Protein 4P5M (pdb70)

Sequence (1499 aa):
IKADHVSTYAAFVQTHRPTGEFMMFEFDEDEMFYVDLDKKETVWHLEEFGQQAFSFEAQGGLANIAILNNNLNTLIQRSNHTQATNDPPEVTVFPKEPVELGQPNTLICHIDKFFPPVLNVTWLCNGELVTEGVAESLFLPRTDYSFHKFHYLTFVPSAEDFYDCRVEHWGLDQPLLKHWEAQAYDGKDYIALKGPENYLFQGRQECYAFNGTQRFLERYIYNREEFVRFDSDVGEFRAVTELGRPDEEYWNSQKDILEEERAVPDRMCRHNYELGGPMTLQRRVQPRVNVSPSKKGPLQHHNLLVCHVTDFYPGSIQVRWFLNGQEETAGVVSTNLIRNGDWTFQILVMLEMTTPQQGDVYTCQVEHTSLDSPVTVEWKAQIKADHVSTYAAFVQTHRPTGEFMMFEFDEDEMFYVDLDKKETVWHLEEFGQAFSFEAQGGLANIAILNNNLNTLIQRSNHTQATNDPPEVTVFPKEPVEELLGQPNTLICHIDKFFPPVLNVTWLCNGELVTEGVAESLFLPRTDYSFHKFHYLTFVPSAEDFYDCRVEHWGLDQPLLKHWEAQAYDGKDYIALKGPENYLFQGRQECYAFNGTQRFLERYIYNREEFVRFDSDVGEFRAVTELGRPDEEYWNSQKDILEEERAVPDRMCRHNYELGGPMTLQRRVQPRVNVSPSKKGPLQHHNLLVCHVTDFYPGSIQVRWFLNGQEETAGVVSTNLIRNGDWTFQILVMLEMTPQQGDVYTCCQVEHTSLDSPVTVEEWKAQIKADHVSTYAAFVQTHRPTGEFMFEFDEDEMFYVDLDKKEETVWHLEEFGQAFSFEAQGGLANIAILNNNLNTLIQRSNHTQATTNDPPEVTVFPKEPVELGQPNTLICHIDKFFPPVLNVTWLCNGELVTEGVAESLLFLPRTDYSFHKFHYLTFVPSAEDFYDCRVEHWGLDQPLLKHWEAQAYDGKDYIALKGPENYLFQGRQECYAFNGTQRFLERYIYNREEFVRFDSDVGEFRAVTEELGRPDEEYWNSQKDDILEEERAVPDRMCRHHNYELGGPMTLQRRVQPRVNVSPSNLLVCHVTDFYPGSSIQVRWFLNGQEETAGVVSTNLIRNGDWTFQILVMLEMTPQQGDVYTCCQVEHTSLDSPVTVEWKAIKADHVSTYAAFVQTHRPTGEFMFEFDEDEMFYVDLDKKETVWHLEEFGQAFSFEAQGGLANIAILNNNLNTLIQRSNHTQATNDDPPEVTVFPKEEPVELGQPNTLICHIDKFFPPVLNVTTWLCNGELVTEGVAESLFLPRTDYSFHKFHYLTFVPSAEDFYDCRVEHWGLDQPLLKHWEAQAYDGKDYIIALKGSPENYLFQGRQECYAFNGTTQRFLERYIYNREEFVRFDSDVGEFRAVTELGRPDEEYWNSQKDILEEERAVPDRMCRHNYEELGGPMTLQRRVQPRVNVSPSNLLVCHVTDFYPGSIQVRWFLNGQEETAGVVSTNLIRNGDWTFQILVMLEMTPQQGDVYTCQVEHTSLDSPVTVEWKA

Secondary structure (DSSP, 8-state):
---SEEEEEEEEEESSSS-EEEEEEETTEEEEEEETTTTEEEESSHHHHHH-B--HHHHHHHHHHHHHHHHHHHHHTTSPPPP-BPPEEEEEESS---TTS-EEEEEEEEEEBSS--EEEEEETTEEE-SSEEE---EE-TTS-EEEEEEEEE---TT-EEEEEEE-TTSSS-EEEEEE-/-BPP--PPP--------EEEEEEEEEEETTEEEEEEEEEETTEEEEEEETTT-SEEESSGGGHHHHHHHHT-HHHHHHHHTTIIIIIHHHHHHSHHHHHT--BPPEEEEEE-S-HHHH-S-EEEEEEEEEBSS--EEEEEETTEEE-SSEEEPPPEE-SSS-EEEEEEEE----TT-EEEEEEE-TT-SS-EEEEEE--/---SEEEEEEEEEESSSS-EEEEEEETTEEEEEEETTTTEEEESSHHHHHH-B--HHHHHHHHHHHHHHHHHHHHHTTSPPPPPBPPEEEEEESS---TTS-EEEEEEEEEEBSS--EEEEEETTEEE-TTEEE---EE-TTS-EEEEEEEEE---TT-EEEEEEE-TT-SS-EEEEEE-/-BPP--PPP--------EEEEEEEEEEETTEEEEEEEEEETTEEEEEEETTT-SEEESSGGGHHHHHHHHT-HHHHHHHHTTIIIIIHHHHHHSHHHHHT--BPPEEEEEE-S-HHHH-S-EEEEEEEEEBSS--EEEEEETTEEE-TTEEE---EE-SSS-EEEEEEEE----TT-EEEEEEE-TT-SS-EEEEEE--/---SEEEEEEEEEESSSS-EEEEEEETTEEEEEEETTTTEEEESSHHHHHH-B--HHHHHHHHHHHHHHHHHHHHHTTSPPPPPB--EEEEEESS---TTS-EEEEEEEEEEBSS--EEEEEETTEEE-SSEEE---EE-TTS-EEEEEEEEE---TT-EEEEEEE-TT-SS-EEEEEE-/-B----PPP--------EEEEEEEEEEETTEEEEEEEEEETTEEEEEEETTTTEEEESSGGGHHHHHHHHT-HHHHHHHHTTIIIIIHHHHHHHGGGTTT--B--EEEEEE--EEEEEEEEEBSS--EEEEEETTEEE-TTEEEPPPEE-SSS-EEEEEEEE----TT-EEEEEEE-TT-SS-EEEEEE-/---SEEEEEEEEEESSSS-EEEEEEETTEEEEEEETTTTEEEESSHHHHHH-B--HHHHHHHHHHHHHHHHHHHHHTTS-PPPPBPPEEEEEESS---TTS-EEEEEEEEEEBSS--EEEEEETTEE--SSEEE---EE-TTS-EEEEEEEEE---TT-EEEEEEE-TT-SS-EEEEEE-/-BPP--PPP---------EEEEEEEEEEETTEEEEEEEEEETTEEEEEEETTTTEEEESSGGGHHHHHHHHT-HHHHHHHHTTIIIIIHHHHHHHGGGTTT--BPPEEEEEE--EEEEEEEEEBSS--EEEEEETTEEE-TTEEE-PPEE-SSS-EEEEEEEE----TT-EEEEEEE-TT-SS-EEEEEE-

Foldseek 3Di:
DDDPKDKDWDKDADDDPVRIWTFIDIRQHTQWTADQVVLAIDGPDPVCVVVDDDRSVVRVVVRVVNVVVVVVVCVVVVNDDDDWAAWDWDKDWPDPADAQDKTKIKIKTDDTPDPDKDKFKDKVRHTDDPQKDKDDFGADPVGGTMIMIMHIDHADQPIKMWIWMDTPNDPDIDTDIDHD/DDADDDDDDDAPDVDDWDKDWDWDWDDDDNWIKTKIFTQTRNRTQWMDILVVLAIDGPHPVCVVVRVPVRVVVVNSVVRNCCGVPNRVVNVVVCPCCRPVPWDAKDWDWAWDPCCVPVVFTKIKIKIWFIDDQDKDKWKDKPRHTDDPQKDKDPFADPVPRGTIIIIIHGDDDDAPIKMKIWMDDPNDPGIDIDIDGDD/DDDPKDKDWDKDADDDPVRIWTFIDIRQHTAWTQDQVVLAIDGPDVVCVVPDGDRSVVRVVVRVVNVVVVVVVCVVVVNDDDDWDAWDWDKDWPDPADAQDKTKIKIKTDDTPDPDKDKFKDKVRDTDDPQKDKDPQGADPVGGTMIMIMHIDGADQPIKMWIWMDTPNDPHTDTDIDHD/DDADDDDDDDADDVDDWDKDKDWDWDDDPNWIKTKIFTDTPHRTAWMDTLVVLAIDGPDPVCVVVRVVVRVPPVSSVVRNCCGVPNNVVNVVVCPCCRPVPWDAKDWDWDWDPCCVPVVFTKIKTKIWFIDDQDKDKWKDKPRHTDDPQKDKDPWADPPPRGTIIIIIGGDDADAPIKMKMWMDDPNDPDIDIDIDHDD/DDDPKDKDWDKAADDDPVRIWTFIDIRQHTQWTADQVVLAIGGPDVVDVVPDDDHSVVRNVVSVVNVVVVVVVCVVVVNDDDAWDAWDKDKAWPDDADAFDKTKIKIKIDDTPDPDKDKFKDKQRHTDDPQKDWDDFGADPVGGTMIMIMHIDHDDQAMKMWIWMDTPNDPHIDIDIGGD/DDQDDDDDDDDDDVDDWDKDWDWDWDDDDNWIKTKIFTATPHRTAKMDTLVVLAIDGPDPVCPVVRVVQRVVVVNSVVRNCCGVPNNVVNCVPCCVPQVPDWWDWDWDWDCPPKIKTKIWFTPDQDKDKWKDKPRHTDDPQKDWDPFADPPPRITIIIIMGDDDDDQFIKMKMWMDDPNDPGIDIDIDGD/DDDPKDKDWDKAADDDPVRIWTFIDIRQHTQWTADQVVLAIDGPDPVSVVPDGDRSVVRVVVRVVNVVVVVVVCVVVVNDDDDWAAWDKDKAWPDPADAFDKTKIKIKTDDTPDPDKDKFKDKVRHTDDPQKDKDDFGADPVGGTMIMIMHIDGADQVMKMWIWMDDPNDPDIDIHIGHD/DDQDDDDDDDADDVDDDWDKDWDWDWDDDDNWTKTKIFTATPHRTFKMDTLVVLAIDGPDPVCPSVRVVVRVVVVNSVVRNCCGVPNRVVNCVVCCVCAVVDWDDWDWDWDVPVKIKTKIWFTPDQDKDKWKDKPRHTDDPQKDWDDWADPPPRMIIIIIMGNDDDDAPIKMKMWMDDPNDPGIDIDIDGD

B-factor: mean 25.08, std 11.9, range [8.6, 91.19]

CATH classification: 3.10.320.10 (+1 more: 2.60.40.10)

Nearest PDB structures (foldseek):
  7t2b-assembly1_A  TM=9.984E-01  e=1.629E-32  Homo sapiens
  3wex-assembly1_A  TM=1.001E+00  e=2.755E-32  Homo sapiens
  7t6i-assembly1_A  TM=9.998E-01  e=2.904E-32  Homo sapiens
  7zfr-assembly1_A  TM=9.994E-01  e=7.098E-32  Homo sapiens
  4i5b-assembly2_D  TM=9.835E-01  e=3.857E-25  Homo sapiens

Organism: Homo sapiens (NCBI:txid9606)

Solvent-accessible surface area: 66514 Å² total; per-residue (Å²): 103,148,38,79,31,44,16,7,4,4,3,5,0,6,62,60,216,45,74,14,18,3,1,4,22,6,41,112,5,14,3,0,56,4,36,45,136,144,132,90,30,43,42,64,30,136,58,3,31,90,33,18,55,18,108,10,126,28,0,34,44,4,17,65,32,0,62,69,0,11,103,15,0,23,116,57,17,126,95,70,69,26,110,52,36,63,9,99,8,72,21,33,20,36,63,31,56,93,29,6,25,38,8,24,0,0,0,35,0,22,84,0,4,5,0,22,25,89,25,47,6,24,26,65,45,126,105,34,89,139,32,64,60,111,16,28,18,12,12,60,130,57,26,1,2,22,10,2,12,30,3,54,14,57,1,31,78,148,29,76,14,11,0,72,0,57,11,74,27,39,143,119,52,54,86,75,88,36,108,62,81,55,13,55,39,23,79,7,16,47,7,108,101,104,106,6,18,0,0,1,0,9,2,13,10,28,4,65,52,68,82,36,61,0,4,0,31,1,0,4,9,82,76,16,0,2,68,0,13,31,100,74,11,54,3,100,22,66,34,139,32,0,123,69,5,30,100,86,22,28,74,47,130,94,34,4,126,87,1,127,30,9,19,73,152,9,2,87,65,10,30,99,32,2,27,14,8,6,12,25,31,52,32,42,11,51,14,41,14,46,56,27,194,114,28,112,131,50,149,95,75,17,0,17,0,17,0,2,22,0,12,41,12,95,34,93,22,30,2,30,42,79,60,121,29,56,43,56,29,33,51,41,47,128,77,35,58,0,9,38,3,16,12,2,20,40,6,24,4,80,15,124,51,134,157,42,18,40,4,30,0,29,0,25,14,23,14,26,60,7,26,20,49,9,35,48,96,12,126,102,148,39,78,33,42,14,7,3,4,4,4,0,6,71,57,203,44,72,14,16,3,1,4,22,5,39,105,7,16,2,0,54,4,37,43,128,153,118,102,16,55,42,66,29,157,57,4,29,89,34,17,55,14,118,4,110,30,0,30,43,3,18,58,30,0,59,86,1,11,84,18,0,20,111,62,15,125,98,71,70,30,108,55,34,66,9,103,10,69,21,33,20,38,67,38,56,78,30,9,25,34,7,23,0,0,0,34,0,21,80,0,4,4,0,22,26,87,25,50,5,25,28,67,46,123,108,34,89,131,17,69,58,108,15,32,17,12,13,59,127,57,25,1,2,23,13,1,13,30,3,57,19,52,2,24,80,132,28,76,14,12,0,74,0,61,10,70,26,43,156,141,45,56,81,80,94,35,110,64,82,54,12,54,40,21,76,6,16,49,15,103,101,102,104,6,19,0,0,0,0,10,1,13,10,29,3,68,56,67,82,31,62,0,5,0,32,1,0,7,8,81,73,15,0,3,68,0,11,31,104,73,15,55,4,95,14,57,42,129,36,0,104,68,4,38,128,85,23,37,68,42,138,77,35,12,121,84,1,125,38,7,21,91,161,10,1,96,71,11,32,95,34,2,24,17,10,7,13,24,29,50,36,46,10,57,13,41,12,35,49,27,159,117,30,108,133,56,149,94,75,16,0,19,0,17,0,1,22,0,12,43,13,92,37,91,18,27,3,32,46,80,57,126,34,56,44,38,32,26,52,42,49,130,77,37,61,0,11,40,3,16,13,2,20,40,6,24,0,74,12,116,49,129,168,57,20,34,3,21,0,25,0,26,16,23,14,26,62,9,24,20,49,9,43,44,93,31,149,101,151,39,84,46,47,14,7,4,4,4,5,0,6,74,61,204,45,73,14,19,3,0,6,19,11,40,111,6,15,0,0,54,4,31,46,136,145,134,86,29,44,43,63,36,144,60,0,39,142,45,20,60,16,122,10,101,26,0,29,32,4,19,64,33,0,59,67,0,11,95,18,0,22,118,58,17,123,93,70,66,28,112,52,36,62,7,94,9,75,20,31,18,41,41,29,52,82,122,52,98,105,13,28,0,0,0,34,0,24,84,0,5,4,0,25,27,87,26,36,7,18,29,66,51,127,112,34,104,147,42,67,60,104,17,30,15,10,13,60,133,60,25,1,4,22,11,2,13,32,3,82,14,76,3,38,79,143,21,72,10,10,0,68,0,61,13,73,27,40,155,134,74,51,93,75,97,39,103,43,86,60,14,38,42,18,75,7,10,43,7,106,112,102,107,6,18,0,0,0,0,10,2,15,10,28,4,71,55,58,79,34,62,0,3,0,32,1,0,6,8,75,71,15,0,3,68,0,11,28,101,75,12,54,3,100,31,58,30,125,34,0,151,76,4,42,130,88,28,27,62,52,138,87,31,4,126,83,0,132,46,7,19,105,156,8,2,92,76,11,27,95,34,3,3,90,66,3,23,37,40,77,45,98,12,154,30,40,18,47,67,114,132,48,0,19,0,16,0,1,12,0,10,38,11,96,35,66,24,26,2,37,45,62,50,65,10,56,35,38,25,31,35,44,44,115,75,36,59,0,12,37,0,14,14,2,22,40,6,35,5,106,13,123,42,125,172,53,18,38,2,24,0,26,0,29,16,34,16,22,78,11,33,47,43,38,97,58,146,43,102,163,38,86,49,45,13,5,1,4,4,5,0,6,70,58,204,44,74,14,16,2,1,8,10,10,41,64,6,13,0,0,55,3,34,48,131,148,134,91,30,45,43,59,33,154,73,0,34,166,38,18,56,19,123,10,102,29,0,32,28,3,18,62,32,0,65,77,0,11,91,17,0,21,116,60,17,127,92,71,66,27,104,34,32,64,8,106,7,75,20,31,19,40,42,40,54,111,102,46,97,106,13,25,0,0,0,33,0,23,95,0,4,3,0,23,27,84,25,46,7,31,31,70,54,130,115,29,99,153,42,62,57,106,14,30,17,13,6,55,113,62,26,1,2,17,11,1,14,32,4,83,16,78,3,28,92,149,30,78,13,12,0,84,0,56,12,67,26,40,160,139,63,40,100,74,91,35,119,59,88,65,13,48,33,17,73,5,10,44,7,104,105,103,60,105,5,17,0,0,0,0,8,1,11,9,26,5,79,62,64,78,29,58,0,3,0,34,2,0,6,9,78,73,17,0,2,66,0,12,30,101,73,13,55,5,104,17,57,43,140,35,0,122,77,3,32,137,82,22,28,62,58,138,118,38,4,119,79,1,127,46,7,19,106,151,6,2,106,81,10,40,60,41,1,1,84,54,6,25,53,35,68,38,102,11,145,27,57,18,48,68,108,122,48,0,20,0,18,0,1,21,0,10,40,12,92,40,62,25,17,2,31,48,67,50,60,8,54,32,35,32,33,48,42,46,124,77,37,67,0,9,34,0,10,12,3,20,40,10,31,4,121,14,112,45,106,180,42,20,37,3,26,0,27,0,29,17,33,18,22,79,9,28,42,49,36,114,59,121,53

Radius of gyration: 39.95 Å; Cα contacts (8 Å, |Δi|>4): 3492; chains: 8; bounding box: 114×79×103 Å

InterPro domains:
  IPR001003 MHC class II, alpha chain, N-terminal [PF00993] (35-114)
  IPR001003 MHC class II, alpha chain, N-terminal [SM00920] (36-115)
  IPR003006 Immunoglobulin/major histocompatibility complex, conserved site [PS00290] (192-198)
  IPR003597 Immunoglobulin C1-set [PF07654] (120-201)
  IPR003597 Immunoglobulin C1-set [SM00407] (133-204)
  IPR007110 Immunoglobulin-like domain [PS50835] (118-198)
  IPR011162 MHC classes I/II-like antigen recognition protein [SSF54452] (33-115)
  IPR013783 Immunoglobulin-like fold [G3DSA:2.60.40.10] (113-223)
  IPR014745 MHC class II, alpha/beta chain, N-terminal [G3DSA:3.10.320.10] (32-112)
  IPR036179 Immunoglobulin-like domain superfamily [SSF48726] (116-212)
  IPR050160 Major Histocompatibility Complex/Immunoglobulin [PTHR19944] (31-249)

GO terms:
  GO:0098553 lumenal side of endoplasmic reticulum membrane (C, TAS)
  GO:0032588 trans-Golgi network membrane (C, TAS)
  GO:0000139 Golgi membrane (C, TAS)
  GO:0005765 lysosomal membrane (C, TAS)
  GO:0005886 plasma membrane (C, TAS)
  GO:0012507 ER to Golgi transport vesicle membrane (C, TAS)
  GO:0030658 transport vesicle membrane (C, TAS)
  GO:0030666 endocytic vesicle membrane (C, TAS)
  GO:0030669 clathrin-coated endocytic vesicle membrane (C, TAS)
  GO:0005515 protein binding (F, IPI)
  GO:0042605 peptide antigen binding (F, IDA)
  GO:0042613 MHC class II protein complex (C, IDA)
  GO:0071346 cellular response to type II interferon (P, IDA)
  GO:0009986 cell surface (C, IMP)
  GO:0042102 positive regulation of T cell proliferation (P, IMP)
  GO:0019886 antigen processing and presentation of exogenous peptide antigen via MHC class II (P, IMP)
  GO:0032729 positive regulation of type II interferon production (P, IMP)
  GO:0050870 positive regulation of T cell activation (P, IMP)

Structure (mmCIF, N/CA/C/O backbone):
data_4P5M
#
_entry.id   4P5M
#
_cell.length_a   81.631
_cell.length_b   130.468
_cell.length_c   107.994
_cell.angle_alpha   90.00
_cell.angle_beta   107.16
_cell.angle_gamma   90.00
#
_symmetry.space_group_name_H-M   'P 1 21 1'
#
loop_
_entity.id
_entity.type
_entity.pdbx_description
1 polymer 'HLA class II histocompatibility antigen, DP alpha 1 chain'
2 polymer 'peptide,HLA class II histocompatibility antigen, DP beta 1 chain'
3 branched 2-acetamido-2-deoxy-beta-D-glucopyranose-(1-4)-2-acetamido-2-deoxy-beta-D-glucopyranose
4 branched 2-acetamido-2-deoxy-beta-D-glucopyranose-(1-3)-[2-acetamido-2-deoxy-beta-D-glucopyranose-(1-4)][2-acetamido-2-deoxy-beta-D-glucopyranose-(1-6)]2-acetamido-2-deoxy-beta-D-glucopyranose
5 branched 2-acetamido-2-deoxy-beta-D-glucopyranose-(1-3)-[2-acetamido-2-deoxy-beta-D-glucopyranose-(1-4)]2-acetamido-2-deoxy-beta-D-glucopyranose
6 branched 2-acetamido-2-deoxy-beta-D-glucopyranose-(1-4)-2-acetamido-2-deoxy-beta-D-glucopyranose-(1-4)-[beta-D-mannopyranose-(1-3)]2-acetamido-2-deoxy-beta-D-glucopyranose
7 branched beta-D-mannopyranose-(1-3)-[2-acetamido-2-deoxy-beta-D-glucopyranose-(1-4)]2-acetamido-2-deoxy-beta-D-glucopyranose
8 non-polymer 'SODIUM ION'
9 non-polymer 2-acetamido-2-deoxy-beta-D-glucopyranose
10 water water
#
loop_
_atom_site.group_PDB
_atom_site.id
_atom_site.type_symbol
_atom_site.label_atom_id
_atom_site.label_alt_id
_atom_site.label_comp_id
_atom_site.label_asym_id
_atom_site.label_entity_id
_atom_site.label_seq_id
_atom_site.pdbx_PDB_ins_code
_atom_site.Cartn_x
_atom_site.Cartn_y
_atom_site.Cartn_z
_atom_site.occupancy
_atom_site.B_iso_or_equiv
_atom_site.auth_seq_id
_atom_site.auth_comp_id
_atom_site.auth_asym_id
_atom_site.auth_atom_id
_atom_site.pdbx_PDB_model_num
ATOM 1 N N . ILE A 1 1 ? 43.825 16.941 -20.773 1.00 33.36 1 ILE A N 1
ATOM 2 C CA . ILE A 1 1 ? 42.777 16.739 -21.751 1.00 30.64 1 ILE A CA 1
ATOM 3 C C . ILE A 1 1 ? 41.560 17.549 -21.350 1.00 28.01 1 ILE A C 1
ATOM 4 O O . ILE A 1 1 ? 41.097 17.429 -20.240 1.00 32.78 1 ILE A O 1
ATOM 9 N N . LYS A 1 2 ? 40.992 18.320 -22.266 1.00 29.35 2 LYS A N 1
ATOM 10 C CA . LYS A 1 2 ? 39.824 19.140 -21.922 1.00 29.72 2 LYS A CA 1
ATOM 11 C C . LYS A 1 2 ? 38.612 18.223 -21.767 1.00 26.57 2 LYS A C 1
ATOM 12 O O . LYS A 1 2 ? 38.338 17.388 -22.598 1.00 24.79 2 LYS A O 1
ATOM 18 N N . ALA A 1 3 ? 37.859 18.428 -20.719 1.00 22.53 3 ALA A N 1
ATOM 19 C CA . ALA A 1 3 ? 36.689 17.631 -20.466 1.00 26.14 3 ALA A CA 1
ATOM 20 C C . ALA A 1 3 ? 35.699 18.340 -19.574 1.00 24.40 3 ALA A C 1
ATOM 21 O O . ALA A 1 3 ? 36.059 18.906 -18.560 1.00 25.43 3 ALA A O 1
ATOM 23 N N . ASP A 1 4 ? 34.443 18.279 -19.993 1.00 22.44 4 ASP A N 1
ATOM 24 C CA . ASP A 1 4 ? 33.303 18.645 -19.200 1.00 23.78 4 ASP A CA 1
ATOM 25 C C . ASP A 1 4 ? 33.133 17.615 -18.061 1.00 21.94 4 ASP A C 1
ATOM 26 O O . ASP A 1 4 ? 32.751 17.974 -16.918 1.00 20.07 4 ASP A O 1
ATOM 31 N N . HIS A 1 5 ? 33.313 16.353 -18.437 1.00 18.30 5 HIS A N 1
ATOM 32 C CA . HIS A 1 5 ? 33.231 15.192 -17.521 1.00 19.52 5 HIS A CA 1
ATOM 33 C C . HIS A 1 5 ? 34.214 14.110 -17.915 1.00 20.24 5 HIS A C 1
ATOM 34 O O . HIS A 1 5 ? 34.492 13.932 -19.113 1.00 18.07 5 HIS A O 1
ATOM 41 N N . VAL A 1 6 ? 34.686 13.362 -16.928 1.00 17.65 6 VAL A N 1
ATOM 42 C CA . VAL A 1 6 ? 35.555 12.162 -17.165 1.00 17.33 6 VAL A CA 1
ATOM 43 C C . VAL A 1 6 ? 34.923 10.953 -16.538 1.00 16.55 6 VAL A C 1
ATOM 44 O O . VAL A 1 6 ? 34.649 10.934 -15.308 1.00 17.09 6 VAL A O 1
ATOM 48 N N . SER A 1 7 ? 34.750 9.921 -17.335 1.00 16.14 7 SER A N 1
ATOM 49 C CA . SER A 1 7 ? 34.059 8.689 -16.909 1.00 16.47 7 SER A CA 1
ATOM 50 C C . SER A 1 7 ? 35.140 7.610 -17.111 1.00 17.63 7 SER A C 1
ATOM 51 O O . SER A 1 7 ? 35.690 7.510 -18.236 1.00 19.08 7 SER A O 1
ATOM 54 N N . THR A 1 8 ? 35.481 6.855 -16.068 1.00 18.20 8 THR A N 1
ATOM 55 C CA . THR A 1 8 ? 36.652 5.958 -16.097 1.00 16.67 8 THR A CA 1
ATOM 56 C C . THR A 1 8 ? 36.320 4.616 -15.474 1.00 17.29 8 THR A C 1
ATOM 57 O O . THR A 1 8 ? 35.906 4.573 -14.306 1.00 15.27 8 THR A O 1
ATOM 61 N N . TYR A 1 9 ? 36.633 3.540 -16.219 1.00 15.27 9 TYR A N 1
ATOM 62 C CA . TYR A 1 9 ? 36.712 2.229 -15.602 1.00 17.06 9 TYR A CA 1
ATOM 63 C C . TYR A 1 9 ? 38.143 2.042 -15.134 1.00 16.31 9 TYR A C 1
ATOM 64 O O . TYR A 1 9 ? 39.091 2.305 -15.921 1.00 15.34 9 TYR A O 1
ATOM 73 N N . ALA A 1 10 ? 38.300 1.614 -13.895 1.00 15.57 10 ALA A N 1
ATOM 74 C CA . ALA A 1 10 ? 39.624 1.283 -13.352 1.00 16.06 10 ALA A CA 1
ATOM 75 C C . ALA A 1 10 ? 39.574 -0.044 -12.694 1.00 17.03 10 ALA A C 1
ATOM 76 O O . ALA A 1 10 ? 38.667 -0.293 -11.939 1.00 17.76 10 ALA A O 1
ATOM 78 N N . ALA A 1 11 ? 40.622 -0.821 -12.858 1.00 16.08 11 ALA A N 1
ATOM 79 C CA . ALA A 1 11 ? 40.690 -2.132 -12.316 1.00 15.68 11 ALA A CA 1
ATOM 80 C C . ALA A 1 11 ? 42.158 -2.459 -12.045 1.00 15.63 11 ALA A C 1
ATOM 81 O O . ALA A 1 11 ? 43.057 -1.923 -12.687 1.00 15.42 11 ALA A O 1
ATOM 83 N N . PHE A 1 12 ? 42.352 -3.323 -11.053 1.00 15.52 12 PHE A N 1
ATOM 84 C CA . PHE A 1 12 ? 43.651 -3.867 -10.726 1.00 15.96 12 PHE A CA 1
ATOM 85 C C . PHE A 1 12 ? 43.591 -5.281 -10.280 1.00 16.12 12 PHE A C 1
ATOM 86 O O . PHE A 1 12 ? 42.528 -5.769 -9.844 1.00 17.40 12 PHE A O 1
ATOM 94 N N . VAL A 1 13 ? 44.704 -5.980 -10.474 1.00 16.10 13 VAL A N 1
ATOM 95 C CA . VAL A 1 13 ? 44.904 -7.296 -9.856 1.00 16.69 13 VAL A CA 1
ATOM 96 C C . VAL A 1 13 ? 46.308 -7.306 -9.213 1.00 16.02 13 VAL A C 1
ATOM 97 O O . VAL A 1 13 ? 47.193 -6.640 -9.701 1.00 16.70 13 VAL A O 1
ATOM 101 N N . GLN A 1 14 ? 46.432 -7.973 -8.090 1.00 17.74 14 GLN A N 1
ATOM 102 C CA . GLN A 1 14 ? 47.726 -8.120 -7.421 1.00 19.38 14 GLN A CA 1
ATOM 103 C C . GLN A 1 14 ? 47.869 -9.414 -6.674 1.00 19.25 14 GLN A C 1
ATOM 104 O O . GLN A 1 14 ? 46.937 -10.203 -6.527 1.00 17.26 14 GLN A O 1
ATOM 110 N N . THR A 1 15 ? 49.083 -9.643 -6.140 1.00 19.56 15 THR A N 1
ATOM 111 C CA . THR A 1 15 ? 49.306 -10.907 -5.447 1.00 21.26 15 THR A CA 1
ATOM 112 C C . THR A 1 15 ? 48.589 -11.031 -4.065 1.00 20.25 15 THR A C 1
ATOM 113 O O . THR A 1 15 ? 47.972 -12.013 -3.805 1.00 21.44 15 THR A O 1
ATOM 117 N N . HIS A 1 16 ? 48.581 -9.964 -3.269 1.00 21.66 16 HIS A N 1
ATOM 118 C CA . HIS A 1 16 ? 48.053 -9.933 -1.915 1.00 23.64 16 HIS A CA 1
ATOM 119 C C . HIS A 1 16 ? 46.593 -9.420 -1.868 1.00 21.92 16 HIS A C 1
ATOM 120 O O . HIS A 1 16 ? 46.158 -8.849 -2.832 1.00 22.70 16 HIS A O 1
ATOM 127 N N . ARG A 1 17 ? 45.862 -9.702 -0.795 1.00 22.40 17 ARG A N 1
ATOM 128 C CA . ARG A 1 17 ? 44.466 -9.262 -0.645 1.00 21.47 17 ARG A CA 1
ATOM 129 C C . ARG A 1 17 ? 44.470 -7.750 -0.496 1.00 22.19 17 ARG A C 1
ATOM 130 O O . ARG A 1 17 ? 45.267 -7.175 0.275 1.00 21.69 17 ARG A O 1
ATOM 138 N N . PRO A 1 18 ? 43.568 -7.064 -1.220 1.00 21.99 18 PRO A N 1
ATOM 139 C CA . PRO A 1 18 ? 42.591 -7.557 -2.202 1.00 20.38 18 PRO A CA 1
ATOM 140 C C . PRO A 1 18 ? 43.232 -7.891 -3.510 1.00 18.39 18 PRO A C 1
ATOM 141 O O . PRO A 1 18 ? 43.987 -7.099 -4.077 1.00 17.94 18 PRO A O 1
ATOM 145 N N . THR A 1 19 ? 42.967 -9.079 -3.996 1.00 18.07 19 THR A N 1
ATOM 146 C CA . THR A 1 19 ? 43.688 -9.547 -5.138 1.00 18.20 19 THR A CA 1
ATOM 147 C C . THR A 1 19 ? 43.105 -9.014 -6.477 1.00 18.60 19 THR A C 1
ATOM 148 O O . THR A 1 19 ? 43.712 -9.166 -7.525 1.00 19.06 19 THR A O 1
ATOM 152 N N . GLY A 1 20 ? 41.937 -8.341 -6.413 1.00 16.49 20 GLY A N 1
ATOM 153 C CA . GLY A 1 20 ? 41.320 -7.782 -7.584 1.00 16.58 20 GLY A CA 1
ATOM 154 C C . GLY A 1 20 ? 40.319 -6.709 -7.154 1.00 14.14 20 GLY A C 1
ATOM 155 O O . GLY A 1 20 ? 39.772 -6.789 -6.073 1.00 16.22 20 GLY A O 1
ATOM 156 N N . GLU A 1 21 ? 40.145 -5.726 -8.034 1.00 15.00 21 GLU A N 1
ATOM 157 C CA . GLU A 1 21 ? 39.100 -4.708 -7.874 1.00 15.43 21 GLU A CA 1
ATOM 158 C C . GLU A 1 21 ? 38.746 -4.219 -9.264 1.00 15.41 21 GLU A C 1
ATOM 159 O O . GLU A 1 21 ? 39.621 -4.071 -10.143 1.00 14.42 21 GLU A O 1
ATOM 165 N N . PHE A 1 22 ? 37.469 -3.967 -9.483 1.00 15.29 22 PHE A N 1
ATOM 166 C CA . PHE A 1 22 ? 36.934 -3.544 -10.749 1.00 13.94 22 PHE A CA 1
ATOM 167 C C . PHE A 1 22 ? 35.847 -2.480 -10.459 1.00 14.90 22 PHE A C 1
ATOM 168 O O . PHE A 1 22 ? 34.833 -2.814 -9.859 1.00 14.13 22 PHE A O 1
ATOM 176 N N . MET A 1 23 ? 36.069 -1.236 -10.894 1.00 13.54 23 MET A N 1
ATOM 177 C CA A MET A 1 23 ? 35.154 -0.125 -10.572 0.48 13.49 23 MET A CA 1
ATOM 178 C CA B MET A 1 23 ? 35.159 -0.120 -10.572 0.52 15.58 23 MET A CA 1
ATOM 179 C C . MET A 1 23 ? 35.015 0.894 -11.686 1.00 13.31 23 MET A C 1
ATOM 180 O O . MET A 1 23 ? 35.773 0.909 -12.668 1.00 14.08 23 MET A O 1
ATOM 189 N N . PHE A 1 24 ? 33.994 1.739 -11.589 1.00 13.03 24 PHE A N 1
ATOM 190 C CA . PHE A 1 24 ? 33.681 2.802 -12.511 1.00 14.93 24 PHE A CA 1
ATOM 191 C C . PHE A 1 24 ? 33.532 4.107 -11.709 1.00 13.92 24 PHE A C 1
ATOM 192 O O . PHE A 1 24 ? 32.826 4.127 -10.732 1.00 14.54 24 PHE A O 1
ATOM 200 N N . GLU A 1 25 ? 34.284 5.119 -12.092 1.00 14.41 25 GLU A N 1
ATOM 201 C CA . GLU A 1 25 ? 34.172 6.432 -11.478 1.00 16.29 25 GLU A CA 1
ATOM 202 C C . GLU A 1 25 ? 33.728 7.495 -12.476 1.00 15.16 25 GLU A C 1
ATOM 203 O O . GLU A 1 25 ? 34.019 7.390 -13.682 1.00 15.90 25 GLU A O 1
ATOM 209 N N . PHE A 1 26 ? 33.006 8.515 -11.994 1.00 15.37 26 PHE A N 1
ATOM 210 C CA . PHE A 1 26 ? 32.511 9.596 -12.767 1.00 13.56 26 PHE A CA 1
ATOM 211 C C . PHE A 1 26 ? 33.023 10.874 -12.037 1.00 14.41 26 PHE A C 1
ATOM 212 O O . PHE A 1 26 ? 32.696 11.058 -10.853 1.00 13.98 26 PHE A O 1
ATOM 220 N N . ASP A 1 27 ? 33.739 11.741 -12.724 1.00 15.46 27 ASP A N 1
ATOM 221 C CA . ASP A 1 27 ? 34.429 12.864 -12.091 1.00 16.59 27 ASP A CA 1
ATOM 222 C C . ASP A 1 27 ? 35.070 12.578 -10.750 1.00 18.38 27 ASP A C 1
ATOM 223 O O . ASP A 1 27 ? 34.911 13.351 -9.762 1.00 15.89 27 ASP A O 1
ATOM 228 N N . GLU A 1 28 ? 35.792 11.460 -10.706 1.00 14.69 28 GLU A N 1
ATOM 229 C CA . GLU A 1 28 ? 36.572 10.998 -9.579 1.00 16.68 28 GLU A CA 1
ATOM 230 C C . GLU A 1 28 ? 35.807 10.443 -8.395 1.00 15.60 28 GLU A C 1
ATOM 231 O O . GLU A 1 28 ? 36.418 10.188 -7.308 1.00 18.89 28 GLU A O 1
ATOM 237 N N . ASP A 1 29 ? 34.517 10.230 -8.533 1.00 14.24 29 ASP A N 1
ATOM 238 C CA . ASP A 1 29 ? 33.775 9.567 -7.473 1.00 14.46 29 ASP A CA 1
ATOM 239 C C . ASP A 1 29 ? 33.324 8.165 -7.932 1.00 14.60 29 ASP A C 1
ATOM 240 O O . ASP A 1 29 ? 32.949 7.981 -9.076 1.00 17.35 29 ASP A O 1
ATOM 245 N N . GLU A 1 30 ? 33.488 7.195 -7.050 1.00 13.20 30 GLU A N 1
ATOM 246 C CA . GLU A 1 30 ? 33.122 5.792 -7.476 1.00 13.27 30 GLU A CA 1
ATOM 247 C C . GLU A 1 30 ? 31.631 5.657 -7.565 1.00 13.18 30 GLU A C 1
ATOM 248 O O . GLU A 1 30 ? 30.933 5.825 -6.574 1.00 11.74 30 GLU A O 1
ATOM 254 N N . MET A 1 31 ? 31.151 5.286 -8.755 1.00 12.45 31 MET A N 1
ATOM 255 C CA . MET A 1 31 ? 29.759 5.060 -9.027 1.00 13.00 31 MET A CA 1
ATOM 256 C C . MET A 1 31 ? 29.245 3.627 -8.718 1.00 13.63 31 MET A C 1
ATOM 257 O O . MET A 1 31 ? 28.160 3.474 -8.157 1.00 13.63 31 MET A O 1
ATOM 262 N N . PHE A 1 32 ? 30.047 2.642 -9.150 1.00 12.68 32 PHE A N 1
ATOM 263 C CA . PHE A 1 32 ? 29.736 1.252 -8.954 1.00 12.06 32 PHE A CA 1
ATOM 264 C C . PHE A 1 32 ? 30.975 0.454 -8.994 1.00 11.31 32 PHE A C 1
ATOM 265 O O . PHE A 1 32 ? 31.993 0.905 -9.528 1.00 11.67 32 PHE A O 1
ATOM 273 N N . TYR A 1 33 ? 30.936 -0.723 -8.383 1.00 12.92 33 TYR A N 1
ATOM 274 C CA . TYR A 1 33 ? 32.004 -1.671 -8.543 1.00 12.34 33 TYR A CA 1
ATOM 275 C C . TYR A 1 33 ? 31.372 -3.064 -8.619 1.00 13.09 33 TYR A C 1
ATOM 276 O O . TYR A 1 33 ? 30.180 -3.206 -8.461 1.00 14.14 33 TYR A O 1
ATOM 285 N N . VAL A 1 34 ? 32.190 -4.019 -9.015 1.00 13.82 34 VAL A N 1
ATOM 286 C CA . VAL A 1 34 ? 31.797 -5.450 -9.025 1.00 14.46 34 VAL A CA 1
ATOM 287 C C . VAL A 1 34 ? 32.370 -6.098 -7.835 1.00 17.00 34 VAL A C 1
ATOM 288 O O . VAL A 1 34 ? 33.612 -6.133 -7.677 1.00 18.04 34 VAL A O 1
ATOM 292 N N . ASP A 1 35 ? 31.508 -6.675 -7.043 1.00 17.20 35 ASP A N 1
ATOM 293 C CA . ASP A 1 35 ? 31.958 -7.487 -5.890 1.00 19.08 35 ASP A CA 1
ATOM 294 C C . ASP A 1 35 ? 32.416 -8.839 -6.478 1.00 20.99 35 ASP A C 1
ATOM 295 O O . ASP A 1 35 ? 31.623 -9.585 -7.072 1.00 21.08 35 ASP A O 1
ATOM 300 N N . LEU A 1 36 ? 33.714 -9.094 -6.402 1.00 22.67 36 LEU A N 1
ATOM 301 C CA . LEU A 1 36 ? 34.320 -10.286 -7.103 1.00 28.63 36 LEU A CA 1
ATOM 302 C C . LEU A 1 36 ? 33.965 -11.634 -6.454 1.00 35.40 36 LEU A C 1
ATOM 303 O O . LEU A 1 36 ? 33.910 -12.668 -7.151 1.00 46.52 36 LEU A O 1
ATOM 308 N N . ASP A 1 37 ? 33.670 -11.610 -5.173 1.00 36.77 37 ASP A N 1
ATOM 309 C CA . ASP A 1 37 ? 33.243 -12.819 -4.434 1.00 50.70 37 ASP A CA 1
ATOM 310 C C . ASP A 1 37 ? 31.752 -13.137 -4.569 1.00 48.42 37 ASP A C 1
ATOM 311 O O . ASP A 1 37 ? 31.384 -14.293 -4.838 1.00 51.66 37 ASP A O 1
ATOM 316 N N . LYS A 1 38 ? 30.902 -12.123 -4.408 1.00 45.45 38 LYS A N 1
ATOM 317 C CA . LYS A 1 38 ? 29.463 -12.231 -4.744 1.00 41.53 38 LYS A CA 1
ATOM 318 C C . LYS A 1 38 ? 29.182 -12.249 -6.244 1.00 37.20 38 LYS A C 1
ATOM 319 O O . LYS A 1 38 ? 28.105 -12.619 -6.676 1.00 42.25 38 LYS A O 1
ATOM 325 N N . LYS A 1 39 ? 30.088 -11.752 -7.069 1.00 30.95 39 LYS A N 1
ATOM 326 C CA . LYS A 1 39 ? 29.835 -11.704 -8.490 1.00 31.60 39 LYS A CA 1
ATOM 327 C C . LYS A 1 39 ? 28.627 -10.768 -8.871 1.00 30.26 39 LYS A C 1
ATOM 328 O O . LYS A 1 39 ? 27.781 -11.062 -9.733 1.00 30.60 39 LYS A O 1
ATOM 334 N N . GLU A 1 40 ? 28.581 -9.608 -8.223 1.00 24.70 40 GLU A N 1
ATOM 335 C CA . GLU A 1 40 ? 27.480 -8.712 -8.368 1.00 20.56 40 GLU A CA 1
ATOM 336 C C . GLU A 1 40 ? 27.908 -7.271 -8.431 1.00 20.40 40 GLU A C 1
ATOM 337 O O . GLU A 1 40 ? 28.891 -6.850 -7.806 1.00 19.05 40 GLU A O 1
ATOM 343 N N . THR A 1 41 ? 27.139 -6.474 -9.130 1.00 17.17 41 THR A N 1
ATOM 344 C CA . THR A 1 41 ? 27.416 -5.039 -9.227 1.00 17.80 41 THR A CA 1
ATOM 345 C C . THR A 1 41 ? 26.867 -4.333 -7.993 1.00 16.35 41 THR A C 1
ATOM 346 O O . THR A 1 41 ? 25.692 -4.565 -7.581 1.00 16.64 41 THR A O 1
ATOM 350 N N . VAL A 1 42 ? 27.668 -3.476 -7.362 1.00 14.46 42 VAL A N 1
ATOM 351 C CA . VAL A 1 42 ? 27.287 -2.792 -6.209 1.00 15.58 42 VAL A CA 1
ATOM 352 C C . VAL A 1 42 ? 27.335 -1.255 -6.497 1.00 16.53 42 VAL A C 1
ATOM 353 O O . VAL A 1 42 ? 28.340 -0.740 -6.879 1.00 15.57 42 VAL A O 1
ATOM 357 N N . TRP A 1 43 ? 26.207 -0.591 -6.365 1.00 15.51 43 TRP A N 1
ATOM 358 C CA . TRP A 1 43 ? 26.029 0.804 -6.688 1.00 13.67 43 TRP A CA 1
ATOM 359 C C . TRP A 1 43 ? 26.237 1.677 -5.422 1.00 13.71 43 TRP A C 1
ATOM 360 O O . TRP A 1 43 ? 25.843 1.342 -4.317 1.00 13.66 43 TRP A O 1
ATOM 371 N N . HIS A 1 44 ? 27.038 2.737 -5.521 1.00 13.54 44 HIS A N 1
ATOM 372 C CA . HIS A 1 44 ? 27.357 3.545 -4.401 1.00 13.94 44 HIS A CA 1
ATOM 373 C C . HIS A 1 44 ? 26.131 4.328 -3.819 1.00 15.15 44 HIS A C 1
ATOM 374 O O . HIS A 1 44 ? 25.925 4.371 -2.567 1.00 14.46 44 HIS A O 1
ATOM 381 N N . LEU A 1 45 ? 25.346 4.938 -4.697 1.00 14.83 45 LEU A N 1
ATOM 382 C CA . LEU A 1 45 ? 24.128 5.682 -4.315 1.00 16.17 45 LEU A CA 1
ATOM 383 C C . LEU A 1 45 ? 22.902 4.824 -4.734 1.00 15.65 45 LEU A C 1
ATOM 384 O O . LEU A 1 45 ? 22.764 4.411 -5.897 1.00 16.30 45 LEU A O 1
ATOM 389 N N . GLU A 1 46 ? 21.986 4.678 -3.829 1.00 18.27 46 GLU A N 1
ATOM 390 C CA . GLU A 1 46 ? 20.796 3.860 -4.051 1.00 22.27 46 GLU A CA 1
ATOM 391 C C . GLU A 1 46 ? 19.982 4.285 -5.257 1.00 21.85 46 GLU A C 1
ATOM 392 O O . GLU A 1 46 ? 19.562 3.440 -6.051 1.00 18.01 46 GLU A O 1
ATOM 398 N N . GLU A 1 47 ? 19.804 5.599 -5.487 1.00 17.57 47 GLU A N 1
ATOM 399 C CA . GLU A 1 47 ? 19.027 6.031 -6.631 1.00 18.69 47 GLU A CA 1
ATOM 400 C C . GLU A 1 47 ? 19.655 5.678 -7.959 1.00 16.27 47 GLU A C 1
ATOM 401 O O . GLU A 1 47 ? 18.993 5.444 -8.979 1.00 19.96 47 GLU A O 1
ATOM 407 N N . PHE A 1 48 ? 21.009 5.580 -8.004 1.00 15.78 48 PHE A N 1
ATOM 408 C CA . PHE A 1 48 ? 21.664 5.148 -9.185 1.00 16.04 48 PHE A CA 1
ATOM 409 C C . PHE A 1 48 ? 21.465 3.676 -9.464 1.00 15.90 48 PHE A C 1
ATOM 410 O O . PHE A 1 48 ? 21.352 3.301 -10.620 1.00 16.19 48 PHE A O 1
ATOM 418 N N . GLY A 1 49 ? 21.533 2.884 -8.404 1.00 16.33 49 GLY A N 1
ATOM 419 C CA . GLY A 1 49 ? 21.282 1.450 -8.496 1.00 19.31 49 GLY A CA 1
ATOM 420 C C . GLY A 1 49 ? 19.870 1.188 -8.974 1.00 17.15 49 GLY A C 1
ATOM 421 O O . GLY A 1 49 ? 19.622 0.207 -9.697 1.00 19.19 49 GLY A O 1
ATOM 422 N N A GLN A 1 50 ? 18.951 2.079 -8.591 0.51 18.78 50 GLN A N 1
ATOM 423 N N B GLN A 1 50 ? 18.923 2.038 -8.621 0.49 18.84 50 GLN A N 1
ATOM 424 C CA A GLN A 1 50 ? 17.550 1.947 -8.991 0.51 18.99 50 GLN A CA 1
ATOM 425 C CA B GLN A 1 50 ? 17.584 1.798 -9.132 0.49 19.09 50 GLN A CA 1
ATOM 426 C C A GLN A 1 50 ? 17.313 2.322 -10.451 0.51 20.54 50 GLN A C 1
ATOM 427 C C B GLN A 1 50 ? 17.541 2.131 -10.634 0.49 19.87 50 GLN A C 1
ATOM 428 O O A GLN A 1 50 ? 16.382 1.801 -11.077 0.51 19.04 50 GLN A O 1
ATOM 429 O O B GLN A 1 50 ? 17.042 1.386 -11.516 0.49 18.03 50 GLN A O 1
ATOM 440 N N . ALA A 1 51 ? 18.083 3.274 -10.984 1.00 18.53 51 ALA A N 1
ATOM 441 C CA . ALA A 1 51 ? 17.963 3.698 -12.381 1.00 18.18 51 ALA A CA 1
ATOM 442 C C . ALA A 1 51 ? 18.804 3.009 -13.439 1.00 18.22 51 ALA A C 1
ATOM 443 O O . ALA A 1 51 ? 18.419 2.958 -14.628 1.00 21.50 51 ALA A O 1
ATOM 445 N N . PHE A 1 52 ? 20.011 2.492 -13.063 1.00 15.79 52 PHE A N 1
ATOM 446 C CA . PHE A 1 52 ? 20.967 2.067 -14.036 1.00 16.35 52 PHE A CA 1
ATOM 447 C C . PHE A 1 52 ? 21.375 0.615 -13.692 1.00 14.35 52 PHE A C 1
ATOM 448 O O . PHE A 1 52 ? 21.095 0.142 -12.615 1.00 16.02 52 PHE A O 1
ATOM 456 N N . SER A 1 53 ? 22.089 -0.014 -14.623 1.00 15.11 53 SER A N 1
ATOM 457 C CA . SER A 1 53 ? 22.693 -1.310 -14.367 1.00 15.21 53 SER A CA 1
ATOM 458 C C . SER A 1 53 ? 24.008 -1.445 -15.088 1.00 15.07 53 SER A C 1
ATOM 459 O O . SER A 1 53 ? 24.404 -0.629 -15.908 1.00 16.93 53 SER A O 1
ATOM 462 N N . PHE A 1 54 ? 24.762 -2.498 -14.719 1.00 14.17 54 PHE A N 1
ATOM 463 C CA . PHE A 1 54 ? 25.955 -2.906 -15.313 1.00 16.67 54 PHE A CA 1
ATOM 464 C C . PHE A 1 54 ? 26.062 -4.459 -15.157 1.00 16.21 54 PHE A C 1
ATOM 465 O O . PHE A 1 54 ? 25.840 -4.982 -14.040 1.00 18.61 54 PHE A O 1
ATOM 473 N N . GLU A 1 55 ? 26.470 -5.121 -16.216 1.00 18.64 55 GLU A N 1
ATOM 474 C CA . GLU A 1 55 ? 26.644 -6.592 -16.238 1.00 21.90 55 GLU A CA 1
ATOM 475 C C . GLU A 1 55 ? 27.950 -6.956 -15.526 1.00 17.54 55 GLU A C 1
ATOM 476 O O . GLU A 1 55 ? 29.060 -6.803 -16.093 1.00 19.66 55 GLU A O 1
ATOM 482 N N . ALA A 1 56 ? 27.785 -7.518 -14.353 1.00 18.32 56 ALA A N 1
ATOM 483 C CA . ALA A 1 56 ? 28.908 -7.902 -13.494 1.00 16.05 56 ALA A CA 1
ATOM 484 C C . ALA A 1 56 ? 29.825 -8.851 -14.217 1.00 16.47 56 ALA A C 1
ATOM 485 O O . ALA A 1 56 ? 31.066 -8.790 -14.049 1.00 16.36 56 ALA A O 1
ATOM 487 N N . GLN A 1 57 ? 29.272 -9.765 -15.029 1.00 14.96 57 GLN A N 1
ATOM 488 C CA . GLN A 1 57 ? 30.167 -10.678 -15.677 1.00 18.10 57 GLN A CA 1
ATOM 489 C C . GLN A 1 57 ? 31.214 -10.053 -16.598 1.00 18.74 57 GLN A C 1
ATOM 490 O O . GLN A 1 57 ? 32.240 -10.647 -16.793 1.00 21.16 57 GLN A O 1
ATOM 496 N N . GLY A 1 58 ? 30.989 -8.884 -17.160 1.00 19.66 58 GLY A N 1
ATOM 497 C CA . GLY A 1 58 ? 32.069 -8.201 -17.916 1.00 18.84 58 GLY A CA 1
ATOM 498 C C . GLY A 1 58 ? 33.202 -7.762 -17.009 1.00 21.06 58 GLY A C 1
ATOM 499 O O . GLY A 1 58 ? 34.365 -7.687 -17.428 1.00 21.34 58 GLY A O 1
ATOM 500 N N . GLY A 1 59 ? 32.889 -7.518 -15.746 1.00 19.55 59 GLY A N 1
ATOM 501 C CA . GLY A 1 59 ? 33.931 -7.131 -14.808 1.00 19.12 59 GLY A CA 1
ATOM 502 C C . GLY A 1 59 ? 34.785 -8.343 -14.500 1.00 20.06 59 GLY A C 1
ATOM 503 O O . GLY A 1 59 ? 36.016 -8.259 -14.457 1.00 20.63 59 GLY A O 1
ATOM 504 N N . LEU A 1 60 ? 34.109 -9.450 -14.226 1.00 17.93 60 LEU A N 1
ATOM 505 C CA . LEU A 1 60 ? 34.789 -10.666 -13.940 1.00 20.41 60 LEU A CA 1
ATOM 506 C C . LEU A 1 60 ? 35.620 -11.100 -15.056 1.00 18.77 60 LEU A C 1
ATOM 507 O O . LEU A 1 60 ? 36.781 -11.480 -14.873 1.00 23.37 60 LEU A O 1
ATOM 512 N N . ALA A 1 61 ? 35.129 -10.956 -16.272 1.00 19.65 61 ALA A N 1
ATOM 513 C CA . ALA A 1 61 ? 35.960 -11.278 -17.466 1.00 20.49 61 ALA A CA 1
ATOM 514 C C . ALA A 1 61 ? 37.223 -10.402 -17.598 1.00 23.56 61 ALA A C 1
ATOM 515 O O . ALA A 1 61 ? 38.300 -10.882 -17.887 1.00 22.25 61 ALA A O 1
ATOM 517 N N . ASN A 1 62 ? 37.094 -9.101 -17.367 1.00 22.09 62 ASN A N 1
ATOM 518 C CA . ASN A 1 62 ? 38.240 -8.247 -17.312 1.00 22.41 62 ASN A CA 1
ATOM 519 C C . ASN A 1 62 ? 39.233 -8.504 -16.180 1.00 20.06 62 ASN A C 1
ATOM 520 O O . ASN A 1 62 ? 40.409 -8.318 -16.417 1.00 24.36 62 ASN A O 1
ATOM 525 N N . ILE A 1 63 ? 38.810 -8.939 -15.004 1.00 17.75 63 ILE A N 1
ATOM 526 C CA . ILE A 1 63 ? 39.721 -9.364 -13.904 1.00 16.91 63 ILE A CA 1
ATOM 527 C C . ILE A 1 63 ? 40.501 -10.599 -14.446 1.00 21.64 63 ILE A C 1
ATOM 528 O O . ILE A 1 63 ? 41.679 -10.701 -14.236 1.00 23.41 63 ILE A O 1
ATOM 533 N N . ALA A 1 64 ? 39.828 -11.474 -15.146 1.00 17.80 64 ALA A N 1
ATOM 534 C CA . ALA A 1 64 ? 40.586 -12.723 -15.678 1.00 20.95 64 ALA A CA 1
ATOM 535 C C . ALA A 1 64 ? 41.618 -12.274 -16.726 1.00 19.85 64 ALA A C 1
ATOM 536 O O . ALA A 1 64 ? 42.788 -12.697 -16.688 1.00 23.05 64 ALA A O 1
ATOM 538 N N . ILE A 1 65 ? 41.302 -11.285 -17.555 1.00 20.59 65 ILE A N 1
ATOM 539 C CA . ILE A 1 65 ? 42.271 -10.760 -18.590 1.00 20.22 65 ILE A CA 1
ATOM 540 C C . ILE A 1 65 ? 43.424 -10.056 -17.907 1.00 23.32 65 ILE A C 1
ATOM 541 O O . ILE A 1 65 ? 44.609 -10.155 -18.299 1.00 21.92 65 ILE A O 1
ATOM 546 N N . LEU A 1 66 ? 43.113 -9.285 -16.871 1.00 19.79 66 LEU A N 1
ATOM 547 C CA . LEU A 1 66 ? 44.160 -8.596 -16.191 1.00 22.20 66 LEU A CA 1
ATOM 548 C C . LEU A 1 66 ? 45.092 -9.572 -15.446 1.00 18.63 66 LEU A C 1
ATOM 549 O O . LEU A 1 66 ? 46.271 -9.273 -15.347 1.00 21.25 66 LEU A O 1
ATOM 554 N N . ASN A 1 67 ? 44.573 -10.642 -14.914 1.00 19.17 67 ASN A N 1
ATOM 555 C CA . ASN A 1 67 ? 45.392 -11.661 -14.292 1.00 21.26 67 ASN A CA 1
ATOM 556 C C . ASN A 1 67 ? 46.318 -12.311 -15.327 1.00 23.43 67 ASN A C 1
ATOM 557 O O . ASN A 1 67 ? 47.504 -1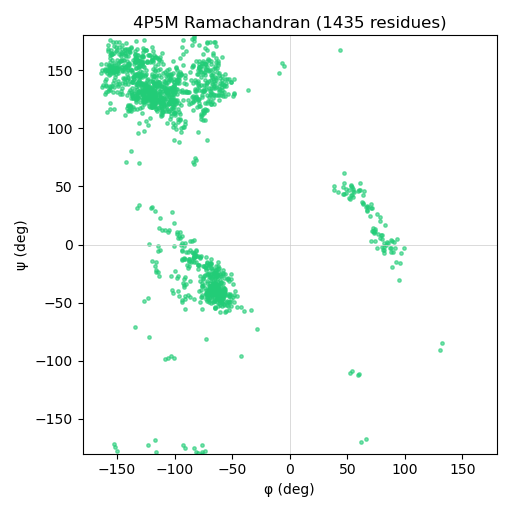2.504 -15.081 1.00 23.39 67 ASN A O 1
ATOM 562 N N . ASN A 1 68 ? 45.811 -12.573 -16.507 1.00 25.57 68 ASN A N 1
ATOM 563 C CA . ASN A 1 68 ? 46.685 -12.993 -17.618 1.00 27.30 68 ASN A CA 1
ATOM 564 C C . ASN A 1 68 ? 47.752 -11.982 -17.911 1.00 25.42 68 ASN A C 1
ATOM 565 O O . ASN A 1 68 ? 48.968 -12.333 -18.067 1.00 26.73 68 ASN A O 1
ATOM 570 N N . ASN A 1 69 ? 47.383 -10.693 -17.917 1.00 22.94 69 ASN A N 1
ATOM 571 C CA . ASN A 1 69 ? 48.294 -9.660 -18.198 1.00 20.19 69 ASN A CA 1
ATOM 572 C C . ASN A 1 69 ? 49.327 -9.494 -17.058 1.00 22.02 69 ASN A C 1
ATOM 573 O O . ASN A 1 69 ? 50.504 -9.260 -17.326 1.00 23.02 69 ASN A O 1
ATOM 578 N N . LEU A 1 70 ? 48.918 -9.686 -15.819 1.00 19.20 70 LEU A N 1
ATOM 579 C CA . LEU A 1 70 ? 49.863 -9.668 -14.739 1.00 22.01 70 LEU A CA 1
ATOM 580 C C . LEU A 1 70 ? 50.954 -10.794 -14.894 1.00 22.14 70 LEU A C 1
ATOM 581 O O . LEU A 1 70 ? 52.152 -10.500 -14.747 1.00 24.13 70 LEU A O 1
ATOM 586 N N . ASN A 1 71 ? 50.512 -12.037 -15.088 1.00 24.29 71 ASN A N 1
ATOM 587 C CA . ASN A 1 71 ? 51.453 -13.162 -15.317 1.00 26.16 71 ASN A CA 1
ATOM 588 C C . ASN A 1 71 ? 52.482 -12.778 -16.419 1.00 26.45 71 ASN A C 1
ATOM 589 O O . ASN A 1 71 ? 53.695 -13.027 -16.264 1.00 32.49 71 ASN A O 1
ATOM 594 N N . THR A 1 72 ? 52.022 -12.183 -17.515 1.00 25.07 72 THR A N 1
ATOM 595 C CA . THR A 1 72 ? 52.884 -11.743 -18.631 1.00 25.71 72 THR A CA 1
ATOM 596 C C . THR A 1 72 ? 53.924 -10.697 -18.249 1.00 30.25 72 THR A C 1
ATOM 597 O O . THR A 1 72 ? 55.099 -10.813 -18.606 1.00 27.50 72 THR A O 1
ATOM 601 N N . LEU A 1 73 ? 53.499 -9.678 -17.512 1.00 25.00 73 LEU A N 1
ATOM 602 C CA . LEU A 1 73 ? 54.399 -8.617 -17.091 1.00 24.53 73 LEU A CA 1
ATOM 603 C C . LEU A 1 73 ? 55.349 -8.970 -15.953 1.00 22.58 73 LEU A C 1
ATOM 604 O O . LEU A 1 73 ? 56.473 -8.416 -15.898 1.00 26.77 73 LEU A O 1
ATOM 609 N N . ILE A 1 74 ? 54.933 -9.884 -15.078 1.00 23.52 74 ILE A N 1
ATOM 610 C CA . ILE A 1 74 ? 55.827 -10.427 -14.047 1.00 25.95 74 ILE A CA 1
ATOM 611 C C . ILE A 1 74 ? 57.096 -11.030 -14.806 1.00 30.20 74 ILE A C 1
ATOM 612 O O . ILE A 1 74 ? 58.217 -10.563 -14.610 1.00 27.84 74 ILE A O 1
ATOM 617 N N . GLN A 1 75 ? 56.840 -11.978 -15.705 1.00 30.66 75 GLN A N 1
ATOM 618 C CA . GLN A 1 75 ? 57.878 -12.567 -16.618 1.00 32.33 75 GLN A CA 1
ATOM 619 C C . GLN A 1 75 ? 58.660 -11.532 -17.434 1.00 33.92 75 GLN A C 1
ATOM 620 O O . GLN A 1 75 ? 59.875 -11.489 -17.420 1.00 31.79 75 GLN A O 1
ATOM 626 N N . ARG A 1 76 ? 57.971 -10.619 -18.091 1.00 31.65 76 ARG A N 1
ATOM 627 C CA . ARG A 1 76 ? 58.637 -9.653 -18.903 1.00 31.63 76 ARG A CA 1
ATOM 628 C C . ARG A 1 76 ? 59.470 -8.639 -18.164 1.00 34.07 76 ARG A C 1
ATOM 629 O O . ARG A 1 76 ? 60.452 -8.105 -18.737 1.00 28.10 76 ARG A O 1
ATOM 637 N N . SER A 1 77 ? 59.100 -8.330 -16.919 1.00 30.76 77 SER A N 1
ATOM 638 C CA . SER A 1 77 ? 59.808 -7.371 -16.117 1.00 31.10 77 SER A CA 1
ATOM 639 C C . SER A 1 77 ? 60.887 -8.041 -15.261 1.00 28.68 77 SER A C 1
ATOM 640 O O . SER A 1 77 ? 61.507 -7.363 -14.458 1.00 27.53 77 SER A O 1
ATOM 643 N N . ASN A 1 78 ? 61.013 -9.366 -15.345 1.00 30.63 78 ASN A N 1
ATOM 644 C CA . ASN A 1 78 ? 61.884 -10.163 -14.503 1.00 34.20 78 ASN A CA 1
ATOM 645 C C . ASN A 1 78 ? 61.522 -10.046 -13.005 1.00 37.37 78 ASN A C 1
ATOM 646 O O . ASN A 1 78 ? 62.376 -9.828 -12.185 1.00 33.19 78 ASN A O 1
ATOM 651 N N . HIS A 1 79 ? 60.235 -10.157 -12.658 1.00 36.68 79 HIS A N 1
ATOM 652 C CA . HIS A 1 79 ? 59.820 -10.096 -11.264 1.00 31.97 79 HIS A CA 1
ATOM 653 C C . HIS A 1 79 ? 60.213 -8.755 -10.614 1.00 30.26 79 HIS A C 1
ATOM 654 O O . HIS A 1 79 ? 60.735 -8.721 -9.534 1.00 28.92 79 HIS A O 1
ATOM 661 N N . THR A 1 80 ? 59.940 -7.640 -11.278 1.00 27.30 80 THR A N 1
ATOM 662 C CA . THR A 1 80 ? 60.194 -6.330 -10.660 1.00 28.18 80 THR A CA 1
ATOM 663 C C . THR A 1 80 ? 58.994 -6.036 -9.763 1.00 29.57 80 THR A C 1
ATOM 664 O O . THR A 1 80 ? 57.817 -6.036 -10.249 1.00 25.12 80 THR A O 1
ATOM 668 N N . GLN A 1 81 ? 59.340 -5.793 -8.514 1.00 27.39 81 GLN A N 1
ATOM 669 C CA . GLN A 1 81 ? 58.440 -5.355 -7.494 1.00 26.50 81 GLN A CA 1
ATOM 670 C C . GLN A 1 81 ? 58.620 -3.848 -7.321 1.00 30.62 81 GLN A C 1
ATOM 671 O O . GLN A 1 81 ? 59.763 -3.315 -7.252 1.00 27.94 81 GLN A O 1
ATOM 677 N N . ALA A 1 82 ? 57.508 -3.101 -7.207 1.00 26.96 82 ALA A N 1
ATOM 678 C CA . ALA A 1 82 ? 57.669 -1.700 -6.956 1.00 25.75 82 ALA A CA 1
ATOM 679 C C . ALA A 1 82 ? 58.071 -1.319 -5.557 1.00 24.52 82 ALA A C 1
ATOM 680 O O . ALA A 1 82 ? 57.774 -1.997 -4.607 1.00 23.70 82 ALA A O 1
ATOM 682 N N . THR A 1 83 ? 58.643 -0.148 -5.411 1.00 26.92 83 THR A N 1
ATOM 683 C CA . THR A 1 83 ? 58.861 0.369 -4.065 1.00 31.32 83 THR A CA 1
ATOM 684 C C . THR A 1 83 ? 57.548 0.643 -3.319 1.00 28.74 83 THR A C 1
ATOM 685 O O . THR A 1 83 ? 56.519 0.903 -3.921 1.00 26.40 83 THR A O 1
ATOM 689 N N . ASN A 1 84 ? 57.594 0.541 -2.005 1.00 25.86 84 ASN A N 1
ATOM 690 C CA . ASN A 1 84 ? 56.433 0.813 -1.209 1.00 24.98 84 ASN A CA 1
ATOM 691 C C . ASN A 1 84 ? 56.292 2.292 -0.924 1.00 26.82 84 ASN A C 1
ATOM 692 O O . ASN A 1 84 ? 57.129 2.853 -0.220 1.00 28.37 84 ASN A O 1
ATOM 697 N N . ASP A 1 85 ? 55.235 2.936 -1.412 1.00 25.35 85 ASP A N 1
ATOM 698 C CA . ASP A 1 85 ? 55.062 4.407 -1.244 1.00 25.71 85 ASP A CA 1
ATOM 699 C C . ASP A 1 85 ? 54.084 4.628 -0.104 1.00 21.80 85 ASP A C 1
ATOM 700 O O . ASP A 1 85 ? 52.918 4.212 -0.231 1.00 20.82 85 ASP A O 1
ATOM 705 N N . PRO A 1 86 ? 54.522 5.193 1.042 1.00 22.71 86 PRO A N 1
ATOM 706 C CA . PRO A 1 86 ? 53.644 5.189 2.195 1.00 20.47 86 PRO A CA 1
ATOM 707 C C . PRO A 1 86 ? 52.566 6.270 2.110 1.00 22.17 86 PRO A C 1
ATOM 708 O O . PRO A 1 86 ? 52.731 7.265 1.417 1.00 20.07 86 PRO A O 1
ATOM 712 N N . PRO A 1 87 ? 51.466 6.076 2.848 1.00 20.38 87 PRO A N 1
ATOM 713 C CA . PRO A 1 87 ? 50.337 7.021 2.801 1.00 19.60 87 PRO A CA 1
ATOM 714 C C . PRO A 1 87 ? 50.524 8.330 3.574 1.00 21.53 87 PRO A C 1
ATOM 715 O O . PRO A 1 87 ? 51.288 8.367 4.493 1.00 22.08 87 PRO A O 1
ATOM 719 N N . GLU A 1 88 ? 49.830 9.368 3.126 1.00 20.24 88 GLU A N 1
ATOM 720 C CA . GLU A 1 88 ? 49.543 10.583 3.886 1.00 23.14 88 GLU A CA 1
ATOM 721 C C . GLU A 1 88 ? 48.123 10.397 4.436 1.00 23.62 88 GLU A C 1
ATOM 722 O O . GLU A 1 88 ? 47.272 9.880 3.733 1.00 24.31 88 GLU A O 1
ATOM 728 N N . VAL A 1 89 ? 47.885 10.783 5.683 1.00 20.44 89 VAL A N 1
ATOM 729 C CA . VAL A 1 89 ? 46.636 10.506 6.404 1.00 18.14 89 VAL A CA 1
ATOM 730 C C . VAL A 1 89 ? 46.119 11.824 6.961 1.00 21.14 89 VAL A C 1
ATOM 731 O O . VAL A 1 89 ? 46.890 12.616 7.539 1.00 18.45 89 VAL A O 1
ATOM 735 N N . THR A 1 90 ? 44.816 12.071 6.795 1.00 16.91 90 THR A N 1
ATOM 736 C CA . THR A 1 90 ? 44.163 13.217 7.371 1.00 17.66 90 THR A CA 1
ATOM 737 C C . THR A 1 90 ? 42.844 12.680 7.974 1.00 16.47 90 THR A C 1
ATOM 738 O O . THR A 1 90 ? 42.193 11.843 7.372 1.00 16.90 90 THR A O 1
ATOM 742 N N . VAL A 1 91 ? 42.481 13.237 9.106 1.00 15.32 91 VAL A N 1
ATOM 743 C CA . VAL A 1 91 ? 41.247 12.960 9.759 1.00 15.17 91 VAL A CA 1
ATOM 744 C C . VAL A 1 91 ? 40.441 14.235 9.898 1.00 15.94 91 VAL A C 1
ATOM 745 O O . VAL A 1 91 ? 40.954 15.232 10.429 1.00 15.61 91 VAL A O 1
ATOM 749 N N . PHE A 1 92 ? 39.152 14.191 9.594 1.00 12.84 92 PHE A N 1
ATOM 750 C CA . PHE A 1 92 ? 38.253 15.377 9.655 1.00 12.92 92 PHE A CA 1
ATOM 751 C C . PHE A 1 92 ? 36.840 14.973 9.727 1.00 12.48 92 PHE A C 1
ATOM 752 O O . PHE A 1 92 ? 36.453 13.884 9.225 1.00 13.72 92 PHE A O 1
ATOM 760 N N . PRO A 1 93 ? 35.996 15.760 10.382 1.00 14.18 93 PRO A N 1
ATOM 761 C CA . PRO A 1 93 ? 34.595 15.482 10.438 1.00 13.40 93 PRO A CA 1
ATOM 762 C C . PRO A 1 93 ? 33.832 15.890 9.141 1.00 14.76 93 PRO A C 1
ATOM 763 O O . PRO A 1 93 ? 34.230 16.831 8.408 1.00 12.36 93 PRO A O 1
ATOM 767 N N . LYS A 1 94 ? 32.752 15.168 8.898 1.00 12.78 94 LYS A N 1
ATOM 768 C CA . LYS A 1 94 ? 31.878 15.490 7.767 1.00 14.88 94 LYS A CA 1
ATOM 769 C C . LYS A 1 94 ? 31.087 16.774 7.920 1.00 14.75 94 LYS A C 1
ATOM 770 O O . LYS A 1 94 ? 30.936 17.533 6.963 1.00 14.44 94 LYS A O 1
ATOM 776 N N . GLU A 1 95 ? 30.618 17.025 9.136 1.00 14.03 95 GLU A N 1
ATOM 777 C CA . GLU A 1 95 ? 29.802 18.195 9.475 1.00 15.33 95 GLU A CA 1
ATOM 778 C C . GLU A 1 95 ? 30.547 18.992 10.515 1.00 15.15 95 GLU A C 1
ATOM 779 O O . GLU A 1 95 ? 31.368 18.519 11.287 1.00 14.12 95 GLU A O 1
ATOM 785 N N . PRO A 1 96 ? 30.197 20.295 10.619 1.00 17.53 96 PRO A N 1
ATOM 786 C CA . PRO A 1 96 ? 30.734 21.075 11.761 1.00 17.98 96 PRO A CA 1
ATOM 787 C C . PRO A 1 96 ? 30.400 20.350 13.103 1.00 17.29 96 PRO A C 1
ATOM 788 O O . PRO A 1 96 ? 29.371 19.699 13.251 1.00 17.42 96 PRO A O 1
ATOM 792 N N . VAL A 1 97 ? 31.342 20.411 14.020 1.00 18.69 97 VAL A N 1
ATOM 793 C CA . VAL A 1 97 ? 31.184 19.644 15.246 1.00 18.58 97 VAL A CA 1
ATOM 794 C C . VAL A 1 97 ? 30.314 20.371 16.192 1.00 19.32 97 VAL A C 1
ATOM 795 O O . VAL A 1 97 ? 30.570 21.541 16.540 1.00 18.34 97 VAL A O 1
ATOM 799 N N . GLU A 1 98 ? 29.295 19.697 16.632 1.00 17.84 98 GLU A N 1
ATOM 800 C CA . GLU A 1 98 ? 28.484 20.147 17.757 1.00 19.04 98 GLU A CA 1
ATOM 801 C C . GLU A 1 98 ? 28.443 19.015 18.759 1.00 18.67 98 GLU A C 1
ATOM 802 O O . GLU A 1 98 ? 27.981 17.867 18.505 1.00 17.04 98 GLU A O 1
ATOM 808 N N . LEU A 1 99 ? 28.910 19.331 19.949 1.00 16.90 99 LEU A N 1
ATOM 809 C CA . LEU A 1 99 ? 28.885 18.298 20.998 1.00 17.05 99 LEU A CA 1
ATOM 810 C C . LEU A 1 99 ? 27.499 17.726 21.282 1.00 16.55 99 LEU A C 1
ATOM 811 O O . LEU A 1 99 ? 26.507 18.449 21.452 1.00 18.19 99 LEU A O 1
ATOM 816 N N . GLY A 1 100 ? 27.431 16.410 21.317 1.00 16.24 100 GLY A N 1
ATOM 817 C CA . GLY A 1 100 ? 26.196 15.728 21.535 1.00 17.72 100 GLY A CA 1
ATOM 818 C C . GLY A 1 100 ? 25.315 15.523 20.312 1.00 17.73 100 GLY A C 1
ATOM 819 O O . GLY A 1 100 ? 24.211 14.931 20.438 1.00 19.61 100 GLY A O 1
ATOM 820 N N . GLN A 1 101 ? 25.781 16.013 19.144 1.00 16.66 101 GLN A N 1
ATOM 821 C CA . GLN A 1 101 ? 25.004 15.823 17.926 1.00 16.44 101 GLN A CA 1
ATOM 822 C C . GLN A 1 101 ? 25.732 14.861 16.987 1.00 17.65 101 GLN A C 1
ATOM 823 O O . GLN A 1 101 ? 26.912 14.967 16.757 1.00 18.86 101 GLN A O 1
ATOM 829 N N . PRO A 1 102 ? 25.006 13.888 16.432 1.00 18.25 102 PRO A N 1
ATOM 830 C CA . PRO A 1 102 ? 25.655 12.820 15.682 1.00 17.81 102 PRO A CA 1
ATOM 831 C C . PRO A 1 102 ? 26.416 13.415 14.438 1.00 16.52 102 PRO A C 1
ATOM 832 O O . PRO A 1 102 ? 25.981 14.363 13.835 1.00 16.74 102 PRO A O 1
ATOM 836 N N . ASN A 1 103 ? 27.497 12.801 14.088 1.00 14.62 103 ASN A N 1
ATOM 837 C CA . ASN A 1 103 ? 28.356 13.272 13.015 1.00 14.91 103 ASN A CA 1
ATOM 838 C C . ASN A 1 103 ? 29.046 12.059 12.466 1.00 15.00 103 ASN A C 1
ATOM 839 O O . ASN A 1 103 ? 28.799 10.915 12.880 1.00 14.94 103 ASN A O 1
ATOM 844 N N . THR A 1 104 ? 30.000 12.271 11.601 1.00 14.24 104 THR A N 1
ATOM 845 C CA . THR A 1 104 ? 30.810 11.208 10.960 1.00 14.79 104 THR A CA 1
ATOM 846 C C . THR A 1 104 ? 32.288 11.661 10.826 1.00 15.56 104 THR A C 1
ATOM 847 O O . THR A 1 104 ? 32.548 12.776 10.375 1.00 14.72 104 THR A O 1
ATOM 851 N N . LEU A 1 105 ? 33.232 10.858 11.277 1.00 15.35 105 LEU A N 1
ATOM 852 C CA . LEU A 1 105 ? 34.645 11.120 11.179 1.00 15.17 105 LEU A CA 1
ATOM 853 C C . LEU A 1 105 ? 35.202 10.440 9.973 1.00 13.25 105 LEU A C 1
ATOM 854 O O . LEU A 1 105 ? 34.825 9.320 9.629 1.00 12.85 105 LEU A O 1
ATOM 859 N N . ILE A 1 106 ? 35.954 11.188 9.226 1.00 12.28 106 ILE A N 1
ATOM 860 C CA . ILE A 1 106 ? 36.549 10.673 7.993 1.00 13.35 106 ILE A CA 1
ATOM 861 C C . ILE A 1 106 ? 38.041 10.594 8.131 1.00 14.11 106 ILE A C 1
ATOM 862 O O . ILE A 1 106 ? 38.721 11.546 8.491 1.00 15.40 106 ILE A O 1
ATOM 867 N N . CYS A 1 107 ? 38.565 9.459 7.789 1.00 12.68 107 CYS A N 1
ATOM 868 C CA . CYS A 1 107 ? 40.010 9.217 7.650 1.00 13.76 107 CYS A CA 1
ATOM 869 C C . CYS A 1 107 ? 40.363 8.987 6.187 1.00 14.56 107 CYS A C 1
ATOM 870 O O . CYS A 1 107 ? 39.908 8.025 5.508 1.00 14.76 107 CYS A O 1
ATOM 873 N N . HIS A 1 108 ? 41.093 9.928 5.625 1.00 14.64 108 HIS A N 1
ATOM 874 C CA . HIS A 1 108 ? 41.440 9.888 4.225 1.00 14.61 108 HIS A CA 1
ATOM 875 C C . HIS A 1 108 ? 42.912 9.454 4.148 1.00 16.19 108 HIS A C 1
ATOM 876 O O . HIS A 1 108 ? 43.780 10.145 4.675 1.00 16.41 108 HIS A O 1
ATOM 883 N N . ILE A 1 109 ? 43.185 8.389 3.432 1.00 13.85 109 ILE A N 1
ATOM 884 C CA . ILE A 1 109 ? 44.483 7.798 3.321 1.00 14.81 109 ILE A CA 1
ATOM 885 C C . ILE A 1 109 ? 44.898 7.896 1.865 1.00 13.52 109 ILE A C 1
ATOM 886 O O . ILE A 1 109 ? 44.232 7.409 0.973 1.00 14.83 109 ILE A O 1
ATOM 891 N N . ASP A 1 110 ? 46.000 8.603 1.618 1.00 15.06 110 ASP A N 1
ATOM 892 C CA . ASP A 1 110 ? 46.255 9.109 0.222 1.00 16.59 110 ASP A CA 1
ATOM 893 C C . ASP A 1 110 ? 47.648 8.822 -0.245 1.00 15.94 110 ASP A C 1
ATOM 894 O O . ASP A 1 110 ? 48.573 8.641 0.562 1.00 15.29 110 ASP A O 1
ATOM 899 N N . LYS A 1 111 ? 47.793 8.712 -1.548 1.00 16.33 111 LYS A N 1
ATOM 900 C CA . LYS A 1 111 ? 49.071 8.649 -2.251 1.00 18.69 111 LYS A CA 1
ATOM 901 C C . LYS A 1 111 ? 49.908 7.465 -1.939 1.00 20.24 111 LYS A C 1
ATOM 902 O O . LYS A 1 111 ? 51.177 7.504 -2.005 1.00 22.22 111 LYS A O 1
ATOM 908 N N . PHE A 1 112 ? 49.286 6.311 -1.702 1.00 17.00 112 PHE A N 1
ATOM 909 C CA . PHE A 1 112 ? 50.059 5.132 -1.360 1.00 17.74 112 PHE A CA 1
ATOM 910 C C . PHE A 1 112 ? 50.055 4.011 -2.398 1.00 16.38 112 PHE A C 1
ATOM 911 O O . PHE A 1 112 ? 49.218 3.939 -3.277 1.00 15.07 112 PHE A O 1
ATOM 919 N N . PHE A 1 113 ? 51.035 3.105 -2.298 1.00 15.82 113 PHE A N 1
ATOM 920 C CA . PHE A 1 113 ? 51.221 2.024 -3.268 1.00 15.88 113 PHE A CA 1
ATOM 921 C C . PHE A 1 113 ? 52.094 0.965 -2.551 1.00 18.67 113 PHE A C 1
ATOM 922 O O . PHE A 1 113 ? 53.148 1.301 -2.037 1.00 17.42 113 PHE A O 1
ATOM 930 N N . PRO A 1 114 ? 51.685 -0.296 -2.566 1.00 15.78 114 PRO A N 1
ATOM 931 C CA . PRO A 1 114 ? 50.581 -0.884 -3.264 1.00 17.04 114 PRO A CA 1
ATOM 932 C C . PRO A 1 114 ? 49.290 -0.732 -2.474 1.00 17.05 114 PRO A C 1
ATOM 933 O O . PRO A 1 114 ? 49.338 -0.273 -1.353 1.00 15.72 114 PRO A O 1
ATOM 937 N N . PRO A 1 115 ? 48.151 -1.179 -3.040 1.00 16.30 115 PRO A N 1
ATOM 938 C CA . PRO A 1 115 ? 46.853 -1.137 -2.354 1.00 16.05 115 PRO A CA 1
ATOM 939 C C . PRO A 1 115 ? 46.681 -2.315 -1.433 1.00 17.91 115 PRO A C 1
ATOM 940 O O . PRO A 1 115 ? 45.910 -3.216 -1.664 1.00 17.99 115 PRO A O 1
ATOM 944 N N . VAL A 1 116 ? 47.490 -2.265 -0.383 1.00 18.23 116 VAL A N 1
ATOM 945 C CA . VAL A 1 116 ? 47.501 -3.220 0.698 1.00 18.54 116 VAL A CA 1
ATOM 946 C C . VAL A 1 116 ? 47.660 -2.437 1.995 1.00 17.85 116 VAL A C 1
ATOM 947 O O . VAL A 1 116 ? 48.678 -1.705 2.163 1.00 19.02 116 VAL A O 1
ATOM 951 N N . LEU A 1 117 ? 46.677 -2.513 2.917 1.00 17.81 117 LEU A N 1
ATOM 952 C CA . LEU A 1 117 ? 46.628 -1.658 4.102 1.00 19.62 117 LEU A CA 1
ATOM 953 C C . LEU A 1 117 ? 45.884 -2.356 5.206 1.00 18.99 117 LEU A C 1
ATOM 954 O O . LEU A 1 117 ? 44.915 -3.030 4.930 1.00 21.28 117 LEU A O 1
ATOM 959 N N . ASN A 1 118 ? 46.172 -2.011 6.428 1.00 18.22 118 ASN A N 1
ATOM 960 C CA . ASN A 1 118 ? 45.293 -2.254 7.492 1.00 19.98 118 ASN A CA 1
ATOM 961 C C . ASN A 1 118 ? 44.909 -0.927 8.124 1.00 19.53 118 ASN A C 1
ATOM 962 O O . ASN A 1 118 ? 45.776 -0.057 8.323 1.00 20.19 118 ASN A O 1
ATOM 967 N N . VAL A 1 119 ? 43.608 -0.704 8.353 1.00 19.63 119 VAL A N 1
ATOM 968 C CA . VAL A 1 119 ? 43.201 0.514 9.013 1.00 17.89 119 VAL A CA 1
ATOM 969 C C . VAL A 1 119 ? 42.239 0.161 10.093 1.00 17.49 119 VAL A C 1
ATOM 970 O O . VAL A 1 119 ? 41.329 -0.590 9.844 1.00 19.72 119 VAL A O 1
ATOM 974 N N . THR A 1 120 ? 42.394 0.812 11.212 1.00 17.59 120 THR A N 1
ATOM 975 C CA . THR A 1 120 ? 41.430 0.751 12.290 1.00 19.88 120 THR A CA 1
ATOM 976 C C . THR A 1 120 ? 41.198 2.043 12.964 1.00 19.40 120 THR A C 1
ATOM 977 O O . THR A 1 120 ? 42.084 2.907 13.043 1.00 19.08 120 THR A O 1
ATOM 981 N N . TRP A 1 121 ? 40.018 2.150 13.552 1.00 18.26 121 TRP A N 1
ATOM 982 C CA . TRP A 1 121 ? 39.711 3.325 14.375 1.00 17.55 121 TRP A CA 1
ATOM 983 C C . TRP A 1 121 ? 39.913 2.976 15.866 1.00 18.98 121 TRP A C 1
ATOM 984 O O . TRP A 1 121 ? 39.568 1.899 16.294 1.00 18.99 121 TRP A O 1
ATOM 995 N N . LEU A 1 122 ? 40.445 3.931 16.617 1.00 19.85 122 LEU A N 1
ATOM 996 C CA . LEU A 1 122 ? 40.556 3.843 18.090 1.00 21.45 122 LEU A CA 1
ATOM 997 C C . LEU A 1 122 ? 39.787 4.976 18.692 1.00 22.26 122 LEU A C 1
ATOM 998 O O . LEU A 1 122 ? 39.843 6.117 18.211 1.00 19.87 122 LEU A O 1
ATOM 1003 N N . CYS A 1 123 ? 39.093 4.701 19.791 1.00 21.52 123 CYS A N 1
ATOM 1004 C CA . CYS A 1 123 ? 38.461 5.782 20.606 1.00 21.87 123 CYS A CA 1
ATOM 1005 C C . CYS A 1 123 ? 39.011 5.680 22.016 1.00 24.96 123 CYS A C 1
ATOM 1006 O O . CYS A 1 123 ? 38.927 4.673 22.605 1.00 26.85 123 CYS A O 1
ATOM 1009 N N . ASN A 1 124 ? 39.676 6.730 22.504 1.00 28.32 124 ASN A N 1
ATOM 1010 C CA . ASN A 1 124 ? 40.335 6.617 23.825 1.00 28.67 124 ASN A CA 1
ATOM 1011 C C . ASN A 1 124 ? 41.284 5.457 23.904 1.00 34.53 124 ASN A C 1
ATOM 1012 O O . ASN A 1 124 ? 41.329 4.722 24.903 1.00 31.16 124 ASN A O 1
ATOM 1017 N N . GLY A 1 125 ? 42.021 5.272 22.820 1.00 31.10 125 GLY A N 1
ATOM 1018 C CA . GLY A 1 125 ? 42.966 4.203 22.728 1.00 33.36 125 GLY A CA 1
ATOM 1019 C C . GLY A 1 125 ? 42.408 2.798 22.611 1.00 28.84 125 GLY A C 1
ATOM 1020 O O . GLY A 1 125 ? 43.175 1.880 22.549 1.00 35.19 125 GLY A O 1
ATOM 1021 N N . GLU A 1 126 ? 41.118 2.606 22.531 1.00 29.86 126 GLU A N 1
ATOM 1022 C CA . GLU A 1 126 ? 40.534 1.248 22.322 1.00 28.97 126 GLU A CA 1
ATOM 1023 C C . GLU A 1 126 ? 39.933 1.062 20.909 1.00 26.84 126 GLU A C 1
ATOM 1024 O O . GLU A 1 126 ? 39.365 2.003 20.351 1.00 22.31 126 GLU A O 1
ATOM 1030 N N . LEU A 1 127 ? 39.968 -0.162 20.353 1.00 24.29 127 LEU A N 1
ATOM 1031 C CA . LEU A 1 127 ? 39.443 -0.429 19.033 1.00 26.23 127 LEU A CA 1
ATOM 1032 C C . LEU A 1 127 ? 37.995 -0.153 18.891 1.00 28.24 127 LEU A C 1
ATOM 1033 O O . LEU A 1 127 ? 37.233 -0.492 19.771 1.00 28.18 127 LEU A O 1
ATOM 1038 N N . VAL A 1 128 ? 37.572 0.440 17.777 1.00 24.06 128 VAL A N 1
ATOM 1039 C CA . VAL A 1 128 ? 36.177 0.637 17.496 1.00 27.70 128 VAL A CA 1
ATOM 1040 C C . VAL A 1 128 ? 35.849 -0.079 16.222 1.00 28.49 128 VAL A C 1
ATOM 1041 O O . VAL A 1 128 ? 36.378 0.308 15.133 1.00 25.49 128 VAL A O 1
ATOM 1045 N N . THR A 1 129 ? 34.903 -1.016 16.325 1.00 26.71 129 THR A N 1
ATOM 1046 C CA . THR A 1 129 ? 34.479 -1.754 15.153 1.00 29.76 129 THR A CA 1
ATOM 1047 C C . THR A 1 129 ? 33.061 -1.585 14.654 1.00 31.56 129 THR A C 1
ATOM 1048 O O . THR A 1 129 ? 32.730 -2.080 13.592 1.00 31.91 129 THR A O 1
ATOM 1052 N N . GLU A 1 130 ? 32.219 -0.856 15.358 1.00 27.17 130 GLU A N 1
ATOM 1053 C CA . GLU A 1 130 ? 30.872 -0.606 14.877 1.00 26.92 130 GLU A CA 1
ATOM 1054 C C . GLU A 1 130 ? 30.654 0.842 14.450 1.00 22.13 130 GLU A C 1
ATOM 1055 O O . GLU A 1 130 ? 31.281 1.714 14.959 1.00 23.34 130 GLU A O 1
ATOM 1061 N N . GLY A 1 131 ? 29.711 1.053 13.578 1.00 20.46 131 GLY A N 1
ATOM 1062 C CA . GLY A 1 131 ? 29.474 2.391 12.975 1.00 21.61 131 GLY A CA 1
ATOM 1063 C C . GLY A 1 131 ? 30.564 2.812 12.042 1.00 23.11 131 GLY A C 1
ATOM 1064 O O . GLY A 1 131 ? 30.670 4.028 11.749 1.00 19.90 131 GLY A O 1
ATOM 1065 N N . VAL A 1 132 ? 31.246 1.825 11.503 1.00 19.72 132 VAL A N 1
ATOM 1066 C CA . VAL A 1 132 ? 32.394 1.998 10.595 1.00 20.55 132 VAL A CA 1
ATOM 1067 C C . VAL A 1 132 ? 32.073 1.586 9.164 1.00 21.11 132 VAL A C 1
ATOM 1068 O O . VAL A 1 132 ? 31.300 0.643 8.930 1.00 18.69 132 VAL A O 1
ATOM 1072 N N . ALA A 1 133 ? 32.688 2.260 8.179 1.00 16.82 133 ALA A N 1
ATOM 1073 C CA . ALA A 1 133 ? 32.490 1.929 6.778 1.00 15.54 133 ALA A CA 1
ATOM 1074 C C . ALA A 1 133 ? 33.808 2.319 6.058 1.00 15.75 133 ALA A C 1
ATOM 1075 O O . ALA A 1 133 ? 34.671 2.970 6.646 1.00 15.09 133 ALA A O 1
ATOM 1077 N N . GLU A 1 134 ? 33.977 1.857 4.820 1.00 18.73 134 GLU A N 1
ATOM 1078 C CA . GLU A 1 134 ? 35.199 2.176 4.086 1.00 18.18 134 GLU A CA 1
ATOM 1079 C C . GLU A 1 134 ? 34.906 2.145 2.650 1.00 18.20 134 GLU A C 1
ATOM 1080 O O . GLU A 1 134 ? 33.967 1.471 2.217 1.00 17.90 134 GLU A O 1
ATOM 1086 N N . SER A 1 135 ? 35.640 2.912 1.879 1.00 15.05 135 SER A N 1
ATOM 1087 C CA . SER A 1 135 ? 35.557 2.894 0.436 1.00 15.78 135 SER A CA 1
ATOM 1088 C C . SER A 1 135 ? 36.404 1.759 -0.129 1.00 13.63 135 SER A C 1
ATOM 1089 O O . SER A 1 135 ? 37.126 1.066 0.609 1.00 15.42 135 SER A O 1
ATOM 1092 N N . LEU A 1 136 ? 36.358 1.633 -1.453 1.00 13.88 136 LEU A N 1
ATOM 1093 C CA . LEU A 1 136 ? 37.297 0.849 -2.194 1.00 16.87 136 LEU A CA 1
ATOM 1094 C C . LEU A 1 136 ? 38.686 1.463 -2.106 1.00 15.00 136 LEU A C 1
ATOM 1095 O O . LEU A 1 136 ? 38.875 2.616 -1.629 1.00 14.18 136 LEU A O 1
ATOM 1100 N N . PHE A 1 137 ? 39.659 0.745 -2.665 1.00 14.83 137 PHE A N 1
ATOM 1101 C CA . PHE A 1 137 ? 40.920 1.354 -2.992 1.00 13.60 137 PHE A CA 1
ATOM 1102 C C . PHE A 1 137 ? 40.743 2.154 -4.245 1.00 13.92 137 PHE A C 1
ATOM 1103 O O . PHE A 1 137 ? 40.454 1.598 -5.287 1.00 17.41 137 PHE A O 1
ATOM 1111 N N . LEU A 1 138 ? 40.788 3.454 -4.165 1.00 12.95 138 LEU A N 1
ATOM 1112 C CA . LEU A 1 138 ? 40.365 4.306 -5.281 1.00 13.03 138 LEU A CA 1
ATOM 1113 C C . LEU A 1 138 ? 41.573 4.718 -6.100 1.00 14.90 138 LEU A C 1
ATOM 1114 O O . LEU A 1 138 ? 42.617 5.045 -5.510 1.00 14.59 138 LEU A O 1
ATOM 1119 N N . PRO A 1 139 ? 41.486 4.739 -7.424 1.00 16.55 139 PRO A N 1
ATOM 1120 C CA . PRO A 1 139 ? 42.648 5.026 -8.259 1.00 17.91 139 PRO A CA 1
ATOM 1121 C C . PRO A 1 139 ? 42.979 6.495 -8.306 1.00 19.29 139 PRO A C 1
ATOM 1122 O O . PRO A 1 139 ? 42.090 7.328 -8.094 1.00 20.24 139 PRO A O 1
ATOM 1126 N N . ARG A 1 140 ? 44.254 6.821 -8.467 1.00 16.86 140 ARG A N 1
ATOM 1127 C CA . ARG A 1 140 ? 44.744 8.171 -8.650 1.00 18.04 140 ARG A CA 1
ATOM 1128 C C . ARG A 1 140 ? 45.368 8.196 -10.032 1.00 19.26 140 ARG A C 1
ATOM 1129 O O . ARG A 1 140 ? 45.812 7.166 -10.558 1.00 18.12 140 ARG A O 1
ATOM 1137 N N . THR A 1 141 ? 45.397 9.375 -10.637 1.00 20.88 141 THR A N 1
ATOM 1138 C CA . THR A 1 141 ? 46.065 9.555 -11.943 1.00 24.02 141 THR A CA 1
ATOM 1139 C C . THR A 1 141 ? 47.537 9.297 -12.010 1.00 23.23 141 THR A C 1
ATOM 1140 O O . THR A 1 141 ? 48.068 9.104 -13.110 1.00 24.38 141 THR A O 1
ATOM 1144 N N . ASP A 1 142 ? 48.213 9.227 -10.869 1.00 21.48 142 ASP A N 1
ATOM 1145 C CA . ASP A 1 142 ? 49.632 8.868 -10.837 1.00 22.59 142 ASP A CA 1
ATOM 1146 C C . ASP A 1 142 ? 49.851 7.408 -10.518 1.00 21.18 142 ASP A C 1
ATOM 1147 O O . ASP A 1 142 ? 50.942 6.987 -10.122 1.00 19.55 142 ASP A O 1
ATOM 1152 N N . TYR A 1 143 ? 48.734 6.671 -10.553 1.00 18.73 143 TYR A N 1
ATOM 1153 C CA . TYR A 1 143 ? 48.760 5.200 -10.377 1.00 20.96 143 TYR A CA 1
ATOM 1154 C C . TYR A 1 143 ? 49.043 4.702 -8.986 1.00 17.95 143 TYR A C 1
ATOM 1155 O O . TYR A 1 143 ? 49.056 3.525 -8.748 1.00 18.04 143 TYR A O 1
ATOM 1164 N N . SER A 1 144 ? 49.007 5.607 -8.021 1.00 16.72 144 SER A N 1
ATOM 1165 C CA . SER A 1 144 ? 48.936 5.268 -6.607 1.00 15.74 144 SER A CA 1
ATOM 1166 C C . SER A 1 144 ? 47.445 5.211 -6.254 1.00 14.75 144 SER A C 1
ATOM 1167 O O . SER A 1 144 ? 46.591 5.310 -7.104 1.00 13.08 144 SER A O 1
ATOM 1170 N N . PHE A 1 145 ? 47.164 5.008 -4.985 1.00 14.18 145 PHE A N 1
ATOM 1171 C CA . PHE A 1 145 ? 45.789 4.851 -4.523 1.00 15.35 145 PHE A CA 1
ATOM 1172 C C . PHE A 1 145 ? 45.458 5.784 -3.354 1.00 14.78 145 PHE A C 1
ATOM 1173 O O . PHE A 1 145 ? 46.301 6.314 -2.695 1.00 13.74 145 PHE A O 1
ATOM 1181 N N . HIS A 1 146 ? 44.165 5.953 -3.154 1.00 14.21 146 HIS A N 1
ATOM 1182 C CA . HIS A 1 146 ? 43.632 6.521 -2.000 1.00 13.72 146 HIS A CA 1
ATOM 1183 C C . HIS A 1 146 ? 42.439 5.731 -1.442 1.00 11.81 146 HIS A C 1
ATOM 1184 O O . HIS A 1 146 ? 41.876 4.857 -2.126 1.00 13.60 146 HIS A O 1
ATOM 1191 N N . LYS A 1 147 ? 42.039 6.034 -0.217 1.00 12.55 147 LYS A N 1
ATOM 1192 C CA . LYS A 1 147 ? 40.962 5.295 0.471 1.00 13.76 147 LYS A CA 1
ATOM 1193 C C . LYS A 1 147 ? 40.376 6.106 1.572 1.00 14.12 147 LYS A C 1
ATOM 1194 O O . LYS A 1 147 ? 41.077 6.891 2.172 1.00 14.78 147 LYS A O 1
ATOM 1200 N N . PHE A 1 148 ? 39.090 5.945 1.843 1.00 12.86 148 PHE A N 1
ATOM 1201 C CA . PHE A 1 148 ? 38.396 6.611 2.889 1.00 11.95 148 PHE A CA 1
ATOM 1202 C C . PHE A 1 148 ? 37.879 5.580 3.888 1.00 12.91 148 PHE A C 1
ATOM 1203 O O . PHE A 1 148 ? 37.402 4.507 3.458 1.00 14.79 148 PHE A O 1
ATOM 1211 N N . HIS A 1 149 ? 38.035 5.915 5.156 1.00 14.54 149 HIS A N 1
ATOM 1212 C CA . HIS A 1 149 ? 37.433 5.222 6.299 1.00 14.70 149 HIS A CA 1
ATOM 1213 C C . HIS A 1 149 ? 36.532 6.142 7.068 1.00 14.87 149 HIS A C 1
ATOM 1214 O O . HIS A 1 149 ? 36.808 7.337 7.189 1.00 15.72 149 HIS A O 1
ATOM 1221 N N . TYR A 1 150 ? 35.424 5.614 7.549 1.00 13.07 150 TYR A N 1
ATOM 1222 C CA . TYR A 1 150 ? 34.390 6.409 8.177 1.00 13.40 150 TYR A CA 1
ATOM 1223 C C . TYR A 1 150 ? 33.978 5.844 9.518 1.00 13.81 150 TYR A C 1
ATOM 1224 O O . TYR A 1 150 ? 33.881 4.609 9.656 1.00 14.66 150 TYR A O 1
ATOM 1233 N N . LEU A 1 151 ? 33.679 6.745 10.453 1.00 14.74 151 LEU A N 1
ATOM 1234 C CA . LEU A 1 151 ? 33.139 6.366 11.785 1.00 15.36 151 LEU A CA 1
ATOM 1235 C C . LEU A 1 151 ? 32.009 7.253 12.176 1.00 17.69 151 LEU A C 1
ATOM 1236 O O . LEU A 1 151 ? 32.211 8.433 12.286 1.00 14.63 151 LEU A O 1
ATOM 1241 N N . THR A 1 152 ? 30.794 6.703 12.379 1.00 14.99 152 THR A N 1
ATOM 1242 C CA . THR A 1 152 ? 29.657 7.485 12.849 1.00 16.55 152 THR A CA 1
ATOM 1243 C C . THR A 1 152 ? 29.857 7.590 14.370 1.00 18.11 152 THR A C 1
ATOM 1244 O O . THR A 1 152 ? 30.315 6.630 15.024 1.00 19.55 152 THR A O 1
ATOM 1248 N N . PHE A 1 153 ? 29.698 8.811 14.923 1.00 17.04 153 PHE A N 1
ATOM 1249 C CA . PHE A 1 153 ? 30.028 9.012 16.338 1.00 16.56 153 PHE A CA 1
ATOM 1250 C C . PHE A 1 153 ? 29.194 10.236 16.823 1.00 19.60 153 PHE A C 1
ATOM 1251 O O . PHE A 1 153 ? 28.652 11.031 16.016 1.00 17.08 153 PHE A O 1
ATOM 1259 N N . VAL A 1 154 ? 29.105 10.360 18.133 1.00 18.90 154 VAL A N 1
ATOM 1260 C CA . VAL A 1 154 ? 28.557 11.547 18.745 1.00 19.49 154 VAL A CA 1
ATOM 1261 C C . VAL A 1 154 ? 29.689 12.301 19.468 1.00 19.65 154 VAL A C 1
ATOM 1262 O O . VAL A 1 154 ? 30.227 11.819 20.446 1.00 20.63 154 VAL A O 1
ATOM 1266 N N . PRO A 1 155 ? 30.082 13.489 18.976 1.00 19.65 155 PRO A N 1
ATOM 1267 C CA . PRO A 1 155 ? 31.208 14.116 19.619 1.00 21.99 155 PRO A CA 1
ATOM 1268 C C . PRO A 1 155 ? 30.953 14.433 21.050 1.00 22.28 155 PRO A C 1
ATOM 1269 O O . PRO A 1 155 ? 29.835 14.749 21.438 1.00 21.93 155 PRO A O 1
ATOM 1273 N N . SER A 1 156 ? 32.025 14.321 21.840 1.00 23.80 156 SER A N 1
ATOM 1274 C CA . SER A 1 156 ? 31.972 14.585 23.253 1.00 26.09 156 SER A CA 1
ATOM 1275 C C . SER A 1 156 ? 33.318 15.200 23.660 1.00 28.78 156 SER A C 1
ATOM 1276 O O . SER A 1 156 ? 34.375 14.817 23.084 1.00 25.84 156 SER A O 1
ATOM 1279 N N . ALA A 1 157 ? 33.306 16.072 24.677 1.00 27.22 157 ALA A N 1
ATOM 1280 C CA . ALA A 1 157 ? 34.517 16.760 25.140 1.00 31.59 157 ALA A CA 1
ATOM 1281 C C . ALA A 1 157 ? 35.604 15.795 25.612 1.00 28.50 157 ALA A C 1
ATOM 1282 O O . ALA A 1 157 ? 36.772 16.072 25.466 1.00 35.23 157 ALA A O 1
ATOM 1284 N N . GLU A 1 158 ? 35.264 14.676 26.163 1.00 34.78 158 GLU A N 1
ATOM 1285 C CA . GLU A 1 158 ? 36.353 13.912 26.759 1.00 44.95 158 GLU A CA 1
ATOM 1286 C C . GLU A 1 158 ? 37.048 12.946 25.798 1.00 45.19 158 GLU A C 1
ATOM 1287 O O . GLU A 1 158 ? 38.170 12.543 26.075 1.00 46.19 158 GLU A O 1
ATOM 1293 N N . ASP A 1 159 ? 36.394 12.574 24.683 1.00 35.71 159 ASP A N 1
ATOM 1294 C CA . ASP A 1 159 ? 36.899 11.513 23.812 1.00 33.28 159 ASP A CA 1
ATOM 1295 C C . ASP A 1 159 ? 37.993 11.944 22.860 1.00 33.09 159 ASP A C 1
ATOM 1296 O O . ASP A 1 159 ? 38.072 13.074 22.360 1.00 34.47 159 ASP A O 1
ATOM 1301 N N . PHE A 1 160 ? 38.884 11.036 22.594 1.00 27.20 160 PHE A N 1
ATOM 1302 C CA . PHE A 1 160 ? 39.847 11.305 21.545 1.00 28.82 160 PHE A CA 1
ATOM 1303 C C . PHE A 1 160 ? 39.795 10.139 20.581 1.00 26.32 160 PHE A C 1
ATOM 1304 O O . PHE A 1 160 ? 39.434 9.059 20.998 1.00 24.34 160 PHE A O 1
ATOM 1312 N N . TYR A 1 161 ? 40.138 10.365 19.307 1.00 21.02 161 TYR A N 1
ATOM 1313 C CA . TYR A 1 161 ? 40.087 9.268 18.331 1.00 20.84 161 TYR A CA 1
ATOM 1314 C C . TYR A 1 161 ? 41.433 9.239 17.633 1.00 18.25 161 TYR A C 1
ATOM 1315 O O . TYR A 1 161 ? 42.163 10.219 17.596 1.00 21.47 161 TYR A O 1
ATOM 1324 N N . ASP A 1 162 ? 41.757 8.077 17.113 1.00 18.83 162 ASP A N 1
ATOM 1325 C CA . ASP A 1 162 ? 42.855 7.871 16.204 1.00 19.52 162 ASP A CA 1
ATOM 1326 C C . ASP A 1 162 ? 42.418 7.010 15.021 1.00 19.64 162 ASP A C 1
ATOM 1327 O O . ASP A 1 162 ? 41.635 6.055 15.138 1.00 18.79 162 ASP A O 1
ATOM 1332 N N . CYS A 1 163 ? 42.881 7.411 13.834 1.00 17.51 163 CYS A N 1
ATOM 1333 C CA . CYS A 1 163 ? 42.889 6.560 12.720 1.00 18.56 163 CYS A CA 1
ATOM 1334 C C . CYS A 1 163 ? 44.279 5.911 12.682 1.00 18.57 163 CYS A C 1
ATOM 1335 O O . CYS A 1 163 ? 45.276 6.599 12.442 1.00 22.28 163 CYS A O 1
ATOM 1338 N N . ARG A 1 164 ? 44.308 4.592 12.766 1.00 18.71 164 ARG A N 1
ATOM 1339 C CA . ARG A 1 164 ? 45.575 3.833 12.781 1.00 17.99 164 ARG A CA 1
ATOM 1340 C C . ARG A 1 164 ? 45.770 3.027 11.493 1.00 19.31 164 ARG A C 1
ATOM 1341 O O . ARG A 1 164 ? 44.975 2.118 11.144 1.00 17.51 164 ARG A O 1
ATOM 1349 N N . VAL A 1 165 ? 46.841 3.392 10.795 1.00 16.16 165 VAL A N 1
ATOM 1350 C CA . VAL A 1 165 ? 47.164 2.892 9.464 1.00 16.34 165 VAL A CA 1
ATOM 1351 C C . VAL A 1 165 ? 48.517 2.107 9.463 1.00 16.82 165 VAL A C 1
ATOM 1352 O O . VAL A 1 165 ? 49.525 2.634 9.924 1.00 20.29 165 VAL A O 1
ATOM 1356 N N . GLU A 1 166 ? 48.517 0.922 8.875 1.00 20.53 166 GLU A N 1
ATOM 1357 C CA . GLU A 1 166 ? 49.691 0.085 8.623 1.00 19.69 166 GLU A CA 1
ATOM 1358 C C . GLU A 1 166 ? 49.813 -0.054 7.119 1.00 18.89 166 GLU A C 1
ATOM 1359 O O . GLU A 1 166 ? 48.820 -0.405 6.387 1.00 18.06 166 GLU A O 1
ATOM 1365 N N . HIS A 1 167 ? 51.024 0.156 6.643 1.00 16.16 167 HIS A N 1
ATOM 1366 C CA . HIS A 1 167 ? 51.357 0.003 5.227 1.00 16.43 167 HIS A CA 1
ATOM 1367 C C . HIS A 1 167 ? 52.797 -0.404 5.109 1.00 18.83 167 HIS A C 1
ATOM 1368 O O . HIS A 1 167 ? 53.545 -0.030 5.992 1.00 21.06 167 HIS A O 1
ATOM 1375 N N . TRP A 1 168 ? 53.176 -1.177 4.087 1.00 21.24 168 TRP A N 1
ATOM 1376 C CA . TRP A 1 168 ? 54.597 -1.597 3.963 1.00 20.75 168 TRP A CA 1
ATOM 1377 C C . TRP A 1 168 ? 55.616 -0.515 3.788 1.00 23.65 168 TRP A C 1
ATOM 1378 O O . TRP A 1 168 ? 56.735 -0.725 4.154 1.00 24.32 168 TRP A O 1
ATOM 1389 N N . GLY A 1 169 ? 55.219 0.675 3.380 1.00 19.23 169 GLY A N 1
ATOM 1390 C CA . GLY A 1 169 ? 56.106 1.813 3.245 1.00 22.93 169 GLY A CA 1
ATOM 1391 C C . GLY A 1 169 ? 56.355 2.506 4.550 1.00 22.09 169 GLY A C 1
ATOM 1392 O O . GLY A 1 169 ? 57.044 3.563 4.548 1.00 25.50 169 GLY A O 1
ATOM 1393 N N . LEU A 1 170 ? 55.669 2.085 5.611 1.00 25.17 170 LEU A N 1
ATOM 1394 C CA . LEU A 1 170 ? 55.808 2.796 6.889 1.00 23.20 170 LEU A CA 1
ATOM 1395 C C . LEU A 1 170 ? 56.598 1.924 7.796 1.00 26.16 170 LEU A C 1
ATOM 1396 O O . LEU A 1 170 ? 56.357 0.745 7.867 1.00 26.25 170 LEU A O 1
ATOM 1401 N N . ASP A 1 171 ? 57.468 2.556 8.569 1.00 31.98 171 ASP A N 1
ATOM 1402 C CA . ASP A 1 171 ? 58.339 1.823 9.498 1.00 35.92 171 ASP A CA 1
ATOM 1403 C C . ASP A 1 171 ? 57.529 1.285 10.668 1.00 32.51 171 ASP A C 1
ATOM 1404 O O . ASP A 1 171 ? 57.864 0.283 11.224 1.00 35.72 171 ASP A O 1
ATOM 1409 N N . GLN A 1 172 ? 56.469 1.989 11.058 1.00 29.66 172 GLN A N 1
ATOM 1410 C CA . GLN A 1 172 ? 55.603 1.526 12.120 1.00 29.36 172 GLN A CA 1
ATOM 1411 C C . GLN A 1 172 ? 54.205 2.075 11.852 1.00 28.22 172 GLN A C 1
ATOM 1412 O O . GLN A 1 172 ? 54.072 3.011 11.061 1.00 25.62 172 GLN A O 1
ATOM 1418 N N . PRO A 1 173 ? 53.222 1.596 12.591 1.00 29.52 173 PRO A N 1
ATOM 1419 C CA . PRO A 1 173 ? 51.880 2.175 12.327 1.00 29.94 173 PRO A CA 1
ATOM 1420 C C . PRO A 1 173 ? 51.796 3.678 12.513 1.00 27.68 173 PRO A C 1
ATOM 1421 O O . PRO A 1 173 ? 52.517 4.344 13.342 1.00 27.21 173 PRO A O 1
ATOM 1425 N N . LEU A 1 174 ? 50.966 4.264 11.651 1.00 24.26 174 LEU A N 1
ATOM 1426 C CA . LEU A 1 174 ? 50.741 5.685 11.681 1.00 25.16 174 LEU A CA 1
ATOM 1427 C C . LEU A 1 174 ? 49.410 5.896 12.390 1.00 25.00 174 LEU A C 1
ATOM 1428 O O . LEU A 1 174 ? 48.411 5.367 11.969 1.00 21.11 174 LEU A O 1
ATOM 1433 N N . LEU A 1 175 ? 49.440 6.616 13.512 1.00 26.22 175 LEU A N 1
ATOM 1434 C CA . LEU A 1 175 ? 48.271 7.034 14.265 1.00 25.21 175 LEU A CA 1
ATOM 1435 C C . LEU A 1 175 ? 47.933 8.476 14.048 1.00 24.99 175 LEU A C 1
ATOM 1436 O O . LEU A 1 175 ? 48.736 9.356 14.435 1.00 26.49 175 LEU A O 1
ATOM 1441 N N . LYS A 1 176 ? 46.802 8.779 13.416 1.00 21.62 176 LYS A N 1
ATOM 1442 C CA . LYS A 1 176 ? 46.438 10.158 13.178 1.00 22.78 176 LYS A CA 1
ATOM 1443 C C . LYS A 1 176 ? 45.341 10.524 14.144 1.00 23.55 176 LYS A C 1
ATOM 1444 O O . LYS A 1 176 ? 44.294 9.827 14.227 1.00 18.42 176 LYS A O 1
ATOM 1450 N N . HIS A 1 177 ? 45.622 11.551 14.949 1.00 22.19 177 HIS A N 1
ATOM 1451 C CA . HIS A 1 177 ? 44.825 11.869 16.125 1.00 22.66 177 HIS A CA 1
ATOM 1452 C C . HIS A 1 177 ? 43.770 12.905 15.787 1.00 21.31 177 HIS A C 1
ATOM 1453 O O . HIS A 1 177 ? 43.957 13.752 14.937 1.00 24.38 177 HIS A O 1
ATOM 1460 N N . TRP A 1 178 ? 42.638 12.814 16.416 1.00 20.79 178 TRP A N 1
ATOM 1461 C CA . TRP A 1 178 ? 41.600 13.797 16.344 1.00 21.41 178 TRP A CA 1
ATOM 1462 C C . TRP A 1 178 ? 40.854 13.935 17.662 1.00 20.23 178 TRP A C 1
ATOM 1463 O O . TRP A 1 178 ? 40.436 12.995 18.258 1.00 19.07 178 TRP A O 1
ATOM 1474 N N . GLU A 1 179 ? 40.540 15.181 18.038 1.00 23.23 179 GLU A N 1
ATOM 1475 C CA . GLU A 1 179 ? 39.630 15.440 19.154 1.00 25.69 179 GLU A CA 1
ATOM 1476 C C . GLU A 1 179 ? 38.715 16.618 18.904 1.00 26.28 179 GLU A C 1
ATOM 1477 O O . GLU A 1 179 ? 38.979 17.495 18.081 1.00 27.17 179 GLU A O 1
ATOM 1483 N N . ALA A 1 180 ? 37.568 16.569 19.530 1.00 26.87 180 ALA A N 1
ATOM 1484 C CA . ALA A 1 180 ? 36.610 17.709 19.476 1.00 28.70 180 ALA A CA 1
ATOM 1485 C C . ALA A 1 180 ? 37.109 18.813 20.390 1.00 38.85 180 ALA A C 1
ATOM 1486 O O . ALA A 1 180 ? 37.475 19.858 19.866 1.00 48.40 180 ALA A O 1
ATOM 1488 N N . GLN B 2 1 ? 19.403 2.284 -20.043 1.00 32.77 -25 GLN B N 1
ATOM 1489 C CA . GLN B 2 1 ? 20.000 2.472 -18.697 1.00 30.69 -25 GLN B CA 1
ATOM 1490 C C . GLN B 2 1 ? 21.112 1.423 -18.255 1.00 26.93 -25 GLN B C 1
ATOM 1491 O O . GLN B 2 1 ? 21.629 1.549 -17.152 1.00 23.28 -25 GLN B O 1
ATOM 1493 N N . ALA B 2 2 ? 21.493 0.460 -19.094 1.00 23.43 -24 ALA B N 1
ATOM 1494 C CA . ALA B 2 2 ? 22.704 -0.357 -18.840 1.00 22.69 -24 ALA B CA 1
ATOM 1495 C C . ALA B 2 2 ? 23.981 0.288 -19.302 1.00 19.33 -24 ALA B C 1
ATOM 1496 O O . ALA B 2 2 ? 24.130 0.533 -20.445 1.00 20.65 -24 ALA B O 1
ATOM 1498 N N . TYR B 2 3 ? 24.967 0.487 -18.444 1.00 17.82 -23 TYR B N 1
ATOM 1499 C CA . TYR B 2 3 ? 26.266 0.880 -18.846 1.00 18.31 -23 TYR B CA 1
ATOM 1500 C C . TYR B 2 3 ? 26.968 -0.160 -19.707 1.00 19.96 -23 TYR B C 1
ATOM 1501 O O . TYR B 2 3 ? 26.899 -1.341 -19.343 1.00 21.75 -23 TYR B O 1
ATOM 1510 N N . ASP B 2 4 ? 27.600 0.295 -20.777 1.00 19.78 -22 ASP B N 1
ATOM 1511 C CA . ASP B 2 4 ? 28.477 -0.551 -21.640 1.00 23.52 -22 ASP B CA 1
ATOM 1512 C C . ASP B 2 4 ? 29.849 -0.594 -21.015 1.00 21.29 -22 ASP B C 1
ATOM 1513 O O . ASP B 2 4 ? 30.381 0.415 -20.569 1.00 19.47 -22 ASP B O 1
ATOM 1518 N N . GLY B 2 5 ? 30.466 -1.774 -21.031 1.00 21.89 -21 GLY B N 1
ATOM 1519 C CA . GLY B 2 5 ? 31.874 -1.864 -20.734 1.00 24.04 -21 GLY B CA 1
ATOM 1520 C C . GLY B 2 5 ? 32.636 -2.374 -21.928 1.00 26.09 -21 GLY B C 1
ATOM 1521 O O . GLY B 2 5 ? 32.149 -2.419 -23.048 1.00 27.85 -21 GLY B O 1
ATOM 1522 N N . LYS B 2 6 ? 33.881 -2.724 -21.702 1.00 25.36 -20 LYS B N 1
ATOM 1523 C CA . LYS B 2 6 ? 34.803 -3.076 -22.792 1.00 26.64 -20 LYS B CA 1
ATOM 1524 C C . LYS B 2 6 ? 35.853 -4.039 -22.258 1.00 26.35 -20 LYS B C 1
ATOM 1525 O O . LYS B 2 6 ? 36.377 -3.788 -21.188 1.00 20.67 -20 LYS B O 1
ATOM 1531 N N . ASP B 2 7 ? 36.163 -5.105 -23.012 1.00 24.39 -19 ASP B N 1
ATOM 1532 C CA . ASP B 2 7 ? 37.248 -6.031 -22.629 1.00 27.03 -19 ASP B CA 1
ATOM 1533 C C . ASP B 2 7 ? 38.613 -5.383 -22.901 1.00 23.92 -19 ASP B C 1
ATOM 1534 O O . ASP B 2 7 ? 38.858 -4.755 -23.900 1.00 23.60 -19 ASP B O 1
ATOM 1539 N N . TYR B 2 8 ? 39.492 -5.486 -21.937 1.00 23.75 -18 TYR B N 1
ATOM 1540 C CA . TYR B 2 8 ? 40.905 -5.148 -22.180 1.00 25.64 -18 TYR B CA 1
ATOM 1541 C C . TYR B 2 8 ? 41.486 -6.207 -23.186 1.00 22.76 -18 TYR B C 1
ATOM 1542 O O . TYR B 2 8 ? 40.950 -7.309 -23.324 1.00 28.07 -18 TYR B O 1
ATOM 1551 N N . ILE B 2 9 ? 42.613 -5.891 -23.754 1.00 24.89 -17 ILE B N 1
ATOM 1552 C CA . ILE B 2 9 ? 43.394 -6.853 -24.570 1.00 30.69 -17 ILE B CA 1
ATOM 1553 C C . ILE B 2 9 ? 44.236 -7.753 -23.669 1.00 29.73 -17 ILE B C 1
ATOM 1554 O O . ILE B 2 9 ? 44.797 -7.272 -22.672 1.00 28.07 -17 ILE B O 1
ATOM 1559 N N . ALA B 2 10 ? 44.338 -9.032 -24.040 1.00 27.09 -16 ALA B N 1
ATOM 1560 C CA . ALA B 2 10 ? 45.195 -10.004 -23.349 1.00 27.66 -16 ALA B CA 1
ATOM 1561 C C . ALA B 2 10 ? 46.564 -9.976 -24.054 1.00 32.07 -16 ALA B C 1
ATOM 1562 O O . ALA B 2 10 ? 46.683 -10.410 -25.171 1.00 34.44 -16 ALA B O 1
ATOM 1564 N N . LEU B 2 11 ? 47.552 -9.382 -23.416 1.00 33.04 -15 LEU B N 1
ATOM 1565 C CA . LEU B 2 11 ? 48.865 -9.137 -24.004 1.00 38.13 -15 LEU B CA 1
ATOM 1566 C C . LEU B 2 11 ? 49.596 -10.476 -24.138 1.00 36.85 -15 LEU B C 1
ATOM 1567 O O . LEU B 2 11 ? 49.297 -11.393 -23.435 1.00 36.49 -15 LEU B O 1
ATOM 1572 N N . LYS B 2 12 ? 50.584 -10.520 -25.003 1.00 48.56 -14 LYS B N 1
ATOM 1573 C CA . LYS B 2 12 ? 51.223 -11.795 -25.381 1.00 53.73 -14 LYS B CA 1
ATOM 1574 C C . LYS B 2 12 ? 52.536 -11.963 -24.661 1.00 49.44 -14 LYS B C 1
ATOM 1575 O O . LYS B 2 12 ? 53.362 -11.033 -24.639 1.00 51.71 -14 LYS B O 1
ATOM 1581 N N . GLY B 2 13 ? 52.738 -13.149 -24.089 1.00 55.03 -13 GLY B N 1
ATOM 1582 C CA . GLY B 2 13 ? 53.994 -13.488 -23.408 1.00 53.51 -13 GLY B CA 1
ATOM 1583 C C . GLY B 2 13 ? 55.184 -12.873 -24.121 1.00 57.76 -13 GLY B C 1
ATOM 1584 O O . GLY B 2 13 ? 56.145 -13.570 -24.425 1.00 64.40 -13 GLY B O 1
ATOM 1585 N N . PRO B 2 27 ? 57.209 -8.332 1.704 1.00 34.80 4 PRO B N 1
ATOM 1586 C CA . PRO B 2 27 ? 56.458 -9.449 1.109 1.00 30.50 4 PRO B CA 1
ATOM 1587 C C . PRO B 2 27 ? 56.356 -9.271 -0.399 1.00 31.10 4 PRO B C 1
ATOM 1588 O O . PRO B 2 27 ? 56.320 -8.138 -0.898 1.00 32.84 4 PRO B O 1
ATOM 1592 N N . GLU B 2 28 ? 56.334 -10.383 -1.113 1.00 33.94 5 GLU B N 1
ATOM 1593 C CA . GLU B 2 28 ? 56.405 -10.358 -2.555 1.00 33.67 5 GLU B CA 1
ATOM 1594 C C . GLU B 2 28 ? 55.021 -9.990 -3.135 1.00 27.39 5 GLU B C 1
ATOM 1595 O O . GLU B 2 28 ? 54.051 -10.675 -2.885 1.00 30.81 5 GLU B O 1
ATOM 1601 N N . ASN B 2 29 ? 55.007 -8.900 -3.916 1.00 27.22 6 ASN B N 1
ATOM 1602 C CA . ASN B 2 29 ? 53.742 -8.384 -4.548 1.00 25.46 6 ASN B CA 1
ATOM 1603 C C . ASN B 2 29 ? 54.036 -7.791 -5.891 1.00 22.99 6 ASN B C 1
ATOM 1604 O O . ASN B 2 29 ? 54.965 -6.969 -6.070 1.00 24.21 6 ASN B O 1
ATOM 1609 N N . TYR B 2 30 ? 53.187 -8.172 -6.832 1.00 23.80 7 TYR B N 1
ATOM 1610 C CA . TYR B 2 30 ? 53.158 -7.586 -8.148 1.00 20.11 7 TYR B CA 1
ATOM 1611 C C . TYR B 2 30 ? 51.724 -7.192 -8.475 1.00 18.16 7 TYR B C 1
ATOM 1612 O O . TYR B 2 30 ? 50.789 -7.912 -8.125 1.00 19.85 7 TYR B O 1
ATOM 1621 N N . LEU B 2 31 ? 51.612 -6.152 -9.267 1.00 18.31 8 LEU B N 1
ATOM 1622 C CA . LEU B 2 31 ? 50.305 -5.550 -9.578 1.00 18.50 8 LEU B CA 1
ATOM 1623 C C . LEU B 2 31 ? 50.181 -5.156 -11.034 1.00 18.56 8 LEU B C 1
ATOM 1624 O O . LEU B 2 31 ? 51.093 -4.595 -11.652 1.00 18.87 8 LEU B O 1
ATOM 1629 N N . PHE B 2 32 ? 49.001 -5.360 -11.632 1.00 16.85 9 PHE B N 1
ATOM 1630 C CA . PHE B 2 32 ? 48.722 -4.874 -12.935 1.00 18.38 9 PHE B CA 1
ATOM 1631 C C . PHE B 2 32 ? 47.409 -4.047 -12.875 1.00 16.10 9 PHE B C 1
ATOM 1632 O O . PHE B 2 32 ? 46.524 -4.480 -12.169 1.00 17.23 9 PHE B O 1
ATOM 1640 N N . GLN B 2 33 ? 47.371 -2.862 -13.407 1.00 16.98 10 GLN B N 1
ATOM 1641 C CA . GLN B 2 33 ? 46.124 -2.090 -13.421 1.00 16.01 10 GLN B CA 1
ATOM 1642 C C . GLN B 2 33 ? 45.855 -1.496 -14.778 1.00 19.13 10 GLN B C 1
ATOM 1643 O O . GLN B 2 33 ? 46.724 -1.442 -15.682 1.00 17.64 10 GLN B O 1
ATOM 1649 N N . GLY B 2 34 ? 44.601 -1.181 -15.013 1.00 15.77 11 GLY B N 1
ATOM 1650 C CA . GLY B 2 34 ? 44.181 -0.597 -16.248 1.00 17.03 11 GLY B CA 1
ATOM 1651 C C . GLY B 2 34 ? 43.255 0.570 -16.024 1.00 15.57 11 GLY B C 1
ATOM 1652 O O . GLY B 2 34 ? 42.752 0.776 -14.894 1.00 16.17 11 GLY B O 1
ATOM 1653 N N . ARG B 2 35 ? 43.123 1.332 -17.086 1.00 19.01 12 ARG B N 1
ATOM 1654 C CA . ARG B 2 35 ? 42.163 2.399 -17.209 1.00 19.03 12 ARG B CA 1
ATOM 1655 C C . ARG B 2 35 ? 41.504 2.355 -18.548 1.00 20.00 12 ARG B C 1
ATOM 1656 O O . ARG B 2 35 ? 42.151 2.125 -19.612 1.00 19.26 12 ARG B O 1
ATOM 1664 N N . GLN B 2 36 ? 40.208 2.603 -18.556 1.00 17.60 13 GLN B N 1
ATOM 1665 C CA . GLN B 2 36 ? 39.461 2.853 -19.771 1.00 16.90 13 GLN B CA 1
ATOM 1666 C C . GLN B 2 36 ? 38.717 4.176 -19.605 1.00 18.49 13 GLN B C 1
ATOM 1667 O O . GLN B 2 36 ? 37.735 4.194 -18.853 1.00 19.94 13 GLN B O 1
ATOM 1673 N N . GLU B 2 37 ? 39.270 5.264 -20.121 1.00 17.08 14 GLU B N 1
ATOM 1674 C CA . GLU B 2 37 ? 38.851 6.627 -19.790 1.00 19.76 14 GLU B CA 1
ATOM 1675 C C . GLU B 2 37 ? 38.088 7.256 -20.943 1.00 18.12 14 GLU B C 1
ATOM 1676 O O . GLU B 2 37 ? 38.605 7.258 -22.082 1.00 17.53 14 GLU B O 1
ATOM 1682 N N . CYS B 2 38 ? 36.943 7.883 -20.651 1.00 17.77 15 CYS B N 1
ATOM 1683 C CA . CYS B 2 38 ? 36.178 8.589 -21.638 1.00 18.39 15 CYS B CA 1
ATOM 1684 C C . CYS B 2 38 ? 36.117 10.025 -21.244 1.00 18.79 15 CYS B C 1
ATOM 1685 O O . CYS B 2 38 ? 35.558 10.353 -20.174 1.00 18.74 15 CYS B O 1
ATOM 1688 N N . TYR B 2 39 ? 36.650 10.893 -22.102 1.00 17.94 16 TYR B N 1
ATOM 1689 C CA . TYR B 2 39 ? 36.661 12.348 -21.838 1.00 18.68 16 TYR B CA 1
ATOM 1690 C C . TYR B 2 39 ? 35.601 13.031 -22.714 1.00 22.02 16 TYR B C 1
ATOM 1691 O O . TYR B 2 39 ? 35.708 13.031 -23.972 1.00 18.37 16 TYR B O 1
ATOM 1700 N N . ALA B 2 40 ? 34.580 13.607 -22.070 1.00 18.53 17 ALA B N 1
ATOM 1701 C CA . ALA B 2 40 ? 33.466 14.185 -22.784 1.00 17.02 17 ALA B CA 1
ATOM 1702 C C . ALA B 2 40 ? 33.740 15.678 -22.809 1.00 19.11 17 ALA B C 1
ATOM 1703 O O . ALA B 2 40 ? 33.939 16.298 -21.727 1.00 19.51 17 ALA B O 1
ATOM 1705 N N . PHE B 2 41 ? 33.613 16.272 -23.988 1.00 19.51 18 PHE B N 1
ATOM 1706 C CA . PHE B 2 41 ? 33.865 17.743 -24.137 1.00 19.16 18 PHE B CA 1
ATOM 1707 C C . PHE B 2 41 ? 33.167 18.273 -25.386 1.00 17.60 18 PHE B C 1
ATOM 1708 O O . PHE B 2 41 ? 33.439 17.807 -26.491 1.00 18.54 18 PHE B O 1
ATOM 1716 N N . ASN B 2 42 ? 32.175 19.133 -25.192 1.00 16.52 19 ASN B N 1
ATOM 1717 C CA . ASN B 2 42 ? 31.593 19.905 -26.260 1.00 17.97 19 ASN B CA 1
ATOM 1718 C C . ASN B 2 42 ? 31.068 19.070 -27.415 1.00 19.51 19 ASN B C 1
ATOM 1719 O O . ASN B 2 42 ? 31.328 19.337 -28.590 1.00 21.03 19 ASN B O 1
ATOM 1724 N N . GLY B 2 43 ? 30.357 18.002 -27.050 1.00 20.20 20 GLY B N 1
ATOM 1725 C CA . GLY B 2 43 ? 29.700 17.092 -28.021 1.00 21.06 20 GLY B CA 1
ATOM 1726 C C . GLY B 2 43 ? 30.612 16.014 -28.568 1.00 23.62 20 GLY B C 1
ATOM 1727 O O . GLY B 2 43 ? 30.166 15.248 -29.444 1.00 30.45 20 GLY B O 1
ATOM 1728 N N . THR B 2 44 ? 31.864 15.949 -28.120 1.00 21.77 21 THR B N 1
ATOM 1729 C CA . THR B 2 44 ? 32.882 15.009 -28.580 1.00 21.40 21 THR B CA 1
ATOM 1730 C C . THR B 2 44 ? 33.292 14.082 -27.444 1.00 22.68 21 THR B C 1
ATOM 1731 O O . THR B 2 44 ? 33.094 14.383 -26.261 1.00 19.24 21 THR B O 1
ATOM 1735 N N . GLN B 2 45 ? 33.897 12.976 -27.825 1.00 20.66 22 GLN B N 1
ATOM 1736 C CA . GLN B 2 45 ? 34.379 11.993 -26.866 1.00 20.12 22 GLN B CA 1
ATOM 1737 C C . GLN B 2 45 ? 35.790 11.608 -27.250 1.00 20.05 22 GLN B C 1
ATOM 1738 O O . GLN B 2 45 ? 36.088 11.473 -28.443 1.00 21.69 22 GLN B O 1
ATOM 1744 N N . ARG B 2 46 ? 36.669 11.484 -26.285 1.00 18.91 23 ARG B N 1
ATOM 1745 C CA . ARG B 2 46 ? 38.025 10.876 -26.463 1.00 21.17 23 ARG B CA 1
ATOM 1746 C C . ARG B 2 46 ? 38.281 9.722 -25.523 1.00 23.05 23 ARG B C 1
ATOM 1747 O O . ARG B 2 46 ? 37.932 9.788 -24.334 1.00 22.42 23 ARG B O 1
ATOM 1755 N N . PHE B 2 47 ? 38.864 8.620 -26.028 1.00 19.81 24 PHE B N 1
ATOM 1756 C CA . PHE B 2 47 ? 38.976 7.394 -25.308 1.00 19.99 24 PHE B CA 1
ATOM 1757 C C . PHE B 2 47 ? 40.405 7.106 -25.119 1.00 21.07 24 PHE B C 1
ATOM 1758 O O . PHE B 2 47 ? 41.180 7.117 -26.101 1.00 20.19 24 PHE B O 1
ATOM 1766 N N . LEU B 2 48 ? 40.777 6.805 -23.882 1.00 19.36 25 LEU B N 1
ATOM 1767 C CA . LEU B 2 48 ? 42.133 6.322 -23.587 1.00 23.25 25 LEU B CA 1
ATOM 1768 C C . LEU B 2 48 ? 42.065 5.014 -22.867 1.00 23.49 25 LEU B C 1
ATOM 1769 O O . LEU B 2 48 ? 41.324 4.884 -21.858 1.00 20.49 25 LEU B O 1
ATOM 1774 N N . GLU B 2 49 ? 42.857 4.048 -23.325 1.00 19.25 26 GLU B N 1
ATOM 1775 C CA . GLU B 2 49 ? 42.987 2.792 -22.641 1.00 18.33 26 GLU B CA 1
ATOM 1776 C C . GLU B 2 49 ? 44.407 2.651 -22.232 1.00 19.20 26 GLU B C 1
ATOM 1777 O O . GLU B 2 49 ? 45.368 2.806 -23.116 1.00 19.65 26 GLU B O 1
ATOM 1783 N N . ARG B 2 50 ? 44.658 2.548 -20.916 1.00 17.76 27 ARG B N 1
ATOM 1784 C CA . ARG B 2 50 ? 46.006 2.445 -20.365 1.00 20.47 27 ARG B CA 1
ATOM 1785 C C . ARG B 2 50 ? 46.289 1.089 -19.714 1.00 20.31 27 ARG B C 1
ATOM 1786 O O . ARG B 2 50 ? 45.411 0.546 -19.072 1.00 20.52 27 ARG B O 1
ATOM 1794 N N . TYR B 2 51 ? 47.503 0.570 -19.921 1.00 19.44 28 TYR B N 1
ATOM 1795 C CA . TYR B 2 51 ? 47.991 -0.727 -19.403 1.00 20.49 28 TYR B CA 1
ATOM 1796 C C . TYR B 2 51 ? 49.207 -0.360 -18.536 1.00 18.48 28 TYR B C 1
ATOM 1797 O O . TYR B 2 51 ? 50.155 0.313 -19.029 1.00 19.43 28 TYR B O 1
ATOM 1806 N N . ILE B 2 52 ? 49.149 -0.794 -17.267 1.00 17.56 29 ILE B N 1
ATOM 1807 C CA . ILE B 2 52 ? 50.024 -0.308 -16.178 1.00 18.50 29 ILE B CA 1
ATOM 1808 C C . ILE B 2 52 ? 50.514 -1.425 -15.366 1.00 17.87 29 ILE B C 1
ATOM 1809 O O . ILE B 2 52 ? 49.760 -2.312 -14.918 1.00 18.31 29 ILE B O 1
ATOM 1814 N N . TYR B 2 53 ? 51.847 -1.468 -15.236 1.00 18.72 30 TYR B N 1
ATOM 1815 C CA . TYR B 2 53 ? 52.484 -2.536 -14.488 1.00 19.33 30 TYR B CA 1
ATOM 1816 C C . TYR B 2 53 ? 53.041 -1.897 -13.270 1.00 18.95 30 TYR B C 1
ATOM 1817 O O . TYR B 2 53 ? 53.871 -0.966 -13.382 1.00 23.28 30 TYR B O 1
ATOM 1826 N N . ASN B 2 54 ? 52.510 -2.315 -12.090 1.00 19.65 31 ASN B N 1
ATOM 1827 C CA . ASN B 2 54 ? 52.800 -1.596 -10.830 1.00 19.99 31 ASN B CA 1
ATOM 1828 C C . ASN B 2 54 ? 52.314 -0.110 -10.985 1.00 19.02 31 ASN B C 1
ATOM 1829 O O . ASN B 2 54 ? 51.069 0.112 -11.122 1.00 20.22 31 ASN B O 1
ATOM 1834 N N . ARG B 2 55 ? 53.211 0.874 -11.020 1.00 20.97 32 ARG B N 1
ATOM 1835 C CA . ARG B 2 55 ? 52.911 2.283 -11.279 1.00 22.02 32 ARG B CA 1
ATOM 1836 C C . ARG B 2 55 ? 53.418 2.833 -12.602 1.00 22.95 32 ARG B C 1
ATOM 1837 O O . ARG B 2 55 ? 53.348 4.013 -12.895 1.00 22.93 32 ARG B O 1
ATOM 1845 N N . GLU B 2 56 ? 53.833 1.948 -13.471 1.00 22.92 33 GLU B N 1
ATOM 1846 C CA . GLU B 2 56 ? 54.407 2.277 -14.774 1.00 22.74 33 GLU B CA 1
ATOM 1847 C C . GLU B 2 56 ? 53.431 1.965 -15.903 1.00 19.94 33 GLU B C 1
ATOM 1848 O O . GLU B 2 56 ? 53.196 0.810 -16.261 1.00 22.06 33 GLU B O 1
ATOM 1854 N N . GLU B 2 57 ? 52.843 3.001 -16.452 1.00 20.25 34 GLU B N 1
ATOM 1855 C CA . GLU B 2 57 ? 52.032 2.886 -17.634 1.00 20.88 34 GLU B CA 1
ATOM 1856 C C . GLU B 2 57 ? 53.038 2.603 -18.760 1.00 23.05 34 GLU B C 1
ATOM 1857 O O . GLU B 2 57 ? 53.937 3.394 -18.956 1.00 22.52 34 GLU B O 1
ATOM 1863 N N . PHE B 2 58 ? 52.836 1.494 -19.459 1.00 23.51 35 PHE B N 1
ATOM 1864 C CA . PHE B 2 58 ? 53.808 1.094 -20.471 1.00 25.05 35 PHE B CA 1
ATOM 1865 C C . PHE B 2 58 ? 53.268 1.140 -21.886 1.00 25.86 35 PHE B C 1
ATOM 1866 O O . PHE B 2 58 ? 54.085 1.256 -22.792 1.00 25.56 35 PHE B O 1
ATOM 1874 N N . VAL B 2 59 ? 51.944 0.975 -22.084 1.00 25.96 36 VAL B N 1
ATOM 1875 C CA . VAL B 2 59 ? 51.323 1.151 -23.386 1.00 27.55 36 VAL B CA 1
ATOM 1876 C C . VAL B 2 59 ? 49.930 1.768 -23.214 1.00 27.01 36 VAL B C 1
ATOM 1877 O O . VAL B 2 59 ? 49.245 1.482 -22.211 1.00 26.39 36 VAL B O 1
ATOM 1881 N N . ARG B 2 60 ? 49.508 2.506 -24.216 1.00 25.74 37 ARG B N 1
ATOM 1882 C CA . ARG B 2 60 ? 48.234 3.205 -24.201 1.00 26.63 37 ARG B CA 1
ATOM 1883 C C . ARG B 2 60 ? 47.639 3.197 -25.613 1.00 27.63 37 ARG B C 1
ATOM 1884 O O . ARG B 2 60 ? 48.396 3.286 -26.554 1.00 27.42 37 ARG B O 1
ATOM 1892 N N . PHE B 2 61 ? 46.319 3.079 -25.758 1.00 22.24 38 PHE B N 1
ATOM 1893 C CA . PHE B 2 61 ? 45.605 3.546 -26.950 1.00 24.31 38 PHE B CA 1
ATOM 1894 C C . PHE B 2 61 ? 44.907 4.882 -26.630 1.00 26.71 38 PHE B C 1
ATOM 1895 O O . PHE B 2 61 ? 44.124 4.922 -25.673 1.00 21.88 38 PHE B O 1
ATOM 1903 N N . ASP B 2 62 ? 45.178 5.941 -27.397 1.00 21.35 39 ASP B N 1
ATOM 1904 C CA . ASP B 2 62 ? 44.467 7.200 -27.348 1.00 22.46 39 ASP B CA 1
ATOM 1905 C C . ASP B 2 62 ? 43.766 7.430 -28.674 1.00 25.90 39 ASP B C 1
ATOM 1906 O O . ASP B 2 62 ? 44.439 7.427 -29.710 1.00 27.39 39 ASP B O 1
ATOM 1911 N N . SER B 2 63 ? 42.446 7.618 -28.656 1.00 21.86 40 SER B N 1
ATOM 1912 C CA . SER B 2 63 ? 41.648 7.812 -29.882 1.00 24.60 40 SER B CA 1
ATOM 1913 C C . SER B 2 63 ? 42.129 9.034 -30.655 1.00 26.56 40 SER B C 1
ATOM 1914 O O . SER B 2 63 ? 41.950 9.084 -31.885 1.00 32.58 40 SER B O 1
ATOM 1917 N N . ASP B 2 64 ? 42.713 10.021 -30.005 1.00 26.82 41 ASP B N 1
ATOM 1918 C CA . ASP B 2 64 ? 43.271 11.156 -30.745 1.00 33.21 41 ASP B CA 1
ATOM 1919 C C . ASP B 2 64 ? 44.532 10.777 -31.568 1.00 38.35 41 ASP B C 1
ATOM 1920 O O . ASP B 2 64 ? 44.916 11.533 -32.443 1.00 35.17 41 ASP B O 1
ATOM 1925 N N . VAL B 2 65 ? 45.163 9.630 -31.283 1.00 36.04 42 VAL B N 1
ATOM 1926 C CA . VAL B 2 65 ? 46.330 9.135 -32.044 1.00 36.13 42 VAL B CA 1
ATOM 1927 C C . VAL B 2 65 ? 45.834 8.069 -32.986 1.00 35.30 42 VAL B C 1
ATOM 1928 O O . VAL B 2 65 ? 46.262 8.011 -34.132 1.00 40.67 42 VAL B O 1
ATOM 1932 N N . GLY B 2 66 ? 44.943 7.203 -32.535 1.00 27.65 43 GLY B N 1
ATOM 1933 C CA . GLY B 2 66 ? 44.322 6.197 -33.384 1.00 29.84 43 GLY B CA 1
ATOM 1934 C C . GLY B 2 66 ? 45.060 4.888 -33.495 1.00 30.65 43 GLY B C 1
ATOM 1935 O O . GLY B 2 66 ? 44.641 3.955 -34.198 1.00 31.96 43 GLY B O 1
ATOM 1936 N N . GLU B 2 67 ? 46.140 4.797 -32.755 1.00 29.85 44 GLU B N 1
ATOM 1937 C CA . GLU B 2 67 ? 46.825 3.513 -32.575 1.00 32.53 44 GLU B CA 1
ATOM 1938 C C . GLU B 2 67 ? 47.507 3.389 -31.201 1.00 28.43 44 GLU B C 1
ATOM 1939 O O . GLU B 2 67 ? 47.643 4.378 -30.451 1.00 33.02 44 GLU B O 1
ATOM 1945 N N . PHE B 2 68 ? 47.965 2.182 -30.909 1.00 30.06 45 PHE B N 1
ATOM 1946 C CA . PHE B 2 68 ? 48.723 1.893 -29.700 1.00 30.15 45 PHE B CA 1
ATOM 1947 C C . PHE B 2 68 ? 50.098 2.604 -29.780 1.00 34.92 45 PHE B C 1
ATOM 1948 O O . PHE B 2 68 ? 50.677 2.724 -30.867 1.00 33.24 45 PHE B O 1
ATOM 1956 N N . ARG B 2 69 ? 50.545 3.201 -28.671 1.00 27.90 46 ARG B N 1
ATOM 1957 C CA . ARG B 2 69 ? 51.854 3.797 -28.518 1.00 31.32 46 ARG B CA 1
ATOM 1958 C C . ARG B 2 69 ? 52.484 3.245 -27.257 1.00 34.12 46 ARG B C 1
ATOM 1959 O O . ARG B 2 69 ? 51.869 3.339 -26.202 1.00 31.04 46 ARG B O 1
ATOM 1967 N N . ALA B 2 70 ? 53.708 2.703 -27.333 1.00 31.75 47 ALA B N 1
ATOM 1968 C CA . ALA B 2 70 ? 54.468 2.383 -26.135 1.00 32.31 47 ALA B CA 1
ATOM 1969 C C . ALA B 2 70 ? 54.734 3.629 -25.324 1.00 29.88 47 ALA B C 1
ATOM 1970 O O . ALA B 2 70 ? 55.177 4.622 -25.826 1.00 31.89 47 ALA B O 1
ATOM 1972 N N . VAL B 2 71 ? 54.481 3.579 -24.017 1.00 28.32 48 VAL B N 1
ATOM 1973 C CA . VAL B 2 71 ? 54.743 4.747 -23.190 1.00 28.85 48 VAL B CA 1
ATOM 1974 C C . VAL B 2 71 ? 56.143 4.622 -22.676 1.00 29.57 48 VAL B C 1
ATOM 1975 O O . VAL B 2 71 ? 56.792 5.594 -22.378 1.00 30.18 48 VAL B O 1
ATOM 1979 N N . THR B 2 72 ? 56.584 3.376 -22.556 1.00 30.15 49 THR B N 1
ATOM 1980 C CA . THR B 2 72 ? 57.821 3.037 -21.941 1.00 32.37 49 THR B CA 1
ATOM 1981 C C . THR B 2 72 ? 58.396 1.867 -22.755 1.00 32.08 49 THR B C 1
ATOM 1982 O O . THR B 2 72 ? 57.687 1.249 -23.555 1.00 27.92 49 THR B O 1
ATOM 1986 N N . GLU B 2 73 ? 59.652 1.538 -22.527 1.00 34.01 50 GLU B N 1
ATOM 1987 C CA . GLU B 2 73 ? 60.293 0.469 -23.282 1.00 38.67 50 GLU B CA 1
ATOM 1988 C C . GLU B 2 73 ? 59.619 -0.897 -23.068 1.00 36.87 50 GLU B C 1
ATOM 1989 O O . GLU B 2 73 ? 59.583 -1.727 -23.980 1.00 35.43 50 GLU B O 1
ATOM 1995 N N . LEU B 2 74 ? 59.094 -1.159 -21.861 1.00 33.77 51 LEU B N 1
ATOM 1996 C CA . LEU B 2 74 ? 58.340 -2.389 -21.602 1.00 30.88 51 LEU B CA 1
ATOM 1997 C C . LEU B 2 74 ? 57.223 -2.567 -22.601 1.00 28.49 51 LEU B C 1
ATOM 1998 O O . LEU B 2 74 ? 56.798 -3.675 -22.803 1.00 29.13 51 LEU B O 1
ATOM 2003 N N . GLY B 2 75 ? 56.695 -1.456 -23.132 1.00 29.75 52 GLY B N 1
ATOM 2004 C CA . GLY B 2 75 ? 55.536 -1.525 -24.034 1.00 28.15 52 GLY B CA 1
ATOM 2005 C C . GLY B 2 75 ? 55.856 -1.751 -25.505 1.00 33.85 52 GLY B C 1
ATOM 2006 O O . GLY B 2 75 ? 54.926 -1.986 -26.314 1.00 27.39 52 GLY B O 1
ATOM 2007 N N . ARG B 2 76 ? 57.165 -1.761 -25.817 1.00 34.91 53 ARG B N 1
ATOM 2008 C CA . ARG B 2 76 ? 57.649 -1.851 -27.197 1.00 41.20 53 ARG B CA 1
ATOM 2009 C C . ARG B 2 76 ? 57.050 -3.044 -27.903 1.00 33.57 53 ARG B C 1
ATOM 2010 O O . ARG B 2 76 ? 56.445 -2.912 -28.950 1.00 35.81 53 ARG B O 1
ATOM 2018 N N . PRO B 2 77 ? 57.162 -4.240 -27.320 1.00 39.65 54 PRO B N 1
ATOM 2019 C CA . PRO B 2 77 ? 56.526 -5.362 -28.047 1.00 39.88 54 PRO B CA 1
ATOM 2020 C C . PRO B 2 77 ? 55.009 -5.281 -28.276 1.00 46.97 54 PRO B C 1
ATOM 2021 O O . PRO B 2 77 ? 54.520 -5.769 -29.296 1.00 40.38 54 PRO B O 1
ATOM 2025 N N . ASP B 2 78 ? 54.251 -4.645 -27.372 1.00 44.65 55 ASP B N 1
ATOM 2026 C CA . ASP B 2 78 ? 52.805 -4.596 -27.565 1.00 40.11 55 ASP B CA 1
ATOM 2027 C C . ASP B 2 78 ? 52.381 -3.585 -28.625 1.00 33.69 55 ASP B C 1
ATOM 2028 O O . ASP B 2 78 ? 51.392 -3.794 -29.333 1.00 32.81 55 ASP B O 1
ATOM 2033 N N . GLU B 2 79 ? 53.078 -2.459 -28.700 1.00 36.20 56 GLU B N 1
ATOM 2034 C CA . GLU B 2 79 ? 52.803 -1.527 -29.728 1.00 36.43 56 GLU B CA 1
ATOM 2035 C C . GLU B 2 79 ? 52.973 -2.214 -31.087 1.00 42.36 56 GLU B C 1
ATOM 2036 O O . GLU B 2 79 ? 52.114 -2.081 -31.979 1.00 40.64 56 GLU B O 1
ATOM 2042 N N . GLU B 2 80 ? 54.074 -2.961 -31.233 1.00 45.32 57 GLU B N 1
ATOM 2043 C CA . GLU B 2 80 ? 54.439 -3.456 -32.552 1.00 44.88 57 GLU B CA 1
ATOM 2044 C C . GLU B 2 80 ? 53.389 -4.451 -32.981 1.00 40.95 57 GLU B C 1
ATOM 2045 O O . GLU B 2 80 ? 52.833 -4.312 -34.066 1.00 50.79 57 GLU B O 1
ATOM 2051 N N . TYR B 2 81 ? 53.063 -5.405 -32.118 1.00 32.94 58 TYR B N 1
ATOM 2052 C CA . TYR B 2 81 ? 52.081 -6.409 -32.424 1.00 34.92 58 TYR B CA 1
ATOM 2053 C C . TYR B 2 81 ? 50.662 -5.909 -32.613 1.00 38.44 58 TYR B C 1
ATOM 2054 O O . TYR B 2 81 ? 50.005 -6.159 -33.644 1.00 31.11 58 TYR B O 1
ATOM 2063 N N . TRP B 2 82 ? 50.154 -5.195 -31.613 1.00 35.15 59 TRP B N 1
ATOM 2064 C CA . TRP B 2 82 ? 48.761 -4.866 -31.671 1.00 33.01 59 TRP B CA 1
ATOM 2065 C C . TRP B 2 82 ? 48.409 -3.919 -32.795 1.00 29.56 59 TRP B C 1
ATOM 2066 O O . TRP B 2 82 ? 47.302 -4.001 -33.310 1.00 33.74 59 TRP B O 1
ATOM 2077 N N . ASN B 2 83 ? 49.313 -3.048 -33.163 1.00 32.17 60 ASN B N 1
ATOM 2078 C CA . ASN B 2 83 ? 49.107 -2.117 -34.295 1.00 35.78 60 ASN B CA 1
ATOM 2079 C C . ASN B 2 83 ? 49.052 -2.745 -35.700 1.00 40.67 60 ASN B C 1
ATOM 2080 O O . ASN B 2 83 ? 48.566 -2.124 -36.627 1.00 39.56 60 ASN B O 1
ATOM 2085 N N . SER B 2 84 ? 49.514 -3.974 -35.835 1.00 38.93 61 SER B N 1
ATOM 2086 C CA . SER B 2 84 ? 49.285 -4.735 -37.064 1.00 42.43 61 SER B CA 1
ATOM 2087 C C . SER B 2 84 ? 48.056 -5.657 -36.942 1.00 45.45 61 SER B C 1
ATOM 2088 O O . SER B 2 84 ? 47.755 -6.410 -37.848 1.00 45.94 61 SER B O 1
ATOM 2091 N N . GLN B 2 85 ? 47.307 -5.576 -35.847 1.00 39.98 62 GLN B N 1
ATOM 2092 C CA . GLN B 2 85 ? 46.001 -6.228 -35.775 1.00 39.56 62 GLN B CA 1
ATOM 2093 C C . GLN B 2 85 ? 44.884 -5.231 -36.130 1.00 46.33 62 GLN B C 1
ATOM 2094 O O . GLN B 2 85 ? 44.528 -4.379 -35.326 1.00 42.04 62 GLN B O 1
ATOM 2100 N N . LYS B 2 86 ? 44.295 -5.371 -37.310 1.00 40.56 63 LYS B N 1
ATOM 2101 C CA . LYS B 2 86 ? 43.351 -4.371 -37.824 1.00 45.22 63 LYS B CA 1
ATOM 2102 C C . LYS B 2 86 ? 41.979 -4.427 -37.176 1.00 44.52 63 LYS B C 1
ATOM 2103 O O . LYS B 2 86 ? 41.301 -3.414 -37.053 1.00 45.06 63 LYS B O 1
ATOM 2109 N N . ASP B 2 87 ? 41.540 -5.630 -36.856 1.00 45.63 64 ASP B N 1
ATOM 2110 C CA . ASP B 2 87 ? 40.275 -5.849 -36.173 1.00 46.82 64 ASP B CA 1
ATOM 2111 C C . ASP B 2 87 ? 40.285 -5.219 -34.755 1.00 45.65 64 ASP B C 1
ATOM 2112 O O . ASP B 2 87 ? 39.282 -4.649 -34.343 1.00 40.27 64 ASP B O 1
ATOM 2117 N N . ILE B 2 88 ? 41.417 -5.335 -34.045 1.00 38.09 65 ILE B N 1
ATOM 2118 C CA . ILE B 2 88 ? 41.583 -4.786 -32.718 1.00 41.56 65 ILE B CA 1
ATOM 2119 C C . ILE B 2 88 ? 41.631 -3.278 -32.837 1.00 38.52 65 ILE B C 1
ATOM 2120 O O . ILE B 2 88 ? 40.889 -2.586 -32.103 1.00 36.61 65 ILE B O 1
ATOM 2125 N N . LEU B 2 89 ? 42.433 -2.747 -33.759 1.00 34.36 66 LEU B N 1
ATOM 2126 C CA . LEU B 2 89 ? 42.439 -1.296 -33.958 1.00 35.93 66 LEU B CA 1
ATOM 2127 C C . LEU B 2 89 ? 41.094 -0.674 -34.321 1.00 39.26 66 LEU B C 1
ATOM 2128 O O . LEU B 2 89 ? 40.775 0.494 -33.932 1.00 35.77 66 LEU B O 1
ATOM 2133 N N . GLU B 2 90 ? 40.313 -1.398 -35.117 1.00 35.17 67 GLU B N 1
ATOM 2134 C CA . GLU B 2 90 ? 39.002 -0.915 -35.506 1.00 41.24 67 GLU B CA 1
ATOM 2135 C C . GLU B 2 90 ? 38.080 -0.889 -34.248 1.00 38.25 67 GLU B C 1
ATOM 2136 O O . GLU B 2 90 ? 37.311 0.004 -34.091 1.00 34.00 67 GLU B O 1
ATOM 2142 N N . GLU B 2 91 ? 38.148 -1.907 -33.401 1.00 37.02 68 GLU B N 1
ATOM 2143 C CA . GLU B 2 91 ? 37.379 -1.959 -32.181 1.00 36.98 68 GLU B CA 1
ATOM 2144 C C . GLU B 2 91 ? 37.815 -0.756 -31.295 1.00 35.07 68 GLU B C 1
ATOM 2145 O O . GLU B 2 91 ? 36.970 -0.012 -30.846 1.00 28.83 68 GLU B O 1
ATOM 2151 N N . GLU B 2 92 ? 39.114 -0.496 -31.126 1.00 28.93 69 GLU B N 1
ATOM 2152 C CA . GLU B 2 92 ? 39.523 0.601 -30.226 1.00 30.88 69 GLU B CA 1
ATOM 2153 C C . GLU B 2 92 ? 39.072 1.966 -30.794 1.00 30.91 69 GLU B C 1
ATOM 2154 O O . GLU B 2 92 ? 38.608 2.858 -30.042 1.00 27.42 69 GLU B O 1
ATOM 2160 N N . ARG B 2 93 ? 39.168 2.137 -32.124 1.00 26.50 70 ARG B N 1
ATOM 2161 C CA . ARG B 2 93 ? 38.745 3.437 -32.766 1.00 29.13 70 ARG B CA 1
ATOM 2162 C C . ARG B 2 93 ? 37.267 3.743 -32.708 1.00 25.64 70 ARG B C 1
ATOM 2163 O O . ARG B 2 93 ? 36.854 4.907 -32.779 1.00 30.51 70 ARG B O 1
ATOM 2171 N N . ALA B 2 94 ? 36.454 2.705 -32.583 1.00 25.80 71 ALA B N 1
ATOM 2172 C CA . ALA B 2 94 ? 35.037 2.819 -32.431 1.00 26.94 71 ALA B CA 1
ATOM 2173 C C . ALA B 2 94 ? 34.525 3.140 -30.980 1.00 23.64 71 ALA B C 1
ATOM 2174 O O . ALA B 2 94 ? 33.339 3.381 -30.801 1.00 26.61 71 ALA B O 1
ATOM 2176 N N . VAL B 2 95 ? 35.408 3.088 -29.982 1.00 22.38 72 VAL B N 1
ATOM 2177 C CA . VAL B 2 95 ? 34.974 3.176 -28.569 1.00 20.52 72 VAL B CA 1
ATOM 2178 C C . VAL B 2 95 ? 34.372 4.593 -28.317 1.00 18.52 72 VAL B C 1
ATOM 2179 O O . VAL B 2 95 ? 33.350 4.728 -27.714 1.00 20.33 72 VAL B O 1
ATOM 2183 N N . PRO B 2 96 ? 34.947 5.641 -28.871 1.00 20.35 73 PRO B N 1
ATOM 2184 C CA . PRO B 2 96 ? 34.326 6.963 -28.580 1.00 20.75 73 PRO B CA 1
ATOM 2185 C C . PRO B 2 96 ? 32.942 7.150 -29.002 1.00 23.77 73 PRO B C 1
ATOM 2186 O O . PRO B 2 96 ? 32.131 7.664 -28.243 1.00 24.08 73 PRO B O 1
ATOM 2190 N N . ASP B 2 97 ? 32.587 6.640 -30.167 1.00 27.65 74 ASP B N 1
ATOM 2191 C CA . ASP B 2 97 ? 31.224 6.728 -30.577 1.00 28.59 74 ASP B CA 1
ATOM 2192 C C . ASP B 2 97 ? 30.330 5.627 -30.090 1.00 27.88 74 ASP B C 1
ATOM 2193 O O . ASP B 2 97 ? 29.174 5.698 -30.314 1.00 27.16 74 ASP B O 1
ATOM 2198 N N . ARG B 2 98 ? 30.845 4.521 -29.591 1.00 23.29 75 ARG B N 1
ATOM 2199 C CA . ARG B 2 98 ? 30.031 3.473 -29.014 1.00 25.55 75 ARG B CA 1
ATOM 2200 C C . ARG B 2 98 ? 30.057 3.591 -27.494 1.00 23.73 75 ARG B C 1
ATOM 2201 O O . ARG B 2 98 ? 29.323 4.399 -26.967 1.00 25.39 75 ARG B O 1
ATOM 2209 N N . MET B 2 99 ? 30.889 2.830 -26.774 1.00 22.38 76 MET B N 1
ATOM 2210 C CA . MET B 2 99 ? 30.836 2.879 -25.332 1.00 19.24 76 MET B CA 1
ATOM 2211 C C . MET B 2 99 ? 30.834 4.299 -24.731 1.00 19.49 76 MET B C 1
ATOM 2212 O O . MET B 2 99 ? 29.971 4.522 -23.888 1.00 20.44 76 MET B O 1
ATOM 2217 N N . CYS B 2 100 ? 31.746 5.194 -25.124 1.00 19.01 77 CYS B N 1
ATOM 2218 C CA . CYS B 2 100 ? 31.825 6.499 -24.424 1.00 19.32 77 CYS B CA 1
ATOM 2219 C C . CYS B 2 100 ? 30.536 7.297 -24.585 1.00 19.33 77 CYS B C 1
ATOM 2220 O O . CYS B 2 100 ? 29.958 7.799 -23.626 1.00 19.63 77 CYS B O 1
ATOM 2223 N N . ARG B 2 101 ? 30.127 7.451 -25.842 1.00 18.31 78 ARG B N 1
ATOM 2224 C CA . ARG B 2 101 ? 28.929 8.218 -26.154 1.00 20.23 78 ARG B CA 1
ATOM 2225 C C . ARG B 2 101 ? 27.699 7.568 -25.518 1.00 18.43 78 ARG B C 1
ATOM 2226 O O . ARG B 2 101 ? 26.796 8.215 -24.956 1.00 20.09 78 ARG B O 1
ATOM 2234 N N . HIS B 2 102 ? 27.613 6.257 -25.663 1.00 18.70 79 HIS B N 1
ATOM 2235 C CA . HIS B 2 102 ? 26.477 5.521 -25.081 1.00 18.33 79 HIS B CA 1
ATOM 2236 C C . HIS B 2 102 ? 26.291 5.767 -23.612 1.00 16.90 79 HIS B C 1
ATOM 2237 O O . HIS B 2 102 ? 25.168 6.142 -23.166 1.00 16.23 79 HIS B O 1
ATOM 2244 N N . ASN B 2 103 ? 27.386 5.667 -22.865 1.00 16.25 80 ASN B N 1
ATOM 2245 C CA . ASN B 2 103 ? 27.351 5.806 -21.428 1.00 15.35 80 ASN B CA 1
ATOM 2246 C C . ASN B 2 103 ? 27.057 7.293 -21.045 1.00 15.96 80 ASN B C 1
ATOM 2247 O O . ASN B 2 103 ? 26.312 7.527 -20.135 1.00 18.31 80 ASN B O 1
ATOM 2252 N N . TYR B 2 104 ? 27.627 8.233 -21.775 1.00 15.64 81 TYR B N 1
ATOM 2253 C CA . TYR B 2 104 ? 27.425 9.667 -21.530 1.00 17.37 81 TYR B CA 1
ATOM 2254 C C . TYR B 2 104 ? 26.002 10.074 -21.782 1.00 18.65 81 TYR B C 1
ATOM 2255 O O . TYR B 2 104 ? 25.391 10.815 -20.992 1.00 20.56 81 TYR B O 1
ATOM 2264 N N . GLU B 2 105 ? 25.421 9.553 -22.861 1.00 19.50 82 GLU B N 1
ATOM 2265 C CA . GLU B 2 105 ? 24.025 9.804 -23.200 1.00 23.45 82 GLU B CA 1
ATOM 2266 C C . GLU B 2 105 ? 23.005 9.134 -22.272 1.00 23.83 82 GLU B C 1
ATOM 2267 O O . GLU B 2 105 ? 21.908 9.631 -22.169 1.00 25.53 82 GLU B O 1
ATOM 2273 N N . LEU B 2 106 ? 23.324 8.047 -21.575 1.00 21.41 83 LEU B N 1
ATOM 2274 C CA . LEU B 2 106 ? 22.352 7.428 -20.753 1.00 22.06 83 LEU B CA 1
ATOM 2275 C C . LEU B 2 106 ? 22.227 8.020 -19.396 1.00 20.13 83 LEU B C 1
ATOM 2276 O O . LEU B 2 106 ? 21.256 7.798 -18.722 1.00 20.65 83 LEU B O 1
ATOM 2281 N N . GLY B 2 107 ? 23.193 8.837 -18.995 1.00 25.27 84 GLY B N 1
ATOM 2282 C CA . GLY B 2 107 ? 23.231 9.314 -17.612 1.00 22.15 84 GLY B CA 1
ATOM 2283 C C . GLY B 2 107 ? 22.101 10.273 -17.281 1.00 25.07 84 GLY B C 1
ATOM 2284 O O . GLY B 2 107 ? 21.657 10.333 -16.127 1.00 20.79 84 GLY B O 1
ATOM 2285 N N . GLY B 2 108 ? 21.676 11.073 -18.269 1.00 22.69 85 GLY B N 1
ATOM 2286 C CA . GLY B 2 108 ? 20.668 12.122 -18.090 1.00 23.19 85 GLY B CA 1
ATOM 2287 C C . GLY B 2 108 ? 21.077 13.208 -17.117 1.00 20.68 85 GLY B C 1
ATOM 2288 O O . GLY B 2 108 ? 22.251 13.257 -16.676 1.00 18.21 85 GLY B O 1
ATOM 2289 N N . PRO B 2 109 ? 20.101 14.072 -16.769 1.00 19.61 86 PRO B N 1
ATOM 2290 C CA . PRO B 2 109 ? 20.373 15.078 -15.795 1.00 20.84 86 PRO B CA 1
ATOM 2291 C C . PRO B 2 109 ? 20.796 14.549 -14.470 1.00 17.22 86 PRO B C 1
ATOM 2292 O O . PRO B 2 109 ? 21.534 15.197 -13.749 1.00 16.07 86 PRO B O 1
ATOM 2296 N N . MET B 2 110 ? 20.280 13.398 -14.070 1.00 17.59 87 MET B N 1
ATOM 2297 C CA . MET B 2 110 ? 20.626 12.893 -12.767 1.00 16.98 87 MET B CA 1
ATOM 2298 C C . MET B 2 110 ? 22.059 12.574 -12.599 1.00 16.43 87 MET B C 1
ATOM 2299 O O . MET B 2 110 ? 22.543 12.608 -11.520 1.00 16.14 87 MET B O 1
ATOM 2304 N N . THR B 2 111 ? 22.752 12.252 -13.675 1.00 17.75 88 THR B N 1
ATOM 2305 C CA . THR B 2 111 ? 24.144 12.067 -13.602 1.00 16.16 88 THR B CA 1
ATOM 2306 C C . THR B 2 111 ? 24.983 13.359 -13.953 1.00 16.69 88 THR B C 1
ATOM 2307 O O . THR B 2 111 ? 25.890 13.753 -13.233 1.00 17.90 88 THR B O 1
ATOM 2311 N N . LEU B 2 112 ? 24.619 14.011 -15.060 1.00 14.84 89 LEU B N 1
ATOM 2312 C CA . LEU B 2 112 ? 25.466 15.025 -15.596 1.00 15.68 89 LEU B CA 1
ATOM 2313 C C . LEU B 2 112 ? 25.110 16.361 -14.917 1.00 17.37 89 LEU B C 1
ATOM 2314 O O . LEU B 2 112 ? 25.850 17.339 -15.137 1.00 19.76 89 LEU B O 1
ATOM 2319 N N . GLN B 2 113 ? 23.987 16.422 -14.239 1.00 16.58 90 GLN B N 1
ATOM 2320 C CA . GLN B 2 113 ? 23.548 17.677 -13.613 1.00 17.01 90 GLN B CA 1
ATOM 2321 C C . GLN B 2 113 ? 23.120 17.433 -12.168 1.00 15.39 90 GLN B C 1
ATOM 2322 O O . GLN B 2 113 ? 22.256 18.026 -11.680 1.00 14.98 90 GLN B O 1
ATOM 2328 N N . ARG B 2 114 ? 23.730 16.478 -11.533 1.00 14.67 91 ARG B N 1
ATOM 2329 C CA . ARG B 2 114 ? 23.500 16.249 -10.124 1.00 15.82 91 ARG B CA 1
ATOM 2330 C C . ARG B 2 114 ? 23.833 17.441 -9.284 1.00 16.63 91 ARG B C 1
ATOM 2331 O O . ARG B 2 114 ? 24.926 18.068 -9.500 1.00 13.89 91 ARG B O 1
ATOM 2339 N N . ARG B 2 115 ? 22.939 17.731 -8.355 1.00 13.86 92 ARG B N 1
ATOM 2340 C CA . ARG B 2 115 ? 23.086 18.936 -7.491 1.00 16.08 92 ARG B CA 1
ATOM 2341 C C . ARG B 2 115 ? 22.739 18.553 -6.063 1.00 16.96 92 ARG B C 1
ATOM 2342 O O . ARG B 2 115 ? 21.675 17.942 -5.791 1.00 17.86 92 ARG B O 1
ATOM 2350 N N . VAL B 2 116 ? 23.553 18.973 -5.093 1.00 13.83 93 VAL B N 1
ATOM 2351 C CA . VAL B 2 116 ? 23.256 18.771 -3.703 1.00 14.56 93 VAL B CA 1
ATOM 2352 C C . VAL B 2 116 ? 23.628 20.067 -2.975 1.00 14.76 93 VAL B C 1
ATOM 2353 O O . VAL B 2 116 ? 24.761 20.584 -3.122 1.00 13.24 93 VAL B O 1
ATOM 2357 N N . GLN B 2 117 ? 22.633 20.660 -2.359 1.00 14.57 94 GLN B N 1
ATOM 2358 C CA . GLN B 2 117 ? 22.858 21.998 -1.750 1.00 15.59 94 GLN B CA 1
ATOM 2359 C C . GLN B 2 117 ? 23.754 22.005 -0.509 1.00 13.13 94 GLN B C 1
ATOM 2360 O O . GLN B 2 117 ? 23.642 21.152 0.311 1.00 13.03 94 GLN B O 1
ATOM 2366 N N . PRO B 2 118 ? 24.605 23.006 -0.388 1.00 13.18 95 PRO B N 1
ATOM 2367 C CA . PRO B 2 118 ? 25.434 23.135 0.768 1.00 13.60 95 PRO B CA 1
ATOM 2368 C C . PRO B 2 118 ? 24.746 23.519 2.061 1.00 12.94 95 PRO B C 1
ATOM 2369 O O . PRO B 2 118 ? 23.684 24.160 2.054 1.00 15.22 95 PRO B O 1
ATOM 2373 N N . ARG B 2 119 ? 25.313 23.045 3.178 1.00 12.29 96 ARG B N 1
ATOM 2374 C CA . ARG B 2 119 ? 25.058 23.651 4.474 1.00 14.33 96 ARG B CA 1
ATOM 2375 C C . ARG B 2 119 ? 26.189 24.622 4.810 1.00 15.45 96 ARG B C 1
ATOM 2376 O O . ARG B 2 119 ? 27.342 24.394 4.478 1.00 14.40 96 ARG B O 1
ATOM 2384 N N . VAL B 2 120 ? 25.861 25.711 5.480 1.00 12.42 97 VAL B N 1
ATOM 2385 C CA . VAL B 2 120 ? 26.812 26.815 5.790 1.00 12.76 97 VAL B CA 1
ATOM 2386 C C . VAL B 2 120 ? 26.797 27.119 7.307 1.00 14.44 97 VAL B C 1
ATOM 2387 O O . VAL B 2 120 ? 25.771 27.362 7.935 1.00 15.51 97 VAL B O 1
ATOM 2391 N N . ASN B 2 121 ? 27.940 27.026 7.929 1.00 14.65 98 ASN B N 1
ATOM 2392 C CA . ASN B 2 121 ? 28.131 27.386 9.324 1.00 15.09 98 ASN B CA 1
ATOM 2393 C C . ASN B 2 121 ? 29.257 28.400 9.494 1.00 15.39 98 ASN B C 1
ATOM 2394 O O . ASN B 2 121 ? 30.301 28.212 8.918 1.00 14.09 98 ASN B O 1
ATOM 2399 N N . VAL B 2 122 ? 29.075 29.424 10.332 1.00 15.07 99 VAL B N 1
ATOM 2400 C CA . VAL B 2 122 ? 30.136 30.353 10.612 1.00 14.96 99 VAL B CA 1
ATOM 2401 C C . VAL B 2 122 ? 30.434 30.361 12.112 1.00 19.21 99 VAL B C 1
ATOM 2402 O O . VAL B 2 122 ? 29.521 30.549 12.955 1.00 17.14 99 VAL B O 1
ATOM 2406 N N . SER B 2 123 ? 31.687 30.193 12.443 1.00 15.46 100 SER B N 1
ATOM 2407 C CA . SER B 2 123 ? 32.128 30.318 13.805 1.00 20.83 100 SER B CA 1
ATOM 2408 C C . SER B 2 123 ? 33.570 30.623 13.904 1.00 17.95 100 SER B C 1
ATOM 2409 O O . SER B 2 123 ? 34.345 30.294 12.995 1.00 16.88 100 SER B O 1
ATOM 2412 N N . PRO B 2 124 ? 33.970 31.255 15.018 1.00 22.10 101 PRO B N 1
ATOM 2413 C CA . PRO B 2 124 ? 35.380 31.523 15.254 1.00 20.96 101 PRO B CA 1
ATOM 2414 C C . PRO B 2 124 ? 36.146 30.266 15.427 1.00 22.48 101 PRO B C 1
ATOM 2415 O O . PRO B 2 124 ? 35.617 29.267 15.949 1.00 23.16 101 PRO B O 1
ATOM 2419 N N . SER B 2 125 ? 37.368 30.239 14.940 1.00 23.72 102 SER B N 1
ATOM 2420 C CA . SER B 2 125 ? 38.236 29.121 15.098 1.00 25.96 102 SER B CA 1
ATOM 2421 C C . SER B 2 125 ? 38.512 28.969 16.595 1.00 31.34 102 SER B C 1
ATOM 2422 O O . SER B 2 125 ? 38.630 29.958 17.305 1.00 28.77 102 SER B O 1
ATOM 2425 N N . LYS B 2 126 ? 38.611 27.755 17.083 1.00 39.80 103 LYS B N 1
ATOM 2426 C CA . LYS B 2 126 ? 38.968 27.613 18.510 1.00 46.26 103 LYS B CA 1
ATOM 2427 C C . LYS B 2 126 ? 40.499 27.423 18.652 1.00 47.28 103 LYS B C 1
ATOM 2428 O O . LYS B 2 126 ? 41.018 27.357 19.764 1.00 54.05 103 LYS B O 1
ATOM 2434 N N . LYS B 2 127 ? 41.203 27.405 17.522 1.00 39.85 104 LYS B N 1
ATOM 2435 C CA . LYS B 2 127 ? 42.564 26.869 17.417 1.00 42.05 104 LYS B CA 1
ATOM 2436 C C . LYS B 2 127 ? 43.645 28.002 17.423 1.00 40.17 104 LYS B C 1
ATOM 2437 O O . LYS B 2 127 ? 44.807 27.771 17.040 1.00 36.62 104 LYS B O 1
ATOM 2443 N N . GLY B 2 128 ? 43.294 29.208 17.879 1.00 43.39 105 GLY B N 1
ATOM 2444 C CA . GLY B 2 128 ? 44.284 30.348 17.866 1.00 43.52 105 GLY B CA 1
ATOM 2445 C C . GLY B 2 128 ? 45.737 30.016 18.300 1.00 46.19 105 GLY B C 1
ATOM 2446 O O . GLY B 2 128 ? 46.753 30.317 17.590 1.00 34.42 105 GLY B O 1
ATOM 2447 N N . PRO B 2 129 ? 45.867 29.410 19.493 1.00 46.76 106 PRO B N 1
ATOM 2448 C CA . PRO B 2 129 ? 47.192 29.019 19.982 1.00 42.81 106 PRO B CA 1
ATOM 2449 C C . PRO B 2 129 ? 48.041 28.240 18.958 1.00 44.18 106 PRO B C 1
ATOM 2450 O O . PRO B 2 129 ? 49.273 28.345 18.939 1.00 39.87 106 PRO B O 1
ATOM 2454 N N . LEU B 2 130 ? 47.386 27.439 18.128 1.00 36.70 107 LEU B N 1
ATOM 2455 C CA . LEU B 2 130 ? 48.102 26.589 17.193 1.00 34.62 107 LEU B CA 1
ATOM 2456 C C . LEU B 2 130 ? 48.091 27.235 15.851 1.00 30.33 107 LEU B C 1
ATOM 2457 O O . LEU B 2 130 ? 48.919 26.951 15.049 1.00 29.68 107 LEU B O 1
ATOM 2462 N N . GLN B 2 131 ? 47.136 28.135 15.569 1.00 27.04 108 GLN B N 1
ATOM 2463 C CA . GLN B 2 131 ? 47.105 28.800 14.245 1.00 29.83 108 GLN B CA 1
ATOM 2464 C C . GLN B 2 131 ? 47.864 30.100 14.208 1.00 30.61 108 GLN B C 1
ATOM 2465 O O . GLN B 2 131 ? 48.329 30.532 13.123 1.00 37.91 108 GLN B O 1
ATOM 2471 N N . HIS B 2 132 ? 47.896 30.736 15.379 1.00 24.68 109 HIS B N 1
ATOM 2472 C CA . HIS B 2 132 ? 48.632 31.959 15.621 1.00 23.86 109 HIS B CA 1
ATOM 2473 C C . HIS B 2 132 ? 47.942 33.182 14.970 1.00 22.70 109 HIS B C 1
ATOM 2474 O O . HIS B 2 132 ? 48.554 34.268 14.885 1.00 21.68 109 HIS B O 1
ATOM 2481 N N . HIS B 2 133 ? 46.672 32.994 14.504 1.00 19.53 110 HIS B N 1
ATOM 2482 C CA . HIS B 2 133 ? 45.893 33.987 13.836 1.00 20.26 110 HIS B CA 1
ATOM 2483 C C . HIS B 2 133 ? 44.479 33.902 14.331 1.00 21.11 110 HIS B C 1
ATOM 2484 O O . HIS B 2 133 ? 44.090 32.874 14.906 1.00 24.26 110 HIS B O 1
ATOM 2491 N N . ASN B 2 134 ? 43.776 35.005 14.326 1.00 19.11 111 ASN B N 1
ATOM 2492 C CA . ASN B 2 134 ? 42.396 35.100 14.759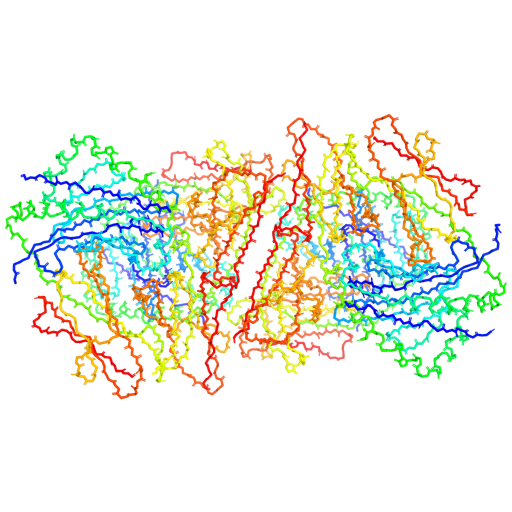 1.00 21.61 111 ASN B CA 1
ATOM 2493 C C . ASN B 2 134 ? 41.503 34.904 13.541 1.00 19.96 111 ASN B C 1
ATOM 2494 O O . ASN B 2 134 ? 41.355 35.821 12.691 1.00 17.58 111 ASN B O 1
ATOM 2499 N N . LEU B 2 135 ? 40.929 33.701 13.375 1.00 16.76 112 LEU B N 1
ATOM 2500 C CA . LEU B 2 135 ? 40.247 33.387 12.091 1.00 15.77 112 LEU B CA 1
ATOM 2501 C C . LEU B 2 135 ? 38.776 33.101 12.358 1.00 15.37 112 LEU B C 1
ATOM 2502 O O . LEU B 2 135 ? 38.465 32.484 13.349 1.00 17.71 112 LEU B O 1
ATOM 2507 N N . LEU B 2 136 ? 37.966 33.603 11.471 1.00 14.20 113 LEU B N 1
ATOM 2508 C CA . LEU B 2 136 ? 36.514 33.359 11.471 1.00 15.27 113 LEU B CA 1
ATOM 2509 C C . LEU B 2 136 ? 36.341 32.307 10.321 1.00 14.70 113 LEU B C 1
ATOM 2510 O O . LEU B 2 136 ? 36.798 32.449 9.217 1.00 15.33 113 LEU B O 1
ATOM 2515 N N . VAL B 2 137 ? 35.646 31.238 10.630 1.00 13.51 114 VAL B N 1
ATOM 2516 C CA . VAL B 2 137 ? 35.564 30.065 9.733 1.00 14.51 114 VAL B CA 1
ATOM 2517 C C . VAL B 2 137 ? 34.169 29.949 9.126 1.00 13.01 114 VAL B C 1
ATOM 2518 O O . VAL B 2 137 ? 33.178 29.739 9.841 1.00 13.62 114 VAL B O 1
ATOM 2522 N N . CYS B 2 138 ? 34.115 29.979 7.801 1.00 12.00 115 CYS B N 1
ATOM 2523 C CA . CYS B 2 138 ? 32.888 29.601 7.019 1.00 12.40 115 CYS B CA 1
ATOM 2524 C C . CYS B 2 138 ? 33.055 28.163 6.528 1.00 12.84 115 CYS B C 1
ATOM 2525 O O . CYS B 2 138 ? 33.827 27.875 5.605 1.00 13.48 115 CYS B O 1
ATOM 2528 N N . HIS B 2 139 ? 32.413 27.234 7.268 1.00 12.58 116 HIS B N 1
ATOM 2529 C CA . HIS B 2 139 ? 32.481 25.826 6.930 1.00 12.59 116 HIS B CA 1
ATOM 2530 C C . HIS B 2 139 ? 31.290 25.443 6.118 1.00 10.96 116 HIS B C 1
ATOM 2531 O O . HIS B 2 139 ? 30.165 25.496 6.583 1.00 11.47 116 HIS B O 1
ATOM 2538 N N . VAL B 2 140 ? 31.516 25.088 4.870 1.00 11.05 117 VAL B N 1
ATOM 2539 C CA . VAL B 2 140 ? 30.523 24.847 3.874 1.00 11.21 117 VAL B CA 1
ATOM 2540 C C . VAL B 2 140 ? 30.608 23.335 3.596 1.00 10.41 117 VAL B C 1
ATOM 2541 O O . VAL B 2 140 ? 31.673 22.826 3.249 1.00 10.64 117 VAL B O 1
ATOM 2545 N N . THR B 2 141 ? 29.501 22.621 3.837 1.00 10.79 118 THR B N 1
ATOM 2546 C CA . THR B 2 141 ? 29.510 21.143 3.831 1.00 11.23 118 THR B CA 1
ATOM 2547 C C . THR B 2 141 ? 28.364 20.560 2.988 1.00 12.14 118 THR B C 1
ATOM 2548 O O . THR B 2 141 ? 27.418 21.193 2.629 1.00 12.81 118 THR B O 1
ATOM 2552 N N . ASP B 2 142 ? 28.660 19.346 2.581 1.00 11.85 119 ASP B N 1
ATOM 2553 C CA . ASP B 2 142 ? 27.740 18.405 1.977 1.00 14.11 119 ASP B CA 1
ATOM 2554 C C . ASP B 2 142 ? 27.187 18.860 0.642 1.00 14.78 119 ASP B C 1
ATOM 2555 O O . ASP B 2 142 ? 26.007 18.753 0.430 1.00 17.88 119 ASP B O 1
ATOM 2560 N N . PHE B 2 143 ? 28.021 19.354 -0.254 1.00 11.76 120 PHE B N 1
ATOM 2561 C CA . PHE B 2 143 ? 27.558 19.880 -1.476 1.00 11.97 120 PHE B CA 1
ATOM 2562 C C . PHE B 2 143 ? 28.078 19.127 -2.701 1.00 10.73 120 PHE B C 1
ATOM 2563 O O . PHE B 2 143 ? 29.111 18.435 -2.624 1.00 12.43 120 PHE B O 1
ATOM 2571 N N . TYR B 2 144 ? 27.452 19.325 -3.839 1.00 11.74 121 TYR B N 1
ATOM 2572 C CA . TYR B 2 144 ? 27.891 18.768 -5.132 1.00 11.22 121 TYR B CA 1
ATOM 2573 C C . TYR B 2 144 ? 27.236 19.579 -6.219 1.00 12.97 121 TYR B C 1
ATOM 2574 O O . TYR B 2 144 ? 26.086 19.923 -6.070 1.00 12.28 121 TYR B O 1
ATOM 2583 N N . PRO B 2 145 ? 27.950 19.880 -7.334 1.00 13.29 122 PRO B N 1
ATOM 2584 C CA . PRO B 2 145 ? 29.274 19.541 -7.674 1.00 13.54 122 PRO B CA 1
ATOM 2585 C C . PRO B 2 145 ? 30.291 20.399 -6.916 1.00 13.34 122 PRO B C 1
ATOM 2586 O O . PRO B 2 145 ? 29.924 21.182 -6.026 1.00 13.21 122 PRO B O 1
ATOM 2590 N N . GLY B 2 146 ? 31.542 20.151 -7.204 1.00 14.08 123 GLY B N 1
ATOM 2591 C CA . GLY B 2 146 ? 32.587 20.770 -6.444 1.00 15.34 123 GLY B CA 1
ATOM 2592 C C . GLY B 2 146 ? 32.865 22.225 -6.641 1.00 15.63 123 GLY B C 1
ATOM 2593 O O . GLY B 2 146 ? 33.381 22.860 -5.705 1.00 19.53 123 GLY B O 1
ATOM 2594 N N . SER B 2 147 ? 32.462 22.813 -7.745 1.00 16.49 124 SER B N 1
ATOM 2595 C CA . SER B 2 147 ? 32.723 24.236 -7.986 1.00 17.57 124 SER B CA 1
ATOM 2596 C C . SER B 2 147 ? 31.873 25.109 -7.036 1.00 16.94 124 SER B C 1
ATOM 2597 O O . SER B 2 147 ? 30.674 24.866 -6.939 1.00 17.71 124 SER B O 1
ATOM 2600 N N . ILE B 2 148 ? 32.497 26.023 -6.300 1.00 17.92 125 ILE B N 1
ATOM 2601 C CA . ILE B 2 148 ? 31.775 26.850 -5.401 1.00 15.48 125 ILE B CA 1
ATOM 2602 C C . ILE B 2 148 ? 32.520 28.188 -5.208 1.00 15.17 125 ILE B C 1
ATOM 2603 O O . ILE B 2 148 ? 33.708 28.207 -5.352 1.00 15.96 125 ILE B O 1
ATOM 2608 N N . GLN B 2 149 ? 31.824 29.238 -4.815 1.00 14.72 126 GLN B N 1
ATOM 2609 C CA . GLN B 2 149 ? 32.510 30.496 -4.517 1.00 16.17 126 GLN B CA 1
ATOM 2610 C C . GLN B 2 149 ? 32.031 31.012 -3.153 1.00 15.61 126 GLN B C 1
ATOM 2611 O O . GLN B 2 149 ? 30.836 31.017 -2.886 1.00 14.07 126 GLN B O 1
ATOM 2617 N N . VAL B 2 150 ? 32.976 31.391 -2.308 1.00 14.58 127 VAL B N 1
ATOM 2618 C CA . VAL B 2 150 ? 32.662 31.822 -0.956 1.00 15.06 127 VAL B CA 1
ATOM 2619 C C . VAL B 2 150 ? 33.255 33.223 -0.865 1.00 18.76 127 VAL B C 1
ATOM 2620 O O . VAL B 2 150 ? 34.387 33.406 -1.275 1.00 19.86 127 VAL B O 1
ATOM 2624 N N . ARG B 2 151 ? 32.456 34.222 -0.482 1.00 15.95 128 ARG B N 1
ATOM 2625 C CA . ARG B 2 151 ? 32.894 35.600 -0.286 1.00 17.39 128 ARG B CA 1
ATOM 2626 C C . ARG B 2 151 ? 32.668 36.020 1.189 1.00 18.68 128 ARG B C 1
ATOM 2627 O O . ARG B 2 151 ? 31.720 35.595 1.846 1.00 15.61 128 ARG B O 1
ATOM 2635 N N . TRP B 2 152 ? 33.508 36.934 1.674 1.00 18.98 129 TRP B N 1
ATOM 2636 C CA . TRP B 2 152 ? 33.369 37.502 3.014 1.00 17.11 129 TRP B CA 1
ATOM 2637 C C . TRP B 2 152 ? 33.085 39.009 2.929 1.00 20.05 129 TRP B C 1
ATOM 2638 O O . TRP B 2 152 ? 33.644 39.714 2.081 1.00 21.69 129 TRP B O 1
ATOM 2649 N N . PHE B 2 153 ? 32.248 39.536 3.836 1.00 17.00 130 PHE B N 1
ATOM 2650 C CA . PHE B 2 153 ? 31.885 40.893 3.974 1.00 20.44 130 PHE B CA 1
ATOM 2651 C C . PHE B 2 153 ? 32.011 41.329 5.436 1.00 20.49 130 PHE B C 1
ATOM 2652 O O . PHE B 2 153 ? 31.809 40.500 6.359 1.00 15.19 130 PHE B O 1
ATOM 2660 N N . LEU B 2 154 ? 32.368 42.628 5.666 1.00 22.21 131 LEU B N 1
ATOM 2661 C CA . LEU B 2 154 ? 32.523 43.152 7.046 1.00 19.24 131 LEU B CA 1
ATOM 2662 C C . LEU B 2 154 ? 31.737 44.448 6.963 1.00 22.86 131 LEU B C 1
ATOM 2663 O O . LEU B 2 154 ? 32.081 45.272 6.103 1.00 23.26 131 LEU B O 1
ATOM 2668 N N . ASN B 2 155 ? 30.674 44.536 7.738 1.00 23.47 132 ASN B N 1
ATOM 2669 C CA . ASN B 2 155 ? 29.710 45.652 7.719 1.00 29.71 132 ASN B CA 1
ATOM 2670 C C . ASN B 2 155 ? 29.278 45.949 6.313 1.00 36.76 132 ASN B C 1
ATOM 2671 O O . ASN B 2 155 ? 29.259 47.120 5.912 1.00 29.74 132 ASN B O 1
ATOM 2676 N N . GLY B 2 156 ? 28.985 44.884 5.552 1.00 29.67 133 GLY B N 1
ATOM 2677 C CA . GLY B 2 156 ? 28.502 45.040 4.183 1.00 34.91 133 GLY B CA 1
ATOM 2678 C C . GLY B 2 156 ? 29.517 45.296 3.074 1.00 31.49 133 GLY B C 1
ATOM 2679 O O . GLY B 2 156 ? 29.149 45.269 1.935 1.00 38.60 133 GLY B O 1
ATOM 2680 N N . GLN B 2 157 ? 30.785 45.464 3.389 1.00 33.32 134 GLN B N 1
ATOM 2681 C CA . GLN B 2 157 ? 31.797 45.712 2.393 1.00 33.60 134 GLN B CA 1
ATOM 2682 C C . GLN B 2 157 ? 32.513 44.454 2.198 1.00 28.06 134 GLN B C 1
ATOM 2683 O O . GLN B 2 157 ? 32.960 43.844 3.138 1.00 26.77 134 GLN B O 1
ATOM 2689 N N . GLU B 2 158 ? 32.754 44.116 0.951 1.00 26.62 135 GLU B N 1
ATOM 2690 C CA . GLU B 2 158 ? 33.496 42.907 0.675 1.00 25.23 135 GLU B CA 1
ATOM 2691 C C . GLU B 2 158 ? 34.900 42.997 1.177 1.00 30.84 135 GLU B C 1
ATOM 2692 O O . GLU B 2 158 ? 35.503 44.055 0.965 1.00 29.62 135 GLU B O 1
ATOM 2698 N N . GLU B 2 159 ? 35.410 41.893 1.778 1.00 24.91 136 GLU B N 1
ATOM 2699 C CA . GLU B 2 159 ? 36.782 41.705 2.257 1.00 32.62 136 GLU B CA 1
ATOM 2700 C C . GLU B 2 159 ? 37.445 40.716 1.388 1.00 36.62 136 GLU B C 1
ATOM 2701 O O . GLU B 2 159 ? 37.002 39.554 1.240 1.00 34.16 136 GLU B O 1
ATOM 2707 N N . THR B 2 160 ? 38.523 41.179 0.781 1.00 33.45 137 THR B N 1
ATOM 2708 C CA . THR B 2 160 ? 39.301 40.356 -0.126 1.00 33.66 137 THR B CA 1
ATOM 2709 C C . THR B 2 160 ? 40.705 40.106 0.387 1.00 36.63 137 THR B C 1
ATOM 2710 O O . THR B 2 160 ? 41.381 39.251 -0.110 1.00 42.45 137 THR B O 1
ATOM 2714 N N . ALA B 2 161 ? 41.155 40.859 1.377 1.00 33.02 138 ALA B N 1
ATOM 2715 C CA . ALA B 2 161 ? 42.412 40.612 1.981 1.00 33.58 138 ALA B CA 1
ATOM 2716 C C . ALA B 2 161 ? 42.107 39.738 3.233 1.00 26.21 138 ALA B C 1
ATOM 2717 O O . ALA B 2 161 ? 41.103 39.901 3.903 1.00 28.26 138 ALA B O 1
ATOM 2719 N N . GLY B 2 162 ? 43.034 38.912 3.546 1.00 24.13 139 GLY B N 1
ATOM 2720 C CA . GLY B 2 162 ? 43.060 38.163 4.767 1.00 24.75 139 GLY B CA 1
ATOM 2721 C C . GLY B 2 162 ? 42.185 36.881 4.695 1.00 21.77 139 GLY B C 1
ATOM 2722 O O . GLY B 2 162 ? 41.843 36.389 5.732 1.00 21.61 139 GLY B O 1
ATOM 2723 N N . VAL B 2 163 ? 41.828 36.459 3.493 1.00 20.68 140 VAL B N 1
ATOM 2724 C CA . VAL B 2 163 ? 41.010 35.210 3.258 1.00 17.09 140 VAL B CA 1
ATOM 2725 C C . VAL B 2 163 ? 41.911 34.032 2.883 1.00 17.44 140 VAL B C 1
ATOM 2726 O O . VAL B 2 163 ? 42.691 34.124 1.911 1.00 18.76 140 VAL B O 1
ATOM 2730 N N . VAL B 2 164 ? 41.819 32.918 3.645 1.00 14.46 141 VAL B N 1
ATOM 2731 C CA . VAL B 2 164 ? 42.556 31.746 3.304 1.00 13.71 141 VAL B CA 1
ATOM 2732 C C . VAL B 2 164 ? 41.583 30.572 3.272 1.00 16.83 141 VAL B C 1
ATOM 2733 O O . VAL B 2 164 ? 40.576 30.636 3.982 1.00 18.66 141 VAL B O 1
ATOM 2737 N N . SER B 2 165 ? 41.895 29.509 2.544 1.00 13.26 142 SER B N 1
ATOM 2738 C CA . SER B 2 165 ? 40.908 28.414 2.363 1.00 15.28 142 SER B CA 1
ATOM 2739 C C . SER B 2 165 ? 41.615 27.106 2.431 1.00 13.66 142 SER B C 1
ATOM 2740 O O . SER B 2 165 ? 42.747 26.986 2.012 1.00 15.00 142 SER B O 1
ATOM 2743 N N . THR B 2 166 ? 40.890 26.058 2.820 1.00 13.59 143 THR B N 1
ATOM 2744 C CA . THR B 2 166 ? 41.425 24.727 2.553 1.00 13.09 143 THR B CA 1
ATOM 2745 C C . THR B 2 166 ? 41.326 24.479 1.076 1.00 12.52 143 THR B C 1
ATOM 2746 O O . THR B 2 166 ? 40.692 25.155 0.273 1.00 13.57 143 THR B O 1
ATOM 2750 N N . ASN B 2 167 ? 41.907 23.345 0.671 1.00 15.45 144 ASN B N 1
ATOM 2751 C CA . ASN B 2 167 ? 41.573 22.757 -0.587 1.00 18.45 144 ASN B CA 1
ATOM 2752 C C . ASN B 2 167 ? 40.090 22.373 -0.563 1.00 16.66 144 ASN B C 1
ATOM 2753 O O . ASN B 2 167 ? 39.468 22.280 0.468 1.00 15.95 144 ASN B O 1
ATOM 2758 N N . LEU B 2 168 ? 39.520 22.280 -1.759 1.00 16.41 145 LEU B N 1
ATOM 2759 C CA . LEU B 2 168 ? 38.214 21.634 -1.891 1.00 14.70 145 LEU B CA 1
ATOM 2760 C C . LEU B 2 168 ? 38.388 20.179 -1.416 1.00 15.15 145 LEU B C 1
ATOM 2761 O O . LEU B 2 168 ? 39.258 19.484 -1.868 1.00 15.87 145 LEU B O 1
ATOM 2766 N N . ILE B 2 169 ? 37.605 19.770 -0.457 1.00 13.59 146 ILE B N 1
ATOM 2767 C CA . ILE B 2 169 ? 37.729 18.434 0.179 1.00 12.31 146 ILE B CA 1
ATOM 2768 C C . ILE B 2 169 ? 36.620 17.473 -0.281 1.00 14.20 146 ILE B C 1
ATOM 2769 O O . ILE B 2 169 ? 35.438 17.784 -0.189 1.00 13.31 146 ILE B O 1
ATOM 2774 N N . ARG B 2 170 ? 37.056 16.350 -0.854 1.00 13.31 147 ARG B N 1
ATOM 2775 C CA . ARG B 2 170 ? 36.160 15.326 -1.325 1.00 14.62 147 ARG B CA 1
ATOM 2776 C C . ARG B 2 170 ? 35.913 14.384 -0.106 1.00 13.50 147 ARG B C 1
ATOM 2777 O O . ARG B 2 170 ? 36.875 13.935 0.535 1.00 14.67 147 ARG B O 1
ATOM 2785 N N . ASN B 2 171 ? 34.660 14.197 0.239 1.00 12.70 148 ASN B N 1
ATOM 2786 C CA . ASN B 2 171 ? 34.293 13.313 1.326 1.00 13.33 148 ASN B CA 1
ATOM 2787 C C . ASN B 2 171 ? 34.286 11.843 0.973 1.00 14.66 148 ASN B C 1
ATOM 2788 O O . ASN B 2 171 ? 34.282 11.049 1.909 1.00 13.19 148 ASN B O 1
ATOM 2793 N N . GLY B 2 172 ? 34.255 11.512 -0.304 1.00 14.09 149 GLY B N 1
ATOM 2794 C CA . GLY B 2 172 ? 34.246 10.147 -0.778 1.00 17.57 149 GLY B CA 1
ATOM 2795 C C . GLY B 2 172 ? 32.858 9.549 -0.943 1.00 19.39 149 GLY B C 1
ATOM 2796 O O . GLY B 2 172 ? 32.735 8.481 -1.473 1.00 24.43 149 GLY B O 1
ATOM 2797 N N . ASP B 2 173 ? 31.824 10.281 -0.525 1.00 15.63 150 ASP B N 1
ATOM 2798 C CA . ASP B 2 173 ? 30.425 9.855 -0.491 1.00 17.25 150 ASP B CA 1
ATOM 2799 C C . ASP B 2 173 ? 29.580 10.635 -1.498 1.00 16.38 150 ASP B C 1
ATOM 2800 O O . ASP B 2 173 ? 28.383 10.772 -1.334 1.00 17.03 150 ASP B O 1
ATOM 2805 N N . TRP B 2 174 ? 30.223 11.187 -2.512 1.00 13.63 151 TRP B N 1
ATOM 2806 C CA . TRP B 2 174 ? 29.590 12.015 -3.557 1.00 13.10 151 TRP B CA 1
ATOM 2807 C C . TRP B 2 174 ? 29.184 13.376 -2.989 1.00 13.27 151 TRP B C 1
ATOM 2808 O O . TRP B 2 174 ? 28.226 13.976 -3.439 1.00 12.69 151 TRP B O 1
ATOM 2819 N N . THR B 2 175 ? 29.925 13.879 -2.010 1.00 12.55 152 THR B N 1
ATOM 2820 C CA . THR B 2 175 ? 29.767 15.286 -1.545 1.00 13.58 152 THR B CA 1
ATOM 2821 C C . THR B 2 175 ? 31.150 15.862 -1.282 1.00 11.74 152 THR B C 1
ATOM 2822 O O . THR B 2 175 ? 32.155 15.087 -1.155 1.00 12.06 152 THR B O 1
ATOM 2826 N N . PHE B 2 176 ? 31.185 17.175 -1.144 1.00 10.67 153 PHE B N 1
ATOM 2827 C CA . PHE B 2 176 ? 32.369 17.921 -0.887 1.00 9.91 153 PHE B CA 1
ATOM 2828 C C . PHE B 2 176 ? 32.183 18.801 0.348 1.00 9.07 153 PHE B C 1
ATOM 2829 O O . PHE B 2 176 ? 31.057 19.059 0.757 1.00 10.61 153 PHE B O 1
ATOM 2837 N N . GLN B 2 177 ? 33.280 19.346 0.860 1.00 8.92 154 GLN B N 1
ATOM 2838 C CA . GLN B 2 177 ? 33.194 20.383 1.869 1.00 10.25 154 GLN B CA 1
ATOM 2839 C C . GLN B 2 177 ? 34.412 21.315 1.581 1.00 10.57 154 GLN B C 1
ATOM 2840 O O . GLN B 2 177 ? 35.352 20.948 0.865 1.00 10.74 154 GLN B O 1
ATOM 2846 N N . ILE B 2 178 ? 34.342 22.460 2.177 1.00 11.21 155 ILE B N 1
ATOM 2847 C CA . ILE B 2 178 ? 35.460 23.453 2.133 1.00 12.35 155 ILE B CA 1
ATOM 2848 C C . ILE B 2 178 ? 35.400 24.331 3.347 1.00 11.23 155 ILE B C 1
ATOM 2849 O O . ILE B 2 178 ? 34.307 24.593 3.852 1.00 11.39 155 ILE B O 1
ATOM 2854 N N . LEU B 2 179 ? 36.523 24.804 3.849 1.00 10.91 156 LEU B N 1
ATOM 2855 C CA . LEU B 2 179 ? 36.519 25.794 4.942 1.00 11.37 156 LEU B CA 1
ATOM 2856 C C . LEU B 2 179 ? 37.209 27.064 4.444 1.00 10.86 156 LEU B C 1
ATOM 2857 O O . LEU B 2 179 ? 38.323 27.008 3.930 1.00 13.41 156 LEU B O 1
ATOM 2862 N N . VAL B 2 180 ? 36.489 28.171 4.519 1.00 11.78 157 VAL B N 1
ATOM 2863 C CA . VAL B 2 180 ? 37.034 29.430 4.047 1.00 14.21 157 VAL B CA 1
ATOM 2864 C C . VAL B 2 180 ? 37.116 30.346 5.235 1.00 17.14 157 VAL B C 1
ATOM 2865 O O . VAL B 2 180 ? 36.135 30.493 5.957 1.00 15.42 157 VAL B O 1
ATOM 2869 N N . MET B 2 181 ? 38.342 30.905 5.492 1.00 15.35 158 MET B N 1
ATOM 2870 C CA . MET B 2 181 ? 38.639 31.549 6.748 1.00 16.29 158 MET B CA 1
ATOM 2871 C C . MET B 2 181 ? 39.002 33.006 6.516 1.00 17.19 158 MET B C 1
ATOM 2872 O O . MET B 2 181 ? 39.589 33.310 5.494 1.00 18.92 158 MET B O 1
ATOM 2877 N N . LEU B 2 182 ? 38.436 33.867 7.323 1.00 15.82 159 LEU B N 1
ATOM 2878 C CA . LEU B 2 182 ? 38.729 35.281 7.290 1.00 16.42 159 LEU B CA 1
ATOM 2879 C C . LEU B 2 182 ? 39.539 35.629 8.561 1.00 16.06 159 LEU B C 1
ATOM 2880 O O . LEU B 2 182 ? 39.124 35.447 9.716 1.00 13.11 159 LEU B O 1
ATOM 2885 N N . GLU B 2 183 ? 40.670 36.267 8.324 1.00 17.45 160 GLU B N 1
ATOM 2886 C CA . GLU B 2 183 ? 41.429 36.790 9.411 1.00 19.65 160 GLU B CA 1
ATOM 2887 C C . GLU B 2 183 ? 40.840 38.123 9.889 1.00 18.95 160 GLU B C 1
ATOM 2888 O O . GLU B 2 183 ? 40.548 39.054 9.070 1.00 22.30 160 GLU B O 1
ATOM 2894 N N . MET B 2 184 ? 40.547 38.202 11.154 1.00 19.79 161 MET B N 1
ATOM 2895 C CA . MET B 2 184 ? 39.731 39.305 11.592 1.00 22.79 161 MET B CA 1
ATOM 2896 C C . MET B 2 184 ? 40.404 40.056 12.760 1.00 24.15 161 MET B C 1
ATOM 2897 O O . MET B 2 184 ? 41.225 39.515 13.496 1.00 25.97 161 MET B O 1
ATOM 2902 N N . THR B 2 185 ? 40.057 41.335 12.867 1.00 28.36 162 THR B N 1
ATOM 2903 C CA A THR B 2 185 ? 40.464 42.170 14.003 0.36 30.11 162 THR B CA 1
ATOM 2904 C CA B THR B 2 185 ? 40.466 42.188 13.990 0.64 28.19 162 THR B CA 1
ATOM 2905 C C . THR B 2 185 ? 39.176 42.852 14.478 1.00 30.93 162 THR B C 1
ATOM 2906 O O . THR B 2 185 ? 38.959 43.985 14.171 1.00 28.19 162 THR B O 1
ATOM 2913 N N . PRO B 2 186 ? 38.274 42.100 15.151 1.00 32.14 163 PRO B N 1
ATOM 2914 C CA . PRO B 2 186 ? 36.921 42.631 15.303 1.00 39.43 163 PRO B CA 1
ATOM 2915 C C . PRO B 2 186 ? 36.868 43.759 16.324 1.00 34.90 163 PRO B C 1
ATOM 2916 O O . PRO B 2 186 ? 37.742 43.870 17.167 1.00 36.35 163 PRO B O 1
ATOM 2920 N N . GLN B 2 187 ? 35.876 44.598 16.153 1.00 34.41 164 GLN B N 1
ATOM 2921 C CA . GLN B 2 187 ? 35.558 45.680 17.077 1.00 35.38 164 GLN B CA 1
ATOM 2922 C C . GLN B 2 187 ? 34.135 45.446 17.426 1.00 32.43 164 GLN B C 1
ATOM 2923 O O . GLN B 2 187 ? 33.374 44.943 16.603 1.00 32.30 164 GLN B O 1
ATOM 2929 N N . GLN B 2 188 ? 33.723 45.834 18.625 1.00 33.69 165 GLN B N 1
ATOM 2930 C CA . GLN B 2 188 ? 32.328 45.638 19.004 1.00 37.82 165 GLN B CA 1
ATOM 2931 C C . GLN B 2 188 ? 31.395 46.311 17.956 1.00 31.91 165 GLN B C 1
ATOM 2932 O O . GLN B 2 188 ? 31.662 47.362 17.374 1.00 33.34 165 GLN B O 1
ATOM 2938 N N . GLY B 2 189 ? 30.354 45.603 17.600 1.00 33.45 166 GLY B N 1
ATOM 2939 C CA . GLY B 2 189 ? 29.476 46.074 16.548 1.00 35.95 166 GLY B CA 1
ATOM 2940 C C . GLY B 2 189 ? 29.797 45.603 15.147 1.00 33.27 166 GLY B C 1
ATOM 2941 O O . GLY B 2 189 ? 28.955 45.691 14.255 1.00 37.45 166 GLY B O 1
ATOM 2942 N N . ASP B 2 190 ? 30.985 45.078 14.935 1.00 25.74 167 ASP B N 1
ATOM 2943 C CA . ASP B 2 190 ? 31.306 44.544 13.588 1.00 24.04 167 ASP B CA 1
ATOM 2944 C C . ASP B 2 190 ? 30.440 43.333 13.224 1.00 20.83 167 ASP B C 1
ATOM 2945 O O . ASP B 2 190 ? 30.177 42.479 14.037 1.00 24.67 167 ASP B O 1
ATOM 2950 N N . VAL B 2 191 ? 29.927 43.330 12.010 1.00 21.63 168 VAL B N 1
ATOM 2951 C CA . VAL B 2 191 ? 29.024 42.265 11.574 1.00 20.05 168 VAL B CA 1
ATOM 2952 C C . VAL B 2 191 ? 29.724 41.634 10.393 1.00 19.36 168 VAL B C 1
ATOM 2953 O O . VAL B 2 191 ? 29.987 42.304 9.386 1.00 19.04 168 VAL B O 1
ATOM 2957 N N . TYR B 2 192 ? 30.032 40.333 10.501 1.00 17.23 169 TYR B N 1
ATOM 2958 C CA . TYR B 2 192 ? 30.709 39.658 9.403 1.00 15.12 169 TYR B CA 1
ATOM 2959 C C . TYR B 2 192 ? 29.675 38.808 8.690 1.00 16.24 169 TYR B C 1
ATOM 2960 O O . TYR B 2 192 ? 28.795 38.268 9.360 1.00 16.15 169 TYR B O 1
ATOM 2969 N N . THR B 2 193 ? 29.755 38.728 7.372 1.00 15.41 170 THR B N 1
ATOM 2970 C CA . THR B 2 193 ? 28.861 37.873 6.572 1.00 15.53 170 THR B CA 1
ATOM 2971 C C . THR B 2 193 ? 29.687 36.975 5.638 1.00 15.49 170 THR B C 1
ATOM 2972 O O . THR B 2 193 ? 30.553 37.483 4.951 1.00 16.74 170 THR B O 1
ATOM 2976 N N . CYS B 2 194 ? 29.383 35.676 5.618 1.00 16.02 171 CYS B N 1
ATOM 2977 C CA . CYS B 2 194 ? 29.925 34.716 4.651 1.00 15.62 171 CYS B CA 1
ATOM 2978 C C . CYS B 2 194 ? 28.808 34.508 3.616 1.00 14.50 171 CYS B C 1
ATOM 2979 O O . CYS B 2 194 ? 27.671 34.203 4.042 1.00 16.71 171 CYS B O 1
ATOM 2982 N N . GLN B 2 195 ? 29.114 34.631 2.332 1.00 13.78 172 GLN B N 1
ATOM 2983 C CA . GLN B 2 195 ? 28.153 34.436 1.266 1.00 13.81 172 GLN B CA 1
ATOM 2984 C C . GLN B 2 195 ? 28.673 33.273 0.376 1.00 14.51 172 GLN B C 1
ATOM 2985 O O . GLN B 2 195 ? 29.799 33.295 -0.109 1.00 16.01 172 GLN B O 1
ATOM 2991 N N . VAL B 2 196 ? 27.817 32.312 0.198 1.00 12.32 173 VAL B N 1
ATOM 2992 C CA . VAL B 2 196 ? 28.113 31.113 -0.590 1.00 12.20 173 VAL B CA 1
ATOM 2993 C C . VAL B 2 196 ? 27.277 31.140 -1.865 1.00 12.24 173 VAL B C 1
ATOM 2994 O O . VAL B 2 196 ? 26.050 31.272 -1.819 1.00 13.37 173 VAL B O 1
ATOM 2998 N N . GLU B 2 197 ? 27.940 31.017 -3.016 1.00 12.41 174 GLU B N 1
ATOM 2999 C CA . GLU B 2 197 ? 27.321 30.879 -4.313 1.00 11.98 174 GLU B CA 1
ATOM 3000 C C . GLU B 2 197 ? 27.653 29.482 -4.875 1.00 12.47 174 GLU B C 1
ATOM 3001 O O . GLU B 2 197 ? 28.798 29.108 -4.964 1.00 13.59 174 GLU B O 1
ATOM 3007 N N . HIS B 2 198 ? 26.635 28.758 -5.310 1.00 13.18 175 HIS B N 1
ATOM 3008 C CA . HIS B 2 198 ? 26.770 27.395 -5.806 1.00 13.26 175 HIS B CA 1
ATOM 3009 C C . HIS B 2 198 ? 25.619 27.128 -6.811 1.00 14.30 175 HIS B C 1
ATOM 3010 O O . HIS B 2 198 ? 24.508 27.640 -6.646 1.00 14.09 175 HIS B O 1
ATOM 3017 N N . THR B 2 199 ? 25.874 26.304 -7.797 1.00 14.85 176 THR B N 1
ATOM 3018 C CA . THR B 2 199 ? 24.897 26.084 -8.789 1.00 15.77 176 THR B CA 1
ATOM 3019 C C . THR B 2 199 ? 23.636 25.354 -8.298 1.00 17.43 176 THR B C 1
ATOM 3020 O O . THR B 2 199 ? 22.567 25.453 -8.928 1.00 17.39 176 THR B O 1
ATOM 3024 N N . SER B 2 200 ? 23.693 24.638 -7.181 1.00 15.51 177 SER B N 1
ATOM 3025 C CA . SER B 2 200 ? 22.502 23.997 -6.596 1.00 16.40 177 SER B CA 1
ATOM 3026 C C . SER B 2 200 ? 21.568 24.994 -5.961 1.00 17.59 177 SER B C 1
ATOM 3027 O O . SER B 2 200 ? 20.467 24.621 -5.630 1.00 17.56 177 SER B O 1
ATOM 3030 N N . LEU B 2 201 ? 21.992 26.246 -5.800 1.00 15.61 178 LEU B N 1
ATOM 3031 C CA . LEU B 2 201 ? 21.177 27.266 -5.110 1.00 15.99 178 LEU B CA 1
ATOM 3032 C C . LEU B 2 201 ? 20.640 28.273 -6.154 1.00 21.25 178 LEU B C 1
ATOM 3033 O O . LEU B 2 201 ? 21.418 28.796 -6.909 1.00 26.28 178 LEU B O 1
ATOM 3038 N N . ASP B 2 202 ? 19.412 28.719 -6.037 1.00 25.12 179 ASP B N 1
ATOM 3039 C CA . ASP B 2 202 ? 18.972 29.849 -6.915 1.00 30.16 179 ASP B CA 1
ATOM 3040 C C . ASP B 2 202 ? 19.519 31.208 -6.512 1.00 26.83 179 ASP B C 1
ATOM 3041 O O . ASP B 2 202 ? 19.944 32.077 -7.403 1.00 24.43 179 ASP B O 1
ATOM 3046 N N . SER B 2 203 ? 19.651 31.367 -5.201 1.00 19.26 180 SER B N 1
ATOM 3047 C CA . SER B 2 203 ? 20.193 32.584 -4.697 1.00 15.59 180 SER B CA 1
ATOM 3048 C C . SER B 2 203 ? 21.326 32.241 -3.769 1.00 17.36 180 SER B C 1
ATOM 3049 O O . SER B 2 203 ? 21.326 31.201 -3.209 1.00 17.74 180 SER B O 1
ATOM 3052 N N . PRO B 2 204 ? 22.238 33.158 -3.567 1.00 17.94 181 PRO B N 1
ATOM 3053 C CA . PRO B 2 204 ? 23.307 32.943 -2.608 1.00 16.95 181 PRO B CA 1
ATOM 3054 C C . PRO B 2 204 ? 22.798 32.792 -1.200 1.00 16.59 181 PRO B C 1
ATOM 3055 O O . PRO B 2 204 ? 21.755 33.292 -0.901 1.00 18.68 181 PRO B O 1
ATOM 3059 N N . VAL B 2 205 ? 23.551 32.062 -0.399 1.00 16.12 182 VAL B N 1
ATOM 3060 C CA . VAL B 2 205 ? 23.250 31.796 1.027 1.00 16.89 182 VAL B CA 1
ATOM 3061 C C . VAL B 2 205 ? 24.184 32.697 1.820 1.00 15.09 182 VAL B C 1
ATOM 3062 O O . VAL B 2 205 ? 25.385 32.665 1.598 1.00 16.97 182 VAL B O 1
ATOM 3066 N N . THR B 2 206 ? 23.642 33.539 2.675 1.00 13.24 183 THR B N 1
ATOM 3067 C CA . THR B 2 206 ? 24.467 34.264 3.601 1.00 14.34 183 THR B CA 1
ATOM 3068 C C . THR B 2 206 ? 24.246 33.868 5.073 1.00 15.78 183 THR B C 1
ATOM 3069 O O . THR B 2 206 ? 23.113 33.583 5.508 1.00 17.21 183 THR B O 1
ATOM 3073 N N . VAL B 2 207 ? 25.323 33.921 5.827 1.00 15.35 184 VAL B N 1
ATOM 3074 C CA . VAL B 2 207 ? 25.351 33.675 7.236 1.00 13.82 184 VAL B CA 1
ATOM 3075 C C . VAL B 2 207 ? 26.141 34.809 7.905 1.00 14.39 184 VAL B C 1
ATOM 3076 O O . VAL B 2 207 ? 27.265 35.190 7.473 1.00 14.25 184 VAL B O 1
ATOM 3080 N N . GLU B 2 208 ? 25.558 35.352 8.949 1.00 13.88 185 GLU B N 1
ATOM 3081 C CA . GLU B 2 208 ? 26.115 36.481 9.710 1.00 17.23 185 GLU B CA 1
ATOM 3082 C C . GLU B 2 208 ? 26.707 36.023 11.009 1.00 18.21 185 GLU B C 1
ATOM 3083 O O . GLU B 2 208 ? 26.195 35.073 11.651 1.00 16.61 185 GLU B O 1
ATOM 3089 N N . TRP B 2 209 ? 27.797 36.680 11.447 1.00 14.54 186 TRP B N 1
ATOM 3090 C CA . TRP B 2 209 ? 28.372 36.461 12.722 1.00 17.29 186 TRP B CA 1
ATOM 3091 C C . TRP B 2 209 ? 28.748 37.871 13.249 1.00 18.16 186 TRP B C 1
ATOM 3092 O O . TRP B 2 209 ? 29.387 38.643 12.589 1.00 15.71 186 TRP B O 1
ATOM 3103 N N . LYS B 2 210 ? 28.376 38.091 14.483 1.00 21.42 187 LYS B N 1
ATOM 3104 C CA . LYS B 2 210 ? 28.548 39.347 15.153 1.00 29.04 187 LYS B CA 1
ATOM 3105 C C . LYS B 2 210 ? 29.488 39.176 16.313 1.00 31.74 187 LYS B C 1
ATOM 3106 O O . LYS B 2 210 ? 29.523 38.195 17.057 1.00 28.06 187 LYS B O 1
ATOM 3112 N N . ALA B 2 211 ? 30.325 40.179 16.349 1.00 37.66 188 ALA B N 1
ATOM 3113 C CA . ALA B 2 211 ? 31.299 40.384 17.318 1.00 40.79 188 ALA B CA 1
ATOM 3114 C C . ALA B 2 211 ? 30.497 40.807 18.587 1.00 44.53 188 ALA B C 1
ATOM 3115 O O . ALA B 2 211 ? 30.046 41.965 18.672 1.00 44.94 188 ALA B O 1
ATOM 3117 N N . GLN B 2 212 ? 30.134 39.750 19.349 1.00 52.58 189 GLN B N 1
ATOM 3118 C CA . GLN B 2 212 ? 29.896 39.676 20.785 1.00 63.69 189 GLN B CA 1
ATOM 3119 C C . GLN B 2 212 ? 29.999 41.022 21.506 1.00 67.88 189 GLN B C 1
ATOM 3120 O O . GLN B 2 212 ? 30.912 41.239 22.300 1.00 63.41 189 GLN B O 1
ATOM 3126 N N . ILE C 1 1 ? -2.910 19.166 27.218 1.00 35.68 1 ILE C N 1
ATOM 3127 C CA . ILE C 1 1 ? -1.847 19.047 28.208 1.00 33.32 1 ILE C CA 1
ATOM 3128 C C . ILE C 1 1 ? -0.672 19.828 27.682 1.00 31.10 1 ILE C C 1
ATOM 3129 O O . ILE C 1 1 ? -0.227 19.574 26.576 1.00 31.37 1 ILE C O 1
ATOM 3134 N N . LYS C 1 2 ? -0.213 20.793 28.478 1.00 31.18 2 LYS C N 1
ATOM 3135 C CA . LYS C 1 2 ? 1.052 21.504 28.221 1.00 30.24 2 LYS C CA 1
ATOM 3136 C C . LYS C 1 2 ? 2.233 20.525 28.157 1.00 26.78 2 LYS C C 1
ATOM 3137 O O . LYS C 1 2 ? 2.412 19.637 29.027 1.00 26.99 2 LYS C O 1
ATOM 3143 N N . ALA C 1 3 ? 2.991 20.635 27.077 1.00 23.62 3 ALA C N 1
ATOM 3144 C CA . ALA C 1 3 ? 4.144 19.793 26.932 1.00 23.65 3 ALA C CA 1
ATOM 3145 C C . ALA C 1 3 ? 5.190 20.466 26.049 1.00 23.24 3 ALA C C 1
ATOM 3146 O O . ALA C 1 3 ? 4.865 21.017 24.997 1.00 23.47 3 ALA C O 1
ATOM 3148 N N . ASP C 1 4 ? 6.443 20.334 26.465 1.00 22.33 4 ASP C N 1
ATOM 3149 C CA . ASP C 1 4 ? 7.587 20.651 25.609 1.00 22.81 4 ASP C CA 1
ATOM 3150 C C . ASP C 1 4 ? 7.762 19.488 24.628 1.00 23.95 4 ASP C C 1
ATOM 3151 O O . ASP C 1 4 ? 8.073 19.697 23.452 1.00 21.45 4 ASP C O 1
ATOM 3156 N N . HIS C 1 5 ? 7.560 18.255 25.112 1.00 19.58 5 HIS C N 1
ATOM 3157 C CA . HIS C 1 5 ? 7.719 17.055 24.279 1.00 18.35 5 HIS C CA 1
ATOM 3158 C C . HIS C 1 5 ? 6.739 15.996 24.807 1.00 17.75 5 HIS C C 1
ATOM 3159 O O . HIS C 1 5 ? 6.430 16.014 26.009 1.00 17.01 5 HIS C O 1
ATOM 3166 N N . VAL C 1 6 ? 6.294 15.135 23.916 1.00 16.98 6 VAL C N 1
ATOM 3167 C CA . VAL C 1 6 ? 5.386 14.047 24.217 1.00 15.51 6 VAL C CA 1
ATOM 3168 C C . VAL C 1 6 ? 6.084 12.780 23.754 1.00 17.11 6 VAL C C 1
ATOM 3169 O O . VAL C 1 6 ? 6.339 12.625 22.573 1.00 17.61 6 VAL C O 1
ATOM 3173 N N . SER C 1 7 ? 6.230 11.845 24.666 1.00 16.44 7 SER C N 1
ATOM 3174 C CA . SER C 1 7 ? 6.823 10.529 24.364 1.00 14.91 7 SER C CA 1
ATOM 3175 C C . SER C 1 7 ? 5.810 9.472 24.677 1.00 19.05 7 SER C C 1
ATOM 3176 O O . SER C 1 7 ? 5.357 9.381 25.858 1.00 21.30 7 SER C O 1
ATOM 3179 N N . THR C 1 8 ? 5.490 8.611 23.682 1.00 15.72 8 THR C N 1
ATOM 3180 C CA . THR C 1 8 ? 4.419 7.671 23.820 1.00 16.26 8 THR C CA 1
ATOM 3181 C C . THR C 1 8 ? 4.799 6.270 23.419 1.00 14.87 8 THR C C 1
ATOM 3182 O O . THR C 1 8 ? 5.185 6.086 22.298 1.00 14.63 8 THR C O 1
ATOM 3186 N N . TYR C 1 9 ? 4.595 5.295 24.290 1.00 13.42 9 TYR C N 1
ATOM 3187 C CA . TYR C 1 9 ? 4.420 3.965 23.815 1.00 14.01 9 TYR C CA 1
ATOM 3188 C C . TYR C 1 9 ? 3.012 3.678 23.336 1.00 15.80 9 TYR C C 1
ATOM 3189 O O . TYR C 1 9 ? 2.052 3.996 24.030 1.00 15.80 9 TYR C O 1
ATOM 3198 N N . ALA C 1 10 ? 2.860 3.185 22.127 1.00 14.75 10 ALA C N 1
ATOM 3199 C CA . ALA C 1 10 ? 1.576 2.818 21.576 1.00 14.80 10 ALA C CA 1
ATOM 3200 C C . ALA C 1 10 ? 1.591 1.384 21.095 1.00 16.96 10 ALA C C 1
ATOM 3201 O O . ALA C 1 10 ? 2.532 0.927 20.466 1.00 15.09 10 ALA C O 1
ATOM 3203 N N . ALA C 1 11 ? 0.538 0.642 21.330 1.00 14.45 11 ALA C N 1
ATOM 3204 C CA . ALA C 1 11 ? 0.529 -0.747 20.934 1.00 15.60 11 ALA C CA 1
ATOM 3205 C C . ALA C 1 11 ? -0.903 -1.184 20.645 1.00 15.43 11 ALA C C 1
ATOM 3206 O O . ALA C 1 11 ? -1.857 -0.642 21.221 1.00 15.02 11 ALA C O 1
ATOM 3208 N N . PHE C 1 12 ? -1.032 -2.137 19.771 1.00 14.10 12 PHE C N 1
ATOM 3209 C CA . PHE C 1 12 ? -2.335 -2.774 19.514 1.00 14.98 12 PHE C CA 1
ATOM 3210 C C . PHE C 1 12 ? -2.211 -4.211 19.176 1.00 16.33 12 PHE C C 1
ATOM 3211 O O . PHE C 1 12 ? -1.163 -4.671 18.731 1.00 14.75 12 PHE C O 1
ATOM 3219 N N . VAL C 1 13 ? -3.319 -4.932 19.388 1.00 17.10 13 VAL C N 1
ATOM 3220 C CA . VAL C 1 13 ? -3.517 -6.315 18.966 1.00 16.29 13 VAL C CA 1
ATOM 3221 C C . VAL C 1 13 ? -4.870 -6.427 18.345 1.00 14.76 13 VAL C C 1
ATOM 3222 O O . VAL C 1 13 ? -5.818 -5.730 18.707 1.00 14.87 13 VAL C O 1
ATOM 3226 N N . GLN C 1 14 ? -5.000 -7.277 17.333 1.00 15.34 14 GLN C N 1
ATOM 3227 C CA . GLN C 1 14 ? -6.279 -7.489 16.730 1.00 16.98 14 GLN C CA 1
ATOM 3228 C C . GLN C 1 14 ? -6.364 -8.875 16.095 1.00 19.32 14 GLN C C 1
ATOM 3229 O O . GLN C 1 14 ? -5.350 -9.600 16.038 1.00 18.32 14 GLN C O 1
ATOM 3235 N N . THR C 1 15 ? -7.570 -9.206 15.617 1.00 21.61 15 THR C N 1
ATOM 3236 C CA . THR C 1 15 ? -7.770 -10.541 14.982 1.00 26.12 15 THR C CA 1
ATOM 3237 C C . THR C 1 15 ? -7.053 -10.771 13.687 1.00 23.15 15 THR C C 1
ATOM 3238 O O . THR C 1 15 ? -6.429 -11.815 13.496 1.00 23.63 15 THR C O 1
ATOM 3242 N N . HIS C 1 16 ? -7.114 -9.805 12.801 1.00 23.28 16 HIS C N 1
ATOM 3243 C CA . HIS C 1 16 ? -6.515 -9.897 11.480 1.00 24.97 16 HIS C CA 1
ATOM 3244 C C . HIS C 1 16 ? -5.121 -9.330 11.414 1.00 25.85 16 HIS C C 1
ATOM 3245 O O . HIS C 1 16 ? -4.701 -8.699 12.336 1.00 24.84 16 HIS C O 1
ATOM 3252 N N . ARG C 1 17 ? -4.419 -9.556 10.309 1.00 26.48 17 ARG C N 1
ATOM 3253 C CA . ARG C 1 17 ? -3.035 -9.178 10.180 1.00 26.12 17 ARG C CA 1
ATOM 3254 C C . ARG C 1 17 ? -2.954 -7.704 9.796 1.00 25.39 17 ARG C C 1
ATOM 3255 O O . ARG C 1 17 ? -3.668 -7.248 8.930 1.00 30.25 17 ARG C O 1
ATOM 3263 N N . PRO C 1 18 ? -2.096 -6.944 10.449 1.00 23.45 18 PRO C N 1
ATOM 3264 C CA . PRO C 1 18 ? -1.100 -7.372 11.439 1.00 22.21 18 PRO C CA 1
ATOM 3265 C C . PRO C 1 18 ? -1.751 -7.602 12.780 1.00 19.82 18 PRO C C 1
ATOM 3266 O O . PRO C 1 18 ? -2.507 -6.750 13.257 1.00 19.33 18 PRO C O 1
ATOM 3270 N N . THR C 1 19 ? -1.447 -8.730 13.441 1.00 19.50 19 THR C N 1
ATOM 3271 C CA . THR C 1 19 ? -2.202 -9.076 14.632 1.00 18.12 19 THR C CA 1
ATOM 3272 C C . THR C 1 19 ? -1.613 -8.391 15.835 1.00 17.69 19 THR C C 1
ATOM 3273 O O . THR C 1 19 ? -2.148 -8.470 16.933 1.00 18.20 19 THR C O 1
ATOM 3277 N N . GLY C 1 20 ? -0.465 -7.697 15.695 1.00 16.08 20 GLY C N 1
ATOM 3278 C CA . GLY C 1 20 ? 0.066 -6.956 16.799 1.00 17.02 20 GLY C CA 1
ATOM 3279 C C . GLY C 1 20 ? 1.026 -5.904 16.268 1.00 15.49 20 GLY C C 1
ATOM 3280 O O . GLY C 1 20 ? 1.624 -6.079 15.221 1.00 14.67 20 GLY C O 1
ATOM 3281 N N . GLU C 1 21 ? 1.174 -4.867 17.056 1.00 15.42 21 GLU C N 1
ATOM 3282 C CA . GLU C 1 21 ? 2.246 -3.861 16.890 1.00 15.04 21 GLU C CA 1
ATOM 3283 C C . GLU C 1 21 ? 2.595 -3.243 18.192 1.00 14.86 21 GLU C C 1
ATOM 3284 O O . GLU C 1 21 ? 1.744 -2.987 18.997 1.00 15.43 21 GLU C O 1
ATOM 3290 N N . PHE C 1 22 ? 3.872 -2.923 18.406 1.00 14.14 22 PHE C N 1
ATOM 3291 C CA . PHE C 1 22 ? 4.359 -2.286 19.605 1.00 13.66 22 PHE C CA 1
ATOM 3292 C C . PHE C 1 22 ? 5.428 -1.281 19.254 1.00 14.91 22 PHE C C 1
ATOM 3293 O O . PHE C 1 22 ? 6.498 -1.653 18.773 1.00 12.57 22 PHE C O 1
ATOM 3301 N N . MET C 1 23 ? 5.181 0.021 19.549 1.00 13.39 23 MET C N 1
ATOM 3302 C CA A MET C 1 23 ? 6.093 1.066 19.097 0.47 11.55 23 MET C CA 1
ATOM 3303 C CA B MET C 1 23 ? 6.093 1.069 19.092 0.53 13.55 23 MET C CA 1
ATOM 3304 C C . MET C 1 23 ? 6.216 2.231 20.084 1.00 12.22 23 MET C C 1
ATOM 3305 O O . MET C 1 23 ? 5.401 2.389 21.051 1.00 13.78 23 MET C O 1
ATOM 3314 N N . PHE C 1 24 ? 7.235 3.060 19.901 1.00 11.50 24 PHE C N 1
ATOM 3315 C CA . PHE C 1 24 ? 7.520 4.210 20.730 1.00 12.07 24 PHE C CA 1
ATOM 3316 C C . PHE C 1 24 ? 7.658 5.399 19.787 1.00 14.09 24 PHE C C 1
ATOM 3317 O O . PHE C 1 24 ? 8.375 5.262 18.769 1.00 12.65 24 PHE C O 1
ATOM 3325 N N . GLU C 1 25 ? 6.874 6.435 20.039 1.00 14.85 25 GLU C N 1
ATOM 3326 C CA . GLU C 1 25 ? 6.923 7.642 19.256 1.00 15.87 25 GLU C CA 1
ATOM 3327 C C . GLU C 1 25 ? 7.332 8.806 20.126 1.00 15.17 25 GLU C C 1
ATOM 3328 O O . GLU C 1 25 ? 7.048 8.877 21.332 1.00 16.39 25 GLU C O 1
ATOM 3334 N N . PHE C 1 26 ? 8.083 9.704 19.514 1.00 12.07 26 PHE C N 1
ATOM 3335 C CA . PHE C 1 26 ? 8.516 10.946 20.156 1.00 13.77 26 PHE C CA 1
ATOM 3336 C C . PHE C 1 26 ? 8.023 12.104 19.295 1.00 13.60 26 PHE C C 1
ATOM 3337 O O . PHE C 1 26 ? 8.406 12.191 18.146 1.00 14.25 26 PHE C O 1
ATOM 3345 N N . ASP C 1 27 ? 7.293 13.033 19.910 1.00 14.45 27 ASP C N 1
ATOM 3346 C CA . ASP C 1 27 ? 6.584 14.127 19.147 1.00 15.55 27 ASP C CA 1
ATOM 3347 C C . ASP C 1 27 ? 6.004 13.633 17.835 1.00 15.21 27 ASP C C 1
ATOM 3348 O O . ASP C 1 27 ? 6.102 14.259 16.781 1.00 14.67 27 ASP C O 1
ATOM 3353 N N . GLU C 1 28 ? 5.263 12.516 17.941 1.00 14.43 28 GLU C N 1
ATOM 3354 C CA . GLU C 1 28 ? 4.496 11.961 16.898 1.00 17.11 28 GLU C CA 1
ATOM 3355 C C . GLU C 1 28 ? 5.309 11.305 15.753 1.00 16.93 28 GLU C C 1
ATOM 3356 O O . GLU C 1 28 ? 4.703 10.937 14.736 1.00 20.64 28 GLU C O 1
ATOM 3362 N N . ASP C 1 29 ? 6.591 11.090 15.912 1.00 15.71 29 ASP C N 1
ATOM 3363 C CA . ASP C 1 29 ? 7.301 10.323 14.890 1.00 13.90 29 ASP C CA 1
ATOM 3364 C C . ASP C 1 29 ? 7.804 8.995 15.535 1.00 13.78 29 ASP C C 1
ATOM 3365 O O . ASP C 1 29 ? 8.211 8.963 16.684 1.00 14.90 29 ASP C O 1
ATOM 3370 N N . GLU C 1 30 ? 7.720 7.921 14.761 1.00 14.85 30 GLU C N 1
ATOM 3371 C CA . GLU C 1 30 ? 8.104 6.610 15.319 1.00 14.16 30 GLU C CA 1
ATOM 3372 C C . GLU C 1 30 ? 9.575 6.483 15.472 1.00 13.19 30 GLU C C 1
ATOM 3373 O O . GLU C 1 30 ? 10.332 6.517 14.444 1.00 14.56 30 GLU C O 1
ATOM 3379 N N . MET C 1 31 ? 10.040 6.235 16.720 1.00 12.42 31 MET C N 1
ATOM 3380 C CA . MET C 1 31 ? 11.451 6.080 17.042 1.00 11.62 31 MET C CA 1
ATOM 3381 C C . MET C 1 31 ? 11.996 4.661 16.976 1.00 13.48 31 MET C C 1
ATOM 3382 O O . MET C 1 31 ? 13.078 4.424 16.443 1.00 11.11 31 MET C O 1
ATOM 3387 N N . PHE C 1 32 ? 11.200 3.709 17.538 1.00 11.79 32 PHE C N 1
ATOM 3388 C CA . PHE C 1 32 ? 11.523 2.307 17.414 1.00 12.72 32 PHE C CA 1
ATOM 3389 C C . PHE C 1 32 ? 10.284 1.493 17.584 1.00 11.30 32 PHE C C 1
ATOM 3390 O O . PHE C 1 32 ? 9.219 1.964 18.045 1.00 11.38 32 PHE C O 1
ATOM 3398 N N . TYR C 1 33 ? 10.363 0.292 17.116 1.00 12.14 33 TYR C N 1
ATOM 3399 C CA . TYR C 1 33 ? 9.320 -0.683 17.372 1.00 12.15 33 TYR C CA 1
ATOM 3400 C C . TYR C 1 33 ? 9.941 -2.054 17.641 1.00 13.82 33 TYR C C 1
ATOM 3401 O O . TYR C 1 33 ? 11.132 -2.273 17.449 1.00 12.91 33 TYR C O 1
ATOM 3410 N N . VAL C 1 34 ? 9.140 -2.927 18.243 1.00 13.98 34 VAL C N 1
ATOM 3411 C CA . VAL C 1 34 ? 9.596 -4.360 18.423 1.00 13.83 34 VAL C CA 1
ATOM 3412 C C . VAL C 1 34 ? 9.018 -5.186 17.274 1.00 14.56 34 VAL C C 1
ATOM 3413 O O . VAL C 1 34 ? 7.793 -5.197 16.981 1.00 15.95 34 VAL C O 1
ATOM 3417 N N . ASP C 1 35 ? 9.910 -5.817 16.514 1.00 15.25 35 ASP C N 1
ATOM 3418 C CA . ASP C 1 35 ? 9.518 -6.727 15.436 1.00 15.57 35 ASP C CA 1
ATOM 3419 C C . ASP C 1 35 ? 9.000 -8.004 16.081 1.00 18.64 35 ASP C C 1
ATOM 3420 O O . ASP C 1 35 ? 9.785 -8.705 16.826 1.00 18.98 35 ASP C O 1
ATOM 3425 N N . LEU C 1 36 ? 7.713 -8.323 15.893 1.00 16.15 36 LEU C N 1
ATOM 3426 C CA . LEU C 1 36 ? 7.113 -9.453 16.678 1.00 17.55 36 LEU C CA 1
ATOM 3427 C C . LEU C 1 36 ? 7.484 -10.871 16.111 1.00 20.79 36 LEU C C 1
ATOM 3428 O O . LEU C 1 36 ? 7.305 -11.854 16.831 1.00 26.06 36 LEU C O 1
ATOM 3433 N N . ASP C 1 37 ? 7.937 -10.940 14.872 1.00 19.10 37 ASP C N 1
ATOM 3434 C CA . ASP C 1 37 ? 8.567 -12.116 14.278 1.00 23.42 37 ASP C CA 1
ATOM 3435 C C . ASP C 1 37 ? 10.030 -12.352 14.698 1.00 25.36 37 ASP C C 1
ATOM 3436 O O . ASP C 1 37 ? 10.426 -13.495 15.009 1.00 22.10 37 ASP C O 1
ATOM 3441 N N . LYS C 1 38 ? 10.864 -11.298 14.712 1.00 19.80 38 LYS C N 1
ATOM 3442 C CA . LYS C 1 38 ? 12.264 -11.414 15.048 1.00 21.66 38 LYS C CA 1
ATOM 3443 C C . LYS C 1 38 ? 12.559 -11.223 16.521 1.00 17.57 38 LYS C C 1
ATOM 3444 O O . LYS C 1 38 ? 13.681 -11.403 16.963 1.00 17.59 38 LYS C O 1
ATOM 3450 N N . LYS C 1 39 ? 11.575 -10.722 17.301 1.00 14.16 39 LYS C N 1
ATOM 3451 C CA . LYS C 1 39 ? 11.720 -10.614 18.730 1.00 15.21 39 LYS C CA 1
ATOM 3452 C C . LYS C 1 39 ? 12.765 -9.617 19.139 1.00 14.47 39 LYS C C 1
ATOM 3453 O O . LYS C 1 39 ? 13.462 -9.746 20.154 1.00 16.47 39 LYS C O 1
ATOM 3459 N N . GLU C 1 40 ? 12.968 -8.603 18.302 1.00 16.85 40 GLU C N 1
ATOM 3460 C CA . GLU C 1 40 ? 13.970 -7.675 18.489 1.00 16.86 40 GLU C CA 1
ATOM 3461 C C . GLU C 1 40 ? 13.486 -6.237 18.147 1.00 14.74 40 GLU C C 1
ATOM 3462 O O . GLU C 1 40 ? 12.650 -6.054 17.345 1.00 14.86 40 GLU C O 1
ATOM 3468 N N . THR C 1 41 ? 14.152 -5.290 18.769 1.00 15.12 41 THR C N 1
ATOM 3469 C CA . THR C 1 41 ? 13.907 -3.805 18.549 1.00 14.59 41 THR C CA 1
ATOM 3470 C C . THR C 1 41 ? 14.493 -3.322 17.230 1.00 15.78 41 THR C C 1
ATOM 3471 O O . THR C 1 41 ? 15.663 -3.638 16.884 1.00 14.86 41 THR C O 1
ATOM 3475 N N . VAL C 1 42 ? 13.694 -2.584 16.475 1.00 13.02 42 VAL C N 1
ATOM 3476 C CA . VAL C 1 42 ? 14.119 -1.971 15.237 1.00 13.00 42 VAL C CA 1
ATOM 3477 C C . VAL C 1 42 ? 14.046 -0.453 15.417 1.00 14.98 42 VAL C C 1
ATOM 3478 O O . VAL C 1 42 ? 12.995 0.068 15.771 1.00 13.85 42 VAL C O 1
ATOM 3482 N N . TRP C 1 43 ? 15.144 0.216 15.137 1.00 13.67 43 TRP C N 1
ATOM 3483 C CA . TRP C 1 43 ? 15.259 1.680 15.325 1.00 13.64 43 TRP C CA 1
ATOM 3484 C C . TRP C 1 43 ? 15.035 2.393 13.974 1.00 12.45 43 TRP C C 1
ATOM 3485 O O . TRP C 1 43 ? 15.553 1.962 12.944 1.00 13.19 43 TRP C O 1
ATOM 3496 N N . HIS C 1 44 ? 14.217 3.469 13.932 1.00 13.06 44 HIS C N 1
ATOM 3497 C CA . HIS C 1 44 ? 13.969 4.166 12.713 1.00 13.82 44 HIS C CA 1
ATOM 3498 C C . HIS C 1 44 ? 15.181 4.837 12.038 1.00 13.42 44 HIS C C 1
ATOM 3499 O O . HIS C 1 44 ? 15.380 4.690 10.825 1.00 14.47 44 HIS C O 1
ATOM 3506 N N . LEU C 1 45 ? 15.956 5.546 12.864 1.00 13.55 45 LEU C N 1
ATOM 3507 C CA . LEU C 1 45 ? 17.155 6.243 12.445 1.00 15.13 45 LEU C CA 1
ATOM 3508 C C . LEU C 1 45 ? 18.356 5.448 12.969 1.00 14.70 45 LEU C C 1
ATOM 3509 O O . LEU C 1 45 ? 18.482 5.217 14.158 1.00 14.44 45 LEU C O 1
ATOM 3514 N N . GLU C 1 46 ? 19.308 5.178 12.039 1.00 16.14 46 GLU C N 1
ATOM 3515 C CA . GLU C 1 46 ? 20.568 4.460 12.401 1.00 19.55 46 GLU C CA 1
ATOM 3516 C C . GLU C 1 46 ? 21.302 5.067 13.567 1.00 18.99 46 GLU C C 1
ATOM 3517 O O . GLU C 1 46 ? 21.686 4.335 14.482 1.00 17.03 46 GLU C O 1
ATOM 3523 N N . GLU C 1 47 ? 21.452 6.409 13.673 1.00 14.91 47 GLU C N 1
ATOM 3524 C CA . GLU C 1 47 ? 22.189 6.906 14.791 1.00 18.98 47 GLU C CA 1
ATOM 3525 C C . GLU C 1 47 ? 21.539 6.725 16.120 1.00 15.44 47 GLU C C 1
ATOM 3526 O O . GLU C 1 47 ? 22.189 6.810 17.178 1.00 16.72 47 GLU C O 1
ATOM 3532 N N . PHE C 1 48 ? 20.213 6.632 16.143 1.00 15.01 48 PHE C N 1
ATOM 3533 C CA . PHE C 1 48 ? 19.545 6.373 17.391 1.00 14.72 48 PHE C CA 1
ATOM 3534 C C . PHE C 1 48 ? 19.731 4.931 17.859 1.00 14.78 48 PHE C C 1
ATOM 3535 O O . PHE C 1 48 ? 19.934 4.702 19.043 1.00 16.82 48 PHE C O 1
ATOM 3543 N N . GLY C 1 49 ? 19.699 4.000 16.920 1.00 16.74 49 GLY C N 1
ATOM 3544 C CA . GLY C 1 49 ? 19.979 2.588 17.220 1.00 20.28 49 GLY C CA 1
ATOM 3545 C C . GLY C 1 49 ? 21.411 2.457 17.713 1.00 20.02 49 GLY C C 1
ATOM 3546 O O . GLY C 1 49 ? 21.679 1.680 18.589 1.00 20.76 49 GLY C O 1
ATOM 3547 N N . GLN C 1 50 ? 22.337 3.267 17.191 1.00 17.36 50 GLN C N 1
ATOM 3548 C CA . GLN C 1 50 ? 23.697 3.235 17.701 1.00 19.27 50 GLN C CA 1
ATOM 3549 C C . GLN C 1 50 ? 23.821 3.771 19.105 1.00 18.74 50 GLN C C 1
ATOM 3550 O O . GLN C 1 50 ? 24.616 3.237 19.910 1.00 20.95 50 GLN C O 1
ATOM 3556 N N . ALA C 1 51 ? 23.108 4.787 19.521 1.00 18.35 51 ALA C N 1
ATOM 3557 C CA . ALA C 1 51 ? 23.233 5.395 20.817 1.00 16.79 51 ALA C CA 1
ATOM 3558 C C . ALA C 1 51 ? 22.405 4.767 21.954 1.00 16.75 51 ALA C C 1
ATOM 3559 O O . ALA C 1 51 ? 22.760 4.876 23.121 1.00 18.37 51 ALA C O 1
ATOM 3561 N N . PHE C 1 52 ? 21.232 4.216 21.614 1.00 17.98 52 PHE C N 1
ATOM 3562 C CA . PHE C 1 52 ? 20.234 3.867 22.603 1.00 16.80 52 PHE C CA 1
ATOM 3563 C C . PHE C 1 52 ? 19.832 2.391 22.384 1.00 17.33 52 PHE C C 1
ATOM 3564 O O . PHE C 1 52 ? 20.073 1.810 21.310 1.00 19.46 52 PHE C O 1
ATOM 3572 N N . SER C 1 53 ? 19.164 1.809 23.344 1.00 16.25 53 SER C N 1
ATOM 3573 C CA . SER C 1 53 ? 18.628 0.454 23.229 1.00 16.02 53 SER C CA 1
ATOM 3574 C C . SER C 1 53 ? 17.273 0.334 23.926 1.00 14.92 53 SER C C 1
ATOM 3575 O O . SER C 1 53 ? 16.898 1.187 24.682 1.00 17.04 53 SER C O 1
ATOM 3578 N N . PHE C 1 54 ? 16.594 -0.728 23.606 1.00 14.88 54 PHE C N 1
ATOM 3579 C CA . PHE C 1 54 ? 15.339 -1.084 24.237 1.00 16.96 54 PHE C CA 1
ATOM 3580 C C . PHE C 1 54 ? 15.288 -2.616 24.246 1.00 15.44 54 PHE C C 1
ATOM 3581 O O . PHE C 1 54 ? 15.409 -3.267 23.178 1.00 17.35 54 PHE C O 1
ATOM 3589 N N . GLU C 1 55 ? 15.009 -3.149 25.434 1.00 18.68 55 GLU C N 1
ATOM 3590 C CA . GLU C 1 55 ? 14.858 -4.572 25.652 1.00 20.22 55 GLU C CA 1
ATOM 3591 C C . GLU C 1 55 ? 13.536 -5.066 25.132 1.00 18.80 55 GLU C C 1
ATOM 3592 O O . GLU C 1 55 ? 12.478 -4.776 25.672 1.00 18.34 55 GLU C O 1
ATOM 3598 N N . ALA C 1 56 ? 13.591 -5.785 24.030 1.00 15.20 56 ALA C N 1
ATOM 3599 C CA . ALA C 1 56 ? 12.409 -6.135 23.307 1.00 16.38 56 ALA C CA 1
ATOM 3600 C C . ALA C 1 56 ? 11.430 -7.048 24.114 1.00 17.41 56 ALA C C 1
ATOM 3601 O O . ALA C 1 56 ? 10.242 -7.067 23.830 1.00 16.07 56 ALA C O 1
ATOM 3603 N N . GLN C 1 57 ? 11.951 -7.826 25.047 1.00 15.94 57 GLN C N 1
ATOM 3604 C CA . GLN C 1 57 ? 11.052 -8.617 25.878 1.00 18.63 57 GLN C CA 1
ATOM 3605 C C . GLN C 1 57 ? 9.964 -7.770 26.568 1.00 20.24 57 GLN C C 1
ATOM 3606 O O . GLN C 1 57 ? 8.868 -8.256 26.801 1.00 22.80 57 GLN C O 1
ATOM 3612 N N . GLY C 1 58 ? 10.245 -6.512 26.874 1.00 21.25 58 GLY C N 1
ATOM 3613 C CA . GLY C 1 58 ? 9.226 -5.685 27.509 1.00 23.29 58 GLY C CA 1
ATOM 3614 C C . GLY C 1 58 ? 8.028 -5.428 26.581 1.00 24.05 58 GLY C C 1
ATOM 3615 O O . GLY C 1 58 ? 6.861 -5.402 27.033 1.00 24.42 58 GLY C O 1
ATOM 3616 N N . GLY C 1 59 ? 8.331 -5.257 25.287 1.00 20.37 59 GLY C N 1
ATOM 3617 C CA . GLY C 1 59 ? 7.362 -5.082 24.282 1.00 19.67 59 GLY C CA 1
ATOM 3618 C C . GLY C 1 59 ? 6.579 -6.361 24.043 1.00 18.82 59 GLY C C 1
ATOM 3619 O O . GLY C 1 59 ? 5.367 -6.326 23.904 1.00 19.10 59 GLY C O 1
ATOM 3620 N N . LEU C 1 60 ? 7.299 -7.504 23.939 1.00 19.22 60 LEU C N 1
ATOM 3621 C CA . LEU C 1 60 ? 6.628 -8.760 23.703 1.00 17.76 60 LEU C CA 1
ATOM 3622 C C . LEU C 1 60 ? 5.729 -9.158 24.895 1.00 17.60 60 LEU C C 1
ATOM 3623 O O . LEU C 1 60 ? 4.563 -9.630 24.689 1.00 19.59 60 LEU C O 1
ATOM 3628 N N . ALA C 1 61 ? 6.166 -8.845 26.099 1.00 21.63 61 ALA C N 1
ATOM 3629 C CA . ALA C 1 61 ? 5.328 -9.083 27.339 1.00 20.24 61 ALA C CA 1
ATOM 3630 C C . ALA C 1 61 ? 4.057 -8.247 27.255 1.00 21.72 61 ALA C C 1
ATOM 3631 O O . ALA C 1 61 ? 2.947 -8.735 27.555 1.00 19.31 61 ALA C O 1
ATOM 3633 N N . ASN C 1 62 ? 4.171 -6.985 26.800 1.00 17.91 62 ASN C N 1
ATOM 3634 C CA . ASN C 1 62 ? 2.983 -6.192 26.685 1.00 20.52 62 ASN C CA 1
ATOM 3635 C C . ASN C 1 62 ? 1.994 -6.699 25.631 1.00 21.04 62 ASN C C 1
ATOM 3636 O O . ASN C 1 62 ? 0.787 -6.516 25.781 1.00 22.98 62 ASN C O 1
ATOM 3641 N N . ILE C 1 63 ? 2.476 -7.276 24.522 1.00 17.92 63 ILE C N 1
ATOM 3642 C CA . ILE C 1 63 ? 1.609 -7.723 23.487 1.00 18.48 63 ILE C CA 1
ATOM 3643 C C . ILE C 1 63 ? 0.821 -8.971 24.042 1.00 19.11 63 ILE C C 1
ATOM 3644 O O . ILE C 1 63 ? -0.357 -9.146 23.743 1.00 18.27 63 ILE C O 1
ATOM 3649 N N . ALA C 1 64 ? 1.502 -9.806 24.811 1.00 20.04 64 ALA C N 1
ATOM 3650 C CA . ALA C 1 64 ? 0.790 -10.938 25.483 1.00 21.94 64 ALA C CA 1
ATOM 3651 C C . ALA C 1 64 ? -0.279 -10.416 26.475 1.00 19.58 64 ALA C C 1
ATOM 3652 O O . ALA C 1 64 ? -1.426 -10.890 26.451 1.00 21.46 64 ALA C O 1
ATOM 3654 N N . ILE C 1 65 ? 0.010 -9.404 27.258 1.00 19.69 65 ILE C N 1
ATOM 3655 C CA . ILE C 1 65 ? -0.983 -8.748 28.121 1.00 20.02 65 ILE C CA 1
ATOM 3656 C C . ILE C 1 65 ? -2.137 -8.164 27.325 1.00 21.77 65 ILE C C 1
ATOM 3657 O O . ILE C 1 65 ? -3.325 -8.368 27.609 1.00 20.72 65 ILE C O 1
ATOM 3662 N N . LEU C 1 66 ? -1.853 -7.438 26.227 1.00 19.89 66 LEU C N 1
ATOM 3663 C CA . LEU C 1 66 ? -2.936 -6.881 25.479 1.00 20.19 66 LEU C CA 1
ATOM 3664 C C . LEU C 1 66 ? -3.774 -7.927 24.786 1.00 19.26 66 LEU C C 1
ATOM 3665 O O . LEU C 1 66 ? -4.983 -7.714 24.579 1.00 17.96 66 LEU C O 1
ATOM 3670 N N . ASN C 1 67 ? -3.154 -9.033 24.399 1.00 19.11 67 ASN C N 1
ATOM 3671 C CA . ASN C 1 67 ? -3.932 -10.123 23.815 1.00 20.26 67 ASN C CA 1
ATOM 3672 C C . ASN C 1 67 ? -4.890 -10.710 24.884 1.00 21.49 67 ASN C C 1
ATOM 3673 O O . ASN C 1 67 ? -6.032 -11.005 24.533 1.00 20.96 67 ASN C O 1
ATOM 3678 N N . ASN C 1 68 ? -4.440 -10.747 26.137 1.00 22.32 68 ASN C N 1
ATOM 3679 C CA . ASN C 1 68 ? -5.342 -11.181 27.291 1.00 23.55 68 ASN C CA 1
ATOM 3680 C C . ASN C 1 68 ? -6.467 -10.169 27.463 1.00 23.84 68 ASN C C 1
ATOM 3681 O O . ASN C 1 68 ? -7.665 -10.534 27.486 1.00 23.29 68 ASN C O 1
ATOM 3686 N N . ASN C 1 69 ? -6.119 -8.883 27.359 1.00 20.55 69 ASN C N 1
ATOM 3687 C CA . ASN C 1 69 ? -7.103 -7.875 27.458 1.00 20.77 69 ASN C CA 1
ATOM 3688 C C . ASN C 1 69 ? -8.048 -7.949 26.342 1.00 18.10 69 ASN C C 1
ATOM 3689 O O . ASN C 1 69 ? -9.235 -7.628 26.513 1.00 19.40 69 ASN C O 1
ATOM 3694 N N . LEU C 1 70 ? -7.618 -8.272 25.101 1.00 19.15 70 LEU C N 1
ATOM 3695 C CA . LEU C 1 70 ? -8.533 -8.243 23.979 1.00 19.87 70 LEU C CA 1
ATOM 3696 C C . LEU C 1 70 ? -9.661 -9.368 24.203 1.00 23.23 70 LEU C C 1
ATOM 3697 O O . LEU C 1 70 ? -10.854 -9.122 24.003 1.00 21.57 70 LEU C O 1
ATOM 3702 N N . ASN C 1 71 ? -9.205 -10.547 24.537 1.00 25.80 71 ASN C N 1
ATOM 3703 C CA . ASN C 1 71 ? -10.136 -11.677 24.893 1.00 30.90 71 ASN C CA 1
ATOM 3704 C C . ASN C 1 71 ? -11.119 -11.305 25.961 1.00 27.80 71 ASN C C 1
ATOM 3705 O O . ASN C 1 71 ? -12.306 -11.482 25.777 1.00 32.08 71 ASN C O 1
ATOM 3710 N N . THR C 1 72 ? -10.638 -10.628 26.995 1.00 28.70 72 THR C N 1
ATOM 3711 C CA . THR C 1 72 ? -11.481 -10.148 28.086 1.00 27.38 72 THR C CA 1
ATOM 3712 C C . THR C 1 72 ? -12.543 -9.155 27.567 1.00 34.11 72 THR C C 1
ATOM 3713 O O . THR C 1 72 ? -13.770 -9.254 27.858 1.00 29.18 72 THR C O 1
ATOM 3717 N N . LEU C 1 73 ? -12.120 -8.196 26.760 1.00 28.28 73 LEU C N 1
ATOM 3718 C CA . LEU C 1 73 ? -13.089 -7.236 26.195 1.00 27.20 73 LEU C CA 1
ATOM 3719 C C . LEU C 1 73 ? -14.002 -7.726 25.082 1.00 24.48 73 LEU C C 1
ATOM 3720 O O . LEU C 1 73 ? -15.096 -7.166 24.895 1.00 25.30 73 LEU C O 1
ATOM 3725 N N . ILE C 1 74 ? -13.575 -8.707 24.316 1.00 23.84 74 ILE C N 1
ATOM 3726 C CA . ILE C 1 74 ? -14.446 -9.301 23.325 1.00 26.01 74 ILE C CA 1
ATOM 3727 C C . ILE C 1 74 ? -15.667 -9.931 24.097 1.00 29.57 74 ILE C C 1
ATOM 3728 O O . ILE C 1 74 ? -16.799 -9.624 23.753 1.00 32.15 74 ILE C O 1
ATOM 3733 N N . GLN C 1 75 ? -15.377 -10.722 25.125 1.00 32.36 75 GLN C N 1
ATOM 3734 C CA . GLN C 1 75 ? -16.439 -11.270 26.017 1.00 34.05 75 GLN C CA 1
ATOM 3735 C C . GLN C 1 75 ? -17.277 -10.119 26.573 1.00 34.10 75 GLN C C 1
ATOM 3736 O O . GLN C 1 75 ? -18.519 -10.061 26.399 1.00 38.81 75 GLN C O 1
ATOM 3742 N N . ARG C 1 76 ? -16.620 -9.184 27.245 1.00 31.47 76 ARG C N 1
ATOM 3743 C CA . ARG C 1 76 ? -17.347 -8.193 27.995 1.00 30.42 76 ARG C CA 1
ATOM 3744 C C . ARG C 1 76 ? -18.201 -7.363 27.110 1.00 36.64 76 ARG C C 1
ATOM 3745 O O . ARG C 1 76 ? -19.289 -6.992 27.500 1.00 34.15 76 ARG C O 1
ATOM 3753 N N . SER C 1 77 ? -17.742 -7.064 25.900 1.00 31.44 77 SER C N 1
ATOM 3754 C CA . SER C 1 77 ? -18.526 -6.277 24.963 1.00 30.66 77 SER C CA 1
ATOM 3755 C C . SER C 1 77 ? -19.547 -7.104 24.163 1.00 31.29 77 SER C C 1
ATOM 3756 O O . SER C 1 77 ? -20.158 -6.565 23.256 1.00 28.76 77 SER C O 1
ATOM 3759 N N . ASN C 1 78 ? -19.682 -8.397 24.426 1.00 33.19 78 ASN C N 1
ATOM 3760 C CA . ASN C 1 78 ? -20.555 -9.231 23.605 1.00 33.82 78 ASN C CA 1
ATOM 3761 C C . ASN C 1 78 ? -20.177 -9.138 22.131 1.00 32.67 78 ASN C C 1
ATOM 3762 O O . ASN C 1 78 ? -21.037 -8.899 21.293 1.00 34.40 78 ASN C O 1
ATOM 3767 N N . HIS C 1 79 ? -18.881 -9.274 21.834 1.00 28.92 79 HIS C N 1
ATOM 3768 C CA . HIS C 1 79 ? -18.393 -9.375 20.484 1.00 30.22 79 HIS C CA 1
ATOM 3769 C C . HIS C 1 79 ? -18.757 -8.183 19.679 1.00 27.72 79 HIS C C 1
ATOM 3770 O O . HIS C 1 79 ? -19.187 -8.312 18.562 1.00 28.46 79 HIS C O 1
ATOM 3777 N N . THR C 1 80 ? -18.543 -7.005 20.260 1.00 25.75 80 THR C N 1
ATOM 3778 C CA . THR C 1 80 ? -18.736 -5.775 19.538 1.00 28.92 80 THR C CA 1
ATOM 3779 C C . THR C 1 80 ? -17.578 -5.415 18.566 1.00 29.66 80 THR C C 1
ATOM 3780 O O . THR C 1 80 ? -16.485 -5.101 19.010 1.00 26.01 80 THR C O 1
ATOM 3784 N N . GLN C 1 81 ? -17.923 -5.321 17.290 1.00 25.87 81 GLN C N 1
ATOM 3785 C CA . GLN C 1 81 ? -16.986 -4.969 16.231 1.00 27.83 81 GLN C CA 1
ATOM 3786 C C . GLN C 1 81 ? -17.213 -3.506 15.861 1.00 28.54 81 GLN C C 1
ATOM 3787 O O . GLN C 1 81 ? -18.307 -3.053 15.770 1.00 30.39 81 GLN C O 1
ATOM 3793 N N . ALA C 1 82 ? -16.171 -2.708 15.717 1.00 24.85 82 ALA C N 1
ATOM 3794 C CA . ALA C 1 82 ? -16.391 -1.292 15.359 1.00 27.89 82 ALA C CA 1
ATOM 3795 C C . ALA C 1 82 ? -16.773 -1.132 13.881 1.00 23.22 82 ALA C C 1
ATOM 3796 O O . ALA C 1 82 ? -16.476 -1.983 13.066 1.00 25.53 82 ALA C O 1
ATOM 3798 N N . THR C 1 83 ? -17.320 0.033 13.519 1.00 25.67 83 THR C N 1
ATOM 3799 C CA . THR C 1 83 ? -17.539 0.346 12.139 1.00 27.11 83 THR C CA 1
ATOM 3800 C C . THR C 1 83 ? -16.175 0.564 11.439 1.00 28.25 83 THR C C 1
ATOM 3801 O O . THR C 1 83 ? -15.192 0.896 12.103 1.00 24.92 83 THR C O 1
ATOM 3805 N N . ASN C 1 84 ? -16.146 0.253 10.144 1.00 28.66 84 ASN C N 1
ATOM 3806 C CA . ASN C 1 84 ? -14.974 0.436 9.270 1.00 28.13 84 ASN C CA 1
ATOM 3807 C C . ASN C 1 84 ? -14.952 1.871 8.868 1.00 29.85 84 ASN C C 1
ATOM 3808 O O . ASN C 1 84 ? -15.911 2.370 8.289 1.00 30.96 84 ASN C O 1
ATOM 3813 N N . ASP C 1 85 ? -13.888 2.580 9.245 1.00 25.17 85 ASP C N 1
ATOM 3814 C CA . ASP C 1 85 ? -13.766 4.019 8.949 1.00 25.47 85 ASP C CA 1
ATOM 3815 C C . ASP C 1 85 ? -12.784 4.061 7.776 1.00 22.82 85 ASP C C 1
ATOM 3816 O O . ASP C 1 85 ? -11.585 3.680 7.958 1.00 19.83 85 ASP C O 1
ATOM 3821 N N . PRO C 1 86 ? -13.214 4.530 6.614 1.00 21.48 86 PRO C N 1
ATOM 3822 C CA . PRO C 1 86 ? -12.347 4.497 5.462 1.00 20.57 86 PRO C CA 1
ATOM 3823 C C . PRO C 1 86 ? -11.267 5.604 5.464 1.00 20.58 86 PRO C C 1
ATOM 3824 O O . PRO C 1 86 ? -11.447 6.657 6.084 1.00 19.58 86 PRO C O 1
ATOM 3828 N N . PRO C 1 87 ? -10.141 5.348 4.787 1.00 20.57 87 PRO C N 1
ATOM 3829 C CA . PRO C 1 87 ? -9.062 6.321 4.769 1.00 19.00 87 PRO C CA 1
ATOM 3830 C C . PRO C 1 87 ? -9.270 7.495 3.880 1.00 20.20 87 PRO C C 1
ATOM 3831 O O . PRO C 1 87 ? -9.970 7.405 2.868 1.00 21.20 87 PRO C O 1
ATOM 3835 N N . GLU C 1 88 ? -8.579 8.603 4.213 1.00 18.87 88 GLU C N 1
ATOM 3836 C CA . GLU C 1 88 ? -8.329 9.762 3.349 1.00 22.37 88 GLU C CA 1
ATOM 3837 C C . GLU C 1 88 ? -6.920 9.616 2.843 1.00 20.48 88 GLU C C 1
ATOM 3838 O O . GLU C 1 88 ? -6.053 9.257 3.614 1.00 21.02 88 GLU C O 1
ATOM 3844 N N . VAL C 1 89 ? -6.721 9.761 1.557 1.00 15.81 89 VAL C N 1
ATOM 3845 C CA . VAL C 1 89 ? -5.401 9.521 0.942 1.00 15.49 89 VAL C CA 1
ATOM 3846 C C . VAL C 1 89 ? -4.897 10.749 0.236 1.00 17.38 89 VAL C C 1
ATOM 3847 O O . VAL C 1 89 ? -5.698 11.422 -0.499 1.00 16.52 89 VAL C O 1
ATOM 3851 N N . THR C 1 90 ? -3.622 11.110 0.424 1.00 16.72 90 THR C N 1
ATOM 3852 C CA . THR C 1 90 ? -2.994 12.197 -0.314 1.00 15.23 90 THR C CA 1
ATOM 3853 C C . THR C 1 90 ? -1.679 11.703 -0.876 1.00 15.07 90 THR C C 1
ATOM 3854 O O . THR C 1 90 ? -1.015 10.919 -0.161 1.00 16.11 90 THR C O 1
ATOM 3858 N N . VAL C 1 91 ? -1.297 12.168 -2.063 1.00 14.37 91 VAL C N 1
ATOM 3859 C CA . VAL C 1 91 ? -0.037 11.772 -2.695 1.00 15.44 91 VAL C CA 1
ATOM 3860 C C . VAL C 1 91 ? 0.739 13.070 -2.961 1.00 14.17 91 VAL C C 1
ATOM 3861 O O . VAL C 1 91 ? 0.179 14.044 -3.492 1.00 15.20 91 VAL C O 1
ATOM 3865 N N . PHE C 1 92 ? 1.998 13.091 -2.591 1.00 12.81 92 PHE C N 1
ATOM 3866 C CA . PHE C 1 92 ? 2.850 14.255 -2.741 1.00 13.03 92 PHE C CA 1
ATOM 3867 C C . PHE C 1 92 ? 4.334 13.888 -2.749 1.00 11.65 92 PHE C C 1
ATOM 3868 O O . PHE C 1 92 ? 4.727 12.861 -2.149 1.00 11.86 92 PHE C O 1
ATOM 3876 N N . PRO C 1 93 ? 5.159 14.691 -3.466 1.00 12.96 93 PRO C N 1
ATOM 3877 C CA . PRO C 1 93 ? 6.560 14.463 -3.453 1.00 12.60 93 PRO C CA 1
ATOM 3878 C C . PRO C 1 93 ? 7.256 14.988 -2.213 1.00 12.34 93 PRO C C 1
ATOM 3879 O O . PRO C 1 93 ? 6.791 15.965 -1.573 1.00 12.54 93 PRO C O 1
ATOM 3883 N N . LYS C 1 94 ? 8.347 14.347 -1.887 1.00 12.53 94 LYS C N 1
ATOM 3884 C CA . LYS C 1 94 ? 9.197 14.694 -0.766 1.00 13.28 94 LYS C CA 1
ATOM 3885 C C . LYS C 1 94 ? 9.978 15.995 -1.078 1.00 14.42 94 LYS C C 1
ATOM 3886 O O . LYS C 1 94 ? 10.134 16.885 -0.214 1.00 13.95 94 LYS C O 1
ATOM 3892 N N . GLU C 1 95 ? 10.447 16.082 -2.298 1.00 15.35 95 GLU C N 1
ATOM 3893 C CA . GLU C 1 95 ? 11.269 17.224 -2.761 1.00 15.17 95 GLU C CA 1
ATOM 3894 C C . GLU C 1 95 ? 10.535 17.970 -3.884 1.00 13.75 95 GLU C C 1
ATOM 3895 O O . GLU C 1 95 ? 9.703 17.401 -4.636 1.00 13.26 95 GLU C O 1
ATOM 3901 N N . PRO C 1 96 ? 10.925 19.232 -4.165 1.00 15.24 96 PRO C N 1
ATOM 3902 C CA . PRO C 1 96 ? 10.386 19.897 -5.315 1.00 18.44 96 PRO C CA 1
ATOM 3903 C C . PRO C 1 96 ? 10.686 19.118 -6.614 1.00 15.81 96 PRO C C 1
ATOM 3904 O O . PRO C 1 96 ? 11.776 18.517 -6.752 1.00 16.22 96 PRO C O 1
ATOM 3908 N N . VAL C 1 97 ? 9.700 19.072 -7.471 1.00 15.46 97 VAL C N 1
ATOM 3909 C CA . VAL C 1 97 ? 9.805 18.217 -8.647 1.00 17.19 97 VAL C CA 1
ATOM 3910 C C . VAL C 1 97 ? 10.695 18.878 -9.697 1.00 16.73 97 VAL C C 1
ATOM 3911 O O . VAL C 1 97 ? 10.412 20.013 -10.138 1.00 18.38 97 VAL C O 1
ATOM 3915 N N A GLU C 1 98 ? 11.745 18.175 -10.091 0.37 16.96 98 GLU C N 1
ATOM 3916 N N B GLU C 1 98 ? 11.733 18.202 -10.127 0.63 16.44 98 GLU C N 1
ATOM 3917 C CA A GLU C 1 98 ? 12.684 18.577 -11.130 0.37 17.55 98 GLU C CA 1
ATOM 3918 C CA B GLU C 1 98 ? 12.451 18.549 -11.335 0.63 17.79 98 GLU C CA 1
ATOM 3919 C C A GLU C 1 98 ? 12.786 17.368 -12.065 0.37 17.85 98 GLU C C 1
ATOM 3920 C C B GLU C 1 98 ? 12.512 17.304 -12.212 0.63 17.02 98 GLU C C 1
ATOM 3921 O O A GLU C 1 98 ? 13.408 16.328 -11.732 0.37 15.98 98 GLU C O 1
ATOM 3922 O O B GLU C 1 98 ? 12.915 16.191 -11.777 0.63 15.02 98 GLU C O 1
ATOM 3933 N N A LEU C 1 99 ? 12.137 17.483 -13.225 0.37 17.70 99 LEU C N 1
ATOM 3934 N N B LEU C 1 99 ? 12.136 17.487 -13.471 0.63 15.57 99 LEU C N 1
ATOM 3935 C CA A LEU C 1 99 ? 12.124 16.382 -14.182 0.37 17.76 99 LEU C CA 1
ATOM 3936 C CA B LEU C 1 99 ? 12.139 16.351 -14.371 0.63 14.89 99 LEU C CA 1
ATOM 3937 C C A LEU C 1 99 ? 13.513 15.884 -14.354 0.37 17.26 99 LEU C C 1
ATOM 3938 C C B LEU C 1 99 ? 13.521 15.857 -14.588 0.63 16.33 99 LEU C C 1
ATOM 3939 O O A LEU C 1 99 ? 14.445 16.698 -14.378 0.37 16.59 99 LEU C O 1
ATOM 3940 O O B LEU C 1 99 ? 14.459 16.609 -14.886 0.63 15.80 99 LEU C O 1
ATOM 3949 N N . GLY C 1 100 ? 13.642 14.555 -14.431 1.00 15.02 100 GLY C N 1
ATOM 3950 C CA . GLY C 1 100 ? 14.898 13.865 -14.585 1.00 15.41 100 GLY C CA 1
ATOM 3951 C C . GLY C 1 100 ? 15.779 13.807 -13.319 1.00 15.75 100 GLY C C 1
ATOM 3952 O O . GLY C 1 100 ? 16.844 13.248 -13.369 1.00 15.30 100 GLY C O 1
ATOM 3953 N N . GLN C 1 101 ? 15.342 14.437 -12.204 1.00 15.15 101 GLN C N 1
ATOM 3954 C CA . GLN C 1 101 ? 16.117 14.365 -10.952 1.00 14.99 101 GLN C CA 1
ATOM 3955 C C . GLN C 1 101 ? 15.397 13.460 -9.937 1.00 16.23 101 GLN C C 1
ATOM 3956 O O . GLN C 1 101 ? 14.190 13.586 -9.778 1.00 14.85 101 GLN C O 1
ATOM 3962 N N . PRO C 1 102 ? 16.117 12.546 -9.269 1.00 16.64 102 PRO C N 1
ATOM 3963 C CA . PRO C 1 102 ? 15.551 11.608 -8.283 1.00 15.34 102 PRO C CA 1
ATOM 3964 C C . PRO C 1 102 ? 14.708 12.243 -7.201 1.00 16.94 102 PRO C C 1
ATOM 3965 O O . PRO C 1 102 ? 15.035 13.340 -6.694 1.00 15.03 102 PRO C O 1
ATOM 3969 N N . ASN C 1 103 ? 13.619 11.604 -6.841 1.00 14.79 103 ASN C N 1
ATOM 3970 C CA . ASN C 1 103 ? 12.715 12.106 -5.818 1.00 13.26 103 ASN C CA 1
ATOM 3971 C C . ASN C 1 103 ? 12.041 10.912 -5.171 1.00 15.44 103 ASN C C 1
ATOM 3972 O O . ASN C 1 103 ? 12.356 9.774 -5.492 1.00 13.06 103 ASN C O 1
ATOM 3977 N N . THR C 1 104 ? 11.096 11.191 -4.290 1.00 12.20 104 THR C N 1
ATOM 3978 C CA . THR C 1 104 ? 10.372 10.163 -3.545 1.00 13.32 104 THR C CA 1
ATOM 3979 C C . THR C 1 104 ? 8.918 10.606 -3.543 1.00 14.20 104 THR C C 1
ATOM 3980 O O . THR C 1 104 ? 8.616 11.744 -3.133 1.00 13.43 104 THR C O 1
ATOM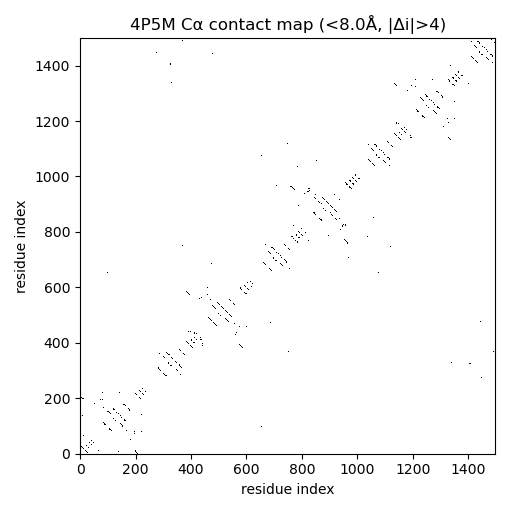 3984 N N . LEU C 1 105 ? 7.993 9.750 -3.982 1.00 12.81 105 LEU C N 1
ATOM 3985 C CA . LEU C 1 105 ? 6.588 10.032 -3.877 1.00 12.93 105 LEU C CA 1
ATOM 3986 C C . LEU C 1 105 ? 6.042 9.423 -2.601 1.00 12.56 105 LEU C C 1
ATOM 3987 O O . LEU C 1 105 ? 6.450 8.355 -2.161 1.00 11.78 105 LEU C O 1
ATOM 3992 N N . ILE C 1 106 ? 5.292 10.193 -1.871 1.00 10.76 106 ILE C N 1
ATOM 3993 C CA . ILE C 1 106 ? 4.734 9.811 -0.591 1.00 11.54 106 ILE C CA 1
ATOM 3994 C C . ILE C 1 106 ? 3.245 9.614 -0.701 1.00 13.76 106 ILE C C 1
ATOM 3995 O O . ILE C 1 106 ? 2.525 10.502 -1.105 1.00 13.67 106 ILE C O 1
ATOM 4000 N N . CYS C 1 107 ? 2.723 8.481 -0.304 1.00 12.43 107 CYS C N 1
ATOM 4001 C CA . CYS C 1 107 ? 1.291 8.278 -0.243 1.00 12.98 107 CYS C CA 1
ATOM 4002 C C . CYS C 1 107 ? 0.916 8.201 1.266 1.00 13.35 107 CYS C C 1
ATOM 4003 O O . CYS C 1 107 ? 1.412 7.344 2.038 1.00 12.66 107 CYS C O 1
ATOM 4006 N N . HIS C 1 108 ? 0.157 9.181 1.745 1.00 11.34 108 HIS C N 1
ATOM 4007 C CA . HIS C 1 108 ? -0.244 9.276 3.130 1.00 12.39 108 HIS C CA 1
ATOM 4008 C C . HIS C 1 108 ? -1.668 8.834 3.290 1.00 13.69 108 HIS C C 1
ATOM 4009 O O . HIS C 1 108 ? -2.577 9.454 2.740 1.00 14.20 108 HIS C O 1
ATOM 4016 N N . ILE C 1 109 ? -1.877 7.775 4.058 1.00 12.26 109 ILE C N 1
ATOM 4017 C CA . ILE C 1 109 ? -3.224 7.148 4.197 1.00 13.86 109 ILE C CA 1
ATOM 4018 C C . ILE C 1 109 ? -3.633 7.451 5.640 1.00 14.65 109 ILE C C 1
ATOM 4019 O O . ILE C 1 109 ? -2.930 7.103 6.558 1.00 14.07 109 ILE C O 1
ATOM 4024 N N . ASP C 1 110 ? -4.763 8.147 5.857 1.00 14.49 110 ASP C N 1
ATOM 4025 C CA . ASP C 1 110 ? -5.034 8.691 7.145 1.00 15.19 110 ASP C CA 1
ATOM 4026 C C . ASP C 1 110 ? -6.465 8.415 7.646 1.00 15.28 110 ASP C C 1
ATOM 4027 O O . ASP C 1 110 ? -7.334 8.222 6.853 1.00 16.77 110 ASP C O 1
ATOM 4032 N N . LYS C 1 111 ? -6.632 8.492 8.951 1.00 15.48 111 LYS C N 1
ATOM 4033 C CA . LYS C 1 111 ? -7.914 8.503 9.633 1.00 17.71 111 LYS C CA 1
ATOM 4034 C C . LYS C 1 111 ? -8.723 7.252 9.444 1.00 19.47 111 LYS C C 1
ATOM 4035 O O . LYS C 1 111 ? -9.941 7.318 9.327 1.00 21.98 111 LYS C O 1
ATOM 4041 N N . PHE C 1 112 ? -8.074 6.108 9.388 1.00 16.40 112 PHE C N 1
ATOM 4042 C CA . PHE C 1 112 ? -8.773 4.847 9.076 1.00 16.44 112 PHE C CA 1
ATOM 4043 C C . PHE C 1 112 ? -8.769 3.859 10.255 1.00 15.96 112 PHE C C 1
ATOM 4044 O O . PHE C 1 112 ? -7.913 3.896 11.175 1.00 14.64 112 PHE C O 1
ATOM 4052 N N . PHE C 1 113 ? -9.755 2.957 10.272 1.00 15.13 113 PHE C N 1
ATOM 4053 C CA . PHE C 1 113 ? -9.871 1.965 11.284 1.00 17.65 113 PHE C CA 1
ATOM 4054 C C . PHE C 1 113 ? -10.685 0.793 10.682 1.00 16.87 113 PHE C C 1
ATOM 4055 O O . PHE C 1 113 ? -11.721 1.060 10.047 1.00 17.73 113 PHE C O 1
ATOM 4063 N N . PRO C 1 114 ? -10.233 -0.473 10.845 1.00 17.01 114 PRO C N 1
ATOM 4064 C CA . PRO C 1 114 ? -9.094 -0.966 11.583 1.00 16.88 114 PRO C CA 1
ATOM 4065 C C . PRO C 1 114 ? -7.802 -0.853 10.769 1.00 15.14 114 PRO C C 1
ATOM 4066 O O . PRO C 1 114 ? -7.854 -0.422 9.651 1.00 14.43 114 PRO C O 1
ATOM 4070 N N . PRO C 1 115 ? -6.681 -1.184 11.390 1.00 16.97 115 PRO C N 1
ATOM 4071 C CA . PRO C 1 115 ? -5.364 -1.115 10.726 1.00 16.69 115 PRO C CA 1
ATOM 4072 C C . PRO C 1 115 ? -5.207 -2.410 9.956 1.00 16.83 115 PRO C C 1
ATOM 4073 O O . PRO C 1 115 ? -4.436 -3.266 10.350 1.00 17.26 115 PRO C O 1
ATOM 4077 N N . VAL C 1 116 ? -5.986 -2.511 8.905 1.00 19.46 116 VAL C N 1
ATOM 4078 C CA . VAL C 1 116 ? -5.965 -3.593 7.952 1.00 19.69 116 VAL C CA 1
ATOM 4079 C C . VAL C 1 116 ? -6.089 -2.969 6.570 1.00 17.80 116 VAL C C 1
ATOM 4080 O O . VAL C 1 116 ? -7.092 -2.293 6.253 1.00 18.76 116 VAL C O 1
ATOM 4084 N N . LEU C 1 117 ? -5.092 -3.150 5.719 1.00 18.83 117 LEU C N 1
ATOM 4085 C CA . LEU C 1 117 ? -5.012 -2.339 4.487 1.00 18.92 117 LEU C CA 1
ATOM 4086 C C . LEU C 1 117 ? -4.166 -3.077 3.433 1.00 18.91 117 LEU C C 1
ATOM 4087 O O . LEU C 1 117 ? -3.277 -3.828 3.800 1.00 22.48 117 LEU C O 1
ATOM 4092 N N . ASN C 1 118 ? -4.457 -2.891 2.175 1.00 19.67 118 ASN C N 1
ATOM 4093 C CA . ASN C 1 118 ? -3.531 -3.180 1.118 1.00 20.39 118 ASN C CA 1
ATOM 4094 C C . ASN C 1 118 ? -3.271 -1.887 0.368 1.00 20.86 118 ASN C C 1
ATOM 4095 O O . ASN C 1 118 ? -4.204 -1.144 0.096 1.00 20.67 118 ASN C O 1
ATOM 4100 N N . VAL C 1 119 ? -1.986 -1.657 0.072 1.00 18.20 119 VAL C N 1
ATOM 4101 C CA . VAL C 1 119 ? -1.536 -0.550 -0.706 1.00 18.79 119 VAL C CA 1
ATOM 4102 C C . VAL C 1 119 ? -0.588 -0.991 -1.790 1.00 18.04 119 VAL C C 1
ATOM 4103 O O . VAL C 1 119 ? 0.354 -1.745 -1.538 1.00 19.18 119 VAL C O 1
ATOM 4107 N N . THR C 1 120 ? -0.811 -0.540 -2.991 1.00 18.49 120 THR C N 1
ATOM 4108 C CA . THR C 1 120 ? 0.162 -0.716 -4.009 1.00 19.77 120 THR C CA 1
ATOM 4109 C C . THR C 1 120 ? 0.332 0.559 -4.803 1.00 14.50 120 THR C C 1
ATOM 4110 O O . THR C 1 120 ? -0.539 1.398 -4.835 1.00 17.76 120 THR C O 1
ATOM 4114 N N . TRP C 1 121 ? 1.477 0.640 -5.456 1.00 15.23 121 TRP C N 1
ATOM 4115 C CA . TRP C 1 121 ? 1.794 1.694 -6.368 1.00 14.87 121 TRP C CA 1
ATOM 4116 C C . TRP C 1 121 ? 1.628 1.203 -7.810 1.00 17.69 121 TRP C C 1
ATOM 4117 O O . TRP C 1 121 ? 2.063 0.111 -8.142 1.00 16.60 121 TRP C O 1
ATOM 4128 N N . LEU C 1 122 ? 0.964 1.992 -8.628 1.00 16.46 122 LEU C N 1
ATOM 4129 C CA . LEU C 1 122 ? 0.954 1.847 -10.097 1.00 17.03 122 LEU C CA 1
ATOM 4130 C C . LEU C 1 122 ? 1.632 2.942 -10.811 1.00 18.53 122 LEU C C 1
ATOM 4131 O O . LEU C 1 122 ? 1.605 4.148 -10.382 1.00 17.80 122 LEU C O 1
ATOM 4136 N N . CYS C 1 123 ? 2.290 2.580 -11.916 1.00 19.31 123 CYS C N 1
ATOM 4137 C CA . CYS C 1 123 ? 2.924 3.553 -12.812 1.00 24.23 123 CYS C CA 1
ATOM 4138 C C . CYS C 1 123 ? 2.411 3.243 -14.205 1.00 25.89 123 CYS C C 1
ATOM 4139 O O . CYS C 1 123 ? 2.586 2.103 -14.673 1.00 21.02 123 CYS C O 1
ATOM 4142 N N . ASN C 1 124 ? 1.722 4.205 -14.788 1.00 26.23 124 ASN C N 1
ATOM 4143 C CA . ASN C 1 124 ? 1.025 4.019 -16.089 1.00 26.82 124 ASN C CA 1
ATOM 4144 C C . ASN C 1 124 ? 0.128 2.813 -16.058 1.00 27.87 124 ASN C C 1
ATOM 4145 O O . ASN C 1 124 ? -0.025 2.082 -17.048 1.00 25.72 124 ASN C O 1
ATOM 4150 N N . GLY C 1 125 ? -0.539 2.612 -14.917 1.00 24.79 125 GLY C N 1
ATOM 4151 C CA . GLY C 1 125 ? -1.481 1.508 -14.732 1.00 24.68 125 GLY C CA 1
ATOM 4152 C C . GLY C 1 125 ? -0.887 0.160 -14.387 1.00 25.56 125 GLY C C 1
ATOM 4153 O O . GLY C 1 125 ? -1.589 -0.843 -14.283 1.00 26.55 125 GLY C O 1
ATOM 4154 N N . GLU C 1 126 ? 0.407 0.093 -14.252 1.00 19.81 126 GLU C N 1
ATOM 4155 C CA . GLU C 1 126 ? 0.968 -1.192 -13.939 1.00 22.60 126 GLU C CA 1
ATOM 4156 C C . GLU C 1 126 ? 1.670 -1.246 -12.618 1.00 19.53 126 GLU C C 1
ATOM 4157 O O . GLU C 1 126 ? 2.260 -0.273 -12.181 1.00 20.01 126 GLU C O 1
ATOM 4163 N N . LEU C 1 127 ? 1.661 -2.410 -12.021 1.00 19.46 127 LEU C N 1
ATOM 4164 C CA . LEU C 1 127 ? 2.209 -2.595 -10.689 1.00 18.53 127 LEU C CA 1
ATOM 4165 C C . LEU C 1 127 ? 3.679 -2.206 -10.614 1.00 19.87 127 LEU C C 1
ATOM 4166 O O . LEU C 1 127 ? 4.468 -2.638 -11.440 1.00 19.05 127 LEU C O 1
ATOM 4171 N N . VAL C 1 128 ? 4.033 -1.382 -9.623 1.00 18.45 128 VAL C N 1
ATOM 4172 C CA . VAL C 1 128 ? 5.440 -1.084 -9.293 1.00 19.82 128 VAL C CA 1
ATOM 4173 C C . VAL C 1 128 ? 5.829 -1.748 -7.993 1.00 20.48 128 VAL C C 1
ATOM 4174 O O . VAL C 1 128 ? 5.170 -1.550 -6.989 1.00 21.80 128 VAL C O 1
ATOM 4178 N N . THR C 1 129 ? 6.913 -2.551 -8.003 1.00 17.61 129 THR C N 1
ATOM 4179 C CA . THR C 1 129 ? 7.424 -3.205 -6.824 1.00 18.78 129 THR C CA 1
ATOM 4180 C C . THR C 1 129 ? 8.801 -2.818 -6.400 1.00 21.03 129 THR C C 1
ATOM 4181 O O . THR C 1 129 ? 9.165 -3.064 -5.246 1.00 25.29 129 THR C O 1
ATOM 4185 N N . GLU C 1 130 ? 9.603 -2.222 -7.255 1.00 19.35 130 GLU C N 1
ATOM 4186 C CA . GLU C 1 130 ? 10.963 -1.802 -6.845 1.00 21.63 130 GLU C CA 1
ATOM 4187 C C . GLU C 1 130 ? 10.955 -0.381 -6.310 1.00 19.48 130 GLU C C 1
ATOM 4188 O O . GLU C 1 130 ? 10.193 0.420 -6.811 1.00 20.01 130 GLU C O 1
ATOM 4194 N N . GLY C 1 131 ? 11.796 -0.091 -5.321 1.00 18.46 131 GLY C N 1
ATOM 4195 C CA . GLY C 1 131 ? 11.904 1.270 -4.798 1.00 19.08 131 GLY C CA 1
ATOM 4196 C C . GLY C 1 131 ? 10.799 1.642 -3.862 1.00 16.37 131 GLY C C 1
ATOM 4197 O O . GLY C 1 131 ? 10.593 2.822 -3.617 1.00 15.16 131 GLY C O 1
ATOM 4198 N N . VAL C 1 132 ? 10.117 0.655 -3.285 1.00 15.94 132 VAL C N 1
ATOM 4199 C CA . VAL C 1 132 ? 8.960 0.906 -2.413 1.00 17.62 132 VAL C CA 1
ATOM 4200 C C . VAL C 1 132 ? 9.334 0.699 -0.927 1.00 17.05 132 VAL C C 1
ATOM 4201 O O . VAL C 1 132 ? 10.259 -0.090 -0.581 1.00 17.23 132 VAL C O 1
ATOM 4205 N N . ALA C 1 133 ? 8.661 1.424 -0.026 1.00 14.21 133 ALA C N 1
ATOM 4206 C CA . ALA C 1 133 ? 8.891 1.276 1.394 1.00 13.85 133 ALA C CA 1
ATOM 4207 C C . ALA C 1 133 ? 7.600 1.736 2.109 1.00 12.07 133 ALA C C 1
ATOM 4208 O O . ALA C 1 133 ? 6.752 2.328 1.462 1.00 12.66 133 ALA C O 1
ATOM 4210 N N . GLU C 1 134 ? 7.500 1.442 3.411 1.00 12.76 134 GLU C N 1
ATOM 4211 C CA . GLU C 1 134 ? 6.309 1.790 4.147 1.00 13.48 134 GLU C CA 1
ATOM 4212 C C . GLU C 1 134 ? 6.610 1.960 5.572 1.00 14.45 134 GLU C C 1
ATOM 4213 O O . GLU C 1 134 ? 7.610 1.462 6.111 1.00 14.88 134 GLU C O 1
ATOM 4219 N N . SER C 1 135 ? 5.749 2.690 6.282 1.00 13.31 135 SER C N 1
ATOM 4220 C CA . SER C 1 135 ? 5.883 2.908 7.706 1.00 13.17 135 SER C CA 1
ATOM 4221 C C . SER C 1 135 ? 5.063 1.814 8.417 1.00 12.80 135 SER C C 1
ATOM 4222 O O . SER C 1 135 ? 4.387 1.009 7.730 1.00 14.05 135 SER C O 1
ATOM 4225 N N . LEU C 1 136 ? 5.127 1.799 9.758 1.00 12.58 136 LEU C N 1
ATOM 4226 C CA . LEU C 1 136 ? 4.195 1.070 10.609 1.00 13.54 136 LEU C CA 1
ATOM 4227 C C . LEU C 1 136 ? 2.792 1.631 10.449 1.00 13.45 136 LEU C C 1
ATOM 4228 O O . LEU C 1 136 ? 2.631 2.694 9.808 1.00 14.00 136 LEU C O 1
ATOM 4233 N N . PHE C 1 137 ? 1.783 0.927 11.025 1.00 13.11 137 PHE C N 1
ATOM 4234 C CA . PHE C 1 137 ? 0.469 1.542 11.246 1.00 13.59 137 PHE C CA 1
ATOM 4235 C C . PHE C 1 137 ? 0.642 2.497 12.417 1.00 13.26 137 PHE C C 1
ATOM 4236 O O . PHE C 1 137 ? 0.981 2.062 13.506 1.00 16.84 137 PHE C O 1
ATOM 4244 N N . LEU C 1 138 ? 0.534 3.808 12.205 1.00 12.10 138 LEU C N 1
ATOM 4245 C CA . LEU C 1 138 ? 0.863 4.735 13.185 1.00 13.06 138 LEU C CA 1
ATOM 4246 C C . LEU C 1 138 ? -0.396 5.163 13.951 1.00 15.06 138 LEU C C 1
ATOM 4247 O O . LEU C 1 138 ? -1.424 5.441 13.297 1.00 13.07 138 LEU C O 1
ATOM 4252 N N . PRO C 1 139 ? -0.272 5.415 15.265 1.00 17.08 139 PRO C N 1
ATOM 4253 C CA . PRO C 1 139 ? -1.445 5.795 16.044 1.00 16.76 139 PRO C CA 1
ATOM 4254 C C . PRO C 1 139 ? -1.853 7.239 15.910 1.00 16.19 139 PRO C C 1
ATOM 4255 O O . PRO C 1 139 ? -0.999 8.105 15.597 1.00 19.28 139 PRO C O 1
ATOM 4259 N N . ARG C 1 140 ? -3.127 7.509 16.053 1.00 15.02 140 ARG C N 1
ATOM 4260 C CA . ARG C 1 140 ? -3.614 8.923 16.144 1.00 18.03 140 ARG C CA 1
ATOM 4261 C C . ARG C 1 140 ? -4.277 9.107 17.466 1.00 19.53 140 ARG C C 1
ATOM 4262 O O . ARG C 1 140 ? -4.701 8.165 18.108 1.00 18.28 140 ARG C O 1
ATOM 4270 N N . THR C 1 141 ? -4.388 10.361 17.915 1.00 22.07 141 THR C N 1
ATOM 4271 C CA . THR C 1 141 ? -4.988 10.629 19.212 1.00 23.00 141 THR C CA 1
ATOM 4272 C C . THR C 1 141 ? -6.499 10.352 19.300 1.00 21.88 141 THR C C 1
ATOM 4273 O O . THR C 1 141 ? -7.081 10.250 20.402 1.00 22.34 141 THR C O 1
ATOM 4277 N N . ASP C 1 142 ? -7.171 10.150 18.177 1.00 20.57 142 ASP C N 1
ATOM 4278 C CA . ASP C 1 142 ? -8.552 9.715 18.094 1.00 21.56 142 ASP C CA 1
ATOM 4279 C C . ASP C 1 142 ? -8.753 8.220 17.854 1.00 17.80 142 ASP C C 1
ATOM 4280 O O . ASP C 1 142 ? -9.813 7.764 17.597 1.00 19.08 142 ASP C O 1
ATOM 4285 N N . TYR C 1 143 ? -7.643 7.471 17.943 1.00 18.91 143 TYR C N 1
ATOM 4286 C CA . TYR C 1 143 ? -7.587 6.031 18.066 1.00 17.70 143 TYR C CA 1
ATOM 4287 C C . TYR C 1 143 ? -7.811 5.347 16.735 1.00 15.76 143 TYR C C 1
ATOM 4288 O O . TYR C 1 143 ? -7.851 4.111 16.671 1.00 16.20 143 TYR C O 1
ATOM 4297 N N . SER C 1 144 ? -7.903 6.115 15.656 1.00 15.67 144 SER C N 1
ATOM 4298 C CA . SER C 1 144 ? -7.759 5.638 14.293 1.00 14.56 144 SER C CA 1
ATOM 4299 C C . SER C 1 144 ? -6.193 5.590 14.013 1.00 13.49 144 SER C C 1
ATOM 4300 O O . SER C 1 144 ? -5.385 5.817 14.895 1.00 13.66 144 SER C O 1
ATOM 4303 N N . PHE C 1 145 ? -5.877 5.282 12.783 1.00 15.74 145 PHE C N 1
ATOM 4304 C CA . PHE C 1 145 ? -4.493 5.052 12.307 1.00 16.58 145 PHE C CA 1
ATOM 4305 C C . PHE C 1 145 ? -4.195 5.828 11.050 1.00 15.09 145 PHE C C 1
ATOM 4306 O O . PHE C 1 145 ? -5.059 6.224 10.268 1.00 13.38 145 PHE C O 1
ATOM 4314 N N . HIS C 1 146 ? -2.902 6.071 10.859 1.00 13.40 146 HIS C N 1
ATOM 4315 C CA . HIS C 1 146 ? -2.358 6.505 9.598 1.00 13.60 146 HIS C CA 1
ATOM 4316 C C . HIS C 1 146 ? -1.139 5.716 9.228 1.00 12.06 146 HIS C C 1
ATOM 4317 O O . HIS C 1 146 ? -0.618 4.903 9.992 1.00 12.97 146 HIS C O 1
ATOM 4324 N N . LYS C 1 147 ? -0.714 5.875 8.002 1.00 11.84 147 LYS C N 1
ATOM 4325 C CA . LYS C 1 147 ? 0.395 5.103 7.431 1.00 12.68 147 LYS C CA 1
ATOM 4326 C C . LYS C 1 147 ? 0.957 5.874 6.255 1.00 11.94 147 LYS C C 1
ATOM 4327 O O . LYS C 1 147 ? 0.222 6.609 5.541 1.00 12.91 147 LYS C O 1
ATOM 4333 N N . PHE C 1 148 ? 2.256 5.688 5.999 1.00 11.55 148 PHE C N 1
ATOM 4334 C CA . PHE C 1 148 ? 2.926 6.238 4.855 1.00 11.06 148 PHE C CA 1
ATOM 4335 C C . PHE C 1 148 ? 3.472 5.157 3.955 1.00 11.26 148 PHE C C 1
ATOM 4336 O O . PHE C 1 148 ? 4.024 4.164 4.527 1.00 11.87 148 PHE C O 1
ATOM 4344 N N . HIS C 1 149 ? 3.326 5.326 2.679 1.00 10.56 149 HIS C N 1
ATOM 4345 C CA . HIS C 1 149 ? 3.997 4.495 1.632 1.00 12.23 149 HIS C CA 1
ATOM 4346 C C . HIS C 1 149 ? 4.854 5.378 0.800 1.00 13.69 149 HIS C C 1
ATOM 4347 O O . HIS C 1 149 ? 4.486 6.547 0.576 1.00 13.36 149 HIS C O 1
ATOM 4354 N N . TYR C 1 150 ? 5.978 4.868 0.355 1.00 10.63 150 TYR C N 1
ATOM 4355 C CA . TYR C 1 150 ? 7.023 5.611 -0.334 1.00 11.59 150 TYR C CA 1
ATOM 4356 C C . TYR C 1 150 ? 7.388 4.935 -1.624 1.00 13.25 150 TYR C C 1
ATOM 4357 O O . TYR C 1 150 ? 7.511 3.717 -1.640 1.00 13.09 150 TYR C O 1
ATOM 4366 N N . LEU C 1 151 ? 7.700 5.685 -2.650 1.00 12.26 151 LEU C N 1
ATOM 4367 C CA . LEU C 1 151 ? 8.210 5.194 -3.915 1.00 12.94 151 LEU C CA 1
ATOM 4368 C C . LEU C 1 151 ? 9.315 6.084 -4.407 1.00 13.80 151 LEU C C 1
ATOM 4369 O O . LEU C 1 151 ? 9.063 7.256 -4.713 1.00 12.96 151 LEU C O 1
ATOM 4374 N N . THR C 1 152 ? 10.512 5.553 -4.494 1.00 13.45 152 THR C N 1
ATOM 4375 C CA . THR C 1 152 ? 11.631 6.357 -5.064 1.00 16.87 152 THR C CA 1
ATOM 4376 C C . THR C 1 152 ? 11.456 6.321 -6.574 1.00 15.11 152 THR C C 1
ATOM 4377 O O . THR C 1 152 ? 11.080 5.304 -7.181 1.00 17.49 152 THR C O 1
ATOM 4381 N N . PHE C 1 153 ? 11.621 7.434 -7.261 1.00 13.72 153 PHE C N 1
ATOM 4382 C CA . PHE C 1 153 ? 11.349 7.511 -8.675 1.00 14.72 153 PHE C CA 1
ATOM 4383 C C . PHE C 1 153 ? 12.119 8.670 -9.271 1.00 14.45 153 PHE C C 1
ATOM 4384 O O . PHE C 1 153 ? 12.624 9.559 -8.535 1.00 14.48 153 PHE C O 1
ATOM 4392 N N . VAL C 1 154 ? 12.069 8.726 -10.608 1.00 15.53 154 VAL C N 1
ATOM 4393 C CA . VAL C 1 154 ? 12.668 9.903 -11.352 1.00 16.20 154 VAL C CA 1
ATOM 4394 C C . VAL C 1 154 ? 11.497 10.492 -12.136 1.00 16.30 154 VAL C C 1
ATOM 4395 O O . VAL C 1 154 ? 10.992 9.846 -13.053 1.00 16.50 154 VAL C O 1
ATOM 4399 N N . PRO C 1 155 ? 10.987 11.663 -11.759 1.00 16.66 155 PRO C N 1
ATOM 4400 C CA . PRO C 1 155 ? 9.912 12.298 -12.510 1.00 19.33 155 PRO C CA 1
ATOM 4401 C C . PRO C 1 155 ? 10.201 12.521 -13.972 1.00 18.86 155 PRO C C 1
ATOM 4402 O O . PRO C 1 155 ? 11.302 12.838 -14.352 1.00 17.03 155 PRO C O 1
ATOM 4406 N N . SER C 1 156 ? 9.161 12.261 -14.762 1.00 20.79 156 SER C N 1
ATOM 4407 C CA . SER C 1 156 ? 9.210 12.486 -16.164 1.00 24.71 156 SER C CA 1
ATOM 4408 C C . SER C 1 156 ? 7.827 12.939 -16.648 1.00 26.43 156 SER C C 1
ATOM 4409 O O . SER C 1 156 ? 6.791 12.616 -16.067 1.00 27.62 156 SER C O 1
ATOM 4412 N N . ALA C 1 157 ? 7.831 13.690 -17.735 1.00 28.92 157 ALA C N 1
ATOM 4413 C CA . ALA C 1 157 ? 6.607 14.230 -18.262 1.00 31.77 157 ALA C CA 1
ATOM 4414 C C . ALA C 1 157 ? 5.610 13.158 -18.717 1.00 31.49 157 ALA C C 1
ATOM 4415 O O . ALA C 1 157 ? 4.449 13.374 -18.598 1.00 42.30 157 ALA C O 1
ATOM 4417 N N . GLU C 1 158 ? 6.004 11.986 -19.169 1.00 31.82 158 GLU C N 1
ATOM 4418 C CA . GLU C 1 158 ? 4.936 11.118 -19.671 1.00 40.71 158 GLU C CA 1
ATOM 4419 C C . GLU C 1 158 ? 4.406 10.085 -18.665 1.00 41.85 158 GLU C C 1
ATOM 4420 O O . GLU C 1 158 ? 3.568 9.250 -19.015 1.00 42.87 158 GLU C O 1
ATOM 4426 N N . ASP C 1 159 ? 4.821 10.151 -17.407 1.00 32.91 159 ASP C N 1
ATOM 4427 C CA . ASP C 1 159 ? 4.420 9.113 -16.458 1.00 31.22 159 ASP C CA 1
ATOM 4428 C C . ASP C 1 159 ? 3.280 9.579 -15.561 1.00 29.93 159 ASP C C 1
ATOM 4429 O O . ASP C 1 159 ? 3.129 10.757 -15.212 1.00 31.56 159 ASP C O 1
ATOM 4434 N N . PHE C 1 160 ? 2.440 8.646 -15.175 1.00 24.50 160 PHE C N 1
ATOM 4435 C CA . PHE C 1 160 ? 1.478 8.988 -14.199 1.00 23.21 160 PHE C CA 1
ATOM 4436 C C . PHE C 1 160 ? 1.457 7.886 -13.171 1.00 25.73 160 PHE C C 1
ATOM 4437 O O . PHE C 1 160 ? 1.715 6.723 -13.452 1.00 24.40 160 PHE C O 1
ATOM 4445 N N . TYR C 1 161 ? 1.195 8.295 -11.957 1.00 17.55 161 TYR C N 1
ATOM 4446 C CA . TYR C 1 161 ? 1.240 7.315 -10.843 1.00 17.24 161 TYR C CA 1
ATOM 4447 C C . TYR C 1 161 ? -0.106 7.268 -10.186 1.00 18.35 161 TYR C C 1
ATOM 4448 O O . TYR C 1 161 ? -0.899 8.282 -10.145 1.00 18.18 161 TYR C O 1
ATOM 4457 N N . ASP C 1 162 ? -0.363 6.171 -9.514 1.00 17.33 162 ASP C N 1
ATOM 4458 C CA . ASP C 1 162 ? -1.454 6.076 -8.611 1.00 17.08 162 ASP C CA 1
ATOM 4459 C C . ASP C 1 162 ? -1.044 5.270 -7.353 1.00 15.60 162 ASP C C 1
ATOM 4460 O O . ASP C 1 162 ? -0.223 4.340 -7.411 1.00 16.83 162 ASP C O 1
ATOM 4465 N N . CYS C 1 163 ? -1.571 5.697 -6.194 1.00 14.72 163 CYS C N 1
ATOM 4466 C CA . CYS C 1 163 ? -1.441 4.961 -5.001 1.00 17.09 163 CYS C CA 1
ATOM 4467 C C . CYS C 1 163 ? -2.810 4.277 -4.902 1.00 16.97 163 CYS C C 1
ATOM 4468 O O . CYS C 1 163 ? -3.827 4.967 -4.776 1.00 17.17 163 CYS C O 1
ATOM 4471 N N . ARG C 1 164 ? -2.839 2.956 -4.795 1.00 16.54 164 ARG C N 1
ATOM 4472 C CA . ARG C 1 164 ? -4.112 2.210 -4.841 1.00 16.91 164 ARG C CA 1
ATOM 4473 C C . ARG C 1 164 ? -4.334 1.573 -3.499 1.00 14.93 164 ARG C C 1
ATOM 4474 O O . ARG C 1 164 ? -3.503 0.855 -3.030 1.00 14.90 164 ARG C O 1
ATOM 4482 N N . VAL C 1 165 ? -5.394 1.957 -2.841 1.00 16.45 165 VAL C N 1
ATOM 4483 C CA . VAL C 1 165 ? -5.615 1.616 -1.463 1.00 16.00 165 VAL C CA 1
ATOM 4484 C C . VAL C 1 165 ? -6.915 0.785 -1.312 1.00 17.48 165 VAL C C 1
ATOM 4485 O O . VAL C 1 165 ? -7.987 1.196 -1.802 1.00 16.96 165 VAL C O 1
ATOM 4489 N N . GLU C 1 166 ? -6.792 -0.337 -0.628 1.00 19.04 166 GLU C N 1
ATOM 4490 C CA . GLU C 1 166 ? -7.999 -1.119 -0.237 1.00 18.96 166 GLU C CA 1
ATOM 4491 C C . GLU C 1 166 ? -8.144 -1.212 1.260 1.00 18.72 166 GLU C C 1
ATOM 4492 O O . GLU C 1 166 ? -7.182 -1.410 1.989 1.00 18.01 166 GLU C O 1
ATOM 4498 N N . HIS C 1 167 ? -9.381 -1.064 1.719 1.00 17.80 167 HIS C N 1
ATOM 4499 C CA . HIS C 1 167 ? -9.711 -1.034 3.127 1.00 18.22 167 HIS C CA 1
ATOM 4500 C C . HIS C 1 167 ? -11.220 -1.467 3.192 1.00 20.57 167 HIS C C 1
ATOM 4501 O O . HIS C 1 167 ? -11.999 -1.102 2.267 1.00 21.70 167 HIS C O 1
ATOM 4508 N N . TRP C 1 168 ? -11.579 -2.157 4.261 1.00 20.74 168 TRP C N 1
ATOM 4509 C CA . TRP C 1 168 ? -12.957 -2.677 4.454 1.00 21.12 168 TRP C CA 1
ATOM 4510 C C . TRP C 1 168 ? -14.008 -1.590 4.430 1.00 22.85 168 TRP C C 1
ATOM 4511 O O . TRP C 1 168 ? -15.172 -1.837 4.092 1.00 25.49 168 TRP C O 1
ATOM 4522 N N . GLY C 1 169 ? -13.679 -0.351 4.746 1.00 20.92 169 GLY C N 1
ATOM 4523 C CA . GLY C 1 169 ? -14.544 0.717 4.675 1.00 20.97 169 GLY C CA 1
ATOM 4524 C C . GLY C 1 169 ? -14.749 1.347 3.334 1.00 23.25 169 GLY C C 1
ATOM 4525 O O . GLY C 1 169 ? -15.526 2.277 3.237 1.00 28.23 169 GLY C O 1
ATOM 4526 N N . LEU C 1 170 ? -14.013 0.899 2.322 1.00 24.02 170 LEU C N 1
ATOM 4527 C CA . LEU C 1 170 ? -14.246 1.349 0.964 1.00 26.92 170 LEU C CA 1
ATOM 4528 C C . LEU C 1 170 ? -14.920 0.220 0.145 1.00 30.02 170 LEU C C 1
ATOM 4529 O O . LEU C 1 170 ? -14.629 -0.975 0.326 1.00 30.64 170 LEU C O 1
ATOM 4534 N N . ASP C 1 171 ? -15.761 0.639 -0.785 1.00 38.20 171 ASP C N 1
ATOM 4535 C CA . ASP C 1 171 ? -16.480 -0.279 -1.709 1.00 45.46 171 ASP C CA 1
ATOM 4536 C C . ASP C 1 171 ? -15.612 -0.753 -2.851 1.00 45.45 171 ASP C C 1
ATOM 4537 O O . ASP C 1 171 ? -15.766 -1.874 -3.301 1.00 43.00 171 ASP C O 1
ATOM 4542 N N . GLN C 1 172 ? -14.799 0.160 -3.381 1.00 36.23 172 GLN C N 1
ATOM 4543 C CA . GLN C 1 172 ? -13.896 -0.103 -4.497 1.00 38.05 172 GLN C CA 1
ATOM 4544 C C . GLN C 1 172 ? -12.479 0.274 -3.989 1.00 30.73 172 GLN C C 1
ATOM 4545 O O . GLN C 1 172 ? -12.325 0.996 -3.048 1.00 28.09 172 GLN C O 1
ATOM 4551 N N . PRO C 1 173 ? -11.466 -0.267 -4.600 1.00 31.27 173 PRO C N 1
ATOM 4552 C CA . PRO C 1 173 ? -10.143 0.309 -4.364 1.00 27.40 173 PRO C CA 1
ATOM 4553 C C . PRO C 1 173 ? -10.184 1.835 -4.627 1.00 26.87 173 PRO C C 1
ATOM 4554 O O . PRO C 1 173 ? -10.915 2.317 -5.495 1.00 29.76 173 PRO C O 1
ATOM 4558 N N . LEU C 1 174 ? -9.450 2.574 -3.804 1.00 21.63 174 LEU C N 1
ATOM 4559 C CA . LEU C 1 174 ? -9.272 4.025 -3.943 1.00 22.70 174 LEU C CA 1
ATOM 4560 C C . LEU C 1 174 ? -7.955 4.307 -4.672 1.00 22.55 174 LEU C C 1
ATOM 4561 O O . LEU C 1 174 ? -6.892 3.902 -4.197 1.00 23.08 174 LEU C O 1
ATOM 4566 N N . LEU C 1 175 ? -8.015 4.913 -5.851 1.00 20.74 175 LEU C N 1
ATOM 4567 C CA . LEU C 1 175 ? -6.832 5.207 -6.589 1.00 21.54 175 LEU C CA 1
ATOM 4568 C C . LEU C 1 175 ? -6.576 6.679 -6.493 1.00 21.80 175 LEU C C 1
ATOM 4569 O O . LEU C 1 175 ? -7.388 7.470 -6.939 1.00 24.79 175 LEU C O 1
ATOM 4574 N N . LYS C 1 176 ? -5.496 7.077 -5.871 1.00 19.85 176 LYS C N 1
ATOM 4575 C CA . LYS C 1 176 ? -5.145 8.506 -5.784 1.00 19.68 176 LYS C CA 1
ATOM 4576 C C . LYS C 1 176 ? -4.034 8.782 -6.799 1.00 19.66 176 LYS C C 1
ATOM 4577 O O . LYS C 1 176 ? -2.992 8.168 -6.742 1.00 17.38 176 LYS C O 1
ATOM 4583 N N . HIS C 1 177 ? -4.300 9.691 -7.733 1.00 20.00 177 HIS C N 1
ATOM 4584 C CA . HIS C 1 177 ? -3.488 9.910 -8.899 1.00 22.19 177 HIS C CA 1
ATOM 4585 C C . HIS C 1 177 ? -2.484 11.031 -8.634 1.00 20.72 177 HIS C C 1
ATOM 4586 O O . HIS C 1 177 ? -2.785 11.887 -7.871 1.00 19.07 177 HIS C O 1
ATOM 4593 N N . TRP C 1 178 ? -1.307 10.922 -9.225 1.00 18.54 178 TRP C N 1
ATOM 4594 C CA . TRP C 1 178 ? -0.295 11.983 -9.250 1.00 17.74 178 TRP C CA 1
ATOM 4595 C C . TRP C 1 178 ? 0.433 12.016 -10.557 1.00 18.36 178 TRP C C 1
ATOM 4596 O O . TRP C 1 178 ? 0.817 10.990 -11.127 1.00 15.72 178 TRP C O 1
ATOM 4607 N N . GLU C 1 179 ? 0.649 13.229 -11.056 1.00 17.11 179 GLU C N 1
ATOM 4608 C CA . GLU C 1 179 ? 1.519 13.385 -12.206 1.00 22.40 179 GLU C CA 1
ATOM 4609 C C . GLU C 1 179 ? 2.373 14.634 -12.030 1.00 22.50 179 GLU C C 1
ATOM 4610 O O . GLU C 1 179 ? 2.008 15.544 -11.269 1.00 25.43 179 GLU C O 1
ATOM 4616 N N . ALA C 1 180 ? 3.525 14.640 -12.676 1.00 26.57 180 ALA C N 1
ATOM 4617 C CA . ALA C 1 180 ? 4.455 15.818 -12.624 1.00 34.42 180 ALA C CA 1
ATOM 4618 C C . ALA C 1 180 ? 3.953 17.093 -13.303 1.00 39.91 180 ALA C C 1
ATOM 4619 O O . ALA C 1 180 ? 3.083 17.019 -14.184 1.00 49.30 180 ALA C O 1
ATOM 4621 N N . GLN D 2 1 ? 22.201 4.094 28.287 1.00 43.61 -25 GLN D N 1
ATOM 4622 C CA . GLN D 2 1 ? 21.279 4.608 27.264 1.00 36.61 -25 GLN D CA 1
ATOM 4623 C C . GLN D 2 1 ? 20.154 3.605 26.847 1.00 29.69 -25 GLN D C 1
ATOM 4624 O O . GLN D 2 1 ? 19.608 3.662 25.747 1.00 25.27 -25 GLN D O 1
ATOM 4626 N N . ALA D 2 2 ? 19.716 2.761 27.784 1.00 22.92 -24 ALA D N 1
ATOM 4627 C CA . ALA D 2 2 ? 18.532 1.881 27.613 1.00 21.04 -24 ALA D CA 1
ATOM 4628 C C . ALA D 2 2 ? 17.230 2.509 27.994 1.00 16.67 -24 ALA D C 1
ATOM 4629 O O . ALA D 2 2 ? 17.033 2.935 29.152 1.00 22.43 -24 ALA D O 1
ATOM 4631 N N . TYR D 2 3 ? 16.269 2.615 27.081 1.00 16.78 -23 TYR D N 1
ATOM 4632 C CA . TYR D 2 3 ? 14.912 3.099 27.394 1.00 16.71 -23 TYR D CA 1
ATOM 4633 C C . TYR D 2 3 ? 14.215 2.123 28.357 1.00 19.79 -23 TYR D C 1
ATOM 4634 O O . TYR D 2 3 ? 14.332 0.909 28.144 1.00 18.66 -23 TYR D O 1
ATOM 4643 N N . ASP D 2 4 ? 13.452 2.681 29.292 1.00 19.86 -22 ASP D N 1
ATOM 4644 C CA . ASP D 2 4 ? 12.584 1.908 30.176 1.00 22.36 -22 ASP D CA 1
ATOM 4645 C C . ASP D 2 4 ? 11.168 1.841 29.684 1.00 21.36 -22 ASP D C 1
ATOM 4646 O O . ASP D 2 4 ? 10.688 2.760 29.092 1.00 19.83 -22 ASP D O 1
ATOM 4651 N N . GLY D 2 5 ? 10.527 0.687 29.854 1.00 19.42 -21 GLY D N 1
ATOM 4652 C CA . GLY D 2 5 ? 9.117 0.591 29.579 1.00 18.67 -21 GLY D CA 1
ATOM 4653 C C . GLY D 2 5 ? 8.339 0.117 30.766 1.00 19.66 -21 GLY D C 1
ATOM 4654 O O . GLY D 2 5 ? 8.895 0.051 31.866 1.00 21.12 -21 GLY D O 1
ATOM 4655 N N . LYS D 2 6 ? 7.070 -0.153 30.563 1.00 18.59 -20 LYS D N 1
ATOM 4656 C CA . LYS D 2 6 ? 6.190 -0.501 31.681 1.00 21.83 -20 LYS D CA 1
ATOM 4657 C C . LYS D 2 6 ? 5.218 -1.563 31.218 1.00 22.00 -20 LYS D C 1
ATOM 4658 O O . LYS D 2 6 ? 4.684 -1.402 30.123 1.00 17.88 -20 LYS D O 1
ATOM 4664 N N . ASP D 2 7 ? 4.908 -2.585 32.048 1.00 21.31 -19 ASP D N 1
ATOM 4665 C CA . ASP D 2 7 ? 3.771 -3.478 31.713 1.00 20.32 -19 ASP D CA 1
ATOM 4666 C C . ASP D 2 7 ? 2.407 -2.808 31.887 1.00 19.92 -19 ASP D C 1
ATOM 4667 O O . ASP D 2 7 ? 2.169 -2.067 32.848 1.00 20.93 -19 ASP D O 1
ATOM 4672 N N . TYR D 2 8 ? 1.526 -3.059 30.969 1.00 18.34 -18 TYR D N 1
ATOM 4673 C CA . TYR D 2 8 ? 0.121 -2.716 31.112 1.00 19.62 -18 TYR D CA 1
ATOM 4674 C C . TYR D 2 8 ? -0.446 -3.694 32.196 1.00 21.04 -18 TYR D C 1
ATOM 4675 O O . TYR D 2 8 ? 0.138 -4.778 32.453 1.00 21.29 -18 TYR D O 1
ATOM 4684 N N . ILE D 2 9 ? -1.564 -3.280 32.785 1.00 20.57 -17 ILE D N 1
ATOM 4685 C CA . ILE D 2 9 ? -2.375 -4.184 33.655 1.00 23.18 -17 ILE D CA 1
ATOM 4686 C C . ILE D 2 9 ? -3.153 -5.219 32.861 1.00 21.22 -17 ILE D C 1
ATOM 4687 O O . ILE D 2 9 ? -3.674 -4.956 31.780 1.00 20.18 -17 ILE D O 1
ATOM 4692 N N . ALA D 2 10 ? -3.366 -6.398 33.442 1.00 20.98 -16 ALA D N 1
ATOM 4693 C CA . ALA D 2 10 ? -4.146 -7.424 32.765 1.00 22.80 -16 ALA D CA 1
ATOM 4694 C C . ALA D 2 10 ? -5.513 -7.318 33.386 1.00 25.00 -16 ALA D C 1
ATOM 4695 O O . ALA D 2 10 ? -5.637 -7.599 34.600 1.00 26.39 -16 ALA D O 1
ATOM 4697 N N . LEU D 2 11 ? -6.514 -6.916 32.603 1.00 26.53 -15 LEU D N 1
ATOM 4698 C CA . LEU D 2 11 ? -7.845 -6.600 33.127 1.00 27.27 -15 LEU D CA 1
ATOM 4699 C C . LEU D 2 11 ? -8.565 -7.917 33.496 1.00 28.53 -15 LEU D C 1
ATOM 4700 O O . LEU D 2 11 ? -8.278 -8.969 32.919 1.00 27.24 -15 LEU D O 1
ATOM 4705 N N . LYS D 2 12 ? -9.512 -7.790 34.411 1.00 33.12 -14 LYS D N 1
ATOM 4706 C CA . LYS D 2 12 ? -10.277 -8.942 34.943 1.00 36.17 -14 LYS D CA 1
ATOM 4707 C C . LYS D 2 12 ? -11.545 -9.143 34.162 1.00 35.96 -14 LYS D C 1
ATOM 4708 O O . LYS D 2 12 ? -12.118 -8.158 33.628 1.00 33.18 -14 LYS D O 1
ATOM 4714 N N . GLY D 2 13 ? -12.044 -10.386 34.169 1.00 43.24 -13 GLY D N 1
ATOM 4715 C CA . GLY D 2 13 ? -13.453 -10.671 33.826 1.00 46.43 -13 GLY D CA 1
ATOM 4716 C C . GLY D 2 13 ? -13.677 -11.771 32.806 1.00 53.16 -13 GLY D C 1
ATOM 4717 O O . GLY D 2 13 ? -12.730 -12.223 32.152 1.00 58.34 -13 GLY D O 1
ATOM 4718 N N . PRO D 2 27 ? -15.205 -9.103 7.244 1.00 39.68 4 PRO D N 1
ATOM 4719 C CA . PRO D 2 27 ? -14.601 -10.148 8.077 1.00 36.92 4 PRO D CA 1
ATOM 4720 C C . PRO D 2 27 ? -14.665 -9.783 9.573 1.00 35.51 4 PRO D C 1
ATOM 4721 O O . PRO D 2 27 ? -14.827 -8.630 9.952 1.00 32.79 4 PRO D O 1
ATOM 4725 N N . GLU D 2 28 ? -14.664 -10.773 10.418 1.00 31.52 5 GLU D N 1
ATOM 4726 C CA . GLU D 2 28 ? -14.812 -10.511 11.846 1.00 32.10 5 GLU D CA 1
ATOM 4727 C C . GLU D 2 28 ? -13.472 -10.044 12.476 1.00 26.98 5 GLU D C 1
ATOM 4728 O O . GLU D 2 28 ? -12.437 -10.701 12.321 1.00 27.74 5 GLU D O 1
ATOM 4734 N N . ASN D 2 29 ? -13.493 -8.891 13.117 1.00 24.14 6 ASN D N 1
ATOM 4735 C CA . ASN D 2 29 ? -12.271 -8.328 13.680 1.00 21.11 6 ASN D CA 1
ATOM 4736 C C . ASN D 2 29 ? -12.564 -7.564 14.948 1.00 16.94 6 ASN D C 1
ATOM 4737 O O . ASN D 2 29 ? -13.500 -6.735 14.988 1.00 22.15 6 ASN D O 1
ATOM 4742 N N . TYR D 2 30 ? -11.765 -7.850 15.961 1.00 18.12 7 TYR D N 1
ATOM 4743 C CA . TYR D 2 30 ? -11.751 -7.128 17.226 1.00 18.95 7 TYR D CA 1
ATOM 4744 C C . TYR D 2 30 ? -10.292 -6.610 17.511 1.00 19.47 7 TYR D C 1
ATOM 4745 O O . TYR D 2 30 ? -9.294 -7.302 17.209 1.00 19.29 7 TYR D O 1
ATOM 4754 N N . LEU D 2 31 ? -10.219 -5.455 18.148 1.00 17.36 8 LEU D N 1
ATOM 4755 C CA . LEU D 2 31 ? -8.921 -4.765 18.463 1.00 16.90 8 LEU D CA 1
ATOM 4756 C C . LEU D 2 31 ? -8.881 -4.193 19.869 1.00 15.24 8 LEU D C 1
ATOM 4757 O O . LEU D 2 31 ? -9.834 -3.599 20.370 1.00 18.52 8 LEU D O 1
ATOM 4762 N N . PHE D 2 32 ? -7.722 -4.337 20.496 1.00 17.78 9 PHE D N 1
ATOM 4763 C CA . PHE D 2 32 ? -7.412 -3.705 21.748 1.00 17.16 9 PHE D CA 1
ATOM 4764 C C . PHE D 2 32 ? -6.147 -2.893 21.510 1.00 17.60 9 PHE D C 1
ATOM 4765 O O . PHE D 2 32 ? -5.215 -3.373 20.951 1.00 17.67 9 PHE D O 1
ATOM 4773 N N . GLN D 2 33 ? -6.161 -1.688 22.002 1.00 17.51 10 GLN D N 1
ATOM 4774 C CA . GLN D 2 33 ? -4.977 -0.799 21.949 1.00 17.33 10 GLN D CA 1
ATOM 4775 C C . GLN D 2 33 ? -4.695 -0.094 23.230 1.00 16.87 10 GLN D C 1
ATOM 4776 O O . GLN D 2 33 ? -5.559 0.075 24.120 1.00 18.10 10 GLN D O 1
ATOM 4782 N N . GLY D 2 34 ? -3.447 0.325 23.401 1.00 16.95 11 GLY D N 1
ATOM 4783 C CA . GLY D 2 34 ? -3.037 0.969 24.611 1.00 16.33 11 GLY D CA 1
ATOM 4784 C C . GLY D 2 34 ? -2.203 2.217 24.288 1.00 15.57 11 GLY D C 1
ATOM 4785 O O . GLY D 2 34 ? -1.647 2.339 23.192 1.00 17.61 11 GLY D O 1
ATOM 4786 N N . ARG D 2 35 ? -2.104 3.123 25.258 1.00 15.58 12 ARG D N 1
ATOM 4787 C CA . ARG D 2 35 ? -1.138 4.203 25.222 1.00 14.99 12 ARG D CA 1
ATOM 4788 C C . ARG D 2 35 ? -0.461 4.360 26.549 1.00 16.48 12 ARG D C 1
ATOM 4789 O O . ARG D 2 35 ? -1.144 4.221 27.598 1.00 17.08 12 ARG D O 1
ATOM 4797 N N . GLN D 2 36 ? 0.838 4.674 26.570 1.00 14.60 13 GLN D N 1
ATOM 4798 C CA . GLN D 2 36 ? 1.591 4.955 27.777 1.00 14.14 13 GLN D CA 1
ATOM 4799 C C . GLN D 2 36 ? 2.314 6.218 27.453 1.00 17.49 13 GLN D C 1
ATOM 4800 O O . GLN D 2 36 ? 3.285 6.187 26.696 1.00 16.88 13 GLN D O 1
ATOM 4806 N N . GLU D 2 37 ? 1.732 7.331 27.858 1.00 15.01 14 GLU D N 1
ATOM 4807 C CA . GLU D 2 37 ? 2.132 8.703 27.372 1.00 16.83 14 GLU D CA 1
ATOM 4808 C C . GLU D 2 37 ? 2.856 9.519 28.475 1.00 17.95 14 GLU D C 1
ATOM 4809 O O . GLU D 2 37 ? 2.313 9.645 29.596 1.00 17.45 14 GLU D O 1
ATOM 4815 N N . CYS D 2 38 ? 4.009 10.113 28.159 1.00 16.89 15 CYS D N 1
ATOM 4816 C CA . CYS D 2 38 ? 4.769 10.933 29.054 1.00 17.52 15 CYS D CA 1
ATOM 4817 C C . CYS D 2 38 ? 4.816 12.353 28.503 1.00 19.44 15 CYS D C 1
ATOM 4818 O O . CYS D 2 38 ? 5.298 12.574 27.415 1.00 19.38 15 CYS D O 1
ATOM 4821 N N . TYR D 2 39 ? 4.250 13.284 29.236 1.00 18.60 16 TYR D N 1
ATOM 4822 C CA . TYR D 2 39 ? 4.173 14.705 28.884 1.00 17.54 16 TYR D CA 1
ATOM 4823 C C . TYR D 2 39 ? 5.210 15.482 29.711 1.00 21.31 16 TYR D C 1
ATOM 4824 O O . TYR D 2 39 ? 5.112 15.615 30.948 1.00 19.71 16 TYR D O 1
ATOM 4833 N N . ALA D 2 40 ? 6.261 15.977 29.038 1.00 18.92 17 ALA D N 1
ATOM 4834 C CA . ALA D 2 40 ? 7.382 16.625 29.709 1.00 19.40 17 ALA D CA 1
ATOM 4835 C C . ALA D 2 40 ? 7.187 18.116 29.561 1.00 20.90 17 ALA D C 1
ATOM 4836 O O . ALA D 2 40 ? 6.971 18.589 28.442 1.00 18.97 17 ALA D O 1
ATOM 4838 N N . PHE D 2 41 ? 7.214 18.848 30.669 1.00 18.65 18 PHE D N 1
ATOM 4839 C CA . PHE D 2 41 ? 6.956 20.268 30.608 1.00 19.56 18 PHE D CA 1
ATOM 4840 C C . PHE D 2 41 ? 7.646 21.012 31.748 1.00 19.64 18 PHE D C 1
ATOM 4841 O O . PHE D 2 41 ? 7.402 20.752 32.933 1.00 19.12 18 PHE D O 1
ATOM 4849 N N . ASN D 2 42 ? 8.576 21.884 31.417 1.00 20.76 19 ASN D N 1
ATOM 4850 C CA . ASN D 2 42 ? 9.173 22.723 32.452 1.00 21.27 19 ASN D CA 1
ATOM 4851 C C . ASN D 2 42 ? 9.744 21.945 33.655 1.00 24.14 19 ASN D C 1
ATOM 4852 O O . ASN D 2 42 ? 9.532 22.330 34.793 1.00 23.26 19 ASN D O 1
ATOM 4857 N N . GLY D 2 43 ? 10.444 20.826 33.391 1.00 21.00 20 GLY D N 1
ATOM 4858 C CA . GLY D 2 43 ? 11.026 19.984 34.421 1.00 24.38 20 GLY D CA 1
ATOM 4859 C C . GLY D 2 43 ? 10.056 19.037 35.098 1.00 25.55 20 GLY D C 1
ATOM 4860 O O . GLY D 2 43 ? 10.422 18.409 36.091 1.00 27.23 20 GLY D O 1
ATOM 4861 N N . THR D 2 44 ? 8.836 18.928 34.610 1.00 22.32 21 THR D N 1
ATOM 4862 C CA . THR D 2 44 ? 7.867 18.077 35.243 1.00 23.02 21 THR D CA 1
ATOM 4863 C C . THR D 2 44 ? 7.488 17.069 34.200 1.00 21.60 21 THR D C 1
ATOM 4864 O O . THR D 2 44 ? 7.708 17.288 33.017 1.00 18.99 21 THR D O 1
ATOM 4868 N N . GLN D 2 45 ? 6.901 15.960 34.694 1.00 21.63 22 GLN D N 1
ATOM 4869 C CA . GLN D 2 45 ? 6.374 14.891 33.902 1.00 19.52 22 GLN D CA 1
ATOM 4870 C C . GLN D 2 45 ? 4.974 14.559 34.322 1.00 18.67 22 GLN D C 1
ATOM 4871 O O . GLN D 2 45 ? 4.692 14.488 35.509 1.00 21.56 22 GLN D O 1
ATOM 4877 N N . ARG D 2 46 ? 4.087 14.325 33.385 1.00 19.59 23 ARG D N 1
ATOM 4878 C CA . ARG D 2 46 ? 2.731 13.883 33.642 1.00 19.32 23 ARG D CA 1
ATOM 4879 C C . ARG D 2 46 ? 2.528 12.554 32.842 1.00 18.95 23 ARG D C 1
ATOM 4880 O O . ARG D 2 46 ? 2.853 12.524 31.669 1.00 21.27 23 ARG D O 1
ATOM 4888 N N . PHE D 2 47 ? 2.065 11.469 33.485 1.00 19.39 24 PHE D N 1
ATOM 4889 C CA . PHE D 2 47 ? 1.900 10.189 32.839 1.00 19.49 24 PHE D CA 1
ATOM 4890 C C . PHE D 2 47 ? 0.413 9.823 32.637 1.00 19.49 24 PHE D C 1
ATOM 4891 O O . PHE D 2 47 ? -0.426 9.979 33.582 1.00 19.72 24 PHE D O 1
ATOM 4899 N N . LEU D 2 48 ? 0.037 9.323 31.442 1.00 18.42 25 LEU D N 1
ATOM 4900 C CA . LEU D 2 48 ? -1.284 8.802 31.148 1.00 19.81 25 LEU D CA 1
ATOM 4901 C C . LEU D 2 48 ? -1.186 7.407 30.541 1.00 22.03 25 LEU D C 1
ATOM 4902 O O . LEU D 2 48 ? -0.371 7.194 29.665 1.00 18.97 25 LEU D O 1
ATOM 4907 N N . GLU D 2 49 ? -1.948 6.450 31.055 1.00 18.24 26 GLU D N 1
ATOM 4908 C CA . GLU D 2 49 ? -2.002 5.134 30.565 1.00 19.45 26 GLU D CA 1
ATOM 4909 C C . GLU D 2 49 ? -3.449 4.900 30.139 1.00 21.41 26 GLU D C 1
ATOM 4910 O O . GLU D 2 49 ? -4.382 5.059 30.967 1.00 20.01 26 GLU D O 1
ATOM 4916 N N . ARG D 2 50 ? -3.674 4.636 28.877 1.00 17.77 27 ARG D N 1
ATOM 4917 C CA . ARG D 2 50 ? -4.979 4.427 28.312 1.00 18.05 27 ARG D CA 1
ATOM 4918 C C . ARG D 2 50 ? -5.257 3.033 27.867 1.00 18.61 27 ARG D C 1
ATOM 4919 O O . ARG D 2 50 ? -4.395 2.414 27.268 1.00 16.98 27 ARG D O 1
ATOM 4927 N N . TYR D 2 51 ? -6.470 2.577 28.154 1.00 17.24 28 TYR D N 1
ATOM 4928 C CA . TYR D 2 51 ? -6.977 1.276 27.726 1.00 17.87 28 TYR D CA 1
ATOM 4929 C C . TYR D 2 51 ? -8.151 1.455 26.802 1.00 17.51 28 TYR D C 1
ATOM 4930 O O . TYR D 2 51 ? -9.136 2.199 27.092 1.00 18.77 28 TYR D O 1
ATOM 4939 N N . ILE D 2 52 ? -8.026 0.903 25.611 1.00 17.16 29 ILE D N 1
ATOM 4940 C CA . ILE D 2 52 ? -8.923 1.206 24.514 1.00 16.62 29 ILE D CA 1
ATOM 4941 C C . ILE D 2 52 ? -9.395 -0.060 23.793 1.00 17.04 29 ILE D C 1
ATOM 4942 O O . ILE D 2 52 ? -8.609 -0.936 23.385 1.00 18.80 29 ILE D O 1
ATOM 4947 N N . TYR D 2 53 ? -10.708 -0.224 23.679 1.00 17.04 30 TYR D N 1
ATOM 4948 C CA . TYR D 2 53 ? -11.295 -1.318 22.945 1.00 19.11 30 TYR D CA 1
ATOM 4949 C C . TYR D 2 53 ? -11.847 -0.785 21.689 1.00 16.30 30 TYR D C 1
ATOM 4950 O O . TYR D 2 53 ? -12.671 0.156 21.661 1.00 19.65 30 TYR D O 1
ATOM 4959 N N . ASN D 2 54 ? -11.284 -1.262 20.593 1.00 17.95 31 ASN D N 1
ATOM 4960 C CA . ASN D 2 54 ? -11.494 -0.732 19.243 1.00 17.90 31 ASN D CA 1
ATOM 4961 C C . ASN D 2 54 ? -11.059 0.72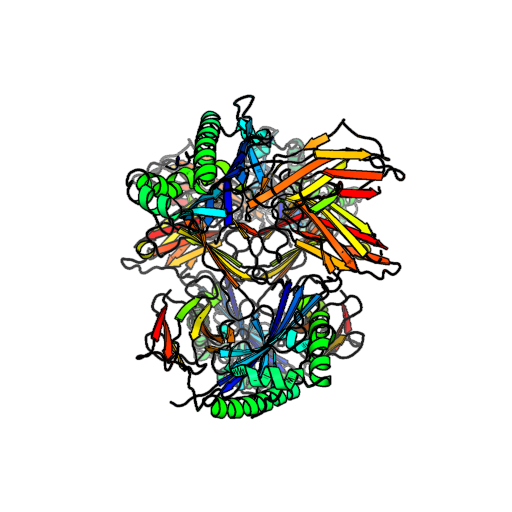2 19.180 1.00 19.01 31 ASN D C 1
ATOM 4962 O O . ASN D 2 54 ? -9.884 0.983 19.254 1.00 18.15 31 ASN D O 1
ATOM 4967 N N . ARG D 2 55 ? -11.991 1.666 19.026 1.00 19.21 32 ARG D N 1
ATOM 4968 C CA . ARG D 2 55 ? -11.716 3.087 19.204 1.00 18.25 32 ARG D CA 1
ATOM 4969 C C . ARG D 2 55 ? -12.258 3.740 20.511 1.00 20.88 32 ARG D C 1
ATOM 4970 O O . ARG D 2 55 ? -12.240 4.967 20.639 1.00 21.19 32 ARG D O 1
ATOM 4978 N N . GLU D 2 56 ? -12.723 2.943 21.459 1.00 19.84 33 GLU D N 1
ATOM 4979 C CA . GLU D 2 56 ? -13.309 3.490 22.666 1.00 21.96 33 GLU D CA 1
ATOM 4980 C C . GLU D 2 56 ? -12.358 3.372 23.802 1.00 21.36 33 GLU D C 1
ATOM 4981 O O . GLU D 2 56 ? -12.098 2.266 24.296 1.00 20.20 33 GLU D O 1
ATOM 4987 N N . GLU D 2 57 ? -11.808 4.514 24.221 1.00 18.10 34 GLU D N 1
ATOM 4988 C CA . GLU D 2 57 ? -11.034 4.584 25.447 1.00 20.09 34 GLU D CA 1
ATOM 4989 C C . GLU D 2 57 ? -12.006 4.367 26.619 1.00 22.31 34 GLU D C 1
ATOM 4990 O O . GLU D 2 57 ? -12.980 5.086 26.696 1.00 21.47 34 GLU D O 1
ATOM 4996 N N . PHE D 2 58 ? -11.791 3.373 27.421 1.00 19.68 35 PHE D N 1
ATOM 4997 C CA . PHE D 2 58 ? -12.791 3.018 28.530 1.00 21.67 35 PHE D CA 1
ATOM 4998 C C . PHE D 2 58 ? -12.251 3.208 29.945 1.00 23.16 35 PHE D C 1
ATOM 4999 O O . PHE D 2 58 ? -13.033 3.369 30.902 1.00 24.23 35 PHE D O 1
ATOM 5007 N N . VAL D 2 59 ? -10.9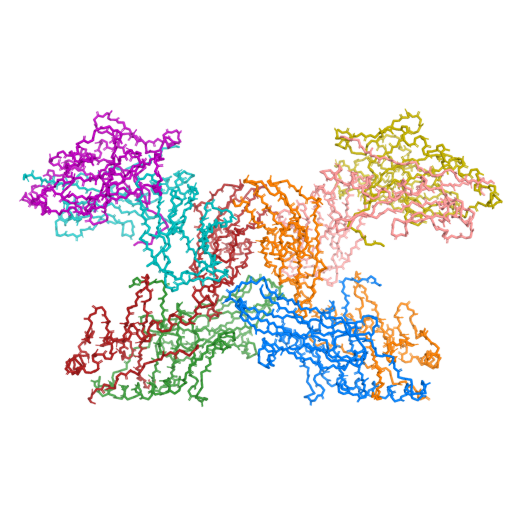37 3.181 30.155 1.00 19.99 36 VAL D N 1
ATOM 5008 C CA . VAL D 2 59 ? -10.381 3.477 31.426 1.00 22.54 36 VAL D CA 1
ATOM 5009 C C . VAL D 2 59 ? -8.988 4.075 31.178 1.00 26.20 36 VAL D C 1
ATOM 5010 O O . VAL D 2 59 ? -8.305 3.724 30.146 1.00 21.44 36 VAL D O 1
ATOM 5014 N N . ARG D 2 60 ? -8.596 4.937 32.093 1.00 23.05 37 ARG D N 1
ATOM 5015 C CA . ARG D 2 60 ? -7.381 5.691 32.034 1.00 26.34 37 ARG D CA 1
ATOM 5016 C C . ARG D 2 60 ? -6.770 5.833 33.414 1.00 24.74 37 ARG D C 1
ATOM 5017 O O . ARG D 2 60 ? -7.502 5.997 34.442 1.00 25.92 37 ARG D O 1
ATOM 5025 N N . PHE D 2 61 ? -5.447 5.789 33.506 1.00 19.57 38 PHE D N 1
ATOM 5026 C CA . PHE D 2 61 ? -4.709 6.338 34.618 1.00 21.38 38 PHE D CA 1
ATOM 5027 C C . PHE D 2 61 ? -4.038 7.641 34.209 1.00 25.83 38 PHE D C 1
ATOM 5028 O O . PHE D 2 61 ? -3.321 7.698 33.174 1.00 23.57 38 PHE D O 1
ATOM 5036 N N . ASP D 2 62 ? -4.273 8.686 34.989 1.00 21.03 39 ASP D N 1
ATOM 5037 C CA . ASP D 2 62 ? -3.618 9.992 34.806 1.00 20.31 39 ASP D CA 1
ATOM 5038 C C . ASP D 2 62 ? -2.970 10.363 36.101 1.00 25.14 39 ASP D C 1
ATOM 5039 O O . ASP D 2 62 ? -3.653 10.402 37.135 1.00 25.47 39 ASP D O 1
ATOM 5044 N N . SER D 2 63 ? -1.649 10.629 36.062 1.00 22.36 40 SER D N 1
ATOM 5045 C CA . SER D 2 63 ? -0.917 10.991 37.254 1.00 22.02 40 SER D CA 1
ATOM 5046 C C . SER D 2 63 ? -1.403 12.363 37.863 1.00 25.58 40 SER D C 1
ATOM 5047 O O . SER D 2 63 ? -1.201 12.600 39.029 1.00 27.45 40 SER D O 1
ATOM 5050 N N . ASP D 2 64 ? -2.044 13.254 37.129 1.00 25.05 41 ASP D N 1
ATOM 5051 C CA . ASP D 2 64 ? -2.573 14.486 37.791 1.00 32.13 41 ASP D CA 1
ATOM 5052 C C . ASP D 2 64 ? -3.793 14.138 38.647 1.00 34.78 41 ASP D C 1
ATOM 5053 O O . ASP D 2 64 ? -4.221 14.934 39.465 1.00 32.18 41 ASP D O 1
ATOM 5058 N N . VAL D 2 65 ? -4.389 12.981 38.391 1.00 33.27 42 VAL D N 1
ATOM 5059 C CA . VAL D 2 65 ? -5.546 12.479 39.149 1.00 31.49 42 VAL D CA 1
ATOM 5060 C C . VAL D 2 65 ? -5.077 11.581 40.272 1.00 34.76 42 VAL D C 1
ATOM 5061 O O . VAL D 2 65 ? -5.561 11.711 41.383 1.00 35.39 42 VAL D O 1
ATOM 5065 N N . GLY D 2 66 ? -4.199 10.617 39.982 1.00 26.16 43 GLY D N 1
ATOM 5066 C CA . GLY D 2 66 ? -3.612 9.762 40.918 1.00 25.90 43 GLY D CA 1
ATOM 5067 C C . GLY D 2 66 ? -4.380 8.484 41.072 1.00 26.96 43 GLY D C 1
ATOM 5068 O O . GLY D 2 66 ? -3.926 7.601 41.802 1.00 29.36 43 GLY D O 1
ATOM 5069 N N . GLU D 2 67 ? -5.416 8.286 40.271 1.00 28.16 44 GLU D N 1
ATOM 5070 C CA . GLU D 2 67 ? -6.044 6.962 40.240 1.00 31.17 44 GLU D CA 1
ATOM 5071 C C . GLU D 2 67 ? -6.707 6.661 38.921 1.00 25.26 44 GLU D C 1
ATOM 5072 O O . GLU D 2 67 ? -6.846 7.548 38.068 1.00 28.69 44 GLU D O 1
ATOM 5078 N N . PHE D 2 68 ? -7.126 5.407 38.767 1.00 26.75 45 PHE D N 1
ATOM 5079 C CA . PHE D 2 68 ? -7.870 4.976 37.601 1.00 25.11 45 PHE D CA 1
ATOM 5080 C C . PHE D 2 68 ? -9.215 5.641 37.575 1.00 31.57 45 PHE D C 1
ATOM 5081 O O . PHE D 2 68 ? -9.833 5.818 38.634 1.00 28.04 45 PHE D O 1
ATOM 5089 N N . ARG D 2 69 ? -9.645 5.984 36.370 1.00 25.41 46 ARG D N 1
ATOM 5090 C CA . ARG D 2 69 ? -10.953 6.505 36.067 1.00 28.85 46 ARG D CA 1
ATOM 5091 C C . ARG D 2 69 ? -11.555 5.874 34.868 1.00 32.29 46 ARG D C 1
ATOM 5092 O O . ARG D 2 69 ? -10.925 5.819 33.795 1.00 28.41 46 ARG D O 1
ATOM 5100 N N . ALA D 2 70 ? -12.813 5.452 35.001 1.00 28.86 47 ALA D N 1
ATOM 5101 C CA . ALA D 2 70 ? -13.608 4.990 33.870 1.00 27.32 47 ALA D CA 1
ATOM 5102 C C . ALA D 2 70 ? -13.905 6.140 32.967 1.00 30.14 47 ALA D C 1
ATOM 5103 O O . ALA D 2 70 ? -14.298 7.216 33.406 1.00 27.76 47 ALA D O 1
ATOM 5105 N N . VAL D 2 71 ? -13.632 5.943 31.676 1.00 30.13 48 VAL D N 1
ATOM 5106 C CA . VAL D 2 71 ? -13.850 6.992 30.694 1.00 29.25 48 VAL D CA 1
ATOM 5107 C C . VAL D 2 71 ? -15.203 6.708 30.081 1.00 27.26 48 VAL D C 1
ATOM 5108 O O . VAL D 2 71 ? -15.849 7.628 29.634 1.00 28.29 48 VAL D O 1
ATOM 5112 N N . THR D 2 72 ? -15.632 5.440 30.063 1.00 27.48 49 THR D N 1
ATOM 5113 C CA . THR D 2 72 ? -16.996 5.096 29.619 1.00 32.00 49 THR D CA 1
ATOM 5114 C C . THR D 2 72 ? -17.524 4.047 30.573 1.00 33.23 49 THR D C 1
ATOM 5115 O O . THR D 2 72 ? -16.738 3.426 31.383 1.00 33.07 49 THR D O 1
ATOM 5119 N N . GLU D 2 73 ? -18.819 3.779 30.463 1.00 30.60 50 GLU D N 1
ATOM 5120 C CA . GLU D 2 73 ? -19.421 2.729 31.344 1.00 40.88 50 GLU D CA 1
ATOM 5121 C C . GLU D 2 73 ? -18.716 1.392 31.176 1.00 31.09 50 GLU D C 1
ATOM 5122 O O . GLU D 2 73 ? -18.564 0.643 32.153 1.00 32.02 50 GLU D O 1
ATOM 5128 N N . LEU D 2 74 ? -18.161 1.132 29.984 1.00 32.83 51 LEU D N 1
ATOM 5129 C CA . LEU D 2 74 ? -17.383 -0.101 29.805 1.00 29.39 51 LEU D CA 1
ATOM 5130 C C . LEU D 2 74 ? -16.283 -0.327 30.824 1.00 25.09 51 LEU D C 1
ATOM 5131 O O . LEU D 2 74 ? -15.948 -1.457 31.114 1.00 29.88 51 LEU D O 1
ATOM 5136 N N . GLY D 2 75 ? -15.698 0.738 31.332 1.00 24.28 52 GLY D N 1
ATOM 5137 C CA . GLY D 2 75 ? -14.604 0.663 32.297 1.00 27.75 52 GLY D CA 1
ATOM 5138 C C . GLY D 2 75 ? -14.916 0.715 33.802 1.00 26.85 52 GLY D C 1
ATOM 5139 O O . GLY D 2 75 ? -14.010 0.744 34.635 1.00 26.28 52 GLY D O 1
ATOM 5140 N N . ARG D 2 76 ? -16.209 0.794 34.148 1.00 31.96 53 ARG D N 1
ATOM 5141 C CA . ARG D 2 76 ? -16.551 0.943 35.582 1.00 34.18 53 ARG D CA 1
ATOM 5142 C C . ARG D 2 76 ? -15.990 -0.191 36.402 1.00 28.33 53 ARG D C 1
ATOM 5143 O O . ARG D 2 76 ? -15.409 0.057 37.435 1.00 29.15 53 ARG D O 1
ATOM 5151 N N . PRO D 2 77 ? -16.087 -1.459 35.954 1.00 31.57 54 PRO D N 1
ATOM 5152 C CA . PRO D 2 77 ? -15.534 -2.459 36.849 1.00 35.50 54 PRO D CA 1
ATOM 5153 C C . PRO D 2 77 ? -14.038 -2.398 37.012 1.00 36.70 54 PRO D C 1
ATOM 5154 O O . PRO D 2 77 ? -13.474 -2.995 37.941 1.00 35.35 54 PRO D O 1
ATOM 5158 N N . ASP D 2 78 ? -13.376 -1.788 36.029 1.00 38.16 55 ASP D N 1
ATOM 5159 C CA . ASP D 2 78 ? -11.922 -1.671 36.087 1.00 32.57 55 ASP D CA 1
ATOM 5160 C C . ASP D 2 78 ? -11.574 -0.601 37.052 1.00 27.17 55 ASP D C 1
ATOM 5161 O O . ASP D 2 78 ? -10.646 -0.751 37.811 1.00 28.30 55 ASP D O 1
ATOM 5166 N N . GLU D 2 79 ? -12.277 0.506 37.004 1.00 26.98 56 GLU D N 1
ATOM 5167 C CA . GLU D 2 79 ? -11.943 1.577 37.900 1.00 26.68 56 GLU D CA 1
ATOM 5168 C C . GLU D 2 79 ? -12.130 1.086 39.371 1.00 33.20 56 GLU D C 1
ATOM 5169 O O . GLU D 2 79 ? -11.262 1.269 40.206 1.00 33.22 56 GLU D O 1
ATOM 5175 N N . GLU D 2 80 ? -13.256 0.439 39.639 1.00 34.52 57 GLU D N 1
ATOM 5176 C CA . GLU D 2 80 ? -13.532 -0.119 40.976 1.00 37.71 57 GLU D CA 1
ATOM 5177 C C . GLU D 2 80 ? -12.487 -1.119 41.486 1.00 32.46 57 GLU D C 1
ATOM 5178 O O . GLU D 2 80 ? -11.991 -0.963 42.577 1.00 36.27 57 GLU D O 1
ATOM 5184 N N . TYR D 2 81 ? -12.147 -2.144 40.699 1.00 28.64 58 TYR D N 1
ATOM 5185 C CA . TYR D 2 81 ? -11.171 -3.106 41.124 1.00 28.46 58 TYR D CA 1
ATOM 5186 C C . TYR D 2 81 ? -9.807 -2.484 41.293 1.00 32.40 58 TYR D C 1
ATOM 5187 O O . TYR D 2 81 ? -9.182 -2.630 42.358 1.00 28.96 58 TYR D O 1
ATOM 5196 N N . TRP D 2 82 ? -9.289 -1.798 40.253 1.00 31.34 59 TRP D N 1
ATOM 5197 C CA . TRP D 2 82 ? -7.874 -1.431 40.325 1.00 26.21 59 TRP D CA 1
ATOM 5198 C C . TRP D 2 82 ? -7.604 -0.384 41.347 1.00 24.54 59 TRP D C 1
ATOM 5199 O O . TRP D 2 82 ? -6.520 -0.341 41.897 1.00 26.91 59 TRP D O 1
ATOM 5210 N N . ASN D 2 83 ? -8.586 0.445 41.613 1.00 28.51 60 ASN D N 1
ATOM 5211 C CA . ASN D 2 83 ? -8.412 1.455 42.654 1.00 28.91 60 ASN D CA 1
ATOM 5212 C C . ASN D 2 83 ? -8.407 0.895 44.105 1.00 32.66 60 ASN D C 1
ATOM 5213 O O . ASN D 2 83 ? -7.924 1.531 45.006 1.00 37.98 60 ASN D O 1
ATOM 5218 N N . SER D 2 84 ? -8.878 -0.321 44.271 1.00 37.05 61 SER D N 1
ATOM 5219 C CA . SER D 2 84 ? -8.765 -1.036 45.533 1.00 36.22 61 SER D CA 1
ATOM 5220 C C . SER D 2 84 ? -7.381 -1.704 45.650 1.00 41.47 61 SER D C 1
ATOM 5221 O O . SER D 2 84 ? -7.045 -2.203 46.719 1.00 45.88 61 SER D O 1
ATOM 5224 N N . GLN D 2 85 ? -6.566 -1.718 44.567 1.00 41.14 62 GLN D N 1
ATOM 5225 C CA . GLN D 2 85 ? -5.230 -2.351 44.591 1.00 38.08 62 GLN D CA 1
ATOM 5226 C C . GLN D 2 85 ? -4.079 -1.373 44.910 1.00 43.61 62 GLN D C 1
ATOM 5227 O O . GLN D 2 85 ? -3.517 -0.702 44.000 1.00 37.07 62 GLN D O 1
ATOM 5233 N N . LYS D 2 86 ? -3.676 -1.339 46.181 1.00 37.68 63 LYS D N 1
ATOM 5234 C CA . LYS D 2 86 ? -2.755 -0.302 46.705 1.00 44.87 63 LYS D CA 1
ATOM 5235 C C . LYS D 2 86 ? -1.433 -0.263 45.977 1.00 42.56 63 LYS D C 1
ATOM 5236 O O . LYS D 2 86 ? -0.929 0.810 45.612 1.00 41.88 63 LYS D O 1
ATOM 5242 N N . ASP D 2 87 ? -0.854 -1.428 45.787 1.00 40.77 64 ASP D N 1
ATOM 5243 C CA . ASP D 2 87 ? 0.446 -1.542 45.169 1.00 47.99 64 ASP D CA 1
ATOM 5244 C C . ASP D 2 87 ? 0.431 -1.205 43.637 1.00 43.39 64 ASP D C 1
ATOM 5245 O O . ASP D 2 87 ? 1.403 -0.627 43.112 1.00 38.34 64 ASP D O 1
ATOM 5250 N N . ILE D 2 88 ? -0.642 -1.559 42.924 1.00 37.29 65 ILE D N 1
ATOM 5251 C CA . ILE D 2 88 ? -0.760 -1.112 41.521 1.00 37.46 65 ILE D CA 1
ATOM 5252 C C . ILE D 2 88 ? -0.822 0.409 41.431 1.00 35.79 65 ILE D C 1
ATOM 5253 O O . ILE D 2 88 ? -0.115 1.029 40.609 1.00 32.58 65 ILE D O 1
ATOM 5258 N N . LEU D 2 89 ? -1.640 1.004 42.270 1.00 30.26 66 LEU D N 1
ATOM 5259 C CA . LEU D 2 89 ? -1.680 2.443 42.411 1.00 35.15 66 LEU D CA 1
ATOM 5260 C C . LEU D 2 89 ? -0.317 3.076 42.680 1.00 33.08 66 LEU D C 1
ATOM 5261 O O . LEU D 2 89 ? 0.010 4.107 42.099 1.00 28.98 66 LEU D O 1
ATOM 5266 N N . GLU D 2 90 ? 0.465 2.495 43.569 1.00 30.68 67 GLU D N 1
ATOM 5267 C CA . GLU D 2 90 ? 1.770 3.072 43.902 1.00 35.86 67 GLU D CA 1
ATOM 5268 C C . GLU D 2 90 ? 2.678 2.981 42.677 1.00 32.50 67 GLU D C 1
ATOM 5269 O O . GLU D 2 90 ? 3.475 3.894 42.421 1.00 30.82 67 GLU D O 1
ATOM 5275 N N . GLU D 2 91 ? 2.575 1.873 41.959 1.00 31.28 68 GLU D N 1
ATOM 5276 C CA . GLU D 2 91 ? 3.393 1.681 40.789 1.00 30.49 68 GLU D CA 1
ATOM 5277 C C . GLU D 2 91 ? 3.052 2.750 39.718 1.00 25.78 68 GLU D C 1
ATOM 5278 O O . GLU D 2 91 ? 4.003 3.429 39.171 1.00 28.34 68 GLU D O 1
ATOM 5284 N N . GLU D 2 92 ? 1.775 2.981 39.458 1.00 22.18 69 GLU D N 1
ATOM 5285 C CA . GLU D 2 92 ? 1.391 3.975 38.391 1.00 23.68 69 GLU D CA 1
ATOM 5286 C C . GLU D 2 92 ? 1.763 5.337 38.837 1.00 24.88 69 GLU D C 1
ATOM 5287 O O . GLU D 2 92 ? 2.184 6.162 38.046 1.00 23.49 69 GLU D O 1
ATOM 5293 N N . ARG D 2 93 ? 1.597 5.613 40.137 1.00 25.34 70 ARG D N 1
ATOM 5294 C CA . ARG D 2 93 ? 1.914 6.950 40.632 1.00 23.48 70 ARG D CA 1
ATOM 5295 C C . ARG D 2 93 ? 3.382 7.313 40.545 1.00 22.17 70 ARG D C 1
ATOM 5296 O O . ARG D 2 93 ? 3.740 8.479 40.489 1.00 22.60 70 ARG D O 1
ATOM 5304 N N . ALA D 2 94 ? 4.242 6.309 40.527 1.00 23.37 71 ALA D N 1
ATOM 5305 C CA . ALA D 2 94 ? 5.662 6.472 40.448 1.00 21.39 71 ALA D CA 1
ATOM 5306 C C . ALA D 2 94 ? 6.237 6.668 39.009 1.00 21.54 71 ALA D C 1
ATOM 5307 O O . ALA D 2 94 ? 7.420 7.006 38.856 1.00 23.70 71 ALA D O 1
ATOM 5309 N N . VAL D 2 95 ? 5.387 6.425 38.010 1.00 21.50 72 VAL D N 1
ATOM 5310 C CA . VAL D 2 95 ? 5.852 6.474 36.581 1.00 22.09 72 VAL D CA 1
ATOM 5311 C C . VAL D 2 95 ? 6.448 7.833 36.218 1.00 21.36 72 VAL D C 1
ATOM 5312 O O . VAL D 2 95 ? 7.475 7.867 35.587 1.00 22.01 72 VAL D O 1
ATOM 5316 N N . PRO D 2 96 ? 5.846 8.951 36.626 1.00 20.05 73 PRO D N 1
ATOM 5317 C CA . PRO D 2 96 ? 6.455 10.241 36.203 1.00 21.22 73 PRO D CA 1
ATOM 5318 C C . PRO D 2 96 ? 7.877 10.416 36.591 1.00 20.67 73 PRO D C 1
ATOM 5319 O O . PRO D 2 96 ? 8.723 10.823 35.760 1.00 23.25 73 PRO D O 1
ATOM 5323 N N . ASP D 2 97 ? 8.245 10.048 37.808 1.00 22.80 74 ASP D N 1
ATOM 5324 C CA . ASP D 2 97 ? 9.577 10.218 38.239 1.00 25.67 74 ASP D CA 1
ATOM 5325 C C . ASP D 2 97 ? 10.504 9.052 37.906 1.00 24.19 74 ASP D C 1
ATOM 5326 O O . ASP D 2 97 ? 11.711 9.163 38.071 1.00 29.07 74 ASP D O 1
ATOM 5331 N N . ARG D 2 98 ? 9.962 7.940 37.499 1.00 25.04 75 ARG D N 1
ATOM 5332 C CA . ARG D 2 98 ? 10.789 6.796 37.142 1.00 25.65 75 ARG D CA 1
ATOM 5333 C C . ARG D 2 98 ? 10.821 6.748 35.581 1.00 24.45 75 ARG D C 1
ATOM 5334 O O . ARG D 2 98 ? 11.564 7.526 35.005 1.00 26.62 75 ARG D O 1
ATOM 5342 N N . MET D 2 99 ? 9.975 5.959 34.921 1.00 20.00 76 MET D N 1
ATOM 5343 C CA . MET D 2 99 ? 10.073 5.775 33.476 1.00 19.60 76 MET D CA 1
ATOM 5344 C C . MET D 2 99 ? 10.104 7.141 32.730 1.00 19.02 76 MET D C 1
ATOM 5345 O O . MET D 2 99 ? 10.957 7.362 31.900 1.00 20.43 76 MET D O 1
ATOM 5350 N N . CYS D 2 100 ? 9.182 8.035 33.036 1.00 18.17 77 CYS D N 1
ATOM 5351 C CA . CYS D 2 100 ? 9.034 9.244 32.159 1.00 17.96 77 CYS D CA 1
ATOM 5352 C C . CYS D 2 100 ? 10.300 10.084 32.280 1.00 17.66 77 CYS D C 1
ATOM 5353 O O . CYS D 2 100 ? 10.881 10.502 31.299 1.00 18.35 77 CYS D O 1
ATOM 5356 N N . ARG D 2 101 ? 10.739 10.342 33.499 1.00 17.39 78 ARG D N 1
ATOM 5357 C CA . ARG D 2 101 ? 11.899 11.169 33.686 1.00 22.73 78 ARG D CA 1
ATOM 5358 C C . ARG D 2 101 ? 13.178 10.510 33.207 1.00 18.78 78 ARG D C 1
ATOM 5359 O O . ARG D 2 101 ? 14.019 11.132 32.549 1.00 20.09 78 ARG D O 1
ATOM 5367 N N . HIS D 2 102 ? 13.295 9.206 33.461 1.00 18.79 79 HIS D N 1
ATOM 5368 C CA . HIS D 2 102 ? 14.456 8.426 33.013 1.00 18.57 79 HIS D CA 1
ATOM 5369 C C . HIS D 2 102 ? 14.614 8.533 31.499 1.00 16.91 79 HIS D C 1
ATOM 5370 O O . HIS D 2 102 ? 15.736 8.837 31.040 1.00 16.03 79 HIS D O 1
ATOM 5377 N N . ASN D 2 103 ? 13.519 8.271 30.783 1.00 15.03 80 ASN D N 1
ATOM 5378 C CA . ASN D 2 103 ? 13.518 8.344 29.323 1.00 17.16 80 ASN D CA 1
ATOM 5379 C C . ASN D 2 103 ? 13.875 9.726 28.788 1.00 16.24 80 ASN D C 1
ATOM 5380 O O . ASN D 2 103 ? 14.663 9.866 27.898 1.00 18.11 80 ASN D O 1
ATOM 5385 N N . TYR D 2 104 ? 13.278 10.742 29.377 1.00 17.37 81 TYR D N 1
ATOM 5386 C CA . TYR D 2 104 ? 13.537 12.093 29.013 1.00 17.35 81 TYR D CA 1
ATOM 5387 C C . TYR D 2 104 ? 14.964 12.538 29.212 1.00 19.10 81 TYR D C 1
ATOM 5388 O O . TYR D 2 104 ? 15.516 13.256 28.344 1.00 20.53 81 TYR D O 1
ATOM 5397 N N . GLU D 2 105 ? 15.548 12.169 30.354 1.00 21.43 82 GLU D N 1
ATOM 5398 C CA . GLU D 2 105 ? 16.906 12.496 30.670 1.00 22.88 82 GLU D CA 1
ATOM 5399 C C . GLU D 2 105 ? 17.901 11.723 29.824 1.00 25.84 82 GLU D C 1
ATOM 5400 O O . GLU D 2 105 ? 19.001 12.160 29.682 1.00 26.00 82 GLU D O 1
ATOM 5406 N N . LEU D 2 106 ? 17.540 10.606 29.216 1.00 22.07 83 LEU D N 1
ATOM 5407 C CA . LEU D 2 106 ? 18.608 9.859 28.535 1.00 23.40 83 LEU D CA 1
ATOM 5408 C C . LEU D 2 106 ? 18.816 10.299 27.073 1.00 23.89 83 LEU D C 1
ATOM 5409 O O . LEU D 2 106 ? 19.802 9.953 26.462 1.00 22.80 83 LEU D O 1
ATOM 5414 N N . GLY D 2 107 ? 17.836 10.981 26.518 1.00 24.72 84 GLY D N 1
ATOM 5415 C CA . GLY D 2 107 ? 17.829 11.307 25.099 1.00 26.08 84 GLY D CA 1
ATOM 5416 C C . GLY D 2 107 ? 18.900 12.321 24.738 1.00 26.67 84 GLY D C 1
ATOM 5417 O O . GLY D 2 107 ? 19.447 12.278 23.660 1.00 24.53 84 GLY D O 1
ATOM 5418 N N . GLY D 2 108 ? 19.165 13.266 25.634 1.00 25.33 85 GLY D N 1
ATOM 5419 C CA . GLY D 2 108 ? 20.186 14.247 25.402 1.00 24.10 85 GLY D CA 1
ATOM 5420 C C . GLY D 2 108 ? 19.862 15.192 24.260 1.00 23.63 85 GLY D C 1
ATOM 5421 O O . GLY D 2 108 ? 18.754 15.204 23.707 1.00 20.47 85 GLY D O 1
ATOM 5422 N N . PRO D 2 109 ? 20.880 15.942 23.850 1.00 23.73 86 PRO D N 1
ATOM 5423 C CA . PRO D 2 109 ? 20.725 16.878 22.737 1.00 23.50 86 PRO D CA 1
ATOM 5424 C C . PRO D 2 109 ? 20.225 16.249 21.416 1.00 20.53 86 PRO D C 1
ATOM 5425 O O . PRO D 2 109 ? 19.497 16.847 20.639 1.00 17.83 86 PRO D O 1
ATOM 5429 N N . MET D 2 110 ? 20.721 15.084 21.128 1.00 19.07 87 MET D N 1
ATOM 5430 C CA . MET D 2 110 ? 20.463 14.429 19.873 1.00 18.45 87 MET D CA 1
ATOM 5431 C C . MET D 2 110 ? 19.017 14.095 19.746 1.00 15.60 87 MET D C 1
ATOM 5432 O O . MET D 2 110 ? 18.512 14.053 18.666 1.00 17.50 87 MET D O 1
ATOM 5437 N N . THR D 2 111 ? 18.342 13.856 20.877 1.00 16.50 88 THR D N 1
ATOM 5438 C CA . THR D 2 111 ? 16.902 13.599 20.872 1.00 16.73 88 THR D CA 1
ATOM 5439 C C . THR D 2 111 ? 16.057 14.911 21.041 1.00 16.48 88 THR D C 1
ATOM 5440 O O . THR D 2 111 ? 15.191 15.260 20.234 1.00 19.73 88 THR D O 1
ATOM 5444 N N . LEU D 2 112 ? 16.324 15.662 22.123 1.00 16.92 89 LEU D N 1
ATOM 5445 C CA . LEU D 2 112 ? 15.506 16.797 22.462 1.00 17.89 89 LEU D CA 1
ATOM 5446 C C . LEU D 2 112 ? 15.875 18.047 21.643 1.00 19.24 89 LEU D C 1
ATOM 5447 O O . LEU D 2 112 ? 15.182 19.068 21.706 1.00 20.83 89 LEU D O 1
ATOM 5452 N N . GLN D 2 113 ? 17.021 18.035 20.994 1.00 18.33 90 GLN D N 1
ATOM 5453 C CA . GLN D 2 113 ? 17.432 19.180 20.208 1.00 18.57 90 GLN D CA 1
ATOM 5454 C C . GLN D 2 113 ? 17.881 18.766 18.787 1.00 16.94 90 GLN D C 1
ATOM 5455 O O . GLN D 2 113 ? 18.771 19.356 18.209 1.00 15.91 90 GLN D O 1
ATOM 5461 N N . ARG D 2 114 ? 17.253 17.749 18.242 1.00 15.39 91 ARG D N 1
ATOM 5462 C CA . ARG D 2 114 ? 17.543 17.306 16.882 1.00 15.76 91 ARG D CA 1
ATOM 5463 C C . ARG D 2 114 ? 17.222 18.453 15.919 1.00 15.89 91 ARG D C 1
ATOM 5464 O O . ARG D 2 114 ? 16.138 19.157 16.043 1.00 14.26 91 ARG D O 1
ATOM 5472 N N . ARG D 2 115 ? 18.139 18.713 14.984 1.00 16.40 92 ARG D N 1
ATOM 5473 C CA . ARG D 2 115 ? 17.979 19.759 13.962 1.00 16.72 92 ARG D CA 1
ATOM 5474 C C . ARG D 2 115 ? 18.331 19.224 12.598 1.00 18.06 92 ARG D C 1
ATOM 5475 O O . ARG D 2 115 ? 19.360 18.550 12.443 1.00 20.37 92 ARG D O 1
ATOM 5483 N N . VAL D 2 116 ? 17.454 19.379 11.613 1.00 15.00 93 VAL D N 1
ATOM 5484 C CA . VAL D 2 116 ? 17.763 19.087 10.240 1.00 14.24 93 VAL D CA 1
ATOM 5485 C C . VAL D 2 116 ? 17.410 20.389 9.435 1.00 14.79 93 VAL D C 1
ATOM 5486 O O . VAL D 2 116 ? 16.323 20.906 9.565 1.00 13.35 93 VAL D O 1
ATOM 5490 N N . GLN D 2 117 ? 18.377 20.910 8.737 1.00 14.93 94 GLN D N 1
ATOM 5491 C CA . GLN D 2 117 ? 18.202 22.193 8.045 1.00 13.78 94 GLN D CA 1
ATOM 5492 C C . GLN D 2 117 ? 17.293 22.069 6.779 1.00 13.43 94 GLN D C 1
ATOM 5493 O O . GLN D 2 117 ? 17.423 21.164 5.984 1.00 13.70 94 GLN D O 1
ATOM 5499 N N . PRO D 2 118 ? 16.449 23.073 6.532 1.00 12.96 95 PRO D N 1
ATOM 5500 C CA . PRO D 2 118 ? 15.564 23.047 5.368 1.00 13.80 95 PRO D CA 1
ATOM 5501 C C . PRO D 2 118 ? 16.279 23.283 4.060 1.00 14.08 95 PRO D C 1
ATOM 5502 O O . PRO D 2 118 ? 17.273 24.072 3.998 1.00 15.17 95 PRO D O 1
ATOM 5506 N N . ARG D 2 119 ? 15.725 22.717 2.995 1.00 13.25 96 ARG D N 1
ATOM 5507 C CA . ARG D 2 119 ? 15.993 23.220 1.629 1.00 14.00 96 ARG D CA 1
ATOM 5508 C C . ARG D 2 119 ? 14.854 24.192 1.209 1.00 14.44 96 ARG D C 1
ATOM 5509 O O . ARG D 2 119 ? 13.702 23.998 1.601 1.00 14.28 96 ARG D O 1
ATOM 5517 N N . VAL D 2 120 ? 15.188 25.212 0.410 1.00 13.88 97 VAL D N 1
ATOM 5518 C CA . VAL D 2 120 ? 14.200 26.268 -0.002 1.00 13.16 97 VAL D CA 1
ATOM 5519 C C . VAL D 2 120 ? 14.234 26.381 -1.526 1.00 15.02 97 VAL D C 1
ATOM 5520 O O . VAL D 2 120 ? 15.278 26.605 -2.095 1.00 18.41 97 VAL D O 1
ATOM 5524 N N . ASN D 2 121 ? 13.090 26.258 -2.197 1.00 15.14 98 ASN D N 1
ATOM 5525 C CA . ASN D 2 121 ? 12.947 26.443 -3.630 1.00 16.25 98 ASN D CA 1
ATOM 5526 C C . ASN D 2 121 ? 11.786 27.442 -3.857 1.00 16.46 98 ASN D C 1
ATOM 5527 O O . ASN D 2 121 ? 10.734 27.344 -3.202 1.00 17.78 98 ASN D O 1
ATOM 5532 N N . VAL D 2 122 ? 11.940 28.354 -4.796 1.00 14.03 99 VAL D N 1
ATOM 5533 C CA . VAL D 2 122 ? 10.861 29.244 -5.194 1.00 14.46 99 VAL D CA 1
ATOM 5534 C C . VAL D 2 122 ? 10.561 29.050 -6.663 1.00 19.20 99 VAL D C 1
ATOM 5535 O O . VAL D 2 122 ? 11.488 28.998 -7.507 1.00 18.23 99 VAL D O 1
ATOM 5539 N N . SER D 2 123 ? 9.295 28.821 -7.013 1.00 17.41 100 SER D N 1
ATOM 5540 C CA . SER D 2 123 ? 8.884 28.609 -8.370 1.00 20.84 100 SER D CA 1
ATOM 5541 C C . SER D 2 123 ? 7.503 29.103 -8.502 1.00 17.02 100 SER D C 1
ATOM 5542 O O . SER D 2 123 ? 6.699 28.886 -7.621 1.00 15.59 100 SER D O 1
ATOM 5545 N N . PRO D 2 124 ? 7.158 29.575 -9.672 1.00 19.67 101 PRO D N 1
ATOM 5546 C CA . PRO D 2 124 ? 5.713 29.851 -9.893 1.00 21.73 101 PRO D CA 1
ATOM 5547 C C . PRO D 2 124 ? 4.891 28.584 -9.944 1.00 25.11 101 PRO D C 1
ATOM 5548 O O . PRO D 2 124 ? 5.355 27.500 -10.385 1.00 23.04 101 PRO D O 1
ATOM 5552 N N . SER D 2 125 ? 3.696 28.638 -9.367 1.00 25.37 102 SER D N 1
ATOM 5553 C CA . SER D 2 125 ? 2.780 27.541 -9.477 1.00 29.19 102 SER D CA 1
ATOM 5554 C C . SER D 2 125 ? 2.421 27.288 -10.949 1.00 31.60 102 SER D C 1
ATOM 5555 O O . SER D 2 125 ? 2.302 28.192 -11.742 1.00 32.35 102 SER D O 1
ATOM 5558 N N . LYS D 2 126 ? 2.274 26.020 -11.273 1.00 40.38 103 LYS D N 1
ATOM 5559 C CA . LYS D 2 126 ? 1.986 25.631 -12.632 1.00 46.76 103 LYS D CA 1
ATOM 5560 C C . LYS D 2 126 ? 0.502 25.341 -12.734 1.00 46.19 103 LYS D C 1
ATOM 5561 O O . LYS D 2 126 ? 0.019 25.123 -13.819 1.00 48.81 103 LYS D O 1
ATOM 5567 N N . LYS D 2 127 ? -0.216 25.459 -11.607 1.00 41.70 104 LYS D N 1
ATOM 5568 C CA . LYS D 2 127 ? -1.601 25.030 -11.486 1.00 45.63 104 LYS D CA 1
ATOM 5569 C C . LYS D 2 127 ? -2.661 26.187 -11.549 1.00 45.31 104 LYS D C 1
ATOM 5570 O O . LYS D 2 127 ? -3.774 26.051 -10.992 1.00 41.34 104 LYS D O 1
ATOM 5576 N N . GLY D 2 128 ? -2.318 27.268 -12.252 1.00 48.06 105 GLY D N 1
ATOM 5577 C CA . GLY D 2 128 ? -3.218 28.420 -12.505 1.00 49.74 105 GLY D CA 1
ATOM 5578 C C . GLY D 2 128 ? -4.686 28.155 -12.802 1.00 45.77 105 GLY D C 1
ATOM 5579 O O . GLY D 2 128 ? -5.577 28.692 -12.084 1.00 40.65 105 GLY D O 1
ATOM 5580 N N . PRO D 2 129 ? -4.964 27.341 -13.859 1.00 48.17 106 PRO D N 1
ATOM 5581 C CA . PRO D 2 129 ? -6.330 26.905 -14.205 1.00 46.47 106 PRO D CA 1
ATOM 5582 C C . PRO D 2 129 ? -7.099 26.298 -13.058 1.00 46.15 106 PRO D C 1
ATOM 5583 O O . PRO D 2 129 ? -8.289 26.574 -12.911 1.00 45.62 106 PRO D O 1
ATOM 5587 N N . LEU D 2 130 ? -6.449 25.446 -12.262 1.00 38.25 107 LEU D N 1
ATOM 5588 C CA . LEU D 2 130 ? -7.173 24.759 -11.243 1.00 37.60 107 LEU D CA 1
ATOM 5589 C C . LEU D 2 130 ? -7.105 25.557 -9.978 1.00 34.82 107 LEU D C 1
ATOM 5590 O O . LEU D 2 130 ? -7.828 25.253 -9.056 1.00 32.94 107 LEU D O 1
ATOM 5595 N N . GLN D 2 131 ? -6.240 26.578 -9.872 1.00 30.38 108 GLN D N 1
ATOM 5596 C CA . GLN D 2 131 ? -6.188 27.346 -8.554 1.00 36.24 108 GLN D CA 1
ATOM 5597 C C . GLN D 2 131 ? -6.893 28.670 -8.631 1.00 33.38 108 GLN D C 1
ATOM 5598 O O . GLN D 2 131 ? -7.280 29.250 -7.561 1.00 37.46 108 GLN D O 1
ATOM 5604 N N . HIS D 2 132 ? -6.918 29.187 -9.855 1.00 26.39 109 HIS D N 1
ATOM 5605 C CA . HIS D 2 132 ? -7.654 30.420 -10.246 1.00 25.08 109 HIS D CA 1
ATOM 5606 C C . HIS D 2 132 ? -6.972 31.690 -9.740 1.00 25.96 109 HIS D C 1
ATOM 5607 O O . HIS D 2 132 ? -7.557 32.765 -9.720 1.00 23.37 109 HIS D O 1
ATOM 5614 N N . HIS D 2 133 ? -5.730 31.562 -9.284 1.00 23.34 110 HIS D N 1
ATOM 5615 C CA . HIS D 2 133 ? -4.958 32.657 -8.734 1.00 22.61 110 HIS D CA 1
ATOM 5616 C C . HIS D 2 133 ? -3.511 32.493 -9.228 1.00 23.90 110 HIS D C 1
ATOM 5617 O O . HIS D 2 133 ? -3.120 31.384 -9.598 1.00 25.04 110 HIS D O 1
ATOM 5624 N N . ASN D 2 134 ? -2.772 33.596 -9.287 1.00 19.62 111 ASN D N 1
ATOM 5625 C CA . ASN D 2 134 ? -1.412 33.619 -9.773 1.00 19.95 111 ASN D CA 1
ATOM 5626 C C . ASN D 2 134 ? -0.508 33.497 -8.571 1.00 17.57 111 ASN D C 1
ATOM 5627 O O . ASN D 2 134 ? -0.272 34.476 -7.836 1.00 18.01 111 ASN D O 1
ATOM 5632 N N . LEU D 2 135 ? -0.002 32.278 -8.335 1.00 18.52 112 LEU D N 1
ATOM 5633 C CA . LEU D 2 135 ? 0.744 32.032 -7.076 1.00 17.15 112 LEU D CA 1
ATOM 5634 C C . LEU D 2 135 ? 2.247 31.727 -7.272 1.00 16.46 112 LEU D C 1
ATOM 5635 O O . LEU D 2 135 ? 2.552 31.009 -8.151 1.00 20.08 112 LEU D O 1
ATOM 5640 N N . LEU D 2 136 ? 3.073 32.332 -6.436 1.00 15.49 113 LEU D N 1
ATOM 5641 C CA . LEU D 2 136 ? 4.456 32.066 -6.316 1.00 14.73 113 LEU D CA 1
ATOM 5642 C C . LEU D 2 136 ? 4.700 31.173 -5.061 1.00 16.92 113 LEU D C 1
ATOM 5643 O O . LEU D 2 136 ? 4.322 31.479 -3.981 1.00 15.94 113 LEU D O 1
ATOM 5648 N N . VAL D 2 137 ? 5.315 30.029 -5.284 1.00 15.55 114 VAL D N 1
ATOM 5649 C CA . VAL D 2 137 ? 5.464 29.010 -4.219 1.00 15.23 114 VAL D CA 1
ATOM 5650 C C . VAL D 2 137 ? 6.834 28.991 -3.578 1.00 13.51 114 VAL D C 1
ATOM 5651 O O . VAL D 2 137 ? 7.864 28.826 -4.286 1.00 17.07 114 VAL D O 1
ATOM 5655 N N . CYS D 2 138 ? 6.901 29.196 -2.274 1.00 12.18 115 CYS D N 1
ATOM 5656 C CA . CYS D 2 138 ? 8.083 28.957 -1.537 1.00 13.71 115 CYS D CA 1
ATOM 5657 C C . CYS D 2 138 ? 7.941 27.545 -0.900 1.00 13.59 115 CYS D C 1
ATOM 5658 O O . CYS D 2 138 ? 7.191 27.363 0.039 1.00 13.30 115 CYS D O 1
ATOM 5661 N N . HIS D 2 139 ? 8.668 26.562 -1.467 1.00 13.11 116 HIS D N 1
ATOM 5662 C CA . HIS D 2 139 ? 8.576 25.203 -1.064 1.00 12.67 116 HIS D CA 1
ATOM 5663 C C . HIS D 2 139 ? 9.742 24.873 -0.182 1.00 13.88 116 HIS D C 1
ATOM 5664 O O . HIS D 2 139 ? 10.895 24.935 -0.619 1.00 12.06 116 HIS D O 1
ATOM 5671 N N . VAL D 2 140 ? 9.486 24.532 1.075 1.00 11.19 117 VAL D N 1
ATOM 5672 C CA . VAL D 2 140 ? 10.517 24.440 2.055 1.00 11.29 117 VAL D CA 1
ATOM 5673 C C . VAL D 2 140 ? 10.493 23.008 2.543 1.00 9.89 117 VAL D C 1
ATOM 5674 O O . VAL D 2 140 ? 9.441 22.532 2.901 1.00 10.78 117 VAL D O 1
ATOM 5678 N N . THR D 2 141 ? 11.585 22.268 2.344 1.00 10.73 118 THR D N 1
ATOM 5679 C CA . THR D 2 141 ? 11.518 20.796 2.489 1.00 11.47 118 THR D CA 1
ATOM 5680 C C . THR D 2 141 ? 12.621 20.292 3.460 1.00 11.05 118 THR D C 1
ATOM 5681 O O . THR D 2 141 ? 13.636 20.889 3.677 1.00 10.16 118 THR D O 1
ATOM 5685 N N . ASP D 2 142 ? 12.378 19.073 3.921 1.00 10.63 119 ASP D N 1
ATOM 5686 C CA . ASP D 2 142 ? 13.307 18.268 4.649 1.00 12.55 119 ASP D CA 1
ATOM 5687 C C . ASP D 2 142 ? 13.915 18.930 5.901 1.00 13.76 119 ASP D C 1
ATOM 5688 O O . ASP D 2 142 ? 15.142 18.864 6.131 1.00 15.02 119 ASP D O 1
ATOM 5693 N N . PHE D 2 143 ? 13.083 19.479 6.727 1.00 10.84 120 PHE D N 1
ATOM 5694 C CA . PHE D 2 143 ? 13.531 20.134 7.956 1.00 10.44 120 PHE D CA 1
ATOM 5695 C C . PHE D 2 143 ? 12.958 19.508 9.230 1.00 9.09 120 PHE D C 1
ATOM 5696 O O . PHE D 2 143 ? 11.962 18.758 9.180 1.00 10.60 120 PHE D O 1
ATOM 5704 N N . TYR D 2 144 ? 13.589 19.746 10.352 1.00 9.46 121 TYR D N 1
ATOM 5705 C CA . TYR D 2 144 ? 13.180 19.274 11.652 1.00 10.83 121 TYR D CA 1
ATOM 5706 C C . TYR D 2 144 ? 13.868 20.197 12.689 1.00 11.92 121 TYR D C 1
ATOM 5707 O O . TYR D 2 144 ? 15.036 20.517 12.523 1.00 12.36 121 TYR D O 1
ATOM 5716 N N . PRO D 2 145 ? 13.154 20.627 13.726 1.00 12.15 122 PRO D N 1
ATOM 5717 C CA . PRO D 2 145 ? 11.769 20.305 14.084 1.00 12.62 122 PRO D CA 1
ATOM 5718 C C . PRO D 2 145 ? 10.750 21.133 13.295 1.00 12.72 122 PRO D C 1
ATOM 5719 O O . PRO D 2 145 ? 11.134 21.851 12.353 1.00 13.77 122 PRO D O 1
ATOM 5723 N N . GLY D 2 146 ? 9.466 20.916 13.600 1.00 12.65 123 GLY D N 1
ATOM 5724 C CA . GLY D 2 146 ? 8.395 21.441 12.790 1.00 11.40 123 GLY D CA 1
ATOM 5725 C C . GLY D 2 146 ? 8.168 22.950 12.850 1.00 14.89 123 GLY D C 1
ATOM 5726 O O . GLY D 2 146 ? 7.668 23.489 11.849 1.00 16.07 123 GLY D O 1
ATOM 5727 N N . SER D 2 147 ? 8.550 23.591 13.920 1.00 15.98 124 SER D N 1
ATOM 5728 C CA . SER D 2 147 ? 8.343 25.084 14.007 1.00 18.44 124 SER D CA 1
ATOM 5729 C C . SER D 2 147 ? 9.162 25.780 12.959 1.00 15.76 124 SER D C 1
ATOM 5730 O O . SER D 2 147 ? 10.329 25.609 12.891 1.00 15.36 124 SER D O 1
ATOM 5733 N N . ILE D 2 148 ? 8.541 26.638 12.192 1.00 12.42 125 ILE D N 1
ATOM 5734 C CA . ILE D 2 148 ? 9.265 27.360 11.107 1.00 12.72 125 ILE D CA 1
ATOM 5735 C C . ILE D 2 148 ? 8.545 28.649 10.777 1.00 14.47 125 ILE D C 1
ATOM 5736 O O . ILE D 2 148 ? 7.299 28.743 10.924 1.00 14.71 125 ILE D O 1
ATOM 5741 N N . GLN D 2 149 ? 9.264 29.678 10.327 1.00 13.18 126 GLN D N 1
ATOM 5742 C CA . GLN D 2 149 ? 8.587 30.879 9.901 1.00 14.73 126 GLN D CA 1
ATOM 5743 C C . GLN D 2 149 ? 9.050 31.258 8.496 1.00 14.42 126 GLN D C 1
ATOM 5744 O O . GLN D 2 149 ? 10.240 31.215 8.191 1.00 15.44 126 GLN D O 1
ATOM 5750 N N . VAL D 2 150 ? 8.109 31.466 7.658 1.00 12.60 127 VAL D N 1
ATOM 5751 C CA . VAL D 2 150 ? 8.334 31.848 6.251 1.00 14.14 127 VAL D CA 1
ATOM 5752 C C . VAL D 2 150 ? 7.662 33.185 5.976 1.00 18.20 127 VAL D C 1
ATOM 5753 O O . VAL D 2 150 ? 6.460 33.356 6.315 1.00 19.70 127 VAL D O 1
ATOM 5757 N N . ARG D 2 151 ? 8.417 34.121 5.447 1.00 15.18 128 ARG D N 1
ATOM 5758 C CA . ARG D 2 151 ? 8.015 35.496 5.187 1.00 17.42 128 ARG D CA 1
ATOM 5759 C C . ARG D 2 151 ? 8.268 35.817 3.695 1.00 17.05 128 ARG D C 1
ATOM 5760 O O . ARG D 2 151 ? 9.248 35.367 3.094 1.00 15.67 128 ARG D O 1
ATOM 5768 N N . TRP D 2 152 ? 7.302 36.484 3.085 1.00 15.00 129 TRP D N 1
ATOM 5769 C CA . TRP D 2 152 ? 7.405 36.983 1.709 1.00 16.04 129 TRP D CA 1
ATOM 5770 C C . TRP D 2 152 ? 7.612 38.491 1.647 1.00 17.17 129 TRP D C 1
ATOM 5771 O O . TRP D 2 152 ? 7.022 39.234 2.437 1.00 16.86 129 TRP D O 1
ATOM 5782 N N . PHE D 2 153 ? 8.481 38.909 0.710 1.00 14.38 130 PHE D N 1
ATOM 5783 C CA . PHE D 2 153 ? 8.782 40.303 0.451 1.00 16.39 130 PHE D CA 1
ATOM 5784 C C . PHE D 2 153 ? 8.665 40.592 -0.999 1.00 17.54 130 PHE D C 1
ATOM 5785 O O . PHE D 2 153 ? 8.955 39.785 -1.902 1.00 14.06 130 PHE D O 1
ATOM 5793 N N . LEU D 2 154 ? 8.185 41.820 -1.337 1.00 17.72 131 LEU D N 1
ATOM 5794 C CA . LEU D 2 154 ? 8.134 42.247 -2.715 1.00 18.31 131 LEU D CA 1
ATOM 5795 C C . LEU D 2 154 ? 8.878 43.571 -2.774 1.00 18.10 131 LEU D C 1
ATOM 5796 O O . LEU D 2 154 ? 8.486 44.444 -2.030 1.00 18.82 131 LEU D O 1
ATOM 5801 N N . ASN D 2 155 ? 9.885 43.679 -3.623 1.00 20.05 132 ASN D N 1
ATOM 5802 C CA . ASN D 2 155 ? 10.845 44.836 -3.619 1.00 22.10 132 ASN D CA 1
ATOM 5803 C C . ASN D 2 155 ? 11.244 45.235 -2.247 1.00 25.94 132 ASN D C 1
ATOM 5804 O O . ASN D 2 155 ? 11.307 46.432 -1.902 1.00 24.17 132 ASN D O 1
ATOM 5809 N N . GLY D 2 156 ? 11.567 44.247 -1.397 1.00 22.11 133 GLY D N 1
ATOM 5810 C CA . GLY D 2 156 ? 12.087 44.565 -0.049 1.00 23.09 133 GLY D CA 1
ATOM 5811 C C . GLY D 2 156 ? 11.090 44.905 1.018 1.00 23.69 133 GLY D C 1
ATOM 5812 O O . GLY D 2 156 ? 11.475 45.001 2.175 1.00 23.99 133 GLY D O 1
ATOM 5813 N N . GLN D 2 157 ? 9.818 45.000 0.668 1.00 23.36 134 GLN D N 1
ATOM 5814 C CA . GLN D 2 157 ? 8.745 45.189 1.637 1.00 23.91 134 GLN D CA 1
ATOM 5815 C C . GLN D 2 157 ? 7.978 43.963 1.935 1.00 20.72 134 GLN D C 1
ATOM 5816 O O . GLN D 2 157 ? 7.521 43.252 1.053 1.00 19.74 134 GLN D O 1
ATOM 5822 N N . GLU D 2 158 ? 7.768 43.727 3.196 1.00 21.40 135 GLU D N 1
ATOM 5823 C CA . GLU D 2 158 ? 7.073 42.504 3.595 1.00 21.92 135 GLU D CA 1
ATOM 5824 C C . GLU D 2 158 ? 5.628 42.438 3.156 1.00 25.59 135 GLU D C 1
ATOM 5825 O O . GLU D 2 158 ? 4.854 43.398 3.353 1.00 26.76 135 GLU D O 1
ATOM 5831 N N . GLU D 2 159 ? 5.195 41.300 2.647 1.00 22.60 136 GLU D N 1
ATOM 5832 C CA . GLU D 2 159 ? 3.834 41.110 2.218 1.00 26.58 136 GLU D CA 1
ATOM 5833 C C . GLU D 2 159 ? 3.232 40.133 3.183 1.00 34.83 136 GLU D C 1
ATOM 5834 O O . GLU D 2 159 ? 3.593 38.948 3.152 1.00 33.29 136 GLU D O 1
ATOM 5840 N N . THR D 2 160 ? 2.309 40.583 4.017 1.00 33.63 137 THR D N 1
ATOM 5841 C CA . THR D 2 160 ? 1.677 39.668 4.964 1.00 42.33 137 THR D CA 1
ATOM 5842 C C . THR D 2 160 ? 0.281 39.243 4.502 1.00 44.61 137 THR D C 1
ATOM 5843 O O . THR D 2 160 ? -0.081 38.053 4.648 1.00 40.18 137 THR D O 1
ATOM 5847 N N . ALA D 2 161 ? -0.479 40.163 3.932 1.00 39.66 138 ALA D N 1
ATOM 5848 C CA . ALA D 2 161 ? -1.723 39.761 3.332 1.00 37.81 138 ALA D CA 1
ATOM 5849 C C . ALA D 2 161 ? -1.409 39.350 1.916 1.00 38.20 138 ALA D C 1
ATOM 5850 O O . ALA D 2 161 ? -0.480 39.832 1.310 1.00 50.89 138 ALA D O 1
ATOM 5852 N N . GLY D 2 162 ? -2.163 38.407 1.403 1.00 33.42 139 GLY D N 1
ATOM 5853 C CA . GLY D 2 162 ? -1.896 37.836 0.099 1.00 27.06 139 GLY D CA 1
ATOM 5854 C C . GLY D 2 162 ? -1.151 36.469 0.190 1.00 24.28 139 GLY D C 1
ATOM 5855 O O . GLY D 2 162 ? -0.963 35.798 -0.858 1.00 23.71 139 GLY D O 1
ATOM 5856 N N . VAL D 2 163 ? -0.824 36.063 1.422 1.00 20.10 140 VAL D N 1
ATOM 5857 C CA . VAL D 2 163 ? -0.073 34.763 1.639 1.00 17.78 140 VAL D CA 1
ATOM 5858 C C . VAL D 2 163 ? -0.987 33.631 2.107 1.00 17.25 140 VAL D C 1
ATOM 5859 O O . VAL D 2 163 ? -1.797 33.829 3.007 1.00 16.59 140 VAL D O 1
ATOM 5863 N N . VAL D 2 164 ? -0.880 32.446 1.491 1.00 13.72 141 VAL D N 1
ATOM 5864 C CA . VAL D 2 164 ? -1.666 31.293 1.943 1.00 12.98 141 VAL D CA 1
ATOM 5865 C C . VAL D 2 164 ? -0.632 30.162 2.078 1.00 14.27 141 VAL D C 1
ATOM 5866 O O . VAL D 2 164 ? 0.388 30.206 1.378 1.00 16.56 141 VAL D O 1
ATOM 5870 N N . SER D 2 165 ? -0.903 29.193 2.937 1.00 13.85 142 SER D N 1
ATOM 5871 C CA . SER D 2 165 ? 0.116 28.124 3.218 1.00 15.47 142 SER D CA 1
ATOM 5872 C C . SER D 2 165 ? -0.561 26.806 3.336 1.00 14.75 142 SER D C 1
ATOM 5873 O O . SER D 2 165 ? -1.725 26.723 3.703 1.00 13.35 142 SER D O 1
ATOM 5876 N N . THR D 2 166 ? 0.126 25.702 2.982 1.00 13.50 143 THR D N 1
ATOM 5877 C CA . THR D 2 166 ? -0.426 24.429 3.402 1.00 14.18 143 THR D CA 1
ATOM 5878 C C . THR D 2 166 ? -0.309 24.312 4.883 1.00 13.87 143 THR D C 1
ATOM 5879 O O . THR D 2 166 ? 0.323 25.119 5.608 1.00 14.88 143 THR D O 1
ATOM 5883 N N . ASN D 2 167 ? -0.890 23.225 5.412 1.00 15.45 144 ASN D N 1
ATOM 5884 C CA . ASN D 2 167 ? -0.511 22.812 6.732 1.00 18.14 144 ASN D CA 1
ATOM 5885 C C . ASN D 2 167 ? 0.966 22.400 6.747 1.00 15.39 144 ASN D C 1
ATOM 5886 O O . ASN D 2 167 ? 1.568 22.197 5.701 1.00 13.72 144 ASN D O 1
ATOM 5891 N N . LEU D 2 168 ? 1.524 22.383 7.944 1.00 13.03 145 LEU D N 1
ATOM 5892 C CA . LEU D 2 168 ? 2.821 21.760 8.121 1.00 12.85 145 LEU D CA 1
ATOM 5893 C C . LEU D 2 168 ? 2.647 20.272 7.768 1.00 13.73 145 LEU D C 1
ATOM 5894 O O . LEU D 2 168 ? 1.730 19.596 8.287 1.00 15.31 145 LEU D O 1
ATOM 5899 N N . ILE D 2 169 ? 3.495 19.753 6.895 1.00 11.71 146 ILE D N 1
ATOM 5900 C CA . ILE D 2 169 ? 3.353 18.427 6.318 1.00 11.69 146 ILE D CA 1
ATOM 5901 C C . ILE D 2 169 ? 4.405 17.530 6.873 1.00 12.61 146 ILE D C 1
ATOM 5902 O O . ILE D 2 169 ? 5.558 17.842 6.778 1.00 12.64 146 ILE D O 1
ATOM 5907 N N . ARG D 2 170 ? 3.977 16.429 7.573 1.00 11.85 147 ARG D N 1
ATOM 5908 C CA . ARG D 2 170 ? 4.914 15.497 8.115 1.00 12.66 147 ARG D CA 1
ATOM 5909 C C . ARG D 2 170 ? 5.181 14.421 7.056 1.00 12.13 147 ARG D C 1
ATOM 5910 O O . ARG D 2 170 ? 4.234 13.895 6.541 1.00 14.45 147 ARG D O 1
ATOM 5918 N N . ASN D 2 171 ? 6.429 14.061 6.764 1.00 10.75 148 ASN D N 1
ATOM 5919 C CA . ASN D 2 171 ? 6.807 13.151 5.644 1.00 10.29 148 ASN D CA 1
ATOM 5920 C C . ASN D 2 171 ? 6.891 11.703 6.193 1.00 12.09 148 ASN D C 1
ATOM 5921 O O . ASN D 2 171 ? 6.963 10.778 5.356 1.00 12.87 148 ASN D O 1
ATOM 5926 N N . GLY D 2 172 ? 6.902 11.564 7.519 1.00 12.44 149 GLY D N 1
ATOM 5927 C CA . GLY D 2 172 ? 6.930 10.206 8.153 1.00 13.99 149 GLY D CA 1
ATOM 5928 C C . GLY D 2 172 ? 8.331 9.658 8.349 1.00 16.17 149 GLY D C 1
ATOM 5929 O O . GLY D 2 172 ? 8.474 8.599 8.971 1.00 19.55 149 GLY D O 1
ATOM 5930 N N . ASP D 2 173 ? 9.358 10.378 7.908 1.00 14.22 150 ASP D N 1
ATOM 5931 C CA . ASP D 2 173 ? 10.719 9.906 7.995 1.00 17.00 150 ASP D CA 1
ATOM 5932 C C . ASP D 2 173 ? 11.536 10.897 8.864 1.00 15.70 150 ASP D C 1
ATOM 5933 O O . ASP D 2 173 ? 12.746 11.034 8.657 1.00 16.52 150 ASP D O 1
ATOM 5938 N N . TRP D 2 174 ? 10.942 11.549 9.862 1.00 12.56 151 TRP D N 1
ATOM 5939 C CA . TRP D 2 174 ? 11.593 12.458 10.754 1.00 12.33 151 TRP D CA 1
ATOM 5940 C C . TRP D 2 174 ? 11.971 13.753 10.036 1.00 12.78 151 TRP D C 1
ATOM 5941 O O . TRP D 2 174 ? 12.901 14.402 10.458 1.00 12.66 151 TRP D O 1
ATOM 5952 N N . THR D 2 175 ? 11.175 14.164 9.040 1.00 11.73 152 THR D N 1
ATOM 5953 C CA . THR D 2 175 ? 11.347 15.484 8.413 1.00 11.77 152 THR D CA 1
ATOM 5954 C C . THR D 2 175 ? 9.920 15.987 8.108 1.00 10.64 152 THR D C 1
ATOM 5955 O O . THR D 2 175 ? 8.966 15.228 7.968 1.00 9.82 152 THR D O 1
ATOM 5959 N N . PHE D 2 176 ? 9.877 17.293 7.868 1.00 10.48 153 PHE D N 1
ATOM 5960 C CA . PHE D 2 176 ? 8.681 17.994 7.513 1.00 9.56 153 PHE D CA 1
ATOM 5961 C C . PHE D 2 176 ? 8.914 18.770 6.173 1.00 9.33 153 PHE D C 1
ATOM 5962 O O . PHE D 2 176 ? 10.065 18.976 5.793 1.00 9.77 153 PHE D O 1
ATOM 5970 N N . GLN D 2 177 ? 7.808 19.250 5.602 1.00 9.08 154 GLN D N 1
ATOM 5971 C CA . GLN D 2 177 ? 7.853 20.227 4.556 1.00 8.94 154 GLN D CA 1
ATOM 5972 C C . GLN D 2 177 ? 6.698 21.205 4.746 1.00 9.70 154 GLN D C 1
ATOM 5973 O O . GLN D 2 177 ? 5.725 20.876 5.420 1.00 11.03 154 GLN D O 1
ATOM 5979 N N . ILE D 2 178 ? 6.700 22.238 3.934 1.00 9.74 155 ILE D N 1
ATOM 5980 C CA . ILE D 2 178 ? 5.565 23.213 3.905 1.00 11.60 155 ILE D CA 1
ATOM 5981 C C . ILE D 2 178 ? 5.667 24.032 2.640 1.00 11.70 155 ILE D C 1
ATOM 5982 O O . ILE D 2 178 ? 6.825 24.285 2.167 1.00 11.57 155 ILE D O 1
ATOM 5987 N N . LEU D 2 179 ? 4.536 24.447 2.085 1.00 11.35 156 LEU D N 1
ATOM 5988 C CA . LEU D 2 179 ? 4.526 25.292 0.889 1.00 11.63 156 LEU D CA 1
ATOM 5989 C C . LEU D 2 179 ? 3.789 26.576 1.315 1.00 11.48 156 LEU D C 1
ATOM 5990 O O . LEU D 2 179 ? 2.695 26.498 1.809 1.00 10.84 156 LEU D O 1
ATOM 5995 N N . VAL D 2 180 ? 4.439 27.666 1.038 1.00 11.94 157 VAL D N 1
ATOM 5996 C CA . VAL D 2 180 ? 3.925 29.054 1.423 1.00 12.29 157 VAL D CA 1
ATOM 5997 C C . VAL D 2 180 ? 3.858 29.817 0.128 1.00 15.38 157 VAL D C 1
ATOM 5998 O O . VAL D 2 180 ? 4.894 30.034 -0.520 1.00 16.08 157 VAL D O 1
ATOM 6002 N N . MET D 2 181 ? 2.644 30.296 -0.194 1.00 14.29 158 MET D N 1
ATOM 6003 C CA . MET D 2 181 ? 2.321 30.797 -1.525 1.00 16.29 158 MET D CA 1
ATOM 6004 C C . MET D 2 181 ? 1.919 32.237 -1.464 1.00 17.49 158 MET D C 1
ATOM 6005 O O . MET D 2 181 ? 1.257 32.642 -0.495 1.00 18.19 158 MET D O 1
ATOM 6010 N N . LEU D 2 182 ? 2.527 33.015 -2.308 1.00 17.23 159 LEU D N 1
ATOM 6011 C CA . LEU D 2 182 ? 2.246 34.482 -2.399 1.00 16.46 159 LEU D CA 1
ATOM 6012 C C . LEU D 2 182 ? 1.454 34.731 -3.664 1.00 15.53 159 LEU D C 1
ATOM 6013 O O . LEU D 2 182 ? 1.782 34.347 -4.779 1.00 14.65 159 LEU D O 1
ATOM 6018 N N . GLU D 2 183 ? 0.344 35.432 -3.531 1.00 16.64 160 GLU D N 1
ATOM 6019 C CA . GLU D 2 183 ? -0.422 35.749 -4.716 1.00 18.17 160 GLU D CA 1
ATOM 6020 C C . GLU D 2 183 ? 0.193 36.990 -5.377 1.00 17.94 160 GLU D C 1
ATOM 6021 O O . GLU D 2 183 ? 0.513 37.961 -4.681 1.00 20.79 160 GLU D O 1
ATOM 6027 N N . MET D 2 184 ? 0.524 36.915 -6.646 1.00 20.28 161 MET D N 1
ATOM 6028 C CA . MET D 2 184 ? 1.264 38.001 -7.190 1.00 20.67 161 MET D CA 1
ATOM 6029 C C . MET D 2 184 ? 0.557 38.587 -8.392 1.00 24.93 161 MET D C 1
ATOM 6030 O O . MET D 2 184 ? -0.162 37.916 -9.103 1.00 22.27 161 MET D O 1
ATOM 6035 N N . THR D 2 185 ? 0.901 39.857 -8.664 1.00 22.11 162 THR D N 1
ATOM 6036 C CA . THR D 2 185 ? 0.454 40.552 -9.868 1.00 27.38 162 THR D CA 1
ATOM 6037 C C . THR D 2 185 ? 1.735 41.174 -10.446 1.00 30.30 162 THR D C 1
ATOM 6038 O O . THR D 2 185 ? 1.982 42.332 -10.206 1.00 27.02 162 THR D O 1
ATOM 6042 N N . PRO D 2 186 ? 2.661 40.343 -10.975 1.00 37.48 163 PRO D N 1
ATOM 6043 C CA . PRO D 2 186 ? 3.997 40.877 -11.187 1.00 44.08 163 PRO D CA 1
ATOM 6044 C C . PRO D 2 186 ? 4.084 41.974 -12.315 1.00 48.14 163 PRO D C 1
ATOM 6045 O O . PRO D 2 186 ? 3.228 42.100 -13.162 1.00 53.18 163 PRO D O 1
ATOM 6049 N N . GLN D 2 187 ? 5.115 42.774 -12.231 1.00 46.26 164 GLN D N 1
ATOM 6050 C CA . GLN D 2 187 ? 5.413 43.794 -13.203 1.00 45.43 164 GLN D CA 1
ATOM 6051 C C . GLN D 2 187 ? 6.864 43.622 -13.523 1.00 46.52 164 GLN D C 1
ATOM 6052 O O . GLN D 2 187 ? 7.627 43.058 -12.724 1.00 42.27 164 GLN D O 1
ATOM 6058 N N . GLN D 2 188 ? 7.277 44.128 -14.667 1.00 46.53 165 GLN D N 1
ATOM 6059 C CA . GLN D 2 188 ? 8.678 44.079 -15.016 1.00 46.84 165 GLN D CA 1
ATOM 6060 C C . GLN D 2 188 ? 9.505 44.811 -13.960 1.00 41.95 165 GLN D C 1
ATOM 6061 O O . GLN D 2 188 ? 9.171 45.947 -13.508 1.00 39.02 165 GLN D O 1
ATOM 6067 N N . GLY D 2 189 ? 10.582 44.156 -13.544 1.00 40.19 166 GLY D N 1
ATOM 6068 C CA . GLY D 2 189 ? 11.448 44.720 -12.491 1.00 44.05 166 GLY D CA 1
ATOM 6069 C C . GLY D 2 189 ? 11.160 44.227 -11.065 1.00 33.83 166 GLY D C 1
ATOM 6070 O O . GLY D 2 189 ? 12.008 44.335 -10.201 1.00 31.49 166 GLY D O 1
ATOM 6071 N N . ASP D 2 190 ? 10.005 43.616 -10.859 1.00 29.01 167 ASP D N 1
ATOM 6072 C CA . ASP D 2 190 ? 9.619 43.207 -9.478 1.00 27.13 167 ASP D CA 1
ATOM 6073 C C . ASP D 2 190 ? 10.518 42.063 -9.024 1.00 23.16 167 ASP D C 1
ATOM 6074 O O . ASP D 2 190 ? 10.742 41.116 -9.769 1.00 24.65 167 ASP D O 1
ATOM 6079 N N . VAL D 2 191 ? 11.049 42.197 -7.821 1.00 24.41 168 VAL D N 1
ATOM 6080 C CA . VAL D 2 191 ? 11.857 41.155 -7.152 1.00 20.47 168 VAL D CA 1
ATOM 6081 C C . VAL D 2 191 ? 11.066 40.679 -5.917 1.00 19.88 168 VAL D C 1
ATOM 6082 O O . VAL D 2 191 ? 10.729 41.439 -5.027 1.00 18.51 168 VAL D O 1
ATOM 6086 N N . TYR D 2 192 ? 10.839 39.386 -5.883 1.00 16.41 169 TYR D N 1
ATOM 6087 C CA . TYR D 2 192 ? 10.209 38.710 -4.826 1.00 15.35 169 TYR D CA 1
ATOM 6088 C C . TYR D 2 192 ? 11.263 37.953 -4.036 1.00 17.05 169 TYR D C 1
ATOM 6089 O O . TYR D 2 192 ? 12.138 37.371 -4.630 1.00 17.09 169 TYR D O 1
ATOM 6098 N N . THR D 2 193 ? 11.111 37.938 -2.745 1.00 15.55 170 THR D N 1
ATOM 6099 C CA . THR D 2 193 ? 12.002 37.256 -1.862 1.00 16.05 170 THR D CA 1
ATOM 6100 C C . THR D 2 193 ? 11.207 36.432 -0.852 1.00 17.25 170 THR D C 1
ATOM 6101 O O . THR D 2 193 ? 10.363 37.009 -0.152 1.00 14.41 170 THR D O 1
ATOM 6105 N N . CYS D 2 194 ? 11.555 35.136 -0.707 1.00 15.22 171 CYS D N 1
ATOM 6106 C CA A CYS D 2 194 ? 11.047 34.272 0.346 0.50 14.12 171 CYS D CA 1
ATOM 6107 C CA B CYS D 2 194 ? 11.018 34.388 0.434 0.50 16.31 171 CYS D CA 1
ATOM 6108 C C . CYS D 2 194 ? 12.143 34.177 1.425 1.00 14.14 171 CYS D C 1
ATOM 6109 O O . CYS D 2 194 ? 13.308 33.857 1.062 1.00 17.32 171 CYS D O 1
ATOM 6114 N N . GLN D 2 195 ? 11.812 34.395 2.685 1.00 13.05 172 GLN D N 1
ATOM 6115 C CA . GLN D 2 195 ? 12.745 34.323 3.788 1.00 14.44 172 GLN D CA 1
ATOM 6116 C C . GLN D 2 195 ? 12.278 33.241 4.750 1.00 15.16 172 GLN D C 1
ATOM 6117 O O . GLN D 2 195 ? 11.122 33.222 5.173 1.00 15.62 172 GLN D O 1
ATOM 6123 N N . VAL D 2 196 ? 13.202 32.346 5.085 1.00 12.51 173 VAL D N 1
ATOM 6124 C CA . VAL D 2 196 ? 12.881 31.203 5.931 1.00 11.12 173 VAL D CA 1
ATOM 6125 C C . VAL D 2 196 ? 13.729 31.314 7.152 1.00 11.09 173 VAL D C 1
ATOM 6126 O O . VAL D 2 196 ? 14.975 31.447 7.121 1.00 10.89 173 VAL D O 1
ATOM 6130 N N . GLU D 2 197 ? 13.053 31.274 8.304 1.00 12.29 174 GLU D N 1
ATOM 6131 C CA . GLU D 2 197 ? 13.669 31.328 9.683 1.00 12.55 174 GLU D CA 1
ATOM 6132 C C . GLU D 2 197 ? 13.345 29.977 10.399 1.00 12.51 174 GLU D C 1
ATOM 6133 O O . GLU D 2 197 ? 12.221 29.554 10.425 1.00 14.67 174 GLU D O 1
ATOM 6139 N N . HIS D 2 198 ? 14.377 29.339 10.904 1.00 13.14 175 HIS D N 1
ATOM 6140 C CA . HIS D 2 198 ? 14.300 28.009 11.504 1.00 13.96 175 HIS D CA 1
ATOM 6141 C C . HIS D 2 198 ? 15.436 27.865 12.543 1.00 14.36 175 HIS D C 1
ATOM 6142 O O . HIS D 2 198 ? 16.573 28.274 12.283 1.00 14.06 175 HIS D O 1
ATOM 6149 N N . THR D 2 199 ? 15.156 27.109 13.583 1.00 13.81 176 THR D N 1
ATOM 6150 C CA . THR D 2 199 ? 16.143 26.947 14.651 1.00 16.43 176 THR D CA 1
ATOM 6151 C C . THR D 2 199 ? 17.431 26.223 14.157 1.00 15.78 176 THR D C 1
ATOM 6152 O O . THR D 2 199 ? 18.500 26.437 14.725 1.00 16.85 176 THR D O 1
ATOM 6156 N N . SER D 2 200 ? 17.411 25.464 13.077 1.00 15.39 177 SER D N 1
ATOM 6157 C CA . SER D 2 200 ? 18.629 24.800 12.573 1.00 15.15 177 SER D CA 1
ATOM 6158 C C . SER D 2 200 ? 19.552 25.703 11.844 1.00 15.69 177 SER D C 1
ATOM 6159 O O . SER D 2 200 ? 20.634 25.278 11.459 1.00 17.27 177 SER D O 1
ATOM 6162 N N . LEU D 2 201 ? 19.101 26.921 11.559 1.00 16.00 178 LEU D N 1
ATOM 6163 C CA . LEU D 2 201 ? 19.848 27.893 10.782 1.00 17.53 178 LEU D CA 1
ATOM 6164 C C . LEU D 2 201 ? 20.344 29.021 11.712 1.00 20.82 178 LEU D C 1
ATOM 6165 O O . LEU D 2 201 ? 19.517 29.662 12.339 1.00 28.66 178 LEU D O 1
ATOM 6170 N N . ASP D 2 202 ? 21.585 29.410 11.613 1.00 26.01 179 ASP D N 1
ATOM 6171 C CA . ASP D 2 202 ? 22.026 30.604 12.360 1.00 31.53 179 ASP D CA 1
ATOM 6172 C C . ASP D 2 202 ? 21.493 31.910 11.806 1.00 27.67 179 ASP D C 1
ATOM 6173 O O . ASP D 2 202 ? 21.013 32.808 12.574 1.00 29.44 179 ASP D O 1
ATOM 6178 N N . SER D 2 203 ? 21.334 31.956 10.490 1.00 18.39 180 SER D N 1
ATOM 6179 C CA . SER D 2 203 ? 20.761 33.118 9.908 1.00 16.45 180 SER D CA 1
ATOM 6180 C C . SER D 2 203 ? 19.599 32.691 9.010 1.00 15.73 180 SER D C 1
ATOM 6181 O O . SER D 2 203 ? 19.642 31.591 8.503 1.00 14.92 180 SER D O 1
ATOM 6184 N N . PRO D 2 204 ? 18.684 33.586 8.752 1.00 17.26 181 PRO D N 1
ATOM 6185 C CA . PRO D 2 204 ? 17.652 33.332 7.749 1.00 16.82 181 PRO D CA 1
ATOM 6186 C C . PRO D 2 204 ? 18.162 33.008 6.418 1.00 15.20 181 PRO D C 1
ATOM 6187 O O . PRO D 2 204 ? 19.221 33.485 6.004 1.00 16.72 181 PRO D O 1
ATOM 6191 N N . VAL D 2 205 ? 17.437 32.161 5.712 1.00 14.47 182 VAL D N 1
ATOM 6192 C CA . VAL D 2 205 ? 17.740 31.831 4.333 1.00 15.37 182 VAL D CA 1
ATOM 6193 C C . VAL D 2 205 ? 16.777 32.591 3.437 1.00 15.36 182 VAL D C 1
ATOM 6194 O O . VAL D 2 205 ? 15.563 32.559 3.685 1.00 16.78 182 VAL D O 1
ATOM 6198 N N . THR D 2 206 ? 17.310 33.319 2.466 1.00 15.31 183 THR D N 1
ATOM 6199 C CA . THR D 2 206 ? 16.473 34.056 1.499 1.00 15.35 183 THR D CA 1
ATOM 6200 C C . THR D 2 206 ? 16.700 33.538 0.055 1.00 14.53 183 THR D C 1
ATOM 6201 O O . THR D 2 206 ? 17.853 33.221 -0.379 1.00 16.21 183 THR D O 1
ATOM 6205 N N . VAL D 2 207 ? 15.632 33.416 -0.677 1.00 15.03 184 VAL D N 1
ATOM 6206 C CA . VAL D 2 207 ? 15.650 33.090 -2.089 1.00 15.14 184 VAL D CA 1
ATOM 6207 C C . VAL D 2 207 ? 14.884 34.146 -2.887 1.00 17.78 184 VAL D C 1
ATOM 6208 O O . VAL D 2 207 ? 13.731 34.473 -2.523 1.00 17.62 184 VAL D O 1
ATOM 6212 N N A GLU D 2 208 ? 15.512 34.659 -3.944 0.42 17.71 185 GLU D N 1
ATOM 6213 N N B GLU D 2 208 ? 15.525 34.688 -3.926 0.58 17.75 185 GLU D N 1
ATOM 6214 C CA A GLU D 2 208 ? 14.925 35.691 -4.798 0.42 17.96 185 GLU D CA 1
ATOM 6215 C CA B GLU D 2 208 ? 14.935 35.727 -4.789 0.58 18.21 185 GLU D CA 1
ATOM 6216 C C A GLU D 2 208 ? 14.317 35.055 -6.061 0.42 17.84 185 GLU D C 1
ATOM 6217 C C B GLU D 2 208 ? 14.371 35.110 -6.080 0.58 18.17 185 GLU D C 1
ATOM 6218 O O A GLU D 2 208 ? 14.768 34.001 -6.523 0.42 16.72 185 GLU D O 1
ATOM 6219 O O B GLU D 2 208 ? 14.957 34.161 -6.619 0.58 16.06 185 GLU D O 1
ATOM 6230 N N . TRP D 2 209 ? 13.268 35.671 -6.624 1.00 15.34 186 TRP D N 1
ATOM 6231 C CA . TRP D 2 209 ? 12.741 35.278 -7.844 1.00 16.90 186 TRP D CA 1
ATOM 6232 C C . TRP D 2 209 ? 12.279 36.579 -8.549 1.00 17.84 186 TRP D C 1
ATOM 6233 O O . TRP D 2 209 ? 11.719 37.446 -7.929 1.00 15.65 186 TRP D O 1
ATOM 6244 N N . LYS D 2 210 ? 12.604 36.655 -9.829 1.00 19.77 187 LYS D N 1
ATOM 6245 C CA . LYS D 2 210 ? 12.055 37.762 -10.654 1.00 26.55 187 LYS D CA 1
ATOM 6246 C C . LYS D 2 210 ? 11.342 37.246 -11.880 1.00 27.71 187 LYS D C 1
ATOM 6247 O O . LYS D 2 210 ? 11.671 36.221 -12.348 1.00 26.70 187 LYS D O 1
ATOM 6253 N N . ALA D 2 211 ? 10.271 37.890 -12.338 1.00 31.59 188 ALA D N 1
ATOM 6254 C CA . ALA D 2 211 ? 9.606 37.353 -13.589 1.00 46.30 188 ALA D CA 1
ATOM 6255 C C . ALA D 2 211 ? 10.434 37.756 -14.811 1.00 43.43 188 ALA D C 1
ATOM 6256 O O . ALA D 2 211 ? 10.947 38.870 -14.842 1.00 41.28 188 ALA D O 1
ATOM 6258 N N . GLN D 2 212 ? 10.593 36.786 -15.718 1.00 56.51 189 GLN D N 1
ATOM 6259 C CA . GLN D 2 212 ? 10.890 36.963 -17.171 1.00 62.29 189 GLN D CA 1
ATOM 6260 C C . GLN D 2 212 ? 11.577 35.721 -17.709 1.00 66.68 189 GLN D C 1
ATOM 6261 O O . GLN D 2 212 ? 11.847 35.643 -18.905 1.00 77.21 189 GLN D O 1
ATOM 6267 N N . ILE E 1 1 ? -10.564 29.543 17.686 1.00 28.46 1 ILE E N 1
ATOM 6268 C CA . ILE E 1 1 ? -10.442 30.198 16.364 1.00 24.96 1 ILE E CA 1
ATOM 6269 C C . ILE E 1 1 ? -8.994 30.237 15.983 1.00 24.67 1 ILE E C 1
ATOM 6270 O O . ILE E 1 1 ? -8.157 30.827 16.663 1.00 28.40 1 ILE E O 1
ATOM 6275 N N . LYS E 1 2 ? -8.687 29.603 14.868 1.00 22.95 2 LYS E N 1
ATOM 6276 C CA . LYS E 1 2 ? -7.401 29.692 14.302 1.00 23.72 2 LYS E CA 1
ATOM 6277 C C . LYS E 1 2 ? -7.129 31.148 13.941 1.00 22.71 2 LYS E C 1
ATOM 6278 O O . LYS E 1 2 ? -7.992 31.779 13.315 1.00 24.87 2 LYS E O 1
ATOM 6284 N N . ALA E 1 3 ? -5.921 31.597 14.265 1.00 19.00 3 ALA E N 1
ATOM 6285 C CA . ALA E 1 3 ? -5.486 32.923 13.907 1.00 18.04 3 ALA E CA 1
ATOM 6286 C C . ALA E 1 3 ? -3.994 33.078 13.980 1.00 19.47 3 ALA E C 1
ATOM 6287 O O . ALA E 1 3 ? -3.377 32.743 14.991 1.00 21.37 3 ALA E O 1
ATOM 6289 N N . ASP E 1 4 ? -3.475 33.750 12.960 1.00 17.92 4 ASP E N 1
ATOM 6290 C CA . ASP E 1 4 ? -2.147 34.303 12.936 1.00 17.34 4 ASP E CA 1
ATOM 6291 C C . ASP E 1 4 ? -2.050 35.555 13.870 1.00 19.80 4 ASP E C 1
ATOM 6292 O O . ASP E 1 4 ? -1.093 35.679 14.620 1.00 19.31 4 ASP E O 1
ATOM 6297 N N . HIS E 1 5 ? -3.067 36.413 13.823 1.00 14.83 5 HIS E N 1
ATOM 6298 C CA . HIS E 1 5 ? -3.099 37.639 14.625 1.00 14.15 5 HIS E CA 1
ATOM 6299 C C . HIS E 1 5 ? -4.560 37.935 14.909 1.00 14.38 5 HIS E C 1
ATOM 6300 O O . HIS E 1 5 ? -5.453 37.644 14.082 1.00 14.10 5 HIS E O 1
ATOM 6307 N N . VAL E 1 6 ? -4.810 38.609 16.025 1.00 15.10 6 VAL E N 1
ATOM 6308 C CA . VAL E 1 6 ? -6.134 38.968 16.418 1.00 14.75 6 VAL E CA 1
ATOM 6309 C C . VAL E 1 6 ? -6.148 40.503 16.727 1.00 13.49 6 VAL E C 1
ATOM 6310 O O . VAL E 1 6 ? -5.236 40.973 17.417 1.00 14.03 6 VAL E O 1
ATOM 6314 N N . SER E 1 7 ? -7.099 41.205 16.168 1.00 12.97 7 SER E N 1
ATOM 6315 C CA . SER E 1 7 ? -7.206 42.658 16.328 1.00 13.49 7 SER E CA 1
ATOM 6316 C C . SER E 1 7 ? -8.595 42.936 16.893 1.00 13.57 7 SER E C 1
ATOM 6317 O O . SER E 1 7 ? -9.583 42.530 16.320 1.00 15.98 7 SER E O 1
ATOM 6320 N N . THR E 1 8 ? -8.685 43.652 17.981 1.00 12.72 8 THR E N 1
ATOM 6321 C CA . THR E 1 8 ? -9.927 43.767 18.705 1.00 12.32 8 THR E CA 1
ATOM 6322 C C . THR E 1 8 ? -10.180 45.210 19.164 1.00 10.70 8 THR E C 1
ATOM 6323 O O . THR E 1 8 ? -9.323 45.778 19.892 1.00 11.54 8 THR E O 1
ATOM 6327 N N . TYR E 1 9 ? -11.379 45.706 18.835 1.00 10.80 9 TYR E N 1
ATOM 6328 C CA . TYR E 1 9 ? -11.952 46.864 19.576 1.00 10.73 9 TYR E CA 1
ATOM 6329 C C . TYR E 1 9 ? -12.643 46.328 20.819 1.00 11.49 9 TYR E C 1
ATOM 6330 O O . TYR E 1 9 ? -13.383 45.329 20.741 1.00 10.95 9 TYR E O 1
ATOM 6339 N N . ALA E 1 10 ? -12.331 46.859 21.967 1.00 10.92 10 ALA E N 1
ATOM 6340 C CA . ALA E 1 10 ? -12.959 46.500 23.211 1.00 11.09 10 ALA E CA 1
ATOM 6341 C C . ALA E 1 10 ? -13.403 47.794 23.880 1.00 11.18 10 ALA E C 1
ATOM 6342 O O . ALA E 1 10 ? -12.650 48.741 23.953 1.00 12.85 10 ALA E O 1
ATOM 6344 N N . ALA E 1 11 ? -14.577 47.731 24.436 1.00 11.50 11 ALA E N 1
ATOM 6345 C CA . ALA E 1 11 ? -15.132 48.909 25.152 1.00 9.73 11 ALA E CA 1
ATOM 6346 C C . ALA E 1 11 ? -16.046 48.455 26.269 1.00 11.60 11 ALA E C 1
ATOM 6347 O O . ALA E 1 11 ? -16.671 47.391 26.209 1.00 11.88 11 ALA E O 1
ATOM 6349 N N . PHE E 1 12 ? -16.128 49.303 27.303 1.00 10.39 12 PHE E N 1
ATOM 6350 C CA . PHE E 1 12 ? -17.073 49.046 28.399 1.00 11.08 12 PHE E CA 1
ATOM 6351 C C . PHE E 1 12 ? -17.627 50.366 28.916 1.00 10.07 12 PHE E C 1
ATOM 6352 O O . PHE E 1 12 ? -17.003 51.406 28.769 1.00 10.86 12 PHE E O 1
ATOM 6360 N N . VAL E 1 13 ? -18.772 50.249 29.572 1.00 11.09 13 VAL E N 1
ATOM 6361 C CA . VAL E 1 13 ? -19.348 51.290 30.358 1.00 10.20 13 VAL E CA 1
ATOM 6362 C C . VAL E 1 13 ? -19.893 50.653 31.692 1.00 10.81 13 VAL E C 1
ATOM 6363 O O . VAL E 1 13 ? -20.232 49.440 31.708 1.00 11.36 13 VAL E O 1
ATOM 6367 N N . GLN E 1 14 ? -19.880 51.455 32.742 1.00 11.14 14 GLN E N 1
ATOM 6368 C CA . GLN E 1 14 ? -20.291 50.971 34.041 1.00 12.01 14 GLN E CA 1
ATOM 6369 C C . GLN E 1 14 ? -20.706 52.173 34.904 1.00 13.10 14 GLN E C 1
ATOM 6370 O O . GLN E 1 14 ? -20.478 53.316 34.588 1.00 13.38 14 GLN E O 1
ATOM 6376 N N . THR E 1 15 ? -21.356 51.809 36.004 1.00 15.09 15 THR E N 1
ATOM 6377 C CA . THR E 1 15 ? -21.800 52.801 37.010 1.00 18.59 15 THR E CA 1
ATOM 6378 C C . THR E 1 15 ? -20.719 53.608 37.633 1.00 17.83 15 THR E C 1
ATOM 6379 O O . THR E 1 15 ? -20.804 54.840 37.659 1.00 17.01 15 THR E O 1
ATOM 6383 N N . HIS E 1 16 ? -19.680 52.948 38.113 1.00 18.68 16 HIS E N 1
ATOM 6384 C CA . HIS E 1 16 ? -18.577 53.602 38.820 1.00 20.96 16 HIS E CA 1
ATOM 6385 C C . HIS E 1 16 ? -17.434 54.062 37.968 1.00 22.87 16 HIS E C 1
ATOM 6386 O O . HIS E 1 16 ? -17.373 53.697 36.767 1.00 20.80 16 HIS E O 1
ATOM 6393 N N . ARG E 1 17 ? -16.528 54.899 38.494 1.00 22.10 17 ARG E N 1
ATOM 6394 C CA . ARG E 1 17 ? -15.446 55.328 37.664 1.00 20.09 17 ARG E CA 1
ATOM 6395 C C . ARG E 1 17 ? -14.371 54.252 37.508 1.00 18.55 17 ARG E C 1
ATOM 6396 O O . ARG E 1 17 ? -14.097 53.558 38.482 1.00 22.41 17 ARG E O 1
ATOM 6404 N N . PRO E 1 18 ? -13.733 54.120 36.339 1.00 18.69 18 PRO E N 1
ATOM 6405 C CA . PRO E 1 18 ? -13.992 54.844 35.024 1.00 18.15 18 PRO E CA 1
ATOM 6406 C C . PRO E 1 18 ? -15.335 54.391 34.422 1.00 19.31 18 PRO E C 1
ATOM 6407 O O . PRO E 1 18 ? -15.609 53.181 34.327 1.00 15.61 18 PRO E O 1
ATOM 6411 N N . THR E 1 19 ? -16.183 55.343 34.076 1.00 15.20 19 THR E N 1
ATOM 6412 C CA . THR E 1 19 ? -17.511 55.003 33.608 1.00 13.88 19 THR E CA 1
ATOM 6413 C C . THR E 1 19 ? -17.556 54.514 32.150 1.00 13.19 19 THR E C 1
ATOM 6414 O O . THR E 1 19 ? -18.599 54.023 31.694 1.00 14.26 19 THR E O 1
ATOM 6418 N N . GLY E 1 20 ? -16.435 54.673 31.439 1.00 14.79 20 GLY E N 1
ATOM 6419 C CA . GLY E 1 20 ? -16.303 54.160 30.068 1.00 12.44 20 GLY E CA 1
ATOM 6420 C C . GLY E 1 20 ? -14.894 54.101 29.611 1.00 12.07 20 GLY E C 1
ATOM 6421 O O . GLY E 1 20 ? -14.023 54.832 30.105 1.00 12.69 20 GLY E O 1
ATOM 6422 N N . GLU E 1 21 ? -14.646 53.218 28.654 1.00 11.58 21 GLU E N 1
ATOM 6423 C CA . GLU E 1 21 ? -13.360 53.041 28.051 1.00 11.20 21 GLU E CA 1
ATOM 6424 C C . GLU E 1 21 ? -13.560 52.472 26.676 1.00 9.30 21 GLU E C 1
ATOM 6425 O O . GLU E 1 21 ? -14.464 51.679 26.443 1.00 9.96 21 GLU E O 1
ATOM 6431 N N . PHE E 1 22 ? -12.814 53.009 25.717 1.00 10.60 22 PHE E N 1
ATOM 6432 C CA . PHE E 1 22 ? -12.907 52.591 24.310 1.00 9.83 22 PHE E CA 1
ATOM 6433 C C . PHE E 1 22 ? -11.521 52.425 23.749 1.00 10.48 22 PHE E C 1
ATOM 6434 O O . PHE E 1 22 ? -10.784 53.436 23.690 1.00 9.95 22 PHE E O 1
ATOM 6442 N N . MET E 1 23 ? -11.110 51.199 23.341 1.00 9.69 23 MET E N 1
ATOM 6443 C CA . MET E 1 23 ? -9.714 50.931 22.937 1.00 10.80 23 MET E CA 1
ATOM 6444 C C . MET E 1 23 ? -9.614 49.896 21.841 1.00 9.43 23 MET E C 1
ATOM 6445 O O . MET E 1 23 ? -10.589 49.198 21.534 1.00 9.39 23 MET E O 1
ATOM 6450 N N . PHE E 1 24 ? -8.457 49.878 21.195 1.00 10.30 24 PHE E N 1
ATOM 6451 C CA . PHE E 1 24 ? -8.145 48.946 20.095 1.00 11.27 24 PHE E CA 1
ATOM 6452 C C . PHE E 1 24 ? -6.824 48.227 20.487 1.00 10.59 24 PHE E C 1
ATOM 6453 O O . PHE E 1 24 ? -5.860 48.895 20.915 1.00 10.41 24 PHE E O 1
ATOM 6461 N N . GLU E 1 25 ? -6.805 46.891 20.333 1.00 11.40 25 GLU E N 1
ATOM 6462 C CA . GLU E 1 25 ? -5.636 46.115 20.648 1.00 11.97 25 GLU E CA 1
ATOM 6463 C C . GLU E 1 25 ? -5.276 45.228 19.476 1.00 11.93 25 GLU E C 1
ATOM 6464 O O . GLU E 1 25 ? -6.125 44.806 18.739 1.00 12.24 25 GLU E O 1
ATOM 6470 N N . PHE E 1 26 ? -3.981 45.056 19.331 1.00 11.50 26 PHE E N 1
ATOM 6471 C CA . PHE E 1 26 ? -3.391 44.202 18.320 1.00 12.14 26 PHE E CA 1
ATOM 6472 C C . PHE E 1 26 ? -2.573 43.173 19.020 1.00 12.42 26 PHE E C 1
ATOM 6473 O O . PHE E 1 26 ? -1.644 43.486 19.748 1.00 12.71 26 PHE E O 1
ATOM 6481 N N . ASP E 1 27 ? -2.949 41.920 18.837 1.00 13.73 27 ASP E N 1
ATOM 6482 C CA . ASP E 1 27 ? -2.256 40.769 19.553 1.00 14.18 27 ASP E CA 1
ATOM 6483 C C . ASP E 1 27 ? -2.083 41.034 21.026 1.00 15.04 27 ASP E C 1
ATOM 6484 O O . ASP E 1 27 ? -1.005 40.824 21.592 1.00 14.38 27 ASP E O 1
ATOM 6489 N N . GLU E 1 28 ? -3.152 41.560 21.629 1.00 14.12 28 GLU E N 1
ATOM 6490 C CA . GLU E 1 28 ? -3.281 41.798 23.027 1.00 14.87 28 GLU E CA 1
ATOM 6491 C C . GLU E 1 28 ? -2.454 42.956 23.576 1.00 15.55 28 GLU E C 1
ATOM 6492 O O . GLU E 1 28 ? -2.451 43.152 24.787 1.00 17.72 28 GLU E O 1
ATOM 6498 N N . ASP E 1 29 ? -1.934 43.812 22.726 1.00 13.05 29 ASP E N 1
ATOM 6499 C CA . ASP E 1 29 ? -1.350 45.068 23.168 1.00 13.17 29 ASP E CA 1
ATOM 6500 C C . ASP E 1 29 ? -2.204 46.302 22.704 1.00 12.60 29 ASP E C 1
ATOM 6501 O O . ASP E 1 29 ? -2.652 46.343 21.577 1.00 12.20 29 ASP E O 1
ATOM 6506 N N . GLU E 1 30 ? -2.377 47.231 23.620 1.00 12.05 30 GLU E N 1
ATOM 6507 C CA . GLU E 1 30 ? -3.303 48.349 23.318 1.00 11.50 30 GLU E CA 1
ATOM 6508 C C . GLU E 1 30 ? -2.512 49.264 22.346 1.00 11.58 30 GLU E C 1
ATOM 6509 O O . GLU E 1 30 ? -1.382 49.715 22.650 1.00 13.90 30 GLU E O 1
ATOM 6515 N N . MET E 1 31 ? -3.158 49.551 21.222 1.00 11.20 31 MET E N 1
ATOM 6516 C CA . MET E 1 31 ? -2.596 50.415 20.188 1.00 10.39 31 MET E CA 1
ATOM 6517 C C . MET E 1 31 ? -3.079 51.865 20.294 1.00 12.45 31 MET E C 1
ATOM 6518 O O . MET E 1 31 ? -2.292 52.833 20.101 1.00 12.26 31 MET E O 1
ATOM 6523 N N . PHE E 1 32 ? -4.358 52.020 20.510 1.00 11.47 32 PHE E N 1
ATOM 6524 C CA . PHE E 1 32 ? -4.916 53.380 20.754 1.00 10.90 32 PHE E CA 1
ATOM 6525 C C . PHE E 1 32 ? -6.148 53.321 21.586 1.00 10.90 32 PHE E C 1
ATOM 6526 O O . PHE E 1 32 ? -6.795 52.283 21.709 1.00 11.15 32 PHE E O 1
ATOM 6534 N N . TYR E 1 33 ? -6.539 54.467 22.113 1.00 11.80 33 TYR E N 1
ATOM 6535 C CA . TYR E 1 33 ? -7.812 54.547 22.776 1.00 10.84 33 TYR E CA 1
ATOM 6536 C C . TYR E 1 33 ? -8.380 55.952 22.580 1.00 12.17 33 TYR E C 1
ATOM 6537 O O . TYR E 1 33 ? -7.702 56.802 22.042 1.00 12.76 33 TYR E O 1
ATOM 6546 N N . VAL E 1 34 ? -9.670 56.114 22.839 1.00 11.36 34 VAL E N 1
ATOM 6547 C CA . VAL E 1 34 ? -10.289 57.503 22.790 1.00 12.14 34 VAL E CA 1
ATOM 6548 C C . VAL E 1 34 ? -10.426 58.029 24.171 1.00 13.35 34 VAL E C 1
ATOM 6549 O O . VAL E 1 34 ? -11.020 57.403 25.025 1.00 13.61 34 VAL E O 1
ATOM 6553 N N . ASP E 1 35 ? -9.751 59.150 24.476 1.00 13.35 35 ASP E N 1
ATOM 6554 C CA . ASP E 1 35 ? -9.938 59.834 25.724 1.00 15.89 35 ASP E CA 1
ATOM 6555 C C . ASP E 1 35 ? -11.282 60.505 25.698 1.00 16.32 35 ASP E C 1
ATOM 6556 O O . ASP E 1 35 ? -11.568 61.415 24.878 1.00 20.01 35 ASP E O 1
ATOM 6561 N N . LEU E 1 36 ? -12.156 60.058 26.581 1.00 17.06 36 LEU E N 1
ATOM 6562 C CA . LEU E 1 36 ? -13.579 60.409 26.491 1.00 19.19 36 LEU E CA 1
ATOM 6563 C C . LEU E 1 36 ? -13.837 61.847 27.053 1.00 22.09 36 LEU E C 1
ATOM 6564 O O . LEU E 1 36 ? -14.875 62.440 26.750 1.00 26.39 36 LEU E O 1
ATOM 6569 N N . ASP E 1 37 ? -12.889 62.365 27.825 1.00 26.28 37 ASP E N 1
ATOM 6570 C CA . ASP E 1 37 ? -12.974 63.666 28.490 1.00 28.06 37 ASP E CA 1
ATOM 6571 C C . ASP E 1 37 ? -12.420 64.704 27.474 1.00 27.54 37 ASP E C 1
ATOM 6572 O O . ASP E 1 37 ? -13.045 65.758 27.235 1.00 31.08 37 ASP E O 1
ATOM 6577 N N . LYS E 1 38 ? -11.319 64.369 26.819 1.00 26.05 38 LYS E N 1
ATOM 6578 C CA . LYS E 1 38 ? -10.689 65.286 25.867 1.00 25.47 38 LYS E CA 1
ATOM 6579 C C . LYS E 1 38 ? -11.294 65.120 24.482 1.00 22.95 38 LYS E C 1
ATOM 6580 O O . LYS E 1 38 ? -11.116 65.978 23.626 1.00 22.41 38 LYS E O 1
ATOM 6586 N N . LYS E 1 39 ? -12.055 64.030 24.235 1.00 20.57 39 LYS E N 1
ATOM 6587 C CA . LYS E 1 39 ? -12.562 63.682 22.902 1.00 21.63 39 LYS E CA 1
ATOM 6588 C C . LYS E 1 39 ? -11.497 63.587 21.807 1.00 22.23 39 LYS E C 1
ATOM 6589 O O . LYS E 1 39 ? -11.650 64.152 20.707 1.00 21.82 39 LYS E O 1
ATOM 6595 N N A GLU E 1 40 ? -10.377 62.911 22.109 0.57 18.70 40 GLU E N 1
ATOM 6596 N N B GLU E 1 40 ? -10.467 62.799 22.078 0.43 19.51 40 GLU E N 1
ATOM 6597 C CA A GLU E 1 40 ? -9.302 62.758 21.174 0.57 18.25 40 GLU E CA 1
ATOM 6598 C CA B GLU E 1 40 ? -9.319 62.750 21.260 0.43 19.26 40 GLU E CA 1
ATOM 6599 C C A GLU E 1 40 ? -8.728 61.320 21.228 0.57 15.22 40 GLU E C 1
ATOM 6600 C C B GLU E 1 40 ? -8.892 61.270 21.183 0.43 16.05 40 GLU E C 1
ATOM 6601 O O A GLU E 1 40 ? -8.616 60.696 22.321 0.57 12.37 40 GLU E O 1
ATOM 6602 O O B GLU E 1 40 ? -9.141 60.521 22.118 0.43 13.97 40 GLU E O 1
ATOM 6613 N N . THR E 1 41 ? -8.336 60.866 20.043 1.00 15.68 41 THR E N 1
ATOM 6614 C CA . THR E 1 41 ? -7.649 59.586 19.940 1.00 14.41 41 THR E CA 1
ATOM 6615 C C . THR E 1 41 ? -6.242 59.684 20.516 1.00 15.47 41 THR E C 1
ATOM 6616 O O . THR E 1 41 ? -5.440 60.673 20.245 1.00 15.29 41 THR E O 1
ATOM 6620 N N . VAL E 1 42 ? -5.844 58.753 21.350 1.00 11.50 42 VAL E N 1
ATOM 6621 C CA . VAL E 1 42 ? -4.563 58.722 21.963 1.00 13.55 42 VAL E CA 1
ATOM 6622 C C . VAL E 1 42 ? -3.830 57.467 21.529 1.00 14.12 42 VAL E C 1
ATOM 6623 O O . VAL E 1 42 ? -4.298 56.361 21.795 1.00 13.76 42 VAL E O 1
ATOM 6627 N N . TRP E 1 43 ? -2.677 57.674 20.905 1.00 14.61 43 TRP E N 1
ATOM 6628 C CA . TRP E 1 43 ? -1.889 56.555 20.368 1.00 14.74 43 TRP E CA 1
ATOM 6629 C C . TRP E 1 43 ? -0.902 56.069 21.408 1.00 15.00 43 TRP E C 1
ATOM 6630 O O . TRP E 1 43 ? -0.237 56.843 22.098 1.00 15.68 43 TRP E O 1
ATOM 6641 N N . HIS E 1 44 ? -0.652 54.758 21.474 1.00 14.72 44 HIS E N 1
ATOM 6642 C CA . HIS E 1 44 ? 0.188 54.222 22.512 1.00 16.30 44 HIS E CA 1
ATOM 6643 C C . HIS E 1 44 ? 1.663 54.553 22.292 1.00 18.30 44 HIS E C 1
ATOM 6644 O O . HIS E 1 44 ? 2.370 54.867 23.234 1.00 16.07 44 HIS E O 1
ATOM 6651 N N . LEU E 1 45 ? 2.116 54.432 21.054 1.00 17.21 45 LEU E N 1
ATOM 6652 C CA . LEU E 1 45 ? 3.497 54.778 20.637 1.00 21.04 45 LEU E CA 1
ATOM 6653 C C . LEU E 1 45 ? 3.388 55.961 19.660 1.00 21.88 45 LEU E C 1
ATOM 6654 O O . LEU E 1 45 ? 2.516 55.995 18.788 1.00 19.45 45 LEU E O 1
ATOM 6659 N N . GLU E 1 46 ? 4.272 56.955 19.847 1.00 28.41 46 GLU E N 1
ATOM 6660 C CA . GLU E 1 46 ? 4.167 58.189 19.079 1.00 33.81 46 GLU E CA 1
ATOM 6661 C C . GLU E 1 46 ? 4.199 57.933 17.592 1.00 32.87 46 GLU E C 1
ATOM 6662 O O . GLU E 1 46 ? 3.419 58.540 16.799 1.00 34.09 46 GLU E O 1
ATOM 6668 N N . GLU E 1 47 ? 5.015 56.988 17.166 1.00 28.69 47 GLU E N 1
ATOM 6669 C CA . GLU E 1 47 ? 5.048 56.769 15.718 1.00 32.30 47 GLU E CA 1
ATOM 6670 C C . GLU E 1 47 ? 3.661 56.453 15.091 1.00 30.53 47 GLU E C 1
ATOM 6671 O O . GLU E 1 47 ? 3.466 56.699 13.940 1.00 29.28 47 GLU E O 1
ATOM 6677 N N . PHE E 1 48 ? 2.716 55.906 15.866 1.00 24.39 48 PHE E N 1
ATOM 6678 C CA . PHE E 1 48 ? 1.467 55.466 15.344 1.00 20.60 48 PHE E CA 1
ATOM 6679 C C . PHE E 1 48 ? 0.654 56.701 14.918 1.00 20.92 48 PHE E C 1
ATOM 6680 O O . PHE E 1 48 ? 0.022 56.646 13.913 1.00 20.41 48 PHE E O 1
ATOM 6688 N N . GLY E 1 49 ? 0.720 57.785 15.667 1.00 18.34 49 GLY E N 1
ATOM 6689 C CA . GLY E 1 49 ? -0.187 58.958 15.390 1.00 21.67 49 GLY E CA 1
ATOM 6690 C C . GLY E 1 49 ? 0.234 59.795 14.168 1.00 20.29 49 GLY E C 1
ATOM 6691 O O . GLY E 1 49 ? -0.564 60.556 13.590 1.00 22.33 49 GLY E O 1
ATOM 6692 N N . GLN E 1 50 ? 1.470 59.609 13.811 1.00 24.50 50 GLN E N 1
ATOM 6693 C CA . GLN E 1 50 ? 2.079 60.140 12.611 1.00 30.62 50 GLN E CA 1
ATOM 6694 C C . GLN E 1 50 ? 1.693 59.406 11.340 1.00 26.37 50 GLN E C 1
ATOM 6695 O O . GLN E 1 50 ? 1.610 59.973 10.290 1.00 28.27 50 GLN E O 1
ATOM 6701 N N . ALA E 1 51 ? 1.481 58.111 11.466 1.00 24.97 51 ALA E N 1
ATOM 6702 C CA . ALA E 1 51 ? 1.216 57.205 10.390 1.00 23.27 51 ALA E CA 1
ATOM 6703 C C . ALA E 1 51 ? -0.251 56.890 10.178 1.00 18.29 51 ALA E C 1
ATOM 6704 O O . ALA E 1 51 ? -0.619 56.602 9.083 1.00 17.44 51 ALA E O 1
ATOM 6706 N N . PHE E 1 52 ? -1.067 56.953 11.263 1.00 15.14 52 PHE E N 1
ATOM 6707 C CA . PHE E 1 52 ? -2.417 56.555 11.186 1.00 15.86 52 PHE E CA 1
ATOM 6708 C C . PHE E 1 52 ? -3.350 57.555 11.791 1.00 13.79 52 PHE E C 1
ATOM 6709 O O . PHE E 1 52 ? -2.951 58.387 12.608 1.00 15.32 52 PHE E O 1
ATOM 6717 N N . SER E 1 53 ? -4.607 57.421 11.457 1.00 13.72 53 SER E N 1
ATOM 6718 C CA . SER E 1 53 ? -5.661 58.214 12.120 1.00 14.83 53 SER E CA 1
ATOM 6719 C C . SER E 1 53 ? -6.765 57.257 12.631 1.00 13.91 53 SER E C 1
ATOM 6720 O O . SER E 1 53 ? -6.985 56.236 12.046 1.00 14.66 53 SER E O 1
ATOM 6723 N N . PHE E 1 54 ? -7.574 57.727 13.560 1.00 12.63 54 PHE E N 1
ATOM 6724 C CA . PHE E 1 54 ? -8.827 57.050 13.910 1.00 12.13 54 PHE E CA 1
ATOM 6725 C C . PHE E 1 54 ? -9.730 58.188 14.364 1.00 13.52 54 PHE E C 1
ATOM 6726 O O . PHE E 1 54 ? -9.331 59.018 15.223 1.00 15.96 54 PHE E O 1
ATOM 6734 N N . GLU E 1 55 ? -10.911 58.185 13.820 1.00 13.93 55 GLU E N 1
ATOM 6735 C CA . GLU E 1 55 ? -11.868 59.311 14.244 1.00 17.24 55 GLU E CA 1
ATOM 6736 C C . GLU E 1 55 ? -12.478 59.103 15.628 1.00 13.26 55 GLU E C 1
ATOM 6737 O O . GLU E 1 55 ? -13.302 58.181 15.821 1.00 17.43 55 GLU E O 1
ATOM 6743 N N . ALA E 1 56 ? -12.093 59.947 16.570 1.00 14.49 56 ALA E N 1
ATOM 6744 C CA . ALA E 1 56 ? -12.531 59.859 17.965 1.00 15.05 56 ALA E CA 1
ATOM 6745 C C . ALA E 1 56 ? -14.033 59.821 18.069 1.00 17.15 56 ALA E C 1
ATOM 6746 O O . ALA E 1 56 ? -14.570 59.196 18.991 1.00 16.25 56 ALA E O 1
ATOM 6748 N N . GLN E 1 57 ? -14.727 60.451 17.121 1.00 16.55 57 GLN E N 1
ATOM 6749 C CA . GLN E 1 57 ? -16.180 60.514 17.253 1.00 19.01 57 GLN E CA 1
ATOM 6750 C C . GLN E 1 57 ? -16.792 59.129 17.214 1.00 16.86 57 GLN E C 1
ATOM 6751 O O . GLN E 1 57 ? -17.823 58.929 17.816 1.00 15.93 57 GLN E O 1
ATOM 6757 N N . GLY E 1 58 ? -16.147 58.169 16.547 1.00 18.54 58 GLY E N 1
ATOM 6758 C CA . GLY E 1 58 ? -16.654 56.778 16.551 1.00 18.65 58 GLY E CA 1
ATOM 6759 C C . GLY E 1 58 ? -16.587 56.107 17.893 1.00 18.61 58 GLY E C 1
ATOM 6760 O O . GLY E 1 58 ? -17.487 55.287 18.251 1.00 19.19 58 GLY E O 1
ATOM 6761 N N . GLY E 1 59 ? -15.561 56.457 18.659 1.00 16.86 59 GLY E N 1
ATOM 6762 C CA . GLY E 1 59 ? -15.454 55.896 19.999 1.00 17.47 59 GLY E CA 1
ATOM 6763 C C . GLY E 1 59 ? -16.498 56.448 20.868 1.00 16.15 59 GLY E C 1
ATOM 6764 O O . GLY E 1 59 ? -17.091 55.763 21.649 1.00 14.61 59 GLY E O 1
ATOM 6765 N N . LEU E 1 60 ? -16.620 57.795 20.861 1.00 15.12 60 LEU E N 1
ATOM 6766 C CA . LEU E 1 60 ? -17.649 58.452 21.602 1.00 14.95 60 LEU E CA 1
ATOM 6767 C C . LEU E 1 60 ? -19.043 57.899 21.298 1.00 12.74 60 LEU E C 1
ATOM 6768 O O . LEU E 1 60 ? -19.824 57.674 22.226 1.00 15.38 60 LEU E O 1
ATOM 6773 N N . ALA E 1 61 ? -19.389 57.783 20.023 1.00 14.03 61 ALA E N 1
ATOM 6774 C CA . ALA E 1 61 ? -20.658 57.266 19.581 1.00 14.88 61 ALA E CA 1
ATOM 6775 C C . ALA E 1 61 ? -20.872 55.850 20.144 1.00 14.02 61 ALA E C 1
ATOM 6776 O O . ALA E 1 61 ? -21.967 55.550 20.600 1.00 13.14 61 ALA E O 1
ATOM 6778 N N . ASN E 1 62 ? -19.842 55.005 20.097 1.00 14.75 62 ASN E N 1
ATOM 6779 C CA . ASN E 1 62 ? -19.979 53.633 20.641 1.00 13.35 62 ASN E CA 1
ATOM 6780 C C . ASN E 1 62 ? -20.187 53.610 22.140 1.00 12.44 62 ASN E C 1
ATOM 6781 O O . ASN E 1 62 ? -20.960 52.788 22.644 1.00 13.97 62 ASN E O 1
ATOM 6786 N N . ILE E 1 63 ? -19.527 54.520 22.865 1.00 11.49 63 ILE E N 1
ATOM 6787 C CA . ILE E 1 63 ? -19.766 54.657 24.300 1.00 12.60 63 ILE E CA 1
ATOM 6788 C C . ILE E 1 63 ? -21.231 55.084 24.587 1.00 12.53 63 ILE E C 1
ATOM 6789 O O . ILE E 1 63 ? -21.887 54.559 25.461 1.00 11.93 63 ILE E O 1
ATOM 6794 N N . ALA E 1 64 ? -21.794 56.022 23.825 1.00 13.59 64 ALA E N 1
ATOM 6795 C CA . ALA E 1 64 ? -23.224 56.268 23.998 1.00 14.27 64 ALA E CA 1
ATOM 6796 C C . ALA E 1 64 ? -24.161 55.089 23.715 1.00 13.03 64 ALA E C 1
ATOM 6797 O O . ALA E 1 64 ? -25.132 54.825 24.480 1.00 13.39 64 ALA E O 1
ATOM 6799 N N . ILE E 1 65 ? -23.881 54.322 22.651 1.00 12.66 65 ILE E N 1
ATOM 6800 C CA . ILE E 1 65 ? -24.614 53.092 22.331 1.00 12.01 65 ILE E CA 1
ATOM 6801 C C . ILE E 1 65 ? -24.481 52.057 23.514 1.00 12.66 65 ILE E C 1
ATOM 6802 O O . ILE E 1 65 ? -25.498 51.454 23.915 1.00 12.46 65 ILE E O 1
ATOM 6807 N N . LEU E 1 66 ? -23.278 51.823 23.987 1.00 12.04 66 LEU E N 1
ATOM 6808 C CA . LEU E 1 66 ? -23.097 50.870 25.080 1.00 11.40 66 LEU E CA 1
ATOM 6809 C C . LEU E 1 66 ? -23.828 51.330 26.369 1.00 11.89 66 LEU E C 1
ATOM 6810 O O . LEU E 1 66 ? -24.366 50.556 27.113 1.00 10.99 66 LEU E O 1
ATOM 6815 N N . ASN E 1 67 ? -23.813 52.627 26.604 1.00 11.99 67 ASN E N 1
ATOM 6816 C CA . ASN E 1 67 ? -24.632 53.193 27.717 1.00 14.86 67 ASN E CA 1
ATOM 6817 C C . ASN E 1 67 ? -26.136 52.951 27.614 1.00 14.78 67 ASN E C 1
ATOM 6818 O O . ASN E 1 67 ? -26.785 52.512 28.586 1.00 14.56 67 ASN E O 1
ATOM 6823 N N . ASN E 1 68 ? -26.685 53.041 26.421 1.00 15.87 68 ASN E N 1
ATOM 6824 C CA . ASN E 1 68 ? -28.060 52.637 26.133 1.00 17.44 68 ASN E CA 1
ATOM 6825 C C . ASN E 1 68 ? -28.239 51.188 26.479 1.00 15.96 68 ASN E C 1
ATOM 6826 O O . ASN E 1 68 ? -29.245 50.764 27.142 1.00 16.94 68 ASN E O 1
ATOM 6831 N N . ASN E 1 69 ? -27.291 50.401 25.974 1.00 14.07 69 ASN E N 1
ATOM 6832 C CA . ASN E 1 69 ? -27.374 48.964 26.136 1.00 13.05 69 ASN E CA 1
ATOM 6833 C C . ASN E 1 69 ? -27.289 48.608 27.628 1.00 13.48 69 ASN E C 1
ATOM 6834 O O . ASN E 1 69 ? -27.966 47.694 28.075 1.00 16.33 69 ASN E O 1
ATOM 6839 N N . LEU E 1 70 ? -26.455 49.331 28.358 1.00 16.07 70 LEU E N 1
ATOM 6840 C CA . LEU E 1 70 ? -26.333 49.089 29.815 1.00 14.48 70 LEU E CA 1
ATOM 6841 C C . LEU E 1 70 ? -27.689 49.282 30.487 1.00 17.66 70 LEU E C 1
ATOM 6842 O O . LEU E 1 70 ? -28.188 48.408 31.252 1.00 17.02 70 LEU E O 1
ATOM 6847 N N . ASN E 1 71 ? -28.291 50.435 30.241 1.00 16.91 71 ASN E N 1
ATOM 6848 C CA . ASN E 1 71 ? -29.692 50.705 30.704 1.00 20.16 71 ASN E CA 1
ATOM 6849 C C . ASN E 1 71 ? -30.696 49.593 30.390 1.00 18.86 71 ASN E C 1
ATOM 6850 O O . ASN E 1 71 ? -31.418 49.174 31.254 1.00 19.12 71 ASN E O 1
ATOM 6855 N N . THR E 1 72 ? -30.672 49.026 29.196 1.00 20.47 72 THR E N 1
ATOM 6856 C CA . THR E 1 72 ? -31.570 48.037 28.737 1.00 18.72 72 THR E CA 1
ATOM 6857 C C . THR E 1 72 ? -31.350 46.738 29.455 1.00 18.73 72 THR E C 1
ATOM 6858 O O . THR E 1 72 ? -32.292 46.087 29.871 1.00 20.76 72 THR E O 1
ATOM 6862 N N . LEU E 1 73 ? -30.085 46.354 29.648 1.00 16.33 73 LEU E N 1
ATOM 6863 C CA . LEU E 1 73 ? -29.765 45.093 30.295 1.00 17.63 73 LEU E CA 1
ATOM 6864 C C . LEU E 1 73 ? -29.925 45.183 31.865 1.00 16.24 73 LEU E C 1
ATOM 6865 O O . LEU E 1 73 ? -30.140 44.150 32.478 1.00 17.75 73 LEU E O 1
ATOM 6870 N N . ILE E 1 74 ? -29.766 46.359 32.446 1.00 16.12 74 ILE E N 1
ATOM 6871 C CA . ILE E 1 74 ? -30.017 46.535 33.914 1.00 18.50 74 ILE E CA 1
ATOM 6872 C C . ILE E 1 74 ? -31.523 46.168 34.120 1.00 18.26 74 ILE E C 1
ATOM 6873 O O . ILE E 1 74 ? -31.840 45.365 34.978 1.00 24.88 74 ILE E O 1
ATOM 6878 N N . GLN E 1 75 ? -32.389 46.658 33.256 1.00 18.88 75 GLN E N 1
ATOM 6879 C CA . GLN E 1 75 ? -33.817 46.393 33.363 1.00 23.02 75 GLN E CA 1
ATOM 6880 C C . GLN E 1 75 ? -34.143 44.969 33.018 1.00 21.86 75 GLN E C 1
ATOM 6881 O O . GLN E 1 75 ? -34.841 44.266 33.769 1.00 20.91 75 GLN E O 1
ATOM 6887 N N . ARG E 1 76 ? -33.608 44.477 31.924 1.00 19.64 76 ARG E N 1
ATOM 6888 C CA . ARG E 1 76 ? -33.865 43.109 31.478 1.00 19.67 76 ARG E CA 1
ATOM 6889 C C . ARG E 1 76 ? -33.407 42.063 32.457 1.00 21.80 76 ARG E C 1
ATOM 6890 O O . ARG E 1 76 ? -34.029 40.994 32.587 1.00 24.27 76 ARG E O 1
ATOM 6898 N N . SER E 1 77 ? -32.261 42.286 33.104 1.00 20.12 77 SER E N 1
ATOM 6899 C CA . SER E 1 77 ? -31.709 41.372 34.056 1.00 21.74 77 SER E CA 1
ATOM 6900 C C . SER E 1 77 ? -32.274 41.561 35.461 1.00 23.06 77 SER E C 1
ATOM 6901 O O . SER E 1 77 ? -31.785 40.892 36.370 1.00 24.62 77 SER E O 1
ATOM 6904 N N . ASN E 1 78 ? -33.236 42.469 35.647 1.00 24.21 78 ASN E N 1
ATOM 6905 C CA . ASN E 1 78 ? -33.689 42.892 36.977 1.00 26.49 78 ASN E CA 1
ATOM 6906 C C . ASN E 1 78 ? -32.541 43.218 37.897 1.00 29.00 78 ASN E C 1
ATOM 6907 O O . ASN E 1 78 ? -32.412 42.649 38.982 1.00 24.52 78 ASN E O 1
ATOM 6912 N N . HIS E 1 79 ? -31.758 44.223 37.479 1.00 23.32 79 HIS E N 1
ATOM 6913 C CA . HIS E 1 79 ? -30.649 44.706 38.270 1.00 22.83 79 HIS E CA 1
ATOM 6914 C C . HIS E 1 79 ? -29.769 43.609 38.803 1.00 20.74 79 HIS E C 1
ATOM 6915 O O . HIS E 1 79 ? -29.441 43.623 39.991 1.00 23.17 79 HIS E O 1
ATOM 6922 N N . THR E 1 80 ? -29.286 42.706 37.945 1.00 20.23 80 THR E N 1
ATOM 6923 C CA . THR E 1 80 ? -28.305 41.712 38.331 1.00 21.53 80 THR E CA 1
ATOM 6924 C C . THR E 1 80 ? -26.911 42.353 38.374 1.00 23.66 80 THR E C 1
ATOM 6925 O O . THR E 1 80 ? -26.458 42.900 37.374 1.00 20.97 80 THR E O 1
ATOM 6929 N N . GLN E 1 81 ? -26.301 42.326 39.548 1.00 21.71 81 GLN E N 1
ATOM 6930 C CA . GLN E 1 81 ? -24.882 42.751 39.789 1.00 20.89 81 GLN E CA 1
ATOM 6931 C C . GLN E 1 81 ? -24.020 41.539 39.866 1.00 21.11 81 GLN E C 1
ATOM 6932 O O . GLN E 1 81 ? -24.356 40.512 40.485 1.00 24.50 81 GLN E O 1
ATOM 6938 N N . ALA E 1 82 ? -22.847 41.557 39.228 1.00 20.71 82 ALA E N 1
ATOM 6939 C CA . ALA E 1 82 ? -22.034 40.396 39.230 1.00 20.09 82 ALA E CA 1
ATOM 6940 C C . ALA E 1 82 ? -21.226 40.320 40.558 1.00 19.77 82 ALA E C 1
ATOM 6941 O O . ALA E 1 82 ? -21.033 41.338 41.256 1.00 19.01 82 ALA E O 1
ATOM 6943 N N A THR E 1 83 ? -20.755 39.135 40.882 0.42 21.56 83 THR E N 1
ATOM 6944 N N B THR E 1 83 ? -20.737 39.125 40.808 0.58 20.57 83 THR E N 1
ATOM 6945 C CA A THR E 1 83 ? -19.899 38.966 42.050 0.42 21.60 83 THR E CA 1
ATOM 6946 C CA B THR E 1 83 ? -19.773 38.831 41.868 0.58 19.77 83 THR E CA 1
ATOM 6947 C C A THR E 1 83 ? -18.512 39.542 41.745 0.42 23.71 83 THR E C 1
ATOM 6948 C C B THR E 1 83 ? -18.516 39.699 41.662 0.58 22.85 83 THR E C 1
ATOM 6949 O O A THR E 1 83 ? -17.985 39.403 40.627 0.42 22.27 83 THR E O 1
ATOM 6950 O O B THR E 1 83 ? -18.102 39.951 40.518 0.58 19.62 83 THR E O 1
ATOM 6957 N N . ASN E 1 84 ? -17.952 40.183 42.756 1.00 21.05 84 ASN E N 1
ATOM 6958 C CA . ASN E 1 84 ? -16.605 40.791 42.707 1.00 21.29 84 ASN E CA 1
ATOM 6959 C C . ASN E 1 84 ? -15.514 39.745 42.641 1.00 24.01 84 ASN E C 1
ATOM 6960 O O . ASN E 1 84 ? -15.309 38.955 43.576 1.00 24.50 84 ASN E O 1
ATOM 6965 N N . ASP E 1 85 ? -14.767 39.725 41.552 1.00 20.18 85 ASP E N 1
ATOM 6966 C CA . ASP E 1 85 ? -13.678 38.769 41.351 1.00 18.79 85 ASP E CA 1
ATOM 6967 C C . ASP E 1 85 ? -12.363 39.492 41.672 1.00 20.33 85 ASP E C 1
ATOM 6968 O O . ASP E 1 85 ? -11.969 40.401 40.964 1.00 15.55 85 ASP E O 1
ATOM 6973 N N . PRO E 1 86 ? -11.659 39.095 42.755 1.00 19.01 86 PRO E N 1
ATOM 6974 C CA . PRO E 1 86 ? -10.516 39.859 43.160 1.00 17.34 86 PRO E CA 1
ATOM 6975 C C . PRO E 1 86 ? -9.314 39.621 42.264 1.00 14.96 86 PRO E C 1
ATOM 6976 O O . PRO E 1 86 ? -9.165 38.501 41.642 1.00 16.17 86 PRO E O 1
ATOM 6980 N N . PRO E 1 87 ? -8.408 40.587 42.241 1.00 16.10 87 PRO E N 1
ATOM 6981 C CA . PRO E 1 87 ? -7.222 40.495 41.490 1.00 15.94 87 PRO E CA 1
ATOM 6982 C C . PRO E 1 87 ? -6.153 39.562 42.005 1.00 17.42 87 PRO E C 1
ATOM 6983 O O . PRO E 1 87 ? -6.070 39.318 43.215 1.00 19.59 87 PRO E O 1
ATOM 6987 N N . GLU E 1 88 ? -5.329 39.111 41.087 1.00 17.75 88 GLU E N 1
ATOM 6988 C CA . GLU E 1 88 ? -4.021 38.566 41.392 1.00 22.66 88 GLU E CA 1
ATOM 6989 C C . GLU E 1 88 ? -3.012 39.582 40.939 1.00 22.44 88 GLU E C 1
ATOM 6990 O O . GLU E 1 88 ? -3.143 40.104 39.846 1.00 21.89 88 GLU E O 1
ATOM 6996 N N . VAL E 1 89 ? -1.920 39.703 41.652 1.00 18.54 89 VAL E N 1
ATOM 6997 C CA . VAL E 1 89 ? -0.930 40.712 41.379 1.00 18.85 89 VAL E CA 1
ATOM 6998 C C . VAL E 1 89 ? 0.478 40.106 41.324 1.00 18.13 89 VAL E C 1
ATOM 6999 O O . VAL E 1 89 ? 0.847 39.209 42.107 1.00 19.77 89 VAL E O 1
ATOM 7003 N N . THR E 1 90 ? 1.297 40.579 40.409 1.00 16.52 90 THR E N 1
ATOM 7004 C CA . THR E 1 90 ? 2.701 40.245 40.319 1.00 18.16 90 THR E CA 1
ATOM 7005 C C . THR E 1 90 ? 3.465 41.574 40.127 1.00 16.73 90 THR E C 1
ATOM 7006 O O . THR E 1 90 ? 3.014 42.491 39.418 1.00 15.96 90 THR E O 1
ATOM 7010 N N . VAL E 1 91 ? 4.647 41.607 40.707 1.00 15.10 91 VAL E N 1
ATOM 7011 C CA . VAL E 1 91 ? 5.573 42.739 40.581 1.00 16.18 91 VAL E CA 1
ATOM 7012 C C . VAL E 1 91 ? 6.909 42.278 40.076 1.00 16.64 91 VAL E C 1
ATOM 7013 O O . VAL E 1 91 ? 7.463 41.249 40.584 1.00 18.01 91 VAL E O 1
ATOM 7017 N N . PHE E 1 92 ? 7.481 43.012 39.160 1.00 15.13 92 PHE E N 1
ATOM 7018 C CA . PHE E 1 92 ? 8.677 42.590 38.466 1.00 15.88 92 PHE E CA 1
ATOM 7019 C C . PHE E 1 92 ? 9.365 43.749 37.773 1.00 14.99 92 PHE E C 1
ATOM 7020 O O . PHE E 1 92 ? 8.720 44.653 37.291 1.00 16.53 92 PHE E O 1
ATOM 7028 N N . PRO E 1 93 ? 10.694 43.666 37.648 1.00 14.87 93 PRO E N 1
ATOM 7029 C CA . PRO E 1 93 ? 11.378 44.753 36.972 1.00 15.64 93 PRO E CA 1
ATOM 7030 C C . PRO E 1 93 ? 11.374 44.564 35.453 1.00 14.83 93 PRO E C 1
ATOM 7031 O O . PRO E 1 93 ? 11.288 43.422 35.016 1.00 16.14 93 PRO E O 1
ATOM 7035 N N . LYS E 1 94 ? 11.449 45.679 34.762 1.00 16.12 94 LYS E N 1
ATOM 7036 C CA . LYS E 1 94 ? 11.455 45.748 33.313 1.00 17.08 94 LYS E CA 1
ATOM 7037 C C . LYS E 1 94 ? 12.835 45.198 32.790 1.00 20.76 94 LYS E C 1
ATOM 7038 O O . LYS E 1 94 ? 12.891 44.369 31.856 1.00 19.53 94 LYS E O 1
ATOM 7044 N N . GLU E 1 95 ? 13.913 45.538 33.510 1.00 17.42 95 GLU E N 1
ATOM 7045 C CA . GLU E 1 95 ? 15.267 45.105 33.204 1.00 18.84 95 GLU E CA 1
ATOM 7046 C C . GLU E 1 95 ? 15.933 44.411 34.337 1.00 18.93 95 GLU E C 1
ATOM 7047 O O . GLU E 1 95 ? 15.532 44.559 35.463 1.00 18.14 95 GLU E O 1
ATOM 7053 N N . PRO E 1 96 ? 16.941 43.577 34.039 1.00 20.88 96 PRO E N 1
ATOM 7054 C CA . PRO E 1 96 ? 17.788 43.054 35.161 1.00 23.15 96 PRO E CA 1
ATOM 7055 C C . PRO E 1 96 ? 18.278 44.192 36.045 1.00 21.20 96 PRO E C 1
ATOM 7056 O O . PRO E 1 96 ? 18.535 45.310 35.573 1.00 19.85 96 PRO E O 1
ATOM 7060 N N . VAL E 1 97 ? 18.255 43.923 37.340 1.00 22.34 97 VAL E N 1
ATOM 7061 C CA . VAL E 1 97 ? 18.475 44.992 38.328 1.00 24.39 97 VAL E CA 1
ATOM 7062 C C . VAL E 1 97 ? 19.998 45.214 38.551 1.00 26.26 97 VAL E C 1
ATOM 7063 O O . VAL E 1 97 ? 20.727 44.259 38.787 1.00 26.75 97 VAL E O 1
ATOM 7067 N N . GLU E 1 98 ? 20.446 46.414 38.323 1.00 26.21 98 GLU E N 1
ATOM 7068 C CA . GLU E 1 98 ? 21.846 46.789 38.588 1.00 33.13 98 GLU E CA 1
ATOM 7069 C C . GLU E 1 98 ? 21.893 47.999 39.484 1.00 30.21 98 GLU E C 1
ATOM 7070 O O . GLU E 1 98 ? 21.283 49.039 39.180 1.00 25.31 98 GLU E O 1
ATOM 7076 N N . LEU E 1 99 ? 22.596 47.873 40.613 1.00 35.01 99 LEU E N 1
ATOM 7077 C CA . LEU E 1 99 ? 22.669 48.957 41.588 1.00 38.10 99 LEU E CA 1
ATOM 7078 C C . LEU E 1 99 ? 22.993 50.279 40.918 1.00 32.47 99 LEU E C 1
ATOM 7079 O O . LEU E 1 99 ? 23.836 50.355 40.064 1.00 34.63 99 LEU E O 1
ATOM 7084 N N . GLY E 1 100 ? 22.234 51.307 41.200 1.00 32.45 100 GLY E N 1
ATOM 7085 C CA . GLY E 1 100 ? 22.497 52.580 40.567 1.00 30.67 100 GLY E CA 1
ATOM 7086 C C . GLY E 1 100 ? 22.106 52.826 39.135 1.00 33.89 100 GLY E C 1
ATOM 7087 O O . GLY E 1 100 ? 22.258 53.927 38.696 1.00 33.28 100 GLY E O 1
ATOM 7088 N N . GLN E 1 101 ? 21.554 51.837 38.421 1.00 31.72 101 GLN E N 1
ATOM 7089 C CA . GLN E 1 101 ? 21.092 52.010 37.013 1.00 35.13 101 GLN E CA 1
ATOM 7090 C C . GLN E 1 101 ? 19.569 52.137 36.971 1.00 30.97 101 GLN E C 1
ATOM 7091 O O . GLN E 1 101 ? 18.861 51.287 37.527 1.00 27.93 101 GLN E O 1
ATOM 7097 N N . PRO E 1 102 ? 19.053 53.192 36.345 1.00 28.44 102 PRO E N 1
ATOM 7098 C CA . PRO E 1 102 ? 17.633 53.425 36.375 1.00 27.43 102 PRO E CA 1
ATOM 7099 C C . PRO E 1 102 ? 16.854 52.286 35.675 1.00 24.98 102 PRO E C 1
ATOM 7100 O O . PRO E 1 102 ? 17.374 51.610 34.786 1.00 23.94 102 PRO E O 1
ATOM 7104 N N . ASN E 1 103 ? 15.656 52.036 36.166 1.00 21.37 103 ASN E N 1
ATOM 7105 C CA . ASN E 1 103 ? 14.880 50.811 35.827 1.00 19.06 103 ASN E CA 1
ATOM 7106 C C . ASN E 1 103 ? 13.438 51.177 36.074 1.00 17.98 103 ASN E C 1
ATOM 7107 O O . ASN E 1 103 ? 13.105 52.301 36.456 1.00 16.97 103 ASN E O 1
ATOM 7112 N N . THR E 1 104 ? 12.518 50.263 35.761 1.00 17.82 104 THR E N 1
ATOM 7113 C CA . THR E 1 104 ? 11.090 50.533 35.964 1.00 15.58 104 THR E CA 1
ATOM 7114 C C . THR E 1 104 ? 10.556 49.279 36.634 1.00 15.80 104 THR E C 1
ATOM 7115 O O . THR E 1 104 ? 10.876 48.159 36.240 1.00 16.35 104 THR E O 1
ATOM 7119 N N . LEU E 1 105 ? 9.763 49.466 37.649 1.00 14.11 105 LEU E N 1
ATOM 7120 C CA . LEU E 1 105 ? 9.143 48.325 38.265 1.00 14.34 105 LEU E CA 1
ATOM 7121 C C . LEU E 1 105 ? 7.749 48.245 37.650 1.00 12.73 105 LEU E C 1
ATOM 7122 O O . LEU E 1 105 ? 7.070 49.264 37.476 1.00 14.11 105 LEU E O 1
ATOM 7127 N N . ILE E 1 106 ? 7.291 47.031 37.405 1.00 13.08 106 ILE E N 1
ATOM 7128 C CA . ILE E 1 106 ? 5.986 46.779 36.823 1.00 14.20 106 ILE E CA 1
ATOM 7129 C C . ILE E 1 106 ? 5.116 46.024 37.789 1.00 14.62 106 ILE E C 1
ATOM 7130 O O . ILE E 1 106 ? 5.505 44.966 38.398 1.00 14.69 106 ILE E O 1
ATOM 7135 N N . CYS E 1 107 ? 3.936 46.555 37.992 1.00 12.86 107 CYS E N 1
ATOM 7136 C CA . CYS E 1 107 ? 2.922 45.831 38.768 1.00 13.49 107 CYS E CA 1
ATOM 7137 C C . CYS E 1 107 ? 1.795 45.423 37.827 1.00 13.74 107 CYS E C 1
ATOM 7138 O O . CYS E 1 107 ? 1.111 46.288 37.235 1.00 13.17 107 CYS E O 1
ATOM 7141 N N . HIS E 1 108 ? 1.603 44.123 37.644 1.00 12.47 108 HIS E N 1
ATOM 7142 C CA . HIS E 1 108 ? 0.570 43.604 36.776 1.00 13.86 108 HIS E CA 1
ATOM 7143 C C . HIS E 1 108 ? -0.550 43.077 37.572 1.00 14.74 108 HIS E C 1
ATOM 7144 O O . HIS E 1 108 ? -0.347 42.210 38.403 1.00 15.33 108 HIS E O 1
ATOM 7151 N N . ILE E 1 109 ? -1.746 43.618 37.366 1.00 12.18 109 ILE E N 1
ATOM 7152 C CA . ILE E 1 109 ? -2.943 43.287 38.142 1.00 11.27 109 ILE E CA 1
ATOM 7153 C C . ILE E 1 109 ? -3.882 42.576 37.258 1.00 13.06 109 ILE E C 1
ATOM 7154 O O . ILE E 1 109 ? -4.161 43.011 36.179 1.00 11.88 109 ILE E O 1
ATOM 7159 N N . ASP E 1 110 ? -4.251 41.329 37.571 1.00 12.30 110 ASP E N 1
ATOM 7160 C CA . ASP E 1 110 ? -4.952 40.509 36.585 1.00 13.64 110 ASP E CA 1
ATOM 7161 C C . ASP E 1 110 ? -6.201 39.794 37.175 1.00 15.41 110 ASP E C 1
ATOM 7162 O O . ASP E 1 110 ? -6.355 39.629 38.382 1.00 15.38 110 ASP E O 1
ATOM 7167 N N . LYS E 1 111 ? -7.079 39.444 36.288 1.00 14.18 111 LYS E N 1
ATOM 7168 C CA . LYS E 1 111 ? -8.269 38.577 36.567 1.00 16.87 111 LYS E CA 1
ATOM 7169 C C . LYS E 1 111 ? -9.318 39.169 37.434 1.00 17.67 111 LYS E C 1
ATOM 7170 O O . LYS E 1 111 ? -10.037 38.455 38.141 1.00 21.69 111 LYS E O 1
ATOM 7176 N N . PHE E 1 112 ? -9.520 40.466 37.389 1.00 14.60 112 PHE E N 1
ATOM 7177 C CA . PHE E 1 112 ? -10.420 41.036 38.329 1.00 13.76 112 PHE E CA 1
ATOM 7178 C C . PHE E 1 112 ? -11.671 41.585 37.627 1.00 13.10 112 PHE E C 1
ATOM 7179 O O . PHE E 1 112 ? -11.657 41.908 36.423 1.00 13.64 112 PHE E O 1
ATOM 7187 N N . PHE E 1 113 ? -12.722 41.744 38.394 1.00 12.40 113 PHE E N 1
ATOM 7188 C CA . PHE E 1 113 ? -14.002 42.263 37.928 1.00 12.71 113 PHE E CA 1
ATOM 7189 C C . PHE E 1 113 ? -14.756 42.807 39.107 1.00 15.31 113 PHE E C 1
ATOM 7190 O O . PHE E 1 113 ? -14.863 42.078 40.083 1.00 14.63 113 PHE E O 1
ATOM 7198 N N . PRO E 1 114 ? -15.305 44.017 39.021 1.00 14.53 114 PRO E N 1
ATOM 7199 C CA . PRO E 1 114 ? -15.355 44.989 37.951 1.00 14.17 114 PRO E CA 1
ATOM 7200 C C . PRO E 1 114 ? -14.037 45.780 37.842 1.00 12.16 114 PRO E C 1
ATOM 7201 O O . PRO E 1 114 ? -13.116 45.635 38.683 1.00 12.50 114 PRO E O 1
ATOM 7205 N N . PRO E 1 115 ? -13.900 46.567 36.800 1.00 13.13 115 PRO E N 1
ATOM 7206 C CA . PRO E 1 115 ? -12.711 47.413 36.633 1.00 12.86 115 PRO E CA 1
ATOM 7207 C C . PRO E 1 115 ? -12.815 48.699 37.427 1.00 14.60 115 PRO E C 1
ATOM 7208 O O . PRO E 1 115 ? -13.099 49.767 36.900 1.00 14.37 115 PRO E O 1
ATOM 7212 N N . VAL E 1 116 ? -12.650 48.544 38.744 1.00 14.75 116 VAL E N 1
ATOM 7213 C CA . VAL E 1 116 ? -12.747 49.611 39.713 1.00 17.74 116 VAL E CA 1
ATOM 7214 C C . VAL E 1 116 ? -11.655 49.256 40.731 1.00 15.70 116 VAL E C 1
ATOM 7215 O O . VAL E 1 116 ? -11.732 48.157 41.328 1.00 16.44 116 VAL E O 1
ATOM 7219 N N . LEU E 1 117 ? -10.597 50.045 40.785 1.00 15.89 117 LEU E N 1
ATOM 7220 C CA . LEU E 1 117 ? -9.401 49.733 41.617 1.00 16.46 117 LEU E CA 1
ATOM 7221 C C . LEU E 1 117 ? -8.836 51.009 42.202 1.00 19.34 117 LEU E C 1
ATOM 7222 O O . LEU E 1 117 ? -8.942 52.059 41.573 1.00 18.13 117 LEU E O 1
ATOM 7227 N N . ASN E 1 118 ? -8.173 50.895 43.365 1.00 18.86 118 ASN E N 1
ATOM 7228 C CA . ASN E 1 118 ? -7.163 51.860 43.773 1.00 19.71 118 ASN E CA 1
ATOM 7229 C C . ASN E 1 118 ? -5.830 51.119 43.780 1.00 19.91 118 ASN E C 1
ATOM 7230 O O . ASN E 1 118 ? -5.715 50.028 44.376 1.00 19.94 118 ASN E O 1
ATOM 7235 N N . VAL E 1 119 ? -4.810 51.725 43.176 1.00 17.69 119 VAL E N 1
ATOM 7236 C CA . VAL E 1 119 ? -3.477 51.156 43.161 1.00 18.05 119 VAL E CA 1
ATOM 7237 C C . VAL E 1 119 ? -2.517 52.224 43.673 1.00 18.47 119 VAL E C 1
ATOM 7238 O O . VAL E 1 119 ? -2.565 53.430 43.222 1.00 18.63 119 VAL E O 1
ATOM 7242 N N . THR E 1 120 ? -1.632 51.876 44.588 1.00 17.65 120 THR E N 1
ATOM 7243 C CA . THR E 1 120 ? -0.579 52.811 45.022 1.00 20.36 120 THR E CA 1
ATOM 7244 C C . THR E 1 120 ? 0.720 52.096 45.085 1.00 17.85 120 THR E C 1
ATOM 7245 O O . THR E 1 120 ? 0.838 50.938 45.406 1.00 17.54 120 THR E O 1
ATOM 7249 N N . TRP E 1 121 ? 1.782 52.804 44.743 1.00 15.07 121 TRP E N 1
ATOM 7250 C CA . TRP E 1 121 ? 3.110 52.296 44.955 1.00 14.03 121 TRP E CA 1
ATOM 7251 C C . TRP E 1 121 ? 3.660 52.836 46.335 1.00 15.54 121 TRP E C 1
ATOM 7252 O O . TRP E 1 121 ? 3.445 54.003 46.687 1.00 15.74 121 TRP E O 1
ATOM 7263 N N . LEU E 1 122 ? 4.424 51.998 46.963 1.00 16.00 122 LEU E N 1
ATOM 7264 C CA . LEU E 1 122 ? 5.155 52.346 48.156 1.00 17.57 122 LEU E CA 1
ATOM 7265 C C . LEU E 1 122 ? 6.604 52.082 47.959 1.00 16.74 122 LEU E C 1
ATOM 7266 O O . LEU E 1 122 ? 6.989 50.990 47.508 1.00 19.98 122 LEU E O 1
ATOM 7271 N N . CYS E 1 123 ? 7.439 52.974 48.500 1.00 18.80 123 CYS E N 1
ATOM 7272 C CA . CYS E 1 123 ? 8.887 52.807 48.513 1.00 20.58 123 CYS E CA 1
ATOM 7273 C C . CYS E 1 123 ? 9.397 53.000 49.972 1.00 23.09 123 CYS E C 1
ATOM 7274 O O . CYS E 1 123 ? 9.141 54.020 50.544 1.00 19.59 123 CYS E O 1
ATOM 7277 N N . ASN E 1 124 ? 9.896 51.914 50.554 1.00 23.61 124 ASN E N 1
ATOM 7278 C CA . ASN E 1 124 ? 10.287 51.873 51.985 1.00 25.85 124 ASN E CA 1
ATOM 7279 C C . ASN E 1 124 ? 9.141 52.322 52.871 1.00 28.55 124 ASN E C 1
ATOM 7280 O O . ASN E 1 124 ? 9.316 53.181 53.762 1.00 26.55 124 ASN E O 1
ATOM 7285 N N . GLY E 1 125 ? 7.946 51.845 52.537 1.00 23.36 125 GLY E N 1
ATOM 7286 C CA . GLY E 1 125 ? 6.771 52.167 53.302 1.00 23.59 125 GLY E CA 1
ATOM 7287 C C . GLY E 1 125 ? 6.172 53.520 53.124 1.00 25.51 125 GLY E C 1
ATOM 7288 O O . GLY E 1 125 ? 5.239 53.857 53.848 1.00 26.23 125 GLY E O 1
ATOM 7289 N N . GLU E 1 126 ? 6.624 54.321 52.143 1.00 22.15 126 GLU E N 1
ATOM 7290 C CA . GLU E 1 126 ? 6.059 55.602 51.902 1.00 23.57 126 GLU E CA 1
ATOM 7291 C C . GLU E 1 126 ? 5.444 55.689 50.512 1.00 22.19 126 GLU E C 1
ATOM 7292 O O . GLU E 1 126 ? 6.013 55.102 49.593 1.00 20.19 126 GLU E O 1
ATOM 7298 N N . LEU E 1 127 ? 4.345 56.421 50.387 1.00 22.33 127 LEU E N 1
ATOM 7299 C CA . LEU E 1 127 ? 3.618 56.622 49.154 1.00 27.91 127 LEU E CA 1
ATOM 7300 C C . LEU E 1 127 ? 4.480 57.311 48.104 1.00 27.10 127 LEU E C 1
ATOM 7301 O O . LEU E 1 127 ? 5.097 58.330 48.398 1.00 26.41 127 LEU E O 1
ATOM 7306 N N . VAL E 1 128 ? 4.561 56.761 46.897 1.00 23.82 128 VAL E N 1
ATOM 7307 C CA . VAL E 1 128 ? 5.303 57.388 45.817 1.00 25.65 128 VAL E CA 1
ATOM 7308 C C . VAL E 1 128 ? 4.309 57.973 44.838 1.00 29.63 128 VAL E C 1
ATOM 7309 O O . VAL E 1 128 ? 3.467 57.232 44.350 1.00 27.89 128 VAL E O 1
ATOM 7313 N N . THR E 1 129 ? 4.441 59.260 44.465 1.00 28.65 129 THR E N 1
ATOM 7314 C CA . THR E 1 129 ? 3.593 59.810 43.437 1.00 32.59 129 THR E CA 1
ATOM 7315 C C . THR E 1 129 ? 4.332 60.399 42.240 1.00 32.33 129 THR E C 1
ATOM 7316 O O . THR E 1 129 ? 3.713 60.925 41.333 1.00 39.53 129 THR E O 1
ATOM 7320 N N . GLU E 1 130 ? 5.643 60.353 42.243 1.00 26.02 130 GLU E N 1
ATOM 7321 C CA . GLU E 1 130 ? 6.401 60.769 41.111 1.00 29.30 130 GLU E CA 1
ATOM 7322 C C . GLU E 1 130 ? 6.969 59.615 40.339 1.00 22.69 130 GLU E C 1
ATOM 7323 O O . GLU E 1 130 ? 7.404 58.664 40.941 1.00 22.17 130 GLU E O 1
ATOM 7329 N N . GLY E 1 131 ? 7.085 59.750 39.040 1.00 18.83 131 GLY E N 1
ATOM 7330 C CA . GLY E 1 131 ? 7.735 58.731 38.206 1.00 20.47 131 GLY E CA 1
ATOM 7331 C C . GLY E 1 131 ? 6.798 57.505 38.009 1.00 19.90 131 GLY E C 1
ATOM 7332 O O . GLY E 1 131 ? 7.254 56.393 37.793 1.00 21.08 131 GLY E O 1
ATOM 7333 N N . VAL E 1 132 ? 5.518 57.740 38.107 1.00 18.43 132 VAL E N 1
ATOM 7334 C CA . VAL E 1 132 ? 4.500 56.658 38.018 1.00 20.20 132 VAL E CA 1
ATOM 7335 C C . VAL E 1 132 ? 3.676 56.797 36.765 1.00 21.18 132 VAL E C 1
ATOM 7336 O O . VAL E 1 132 ? 3.452 57.870 36.240 1.00 22.35 132 VAL E O 1
ATOM 7340 N N . ALA E 1 133 ? 3.197 55.661 36.280 1.00 16.72 133 ALA E N 1
ATOM 7341 C CA . ALA E 1 133 ? 2.344 55.618 35.081 1.00 17.38 133 ALA E CA 1
ATOM 7342 C C . ALA E 1 133 ? 1.477 54.346 35.158 1.00 14.43 133 ALA E C 1
ATOM 7343 O O . ALA E 1 133 ? 1.688 53.446 35.960 1.00 14.38 133 ALA E O 1
ATOM 7345 N N . GLU E 1 134 ? 0.441 54.317 34.346 1.00 15.56 134 GLU E N 1
ATOM 7346 C CA . GLU E 1 134 ? -0.462 53.168 34.288 1.00 13.52 134 GLU E CA 1
ATOM 7347 C C . GLU E 1 134 ? -1.052 52.968 32.938 1.00 14.71 134 GLU E C 1
ATOM 7348 O O . GLU E 1 134 ? -1.201 53.900 32.162 1.00 14.98 134 GLU E O 1
ATOM 7354 N N . SER E 1 135 ? -1.471 51.757 32.649 1.00 13.01 135 SER E N 1
ATOM 7355 C CA . SER E 1 135 ? -2.233 51.454 31.485 1.00 13.61 135 SER E CA 1
ATOM 7356 C C . SER E 1 135 ? -3.697 51.714 31.642 1.00 13.01 135 SER E C 1
ATOM 7357 O O . SER E 1 135 ? -4.207 52.086 32.675 1.00 16.19 135 SER E O 1
ATOM 7360 N N . LEU E 1 136 ? -4.459 51.465 30.569 1.00 12.75 136 LEU E N 1
ATOM 7361 C CA A LEU E 1 136 ? -5.903 51.375 30.659 0.60 13.60 136 LEU E CA 1
ATOM 7362 C CA B LEU E 1 136 ? -5.908 51.407 30.713 0.40 13.47 136 LEU E CA 1
ATOM 7363 C C . LEU E 1 136 ? -6.307 50.103 31.413 1.00 13.54 136 LEU E C 1
ATOM 7364 O O . LEU E 1 136 ? -5.450 49.215 31.664 1.00 14.30 136 LEU E O 1
ATOM 7373 N N . PHE E 1 137 ? -7.589 49.980 31.669 1.00 12.96 137 PHE E N 1
ATOM 7374 C CA . PHE E 1 137 ? -8.191 48.666 32.044 1.00 11.20 137 PHE E CA 1
ATOM 7375 C C . PHE E 1 137 ? -8.278 47.840 30.804 1.00 12.09 137 PHE E C 1
ATOM 7376 O O . PHE E 1 137 ? -8.995 48.208 29.860 1.00 14.82 137 PHE E O 1
ATOM 7384 N N . LEU E 1 138 ? -7.535 46.745 30.714 1.00 12.24 138 LEU E N 1
ATOM 7385 C CA . LEU E 1 138 ? -7.395 45.997 29.485 1.00 11.53 138 LEU E CA 1
ATOM 7386 C C . LEU E 1 138 ? -8.247 44.726 29.511 1.00 13.23 138 LEU E C 1
ATOM 7387 O O . LEU E 1 138 ? -8.436 44.084 30.536 1.00 11.25 138 LEU E O 1
ATOM 7392 N N . PRO E 1 139 ? -8.855 44.379 28.395 1.00 13.46 139 PRO E N 1
ATOM 7393 C CA . PRO E 1 139 ? -9.825 43.294 28.417 1.00 13.40 139 PRO E CA 1
ATOM 7394 C C . PRO E 1 139 ? -9.155 41.922 28.424 1.00 16.86 139 PRO E C 1
ATOM 7395 O O . PRO E 1 139 ? -8.049 41.745 27.987 1.00 18.95 139 PRO E O 1
ATOM 7399 N N . ARG E 1 140 ? -9.860 40.954 28.937 1.00 12.81 140 ARG E N 1
ATOM 7400 C CA . ARG E 1 140 ? -9.459 39.543 28.860 1.00 14.32 140 ARG E CA 1
ATOM 7401 C C . ARG E 1 140 ? -10.567 38.775 28.142 1.00 14.41 140 ARG E C 1
ATOM 7402 O O . ARG E 1 140 ? -11.735 39.138 28.167 1.00 13.92 140 ARG E O 1
ATOM 7410 N N . THR E 1 141 ? -10.187 37.637 27.577 1.00 17.58 141 THR E N 1
ATOM 7411 C CA . THR E 1 141 ? -11.154 36.753 26.896 1.00 18.37 141 THR E CA 1
ATOM 7412 C C . THR E 1 141 ? -12.217 36.156 27.768 1.00 17.85 141 THR E C 1
ATOM 7413 O O . THR E 1 141 ? -13.272 35.778 27.267 1.00 17.13 141 THR E O 1
ATOM 7417 N N . ASP E 1 142 ? -12.049 36.118 29.100 1.00 16.27 142 ASP E N 1
ATOM 7418 C CA . ASP E 1 142 ? -13.048 35.673 30.059 1.00 17.20 142 ASP E CA 1
ATOM 7419 C C . ASP E 1 142 ? -13.889 36.785 30.632 1.00 15.21 142 ASP E C 1
ATOM 7420 O O . ASP E 1 142 ? -14.660 36.610 31.583 1.00 17.03 142 ASP E O 1
ATOM 7425 N N . TYR E 1 143 ? -13.674 37.992 30.045 1.00 15.03 143 TYR E N 1
ATOM 7426 C CA . TYR E 1 143 ? -14.420 39.189 30.389 1.00 14.35 143 TYR E CA 1
ATOM 7427 C C . TYR E 1 143 ? -14.103 39.851 31.716 1.00 14.12 143 TYR E C 1
ATOM 7428 O O . TYR E 1 143 ? -14.756 40.834 32.085 1.00 12.40 143 TYR E O 1
ATOM 7437 N N . SER E 1 144 ? -13.121 39.321 32.446 1.00 12.63 144 SER E N 1
ATOM 7438 C CA . SER E 1 144 ? -12.483 40.050 33.523 1.00 11.71 144 SER E CA 1
ATOM 7439 C C . SER E 1 144 ? -11.440 41.018 32.870 1.00 11.89 144 SER E C 1
ATOM 7440 O O . SER E 1 144 ? -11.350 41.173 31.596 1.00 11.88 144 SER E O 1
ATOM 7443 N N . PHE E 1 145 ? -10.730 41.768 33.709 1.00 12.52 145 PHE E N 1
ATOM 7444 C CA . PHE E 1 145 ? -9.797 42.765 33.273 1.00 11.27 145 PHE E CA 1
ATOM 7445 C C . PHE E 1 145 ? -8.369 42.559 33.810 1.00 12.28 145 PHE E C 1
ATOM 7446 O O . PHE E 1 145 ? -8.122 41.870 34.803 1.00 12.71 145 PHE E O 1
ATOM 7454 N N . HIS E 1 146 ? -7.400 43.222 33.193 1.00 11.01 146 HIS E N 1
ATOM 7455 C CA . HIS E 1 146 ? -6.108 43.337 33.745 1.00 10.33 146 HIS E CA 1
ATOM 7456 C C . HIS E 1 146 ? -5.606 44.776 33.554 1.00 11.72 146 HIS E C 1
ATOM 7457 O O . HIS E 1 146 ? -6.187 45.566 32.780 1.00 11.44 146 HIS E O 1
ATOM 7464 N N . LYS E 1 147 ? -4.525 45.049 34.207 1.00 11.59 147 LYS E N 1
ATOM 7465 C CA . LYS E 1 147 ? -3.970 46.435 34.244 1.00 11.42 147 LYS E CA 1
ATOM 7466 C C . LYS E 1 147 ? -2.482 46.380 34.580 1.00 11.32 147 LYS E C 1
ATOM 7467 O O . LYS E 1 147 ? -2.077 45.593 35.405 1.00 11.46 147 LYS E O 1
ATOM 7473 N N . PHE E 1 148 ? -1.719 47.344 34.075 1.00 11.11 148 PHE E N 1
ATOM 7474 C CA . PHE E 1 148 ? -0.314 47.567 34.448 1.00 11.35 148 PHE E CA 1
ATOM 7475 C C . PHE E 1 148 ? -0.136 48.938 35.102 1.00 11.36 148 PHE E C 1
ATOM 7476 O O . PHE E 1 148 ? -0.696 49.945 34.642 1.00 12.06 148 PHE E O 1
ATOM 7484 N N . HIS E 1 149 ? 0.681 48.941 36.172 1.00 11.45 149 HIS E N 1
ATOM 7485 C CA . HIS E 1 149 ? 1.243 50.141 36.808 1.00 12.19 149 HIS E CA 1
ATOM 7486 C C . HIS E 1 149 ? 2.718 50.081 36.735 1.00 11.85 149 HIS E C 1
ATOM 7487 O O . HIS E 1 149 ? 3.345 49.022 36.804 1.00 12.70 149 HIS E O 1
ATOM 7494 N N . TYR E 1 150 ? 3.375 51.261 36.595 1.00 11.44 150 TYR E N 1
ATOM 7495 C CA . TYR E 1 150 ? 4.787 51.386 36.393 1.00 11.23 150 TYR E CA 1
ATOM 7496 C C . TYR E 1 150 ? 5.362 52.442 37.379 1.00 13.33 150 TYR E C 1
ATOM 7497 O O . TYR E 1 150 ? 4.690 53.482 37.632 1.00 14.13 150 TYR E O 1
ATOM 7506 N N . LEU E 1 151 ? 6.529 52.126 37.913 1.00 14.43 151 LEU E N 1
ATOM 7507 C CA . LEU E 1 151 ? 7.301 53.014 38.751 1.00 14.85 151 LEU E CA 1
ATOM 7508 C C . LEU E 1 151 ? 8.765 53.115 38.278 1.00 15.93 151 LEU E C 1
ATOM 7509 O O . LEU E 1 151 ? 9.509 52.142 38.278 1.00 13.70 151 LEU E O 1
ATOM 7514 N N . THR E 1 152 ? 9.207 54.321 37.877 1.00 17.24 152 THR E N 1
ATOM 7515 C CA . THR E 1 152 ? 10.606 54.502 37.629 1.00 17.07 152 THR E CA 1
ATOM 7516 C C . THR E 1 152 ? 11.408 54.583 38.889 1.00 20.08 152 THR E C 1
ATOM 7517 O O . THR E 1 152 ? 10.949 55.136 39.884 1.00 20.22 152 THR E O 1
ATOM 7521 N N . PHE E 1 153 ? 12.476 53.833 38.914 1.00 17.85 153 PHE E N 1
ATOM 7522 C CA . PHE E 1 153 ? 13.303 53.777 40.138 1.00 21.36 153 PHE E CA 1
ATOM 7523 C C . PHE E 1 153 ? 14.788 53.567 39.857 1.00 23.14 153 PHE E C 1
ATOM 7524 O O . PHE E 1 153 ? 15.170 53.091 38.804 1.00 21.10 153 PHE E O 1
ATOM 7532 N N . VAL E 1 154 ? 15.622 53.956 40.833 1.00 22.46 154 VAL E N 1
ATOM 7533 C CA . VAL E 1 154 ? 17.000 53.560 40.841 1.00 27.21 154 VAL E CA 1
ATOM 7534 C C . VAL E 1 154 ? 17.300 52.578 41.948 1.00 25.85 154 VAL E C 1
ATOM 7535 O O . VAL E 1 154 ? 17.171 52.921 43.108 1.00 25.96 154 VAL E O 1
ATOM 7539 N N . PRO E 1 155 ? 17.667 51.344 41.606 1.00 27.39 155 PRO E N 1
ATOM 7540 C CA . PRO E 1 155 ? 17.919 50.282 42.546 1.00 30.00 155 PRO E CA 1
ATOM 7541 C C . PRO E 1 155 ? 19.035 50.637 43.599 1.00 32.75 155 PRO E C 1
ATOM 7542 O O . PRO E 1 155 ? 20.082 51.220 43.235 1.00 31.13 155 PRO E O 1
ATOM 7546 N N . SER E 1 156 ? 18.751 50.286 44.850 1.00 33.11 156 SER E N 1
ATOM 7547 C CA . SER E 1 156 ? 19.706 50.402 46.006 1.00 34.53 156 SER E CA 1
ATOM 7548 C C . SER E 1 156 ? 19.495 49.182 46.859 1.00 35.62 156 SER E C 1
ATOM 7549 O O . SER E 1 156 ? 18.378 48.686 47.007 1.00 31.78 156 SER E O 1
ATOM 7552 N N . ALA E 1 157 ? 20.555 48.706 47.487 1.00 33.72 157 ALA E N 1
ATOM 7553 C CA . ALA E 1 157 ? 20.500 47.425 48.116 1.00 33.09 157 ALA E CA 1
ATOM 7554 C C . ALA E 1 157 ? 19.535 47.399 49.264 1.00 33.26 157 ALA E C 1
ATOM 7555 O O . ALA E 1 157 ? 19.005 46.356 49.570 1.00 39.34 157 ALA E O 1
ATOM 7557 N N . GLU E 1 158 ? 19.261 48.521 49.887 1.00 31.29 158 GLU E N 1
ATOM 7558 C CA . GLU E 1 158 ? 18.438 48.479 51.078 1.00 38.44 158 GLU E CA 1
ATOM 7559 C C . GLU E 1 158 ? 16.947 48.706 50.838 1.00 37.72 158 GLU E C 1
ATOM 7560 O O . GLU E 1 158 ? 16.120 48.458 51.746 1.00 32.41 158 GLU E O 1
ATOM 7566 N N . ASP E 1 159 ? 16.592 49.164 49.641 1.00 32.87 159 ASP E N 1
ATOM 7567 C CA . ASP E 1 159 ? 15.236 49.682 49.420 1.00 29.56 159 ASP E CA 1
ATOM 7568 C C . ASP E 1 159 ? 14.242 48.591 49.248 1.00 25.46 159 ASP E C 1
ATOM 7569 O O . ASP E 1 159 ? 14.591 47.502 48.824 1.00 27.13 159 ASP E O 1
ATOM 7574 N N . PHE E 1 160 ? 12.986 48.846 49.585 1.00 23.75 160 PHE E N 1
ATOM 7575 C CA . PHE E 1 160 ? 11.952 47.789 49.336 1.00 25.29 160 PHE E CA 1
ATOM 7576 C C . PHE E 1 160 ? 10.737 48.482 48.799 1.00 19.50 160 PHE E C 1
ATOM 7577 O O . PHE E 1 160 ? 10.520 49.649 49.107 1.00 21.80 160 PHE E O 1
ATOM 7585 N N . TYR E 1 161 ? 9.972 47.759 47.961 1.00 18.36 161 TYR E N 1
ATOM 7586 C CA . TYR E 1 161 ? 8.861 48.338 47.256 1.00 19.62 161 TYR E CA 1
ATOM 7587 C C . TYR E 1 161 ? 7.637 47.460 47.430 1.00 17.72 161 TYR E C 1
ATOM 7588 O O . TYR E 1 161 ? 7.733 46.204 47.658 1.00 19.29 161 TYR E O 1
ATOM 7597 N N . ASP E 1 162 ? 6.501 48.107 47.326 1.00 19.39 162 ASP E N 1
ATOM 7598 C CA . ASP E 1 162 ? 5.218 47.392 47.303 1.00 20.02 162 ASP E CA 1
ATOM 7599 C C . ASP E 1 162 ? 4.277 48.069 46.300 1.00 16.42 162 ASP E C 1
ATOM 7600 O O . ASP E 1 162 ? 4.194 49.292 46.193 1.00 17.29 162 ASP E O 1
ATOM 7605 N N . CYS E 1 163 ? 3.537 47.212 45.620 1.00 16.97 163 CYS E N 1
ATOM 7606 C CA . CYS E 1 163 ? 2.367 47.622 44.849 1.00 19.66 163 CYS E CA 1
ATOM 7607 C C . CYS E 1 163 ? 1.177 47.184 45.672 1.00 19.46 163 CYS E C 1
ATOM 7608 O O . CYS E 1 163 ? 1.071 45.979 46.030 1.00 19.41 163 CYS E O 1
ATOM 7611 N N . ARG E 1 164 ? 0.336 48.137 46.018 1.00 16.80 164 ARG E N 1
ATOM 7612 C CA . ARG E 1 164 ? -0.833 47.929 46.854 1.00 15.75 164 ARG E CA 1
ATOM 7613 C C . ARG E 1 164 ? -2.109 48.127 46.080 1.00 14.72 164 ARG E C 1
ATOM 7614 O O . ARG E 1 164 ? -2.346 49.151 45.547 1.00 15.79 164 ARG E O 1
ATOM 7622 N N . VAL E 1 165 ? -2.978 47.124 46.113 1.00 14.50 165 VAL E N 1
ATOM 7623 C CA . VAL E 1 165 ? -4.156 47.162 45.299 1.00 19.00 165 VAL E CA 1
ATOM 7624 C C . VAL E 1 165 ? -5.412 46.973 46.201 1.00 18.97 165 VAL E C 1
ATOM 7625 O O . VAL E 1 165 ? -5.457 46.013 46.952 1.00 19.91 165 VAL E O 1
ATOM 7629 N N . GLU E 1 166 ? -6.365 47.865 46.056 1.00 16.41 166 GLU E N 1
ATOM 7630 C CA . GLU E 1 166 ? -7.691 47.737 46.656 1.00 17.55 166 GLU E CA 1
ATOM 7631 C C . GLU E 1 166 ? -8.755 47.416 45.593 1.00 16.71 166 GLU E C 1
ATOM 7632 O O . GLU E 1 166 ? -8.734 47.955 44.479 1.00 15.03 166 GLU E O 1
ATOM 7638 N N . HIS E 1 167 ? -9.647 46.539 45.944 1.00 16.13 167 HIS E N 1
ATOM 7639 C CA . HIS E 1 167 ? -10.732 46.104 45.014 1.00 16.14 167 HIS E CA 1
ATOM 7640 C C . HIS E 1 167 ? -11.897 45.611 45.902 1.00 18.94 167 HIS E C 1
ATOM 7641 O O . HIS E 1 167 ? -11.678 45.094 46.999 1.00 19.33 167 HIS E O 1
ATOM 7648 N N . TRP E 1 168 ? -13.103 45.744 45.407 1.00 17.98 168 TRP E N 1
ATOM 7649 C CA . TRP E 1 168 ? -14.249 45.293 46.172 1.00 17.51 168 TRP E CA 1
ATOM 7650 C C . TRP E 1 168 ? -14.285 43.803 46.490 1.00 18.89 168 TRP E C 1
ATOM 7651 O O . TRP E 1 168 ? -14.956 43.429 47.430 1.00 20.92 168 TRP E O 1
ATOM 7662 N N . GLY E 1 169 ? -13.561 42.977 45.771 1.00 16.71 169 GLY E N 1
ATOM 7663 C CA . GLY E 1 169 ? -13.495 41.534 45.942 1.00 20.16 169 GLY E CA 1
ATOM 7664 C C . GLY E 1 169 ? -12.506 41.070 47.037 1.00 20.17 169 GLY E C 1
ATOM 7665 O O . GLY E 1 169 ? -12.409 39.884 47.349 1.00 21.70 169 GLY E O 1
ATOM 7666 N N . LEU E 1 170 ? -11.770 42.036 47.533 1.00 19.40 170 LEU E N 1
ATOM 7667 C CA . LEU E 1 170 ? -10.724 41.846 48.564 1.00 23.89 170 LEU E CA 1
ATOM 7668 C C . LEU E 1 170 ? -11.197 42.417 49.880 1.00 21.26 170 LEU E C 1
ATOM 7669 O O . LEU E 1 170 ? -11.619 43.531 49.936 1.00 21.91 170 LEU E O 1
ATOM 7674 N N . ASP E 1 171 ? -11.067 41.658 50.978 1.00 27.60 171 ASP E N 1
ATOM 7675 C CA . ASP E 1 171 ? -11.419 42.260 52.299 1.00 30.78 171 ASP E CA 1
ATOM 7676 C C . ASP E 1 171 ? -10.360 43.257 52.749 1.00 25.87 171 ASP E C 1
ATOM 7677 O O . ASP E 1 171 ? -10.648 44.339 53.242 1.00 30.25 171 ASP E O 1
ATOM 7682 N N . GLN E 1 172 ? -9.131 42.952 52.486 1.00 26.01 172 GLN E N 1
ATOM 7683 C CA . GLN E 1 172 ? -8.051 43.930 52.789 1.00 25.64 172 GLN E CA 1
ATOM 7684 C C . GLN E 1 172 ? -7.294 44.321 51.533 1.00 24.27 172 GLN E C 1
ATOM 7685 O O . GLN E 1 172 ? -7.415 43.599 50.560 1.00 23.96 172 GLN E O 1
ATOM 7691 N N . PRO E 1 173 ? -6.419 45.352 51.608 1.00 23.44 173 PRO E N 1
ATOM 7692 C CA . PRO E 1 173 ? -5.614 45.540 50.368 1.00 22.12 173 PRO E CA 1
ATOM 7693 C C . PRO E 1 173 ? -4.758 44.329 50.072 1.00 23.14 173 PRO E C 1
ATOM 7694 O O . PRO E 1 173 ? -4.362 43.591 51.023 1.00 22.69 173 PRO E O 1
ATOM 7698 N N . LEU E 1 174 ? -4.402 44.099 48.794 1.00 19.84 174 LEU E N 1
ATOM 7699 C CA . LEU E 1 174 ? -3.461 43.077 48.412 1.00 19.64 174 LEU E CA 1
ATOM 7700 C C . LEU E 1 174 ? -2.134 43.790 48.223 1.00 22.74 174 LEU E C 1
ATOM 7701 O O . LEU E 1 174 ? -2.100 44.751 47.470 1.00 25.09 174 LEU E O 1
ATOM 7706 N N . LEU E 1 175 ? -1.075 43.383 48.912 1.00 21.33 175 LEU E N 1
ATOM 7707 C CA . LEU E 1 175 ? 0.213 44.073 48.812 1.00 24.27 175 LEU E CA 1
ATOM 7708 C C . LEU E 1 175 ? 1.122 43.082 48.145 1.00 26.72 175 LEU E C 1
ATOM 7709 O O . LEU E 1 175 ? 1.232 41.951 48.619 1.00 31.33 175 LEU E O 1
ATOM 7714 N N . LYS E 1 176 ? 1.829 43.468 47.094 1.00 20.18 176 LYS E N 1
ATOM 7715 C CA . LYS E 1 176 ? 2.802 42.606 46.522 1.00 21.02 176 LYS E CA 1
ATOM 7716 C C . LYS E 1 176 ? 4.140 43.289 46.758 1.00 23.00 176 LYS E C 1
ATOM 7717 O O . LYS E 1 176 ? 4.389 44.380 46.327 1.00 20.35 176 LYS E O 1
ATOM 7723 N N . HIS E 1 177 ? 5.034 42.571 47.381 1.00 24.98 177 HIS E N 1
ATOM 7724 C CA . HIS E 1 177 ? 6.240 43.144 47.897 1.00 27.71 177 HIS E CA 1
ATOM 7725 C C . HIS E 1 177 ? 7.390 42.818 46.994 1.00 24.25 177 HIS E C 1
ATOM 7726 O O . HIS E 1 177 ? 7.402 41.817 46.306 1.00 28.59 177 HIS E O 1
ATOM 7733 N N . TRP E 1 178 ? 8.348 43.714 46.872 1.00 24.17 178 TRP E N 1
ATOM 7734 C CA . TRP E 1 178 ? 9.525 43.393 46.115 1.00 23.31 178 TRP E CA 1
ATOM 7735 C C . TRP E 1 178 ? 10.775 44.076 46.731 1.00 23.01 178 TRP E C 1
ATOM 7736 O O . TRP E 1 178 ? 10.864 45.259 46.898 1.00 21.86 178 TRP E O 1
ATOM 7747 N N . GLU E 1 179 ? 11.788 43.260 46.939 1.00 28.57 179 GLU E N 1
ATOM 7748 C CA . GLU E 1 179 ? 12.985 43.676 47.633 1.00 36.77 179 GLU E CA 1
ATOM 7749 C C . GLU E 1 179 ? 14.078 43.689 46.629 1.00 35.66 179 GLU E C 1
ATOM 7750 O O . GLU E 1 179 ? 14.328 42.700 45.916 1.00 39.75 179 GLU E O 1
ATOM 7756 N N . ALA E 1 180 ? 14.714 44.842 46.608 1.00 39.14 180 ALA E N 1
ATOM 7757 C CA . ALA E 1 180 ? 15.734 45.205 45.721 1.00 37.23 180 ALA E CA 1
ATOM 7758 C C . ALA E 1 180 ? 16.948 44.312 45.938 1.00 40.54 180 ALA E C 1
ATOM 7759 O O . ALA E 1 180 ? 17.120 43.329 45.196 1.00 40.96 180 ALA E O 1
ATOM 7761 N N . GLN F 2 1 ? -2.839 55.896 6.890 1.00 27.43 -25 GLN F N 1
ATOM 7762 C CA . GLN F 2 1 ? -4.219 56.160 6.573 1.00 26.10 -25 GLN F CA 1
ATOM 7763 C C . GLN F 2 1 ? -5.117 55.899 7.856 1.00 19.90 -25 GLN F C 1
ATOM 7764 O O . GLN F 2 1 ? -4.616 55.890 8.979 1.00 20.99 -25 GLN F O 1
ATOM 7766 N N . ALA F 2 2 ? -6.398 55.717 7.626 1.00 18.32 -24 ALA F N 1
ATOM 7767 C CA . ALA F 2 2 ? -7.335 55.758 8.727 1.00 17.58 -24 ALA F CA 1
ATOM 7768 C C . ALA F 2 2 ? -7.747 54.328 9.047 1.00 15.49 -24 ALA F C 1
ATOM 7769 O O . ALA F 2 2 ? -8.295 53.578 8.160 1.00 17.34 -24 ALA F O 1
ATOM 7771 N N . TYR F 2 3 ? -7.736 54.069 10.328 1.00 15.24 -23 TYR F N 1
ATOM 7772 C CA . TYR F 2 3 ? -8.393 52.839 10.908 1.00 14.72 -23 TYR F CA 1
ATOM 7773 C C . TYR F 2 3 ? -9.891 52.925 10.741 1.00 16.48 -23 TYR F C 1
ATOM 7774 O O . TYR F 2 3 ? -10.489 53.965 10.984 1.00 19.74 -23 TYR F O 1
ATOM 7783 N N . ASP F 2 4 ? -10.518 51.855 10.302 1.00 17.20 -22 ASP F N 1
ATOM 7784 C CA . ASP F 2 4 ? -11.966 51.826 10.138 1.00 17.61 -22 ASP F CA 1
ATOM 7785 C C . ASP F 2 4 ? -12.482 51.287 11.506 1.00 15.04 -22 ASP F C 1
ATOM 7786 O O . ASP F 2 4 ? -11.844 50.424 12.142 1.00 12.73 -22 ASP F O 1
ATOM 7791 N N . GLY F 2 5 ? -13.555 51.882 11.967 1.00 16.29 -21 GLY F N 1
ATOM 7792 C CA . GLY F 2 5 ? -14.323 51.355 13.108 1.00 16.49 -21 GLY F CA 1
ATOM 7793 C C . GLY F 2 5 ? -15.734 50.940 12.708 1.00 15.56 -21 GLY F C 1
ATOM 7794 O O . GLY F 2 5 ? -16.107 51.011 11.554 1.00 16.87 -21 GLY F O 1
ATOM 7795 N N . LYS F 2 6 ? -16.503 50.485 13.673 1.00 13.87 -20 LYS F N 1
ATOM 7796 C CA . LYS F 2 6 ? -17.830 50.040 13.468 1.00 16.96 -20 LYS F CA 1
ATOM 7797 C C . LYS F 2 6 ? -18.690 50.418 14.639 1.00 14.26 -20 LYS F C 1
ATOM 7798 O O . LYS F 2 6 ? -18.274 50.274 15.767 1.00 15.06 -20 LYS F O 1
ATOM 7804 N N . ASP F 2 7 ? -19.939 50.799 14.383 1.00 13.95 -19 ASP F N 1
ATOM 7805 C CA . ASP F 2 7 ? -20.859 51.008 15.465 1.00 14.05 -19 ASP F CA 1
ATOM 7806 C C . ASP F 2 7 ? -21.437 49.708 15.979 1.00 11.97 -19 ASP F C 1
ATOM 7807 O O . ASP F 2 7 ? -21.900 48.905 15.229 1.00 12.22 -19 ASP F O 1
ATOM 7812 N N . TYR F 2 8 ? -21.550 49.629 17.295 1.00 11.56 -18 TYR F N 1
ATOM 7813 C CA . TYR F 2 8 ? -22.386 48.657 17.945 1.00 13.05 -18 TYR F CA 1
ATOM 7814 C C . TYR F 2 8 ? -23.856 48.836 17.651 1.00 15.09 -18 TYR F C 1
ATOM 7815 O O . TYR F 2 8 ? -24.345 49.895 17.288 1.00 12.41 -18 TYR F O 1
ATOM 7824 N N . ILE F 2 9 ? -24.603 47.752 17.799 1.00 13.56 -17 ILE F N 1
ATOM 7825 C CA . ILE F 2 9 ? -26.060 47.854 17.789 1.00 15.56 -17 ILE F CA 1
ATOM 7826 C C . ILE F 2 9 ? -26.637 48.287 19.103 1.00 15.68 -17 ILE F C 1
ATOM 7827 O O . ILE F 2 9 ? -26.185 47.841 20.169 1.00 14.65 -17 ILE F O 1
ATOM 7832 N N . ALA F 2 10 ? -27.665 49.164 19.046 1.00 14.91 -16 ALA F N 1
ATOM 7833 C CA . ALA F 2 10 ? -28.379 49.643 20.235 1.00 16.62 -16 ALA F CA 1
ATOM 7834 C C . ALA F 2 10 ? -29.559 48.745 20.513 1.00 16.70 -16 ALA F C 1
ATOM 7835 O O . ALA F 2 10 ? -30.561 48.747 19.760 1.00 21.53 -16 ALA F O 1
ATOM 7837 N N . LEU F 2 11 ? -29.428 47.887 21.496 1.00 16.58 -15 LEU F N 1
ATOM 7838 C CA . LEU F 2 11 ? -30.384 46.817 21.775 1.00 18.38 -15 LEU F CA 1
ATOM 7839 C C . LEU F 2 11 ? -31.720 47.437 22.272 1.00 25.86 -15 LEU F C 1
ATOM 7840 O O . LEU F 2 11 ? -31.755 48.556 22.865 1.00 23.74 -15 LEU F O 1
ATOM 7845 N N . LYS F 2 12 ? -32.784 46.671 22.067 1.00 28.15 -14 LYS F N 1
ATOM 7846 C CA . LYS F 2 12 ? -34.175 47.081 22.437 1.00 34.23 -14 LYS F CA 1
ATOM 7847 C C . LYS F 2 12 ? -34.606 46.475 23.746 1.00 33.82 -14 LYS F C 1
ATOM 7848 O O . LYS F 2 12 ? -34.119 45.380 24.171 1.00 29.20 -14 LYS F O 1
ATOM 7854 N N . GLY F 2 13 ? -35.505 47.194 24.406 1.00 38.26 -13 GLY F N 1
ATOM 7855 C CA . GLY F 2 13 ? -36.145 46.740 25.606 1.00 43.50 -13 GLY F CA 1
ATOM 7856 C C . GLY F 2 13 ? -37.308 45.888 25.177 1.00 47.25 -13 GLY F C 1
ATOM 7857 O O . GLY F 2 13 ? -37.831 45.132 25.991 1.00 58.09 -13 GLY F O 1
ATOM 7858 N N . PRO F 2 27 ? -20.787 48.300 46.897 1.00 27.46 4 PRO F N 1
ATOM 7859 C CA . PRO F 2 27 ? -21.410 49.391 46.174 1.00 27.09 4 PRO F CA 1
ATOM 7860 C C . PRO F 2 27 ? -22.131 48.821 44.914 1.00 25.54 4 PRO F C 1
ATOM 7861 O O . PRO F 2 27 ? -21.820 47.708 44.474 1.00 26.12 4 PRO F O 1
ATOM 7865 N N . GLU F 2 28 ? -23.106 49.565 44.457 1.00 24.07 5 GLU F N 1
ATOM 7866 C CA . GLU F 2 28 ? -24.016 49.138 43.414 1.00 24.83 5 GLU F CA 1
ATOM 7867 C C . GLU F 2 28 ? -23.321 49.471 42.035 1.00 20.51 5 GLU F C 1
ATOM 7868 O O . GLU F 2 28 ? -22.952 50.599 41.830 1.00 21.08 5 GLU F O 1
ATOM 7874 N N . ASN F 2 29 ? -23.120 48.465 41.209 1.00 17.84 6 ASN F N 1
ATOM 7875 C CA . ASN F 2 29 ? -22.425 48.647 39.887 1.00 16.18 6 ASN F CA 1
ATOM 7876 C C . ASN F 2 29 ? -22.927 47.661 38.877 1.00 16.21 6 ASN F C 1
ATOM 7877 O O . ASN F 2 29 ? -23.043 46.467 39.171 1.00 18.21 6 ASN F O 1
ATOM 7882 N N . TYR F 2 30 ? -23.131 48.154 37.656 1.00 14.69 7 TYR F N 1
ATOM 7883 C CA . TYR F 2 30 ? -23.551 47.354 36.527 1.00 14.67 7 TYR F CA 1
ATOM 7884 C C . TYR F 2 30 ? -22.599 47.758 35.363 1.00 13.84 7 TYR F C 1
ATOM 7885 O O . TYR F 2 30 ? -22.241 48.870 35.274 1.00 13.96 7 TYR F O 1
ATOM 7894 N N . LEU F 2 31 ? -22.290 46.817 34.527 1.00 14.48 8 LEU F N 1
ATOM 7895 C CA . LEU F 2 31 ? -21.360 47.046 33.442 1.00 12.66 8 LEU F CA 1
ATOM 7896 C C . LEU F 2 31 ? -21.837 46.334 32.175 1.00 13.38 8 LEU F C 1
ATOM 7897 O O . LEU F 2 31 ? -22.448 45.264 32.177 1.00 12.50 8 LEU F O 1
ATOM 7902 N N . PHE F 2 32 ? -21.575 47.016 31.057 1.00 10.90 9 PHE F N 1
ATOM 7903 C CA . PHE F 2 32 ? -21.814 46.491 29.730 1.00 10.59 9 PHE F CA 1
ATOM 7904 C C . PHE F 2 32 ? -20.549 46.568 28.918 1.00 10.48 9 PHE F C 1
ATOM 7905 O O . PHE F 2 32 ? -19.858 47.548 29.002 1.00 10.76 9 PHE F O 1
ATOM 7913 N N . GLN F 2 33 ? -20.179 45.475 28.242 1.00 11.36 10 GLN F N 1
ATOM 7914 C CA . GLN F 2 33 ? -18.989 45.495 27.434 1.00 11.17 10 GLN F CA 1
ATOM 7915 C C . GLN F 2 33 ? -19.227 44.879 26.082 1.00 11.17 10 GLN F C 1
ATOM 7916 O O . GLN F 2 33 ? -20.117 44.071 25.879 1.00 11.12 10 GLN F O 1
ATOM 7922 N N . GLY F 2 34 ? -18.346 45.252 25.146 1.00 11.25 11 GLY F N 1
ATOM 7923 C CA . GLY F 2 34 ? -18.427 44.799 23.789 1.00 11.66 11 GLY F CA 1
ATOM 7924 C C . GLY F 2 34 ? -17.064 44.340 23.329 1.00 12.16 11 GLY F C 1
ATOM 7925 O O . GLY F 2 34 ? -15.990 44.751 23.852 1.00 12.44 11 GLY F O 1
ATOM 7926 N N . ARG F 2 35 ? -17.091 43.516 22.290 1.00 10.52 12 ARG F N 1
ATOM 7927 C CA . ARG F 2 35 ? -15.926 43.258 21.502 1.00 10.60 12 ARG F CA 1
ATOM 7928 C C . ARG F 2 35 ? -16.257 43.278 20.028 1.00 9.76 12 ARG F C 1
ATOM 7929 O O . ARG F 2 35 ? -17.342 42.765 19.634 1.00 10.73 12 ARG F O 1
ATOM 7937 N N . GLN F 2 36 ? -15.315 43.776 19.206 1.00 9.85 13 GLN F N 1
ATOM 7938 C CA . GLN F 2 36 ? -15.413 43.646 17.764 1.00 10.94 13 GLN F CA 1
ATOM 7939 C C . GLN F 2 36 ? -14.066 43.117 17.346 1.00 11.10 13 GLN F C 1
ATOM 7940 O O . GLN F 2 36 ? -13.071 43.814 17.393 1.00 11.06 13 GLN F O 1
ATOM 7946 N N . GLU F 2 37 ? -13.995 41.790 17.010 1.00 10.52 14 GLU F N 1
ATOM 7947 C CA . GLU F 2 37 ? -12.751 41.099 16.983 1.00 11.33 14 GLU F CA 1
ATOM 7948 C C . GLU F 2 37 ? -12.507 40.550 15.574 1.00 12.02 14 GLU F C 1
ATOM 7949 O O . GLU F 2 37 ? -13.460 39.952 14.997 1.00 11.71 14 GLU F O 1
ATOM 7955 N N . CYS F 2 38 ? -11.317 40.810 15.027 1.00 12.68 15 CYS F N 1
ATOM 7956 C CA . CYS F 2 38 ? -10.969 40.379 13.645 1.00 13.03 15 CYS F CA 1
ATOM 7957 C C . CYS F 2 38 ? -9.894 39.312 13.804 1.00 13.02 15 CYS F C 1
ATOM 7958 O O . CYS F 2 38 ? -8.813 39.565 14.326 1.00 13.56 15 CYS F O 1
ATOM 7961 N N . TYR F 2 39 ? -10.147 38.108 13.300 1.00 13.87 16 TYR F N 1
ATOM 7962 C CA . TYR F 2 39 ? -9.144 37.027 13.383 1.00 13.09 16 TYR F CA 1
ATOM 7963 C C . TYR F 2 39 ? -8.584 36.822 11.962 1.00 13.33 16 TYR F C 1
ATOM 7964 O O . TYR F 2 39 ? -9.344 36.404 11.083 1.00 15.48 16 TYR F O 1
ATOM 7973 N N . ALA F 2 40 ? -7.295 37.047 11.802 1.00 13.15 17 ALA F N 1
ATOM 7974 C CA . ALA F 2 40 ? -6.616 36.968 10.552 1.00 13.77 17 ALA F CA 1
ATOM 7975 C C . ALA F 2 40 ? -5.910 35.625 10.466 1.00 14.24 17 ALA F C 1
ATOM 7976 O O . ALA F 2 40 ? -5.178 35.271 11.375 1.00 14.29 17 ALA F O 1
ATOM 7978 N N . PHE F 2 41 ? -6.198 34.875 9.414 1.00 14.22 18 PHE F N 1
ATOM 7979 C CA . PHE F 2 41 ? -5.628 33.483 9.280 1.00 15.56 18 PHE F CA 1
ATOM 7980 C C . PHE F 2 41 ? -5.571 33.030 7.842 1.00 12.69 18 PHE F C 1
ATOM 7981 O O . PHE F 2 41 ? -6.570 33.012 7.137 1.00 13.12 18 PHE F O 1
ATOM 7989 N N . ASN F 2 42 ? -4.382 32.795 7.334 1.00 13.83 19 ASN F N 1
ATOM 7990 C CA . ASN F 2 42 ? -4.229 32.173 5.989 1.00 14.03 19 ASN F CA 1
ATOM 7991 C C . ASN F 2 42 ? -4.957 32.901 4.909 1.00 14.02 19 ASN F C 1
ATOM 7992 O O . ASN F 2 42 ? -5.631 32.341 4.081 1.00 14.87 19 ASN F O 1
ATOM 7997 N N . GLY F 2 43 ? -4.813 34.239 4.911 1.00 14.96 20 GLY F N 1
ATOM 7998 C CA . GLY F 2 43 ? -5.396 35.071 3.809 1.00 16.10 20 GLY F CA 1
ATOM 7999 C C . GLY F 2 43 ? -6.871 35.454 4.027 1.00 18.61 20 GLY F C 1
ATOM 8000 O O . GLY F 2 43 ? -7.479 36.055 3.145 1.00 23.08 20 GLY F O 1
ATOM 8001 N N . THR F 2 44 ? -7.459 35.046 5.141 1.00 16.54 21 THR F N 1
ATOM 8002 C CA . THR F 2 44 ? -8.819 35.186 5.429 1.00 16.48 21 THR F CA 1
ATOM 8003 C C . THR F 2 44 ? -8.959 36.025 6.759 1.00 15.84 21 THR F C 1
ATOM 8004 O O . THR F 2 44 ? -8.017 36.131 7.566 1.00 14.67 21 THR F O 1
ATOM 8008 N N . GLN F 2 45 ? -10.170 36.514 6.932 1.00 16.84 22 GLN F N 1
ATOM 8009 C CA . GLN F 2 45 ? -10.589 37.235 8.119 1.00 15.63 22 GLN F CA 1
ATOM 8010 C C . GLN F 2 45 ? -11.911 36.665 8.600 1.00 14.45 22 GLN F C 1
ATOM 8011 O O . GLN F 2 45 ? -12.831 36.379 7.823 1.00 17.73 22 GLN F O 1
ATOM 8017 N N . ARG F 2 46 ? -12.053 36.516 9.873 1.00 15.33 23 ARG F N 1
ATOM 8018 C CA . ARG F 2 46 ? -13.269 36.139 10.518 1.00 14.63 23 ARG F CA 1
ATOM 8019 C C . ARG F 2 46 ? -13.588 37.254 11.567 1.00 13.41 23 ARG F C 1
ATOM 8020 O O . ARG F 2 46 ? -12.718 37.616 12.319 1.00 14.09 23 ARG F O 1
ATOM 8028 N N . PHE F 2 47 ? -14.835 37.702 11.599 1.00 13.76 24 PHE F N 1
ATOM 8029 C CA . PHE F 2 47 ? -15.301 38.765 12.484 1.00 13.41 24 PHE F CA 1
ATOM 8030 C C . PHE F 2 47 ? -16.238 38.235 13.482 1.00 12.52 24 PHE F C 1
ATOM 8031 O O . PHE F 2 47 ? -17.219 37.608 13.116 1.00 13.89 24 PHE F O 1
ATOM 8039 N N . LEU F 2 48 ? -16.022 38.585 14.750 1.00 12.38 25 LEU F N 1
ATOM 8040 C CA . LEU F 2 48 ? -16.990 38.334 15.853 1.00 11.95 25 LEU F CA 1
ATOM 8041 C C . LEU F 2 48 ? -17.341 39.682 16.523 1.00 12.44 25 LEU F C 1
ATOM 8042 O O . LEU F 2 48 ? -16.416 40.379 16.920 1.00 14.02 25 LEU F O 1
ATOM 8047 N N . GLU F 2 49 ? -18.624 39.920 16.749 1.00 12.76 26 GLU F N 1
ATOM 8048 C CA . GLU F 2 49 ? -19.104 41.041 17.569 1.00 11.74 26 GLU F CA 1
ATOM 8049 C C . GLU F 2 49 ? -19.830 40.451 18.742 1.00 11.84 26 GLU F C 1
ATOM 8050 O O . GLU F 2 49 ? -20.790 39.624 18.550 1.00 13.78 26 GLU F O 1
ATOM 8056 N N . ARG F 2 50 ? -19.367 40.750 19.958 1.00 11.45 27 ARG F N 1
ATOM 8057 C CA . ARG F 2 50 ? -19.881 40.169 21.176 1.00 12.54 27 ARG F CA 1
ATOM 8058 C C . ARG F 2 50 ? -20.511 41.217 22.056 1.00 11.96 27 ARG F C 1
ATOM 8059 O O . ARG F 2 50 ? -19.921 42.284 22.204 1.00 12.07 27 ARG F O 1
ATOM 8067 N N . TYR F 2 51 ? -21.637 40.890 22.642 1.00 10.15 28 TYR F N 1
ATOM 8068 C CA . TYR F 2 51 ? -22.381 41.790 23.521 1.00 10.60 28 TYR F CA 1
ATOM 8069 C C . TYR F 2 51 ? -22.425 41.073 24.882 1.00 12.25 28 TYR F C 1
ATOM 8070 O O . TYR F 2 51 ? -22.878 39.891 24.950 1.00 11.17 28 TYR F O 1
ATOM 8079 N N . ILE F 2 52 ? -21.960 41.744 25.917 1.00 11.55 29 ILE F N 1
ATOM 8080 C CA . ILE F 2 52 ? -21.632 41.166 27.234 1.00 11.07 29 ILE F CA 1
ATOM 8081 C C . ILE F 2 52 ? -22.205 42.006 28.345 1.00 13.16 29 ILE F C 1
ATOM 8082 O O . ILE F 2 52 ? -21.971 43.192 28.447 1.00 12.74 29 ILE F O 1
ATOM 8087 N N . TYR F 2 53 ? -23.002 41.401 29.219 1.00 13.21 30 TYR F N 1
ATOM 8088 C CA . TYR F 2 53 ? -23.540 42.131 30.335 1.00 12.63 30 TYR F CA 1
ATOM 8089 C C . TYR F 2 53 ? -22.758 41.548 31.568 1.00 12.58 30 TYR F C 1
ATOM 8090 O O . TYR F 2 53 ? -22.776 40.326 31.800 1.00 13.72 30 TYR F O 1
ATOM 8099 N N . ASN F 2 54 ? -22.115 42.467 32.277 1.00 13.66 31 ASN F N 1
ATOM 8100 C CA . ASN F 2 54 ? -21.124 42.120 33.300 1.00 14.41 31 ASN F CA 1
ATOM 8101 C C . ASN F 2 54 ? -20.097 41.189 32.707 1.00 14.58 31 ASN F C 1
ATOM 8102 O O . ASN F 2 54 ? -19.265 41.617 31.920 1.00 14.44 31 ASN F O 1
ATOM 8107 N N . ARG F 2 55 ? -20.053 39.908 33.096 1.00 13.58 32 ARG F N 1
ATOM 8108 C CA . ARG F 2 55 ? -19.241 38.919 32.399 1.00 15.17 32 ARG F CA 1
ATOM 8109 C C . ARG F 2 55 ? -19.979 37.868 31.563 1.00 15.52 32 ARG F C 1
ATOM 8110 O O . ARG F 2 55 ? -19.385 36.888 31.164 1.00 16.69 32 ARG F O 1
ATOM 8118 N N . GLU F 2 56 ? -21.242 38.054 31.315 1.00 14.36 33 GLU F N 1
ATOM 8119 C CA . GLU F 2 56 ? -22.041 37.117 30.525 1.00 16.18 33 GLU F CA 1
ATOM 8120 C C . GLU F 2 56 ? -22.162 37.572 29.066 1.00 12.41 33 GLU F C 1
ATOM 8121 O O . GLU F 2 56 ? -22.905 38.510 28.862 1.00 14.98 33 GLU F O 1
ATOM 8127 N N . GLU F 2 57 ? -21.497 36.898 28.164 1.00 12.84 34 GLU F N 1
ATOM 8128 C CA . GLU F 2 57 ? -21.711 37.109 26.708 1.00 13.98 34 GLU F CA 1
ATOM 8129 C C . GLU F 2 57 ? -23.092 36.560 26.469 1.00 15.54 34 GLU F C 1
ATOM 8130 O O . GLU F 2 57 ? -23.324 35.350 26.822 1.00 18.25 34 GLU F O 1
ATOM 8136 N N . PHE F 2 58 ? -23.995 37.363 25.924 1.00 14.29 35 PHE F N 1
ATOM 8137 C CA . PHE F 2 58 ? -25.359 36.920 25.708 1.00 13.68 35 PHE F CA 1
ATOM 8138 C C . PHE F 2 58 ? -25.797 36.854 24.268 1.00 16.76 35 PHE F C 1
ATOM 8139 O O . PHE F 2 58 ? -26.704 36.063 23.977 1.00 14.06 35 PHE F O 1
ATOM 8147 N N . VAL F 2 59 ? -25.160 37.577 23.345 1.00 13.34 36 VAL F N 1
ATOM 8148 C CA . VAL F 2 59 ? -25.490 37.475 21.932 1.00 12.34 36 VAL F CA 1
ATOM 8149 C C . VAL F 2 59 ? -24.231 37.832 21.174 1.00 11.97 36 VAL F C 1
ATOM 8150 O O . VAL F 2 59 ? -23.424 38.618 21.658 1.00 12.73 36 VAL F O 1
ATOM 8154 N N . ARG F 2 60 ? -24.085 37.248 20.012 1.00 12.51 37 ARG F N 1
ATOM 8155 C CA . ARG F 2 60 ? -22.929 37.440 19.194 1.00 14.26 37 ARG F CA 1
ATOM 8156 C C . ARG F 2 60 ? -23.264 37.334 17.713 1.00 15.49 37 ARG F C 1
ATOM 8157 O O . ARG F 2 60 ? -24.165 36.578 17.319 1.00 15.42 37 ARG F O 1
ATOM 8165 N N . PHE F 2 61 ? -22.550 38.088 16.897 1.00 12.28 38 PHE F N 1
ATOM 8166 C CA . PHE F 2 61 ? -22.509 37.855 15.466 1.00 11.31 38 PHE F CA 1
ATOM 8167 C C . PHE F 2 61 ? -21.121 37.236 15.181 1.00 14.05 38 PHE F C 1
ATOM 8168 O O . PHE F 2 61 ? -20.052 37.743 15.553 1.00 14.47 38 PHE F O 1
ATOM 8176 N N . ASP F 2 62 ? -21.132 36.152 14.452 1.00 13.14 39 ASP F N 1
ATOM 8177 C CA . ASP F 2 62 ? -19.933 35.489 13.988 1.00 13.71 39 ASP F CA 1
ATOM 8178 C C . ASP F 2 62 ? -20.050 35.353 12.459 1.00 15.78 39 ASP F C 1
ATOM 8179 O O . ASP F 2 62 ? -21.033 34.813 11.962 1.00 14.82 39 ASP F O 1
ATOM 8184 N N . SER F 2 63 ? -19.089 35.881 11.740 1.00 13.77 40 SER F N 1
ATOM 8185 C CA . SER F 2 63 ? -19.133 35.843 10.278 1.00 14.24 40 SER F CA 1
ATOM 8186 C C . SER F 2 63 ? -19.119 34.398 9.729 1.00 16.39 40 SER F C 1
ATOM 8187 O O . SER F 2 63 ? -19.604 34.197 8.617 1.00 17.47 40 SER F O 1
ATOM 8190 N N . ASP F 2 64 ? -18.661 33.392 10.477 1.00 17.08 41 ASP F N 1
ATOM 8191 C CA . ASP F 2 64 ? -18.749 32.055 9.921 1.00 22.44 41 ASP F CA 1
ATOM 8192 C C . ASP F 2 64 ? -20.178 31.531 9.933 1.00 25.20 41 ASP F C 1
ATOM 8193 O O . ASP F 2 64 ? -20.463 30.630 9.183 1.00 24.97 41 ASP F O 1
ATOM 8198 N N . VAL F 2 65 ? -21.043 32.123 10.766 1.00 21.68 42 VAL F N 1
ATOM 8199 C CA . VAL F 2 65 ? -22.444 31.782 10.871 1.00 23.30 42 VAL F CA 1
ATOM 8200 C C . VAL F 2 65 ? -23.251 32.637 9.915 1.00 23.33 42 VAL F C 1
ATOM 8201 O O . VAL F 2 65 ? -24.155 32.168 9.211 1.00 24.70 42 VAL F O 1
ATOM 8205 N N . GLY F 2 66 ? -22.972 33.944 9.924 1.00 17.95 43 GLY F N 1
ATOM 8206 C CA . GLY F 2 66 ? -23.610 34.935 9.071 1.00 17.75 43 GLY F CA 1
ATOM 8207 C C . GLY F 2 66 ? -24.849 35.580 9.632 1.00 17.00 43 GLY F C 1
ATOM 8208 O O . GLY F 2 66 ? -25.562 36.300 8.958 1.00 17.30 43 GLY F O 1
ATOM 8209 N N . GLU F 2 67 ? -25.197 35.202 10.857 1.00 15.19 44 GLU F N 1
ATOM 8210 C CA . GLU F 2 67 ? -26.305 35.797 11.566 1.00 16.45 44 GLU F CA 1
ATOM 8211 C C . GLU F 2 67 ? -26.026 35.874 13.086 1.00 14.31 44 GLU F C 1
ATOM 8212 O O . GLU F 2 67 ? -25.071 35.316 13.590 1.00 14.29 44 GLU F O 1
ATOM 8218 N N . PHE F 2 68 ? -26.897 36.553 13.790 1.00 13.01 45 PHE F N 1
ATOM 8219 C CA . PHE F 2 68 ? -26.793 36.632 15.206 1.00 12.90 45 PHE F CA 1
ATOM 8220 C C . PHE F 2 68 ? -27.243 35.326 15.866 1.00 15.27 45 PHE F C 1
ATOM 8221 O O . PHE F 2 68 ? -28.142 34.633 15.373 1.00 15.26 45 PHE F O 1
ATOM 8229 N N . ARG F 2 69 ? -26.602 35.019 16.975 1.00 13.83 46 ARG F N 1
ATOM 8230 C CA . ARG F 2 69 ? -26.929 33.836 17.779 1.00 15.92 46 ARG F CA 1
ATOM 8231 C C . ARG F 2 69 ? -26.904 34.211 19.223 1.00 16.38 46 ARG F C 1
ATOM 8232 O O . ARG F 2 69 ? -25.975 34.841 19.739 1.00 15.71 46 ARG F O 1
ATOM 8240 N N . ALA F 2 70 ? -27.951 33.830 19.932 1.00 14.50 47 ALA F N 1
ATOM 8241 C CA . ALA F 2 70 ? -27.977 33.920 21.388 1.00 15.70 47 ALA F CA 1
ATOM 8242 C C . ALA F 2 70 ? -26.996 33.003 22.015 1.00 17.52 47 ALA F C 1
ATOM 8243 O O . ALA F 2 70 ? -26.891 31.844 21.583 1.00 19.28 47 ALA F O 1
ATOM 8245 N N . VAL F 2 71 ? -26.174 33.533 22.909 1.00 15.41 48 VAL F N 1
ATOM 8246 C CA . VAL F 2 71 ? -25.149 32.700 23.623 1.00 18.29 48 VAL F CA 1
ATOM 8247 C C . VAL F 2 71 ? -25.749 32.145 24.899 1.00 17.92 48 VAL F C 1
ATOM 8248 O O . VAL F 2 71 ? -25.391 31.067 25.343 1.00 20.42 48 VAL F O 1
ATOM 8252 N N . THR F 2 72 ? -26.629 32.921 25.509 1.00 21.53 49 THR F N 1
ATOM 8253 C CA . THR F 2 72 ? -27.410 32.543 26.668 1.00 20.84 49 THR F CA 1
ATOM 8254 C C . THR F 2 72 ? -28.845 32.978 26.497 1.00 23.12 49 THR F C 1
ATOM 8255 O O . THR F 2 72 ? -29.186 33.721 25.582 1.00 20.27 49 THR F O 1
ATOM 8259 N N A GLU F 2 73 ? -29.663 32.529 27.440 0.50 23.29 50 GLU F N 1
ATOM 8260 N N B GLU F 2 73 ? -29.764 32.553 27.374 0.50 23.18 50 GLU F N 1
ATOM 8261 C CA A GLU F 2 73 ? -31.094 32.756 27.473 0.50 24.59 50 GLU F CA 1
ATOM 8262 C CA B GLU F 2 73 ? -31.210 32.857 27.134 0.50 23.54 50 GLU F CA 1
ATOM 8263 C C A GLU F 2 73 ? -31.401 34.233 27.279 0.50 23.21 50 GLU F C 1
ATOM 8264 C C B GLU F 2 73 ? -31.473 34.347 27.246 0.50 22.82 50 GLU F C 1
ATOM 8265 O O A GLU F 2 73 ? -32.284 34.623 26.486 0.50 22.82 50 GLU F O 1
ATOM 8266 O O B GLU F 2 73 ? -32.455 34.890 26.678 0.50 22.05 50 GLU F O 1
ATOM 8277 N N . LEU F 2 74 ? -30.589 35.036 27.955 1.00 22.17 51 LEU F N 1
ATOM 8278 C CA . LEU F 2 74 ? -30.716 36.496 27.980 1.00 19.74 51 LEU F CA 1
ATOM 8279 C C . LEU F 2 74 ? -30.653 37.163 26.576 1.00 18.83 51 LEU F C 1
ATOM 8280 O O . LEU F 2 74 ? -31.254 38.238 26.376 1.00 21.71 51 LEU F O 1
ATOM 8285 N N . GLY F 2 75 ? -30.003 36.538 25.596 1.00 16.01 52 GLY F N 1
ATOM 8286 C CA . GLY F 2 75 ? -29.929 37.128 24.286 1.00 16.91 52 GLY F CA 1
ATOM 8287 C C . GLY F 2 75 ? -30.980 36.721 23.244 1.00 17.09 52 GLY F C 1
ATOM 8288 O O . GLY F 2 75 ? -30.913 37.147 22.076 1.00 19.60 52 GLY F O 1
ATOM 8289 N N . ARG F 2 76 ? -31.851 35.763 23.610 1.00 19.74 53 ARG F N 1
ATOM 8290 C CA . ARG F 2 76 ? -32.873 35.316 22.689 1.00 19.44 53 ARG F CA 1
ATOM 8291 C C . ARG F 2 76 ? -33.709 36.451 22.063 1.00 20.73 53 ARG F C 1
ATOM 8292 O O . ARG F 2 76 ? -33.930 36.444 20.878 1.00 20.76 53 ARG F O 1
ATOM 8300 N N . PRO F 2 77 ? -34.200 37.434 22.840 1.00 20.75 54 PRO F N 1
ATOM 8301 C CA . PRO F 2 77 ? -34.898 38.538 22.218 1.00 23.49 54 PRO F CA 1
ATOM 8302 C C . PRO F 2 77 ? -34.055 39.273 21.160 1.00 22.06 54 PRO F C 1
ATOM 8303 O O . PRO F 2 77 ? -34.565 39.714 20.111 1.00 19.71 54 PRO F O 1
ATOM 8307 N N . ASP F 2 78 ? -32.785 39.450 21.444 1.00 20.44 55 ASP F N 1
ATOM 8308 C CA . ASP F 2 78 ? -31.914 40.212 20.510 1.00 19.12 55 ASP F CA 1
ATOM 8309 C C . ASP F 2 78 ? -31.667 39.339 19.244 1.00 18.28 55 ASP F C 1
ATOM 8310 O O . ASP F 2 78 ? -31.616 39.878 18.173 1.00 20.12 55 ASP F O 1
ATOM 8315 N N . GLU F 2 79 ? -31.369 38.017 19.359 1.00 15.99 56 GLU F N 1
ATOM 8316 C CA . GLU F 2 79 ? -31.078 37.239 18.160 1.00 16.84 56 GLU F CA 1
ATOM 8317 C C . GLU F 2 79 ? -32.281 37.374 17.196 1.00 15.75 56 GLU F C 1
ATOM 8318 O O . GLU F 2 79 ? -32.102 37.658 15.992 1.00 18.00 56 GLU F O 1
ATOM 8324 N N . GLU F 2 80 ? -33.479 37.274 17.751 1.00 18.00 57 GLU F N 1
ATOM 8325 C CA . GLU F 2 80 ? -34.648 37.253 16.887 1.00 20.03 57 GLU F CA 1
ATOM 8326 C C . GLU F 2 80 ? -34.918 38.642 16.227 1.00 20.30 57 GLU F C 1
ATOM 8327 O O . GLU F 2 80 ? -35.183 38.739 15.034 1.00 24.47 57 GLU F O 1
ATOM 8333 N N . TYR F 2 81 ? -34.802 39.679 16.990 1.00 16.27 58 TYR F N 1
ATOM 8334 C CA . TYR F 2 81 ? -35.041 41.013 16.390 1.00 18.10 58 TYR F CA 1
ATOM 8335 C C . TYR F 2 81 ? -34.013 41.334 15.350 1.00 14.80 58 TYR F C 1
ATOM 8336 O O . TYR F 2 81 ? -34.328 41.784 14.196 1.00 17.91 58 TYR F O 1
ATOM 8345 N N . TRP F 2 82 ? -32.743 41.254 15.757 1.00 15.34 59 TRP F N 1
ATOM 8346 C CA . TRP F 2 82 ? -31.663 41.744 14.888 1.00 16.49 59 TRP F CA 1
ATOM 8347 C C . TRP F 2 82 ? -31.485 40.870 13.648 1.00 16.43 59 TRP F C 1
ATOM 8348 O O . TRP F 2 82 ? -31.184 41.377 12.564 1.00 14.27 59 TRP F O 1
ATOM 8359 N N . ASN F 2 83 ? -31.851 39.589 13.726 1.00 13.91 60 ASN F N 1
ATOM 8360 C CA . ASN F 2 83 ? -31.840 38.775 12.557 1.00 15.07 60 ASN F CA 1
ATOM 8361 C C . ASN F 2 83 ? -32.936 39.126 11.536 1.00 16.09 60 ASN F C 1
ATOM 8362 O O . ASN F 2 83 ? -32.795 38.811 10.364 1.00 18.18 60 ASN F O 1
ATOM 8367 N N . SER F 2 84 ? -33.957 39.850 11.946 1.00 17.01 61 SER F N 1
ATOM 8368 C CA . SER F 2 84 ? -34.946 40.327 11.011 1.00 17.51 61 SER F CA 1
ATOM 8369 C C . SER F 2 84 ? -34.451 41.584 10.258 1.00 21.82 61 SER F C 1
ATOM 8370 O O . SER F 2 84 ? -35.071 42.016 9.313 1.00 22.31 61 SER F O 1
ATOM 8373 N N . GLN F 2 85 ? -33.333 42.201 10.659 1.00 20.12 62 GLN F N 1
ATOM 8374 C CA . GLN F 2 85 ? -32.926 43.537 10.154 1.00 20.27 62 GLN F CA 1
ATOM 8375 C C . GLN F 2 85 ? -31.901 43.257 9.121 1.00 18.92 62 GLN F C 1
ATOM 8376 O O . GLN F 2 85 ? -30.726 43.161 9.387 1.00 19.98 62 GLN F O 1
ATOM 8382 N N . LYS F 2 86 ? -32.333 43.083 7.855 1.00 20.15 63 LYS F N 1
ATOM 8383 C CA . LYS F 2 86 ? -31.458 42.640 6.836 1.00 20.50 63 LYS F CA 1
ATOM 8384 C C . LYS F 2 86 ? -30.352 43.696 6.491 1.00 19.72 63 LYS F C 1
ATOM 8385 O O . LYS F 2 86 ? -29.321 43.361 5.981 1.00 17.52 63 LYS F O 1
ATOM 8391 N N A ASP F 2 87 ? -30.605 44.952 6.767 0.51 19.25 64 ASP F N 1
ATOM 8392 N N B ASP F 2 87 ? -30.637 44.965 6.797 0.49 19.13 64 ASP F N 1
ATOM 8393 C CA A ASP F 2 87 ? -29.589 45.959 6.579 0.51 21.38 64 ASP F CA 1
ATOM 8394 C CA B ASP F 2 87 ? -29.679 46.065 6.661 0.49 21.37 64 ASP F CA 1
ATOM 8395 C C A ASP F 2 87 ? -28.457 45.782 7.631 0.51 20.11 64 ASP F C 1
ATOM 8396 C C B ASP F 2 87 ? -28.495 45.829 7.642 0.49 20.02 64 ASP F C 1
ATOM 8397 O O A ASP F 2 87 ? -27.275 45.983 7.335 0.51 18.31 64 ASP F O 1
ATOM 8398 O O B ASP F 2 87 ? -27.322 46.029 7.312 0.49 18.42 64 ASP F O 1
ATOM 8407 N N . ILE F 2 88 ? -28.834 45.383 8.842 1.00 17.01 65 ILE F N 1
ATOM 8408 C CA . ILE F 2 88 ? -27.818 45.065 9.893 1.00 18.08 65 ILE F CA 1
ATOM 8409 C C . ILE F 2 88 ? -27.039 43.810 9.510 1.00 16.98 65 ILE F C 1
ATOM 8410 O O . ILE F 2 88 ? -25.796 43.757 9.573 1.00 16.79 65 ILE F O 1
ATOM 8415 N N . LEU F 2 89 ? -27.738 42.741 9.072 1.00 17.73 66 LEU F N 1
ATOM 8416 C CA . LEU F 2 89 ? -27.009 41.617 8.573 1.00 17.35 66 LEU F CA 1
ATOM 8417 C C . LEU F 2 89 ? -26.046 41.911 7.394 1.00 18.91 66 LEU F C 1
ATOM 8418 O O . LEU F 2 89 ? -24.945 41.353 7.352 1.00 18.75 66 LEU F O 1
ATOM 8423 N N . GLU F 2 90 ? -26.484 42.740 6.448 1.00 18.74 67 GLU F N 1
ATOM 8424 C CA . GLU F 2 90 ? -25.633 43.239 5.359 1.00 18.96 67 GLU F CA 1
ATOM 8425 C C . GLU F 2 90 ? -24.300 43.831 5.934 1.00 16.79 67 GLU F C 1
ATOM 8426 O O . GLU F 2 90 ? -23.215 43.516 5.529 1.00 15.71 67 GLU F O 1
ATOM 8432 N N . GLU F 2 91 ? -24.424 44.732 6.864 1.00 17.77 68 GLU F N 1
ATOM 8433 C CA . GLU F 2 91 ? -23.278 45.450 7.367 1.00 15.96 68 GLU F CA 1
ATOM 8434 C C . GLU F 2 91 ? -22.313 44.495 8.120 1.00 16.30 68 GLU F C 1
ATOM 8435 O O . GLU F 2 91 ? -21.122 44.542 7.910 1.00 15.01 68 GLU F O 1
ATOM 8441 N N . GLU F 2 92 ? -22.882 43.602 8.960 1.00 14.12 69 GLU F N 1
ATOM 8442 C CA . GLU F 2 92 ? -22.086 42.684 9.728 1.00 15.34 69 GLU F CA 1
ATOM 8443 C C . GLU F 2 92 ? -21.358 41.715 8.844 1.00 14.66 69 GLU F C 1
ATOM 8444 O O . GLU F 2 92 ? -20.135 41.448 8.981 1.00 13.55 69 GLU F O 1
ATOM 8450 N N . ARG F 2 93 ? -22.057 41.221 7.833 1.00 15.98 70 ARG F N 1
ATOM 8451 C CA . ARG F 2 93 ? -21.456 40.296 6.891 1.00 15.11 70 ARG F CA 1
ATOM 8452 C C . ARG F 2 93 ? -20.343 40.860 6.067 1.00 15.20 70 ARG F C 1
ATOM 8453 O O . ARG F 2 93 ? -19.424 40.143 5.631 1.00 14.83 70 ARG F O 1
ATOM 8461 N N . ALA F 2 94 ? -20.351 42.188 5.894 1.00 14.54 71 ALA F N 1
ATOM 8462 C CA . ALA F 2 94 ? -19.357 42.901 5.116 1.00 13.19 71 ALA F CA 1
ATOM 8463 C C . ALA F 2 94 ? -18.093 43.206 5.896 1.00 14.55 71 ALA F C 1
ATOM 8464 O O . ALA F 2 94 ? -17.100 43.649 5.332 1.00 14.32 71 ALA F O 1
ATOM 8466 N N . VAL F 2 95 ? -18.140 42.984 7.229 1.00 15.08 72 VAL F N 1
ATOM 8467 C CA . VAL F 2 95 ? -17.001 43.458 8.110 1.00 14.65 72 VAL F CA 1
ATOM 8468 C C . VAL F 2 95 ? -15.691 42.704 7.779 1.00 14.09 72 VAL F C 1
ATOM 8469 O O . VAL F 2 95 ? -14.642 43.320 7.648 1.00 13.73 72 VAL F O 1
ATOM 8473 N N . PRO F 2 96 ? -15.744 41.385 7.565 1.00 13.66 73 PRO F N 1
ATOM 8474 C CA . PRO F 2 96 ? -14.415 40.804 7.244 1.00 13.59 73 PRO F CA 1
ATOM 8475 C C . PRO F 2 96 ? -13.646 41.336 6.041 1.00 15.98 73 PRO F C 1
ATOM 8476 O O . PRO F 2 96 ? -12.485 41.566 6.161 1.00 17.25 73 PRO F O 1
ATOM 8480 N N . ASP F 2 97 ? -14.326 41.571 4.920 1.00 15.53 74 ASP F N 1
ATOM 8481 C CA . ASP F 2 97 ? -13.662 42.177 3.740 1.00 16.97 74 ASP F CA 1
ATOM 8482 C C . ASP F 2 97 ? -13.581 43.695 3.758 1.00 17.08 74 ASP F C 1
ATOM 8483 O O . ASP F 2 97 ? -12.888 44.289 2.884 1.00 18.73 74 ASP F O 1
ATOM 8488 N N . ARG F 2 98 ? -14.217 44.331 4.720 1.00 16.49 75 ARG F N 1
ATOM 8489 C CA . ARG F 2 98 ? -14.137 45.790 4.839 1.00 16.83 75 ARG F CA 1
ATOM 8490 C C . ARG F 2 98 ? -13.237 46.114 6.016 1.00 17.75 75 ARG F C 1
ATOM 8491 O O . ARG F 2 98 ? -12.040 46.041 5.836 1.00 18.07 75 ARG F O 1
ATOM 8499 N N . MET F 2 99 ? -13.767 46.400 7.210 1.00 15.14 76 MET F N 1
ATOM 8500 C CA . MET F 2 99 ? -12.951 46.804 8.336 1.00 13.95 76 MET F CA 1
ATOM 8501 C C . MET F 2 99 ? -11.799 45.814 8.631 1.00 14.33 76 MET F C 1
ATOM 8502 O O . MET F 2 99 ? -10.667 46.208 8.887 1.00 15.36 76 MET F O 1
ATOM 8507 N N . CYS F 2 100 ? -12.119 44.563 8.843 1.00 13.70 77 CYS F N 1
ATOM 8508 C CA . CYS F 2 100 ? -11.006 43.634 9.218 1.00 14.28 77 CYS F CA 1
ATOM 8509 C C . CYS F 2 100 ? -9.841 43.637 8.218 1.00 13.52 77 CYS F C 1
ATOM 8510 O O . CYS F 2 100 ? -8.673 43.850 8.600 1.00 14.25 77 CYS F O 1
ATOM 8513 N N . ARG F 2 101 ? -10.164 43.448 6.925 1.00 14.61 78 ARG F N 1
ATOM 8514 C CA . ARG F 2 101 ? -9.142 43.383 5.906 1.00 13.24 78 ARG F CA 1
ATOM 8515 C C . ARG F 2 101 ? -8.358 44.729 5.803 1.00 13.61 78 ARG F C 1
ATOM 8516 O O . ARG F 2 101 ? -7.129 44.782 5.714 1.00 15.74 78 ARG F O 1
ATOM 8524 N N A HIS F 2 102 ? -9.159 45.781 5.790 0.52 13.63 79 HIS F N 1
ATOM 8525 N N B HIS F 2 102 ? -9.089 45.830 5.777 0.48 13.44 79 HIS F N 1
ATOM 8526 C CA A HIS F 2 102 ? -8.662 47.144 5.652 0.52 14.48 79 HIS F CA 1
ATOM 8527 C CA B HIS F 2 102 ? -8.420 47.130 5.600 0.48 14.01 79 HIS F CA 1
ATOM 8528 C C A HIS F 2 102 ? -7.650 47.463 6.739 0.52 13.75 79 HIS F C 1
ATOM 8529 C C B HIS F 2 102 ? -7.523 47.395 6.776 0.48 13.58 79 HIS F C 1
ATOM 8530 O O A HIS F 2 102 ? -6.613 48.049 6.448 0.52 14.43 79 HIS F O 1
ATOM 8531 O O B HIS F 2 102 ? -6.384 47.794 6.591 0.48 14.49 79 HIS F O 1
ATOM 8544 N N . ASN F 2 103 ? -8.008 47.182 7.994 1.00 13.72 80 ASN F N 1
ATOM 8545 C CA . ASN F 2 103 ? -7.184 47.489 9.131 1.00 12.78 80 ASN F CA 1
ATOM 8546 C C . ASN F 2 103 ? -5.927 46.603 9.174 1.00 14.22 80 ASN F C 1
ATOM 8547 O O . ASN F 2 103 ? -4.866 47.000 9.551 1.00 13.67 80 ASN F O 1
ATOM 8552 N N . TYR F 2 104 ? -6.064 45.388 8.733 1.00 13.51 81 TYR F N 1
ATOM 8553 C CA . TYR F 2 104 ? -4.916 44.448 8.785 1.00 14.87 81 TYR F CA 1
ATOM 8554 C C . TYR F 2 104 ? -3.838 44.892 7.755 1.00 15.63 81 TYR F C 1
ATOM 8555 O O . TYR F 2 104 ? -2.684 44.904 8.113 1.00 18.09 81 TYR F O 1
ATOM 8564 N N . GLU F 2 105 ? -4.284 45.278 6.574 1.00 18.69 82 GLU F N 1
ATOM 8565 C CA . GLU F 2 105 ? -3.406 45.761 5.469 1.00 24.35 82 GLU F CA 1
ATOM 8566 C C . GLU F 2 105 ? -2.762 47.076 5.939 1.00 23.37 82 GLU F C 1
ATOM 8567 O O . GLU F 2 105 ? -1.599 47.357 5.642 1.00 24.37 82 GLU F O 1
ATOM 8573 N N . LEU F 2 106 ? -3.462 47.866 6.736 1.00 20.00 83 LEU F N 1
ATOM 8574 C CA . LEU F 2 106 ? -2.940 49.178 7.164 1.00 20.60 83 LEU F CA 1
ATOM 8575 C C . LEU F 2 106 ? -1.876 49.071 8.253 1.00 26.92 83 LEU F C 1
ATOM 8576 O O . LEU F 2 106 ? -0.761 49.599 8.193 1.00 22.09 83 LEU F O 1
ATOM 8581 N N . GLY F 2 107 ? -2.241 48.416 9.325 1.00 31.44 84 GLY F N 1
ATOM 8582 C CA . GLY F 2 107 ? -1.425 48.474 10.514 1.00 29.98 84 GLY F CA 1
ATOM 8583 C C . GLY F 2 107 ? -0.098 47.784 10.370 1.00 33.60 84 GLY F C 1
ATOM 8584 O O . GLY F 2 107 ? 0.842 48.025 11.105 1.00 33.40 84 GLY F O 1
ATOM 8585 N N . GLY F 2 108 ? -0.078 46.910 9.385 1.00 31.33 85 GLY F N 1
ATOM 8586 C CA . GLY F 2 108 ? 1.052 46.073 9.103 1.00 40.09 85 GLY F CA 1
ATOM 8587 C C . GLY F 2 108 ? 2.432 46.537 9.448 1.00 43.60 85 GLY F C 1
ATOM 8588 O O . GLY F 2 108 ? 3.101 46.027 10.339 1.00 42.38 85 GLY F O 1
ATOM 8589 N N . PRO F 2 109 ? 2.908 47.473 8.703 1.00 41.26 86 PRO F N 1
ATOM 8590 C CA . PRO F 2 109 ? 4.286 47.869 8.801 1.00 46.97 86 PRO F CA 1
ATOM 8591 C C . PRO F 2 109 ? 4.760 48.184 10.207 1.00 46.72 86 PRO F C 1
ATOM 8592 O O . PRO F 2 109 ? 5.942 48.121 10.430 1.00 39.72 86 PRO F O 1
ATOM 8596 N N . MET F 2 110 ? 3.843 48.581 11.101 1.00 45.96 87 MET F N 1
ATOM 8597 C CA . MET F 2 110 ? 4.217 49.123 12.427 1.00 41.53 87 MET F CA 1
ATOM 8598 C C . MET F 2 110 ? 3.868 48.304 13.627 1.00 28.28 87 MET F C 1
ATOM 8599 O O . MET F 2 110 ? 4.169 48.650 14.751 1.00 25.30 87 MET F O 1
ATOM 8604 N N . THR F 2 111 ? 3.176 47.247 13.337 1.00 26.94 88 THR F N 1
ATOM 8605 C CA . THR F 2 111 ? 2.609 46.422 14.305 1.00 29.00 88 THR F CA 1
ATOM 8606 C C . THR F 2 111 ? 2.930 45.048 13.867 1.00 27.43 88 THR F C 1
ATOM 8607 O O . THR F 2 111 ? 3.734 44.416 14.449 1.00 25.14 88 THR F O 1
ATOM 8611 N N . LEU F 2 112 ? 2.293 44.620 12.801 1.00 27.95 89 LEU F N 1
ATOM 8612 C CA . LEU F 2 112 ? 2.400 43.291 12.333 1.00 33.95 89 LEU F CA 1
ATOM 8613 C C . LEU F 2 112 ? 3.832 42.969 12.151 1.00 29.85 89 LEU F C 1
ATOM 8614 O O . LEU F 2 112 ? 4.271 41.960 12.588 1.00 42.59 89 LEU F O 1
ATOM 8619 N N . GLN F 2 113 ? 4.607 43.910 11.587 1.00 22.70 90 GLN F N 1
ATOM 8620 C CA . GLN F 2 113 ? 5.995 43.692 11.291 1.00 29.08 90 GLN F CA 1
ATOM 8621 C C . GLN F 2 113 ? 6.984 44.387 12.234 1.00 25.52 90 GLN F C 1
ATOM 8622 O O . GLN F 2 113 ? 8.155 44.491 11.948 1.00 25.90 90 GLN F O 1
ATOM 8628 N N . ARG F 2 114 ? 6.516 44.903 13.375 1.00 22.53 91 ARG F N 1
ATOM 8629 C CA . ARG F 2 114 ? 7.391 45.447 14.383 1.00 17.62 91 ARG F CA 1
ATOM 8630 C C . ARG F 2 114 ? 8.441 44.368 14.859 1.00 15.16 91 ARG F C 1
ATOM 8631 O O . ARG F 2 114 ? 8.080 43.246 15.088 1.00 18.48 91 ARG F O 1
ATOM 8639 N N . ARG F 2 115 ? 9.640 44.799 15.003 1.00 19.61 92 ARG F N 1
ATOM 8640 C CA . ARG F 2 115 ? 10.795 43.958 15.473 1.00 22.51 92 ARG F CA 1
ATOM 8641 C C . ARG F 2 115 ? 11.616 44.751 16.401 1.00 20.77 92 ARG F C 1
ATOM 8642 O O . ARG F 2 115 ? 12.019 45.888 16.102 1.00 23.60 92 ARG F O 1
ATOM 8650 N N . VAL F 2 116 ? 11.750 44.264 17.640 1.00 20.45 93 VAL F N 1
ATOM 8651 C CA . VAL F 2 116 ? 12.563 44.919 18.660 1.00 17.59 93 VAL F CA 1
ATOM 8652 C C . VAL F 2 116 ? 13.511 43.880 19.291 1.00 17.19 93 VAL F C 1
ATOM 8653 O O . VAL F 2 116 ? 13.087 42.801 19.688 1.00 13.29 93 VAL F O 1
ATOM 8657 N N . GLN F 2 117 ? 14.815 44.156 19.216 1.00 18.18 94 GLN F N 1
ATOM 8658 C CA . GLN F 2 117 ? 15.832 43.120 19.568 1.00 17.16 94 GLN F CA 1
ATOM 8659 C C . GLN F 2 117 ? 15.971 42.865 21.037 1.00 17.94 94 GLN F C 1
ATOM 8660 O O . GLN F 2 117 ? 15.960 43.781 21.808 1.00 18.95 94 GLN F O 1
ATOM 8666 N N . PRO F 2 118 ? 16.085 41.588 21.467 1.00 15.97 95 PRO F N 1
ATOM 8667 C CA . PRO F 2 118 ? 16.285 41.305 22.852 1.00 16.45 95 PRO F CA 1
ATOM 8668 C C . PRO F 2 118 ? 17.616 41.744 23.466 1.00 16.99 95 PRO F C 1
ATOM 8669 O O . PRO F 2 118 ? 18.659 41.796 22.786 1.00 17.19 95 PRO F O 1
ATOM 8673 N N . ARG F 2 119 ? 17.587 42.025 24.742 1.00 17.12 96 ARG F N 1
ATOM 8674 C CA . ARG F 2 119 ? 18.753 42.258 25.540 1.00 17.33 96 ARG F CA 1
ATOM 8675 C C . ARG F 2 119 ? 18.885 41.027 26.353 1.00 17.59 96 ARG F C 1
ATOM 8676 O O . ARG F 2 119 ? 17.902 40.374 26.766 1.00 17.87 96 ARG F O 1
ATOM 8684 N N . VAL F 2 120 ? 20.131 40.642 26.610 1.00 16.61 97 VAL F N 1
ATOM 8685 C CA . VAL F 2 120 ? 20.370 39.425 27.323 1.00 15.94 97 VAL F CA 1
ATOM 8686 C C . VAL F 2 120 ? 21.382 39.622 28.481 1.00 18.12 97 VAL F C 1
ATOM 8687 O O . VAL F 2 120 ? 22.426 40.252 28.282 1.00 18.29 97 VAL F O 1
ATOM 8691 N N . ASN F 2 121 ? 21.032 39.132 29.665 1.00 17.37 98 ASN F N 1
ATOM 8692 C CA . ASN F 2 121 ? 21.861 39.154 30.879 1.00 19.15 98 ASN F CA 1
ATOM 8693 C C . ASN F 2 121 ? 21.920 37.772 31.477 1.00 18.32 98 ASN F C 1
ATOM 8694 O O . ASN F 2 121 ? 20.890 37.075 31.620 1.00 18.14 98 ASN F O 1
ATOM 8699 N N . VAL F 2 122 ? 23.096 37.335 31.893 1.00 18.39 99 VAL F N 1
ATOM 8700 C CA . VAL F 2 122 ? 23.172 36.113 32.625 1.00 18.10 99 VAL F CA 1
ATOM 8701 C C . VAL F 2 122 ? 23.771 36.359 34.015 1.00 18.95 99 VAL F C 1
ATOM 8702 O O . VAL F 2 122 ? 24.797 36.931 34.104 1.00 23.39 99 VAL F O 1
ATOM 8706 N N . SER F 2 123 ? 23.135 35.848 35.023 1.00 21.17 100 SER F N 1
ATOM 8707 C CA . SER F 2 123 ? 23.669 35.892 36.391 1.00 24.26 100 SER F CA 1
ATOM 8708 C C . SER F 2 123 ? 23.127 34.762 37.229 1.00 26.30 100 SER F C 1
ATOM 8709 O O . SER F 2 123 ? 22.038 34.263 37.024 1.00 23.00 100 SER F O 1
ATOM 8712 N N . PRO F 2 124 ? 23.909 34.317 38.243 1.00 28.47 101 PRO F N 1
ATOM 8713 C CA . PRO F 2 124 ? 23.390 33.285 39.149 1.00 30.83 101 PRO F CA 1
ATOM 8714 C C . PRO F 2 124 ? 22.322 33.816 40.073 1.00 36.43 101 PRO F C 1
ATOM 8715 O O . PRO F 2 124 ? 22.264 35.012 40.354 1.00 38.23 101 PRO F O 1
ATOM 8719 N N . SER F 2 125 ? 21.435 32.941 40.495 1.00 42.60 102 SER F N 1
ATOM 8720 C CA . SER F 2 125 ? 20.409 33.355 41.416 1.00 50.51 102 SER F CA 1
ATOM 8721 C C . SER F 2 125 ? 21.045 33.574 42.773 1.00 55.69 102 SER F C 1
ATOM 8722 O O . SER F 2 125 ? 20.431 34.177 43.644 1.00 70.14 102 SER F O 1
ATOM 8725 N N . ASN F 2 134 ? 20.389 25.850 43.205 1.00 47.38 111 ASN F N 1
ATOM 8726 C CA . ASN F 2 134 ? 21.459 26.620 42.549 1.00 51.42 111 ASN F CA 1
ATOM 8727 C C . ASN F 2 134 ? 21.212 26.822 41.036 1.00 44.11 111 ASN F C 1
ATOM 8728 O O . ASN F 2 134 ? 21.310 25.867 40.247 1.00 32.33 111 ASN F O 1
ATOM 8733 N N . LEU F 2 135 ? 20.871 28.053 40.664 1.00 38.38 112 LEU F N 1
ATOM 8734 C CA . LEU F 2 135 ? 20.298 28.352 39.350 1.00 37.47 112 LEU F CA 1
ATOM 8735 C C . LEU F 2 135 ? 21.061 29.479 38.657 1.00 31.71 112 LEU F C 1
ATOM 8736 O O . LEU F 2 135 ? 21.452 30.445 39.276 1.00 35.10 112 LEU F O 1
ATOM 8741 N N . LEU F 2 136 ? 21.283 29.312 37.358 1.00 26.87 113 LEU F N 1
ATOM 8742 C CA . LEU F 2 136 ? 21.848 30.319 36.549 1.00 20.29 113 LEU F CA 1
ATOM 8743 C C . LEU F 2 136 ? 20.674 30.867 35.731 1.00 20.32 113 LEU F C 1
ATOM 8744 O O . LEU F 2 136 ? 19.930 30.104 35.122 1.00 21.09 113 LEU F O 1
ATOM 8749 N N . VAL F 2 137 ? 20.589 32.191 35.647 1.00 20.28 114 VAL F N 1
ATOM 8750 C CA . VAL F 2 137 ? 19.362 32.846 35.076 1.00 17.77 114 VAL F CA 1
ATOM 8751 C C . VAL F 2 137 ? 19.792 33.574 33.824 1.00 17.74 114 VAL F C 1
ATOM 8752 O O . VAL F 2 137 ? 20.633 34.479 33.861 1.00 20.23 114 VAL F O 1
ATOM 8756 N N . CYS F 2 138 ? 19.166 33.219 32.690 1.00 15.94 115 CYS F N 1
ATOM 8757 C CA . CYS F 2 138 ? 19.277 33.984 31.431 1.00 17.61 115 CYS F CA 1
ATOM 8758 C C . CYS F 2 138 ? 18.022 34.848 31.325 1.00 18.84 115 CYS F C 1
ATOM 8759 O O . CYS F 2 138 ? 16.953 34.365 31.024 1.00 19.02 115 CYS F O 1
ATOM 8762 N N . HIS F 2 139 ? 18.193 36.115 31.626 1.00 15.52 116 HIS F N 1
ATOM 8763 C CA . HIS F 2 139 ? 17.110 37.093 31.636 1.00 15.47 116 HIS F CA 1
ATOM 8764 C C . HIS F 2 139 ? 17.187 37.857 30.315 1.00 13.56 116 HIS F C 1
ATOM 8765 O O . HIS F 2 139 ? 18.090 38.739 30.016 1.00 13.52 116 HIS F O 1
ATOM 8772 N N . VAL F 2 140 ? 16.164 37.624 29.527 1.00 13.00 117 VAL F N 1
ATOM 8773 C CA . VAL F 2 140 ? 16.045 38.158 28.179 1.00 12.81 117 VAL F CA 1
ATOM 8774 C C . VAL F 2 140 ? 14.930 39.226 28.137 1.00 12.57 117 VAL F C 1
ATOM 8775 O O . VAL F 2 140 ? 13.802 38.938 28.534 1.00 12.59 117 VAL F O 1
ATOM 8779 N N . THR F 2 141 ? 15.224 40.442 27.709 1.00 13.84 118 THR F N 1
ATOM 8780 C CA . THR F 2 141 ? 14.307 41.581 27.940 1.00 13.87 118 THR F CA 1
ATOM 8781 C C . THR F 2 141 ? 14.116 42.395 26.689 1.00 14.03 118 THR F C 1
ATOM 8782 O O . THR F 2 141 ? 14.931 42.398 25.763 1.00 14.38 118 THR F O 1
ATOM 8786 N N . ASP F 2 142 ? 13.009 43.171 26.680 1.00 14.42 119 ASP F N 1
ATOM 8787 C CA . ASP F 2 142 ? 12.742 44.193 25.757 1.00 17.37 119 ASP F CA 1
ATOM 8788 C C . ASP F 2 142 ? 12.578 43.808 24.295 1.00 17.08 119 ASP F C 1
ATOM 8789 O O . ASP F 2 142 ? 13.053 44.503 23.428 1.00 22.53 119 ASP F O 1
ATOM 8794 N N . PHE F 2 143 ? 11.985 42.647 24.048 1.00 14.63 120 PHE F N 1
ATOM 8795 C CA . PHE F 2 143 ? 11.869 42.204 22.698 1.00 14.16 120 PHE F CA 1
ATOM 8796 C C . PHE F 2 143 ? 10.416 42.218 22.202 1.00 13.61 120 PHE F C 1
ATOM 8797 O O . PHE F 2 143 ? 9.473 42.174 22.976 1.00 14.09 120 PHE F O 1
ATOM 8805 N N . TYR F 2 144 ? 10.291 42.115 20.876 1.00 12.50 121 TYR F N 1
ATOM 8806 C CA . TYR F 2 144 ? 9.015 42.056 20.196 1.00 13.45 121 TYR F CA 1
ATOM 8807 C C . TYR F 2 144 ? 9.283 41.514 18.753 1.00 14.14 121 TYR F C 1
ATOM 8808 O O . TYR F 2 144 ? 10.182 42.001 18.093 1.00 13.99 121 TYR F O 1
ATOM 8817 N N . PRO F 2 145 ? 8.465 40.579 18.284 1.00 15.05 122 PRO F N 1
ATOM 8818 C CA . PRO F 2 145 ? 7.336 39.917 18.952 1.00 13.90 122 PRO F CA 1
ATOM 8819 C C . PRO F 2 145 ? 7.699 38.858 19.958 1.00 14.83 122 PRO F C 1
ATOM 8820 O O . PRO F 2 145 ? 8.881 38.753 20.336 1.00 15.36 122 PRO F O 1
ATOM 8824 N N . GLY F 2 146 ? 6.682 38.142 20.446 1.00 14.40 123 GLY F N 1
ATOM 8825 C CA . GLY F 2 146 ? 6.806 37.340 21.584 1.00 14.28 123 GLY F CA 1
ATOM 8826 C C . GLY F 2 146 ? 7.532 36.040 21.417 1.00 17.68 123 GLY F C 1
ATOM 8827 O O . GLY F 2 146 ? 8.117 35.506 22.362 1.00 20.33 123 GLY F O 1
ATOM 8828 N N A SER F 2 147 ? 7.427 35.447 20.249 0.51 17.25 124 SER F N 1
ATOM 8829 N N B SER F 2 147 ? 7.549 35.554 20.183 0.49 16.87 124 SER F N 1
ATOM 8830 C CA A SER F 2 147 ? 8.045 34.125 20.101 0.51 18.23 124 SER F CA 1
ATOM 8831 C CA B SER F 2 147 ? 8.171 34.253 19.902 0.49 17.94 124 SER F CA 1
ATOM 8832 C C A SER F 2 147 ? 9.581 34.276 20.143 0.51 17.24 124 SER F C 1
ATOM 8833 C C B SER F 2 147 ? 9.671 34.315 20.116 0.49 16.94 124 SER F C 1
ATOM 8834 O O A SER F 2 147 ? 10.168 35.150 19.492 0.51 16.00 124 SER F O 1
ATOM 8835 O O B SER F 2 147 ? 10.343 35.171 19.542 0.49 15.61 124 SER F O 1
ATOM 8840 N N . ILE F 2 148 ? 10.204 33.403 20.919 1.00 16.56 125 ILE F N 1
ATOM 8841 C CA . ILE F 2 148 ? 11.643 33.425 21.182 1.00 16.42 125 ILE F CA 1
ATOM 8842 C C . ILE F 2 148 ? 12.085 32.043 21.546 1.00 16.86 125 ILE F C 1
ATOM 8843 O O . ILE F 2 148 ? 11.285 31.237 22.038 1.00 18.47 125 ILE F O 1
ATOM 8848 N N . GLN F 2 149 ? 13.384 31.756 21.352 1.00 16.67 126 GLN F N 1
ATOM 8849 C CA . GLN F 2 149 ? 13.961 30.453 21.739 1.00 16.30 126 GLN F CA 1
ATOM 8850 C C . GLN F 2 149 ? 15.240 30.762 22.507 1.00 14.73 126 GLN F C 1
ATOM 8851 O O . GLN F 2 149 ? 16.047 31.553 22.041 1.00 16.37 126 GLN F O 1
ATOM 8857 N N . VAL F 2 150 ? 15.333 30.218 23.693 1.00 14.38 127 VAL F N 1
ATOM 8858 C CA . VAL F 2 150 ? 16.466 30.410 24.542 1.00 17.03 127 VAL F CA 1
ATOM 8859 C C . VAL F 2 150 ? 17.054 29.019 24.796 1.00 18.73 127 VAL F C 1
ATOM 8860 O O . VAL F 2 150 ? 16.373 28.108 25.156 1.00 21.54 127 VAL F O 1
ATOM 8864 N N . ARG F 2 151 ? 18.349 28.864 24.622 1.00 18.87 128 ARG F N 1
ATOM 8865 C CA . ARG F 2 151 ? 19.037 27.556 24.766 1.00 18.17 128 ARG F CA 1
ATOM 8866 C C . ARG F 2 151 ? 20.267 27.738 25.710 1.00 18.38 128 ARG F C 1
ATOM 8867 O O . ARG F 2 151 ? 20.873 28.825 25.798 1.00 17.08 128 ARG F O 1
ATOM 8875 N N . TRP F 2 152 ? 20.541 26.700 26.472 1.00 16.38 129 TRP F N 1
ATOM 8876 C CA . TRP F 2 152 ? 21.618 26.707 27.484 1.00 17.78 129 TRP F CA 1
ATOM 8877 C C . TRP F 2 152 ? 22.663 25.672 27.041 1.00 17.56 129 TRP F C 1
ATOM 8878 O O . TRP F 2 152 ? 22.286 24.568 26.702 1.00 17.63 129 TRP F O 1
ATOM 8889 N N . PHE F 2 153 ? 23.943 26.006 27.197 1.00 15.88 130 PHE F N 1
ATOM 8890 C CA . PHE F 2 153 ? 25.066 25.144 26.887 1.00 16.98 130 PHE F CA 1
ATOM 8891 C C . PHE F 2 153 ? 26.049 25.160 28.080 1.00 20.01 130 PHE F C 1
ATOM 8892 O O . PHE F 2 153 ? 26.271 26.195 28.738 1.00 18.88 130 PHE F O 1
ATOM 8900 N N . LEU F 2 154 ? 26.549 23.966 28.422 1.00 19.87 131 LEU F N 1
ATOM 8901 C CA . LEU F 2 154 ? 27.647 23.888 29.409 1.00 19.94 131 LEU F CA 1
ATOM 8902 C C . LEU F 2 154 ? 28.868 23.280 28.740 1.00 21.85 131 LEU F C 1
ATOM 8903 O O . LEU F 2 154 ? 28.726 22.209 28.170 1.00 19.14 131 LEU F O 1
ATOM 8908 N N . ASN F 2 155 ? 29.990 24.000 28.727 1.00 21.47 132 ASN F N 1
ATOM 8909 C CA . ASN F 2 155 ? 31.213 23.593 28.050 1.00 25.67 132 ASN F CA 1
ATOM 8910 C C . ASN F 2 155 ? 30.965 23.084 26.636 1.00 29.46 132 ASN F C 1
ATOM 8911 O O . ASN F 2 155 ? 31.493 22.024 26.260 1.00 24.16 132 ASN F O 1
ATOM 8916 N N . GLY F 2 156 ? 30.207 23.875 25.867 1.00 23.00 133 GLY F N 1
ATOM 8917 C CA . GLY F 2 156 ? 29.932 23.571 24.476 1.00 23.53 133 GLY F CA 1
ATOM 8918 C C . GLY F 2 156 ? 28.845 22.551 24.164 1.00 21.68 133 GLY F C 1
ATOM 8919 O O . GLY F 2 156 ? 28.545 22.336 23.022 1.00 24.17 133 GLY F O 1
ATOM 8920 N N . GLN F 2 157 ? 28.232 21.953 25.136 1.00 19.37 134 GLN F N 1
ATOM 8921 C CA . GLN F 2 157 ? 27.215 20.950 24.891 1.00 18.79 134 GLN F CA 1
ATOM 8922 C C . GLN F 2 157 ? 25.875 21.412 25.440 1.00 19.91 134 GLN F C 1
ATOM 8923 O O . GLN F 2 157 ? 25.733 21.838 26.615 1.00 19.30 134 GLN F O 1
ATOM 8929 N N . GLU F 2 158 ? 24.814 21.253 24.674 1.00 19.34 135 GLU F N 1
ATOM 8930 C CA . GLU F 2 158 ? 23.518 21.771 25.113 1.00 19.33 135 GLU F CA 1
ATOM 8931 C C . GLU F 2 158 ? 22.879 21.008 26.237 1.00 24.11 135 GLU F C 1
ATOM 8932 O O . GLU F 2 158 ? 22.919 19.801 26.221 1.00 24.66 135 GLU F O 1
ATOM 8938 N N . GLU F 2 159 ? 22.271 21.724 27.185 1.00 23.91 136 GLU F N 1
ATOM 8939 C CA . GLU F 2 159 ? 21.504 21.143 28.299 1.00 26.31 136 GLU F CA 1
ATOM 8940 C C . GLU F 2 159 ? 20.033 21.335 28.067 1.00 30.70 136 GLU F C 1
ATOM 8941 O O . GLU F 2 159 ? 19.609 22.461 27.734 1.00 27.87 136 GLU F O 1
ATOM 8947 N N . THR F 2 160 ? 19.213 20.303 28.241 1.00 28.70 137 THR F N 1
ATOM 8948 C CA . THR F 2 160 ? 17.754 20.534 28.081 1.00 33.49 137 THR F CA 1
ATOM 8949 C C . THR F 2 160 ? 16.982 20.131 29.358 1.00 33.43 137 THR F C 1
ATOM 8950 O O . THR F 2 160 ? 16.108 20.877 29.873 1.00 32.88 137 THR F O 1
ATOM 8954 N N . ALA F 2 161 ? 17.311 18.979 29.888 1.00 33.28 138 ALA F N 1
ATOM 8955 C CA . ALA F 2 161 ? 16.839 18.650 31.226 1.00 40.03 138 ALA F CA 1
ATOM 8956 C C . ALA F 2 161 ? 17.614 19.473 32.275 1.00 36.75 138 ALA F C 1
ATOM 8957 O O . ALA F 2 161 ? 18.781 19.788 32.144 1.00 53.31 138 ALA F O 1
ATOM 8959 N N . GLY F 2 162 ? 16.926 19.829 33.329 1.00 37.43 139 GLY F N 1
ATOM 8960 C CA . GLY F 2 162 ? 17.450 20.784 34.276 1.00 33.34 139 GLY F CA 1
ATOM 8961 C C . GLY F 2 162 ? 17.127 22.243 33.910 1.00 31.00 139 GLY F C 1
ATOM 8962 O O . GLY F 2 162 ? 17.637 23.150 34.552 1.00 32.89 139 GLY F O 1
ATOM 8963 N N . VAL F 2 163 ? 16.371 22.463 32.850 1.00 27.22 140 VAL F N 1
ATOM 8964 C CA . VAL F 2 163 ? 16.016 23.832 32.414 1.00 25.02 140 VAL F CA 1
ATOM 8965 C C . VAL F 2 163 ? 14.585 24.142 32.826 1.00 21.96 140 VAL F C 1
ATOM 8966 O O . VAL F 2 163 ? 13.644 23.412 32.480 1.00 22.67 140 VAL F O 1
ATOM 8970 N N . VAL F 2 164 ? 14.375 25.306 33.471 1.00 21.77 141 VAL F N 1
ATOM 8971 C CA . VAL F 2 164 ? 13.033 25.746 33.750 1.00 21.66 141 VAL F CA 1
ATOM 8972 C C . VAL F 2 164 ? 12.885 27.212 33.283 1.00 19.28 141 VAL F C 1
ATOM 8973 O O . VAL F 2 164 ? 13.906 27.947 33.147 1.00 23.26 141 VAL F O 1
ATOM 8977 N N . SER F 2 165 ? 11.668 27.617 33.040 1.00 21.24 142 SER F N 1
ATOM 8978 C CA . SER F 2 165 ? 11.420 28.954 32.538 1.00 21.69 142 SER F CA 1
ATOM 8979 C C . SER F 2 165 ? 10.222 29.614 33.162 1.00 21.24 142 SER F C 1
ATOM 8980 O O . SER F 2 165 ? 9.205 28.985 33.507 1.00 21.72 142 SER F O 1
ATOM 8983 N N . THR F 2 166 ? 10.254 30.921 33.140 1.00 21.43 143 THR F N 1
ATOM 8984 C CA . THR F 2 166 ? 8.999 31.645 33.398 1.00 21.14 143 THR F CA 1
ATOM 8985 C C . THR F 2 166 ? 8.104 31.499 32.171 1.00 18.86 143 THR F C 1
ATOM 8986 O O . THR F 2 166 ? 8.495 31.122 31.127 1.00 20.01 143 THR F O 1
ATOM 8990 N N . ASN F 2 167 ? 6.849 31.892 32.311 1.00 20.51 144 ASN F N 1
ATOM 8991 C CA . ASN F 2 167 ? 6.019 32.162 31.142 1.00 22.29 144 ASN F CA 1
ATOM 8992 C C . ASN F 2 167 ? 6.684 33.324 30.391 1.00 20.92 144 ASN F C 1
ATOM 8993 O O . ASN F 2 167 ? 7.520 34.041 30.963 1.00 19.89 144 ASN F O 1
ATOM 8998 N N . LEU F 2 168 ? 6.371 33.433 29.099 1.00 21.75 145 LEU F N 1
ATOM 8999 C CA . LEU F 2 168 ? 6.578 34.687 28.388 1.00 19.67 145 LEU F CA 1
ATOM 9000 C C . LEU F 2 168 ? 5.806 35.760 29.146 1.00 19.89 145 LEU F C 1
ATOM 9001 O O . LEU F 2 168 ? 4.629 35.579 29.385 1.00 21.65 145 LEU F O 1
ATOM 9006 N N . ILE F 2 169 ? 6.477 36.859 29.486 1.00 16.72 146 ILE F N 1
ATOM 9007 C CA . ILE F 2 169 ? 5.911 37.927 30.317 1.00 14.88 146 ILE F CA 1
ATOM 9008 C C . ILE F 2 169 ? 5.733 39.165 29.406 1.00 13.01 146 ILE F C 1
ATOM 9009 O O . ILE F 2 169 ? 6.651 39.689 28.734 1.00 14.98 146 ILE F O 1
ATOM 9014 N N . ARG F 2 170 ? 4.509 39.646 29.335 1.00 13.70 147 ARG F N 1
ATOM 9015 C CA . ARG F 2 170 ? 4.145 40.834 28.565 1.00 14.49 147 ARG F CA 1
ATOM 9016 C C . ARG F 2 170 ? 4.374 42.065 29.519 1.00 15.73 147 ARG F C 1
ATOM 9017 O O . ARG F 2 170 ? 3.903 41.995 30.668 1.00 16.43 147 ARG F O 1
ATOM 9025 N N . ASN F 2 171 ? 5.077 43.138 29.084 1.00 13.30 148 ASN F N 1
ATOM 9026 C CA . ASN F 2 171 ? 5.399 44.290 29.934 1.00 14.33 148 ASN F CA 1
ATOM 9027 C C . ASN F 2 171 ? 4.321 45.360 29.815 1.00 13.62 148 ASN F C 1
ATOM 9028 O O . ASN F 2 171 ? 4.266 46.346 30.595 1.00 16.07 148 ASN F O 1
ATOM 9033 N N . GLY F 2 172 ? 3.430 45.199 28.828 1.00 12.90 149 GLY F N 1
ATOM 9034 C CA . GLY F 2 172 ? 2.343 46.145 28.599 1.00 14.73 149 GLY F CA 1
ATOM 9035 C C . GLY F 2 172 ? 2.664 47.307 27.729 1.00 17.03 149 GLY F C 1
ATOM 9036 O O . GLY F 2 172 ? 1.791 48.180 27.500 1.00 20.85 149 GLY F O 1
ATOM 9037 N N . ASP F 2 173 ? 3.899 47.435 27.287 1.00 16.05 150 ASP F N 1
ATOM 9038 C CA . ASP F 2 173 ? 4.391 48.564 26.540 1.00 18.14 150 ASP F CA 1
ATOM 9039 C C . ASP F 2 173 ? 4.934 48.140 25.152 1.00 16.34 150 ASP F C 1
ATOM 9040 O O . ASP F 2 173 ? 5.866 48.750 24.574 1.00 18.44 150 ASP F O 1
ATOM 9045 N N . TRP F 2 174 ? 4.321 47.086 24.626 1.00 14.76 151 TRP F N 1
ATOM 9046 C CA . TRP F 2 174 ? 4.721 46.498 23.309 1.00 14.20 151 TRP F CA 1
ATOM 9047 C C . TRP F 2 174 ? 6.129 45.838 23.316 1.00 12.90 151 TRP F C 1
ATOM 9048 O O . TRP F 2 174 ? 6.852 45.874 22.306 1.00 13.88 151 TRP F O 1
ATOM 9059 N N . THR F 2 175 ? 6.485 45.338 24.483 1.00 14.40 152 THR F N 1
ATOM 9060 C CA . THR F 2 175 ? 7.686 44.523 24.662 1.00 13.46 152 THR F CA 1
ATOM 9061 C C . THR F 2 175 ? 7.396 43.397 25.582 1.00 12.88 152 THR F C 1
ATOM 9062 O O . THR F 2 175 ? 6.411 43.426 26.400 1.00 12.63 152 THR F O 1
ATOM 9066 N N . PHE F 2 176 ? 8.186 42.314 25.472 1.00 12.23 153 PHE F N 1
ATOM 9067 C CA . PHE F 2 176 ? 8.156 41.156 26.297 1.00 12.85 153 PHE F CA 1
ATOM 9068 C C . PHE F 2 176 ? 9.481 40.899 27.068 1.00 13.27 153 PHE F C 1
ATOM 9069 O O . PHE F 2 176 ? 10.532 41.472 26.766 1.00 13.61 153 PHE F O 1
ATOM 9077 N N . GLN F 2 177 ? 9.437 40.025 28.047 1.00 13.46 154 GLN F N 1
ATOM 9078 C CA . GLN F 2 177 ? 10.652 39.471 28.648 1.00 13.15 154 GLN F CA 1
ATOM 9079 C C . GLN F 2 177 ? 10.421 38.005 29.000 1.00 13.55 154 GLN F C 1
ATOM 9080 O O . GLN F 2 177 ? 9.276 37.552 29.036 1.00 13.68 154 GLN F O 1
ATOM 9086 N N . ILE F 2 178 ? 11.507 37.276 29.267 1.00 13.37 155 ILE F N 1
ATOM 9087 C CA . ILE F 2 178 ? 11.431 35.969 29.765 1.00 14.86 155 ILE F CA 1
ATOM 9088 C C . ILE F 2 178 ? 12.667 35.619 30.595 1.00 14.42 155 ILE F C 1
ATOM 9089 O O . ILE F 2 178 ? 13.747 36.123 30.324 1.00 13.81 155 ILE F O 1
ATOM 9094 N N . LEU F 2 179 ? 12.527 34.748 31.553 1.00 13.52 156 LEU F N 1
ATOM 9095 C CA . LEU F 2 179 ? 13.676 34.262 32.338 1.00 15.42 156 LEU F CA 1
ATOM 9096 C C . LEU F 2 179 ? 13.724 32.755 32.168 1.00 16.45 156 LEU F C 1
ATOM 9097 O O . LEU F 2 179 ? 12.771 32.053 32.405 1.00 18.66 156 LEU F O 1
ATOM 9102 N N . VAL F 2 180 ? 14.891 32.315 31.758 1.00 16.25 157 VAL F N 1
ATOM 9103 C CA . VAL F 2 180 ? 15.171 30.877 31.491 1.00 18.87 157 VAL F CA 1
ATOM 9104 C C . VAL F 2 180 ? 16.320 30.483 32.392 1.00 19.64 157 VAL F C 1
ATOM 9105 O O . VAL F 2 180 ? 17.423 31.038 32.306 1.00 21.64 157 VAL F O 1
ATOM 9109 N N . MET F 2 181 ? 16.084 29.446 33.172 1.00 19.25 158 MET F N 1
ATOM 9110 C CA . MET F 2 181 ? 16.972 29.095 34.276 1.00 23.39 158 MET F CA 1
ATOM 9111 C C . MET F 2 181 ? 17.549 27.674 34.158 1.00 19.86 158 MET F C 1
ATOM 9112 O O . MET F 2 181 ? 16.860 26.746 33.709 1.00 22.80 158 MET F O 1
ATOM 9117 N N . LEU F 2 182 ? 18.787 27.546 34.507 1.00 18.49 159 LEU F N 1
ATOM 9118 C CA . LEU F 2 182 ? 19.504 26.260 34.455 1.00 20.61 159 LEU F CA 1
ATOM 9119 C C . LEU F 2 182 ? 19.977 25.881 35.868 1.00 24.28 159 LEU F C 1
ATOM 9120 O O . LEU F 2 182 ? 20.744 26.597 36.462 1.00 24.22 159 LEU F O 1
ATOM 9125 N N . GLU F 2 183 ? 19.553 24.715 36.324 1.00 27.06 160 GLU F N 1
ATOM 9126 C CA . GLU F 2 183 ? 20.091 24.111 37.534 1.00 31.57 160 GLU F CA 1
ATOM 9127 C C . GLU F 2 183 ? 21.499 23.761 37.271 1.00 32.20 160 GLU F C 1
ATOM 9128 O O . GLU F 2 183 ? 21.815 23.103 36.288 1.00 33.21 160 GLU F O 1
ATOM 9134 N N . MET F 2 184 ? 22.392 24.232 38.116 1.00 31.84 161 MET F N 1
ATOM 9135 C CA . MET F 2 184 ? 23.756 23.929 37.896 1.00 30.02 161 MET F CA 1
ATOM 9136 C C . MET F 2 184 ? 24.525 23.477 39.156 1.00 34.56 161 MET F C 1
ATOM 9137 O O . MET F 2 184 ? 24.119 23.774 40.278 1.00 32.70 161 MET F O 1
ATOM 9142 N N . THR F 2 185 ? 25.677 22.862 38.893 1.00 35.23 162 THR F N 1
ATOM 9143 C CA . THR F 2 185 ? 26.625 22.373 39.908 1.00 43.80 162 THR F CA 1
ATOM 9144 C C . THR F 2 185 ? 27.980 22.653 39.318 1.00 38.81 162 THR F C 1
ATOM 9145 O O . THR F 2 185 ? 28.657 21.756 38.825 1.00 48.85 162 THR F O 1
ATOM 9149 N N . PRO F 2 186 ? 28.334 23.922 39.264 1.00 36.61 163 PRO F N 1
ATOM 9150 C CA . PRO F 2 186 ? 29.532 24.394 38.616 1.00 36.87 163 PRO F CA 1
ATOM 9151 C C . PRO F 2 186 ? 30.830 23.976 39.317 1.00 43.93 163 PRO F C 1
ATOM 9152 O O . PRO F 2 186 ? 30.864 23.916 40.548 1.00 44.07 163 PRO F O 1
ATOM 9156 N N . GLN F 2 187 ? 31.860 23.739 38.508 1.00 39.64 164 GLN F N 1
ATOM 9157 C CA . GLN F 2 187 ? 33.217 23.431 38.940 1.00 46.44 164 GLN F CA 1
ATOM 9158 C C . GLN F 2 187 ? 34.021 24.536 38.381 1.00 46.50 164 GLN F C 1
ATOM 9159 O O . GLN F 2 187 ? 33.621 25.111 37.388 1.00 42.34 164 GLN F O 1
ATOM 9165 N N . GLN F 2 188 ? 35.184 24.785 38.971 1.00 52.81 165 GLN F N 1
ATOM 9166 C CA . GLN F 2 188 ? 36.187 25.733 38.459 1.00 56.71 165 GLN F CA 1
ATOM 9167 C C . GLN F 2 188 ? 36.430 25.469 36.981 1.00 54.59 165 GLN F C 1
ATOM 9168 O O . GLN F 2 188 ? 36.626 24.305 36.576 1.00 52.06 165 GLN F O 1
ATOM 9174 N N . GLY F 2 189 ? 36.385 26.524 36.169 1.00 48.30 166 GLY F N 1
ATOM 9175 C CA . GLY F 2 189 ? 36.604 26.355 34.729 1.00 49.90 166 GLY F CA 1
ATOM 9176 C C . GLY F 2 189 ? 35.347 26.043 33.863 1.00 41.57 166 GLY F C 1
ATOM 9177 O O . GLY F 2 189 ? 35.425 26.181 32.656 1.00 42.59 166 GLY F O 1
ATOM 9178 N N . ASP F 2 190 ? 34.251 25.565 34.464 1.00 36.63 167 ASP F N 1
ATOM 9179 C CA . ASP F 2 190 ? 32.929 25.468 33.749 1.00 30.64 167 ASP F CA 1
ATOM 9180 C C . ASP F 2 190 ? 32.551 26.738 33.043 1.00 32.53 167 ASP F C 1
ATOM 9181 O O . ASP F 2 190 ? 32.581 27.851 33.635 1.00 29.72 167 ASP F O 1
ATOM 9186 N N . VAL F 2 191 ? 32.219 26.638 31.743 1.00 27.50 168 VAL F N 1
ATOM 9187 C CA . VAL F 2 191 ? 31.790 27.818 30.988 1.00 25.58 168 VAL F CA 1
ATOM 9188 C C . VAL F 2 191 ? 30.339 27.598 30.498 1.00 22.82 168 VAL F C 1
ATOM 9189 O O . VAL F 2 191 ? 30.030 26.613 29.824 1.00 21.40 168 VAL F O 1
ATOM 9193 N N . TYR F 2 192 ? 29.426 28.470 30.937 1.00 19.76 169 TYR F N 1
ATOM 9194 C CA . TYR F 2 192 ? 28.011 28.352 30.637 1.00 18.73 169 TYR F CA 1
ATOM 9195 C C . TYR F 2 192 ? 27.628 29.420 29.622 1.00 21.19 169 TYR F C 1
ATOM 9196 O O . TYR F 2 192 ? 28.106 30.590 29.699 1.00 21.32 169 TYR F O 1
ATOM 9205 N N . THR F 2 193 ? 26.816 29.032 28.618 1.00 19.66 170 THR F N 1
ATOM 9206 C CA . THR F 2 193 ? 26.426 29.976 27.572 1.00 19.67 170 THR F CA 1
ATOM 9207 C C . THR F 2 193 ? 24.966 29.955 27.364 1.00 20.91 170 THR F C 1
ATOM 9208 O O . THR F 2 193 ? 24.377 28.866 27.319 1.00 16.93 170 THR F O 1
ATOM 9212 N N A CYS F 2 194 ? 24.322 31.136 27.350 0.47 18.63 171 CYS F N 1
ATOM 9213 N N B CYS F 2 194 ? 24.355 31.159 27.384 0.53 18.48 171 CYS F N 1
ATOM 9214 C CA A CYS F 2 194 ? 22.883 31.212 27.021 0.47 20.11 171 CYS F CA 1
ATOM 9215 C CA B CYS F 2 194 ? 22.942 31.338 27.026 0.53 20.76 171 CYS F CA 1
ATOM 9216 C C A CYS F 2 194 ? 22.786 31.804 25.608 0.47 17.29 171 CYS F C 1
ATOM 9217 C C B CYS F 2 194 ? 22.929 31.713 25.522 0.53 17.14 171 CYS F C 1
ATOM 9218 O O A CYS F 2 194 ? 23.345 32.870 25.348 0.47 16.96 171 CYS F O 1
ATOM 9219 O O B CYS F 2 194 ? 23.731 32.506 25.076 0.53 16.39 171 CYS F O 1
ATOM 9224 N N . GLN F 2 195 ? 22.030 31.134 24.729 1.00 16.34 172 GLN F N 1
ATOM 9225 C CA . GLN F 2 195 ? 21.887 31.492 23.333 1.00 14.73 172 GLN F CA 1
ATOM 9226 C C . GLN F 2 195 ? 20.446 31.846 23.028 1.00 13.14 172 GLN F C 1
ATOM 9227 O O . GLN F 2 195 ? 19.507 31.087 23.386 1.00 16.82 172 GLN F O 1
ATOM 9233 N N . VAL F 2 196 ? 20.285 33.001 22.431 1.00 13.73 173 VAL F N 1
ATOM 9234 C CA . VAL F 2 196 ? 18.957 33.512 22.138 1.00 13.79 173 VAL F CA 1
ATOM 9235 C C . VAL F 2 196 ? 18.699 33.678 20.665 1.00 13.03 173 VAL F C 1
ATOM 9236 O O . VAL F 2 196 ? 19.491 34.341 19.973 1.00 16.74 173 VAL F O 1
ATOM 9240 N N . GLU F 2 197 ? 17.591 33.076 20.188 1.00 14.80 174 GLU F N 1
ATOM 9241 C CA . GLU F 2 197 ? 17.176 33.143 18.808 1.00 16.51 174 GLU F CA 1
ATOM 9242 C C . GLU F 2 197 ? 15.879 33.932 18.698 1.00 16.35 174 GLU F C 1
ATOM 9243 O O . GLU F 2 197 ? 14.940 33.670 19.437 1.00 15.27 174 GLU F O 1
ATOM 9249 N N . HIS F 2 198 ? 15.877 34.912 17.827 1.00 16.39 175 HIS F N 1
ATOM 9250 C CA . HIS F 2 198 ? 14.666 35.747 17.694 1.00 14.85 175 HIS F CA 1
ATOM 9251 C C . HIS F 2 198 ? 14.595 36.308 16.251 1.00 16.08 175 HIS F C 1
ATOM 9252 O O . HIS F 2 198 ? 15.631 36.619 15.649 1.00 16.66 175 HIS F O 1
ATOM 9259 N N . THR F 2 199 ? 13.359 36.583 15.771 1.00 16.49 176 THR F N 1
ATOM 9260 C CA . THR F 2 199 ? 13.121 37.025 14.393 1.00 15.32 176 THR F CA 1
ATOM 9261 C C . THR F 2 199 ? 13.729 38.377 14.141 1.00 15.94 176 THR F C 1
ATOM 9262 O O . THR F 2 199 ? 14.147 38.728 13.011 1.00 19.32 176 THR F O 1
ATOM 9266 N N . SER F 2 200 ? 13.906 39.167 15.158 1.00 14.35 177 SER F N 1
ATOM 9267 C CA . SER F 2 200 ? 14.616 40.458 15.005 1.00 15.47 177 SER F CA 1
ATOM 9268 C C . SER F 2 200 ? 16.140 40.393 14.743 1.00 18.29 177 SER F C 1
ATOM 9269 O O . SER F 2 200 ? 16.747 41.384 14.406 1.00 19.53 177 SER F O 1
ATOM 9272 N N . LEU F 2 201 ? 16.741 39.211 15.014 1.00 18.68 178 LEU F N 1
ATOM 9273 C CA . LEU F 2 201 ? 18.178 38.980 14.947 1.00 20.52 178 LEU F CA 1
ATOM 9274 C C . LEU F 2 201 ? 18.543 38.270 13.634 1.00 22.95 178 LEU F C 1
ATOM 9275 O O . LEU F 2 201 ? 17.832 37.400 13.180 1.00 26.94 178 LEU F O 1
ATOM 9280 N N . ASP F 2 202 ? 19.666 38.631 13.048 1.00 22.20 179 ASP F N 1
ATOM 9281 C CA . ASP F 2 202 ? 20.138 37.871 11.869 1.00 24.23 179 ASP F CA 1
ATOM 9282 C C . ASP F 2 202 ? 21.102 36.765 12.232 1.00 20.94 179 ASP F C 1
ATOM 9283 O O . ASP F 2 202 ? 21.536 36.020 11.358 1.00 19.36 179 ASP F O 1
ATOM 9288 N N . SER F 2 203 ? 21.474 36.708 13.498 1.00 19.39 180 SER F N 1
ATOM 9289 C CA . SER F 2 203 ? 22.221 35.604 14.045 1.00 19.56 180 SER F CA 1
ATOM 9290 C C . SER F 2 203 ? 21.934 35.539 15.537 1.00 21.93 180 SER F C 1
ATOM 9291 O O . SER F 2 203 ? 21.506 36.514 16.109 1.00 18.49 180 SER F O 1
ATOM 9294 N N . PRO F 2 204 ? 22.254 34.424 16.180 1.00 19.22 181 PRO F N 1
ATOM 9295 C CA . PRO F 2 204 ? 21.863 34.336 17.612 1.00 21.16 181 PRO F CA 1
ATOM 9296 C C . PRO F 2 204 ? 22.722 35.255 18.540 1.00 20.41 181 PRO F C 1
ATOM 9297 O O . PRO F 2 204 ? 23.831 35.622 18.176 1.00 20.51 181 PRO F O 1
ATOM 9301 N N . VAL F 2 205 ? 22.192 35.586 19.685 1.00 19.25 182 VAL F N 1
ATOM 9302 C CA . VAL F 2 205 ? 22.956 36.325 20.698 1.00 20.83 182 VAL F CA 1
ATOM 9303 C C . VAL F 2 205 ? 23.362 35.306 21.699 1.00 17.60 182 VAL F C 1
ATOM 9304 O O . VAL F 2 205 ? 22.536 34.513 22.088 1.00 17.45 182 VAL F O 1
ATOM 9308 N N . THR F 2 206 ? 24.640 35.326 22.102 1.00 19.39 183 THR F N 1
ATOM 9309 C CA . THR F 2 206 ? 25.150 34.465 23.151 1.00 21.63 183 THR F CA 1
ATOM 9310 C C . THR F 2 206 ? 25.821 35.281 24.252 1.00 18.59 183 THR F C 1
ATOM 9311 O O . THR F 2 206 ? 26.455 36.323 23.995 1.00 20.30 183 THR F O 1
ATOM 9315 N N . VAL F 2 207 ? 25.566 34.863 25.459 1.00 17.74 184 VAL F N 1
ATOM 9316 C CA . VAL F 2 207 ? 26.210 35.442 26.629 1.00 20.77 184 VAL F CA 1
ATOM 9317 C C . VAL F 2 207 ? 26.797 34.287 27.414 1.00 21.69 184 VAL F C 1
ATOM 9318 O O . VAL F 2 207 ? 26.094 33.326 27.766 1.00 18.71 184 VAL F O 1
ATOM 9322 N N . GLU F 2 208 ? 28.090 34.443 27.754 1.00 23.90 185 GLU F N 1
ATOM 9323 C CA . GLU F 2 208 ? 28.842 33.468 28.604 1.00 23.53 185 GLU F CA 1
ATOM 9324 C C . GLU F 2 208 ? 28.903 33.853 30.062 1.00 23.63 185 GLU F C 1
ATOM 9325 O O . GLU F 2 208 ? 28.837 35.043 30.443 1.00 29.57 185 GLU F O 1
ATOM 9331 N N . TRP F 2 209 ? 28.900 32.847 30.919 1.00 21.87 186 TRP F N 1
ATOM 9332 C CA . TRP F 2 209 ? 29.143 33.061 32.330 1.00 24.94 186 TRP F CA 1
ATOM 9333 C C . TRP F 2 209 ? 30.143 31.996 32.765 1.00 25.78 186 TRP F C 1
ATOM 9334 O O . TRP F 2 209 ? 29.959 30.789 32.522 1.00 21.75 186 TRP F O 1
ATOM 9345 N N . LYS F 2 210 ? 31.215 32.454 33.411 1.00 25.42 187 LYS F N 1
ATOM 9346 C CA . LYS F 2 210 ? 32.290 31.532 33.842 1.00 35.76 187 LYS F CA 1
ATOM 9347 C C . LYS F 2 210 ? 32.248 31.432 35.341 1.00 36.25 187 LYS F C 1
ATOM 9348 O O . LYS F 2 210 ? 32.176 32.426 36.049 1.00 35.13 187 LYS F O 1
ATOM 9354 N N . ALA F 2 211 ? 32.147 30.204 35.791 1.00 36.22 188 ALA F N 1
ATOM 9355 C CA . ALA F 2 211 ? 32.261 29.831 37.182 1.00 43.48 188 ALA F CA 1
ATOM 9356 C C . ALA F 2 211 ? 33.621 30.254 37.767 1.00 42.56 188 ALA F C 1
ATOM 9357 O O . ALA F 2 211 ? 34.643 29.747 37.276 1.00 42.48 188 ALA F O 1
ATOM 9359 N N . ILE G 1 1 ? 51.420 27.946 -12.348 1.00 29.79 1 ILE G N 1
ATOM 9360 C CA . ILE G 1 1 ? 51.472 28.562 -11.002 1.00 25.47 1 ILE G CA 1
ATOM 9361 C C . ILE G 1 1 ? 50.048 28.757 -10.575 1.00 27.36 1 ILE G C 1
ATOM 9362 O O . ILE G 1 1 ? 49.256 29.298 -11.328 1.00 24.16 1 ILE G O 1
ATOM 9367 N N . LYS G 1 2 ? 49.717 28.362 -9.339 1.00 25.85 2 LYS G N 1
ATOM 9368 C CA . LYS G 1 2 ? 48.356 28.536 -8.858 1.00 23.26 2 LYS G CA 1
ATOM 9369 C C . LYS G 1 2 ? 48.098 30.030 -8.645 1.00 23.00 2 LYS G C 1
ATOM 9370 O O . LYS G 1 2 ? 48.914 30.736 -8.054 1.00 22.68 2 LYS G O 1
ATOM 9376 N N . ALA G 1 3 ? 46.969 30.483 -9.099 1.00 19.84 3 ALA G N 1
ATOM 9377 C CA . ALA G 1 3 ? 46.535 31.841 -8.858 1.00 21.00 3 ALA G CA 1
ATOM 9378 C C . ALA G 1 3 ? 45.065 32.014 -8.948 1.00 18.44 3 ALA G C 1
ATOM 9379 O O . ALA G 1 3 ? 44.437 31.567 -9.916 1.00 22.67 3 ALA G O 1
ATOM 9381 N N . ASP G 1 4 ? 44.525 32.740 -8.016 1.00 18.15 4 ASP G N 1
ATOM 9382 C CA . ASP G 1 4 ? 43.199 33.304 -8.066 1.00 20.48 4 ASP G CA 1
ATOM 9383 C C . ASP G 1 4 ? 43.098 34.417 -9.106 1.00 21.29 4 ASP G C 1
ATOM 9384 O O . ASP G 1 4 ? 42.115 34.527 -9.836 1.00 19.51 4 ASP G O 1
ATOM 9389 N N . HIS G 1 5 ? 44.152 35.220 -9.204 1.00 18.36 5 HIS G N 1
ATOM 9390 C CA . HIS G 1 5 ? 44.116 36.385 -10.102 1.00 16.53 5 HIS G CA 1
ATOM 9391 C C . HIS G 1 5 ? 45.572 36.680 -10.418 1.00 16.84 5 HIS G C 1
ATOM 9392 O O . HIS G 1 5 ? 46.450 36.419 -9.596 1.00 16.53 5 HIS G O 1
ATOM 9399 N N . VAL G 1 6 ? 45.820 37.278 -11.569 1.00 16.06 6 VAL G N 1
ATOM 9400 C CA . VAL G 1 6 ? 47.156 37.559 -12.035 1.00 15.29 6 VAL G CA 1
ATOM 9401 C C . VAL G 1 6 ? 47.173 39.002 -12.527 1.00 17.44 6 VAL G C 1
ATOM 9402 O O . VAL G 1 6 ? 46.339 39.376 -13.368 1.00 17.34 6 VAL G O 1
ATOM 9406 N N . SER G 1 7 ? 48.092 39.795 -11.996 1.00 14.92 7 SER G N 1
ATOM 9407 C CA . SER G 1 7 ? 48.246 41.181 -12.352 1.00 15.38 7 SER G CA 1
ATOM 9408 C C . SER G 1 7 ? 49.648 41.339 -12.925 1.00 15.26 7 SER G C 1
ATOM 9409 O O . SER G 1 7 ? 50.611 41.078 -12.238 1.00 17.99 7 SER G O 1
ATOM 9412 N N . THR G 1 8 ? 49.765 41.939 -14.101 1.00 14.57 8 THR G N 1
ATOM 9413 C CA . THR G 1 8 ? 51.011 41.983 -14.775 1.00 13.98 8 THR G CA 1
ATOM 9414 C C . THR G 1 8 ? 51.306 43.401 -15.396 1.00 12.72 8 THR G C 1
ATOM 9415 O O . THR G 1 8 ? 50.439 43.963 -16.032 1.00 12.72 8 THR G O 1
ATOM 9419 N N . TYR G 1 9 ? 52.457 43.924 -15.126 1.00 12.46 9 TYR G N 1
ATOM 9420 C CA . TYR G 1 9 ? 53.000 44.996 -15.951 1.00 12.18 9 TYR G CA 1
ATOM 9421 C C . TYR G 1 9 ? 53.709 44.303 -17.136 1.00 13.58 9 TYR G C 1
ATOM 9422 O O . TYR G 1 9 ? 54.533 43.388 -16.971 1.00 14.33 9 TYR G O 1
ATOM 9431 N N . ALA G 1 10 ? 53.350 44.705 -18.311 1.00 11.30 10 ALA G N 1
ATOM 9432 C CA . ALA G 1 10 ? 53.954 44.206 -19.532 1.00 11.53 10 ALA G CA 1
ATOM 9433 C C . ALA G 1 10 ? 54.408 45.335 -20.394 1.00 12.19 10 ALA G C 1
ATOM 9434 O O . ALA G 1 10 ? 53.721 46.345 -20.525 1.00 13.47 10 ALA G O 1
ATOM 9436 N N . ALA G 1 11 ? 55.621 45.211 -20.876 1.00 12.17 11 ALA G N 1
ATOM 9437 C CA . ALA G 1 11 ? 56.186 46.274 -21.745 1.00 9.26 11 ALA G CA 1
ATOM 9438 C C . ALA G 1 11 ? 57.067 45.703 -22.877 1.00 10.51 11 ALA G C 1
ATOM 9439 O O . ALA G 1 11 ? 57.718 44.655 -22.712 1.00 11.03 11 ALA G O 1
ATOM 9441 N N . PHE G 1 12 ? 57.186 46.398 -24.005 1.00 10.06 12 PHE G N 1
ATOM 9442 C CA . PHE G 1 12 ? 58.103 45.962 -25.022 1.00 9.44 12 PHE G CA 1
ATOM 9443 C C . PHE G 1 12 ? 58.650 47.173 -25.706 1.00 10.43 12 PHE G C 1
ATOM 9444 O O . PHE G 1 12 ? 58.042 48.286 -25.666 1.00 9.88 12 PHE G O 1
ATOM 9452 N N . VAL G 1 13 ? 59.778 46.943 -26.311 1.00 8.60 13 VAL G N 1
ATOM 9453 C CA . VAL G 1 13 ? 60.356 47.915 -27.216 1.00 10.06 13 VAL G CA 1
ATOM 9454 C C . VAL G 1 13 ? 60.785 47.147 -28.479 1.00 10.29 13 VAL G C 1
ATOM 9455 O O . VAL G 1 13 ? 61.199 45.991 -28.412 1.00 10.12 13 VAL G O 1
ATOM 9459 N N . GLN G 1 14 ? 60.799 47.848 -29.619 1.00 11.10 14 GLN G N 1
ATOM 9460 C CA . GLN G 1 14 ? 61.247 47.211 -30.865 1.00 13.07 14 GLN G CA 1
ATOM 9461 C C . GLN G 1 14 ? 61.698 48.222 -31.859 1.00 13.68 14 GLN G C 1
ATOM 9462 O O . GLN G 1 14 ? 61.509 49.442 -31.666 1.00 13.54 14 GLN G O 1
ATOM 9468 N N . THR G 1 15 ? 62.335 47.713 -32.911 1.00 14.57 15 THR G N 1
ATOM 9469 C CA . THR G 1 15 ? 62.799 48.611 -33.992 1.00 16.95 15 THR G CA 1
ATOM 9470 C C . THR G 1 15 ? 61.733 49.423 -34.735 1.00 16.69 15 THR G C 1
ATOM 9471 O O . THR G 1 15 ? 61.834 50.624 -34.886 1.00 16.31 15 THR G O 1
ATOM 9475 N N . HIS G 1 16 ? 60.667 48.762 -35.175 1.00 18.07 16 HIS G N 1
ATOM 9476 C CA . HIS G 1 16 ? 59.607 49.356 -35.989 1.00 19.16 16 HIS G CA 1
ATOM 9477 C C . HIS G 1 16 ? 58.481 49.880 -35.118 1.00 20.65 16 HIS G C 1
ATOM 9478 O O . HIS G 1 16 ? 58.415 49.536 -33.956 1.00 18.38 16 HIS G O 1
ATOM 9485 N N . ARG G 1 17 ? 57.599 50.727 -35.665 1.00 19.46 17 ARG G N 1
ATOM 9486 C CA . ARG G 1 17 ? 56.461 51.243 -34.912 1.00 18.64 17 ARG G CA 1
ATOM 9487 C C . ARG G 1 17 ? 55.362 50.200 -34.666 1.00 19.34 17 ARG G C 1
ATOM 9488 O O . ARG G 1 17 ? 55.015 49.426 -35.582 1.00 20.95 17 ARG G O 1
ATOM 9496 N N . PRO G 1 18 ? 54.798 50.155 -33.464 1.00 17.99 18 PRO G N 1
ATOM 9497 C CA . PRO G 1 18 ? 55.112 51.058 -32.303 1.00 17.65 18 PRO G CA 1
ATOM 9498 C C . PRO G 1 18 ? 56.428 50.669 -31.654 1.00 16.72 18 PRO G C 1
ATOM 9499 O O . PRO G 1 18 ? 56.608 49.484 -31.323 1.00 15.22 18 PRO G O 1
ATOM 9503 N N . THR G 1 19 ? 57.319 51.662 -31.394 1.00 14.63 19 THR G N 1
ATOM 9504 C CA . THR G 1 19 ? 58.640 51.310 -30.906 1.00 13.94 19 THR G CA 1
ATOM 9505 C C . THR G 1 19 ? 58.655 50.939 -29.389 1.00 12.68 19 THR G C 1
ATOM 9506 O O . THR G 1 19 ? 59.639 50.516 -28.876 1.00 12.94 19 THR G O 1
ATOM 9510 N N . GLY G 1 20 ? 57.569 51.218 -28.695 1.00 12.28 20 GLY G N 1
ATOM 9511 C CA . GLY G 1 20 ? 57.499 51.086 -27.187 1.00 11.25 20 GLY G CA 1
ATOM 9512 C C . GLY G 1 20 ? 56.045 50.984 -26.757 1.00 11.46 20 GLY G C 1
ATOM 9513 O O . GLY G 1 20 ? 55.138 51.627 -27.327 1.00 11.46 20 GLY G O 1
ATOM 9514 N N . GLU G 1 21 ? 55.773 50.152 -25.755 1.00 11.14 21 GLU G N 1
ATOM 9515 C CA . GLU G 1 21 ? 54.465 50.091 -25.089 1.00 11.73 21 GLU G CA 1
ATOM 9516 C C . GLU G 1 21 ? 54.702 49.682 -23.632 1.00 10.33 21 GLU G C 1
ATOM 9517 O O . GLU G 1 21 ? 55.560 48.887 -23.354 1.00 10.78 21 GLU G O 1
ATOM 9523 N N . PHE G 1 22 ? 53.959 50.292 -22.712 1.00 9.86 22 PHE G N 1
ATOM 9524 C CA . PHE G 1 22 ? 54.037 50.027 -21.324 1.00 11.38 22 PHE G CA 1
ATOM 9525 C C . PHE G 1 22 ? 52.629 49.980 -20.735 1.00 12.06 22 PHE G C 1
ATOM 9526 O O . PHE G 1 22 ? 51.942 50.992 -20.810 1.00 11.06 22 PHE G O 1
ATOM 9534 N N . MET G 1 23 ? 52.212 48.804 -20.239 1.00 11.49 23 MET G N 1
ATOM 9535 C CA . MET G 1 23 ? 50.873 48.628 -19.791 1.00 11.91 23 MET G CA 1
ATOM 9536 C C . MET G 1 23 ? 50.750 47.766 -18.565 1.00 10.76 23 MET G C 1
ATOM 9537 O O . MET G 1 23 ? 51.696 47.048 -18.127 1.00 11.00 23 MET G O 1
ATOM 9542 N N . PHE G 1 24 ? 49.586 47.899 -17.935 1.00 11.24 24 PHE G N 1
ATOM 9543 C CA . PHE G 1 24 ? 49.274 47.035 -16.794 1.00 11.73 24 PHE G CA 1
ATOM 9544 C C . PHE G 1 24 ? 47.938 46.302 -17.033 1.00 11.54 24 PHE G C 1
ATOM 9545 O O . PHE G 1 24 ? 46.961 46.922 -17.491 1.00 10.99 24 PHE G O 1
ATOM 9553 N N . GLU G 1 25 ? 47.902 44.986 -16.784 1.00 13.55 25 GLU G N 1
ATOM 9554 C CA . GLU G 1 25 ? 46.719 44.192 -16.968 1.00 14.62 25 GLU G CA 1
ATOM 9555 C C . GLU G 1 25 ? 46.326 43.391 -15.696 1.00 13.37 25 GLU G C 1
ATOM 9556 O O . GLU G 1 25 ? 47.177 43.050 -14.891 1.00 13.37 25 GLU G O 1
ATOM 9562 N N . PHE G 1 26 ? 45.018 43.255 -15.512 1.00 12.87 26 PHE G N 1
ATOM 9563 C CA . PHE G 1 26 ? 44.451 42.489 -14.368 1.00 13.27 26 PHE G CA 1
ATOM 9564 C C . PHE G 1 26 ? 43.632 41.360 -15.034 1.00 14.75 26 PHE G C 1
ATOM 9565 O O . PHE G 1 26 ? 42.715 41.625 -15.842 1.00 14.48 26 PHE G O 1
ATOM 9573 N N . ASP G 1 27 ? 44.026 40.141 -14.776 1.00 15.36 27 ASP G N 1
ATOM 9574 C CA . ASP G 1 27 ? 43.292 38.946 -15.340 1.00 16.69 27 ASP G CA 1
ATOM 9575 C C . ASP G 1 27 ? 43.113 39.079 -16.835 1.00 16.95 27 ASP G C 1
ATOM 9576 O O . ASP G 1 27 ? 41.984 38.902 -17.377 1.00 16.82 27 ASP G O 1
ATOM 9581 N N . GLU G 1 28 ? 44.183 39.589 -17.467 1.00 15.68 28 GLU G N 1
ATOM 9582 C CA . GLU G 1 28 ? 44.288 39.671 -18.915 1.00 16.98 28 GLU G CA 1
ATOM 9583 C C . GLU G 1 28 ? 43.555 40.795 -19.583 1.00 17.45 28 GLU G C 1
ATOM 9584 O O . GLU G 1 28 ? 43.510 40.847 -20.812 1.00 18.80 28 GLU G O 1
ATOM 9590 N N . ASP G 1 29 ? 42.999 41.734 -18.819 1.00 13.50 29 ASP G N 1
ATOM 9591 C CA . ASP G 1 29 ? 42.388 42.914 -19.372 1.00 13.84 29 ASP G CA 1
ATOM 9592 C C . ASP G 1 29 ? 43.264 44.137 -19.029 1.00 14.66 29 ASP G C 1
ATOM 9593 O O . ASP G 1 29 ? 43.712 44.285 -17.898 1.00 14.24 29 ASP G O 1
ATOM 9598 N N . GLU G 1 30 ? 43.529 44.961 -20.040 1.00 16.03 30 GLU G N 1
ATOM 9599 C CA . GLU G 1 30 ? 44.425 46.134 -19.821 1.00 15.89 30 GLU G CA 1
ATOM 9600 C C . GLU G 1 30 ? 43.655 47.153 -18.965 1.00 15.23 30 GLU G C 1
ATOM 9601 O O . GLU G 1 30 ? 42.540 47.626 -19.307 1.00 15.19 30 GLU G O 1
ATOM 9607 N N . MET G 1 31 ? 44.305 47.566 -17.906 1.00 13.50 31 MET G N 1
ATOM 9608 C CA . MET G 1 31 ? 43.760 48.536 -16.989 1.00 13.04 31 MET G CA 1
ATOM 9609 C C . MET G 1 31 ? 44.238 49.980 -17.239 1.00 13.48 31 MET G C 1
ATOM 9610 O O . MET G 1 31 ? 43.463 50.893 -17.227 1.00 12.12 31 MET G O 1
ATOM 9615 N N . PHE G 1 32 ? 45.503 50.117 -17.555 1.00 11.38 32 PHE G N 1
ATOM 9616 C CA . PHE G 1 32 ? 46.113 51.404 -17.928 1.00 11.45 32 PHE G CA 1
ATOM 9617 C C . PHE G 1 32 ? 47.341 51.174 -18.751 1.00 11.05 32 PHE G C 1
ATOM 9618 O O . PHE G 1 32 ? 47.958 50.119 -18.710 1.00 11.16 32 PHE G O 1
ATOM 9626 N N . TYR G 1 33 ? 47.749 52.239 -19.416 1.00 11.36 33 TYR G N 1
ATOM 9627 C CA . TYR G 1 33 ? 49.017 52.270 -20.084 1.00 11.42 33 TYR G CA 1
ATOM 9628 C C . TYR G 1 33 ? 49.578 53.648 -20.022 1.00 12.82 33 TYR G C 1
ATOM 9629 O O . TYR G 1 33 ? 48.887 54.612 -19.657 1.00 12.08 33 TYR G O 1
ATOM 9638 N N . VAL G 1 34 ? 50.852 53.753 -20.292 1.00 10.79 34 VAL G N 1
ATOM 9639 C CA . VAL G 1 34 ? 51.487 55.109 -20.394 1.00 12.29 34 VAL G CA 1
ATOM 9640 C C . VAL G 1 34 ? 51.591 55.417 -21.857 1.00 14.07 34 VAL G C 1
ATOM 9641 O O . VAL G 1 34 ? 52.256 54.744 -22.668 1.00 12.16 34 VAL G O 1
ATOM 9645 N N . ASP G 1 35 ? 50.956 56.516 -22.241 1.00 14.94 35 ASP G N 1
ATOM 9646 C CA . ASP G 1 35 ? 51.135 57.090 -23.568 1.00 15.81 35 ASP G CA 1
ATOM 9647 C C . ASP G 1 35 ? 52.498 57.775 -23.707 1.00 17.30 35 ASP G C 1
ATOM 9648 O O . ASP G 1 35 ? 52.852 58.672 -23.002 1.00 17.84 35 ASP G O 1
ATOM 9653 N N . LEU G 1 36 ? 53.382 57.147 -24.443 1.00 16.97 36 LEU G N 1
ATOM 9654 C CA . LEU G 1 36 ? 54.735 57.544 -24.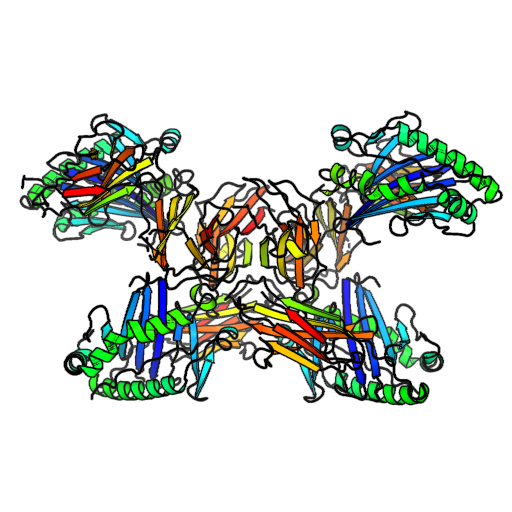457 1.00 20.23 36 LEU G CA 1
ATOM 9655 C C . LEU G 1 36 ? 55.013 58.839 -25.239 1.00 23.20 36 LEU G C 1
ATOM 9656 O O . LEU G 1 36 ? 56.086 59.402 -25.001 1.00 24.57 36 LEU G O 1
ATOM 9661 N N . ASP G 1 37 ? 54.110 59.264 -26.114 1.00 26.18 37 ASP G N 1
ATOM 9662 C CA . ASP G 1 37 ? 54.166 60.629 -26.773 1.00 29.60 37 ASP G CA 1
ATOM 9663 C C . ASP G 1 37 ? 53.702 61.722 -25.889 1.00 28.53 37 ASP G C 1
ATOM 9664 O O . ASP G 1 37 ? 54.379 62.778 -25.720 1.00 29.96 37 ASP G O 1
ATOM 9669 N N . LYS G 1 38 ? 52.544 61.503 -25.296 1.00 23.01 38 LYS G N 1
ATOM 9670 C CA . LYS G 1 38 ? 51.916 62.478 -24.405 1.00 26.95 38 LYS G CA 1
ATOM 9671 C C . LYS G 1 38 ? 52.508 62.483 -23.007 1.00 24.75 38 LYS G C 1
ATOM 9672 O O . LYS G 1 38 ? 52.376 63.488 -22.288 1.00 26.34 38 LYS G O 1
ATOM 9678 N N . LYS G 1 39 ? 53.166 61.370 -22.625 1.00 21.81 39 LYS G N 1
ATOM 9679 C CA . LYS G 1 39 ? 53.795 61.178 -21.333 1.00 24.52 39 LYS G CA 1
ATOM 9680 C C . LYS G 1 39 ? 52.808 61.255 -20.175 1.00 23.74 39 LYS G C 1
ATOM 9681 O O . LYS G 1 39 ? 52.977 61.994 -19.197 1.00 23.17 39 LYS G O 1
ATOM 9687 N N . GLU G 1 40 ? 51.740 60.456 -20.289 1.00 19.50 40 GLU G N 1
ATOM 9688 C CA . GLU G 1 40 ? 50.687 60.470 -19.326 1.00 18.65 40 GLU G CA 1
ATOM 9689 C C . GLU G 1 40 ? 50.083 59.068 -19.262 1.00 17.38 40 GLU G C 1
ATOM 9690 O O . GLU G 1 40 ? 50.111 58.369 -20.265 1.00 16.61 40 GLU G O 1
ATOM 9696 N N . THR G 1 41 ? 49.491 58.791 -18.133 1.00 16.51 41 THR G N 1
ATOM 9697 C CA . THR G 1 41 ? 48.774 57.561 -17.900 1.00 16.24 41 THR G CA 1
ATOM 9698 C C . THR G 1 41 ? 47.393 57.646 -18.482 1.00 17.94 41 THR G C 1
ATOM 9699 O O . THR G 1 41 ? 46.671 58.676 -18.345 1.00 20.86 41 THR G O 1
ATOM 9703 N N . VAL G 1 42 ? 47.026 56.602 -19.216 1.00 15.55 42 VAL G N 1
ATOM 9704 C CA . VAL G 1 42 ? 45.707 56.463 -19.767 1.00 14.87 42 VAL G CA 1
ATOM 9705 C C . VAL G 1 42 ? 44.982 55.293 -19.198 1.00 15.56 42 VAL G C 1
ATOM 9706 O O . VAL G 1 42 ? 45.464 54.154 -19.265 1.00 13.53 42 VAL G O 1
ATOM 9710 N N . TRP G 1 43 ? 43.788 55.565 -18.665 1.00 14.62 43 TRP G N 1
ATOM 9711 C CA . TRP G 1 43 ? 43.007 54.532 -17.906 1.00 14.84 43 TRP G CA 1
ATOM 9712 C C . TRP G 1 43 ? 41.965 53.932 -18.860 1.00 14.49 43 TRP G C 1
ATOM 9713 O O . TRP G 1 43 ? 41.335 54.606 -19.679 1.00 15.32 43 TRP G O 1
ATOM 9724 N N . HIS G 1 44 ? 41.764 52.607 -18.781 1.00 14.24 44 HIS G N 1
ATOM 9725 C CA . HIS G 1 44 ? 40.904 51.954 -19.753 1.00 15.00 44 HIS G CA 1
ATOM 9726 C C . HIS G 1 44 ? 39.410 52.348 -19.580 1.00 16.83 44 HIS G C 1
ATOM 9727 O O . HIS G 1 44 ? 38.713 52.577 -20.542 1.00 18.93 44 HIS G O 1
ATOM 9734 N N . LEU G 1 45 ? 38.963 52.356 -18.344 1.00 16.51 45 LEU G N 1
ATOM 9735 C CA . LEU G 1 45 ? 37.596 52.682 -17.963 1.00 18.28 45 LEU G CA 1
ATOM 9736 C C . LEU G 1 45 ? 37.658 53.977 -17.166 1.00 19.04 45 LEU G C 1
ATOM 9737 O O . LEU G 1 45 ? 38.564 54.189 -16.336 1.00 17.68 45 LEU G O 1
ATOM 9742 N N . GLU G 1 46 ? 36.698 54.852 -17.464 1.00 20.42 46 GLU G N 1
ATOM 9743 C CA . GLU G 1 46 ? 36.556 56.122 -16.721 1.00 25.69 46 GLU G CA 1
ATOM 9744 C C . GLU G 1 46 ? 36.607 56.010 -15.226 1.00 21.03 46 GLU G C 1
ATOM 9745 O O . GLU G 1 46 ? 37.316 56.779 -14.568 1.00 23.04 46 GLU G O 1
ATOM 9751 N N . GLU G 1 47 ? 35.994 54.974 -14.676 1.00 20.51 47 GLU G N 1
ATOM 9752 C CA . GLU G 1 47 ? 35.934 54.868 -13.263 1.00 24.45 47 GLU G CA 1
ATOM 9753 C C . GLU G 1 47 ? 37.328 54.621 -12.679 1.00 24.12 47 GLU G C 1
ATOM 9754 O O . GLU G 1 47 ? 37.603 54.977 -11.564 1.00 21.89 47 GLU G O 1
ATOM 9760 N N . PHE G 1 48 ? 38.231 53.991 -13.447 1.00 18.61 48 PHE G N 1
ATOM 9761 C CA . PHE G 1 48 ? 39.495 53.639 -12.872 1.00 17.48 48 PHE G CA 1
ATOM 9762 C C . PHE G 1 48 ? 40.223 54.947 -12.662 1.00 18.58 48 PHE G C 1
ATOM 9763 O O . PHE G 1 48 ? 40.939 55.115 -11.704 1.00 20.72 48 PHE G O 1
ATOM 9771 N N . GLY G 1 49 ? 40.127 55.809 -13.634 1.00 20.69 49 GLY G N 1
ATOM 9772 C CA . GLY G 1 49 ? 40.797 57.105 -13.661 1.00 23.77 49 GLY G CA 1
ATOM 9773 C C . GLY G 1 49 ? 40.326 58.054 -12.596 1.00 25.85 49 GLY G C 1
ATOM 9774 O O . GLY G 1 49 ? 41.034 58.961 -12.231 1.00 27.55 49 GLY G O 1
ATOM 9775 N N . GLN G 1 50 ? 39.107 57.873 -12.124 1.00 22.99 50 GLN G N 1
ATOM 9776 C CA . GLN G 1 50 ? 38.571 58.667 -11.055 1.00 24.95 50 GLN G CA 1
ATOM 9777 C C . GLN G 1 50 ? 39.133 58.186 -9.732 1.00 27.11 50 GLN G C 1
ATOM 9778 O O . GLN G 1 50 ? 39.208 58.962 -8.778 1.00 29.36 50 GLN G O 1
ATOM 9784 N N . ALA G 1 51 ? 39.436 56.898 -9.592 1.00 19.97 51 ALA G N 1
ATOM 9785 C CA . ALA G 1 51 ? 39.920 56.353 -8.332 1.00 20.96 51 ALA G CA 1
ATOM 9786 C C . ALA G 1 51 ? 41.457 56.303 -8.172 1.00 23.72 51 ALA G C 1
ATOM 9787 O O . ALA G 1 51 ? 41.970 56.439 -7.052 1.00 21.12 51 ALA G O 1
ATOM 9789 N N . PHE G 1 52 ? 42.187 56.093 -9.270 1.00 19.71 52 PHE G N 1
ATOM 9790 C CA . PHE G 1 52 ? 43.587 55.717 -9.130 1.00 18.18 52 PHE G CA 1
ATOM 9791 C C . PHE G 1 52 ? 44.463 56.658 -9.880 1.00 17.31 52 PHE G C 1
ATOM 9792 O O . PHE G 1 52 ? 44.006 57.395 -10.732 1.00 19.71 52 PHE G O 1
ATOM 9800 N N . SER G 1 53 ? 45.782 56.590 -9.624 1.00 16.25 53 SER G N 1
ATOM 9801 C CA . SER G 1 53 ? 46.764 57.298 -10.384 1.00 17.95 53 SER G CA 1
ATOM 9802 C C . SER G 1 53 ? 47.963 56.357 -10.586 1.00 15.28 53 SER G C 1
ATOM 9803 O O . SER G 1 53 ? 48.107 55.341 -9.899 1.00 16.45 53 SER G O 1
ATOM 9806 N N . PHE G 1 54 ? 48.820 56.769 -11.510 1.00 14.40 54 PHE G N 1
ATOM 9807 C CA . PHE G 1 54 ? 50.122 56.123 -11.709 1.00 13.99 54 PHE G CA 1
ATOM 9808 C C . PHE G 1 54 ? 51.054 57.198 -12.316 1.00 16.33 54 PHE G C 1
ATOM 9809 O O . PHE G 1 54 ? 50.721 57.836 -13.319 1.00 16.61 54 PHE G O 1
ATOM 9817 N N . GLU G 1 55 ? 52.226 57.315 -11.739 1.00 18.26 55 GLU G N 1
ATOM 9818 C CA . GLU G 1 55 ? 53.178 58.266 -12.257 1.00 21.28 55 GLU G CA 1
ATOM 9819 C C . GLU G 1 55 ? 53.757 57.738 -13.561 1.00 16.32 55 GLU G C 1
ATOM 9820 O O . GLU G 1 55 ? 54.547 56.806 -13.569 1.00 17.77 55 GLU G O 1
ATOM 9826 N N . ALA G 1 56 ? 53.496 58.465 -14.633 1.00 16.79 56 ALA G N 1
ATOM 9827 C CA . ALA G 1 56 ? 53.925 58.083 -15.982 1.00 19.00 56 ALA G CA 1
ATOM 9828 C C . ALA G 1 56 ? 55.404 57.899 -16.118 1.00 17.94 56 ALA G C 1
ATOM 9829 O O . ALA G 1 56 ? 55.854 57.050 -16.906 1.00 14.97 56 ALA G O 1
ATOM 9831 N N . GLN G 1 57 ? 56.180 58.683 -15.359 1.00 20.24 57 GLN G N 1
ATOM 9832 C CA . GLN G 1 57 ? 57.630 58.546 -15.377 1.00 20.56 57 GLN G CA 1
ATOM 9833 C C . GLN G 1 57 ? 58.107 57.169 -14.997 1.00 17.71 57 GLN G C 1
ATOM 9834 O O . GLN G 1 57 ? 59.157 56.700 -15.488 1.00 18.92 57 GLN G O 1
ATOM 9840 N N . GLY G 1 58 ? 57.331 56.431 -14.258 1.00 16.40 58 GLY G N 1
ATOM 9841 C CA . GLY G 1 58 ? 57.705 55.030 -14.012 1.00 18.09 58 GLY G CA 1
ATOM 9842 C C . GLY G 1 58 ? 57.706 54.178 -15.265 1.00 19.77 58 GLY G C 1
ATOM 9843 O O . GLY G 1 58 ? 58.597 53.343 -15.482 1.00 19.37 58 GLY G O 1
ATOM 9844 N N . GLY G 1 59 ? 56.781 54.474 -16.155 1.00 16.24 59 GLY G N 1
ATOM 9845 C CA . GLY G 1 59 ? 56.686 53.805 -17.455 1.00 15.20 59 GLY G CA 1
ATOM 9846 C C . GLY G 1 59 ? 57.791 54.203 -18.391 1.00 15.36 59 GLY G C 1
ATOM 9847 O O . GLY G 1 59 ? 58.432 53.394 -19.044 1.00 16.09 59 GLY G O 1
ATOM 9848 N N . LEU G 1 60 ? 57.986 55.502 -18.476 1.00 15.13 60 LEU G N 1
ATOM 9849 C CA . LEU G 1 60 ? 59.005 56.078 -19.338 1.00 16.48 60 LEU G CA 1
ATOM 9850 C C . LEU G 1 60 ? 60.381 55.543 -18.897 1.00 16.83 60 LEU G C 1
ATOM 9851 O O . LEU G 1 60 ? 61.229 55.220 -19.756 1.00 16.07 60 LEU G O 1
ATOM 9856 N N . ALA G 1 61 ? 60.645 55.477 -17.612 1.00 14.81 61 ALA G N 1
ATOM 9857 C CA . ALA G 1 61 ? 61.902 54.966 -17.135 1.00 15.01 61 ALA G CA 1
ATOM 9858 C C . ALA G 1 61 ? 62.088 53.491 -17.526 1.00 15.41 61 ALA G C 1
ATOM 9859 O O . ALA G 1 61 ? 63.200 53.134 -17.888 1.00 14.10 61 ALA G O 1
ATOM 9861 N N . ASN G 1 62 ? 61.014 52.677 -17.424 1.00 14.24 62 ASN G N 1
ATOM 9862 C CA . ASN G 1 62 ? 61.157 51.307 -17.854 1.00 13.66 62 ASN G CA 1
ATOM 9863 C C . ASN G 1 62 ? 61.382 51.214 -19.321 1.00 13.63 62 ASN G C 1
ATOM 9864 O O . ASN G 1 62 ? 62.108 50.278 -19.775 1.00 13.04 62 ASN G O 1
ATOM 9869 N N . ILE G 1 63 ? 60.744 52.044 -20.105 1.00 12.85 63 ILE G N 1
ATOM 9870 C CA . ILE G 1 63 ? 60.977 52.004 -21.542 1.00 12.68 63 ILE G CA 1
ATOM 9871 C C . ILE G 1 63 ? 62.468 52.340 -21.887 1.00 12.55 63 ILE G C 1
ATOM 9872 O O . ILE G 1 63 ? 63.119 51.685 -22.731 1.00 12.41 63 ILE G O 1
ATOM 9877 N N . ALA G 1 64 ? 63.017 53.291 -21.128 1.00 12.24 64 ALA G N 1
ATOM 9878 C CA . ALA G 1 64 ? 64.457 53.602 -21.304 1.00 11.75 64 ALA G CA 1
ATOM 9879 C C . ALA G 1 64 ? 65.390 52.435 -20.993 1.00 11.14 64 ALA G C 1
ATOM 9880 O O . ALA G 1 64 ? 66.331 52.081 -21.742 1.00 12.75 64 ALA G O 1
ATOM 9882 N N . ILE G 1 65 ? 65.061 51.712 -19.930 1.00 11.61 65 ILE G N 1
ATOM 9883 C CA . ILE G 1 65 ? 65.794 50.525 -19.539 1.00 12.30 65 ILE G CA 1
ATOM 9884 C C . ILE G 1 65 ? 65.638 49.413 -20.596 1.00 12.33 65 ILE G C 1
ATOM 9885 O O . ILE G 1 65 ? 66.621 48.798 -20.966 1.00 10.74 65 ILE G O 1
ATOM 9890 N N . LEU G 1 66 ? 64.402 49.166 -21.015 1.00 12.76 66 LEU G N 1
ATOM 9891 C CA . LEU G 1 66 ? 64.186 48.092 -22.026 1.00 12.40 66 LEU G CA 1
ATOM 9892 C C . LEU G 1 66 ? 64.920 48.441 -23.348 1.00 14.16 66 LEU G C 1
ATOM 9893 O O . LEU G 1 66 ? 65.377 47.580 -24.026 1.00 11.40 66 LEU G O 1
ATOM 9898 N N . ASN G 1 67 ? 64.965 49.710 -23.746 1.00 12.76 67 ASN G N 1
ATOM 9899 C CA . ASN G 1 67 ? 65.742 50.084 -24.895 1.00 13.68 67 ASN G CA 1
ATOM 9900 C C . ASN G 1 67 ? 67.199 49.770 -24.789 1.00 13.87 67 ASN G C 1
ATOM 9901 O O . ASN G 1 67 ? 67.815 49.272 -25.773 1.00 15.19 67 ASN G O 1
ATOM 9906 N N . ASN G 1 68 ? 67.783 49.990 -23.597 1.00 13.03 68 ASN G N 1
ATOM 9907 C CA . ASN G 1 68 ? 69.094 49.556 -23.343 1.00 13.68 68 ASN G CA 1
ATOM 9908 C C . ASN G 1 68 ? 69.233 48.081 -23.468 1.00 13.37 68 ASN G C 1
ATOM 9909 O O . ASN G 1 68 ? 70.199 47.590 -24.108 1.00 13.92 68 ASN G O 1
ATOM 9914 N N . ASN G 1 69 ? 68.290 47.329 -22.873 1.00 11.82 69 ASN G N 1
ATOM 9915 C CA . ASN G 1 69 ? 68.318 45.872 -22.923 1.00 11.91 69 ASN G CA 1
ATOM 9916 C C . ASN G 1 69 ? 68.202 45.327 -24.348 1.00 12.39 69 ASN G C 1
ATOM 9917 O O . ASN G 1 69 ? 68.840 44.335 -24.725 1.00 13.37 69 ASN G O 1
ATOM 9922 N N . LEU G 1 70 ? 67.405 45.997 -25.167 1.00 12.41 70 LEU G N 1
ATOM 9923 C CA . LEU G 1 70 ? 67.249 45.581 -26.595 1.00 13.17 70 LEU G CA 1
ATOM 9924 C C . LEU G 1 70 ? 68.588 45.710 -27.317 1.00 13.90 70 LEU G C 1
ATOM 9925 O O . LEU G 1 70 ? 69.040 44.784 -27.976 1.00 15.65 70 LEU G O 1
ATOM 9930 N N . ASN G 1 71 ? 69.272 46.854 -27.117 1.00 14.30 71 ASN G N 1
ATOM 9931 C CA . ASN G 1 71 ? 70.569 47.021 -27.748 1.00 16.63 71 ASN G CA 1
ATOM 9932 C C . ASN G 1 71 ? 71.565 46.029 -27.302 1.00 15.61 71 ASN G C 1
ATOM 9933 O O . ASN G 1 71 ? 72.303 45.520 -28.147 1.00 18.58 71 ASN G O 1
ATOM 9938 N N . THR G 1 72 ? 71.534 45.703 -26.021 1.00 13.55 72 THR G N 1
ATOM 9939 C CA . THR G 1 72 ? 72.411 44.718 -25.446 1.00 14.71 72 THR G CA 1
ATOM 9940 C C . THR G 1 72 ? 72.149 43.335 -26.065 1.00 15.42 72 THR G C 1
ATOM 9941 O O . THR G 1 72 ? 73.102 42.520 -26.336 1.00 16.61 72 THR G O 1
ATOM 9945 N N . LEU G 1 73 ? 70.891 42.982 -26.176 1.00 14.21 73 LEU G N 1
ATOM 9946 C CA . LEU G 1 73 ? 70.558 41.639 -26.663 1.00 15.32 73 LEU G CA 1
ATOM 9947 C C . LEU G 1 73 ? 70.756 41.489 -28.194 1.00 15.74 73 LEU G C 1
ATOM 9948 O O . LEU G 1 73 ? 70.927 40.335 -28.743 1.00 17.17 73 LEU G O 1
ATOM 9953 N N . ILE G 1 74 ? 70.593 42.588 -28.922 1.00 15.18 74 ILE G N 1
ATOM 9954 C CA . ILE G 1 74 ? 70.755 42.522 -30.385 1.00 17.35 74 ILE G CA 1
ATOM 9955 C C . ILE G 1 74 ? 72.227 42.175 -30.575 1.00 17.37 74 ILE G C 1
ATOM 9956 O O . ILE G 1 74 ? 72.552 41.271 -31.347 1.00 21.97 74 ILE G O 1
ATOM 9961 N N . GLN G 1 75 ? 73.099 42.779 -29.791 1.00 17.80 75 GLN G N 1
ATOM 9962 C CA . GLN G 1 75 ? 74.553 42.443 -29.886 1.00 23.03 75 GLN G CA 1
ATOM 9963 C C . GLN G 1 75 ? 74.850 41.020 -29.384 1.00 24.45 75 GLN G C 1
ATOM 9964 O O . GLN G 1 75 ? 75.493 40.244 -30.057 1.00 25.02 75 GLN G O 1
ATOM 9970 N N . ARG G 1 76 ? 74.386 40.659 -28.222 1.00 21.35 76 ARG G N 1
ATOM 9971 C CA . ARG G 1 76 ? 74.687 39.376 -27.690 1.00 23.27 76 ARG G CA 1
ATOM 9972 C C . ARG G 1 76 ? 74.133 38.245 -28.561 1.00 24.04 76 ARG G C 1
ATOM 9973 O O . ARG G 1 76 ? 74.720 37.169 -28.578 1.00 25.18 76 ARG G O 1
ATOM 9981 N N . SER G 1 77 ? 73.003 38.437 -29.219 1.00 19.14 77 SER G N 1
ATOM 9982 C CA . SER G 1 77 ? 72.393 37.407 -30.028 1.00 20.93 77 SER G CA 1
ATOM 9983 C C . SER G 1 77 ? 72.925 37.388 -31.456 1.00 21.71 77 SER G C 1
ATOM 9984 O O . SER G 1 77 ? 72.356 36.657 -32.257 1.00 21.81 77 SER G O 1
ATOM 9987 N N . ASN G 1 78 ? 73.893 38.249 -31.776 1.00 23.43 78 ASN G N 1
ATOM 9988 C CA . ASN G 1 78 ? 74.343 38.450 -33.174 1.00 27.52 78 ASN G CA 1
ATOM 9989 C C . ASN G 1 78 ? 73.219 38.768 -34.122 1.00 28.54 78 ASN G C 1
ATOM 9990 O O . ASN G 1 78 ? 73.095 38.158 -35.176 1.00 27.18 78 ASN G O 1
ATOM 9995 N N . HIS G 1 79 ? 72.395 39.766 -33.736 1.00 24.19 79 HIS G N 1
ATOM 9996 C CA . HIS G 1 79 ? 71.282 40.258 -34.520 1.00 23.45 79 HIS G CA 1
ATOM 9997 C C . HIS G 1 79 ? 70.369 39.143 -34.918 1.00 21.07 79 HIS G C 1
ATOM 9998 O O . HIS G 1 79 ? 69.999 39.017 -36.109 1.00 23.28 79 HIS G O 1
ATOM 10005 N N . THR G 1 80 ? 69.952 38.334 -33.970 1.00 21.27 80 THR G N 1
ATOM 10006 C CA . THR G 1 80 ? 68.957 37.318 -34.239 1.00 22.23 80 THR G CA 1
ATOM 10007 C C . THR G 1 80 ? 67.547 37.924 -34.355 1.00 23.31 80 THR G C 1
ATOM 10008 O O . THR G 1 80 ? 67.076 38.517 -33.404 1.00 20.26 80 THR G O 1
ATOM 10012 N N . GLN G 1 81 ? 66.951 37.826 -35.548 1.00 21.36 81 GLN G N 1
ATOM 10013 C CA . GLN G 1 81 ? 65.566 38.233 -35.794 1.00 19.53 81 GLN G CA 1
ATOM 10014 C C . GLN G 1 81 ? 64.663 37.033 -35.734 1.00 24.49 81 GLN G C 1
ATOM 10015 O O . GLN G 1 81 ? 64.967 35.954 -36.259 1.00 23.72 81 GLN G O 1
ATOM 10021 N N . ALA G 1 82 ? 63.487 37.186 -35.131 1.00 21.16 82 ALA G N 1
ATOM 10022 C CA . ALA G 1 82 ? 62.566 36.103 -34.999 1.00 21.64 82 ALA G CA 1
ATOM 10023 C C . ALA G 1 82 ? 61.742 35.882 -36.259 1.00 20.83 82 ALA G C 1
ATOM 10024 O O . ALA G 1 82 ? 61.559 36.753 -37.039 1.00 22.58 82 ALA G O 1
ATOM 10026 N N . THR G 1 83 ? 61.228 34.671 -36.398 1.00 22.14 83 THR G N 1
ATOM 10027 C CA . THR G 1 83 ? 60.223 34.313 -37.417 1.00 23.50 83 THR G CA 1
ATOM 10028 C C . THR G 1 83 ? 58.947 35.153 -37.276 1.00 24.60 83 THR G C 1
ATOM 10029 O O . THR G 1 83 ? 58.515 35.495 -36.162 1.00 20.40 83 THR G O 1
ATOM 10033 N N . ASN G 1 84 ? 58.420 35.580 -38.407 1.00 20.65 84 ASN G N 1
ATOM 10034 C CA . ASN G 1 84 ? 57.135 36.262 -38.422 1.00 21.69 84 ASN G CA 1
ATOM 10035 C C . ASN G 1 84 ? 56.026 35.243 -38.220 1.00 24.09 84 ASN G C 1
ATOM 10036 O O . ASN G 1 84 ? 55.908 34.316 -39.033 1.00 27.91 84 ASN G O 1
ATOM 10041 N N A ASP G 1 85 ? 55.230 35.391 -37.162 0.48 19.08 85 ASP G N 1
ATOM 10042 N N B ASP G 1 85 ? 55.225 35.374 -37.152 0.52 19.48 85 ASP G N 1
ATOM 10043 C CA A ASP G 1 85 ? 54.146 34.482 -36.833 0.48 20.63 85 ASP G CA 1
ATOM 10044 C CA B ASP G 1 85 ? 54.099 34.479 -36.840 0.52 21.91 85 ASP G CA 1
ATOM 10045 C C A ASP G 1 85 ? 52.852 35.204 -37.225 0.48 21.31 85 ASP G C 1
ATOM 10046 C C B ASP G 1 85 ? 52.850 35.224 -37.248 0.52 22.26 85 ASP G C 1
ATOM 10047 O O A ASP G 1 85 ? 52.505 36.215 -36.622 0.48 19.04 85 ASP G O 1
ATOM 10048 O O B ASP G 1 85 ? 52.530 36.261 -36.673 0.52 19.62 85 ASP G O 1
ATOM 10057 N N . PRO G 1 86 ? 52.144 34.720 -38.285 1.00 20.87 86 PRO G N 1
ATOM 10058 C CA . PRO G 1 86 ? 51.017 35.483 -38.809 1.00 19.15 86 PRO G CA 1
ATOM 10059 C C . PRO G 1 86 ? 49.777 35.408 -37.891 1.00 17.94 86 PRO G C 1
ATOM 10060 O O . PRO G 1 86 ? 49.599 34.444 -37.188 1.00 17.43 86 PRO G O 1
ATOM 10064 N N . PRO G 1 87 ? 48.904 36.404 -37.923 1.00 15.87 87 PRO G N 1
ATOM 10065 C CA . PRO G 1 87 ? 47.652 36.467 -37.176 1.00 17.59 87 PRO G CA 1
ATOM 10066 C C . PRO G 1 87 ? 46.543 35.551 -37.609 1.00 19.53 87 PRO G C 1
ATOM 10067 O O . PRO G 1 87 ? 46.430 35.225 -38.829 1.00 21.44 87 PRO G O 1
ATOM 10071 N N . GLU G 1 88 ? 45.756 35.197 -36.627 1.00 19.38 88 GLU G N 1
ATOM 10072 C CA . GLU G 1 88 ? 44.384 34.692 -36.798 1.00 22.44 88 GLU G CA 1
ATOM 10073 C C . GLU G 1 88 ? 43.410 35.819 -36.493 1.00 23.30 88 GLU G C 1
ATOM 10074 O O . GLU G 1 88 ? 43.566 36.539 -35.546 1.00 22.52 88 GLU G O 1
ATOM 10080 N N . VAL G 1 89 ? 42.427 35.973 -37.357 1.00 17.21 89 VAL G N 1
ATOM 10081 C CA . VAL G 1 89 ? 41.495 37.062 -37.240 1.00 18.88 89 VAL G CA 1
ATOM 10082 C C . VAL G 1 89 ? 40.081 36.596 -37.121 1.00 19.70 89 VAL G C 1
ATOM 10083 O O . VAL G 1 89 ? 39.674 35.684 -37.910 1.00 22.64 89 VAL G O 1
ATOM 10087 N N . THR G 1 90 ? 39.303 37.175 -36.221 1.00 17.59 90 THR G N 1
ATOM 10088 C CA . THR G 1 90 ? 37.857 36.909 -36.111 1.00 18.69 90 THR G CA 1
ATOM 10089 C C . THR G 1 90 ? 37.114 38.214 -36.017 1.00 18.16 90 THR G C 1
ATOM 10090 O O . THR G 1 90 ? 37.588 39.167 -35.415 1.00 18.14 90 THR G O 1
ATOM 10094 N N . VAL G 1 91 ? 35.894 38.266 -36.586 1.00 15.52 91 VAL G N 1
ATOM 10095 C CA . VAL G 1 91 ? 35.061 39.475 -36.560 1.00 15.69 91 VAL G CA 1
ATOM 10096 C C . VAL G 1 91 ? 33.741 39.071 -35.923 1.00 16.97 91 VAL G C 1
ATOM 10097 O O . VAL G 1 91 ? 33.127 38.086 -36.354 1.00 18.44 91 VAL G O 1
ATOM 10101 N N . PHE G 1 92 ? 33.265 39.845 -34.951 1.00 14.88 92 PHE G N 1
ATOM 10102 C CA . PHE G 1 92 ? 32.018 39.496 -34.235 1.00 15.28 92 PHE G CA 1
ATOM 10103 C C . PHE G 1 92 ? 31.428 40.680 -33.551 1.00 16.47 92 PHE G C 1
ATOM 10104 O O . PHE G 1 92 ? 32.114 41.637 -33.186 1.00 17.19 92 PHE G O 1
ATOM 10112 N N . PRO G 1 93 ? 30.109 40.697 -33.400 1.00 15.77 93 PRO G N 1
ATOM 10113 C CA . PRO G 1 93 ? 29.491 41.837 -32.771 1.00 16.07 93 PRO G CA 1
ATOM 10114 C C . PRO G 1 93 ? 29.513 41.727 -31.240 1.00 13.94 93 PRO G C 1
ATOM 10115 O O . PRO G 1 93 ? 29.574 40.625 -30.689 1.00 15.90 93 PRO G O 1
ATOM 10119 N N . LYS G 1 94 ? 29.497 42.863 -30.624 1.00 15.00 94 LYS G N 1
ATOM 10120 C CA . LYS G 1 94 ? 29.511 42.921 -29.143 1.00 16.08 94 LYS G CA 1
ATOM 10121 C C . LYS G 1 94 ? 28.148 42.448 -28.548 1.00 18.98 94 LYS G C 1
ATOM 10122 O O . LYS G 1 94 ? 28.111 41.765 -27.520 1.00 19.00 94 LYS G O 1
ATOM 10128 N N A GLU G 1 95 ? 27.039 42.814 -29.200 0.52 19.11 95 GLU G N 1
ATOM 10129 N N B GLU G 1 95 ? 27.053 42.817 -29.226 0.48 22.00 95 GLU G N 1
ATOM 10130 C CA A GLU G 1 95 ? 25.699 42.436 -28.742 0.52 18.65 95 GLU G CA 1
ATOM 10131 C CA B GLU G 1 95 ? 25.692 42.461 -28.830 0.48 23.58 95 GLU G CA 1
ATOM 10132 C C A GLU G 1 95 ? 24.967 41.733 -29.869 0.52 20.64 95 GLU G C 1
ATOM 10133 C C B GLU G 1 95 ? 25.026 41.611 -29.908 0.48 23.55 95 GLU G C 1
ATOM 10134 O O A GLU G 1 95 ? 25.309 41.940 -31.023 0.52 19.27 95 GLU G O 1
ATOM 10135 O O B GLU G 1 95 ? 25.437 41.604 -31.052 0.48 20.83 95 GLU G O 1
ATOM 10146 N N . PRO G 1 96 ? 23.985 40.866 -29.555 1.00 21.81 96 PRO G N 1
ATOM 10147 C CA . PRO G 1 96 ? 23.252 40.223 -30.670 1.00 23.88 96 PRO G CA 1
ATOM 10148 C C . PRO G 1 96 ? 22.643 41.317 -31.558 1.00 20.74 96 PRO G C 1
ATOM 10149 O O . PRO G 1 96 ? 22.350 42.419 -31.133 1.00 21.36 96 PRO G O 1
ATOM 10153 N N . VAL G 1 97 ? 22.605 41.025 -32.851 1.00 22.30 97 VAL G N 1
ATOM 10154 C CA . VAL G 1 97 ? 22.321 42.047 -33.842 1.00 25.24 97 VAL G CA 1
ATOM 10155 C C . VAL G 1 97 ? 20.855 42.347 -33.913 1.00 24.66 97 VAL G C 1
ATOM 10156 O O . VAL G 1 97 ? 20.114 41.447 -33.996 1.00 25.23 97 VAL G O 1
ATOM 10160 N N . GLU G 1 98 ? 20.443 43.577 -33.769 1.00 26.93 98 GLU G N 1
ATOM 10161 C CA . GLU G 1 98 ? 19.052 43.936 -34.030 1.00 31.53 98 GLU G CA 1
ATOM 10162 C C . GLU G 1 98 ? 19.067 45.034 -35.093 1.00 27.58 98 GLU G C 1
ATOM 10163 O O . GLU G 1 98 ? 19.651 46.084 -34.877 1.00 27.27 98 GLU G O 1
ATOM 10169 N N . LEU G 1 99 ? 18.354 44.873 -36.220 1.00 35.58 99 LEU G N 1
ATOM 10170 C CA . LEU G 1 99 ? 18.440 45.926 -37.279 1.00 29.52 99 LEU G CA 1
ATOM 10171 C C . LEU G 1 99 ? 17.954 47.251 -36.735 1.00 28.19 99 LEU G C 1
ATOM 10172 O O . LEU G 1 99 ? 16.999 47.296 -36.006 1.00 32.24 99 LEU G O 1
ATOM 10177 N N . GLY G 1 100 ? 18.699 48.319 -36.979 1.00 25.35 100 GLY G N 1
ATOM 10178 C CA . GLY G 1 100 ? 18.355 49.640 -36.534 1.00 29.35 100 GLY G CA 1
ATOM 10179 C C . GLY G 1 100 ? 18.799 50.069 -35.170 1.00 30.44 100 GLY G C 1
ATOM 10180 O O . GLY G 1 100 ? 18.681 51.257 -34.847 1.00 32.58 100 GLY G O 1
ATOM 10181 N N . GLN G 1 101 ? 19.384 49.168 -34.366 1.00 30.06 101 GLN G N 1
ATOM 10182 C CA . GLN G 1 101 ? 19.860 49.500 -33.000 1.00 31.68 101 GLN G CA 1
ATOM 10183 C C . GLN G 1 101 ? 21.409 49.495 -32.937 1.00 29.20 101 GLN G C 1
ATOM 10184 O O . GLN G 1 101 ? 22.036 48.465 -33.370 1.00 25.52 101 GLN G O 1
ATOM 10190 N N . PRO G 1 102 ? 22.007 50.635 -32.536 1.00 26.20 102 PRO G N 1
ATOM 10191 C CA . PRO G 1 102 ? 23.459 50.799 -32.503 1.00 27.16 102 PRO G CA 1
ATOM 10192 C C . PRO G 1 102 ? 24.099 49.601 -31.812 1.00 27.26 102 PRO G C 1
ATOM 10193 O O . PRO G 1 102 ? 23.540 49.065 -30.846 1.00 26.06 102 PRO G O 1
ATOM 10197 N N . ASN G 1 103 ? 25.260 49.192 -32.323 1.00 23.52 103 ASN G N 1
ATOM 10198 C CA . ASN G 1 103 ? 26.000 48.012 -31.853 1.00 20.19 103 ASN G CA 1
ATOM 10199 C C . ASN G 1 103 ? 27.469 48.337 -32.122 1.00 19.75 103 ASN G C 1
ATOM 10200 O O . ASN G 1 103 ? 27.818 49.459 -32.510 1.00 18.22 103 ASN G O 1
ATOM 10205 N N . THR G 1 104 ? 28.352 47.376 -31.820 1.00 18.42 104 THR G N 1
ATOM 10206 C CA . THR G 1 104 ? 29.805 47.524 -32.010 1.00 17.11 104 THR G CA 1
ATOM 10207 C C . THR G 1 104 ? 30.364 46.328 -32.608 1.00 16.28 104 THR G C 1
ATOM 10208 O O . THR G 1 104 ? 30.092 45.242 -32.143 1.00 16.59 104 THR G O 1
ATOM 10212 N N . LEU G 1 105 ? 31.098 46.456 -33.694 1.00 15.81 105 LEU G N 1
ATOM 10213 C CA . LEU G 1 105 ? 31.703 45.272 -34.287 1.00 13.66 105 LEU G CA 1
ATOM 10214 C C . LEU G 1 105 ? 33.175 45.177 -33.822 1.00 13.97 105 LEU G C 1
ATOM 10215 O O . LEU G 1 105 ? 33.838 46.190 -33.651 1.00 17.44 105 LEU G O 1
ATOM 10220 N N . ILE G 1 106 ? 33.615 43.958 -33.565 1.00 14.13 106 ILE G N 1
ATOM 10221 C CA . ILE G 1 106 ? 34.899 43.716 -33.010 1.00 14.27 106 ILE G CA 1
ATOM 10222 C C . ILE G 1 106 ? 35.684 42.949 -33.987 1.00 14.35 106 ILE G C 1
ATOM 10223 O O . ILE G 1 106 ? 35.261 41.873 -34.461 1.00 15.43 106 ILE G O 1
ATOM 10228 N N . CYS G 1 107 ? 36.890 43.416 -34.264 1.00 13.94 107 CYS G N 1
ATOM 10229 C CA . CYS G 1 107 ? 37.830 42.559 -35.024 1.00 14.27 107 CYS G CA 1
ATOM 10230 C C . CYS G 1 107 ? 38.980 42.203 -34.109 1.00 15.44 107 CYS G C 1
ATOM 10231 O O . CYS G 1 107 ? 39.708 43.064 -33.643 1.00 14.81 107 CYS G O 1
ATOM 10234 N N . HIS G 1 108 ? 39.147 40.923 -33.845 1.00 13.55 108 HIS G N 1
ATOM 10235 C CA . HIS G 1 108 ? 40.124 40.414 -32.898 1.00 14.86 108 HIS G CA 1
ATOM 10236 C C . HIS G 1 108 ? 41.231 39.740 -33.695 1.00 16.14 108 HIS G C 1
ATOM 10237 O O . HIS G 1 108 ? 40.984 38.773 -34.420 1.00 15.08 108 HIS G O 1
ATOM 10244 N N . ILE G 1 109 ? 42.439 40.260 -33.532 1.00 14.66 109 ILE G N 1
ATOM 10245 C CA . ILE G 1 109 ? 43.637 39.786 -34.273 1.00 15.55 109 ILE G CA 1
ATOM 10246 C C . ILE G 1 109 ? 44.554 39.102 -33.262 1.00 15.89 109 ILE G C 1
ATOM 10247 O O . ILE G 1 109 ? 44.949 39.741 -32.279 1.00 13.50 109 ILE G O 1
ATOM 10252 N N . ASP G 1 110 ? 44.895 37.828 -33.470 1.00 13.75 110 ASP G N 1
ATOM 10253 C CA . ASP G 1 110 ? 45.497 37.043 -32.399 1.00 15.61 110 ASP G CA 1
ATOM 10254 C C . ASP G 1 110 ? 46.695 36.217 -32.862 1.00 14.85 110 ASP G C 1
ATOM 10255 O O . ASP G 1 110 ? 46.875 35.932 -34.016 1.00 16.17 110 ASP G O 1
ATOM 10260 N N . LYS G 1 111 ? 47.568 35.906 -31.906 1.00 15.85 111 LYS G N 1
ATOM 10261 C CA . LYS G 1 111 ? 48.684 34.962 -32.022 1.00 16.38 111 LYS G CA 1
ATOM 10262 C C . LYS G 1 111 ? 49.804 35.380 -32.971 1.00 20.62 111 LYS G C 1
ATOM 10263 O O . LYS G 1 111 ? 50.372 34.529 -33.687 1.00 22.38 111 LYS G O 1
ATOM 10269 N N . PHE G 1 112 ? 50.081 36.688 -33.072 1.00 15.79 112 PHE G N 1
ATOM 10270 C CA . PHE G 1 112 ? 51.004 37.153 -34.078 1.00 14.88 112 PHE G CA 1
ATOM 10271 C C . PHE G 1 112 ? 52.251 37.751 -33.436 1.00 14.24 112 PHE G C 1
ATOM 10272 O O . PHE G 1 112 ? 52.232 38.187 -32.251 1.00 14.16 112 PHE G O 1
ATOM 10280 N N . PHE G 1 113 ? 53.310 37.825 -34.242 1.00 14.26 113 PHE G N 1
ATOM 10281 C CA . PHE G 1 113 ? 54.600 38.350 -33.839 1.00 14.18 113 PHE G CA 1
ATOM 10282 C C . PHE G 1 113 ? 55.359 38.731 -35.106 1.00 16.15 113 PHE G C 1
ATOM 10283 O O . PHE G 1 113 ? 55.422 37.919 -36.014 1.00 16.49 113 PHE G O 1
ATOM 10291 N N . PRO G 1 114 ? 55.924 39.926 -35.164 1.00 14.67 114 PRO G N 1
ATOM 10292 C CA . PRO G 1 114 ? 56.067 40.976 -34.148 1.00 13.88 114 PRO G CA 1
ATOM 10293 C C . PRO G 1 114 ? 54.808 41.818 -34.129 1.00 13.53 114 PRO G C 1
ATOM 10294 O O . PRO G 1 114 ? 53.876 41.610 -34.940 1.00 12.44 114 PRO G O 1
ATOM 10298 N N . PRO G 1 115 ? 54.700 42.729 -33.141 1.00 11.97 115 PRO G N 1
ATOM 10299 C CA . PRO G 1 115 ? 53.548 43.590 -33.027 1.00 13.63 115 PRO G CA 1
ATOM 10300 C C . PRO G 1 115 ? 53.689 44.747 -33.963 1.00 14.72 115 PRO G C 1
ATOM 10301 O O . PRO G 1 115 ? 53.979 45.899 -33.545 1.00 14.33 115 PRO G O 1
ATOM 10305 N N . VAL G 1 116 ? 53.521 44.453 -35.267 1.00 14.45 116 VAL G N 1
ATOM 10306 C CA . VAL G 1 116 ? 53.584 45.450 -36.292 1.00 15.35 116 VAL G CA 1
ATOM 10307 C C . VAL G 1 116 ? 52.462 45.050 -37.272 1.00 14.37 116 VAL G C 1
ATOM 10308 O O . VAL G 1 116 ? 52.484 43.938 -37.757 1.00 16.00 116 VAL G O 1
ATOM 10312 N N . LEU G 1 117 ? 51.518 45.935 -37.463 1.00 14.26 117 LEU G N 1
ATOM 10313 C CA . LEU G 1 117 ? 50.299 45.578 -38.159 1.00 16.73 117 LEU G CA 1
ATOM 10314 C C . LEU G 1 117 ? 49.724 46.730 -38.853 1.00 17.25 117 LEU G C 1
ATOM 10315 O O . LEU G 1 117 ? 49.853 47.888 -38.393 1.00 17.23 117 LEU G O 1
ATOM 10320 N N . ASN G 1 118 ? 49.003 46.463 -39.961 1.00 17.97 118 ASN G N 1
ATOM 10321 C CA . ASN G 1 118 ? 48.008 47.429 -40.459 1.00 19.44 118 ASN G CA 1
ATOM 10322 C C . ASN G 1 118 ? 46.646 46.800 -40.458 1.00 15.69 118 ASN G C 1
ATOM 10323 O O . ASN G 1 118 ? 46.503 45.590 -40.756 1.00 16.83 118 ASN G O 1
ATOM 10328 N N . VAL G 1 119 ? 45.692 47.549 -39.876 1.00 16.30 119 VAL G N 1
ATOM 10329 C CA . VAL G 1 119 ? 44.287 47.180 -39.825 1.00 18.02 119 VAL G CA 1
ATOM 10330 C C . VAL G 1 119 ? 43.425 48.287 -40.379 1.00 20.63 119 VAL G C 1
ATOM 10331 O O . VAL G 1 119 ? 43.585 49.445 -39.998 1.00 18.83 119 VAL G O 1
ATOM 10335 N N . THR G 1 120 ? 42.459 47.923 -41.236 1.00 17.51 120 THR G N 1
ATOM 10336 C CA A THR G 1 120 ? 41.524 48.911 -41.749 0.29 18.89 120 THR G CA 1
ATOM 10337 C CA B THR G 1 120 ? 41.554 48.890 -41.812 0.71 18.73 120 THR G CA 1
ATOM 10338 C C . THR G 1 120 ? 40.140 48.326 -41.766 1.00 17.42 120 THR G C 1
ATOM 10339 O O . THR G 1 120 ? 39.914 47.184 -42.136 1.00 17.67 120 THR G O 1
ATOM 10346 N N . TRP G 1 121 ? 39.196 49.123 -41.327 1.00 14.78 121 TRP G N 1
ATOM 10347 C CA . TRP G 1 121 ? 37.776 48.757 -41.431 1.00 14.82 121 TRP G CA 1
ATOM 10348 C C . TRP G 1 121 ? 37.203 49.275 -42.778 1.00 15.81 121 TRP G C 1
ATOM 10349 O O . TRP G 1 121 ? 37.449 50.417 -43.152 1.00 14.56 121 TRP G O 1
ATOM 10360 N N . LEU G 1 122 ? 36.398 48.428 -43.403 1.00 17.39 122 LEU G N 1
ATOM 10361 C CA . LEU G 1 122 ? 35.671 48.760 -44.637 1.00 18.18 122 LEU G CA 1
ATOM 10362 C C . LEU G 1 122 ? 34.214 48.325 -44.496 1.00 17.80 122 LEU G C 1
ATOM 10363 O O . LEU G 1 122 ? 33.931 47.179 -44.058 1.00 20.54 122 LEU G O 1
ATOM 10368 N N . CYS G 1 123 ? 33.341 49.238 -44.894 1.00 16.89 123 CYS G N 1
ATOM 10369 C CA . CYS G 1 123 ? 31.920 49.077 -44.876 1.00 17.96 123 CYS G CA 1
ATOM 10370 C C . CYS G 1 123 ? 31.474 49.139 -46.355 1.00 20.09 123 CYS G C 1
ATOM 10371 O O . CYS G 1 123 ? 31.662 50.174 -46.994 1.00 20.09 123 CYS G O 1
ATOM 10374 N N . ASN G 1 124 ? 30.917 48.044 -46.836 1.00 19.72 124 ASN G N 1
ATOM 10375 C CA . ASN G 1 124 ? 30.600 47.954 -48.338 1.00 20.75 124 ASN G CA 1
ATOM 10376 C C . ASN G 1 124 ? 31.824 48.454 -49.176 1.00 23.79 124 ASN G C 1
ATOM 10377 O O . ASN G 1 124 ? 31.657 49.261 -50.107 1.00 24.89 124 ASN G O 1
ATOM 10382 N N . GLY G 1 125 ? 33.039 48.033 -48.792 1.00 21.46 125 GLY G N 1
ATOM 10383 C CA . GLY G 1 125 ? 34.302 48.366 -49.526 1.00 22.83 125 GLY G CA 1
ATOM 10384 C C . GLY G 1 125 ? 34.926 49.729 -49.242 1.00 21.97 125 GLY G C 1
ATOM 10385 O O . GLY G 1 125 ? 36.005 50.018 -49.709 1.00 25.20 125 GLY G O 1
ATOM 10386 N N . GLU G 1 126 ? 34.233 50.569 -48.490 1.00 22.05 126 GLU G N 1
ATOM 10387 C CA . GLU G 1 126 ? 34.611 51.958 -48.251 1.00 22.68 126 GLU G CA 1
ATOM 10388 C C . GLU G 1 126 ? 35.258 52.089 -46.835 1.00 22.21 126 GLU G C 1
ATOM 10389 O O . GLU G 1 126 ? 34.760 51.554 -45.854 1.00 19.92 126 GLU G O 1
ATOM 10395 N N . LEU G 1 127 ? 36.377 52.763 -46.830 1.00 21.85 127 LEU G N 1
ATOM 10396 C CA . LEU G 1 127 ? 37.173 53.040 -45.674 1.00 25.10 127 LEU G CA 1
ATOM 10397 C C . LEU G 1 127 ? 36.323 53.673 -44.629 1.00 23.00 127 LEU G C 1
ATOM 10398 O O . LEU G 1 127 ? 35.589 54.617 -44.889 1.00 25.12 127 LEU G O 1
ATOM 10403 N N . VAL G 1 128 ? 36.365 53.165 -43.404 1.00 20.69 128 VAL G N 1
ATOM 10404 C CA . VAL G 1 128 ? 35.652 53.769 -42.309 1.00 23.66 128 VAL G CA 1
ATOM 10405 C C . VAL G 1 128 ? 36.696 54.464 -41.427 1.00 29.25 128 VAL G C 1
ATOM 10406 O O . VAL G 1 128 ? 37.661 53.836 -41.004 1.00 28.95 128 VAL G O 1
ATOM 10410 N N . THR G 1 129 ? 36.520 55.744 -41.174 1.00 27.70 129 THR G N 1
ATOM 10411 C CA . THR G 1 129 ? 37.449 56.465 -40.286 1.00 34.02 129 THR G CA 1
ATOM 10412 C C . THR G 1 129 ? 36.774 57.072 -39.033 1.00 36.00 129 THR G C 1
ATOM 10413 O O . THR G 1 129 ? 37.470 57.475 -38.112 1.00 43.61 129 THR G O 1
ATOM 10417 N N . GLU G 1 130 ? 35.449 57.143 -39.013 1.00 31.67 130 GLU G N 1
ATOM 10418 C CA . GLU G 1 130 ? 34.685 57.612 -37.862 1.00 33.36 130 GLU G CA 1
ATOM 10419 C C . GLU G 1 130 ? 34.034 56.485 -37.090 1.00 26.57 130 GLU G C 1
ATOM 10420 O O . GLU G 1 130 ? 33.574 55.505 -37.629 1.00 25.60 130 GLU G O 1
ATOM 10426 N N . GLY G 1 131 ? 34.006 56.631 -35.776 1.00 23.00 131 GLY G N 1
ATOM 10427 C CA . GLY G 1 131 ? 33.399 55.642 -34.947 1.00 20.10 131 GLY G CA 1
ATOM 10428 C C . GLY G 1 131 ? 34.276 54.392 -34.725 1.00 21.15 131 GLY G C 1
ATOM 10429 O O . GLY G 1 131 ? 33.738 53.317 -34.412 1.00 23.86 131 GLY G O 1
ATOM 10430 N N . VAL G 1 132 ? 35.578 54.532 -34.871 1.00 20.16 132 VAL G N 1
ATOM 10431 C CA . VAL G 1 132 ? 36.519 53.400 -34.802 1.00 21.08 132 VAL G CA 1
ATOM 10432 C C . VAL G 1 132 ? 37.423 53.589 -33.578 1.00 22.80 132 VAL G C 1
ATOM 10433 O O . VAL G 1 132 ? 37.707 54.688 -33.188 1.00 22.03 132 VAL G O 1
ATOM 10437 N N . ALA G 1 133 ? 37.872 52.483 -32.998 1.00 16.71 133 ALA G N 1
ATOM 10438 C CA . ALA G 1 133 ? 38.802 52.535 -31.875 1.00 17.80 133 ALA G CA 1
ATOM 10439 C C . ALA G 1 133 ? 39.642 51.283 -31.943 1.00 17.43 133 ALA G C 1
ATOM 10440 O O . ALA G 1 133 ? 39.324 50.303 -32.636 1.00 15.48 133 ALA G O 1
ATOM 10442 N N . GLU G 1 134 ? 40.713 51.272 -31.176 1.00 16.39 134 GLU G N 1
ATOM 10443 C CA . GLU G 1 134 ? 41.562 50.067 -31.114 1.00 16.72 134 GLU G CA 1
ATOM 10444 C C . GLU G 1 134 ? 42.198 49.910 -29.729 1.00 18.56 134 GLU G C 1
ATOM 10445 O O . GLU G 1 134 ? 42.449 50.913 -29.063 1.00 16.94 134 GLU G O 1
ATOM 10451 N N . SER G 1 135 ? 42.493 48.674 -29.334 1.00 14.97 135 SER G N 1
ATOM 10452 C CA . SER G 1 135 ? 43.320 48.421 -28.139 1.00 13.56 135 SER G CA 1
ATOM 10453 C C . SER G 1 135 ? 44.813 48.675 -28.419 1.00 13.02 135 SER G C 1
ATOM 10454 O O . SER G 1 135 ? 45.279 48.872 -29.544 1.00 15.55 135 SER G O 1
ATOM 10457 N N . LEU G 1 136 ? 45.616 48.454 -27.358 1.00 14.08 136 LEU G N 1
ATOM 10458 C CA . LEU G 1 136 ? 47.056 48.337 -27.480 1.00 14.70 136 LEU G CA 1
ATOM 10459 C C . LEU G 1 136 ? 47.392 47.016 -28.145 1.00 14.11 136 LEU G C 1
ATOM 10460 O O . LEU G 1 136 ? 46.527 46.147 -28.303 1.00 13.52 136 LEU G O 1
ATOM 10465 N N . PHE G 1 137 ? 48.641 46.824 -28.425 1.00 13.50 137 PHE G N 1
ATOM 10466 C CA . PHE G 1 137 ? 49.142 45.465 -28.686 1.00 13.07 137 PHE G CA 1
ATOM 10467 C C . PHE G 1 137 ? 49.248 44.758 -27.369 1.00 15.11 137 PHE G C 1
ATOM 10468 O O . PHE G 1 137 ? 50.066 45.116 -26.517 1.00 17.93 137 PHE G O 1
ATOM 10476 N N . LEU G 1 138 ? 48.453 43.717 -27.188 1.00 14.11 138 LEU G N 1
ATOM 10477 C CA . LEU G 1 138 ? 48.304 43.126 -25.889 1.00 14.47 138 LEU G CA 1
ATOM 10478 C C . LEU G 1 138 ? 49.169 41.871 -25.821 1.00 15.30 138 LEU G C 1
ATOM 10479 O O . LEU G 1 138 ? 49.217 41.032 -26.719 1.00 14.03 138 LEU G O 1
ATOM 10484 N N . PRO G 1 139 ? 49.819 41.669 -24.681 1.00 18.50 139 PRO G N 1
ATOM 10485 C CA . PRO G 1 139 ? 50.743 40.505 -24.556 1.00 19.81 139 PRO G CA 1
ATOM 10486 C C . PRO G 1 139 ? 50.005 39.197 -24.351 1.00 22.23 139 PRO G C 1
ATOM 10487 O O . PRO G 1 139 ? 48.848 39.111 -23.861 1.00 25.18 139 PRO G O 1
ATOM 10491 N N . ARG G 1 140 ? 50.594 38.171 -24.857 1.00 18.28 140 ARG G N 1
ATOM 10492 C CA . ARG G 1 140 ? 50.179 36.856 -24.565 1.00 18.62 140 ARG G CA 1
ATOM 10493 C C . ARG G 1 140 ? 51.240 36.185 -23.745 1.00 20.20 140 ARG G C 1
ATOM 10494 O O . ARG G 1 140 ? 52.416 36.510 -23.807 1.00 16.61 140 ARG G O 1
ATOM 10502 N N . THR G 1 141 ? 50.831 35.150 -23.026 1.00 20.96 141 THR G N 1
ATOM 10503 C CA . THR G 1 141 ? 51.765 34.378 -22.223 1.00 22.89 141 THR G CA 1
ATOM 10504 C C . THR G 1 141 ? 52.782 33.549 -22.997 1.00 21.12 141 THR G C 1
ATOM 10505 O O . THR G 1 141 ? 53.782 33.165 -22.470 1.00 25.26 141 THR G O 1
ATOM 10509 N N . ASP G 1 142 ? 52.589 33.317 -24.280 1.00 21.02 142 ASP G N 1
ATOM 10510 C CA . ASP G 1 142 ? 53.545 32.748 -25.122 1.00 18.96 142 ASP G CA 1
ATOM 10511 C C . ASP G 1 142 ? 54.351 33.737 -25.883 1.00 18.29 142 ASP G C 1
ATOM 10512 O O . ASP G 1 142 ? 55.080 33.410 -26.792 1.00 17.01 142 ASP G O 1
ATOM 10517 N N . TYR G 1 143 ? 54.199 35.004 -25.486 1.00 16.84 143 TYR G N 1
ATOM 10518 C CA . TYR G 1 143 ? 55.066 36.066 -26.050 1.00 14.48 143 TYR G CA 1
ATOM 10519 C C . TYR G 1 143 ? 54.829 36.532 -27.494 1.00 14.55 143 TYR G C 1
ATOM 10520 O O . TYR G 1 143 ? 55.468 37.435 -27.971 1.00 14.05 143 TYR G O 1
ATOM 10529 N N . SER G 1 144 ? 53.723 36.100 -28.063 1.00 15.33 144 SER G N 1
ATOM 10530 C CA . SER G 1 144 ? 53.117 36.711 -29.221 1.00 15.29 144 SER G CA 1
ATOM 10531 C C . SER G 1 144 ? 52.111 37.716 -28.676 1.00 11.96 144 SER G C 1
ATOM 10532 O O . SER G 1 144 ? 52.012 38.013 -27.441 1.00 11.35 144 SER G O 1
ATOM 10535 N N . PHE G 1 145 ? 51.327 38.273 -29.587 1.00 11.78 145 PHE G N 1
ATOM 10536 C CA . PHE G 1 145 ? 50.431 39.431 -29.276 1.00 12.59 145 PHE G CA 1
ATOM 10537 C C . PHE G 1 145 ? 49.042 39.260 -29.801 1.00 12.99 145 PHE G C 1
ATOM 10538 O O . PHE G 1 145 ? 48.808 38.455 -30.682 1.00 13.76 145 PHE G O 1
ATOM 10546 N N . HIS G 1 146 ? 48.085 40.015 -29.276 1.00 13.16 146 HIS G N 1
ATOM 10547 C CA . HIS G 1 146 ? 46.798 40.089 -29.844 1.00 13.55 146 HIS G CA 1
ATOM 10548 C C . HIS G 1 146 ? 46.368 41.505 -29.773 1.00 14.31 146 HIS G C 1
ATOM 10549 O O . HIS G 1 146 ? 47.018 42.365 -29.147 1.00 13.89 146 HIS G O 1
ATOM 10556 N N . LYS G 1 147 ? 45.292 41.812 -30.476 1.00 12.85 147 LYS G N 1
ATOM 10557 C CA . LYS G 1 147 ? 44.820 43.213 -30.615 1.00 12.00 147 LYS G CA 1
ATOM 10558 C C . LYS G 1 147 ? 43.348 43.260 -30.959 1.00 13.76 147 LYS G C 1
ATOM 10559 O O . LYS G 1 147 ? 42.857 42.375 -31.681 1.00 14.76 147 LYS G O 1
ATOM 10565 N N . PHE G 1 148 ? 42.612 44.245 -30.484 1.00 12.13 148 PHE G N 1
ATOM 10566 C CA . PHE G 1 148 ? 41.228 44.492 -30.857 1.00 12.50 148 PHE G CA 1
ATOM 10567 C C . PHE G 1 148 ? 41.045 45.807 -31.561 1.00 12.07 148 PHE G C 1
ATOM 10568 O O . PHE G 1 148 ? 41.642 46.828 -31.187 1.00 13.64 148 PHE G O 1
ATOM 10576 N N . HIS G 1 149 ? 40.238 45.776 -32.649 1.00 13.05 149 HIS G N 1
ATOM 10577 C CA . HIS G 1 149 ? 39.689 46.931 -33.279 1.00 12.82 149 HIS G CA 1
ATOM 10578 C C . HIS G 1 149 ? 38.186 46.944 -33.194 1.00 11.92 149 HIS G C 1
ATOM 10579 O O . HIS G 1 149 ? 37.536 45.913 -33.130 1.00 12.53 149 HIS G O 1
ATOM 10586 N N . TYR G 1 150 ? 37.607 48.109 -33.066 1.00 12.18 150 TYR G N 1
ATOM 10587 C CA . TYR G 1 150 ? 36.253 48.308 -32.860 1.00 13.07 150 TYR G CA 1
ATOM 10588 C C . TYR G 1 150 ? 35.620 49.303 -33.812 1.00 14.37 150 TYR G C 1
ATOM 10589 O O . TYR G 1 150 ? 36.234 50.291 -34.151 1.00 15.33 150 TYR G O 1
ATOM 10598 N N . LEU G 1 151 ? 34.364 49.068 -34.153 1.00 14.58 151 LEU G N 1
ATOM 10599 C CA . LEU G 1 151 ? 33.582 49.932 -35.037 1.00 17.01 151 LEU G CA 1
ATOM 10600 C C . LEU G 1 151 ? 32.155 50.044 -34.539 1.00 15.40 151 LEU G C 1
ATOM 10601 O O . LEU G 1 151 ? 31.433 49.033 -34.427 1.00 15.27 151 LEU G O 1
ATOM 10606 N N . THR G 1 152 ? 31.738 51.257 -34.222 1.00 17.83 152 THR G N 1
ATOM 10607 C CA . THR G 1 152 ? 30.344 51.445 -33.865 1.00 19.27 152 THR G CA 1
ATOM 10608 C C . THR G 1 152 ? 29.511 51.515 -35.121 1.00 20.95 152 THR G C 1
ATOM 10609 O O . THR G 1 152 ? 29.948 52.084 -36.127 1.00 20.48 152 THR G O 1
ATOM 10613 N N . PHE G 1 153 ? 28.369 50.859 -35.112 1.00 19.49 153 PHE G N 1
ATOM 10614 C CA . PHE G 1 153 ? 27.511 50.903 -36.294 1.00 22.08 153 PHE G CA 1
ATOM 10615 C C . PHE G 1 153 ? 26.077 50.650 -36.004 1.00 26.10 153 PHE G C 1
ATOM 10616 O O . PHE G 1 153 ? 25.713 50.121 -34.964 1.00 26.12 153 PHE G O 1
ATOM 10624 N N . VAL G 1 154 ? 25.244 50.989 -36.988 1.00 28.15 154 VAL G N 1
ATOM 10625 C CA . VAL G 1 154 ? 23.860 50.568 -36.935 1.00 27.96 154 VAL G CA 1
ATOM 10626 C C . VAL G 1 154 ? 23.600 49.491 -37.948 1.00 27.18 154 VAL G C 1
ATOM 10627 O O . VAL G 1 154 ? 23.668 49.764 -39.178 1.00 23.51 154 VAL G O 1
ATOM 10631 N N . PRO G 1 155 ? 23.271 48.288 -37.487 1.00 22.87 155 PRO G N 1
ATOM 10632 C CA . PRO G 1 155 ? 23.109 47.147 -38.337 1.00 25.07 155 PRO G CA 1
ATOM 10633 C C . PRO G 1 155 ? 21.909 47.285 -39.308 1.00 30.32 155 PRO G C 1
ATOM 10634 O O . PRO G 1 155 ? 20.840 47.801 -38.939 1.00 26.92 155 PRO G O 1
ATOM 10638 N N . SER G 1 156 ? 22.138 46.810 -40.542 1.00 26.55 156 SER G N 1
ATOM 10639 C CA . SER G 1 156 ? 21.125 46.872 -41.600 1.00 31.57 156 SER G CA 1
ATOM 10640 C C . SER G 1 156 ? 21.360 45.715 -42.540 1.00 29.84 156 SER G C 1
ATOM 10641 O O . SER G 1 156 ? 22.506 45.233 -42.743 1.00 27.89 156 SER G O 1
ATOM 10644 N N . ALA G 1 157 ? 20.277 45.256 -43.155 1.00 29.13 157 ALA G N 1
ATOM 10645 C CA . ALA G 1 157 ? 20.352 44.102 -44.049 1.00 27.03 157 ALA G CA 1
ATOM 10646 C C . ALA G 1 157 ? 21.236 44.367 -45.317 1.00 26.37 157 ALA G C 1
ATOM 10647 O O . ALA G 1 157 ? 21.743 43.425 -45.968 1.00 30.94 157 ALA G O 1
ATOM 10649 N N . GLU G 1 158 ? 21.362 45.620 -45.683 1.00 24.85 158 GLU G N 1
ATOM 10650 C CA . GLU G 1 158 ? 22.008 45.966 -46.956 1.00 34.89 158 GLU G CA 1
ATOM 10651 C C . GLU G 1 158 ? 23.531 46.183 -46.824 1.00 35.58 158 GLU G C 1
ATOM 10652 O O . GLU G 1 158 ? 24.196 46.422 -47.818 1.00 31.85 158 GLU G O 1
ATOM 10658 N N . ASP G 1 159 ? 24.071 46.166 -45.600 1.00 30.30 159 ASP G N 1
ATOM 10659 C CA . ASP G 1 159 ? 25.493 46.462 -45.368 1.00 30.47 159 ASP G CA 1
ATOM 10660 C C . ASP G 1 159 ? 26.323 45.243 -45.032 1.00 26.38 159 ASP G C 1
ATOM 10661 O O . ASP G 1 159 ? 25.861 44.256 -44.499 1.00 31.51 159 ASP G O 1
ATOM 10666 N N . PHE G 1 160 ? 27.577 45.281 -45.395 1.00 21.84 160 PHE G N 1
ATOM 10667 C CA . PHE G 1 160 ? 28.540 44.310 -44.904 1.00 21.39 160 PHE G CA 1
ATOM 10668 C C . PHE G 1 160 ? 29.853 45.034 -44.565 1.00 19.12 160 PHE G C 1
ATOM 10669 O O . PHE G 1 160 ? 30.094 46.182 -44.922 1.00 19.39 160 PHE G O 1
ATOM 10677 N N . TYR G 1 161 ? 30.711 44.303 -43.818 1.00 21.02 161 TYR G N 1
ATOM 10678 C CA . TYR G 1 161 ? 31.922 44.861 -43.268 1.00 18.87 161 TYR G CA 1
ATOM 10679 C C . TYR G 1 161 ? 33.044 43.940 -43.519 1.00 17.56 161 TYR G C 1
ATOM 10680 O O . TYR G 1 161 ? 32.880 42.717 -43.646 1.00 21.42 161 TYR G O 1
ATOM 10689 N N . ASP G 1 162 ? 34.236 44.518 -43.622 1.00 18.26 162 ASP G N 1
ATOM 10690 C CA . ASP G 1 162 ? 35.442 43.718 -43.738 1.00 18.44 162 ASP G CA 1
ATOM 10691 C C . ASP G 1 162 ? 36.490 44.341 -42.816 1.00 17.67 162 ASP G C 1
ATOM 10692 O O . ASP G 1 162 ? 36.591 45.513 -42.716 1.00 16.47 162 ASP G O 1
ATOM 10697 N N . CYS G 1 163 ? 37.302 43.491 -42.206 1.00 16.56 163 CYS G N 1
ATOM 10698 C CA . CYS G 1 163 ? 38.448 43.908 -41.473 1.00 17.95 163 CYS G CA 1
ATOM 10699 C C . CYS G 1 163 ? 39.656 43.437 -42.282 1.00 16.41 163 CYS G C 1
ATOM 10700 O O . CYS G 1 163 ? 39.895 42.229 -42.372 1.00 20.27 163 CYS G O 1
ATOM 10703 N N . ARG G 1 164 ? 40.418 44.417 -42.811 1.00 17.64 164 ARG G N 1
ATOM 10704 C CA . ARG G 1 164 ? 41.607 44.140 -43.608 1.00 17.26 164 ARG G CA 1
ATOM 10705 C C . ARG G 1 164 ? 42.870 44.262 -42.788 1.00 16.29 164 ARG G C 1
ATOM 10706 O O . ARG G 1 164 ? 43.208 45.341 -42.253 1.00 18.32 164 ARG G O 1
ATOM 10714 N N . VAL G 1 165 ? 43.582 43.158 -42.767 1.00 15.75 165 VAL G N 1
ATOM 10715 C CA . VAL G 1 165 ? 44.743 43.011 -41.895 1.00 17.02 165 VAL G CA 1
ATOM 10716 C C . VAL G 1 165 ? 46.006 42.688 -42.684 1.00 19.12 165 VAL G C 1
ATOM 10717 O O . VAL G 1 165 ? 46.063 41.735 -43.465 1.00 19.08 165 VAL G O 1
ATOM 10721 N N . GLU G 1 166 ? 47.054 43.446 -42.407 1.00 16.53 166 GLU G N 1
ATOM 10722 C CA . GLU G 1 166 ? 48.369 43.192 -42.991 1.00 17.04 166 GLU G CA 1
ATOM 10723 C C . GLU G 1 166 ? 49.399 42.947 -41.904 1.00 17.32 166 GLU G C 1
ATOM 10724 O O . GLU G 1 166 ? 49.472 43.647 -40.904 1.00 16.52 166 GLU G O 1
ATOM 10730 N N . HIS G 1 167 ? 50.183 41.897 -42.095 1.00 16.85 167 HIS G N 1
ATOM 10731 C CA . HIS G 1 167 ? 51.275 41.559 -41.232 1.00 16.54 167 HIS G CA 1
ATOM 10732 C C . HIS G 1 167 ? 52.417 40.925 -42.055 1.00 19.12 167 HIS G C 1
ATOM 10733 O O . HIS G 1 167 ? 52.179 40.260 -43.048 1.00 18.99 167 HIS G O 1
ATOM 10740 N N . TRP G 1 168 ? 53.624 41.059 -41.577 1.00 18.94 168 TRP G N 1
ATOM 10741 C CA . TRP G 1 168 ? 54.751 40.505 -42.309 1.00 19.07 168 TRP G CA 1
ATOM 10742 C C . TRP G 1 168 ? 54.717 38.994 -42.486 1.00 18.93 168 TRP G C 1
ATOM 10743 O O . TRP G 1 168 ? 55.301 38.494 -43.415 1.00 21.36 168 TRP G O 1
ATOM 10754 N N . GLY G 1 169 ? 54.042 38.263 -41.651 1.00 17.01 169 GLY G N 1
ATOM 10755 C CA . GLY G 1 169 ? 53.957 36.820 -41.763 1.00 20.66 169 GLY G CA 1
ATOM 10756 C C . GLY G 1 169 ? 52.902 36.351 -42.781 1.00 21.39 169 GLY G C 1
ATOM 10757 O O . GLY G 1 169 ? 52.800 35.114 -43.014 1.00 23.65 169 GLY G O 1
ATOM 10758 N N . LEU G 1 170 ? 52.087 37.262 -43.263 1.00 23.65 170 LEU G N 1
ATOM 10759 C CA . LEU G 1 170 ? 51.052 36.964 -44.274 1.00 23.48 170 LEU G CA 1
ATOM 10760 C C . LEU G 1 170 ? 51.663 37.198 -45.676 1.00 28.40 170 LEU G C 1
ATOM 10761 O O . LEU G 1 170 ? 52.267 38.219 -45.934 1.00 26.57 170 LEU G O 1
ATOM 10766 N N . ASP G 1 171 ? 51.493 36.228 -46.565 1.00 33.05 171 ASP G N 1
ATOM 10767 C CA . ASP G 1 171 ? 51.812 36.458 -47.996 1.00 39.43 171 ASP G CA 1
ATOM 10768 C C . ASP G 1 171 ? 50.924 37.551 -48.629 1.00 34.59 171 ASP G C 1
ATOM 10769 O O . ASP G 1 171 ? 51.411 38.439 -49.356 1.00 34.62 171 ASP G O 1
ATOM 10774 N N . GLN G 1 172 ? 49.649 37.570 -48.266 1.00 30.21 172 GLN G N 1
ATOM 10775 C CA . GLN G 1 172 ? 48.736 38.577 -48.770 1.00 32.77 172 GLN G CA 1
ATOM 10776 C C . GLN G 1 172 ? 47.944 39.148 -47.609 1.00 29.61 172 GLN G C 1
ATOM 10777 O O . GLN G 1 172 ? 47.812 38.448 -46.598 1.00 28.18 172 GLN G O 1
ATOM 10783 N N . PRO G 1 173 ? 47.316 40.318 -47.810 1.00 28.33 173 PRO G N 1
ATOM 10784 C CA . PRO G 1 173 ? 46.371 40.844 -46.830 1.00 26.42 173 PRO G CA 1
ATOM 10785 C C . PRO G 1 173 ? 45.272 39.909 -46.527 1.00 27.51 173 PRO G C 1
ATOM 10786 O O . PRO G 1 173 ? 44.813 39.140 -47.391 1.00 29.51 173 PRO G O 1
ATOM 10790 N N . LEU G 1 174 ? 44.870 39.885 -45.266 1.00 22.65 174 LEU G N 1
ATOM 10791 C CA . LEU G 1 174 ? 43.799 39.042 -44.803 1.00 24.31 174 LEU G CA 1
ATOM 10792 C C . LEU G 1 174 ? 42.560 39.914 -44.759 1.00 26.66 174 LEU G C 1
ATOM 10793 O O . LEU G 1 174 ? 42.584 41.022 -44.202 1.00 22.89 174 LEU G O 1
ATOM 10798 N N . LEU G 1 175 ? 41.450 39.444 -45.358 1.00 23.84 175 LEU G N 1
ATOM 10799 C CA . LEU G 1 175 ? 40.263 40.279 -45.449 1.00 26.43 175 LEU G CA 1
ATOM 10800 C C . LEU G 1 175 ? 39.187 39.449 -44.821 1.00 29.20 175 LEU G C 1
ATOM 10801 O O . LEU G 1 175 ? 38.827 38.384 -45.408 1.00 28.00 175 LEU G O 1
ATOM 10806 N N . LYS G 1 176 ? 38.748 39.787 -43.598 1.00 23.75 176 LYS G N 1
ATOM 10807 C CA . LYS G 1 176 ? 37.819 38.935 -42.860 1.00 24.74 176 LYS G CA 1
ATOM 10808 C C . LYS G 1 176 ? 36.444 39.620 -42.942 1.00 27.97 176 LYS G C 1
ATOM 10809 O O . LYS G 1 176 ? 36.276 40.740 -42.529 1.00 23.18 176 LYS G O 1
ATOM 10815 N N . HIS G 1 177 ? 35.452 38.912 -43.475 1.00 25.75 177 HIS G N 1
ATOM 10816 C CA . HIS G 1 177 ? 34.194 39.507 -43.859 1.00 27.61 177 HIS G CA 1
ATOM 10817 C C . HIS G 1 177 ? 33.130 39.307 -42.779 1.00 21.93 177 HIS G C 1
ATOM 10818 O O . HIS G 1 177 ? 33.222 38.308 -42.082 1.00 27.19 177 HIS G O 1
ATOM 10825 N N . TRP G 1 178 ? 32.151 40.217 -42.622 1.00 19.92 178 TRP G N 1
ATOM 10826 C CA . TRP G 1 178 ? 31.034 39.981 -41.683 1.00 21.29 178 TRP G CA 1
ATOM 10827 C C . TRP G 1 178 ? 29.768 40.655 -42.234 1.00 19.96 178 TRP G C 1
ATOM 10828 O O . TRP G 1 178 ? 29.809 41.790 -42.715 1.00 18.01 178 TRP G O 1
ATOM 10839 N N . GLU G 1 179 ? 28.616 39.977 -42.134 1.00 23.98 179 GLU G N 1
ATOM 10840 C CA . GLU G 1 179 ? 27.310 40.622 -42.537 1.00 26.53 179 GLU G CA 1
ATOM 10841 C C . GLU G 1 179 ? 26.256 40.448 -41.448 1.00 26.74 179 GLU G C 1
ATOM 10842 O O . GLU G 1 179 ? 26.264 39.437 -40.842 1.00 28.87 179 GLU G O 1
ATOM 10848 N N . ALA G 1 180 ? 25.305 41.371 -41.376 1.00 33.92 180 ALA G N 1
ATOM 10849 C CA . ALA G 1 180 ? 24.179 41.392 -40.398 1.00 39.69 180 ALA G CA 1
ATOM 10850 C C . ALA G 1 180 ? 23.048 40.454 -40.720 1.00 42.48 180 ALA G C 1
ATOM 10851 O O . ALA G 1 180 ? 23.097 39.292 -40.314 1.00 48.50 180 ALA G O 1
ATOM 10853 N N . GLN H 2 1 ? 44.157 56.539 -5.000 1.00 29.20 -25 GLN H N 1
ATOM 10854 C CA . GLN H 2 1 ? 45.562 56.440 -4.687 1.00 27.84 -25 GLN H CA 1
ATOM 10855 C C . GLN H 2 1 ? 46.369 55.740 -5.827 1.00 23.45 -25 GLN H C 1
ATOM 10856 O O . GLN H 2 1 ? 45.821 55.359 -6.874 1.00 19.10 -25 GLN H O 1
ATOM 10858 N N . ALA H 2 2 ? 47.683 55.714 -5.616 1.00 22.58 -24 ALA H N 1
ATOM 10859 C CA . ALA H 2 2 ? 48.588 55.500 -6.694 1.00 22.01 -24 ALA H CA 1
ATOM 10860 C C . ALA H 2 2 ? 48.993 54.066 -6.734 1.00 17.50 -24 ALA H C 1
ATOM 10861 O O . ALA H 2 2 ? 49.377 53.488 -5.718 1.00 18.91 -24 ALA H O 1
ATOM 10863 N N . TYR H 2 3 ? 48.962 53.500 -7.932 1.00 16.96 -23 TYR H N 1
ATOM 10864 C CA . TYR H 2 3 ? 49.588 52.192 -8.219 1.00 15.69 -23 TYR H CA 1
ATOM 10865 C C . TYR H 2 3 ? 51.100 52.331 -8.119 1.00 15.67 -23 TYR H C 1
ATOM 10866 O O . TYR H 2 3 ? 51.648 53.346 -8.438 1.00 20.04 -23 TYR H O 1
ATOM 10875 N N . ASP H 2 4 ? 51.740 51.304 -7.629 1.00 16.25 -22 ASP H N 1
ATOM 10876 C CA . ASP H 2 4 ? 53.158 51.215 -7.371 1.00 20.06 -22 ASP H CA 1
ATOM 10877 C C . ASP H 2 4 ? 53.710 50.437 -8.554 1.00 17.89 -22 ASP H C 1
ATOM 10878 O O . ASP H 2 4 ? 53.117 49.482 -9.044 1.00 14.60 -22 ASP H O 1
ATOM 10883 N N . GLY H 2 5 ? 54.855 50.860 -9.030 1.00 17.78 -21 GLY H N 1
ATOM 10884 C CA . GLY H 2 5 ? 55.577 50.152 -10.076 1.00 18.76 -21 GLY H CA 1
ATOM 10885 C C . GLY H 2 5 ? 57.008 49.862 -9.691 1.00 16.13 -21 GLY H C 1
ATOM 10886 O O . GLY H 2 5 ? 57.402 50.214 -8.593 1.00 17.86 -21 GLY H O 1
ATOM 10887 N N . LYS H 2 6 ? 57.768 49.135 -10.527 1.00 15.90 -20 LYS H N 1
ATOM 10888 C CA . LYS H 2 6 ? 59.137 48.974 -10.265 1.00 18.95 -20 LYS H CA 1
ATOM 10889 C C . LYS H 2 6 ? 59.986 48.954 -11.491 1.00 16.93 -20 LYS H C 1
ATOM 10890 O O . LYS H 2 6 ? 59.490 48.736 -12.567 1.00 13.83 -20 LYS H O 1
ATOM 10896 N N . ASP H 2 7 ? 61.277 49.233 -11.341 1.00 16.87 -19 ASP H N 1
ATOM 10897 C CA . ASP H 2 7 ? 62.155 49.328 -12.514 1.00 17.52 -19 ASP H CA 1
ATOM 10898 C C . ASP H 2 7 ? 62.653 47.927 -12.874 1.00 15.84 -19 ASP H C 1
ATOM 10899 O O . ASP H 2 7 ? 63.021 47.164 -11.988 1.00 16.35 -19 ASP H O 1
ATOM 10904 N N . TYR H 2 8 ? 62.750 47.646 -14.156 1.00 13.98 -18 TYR H N 1
ATOM 10905 C CA . TYR H 2 8 ? 63.527 46.564 -14.631 1.00 14.75 -18 TYR H CA 1
ATOM 10906 C C . TYR H 2 8 ? 65.026 46.769 -14.390 1.00 14.26 -18 TYR H C 1
ATOM 10907 O O . TYR H 2 8 ? 65.507 47.923 -14.269 1.00 14.85 -18 TYR H O 1
ATOM 10916 N N . ILE H 2 9 ? 65.761 45.665 -14.482 1.00 15.76 -17 ILE H N 1
ATOM 10917 C CA A ILE H 2 9 ? 67.203 45.625 -14.462 0.42 15.42 -17 ILE H CA 1
ATOM 10918 C CA B ILE H 2 9 ? 67.201 45.730 -14.449 0.58 15.44 -17 ILE H CA 1
ATOM 10919 C C . ILE H 2 9 ? 67.767 45.997 -15.831 1.00 15.68 -17 ILE H C 1
ATOM 10920 O O . ILE H 2 9 ? 67.231 45.565 -16.859 1.00 12.96 -17 ILE H O 1
ATOM 10929 N N . ALA H 2 10 ? 68.841 46.825 -15.847 1.00 13.34 -16 ALA H N 1
ATOM 10930 C CA . ALA H 2 10 ? 69.554 47.102 -17.086 1.00 14.88 -16 ALA H CA 1
ATOM 10931 C C . ALA H 2 10 ? 70.700 46.168 -17.334 1.00 14.12 -16 ALA H C 1
ATOM 10932 O O . ALA H 2 10 ? 71.769 46.304 -16.676 1.00 16.80 -16 ALA H O 1
ATOM 10934 N N . LEU H 2 11 ? 70.497 45.181 -18.206 1.00 15.94 -15 LEU H N 1
ATOM 10935 C CA . LEU H 2 11 ? 71.371 44.087 -18.390 1.00 16.68 -15 LEU H CA 1
ATOM 10936 C C . LEU H 2 11 ? 72.705 44.589 -18.941 1.00 19.78 -15 LEU H C 1
ATOM 10937 O O . LEU H 2 11 ? 72.748 45.619 -19.670 1.00 18.43 -15 LEU H O 1
ATOM 10942 N N . LYS H 2 12 ? 73.770 43.835 -18.656 1.00 23.67 -14 LYS H N 1
ATOM 10943 C CA . LYS H 2 12 ? 75.131 44.233 -19.117 1.00 24.83 -14 LYS H CA 1
ATOM 10944 C C . LYS H 2 12 ? 75.586 43.476 -20.331 1.00 29.26 -14 LYS H C 1
ATOM 10945 O O . LYS H 2 12 ? 75.118 42.407 -20.650 1.00 26.68 -14 LYS H O 1
ATOM 10951 N N . GLY H 2 13 ? 76.530 44.092 -21.024 1.00 33.88 -13 GLY H N 1
ATOM 10952 C CA . GLY H 2 13 ? 77.464 43.330 -21.869 1.00 40.35 -13 GLY H CA 1
ATOM 10953 C C . GLY H 2 13 ? 77.588 43.943 -23.228 1.00 45.46 -13 GLY H C 1
ATOM 10954 O O . GLY H 2 13 ? 77.946 43.225 -24.161 1.00 58.92 -13 GLY H O 1
ATOM 10955 N N . SER H 2 26 ? 61.602 40.122 -45.027 1.00 47.89 3 SER H N 1
ATOM 10956 C CA . SER H 2 26 ? 60.861 41.233 -44.310 1.00 41.74 3 SER H CA 1
ATOM 10957 C C . SER H 2 26 ? 61.828 42.303 -43.808 1.00 33.95 3 SER H C 1
ATOM 10958 O O . SER H 2 26 ? 63.002 42.075 -43.711 1.00 31.69 3 SER H O 1
ATOM 10961 N N . PRO H 2 27 ? 61.322 43.448 -43.384 1.00 29.09 4 PRO H N 1
ATOM 10962 C CA . PRO H 2 27 ? 62.198 44.433 -42.758 1.00 25.68 4 PRO H CA 1
ATOM 10963 C C . PRO H 2 27 ? 62.937 43.910 -41.488 1.00 23.14 4 PRO H C 1
ATOM 10964 O O . PRO H 2 27 ? 62.588 42.879 -40.932 1.00 26.47 4 PRO H O 1
ATOM 10968 N N . GLU H 2 28 ? 63.983 44.592 -41.126 1.00 24.15 5 GLU H N 1
ATOM 10969 C CA . GLU H 2 28 ? 64.832 44.222 -40.007 1.00 26.29 5 GLU H CA 1
ATOM 10970 C C . GLU H 2 28 ? 64.118 44.743 -38.703 1.00 20.90 5 GLU H C 1
ATOM 10971 O O . GLU H 2 28 ? 63.664 45.848 -38.657 1.00 19.55 5 GLU H O 1
ATOM 10977 N N . ASN H 2 29 ? 63.942 43.870 -37.757 1.00 19.18 6 ASN H N 1
ATOM 10978 C CA . ASN H 2 29 ? 63.205 44.261 -36.502 1.00 16.01 6 ASN H CA 1
ATOM 10979 C C . ASN H 2 29 ? 63.652 43.332 -35.397 1.00 15.72 6 ASN H C 1
ATOM 10980 O O . ASN H 2 29 ? 63.799 42.087 -35.581 1.00 14.77 6 ASN H O 1
ATOM 10985 N N . TYR H 2 30 ? 63.911 43.922 -34.232 1.00 15.52 7 TYR H N 1
ATOM 10986 C CA . TYR H 2 30 ? 64.327 43.165 -33.059 1.00 13.74 7 TYR H CA 1
ATOM 10987 C C . TYR H 2 30 ? 63.427 43.726 -31.925 1.00 14.60 7 TYR H C 1
ATOM 10988 O O . TYR H 2 30 ? 63.103 44.879 -31.952 1.00 13.78 7 TYR H O 1
ATOM 10997 N N . LEU H 2 31 ? 63.068 42.867 -30.977 1.00 13.62 8 LEU H N 1
ATOM 10998 C CA . LEU H 2 31 ? 62.202 43.235 -29.887 1.00 14.07 8 LEU H CA 1
ATOM 10999 C C . LEU H 2 31 ? 62.676 42.688 -28.573 1.00 12.94 8 LEU H C 1
ATOM 11000 O O . LEU H 2 31 ? 63.212 41.601 -28.430 1.00 14.25 8 LEU H O 1
ATOM 11005 N N . PHE H 2 32 ? 62.388 43.462 -27.521 1.00 12.40 9 PHE H N 1
ATOM 11006 C CA . PHE H 2 32 ? 62.669 43.071 -26.138 1.00 11.00 9 PHE H CA 1
ATOM 11007 C C . PHE H 2 32 ? 61.415 43.308 -25.325 1.00 10.59 9 PHE H C 1
ATOM 11008 O O . PHE H 2 32 ? 60.775 44.359 -25.466 1.00 10.36 9 PHE H O 1
ATOM 11016 N N . GLN H 2 33 ? 61.029 42.324 -24.568 1.00 10.78 10 GLN H N 1
ATOM 11017 C CA . GLN H 2 33 ? 59.883 42.441 -23.736 1.00 13.12 10 GLN H CA 1
ATOM 11018 C C . GLN H 2 33 ? 60.160 42.051 -22.315 1.00 12.45 10 GLN H C 1
ATOM 11019 O O . GLN H 2 33 ? 61.014 41.253 -22.013 1.00 11.02 10 GLN H O 1
ATOM 11025 N N . GLY H 2 34 ? 59.359 42.619 -21.410 1.00 12.62 11 GLY H N 1
ATOM 11026 C CA . GLY H 2 34 ? 59.512 42.312 -19.976 1.00 13.80 11 GLY H CA 1
ATOM 11027 C C . GLY H 2 34 ? 58.118 42.053 -19.426 1.00 14.14 11 GLY H C 1
ATOM 11028 O O . GLY H 2 34 ? 57.055 42.478 -19.963 1.00 16.50 11 GLY H O 1
ATOM 11029 N N . ARG H 2 35 ? 58.094 41.305 -18.318 1.00 13.75 12 ARG H N 1
ATOM 11030 C CA . ARG H 2 35 ? 56.889 41.140 -17.569 1.00 14.29 12 ARG H CA 1
ATOM 11031 C C . ARG H 2 35 ? 57.198 41.259 -16.097 1.00 12.68 12 ARG H C 1
ATOM 11032 O O . ARG H 2 35 ? 58.246 40.735 -15.644 1.00 11.12 12 ARG H O 1
ATOM 11040 N N . GLN H 2 36 ? 56.330 41.913 -15.342 1.00 10.52 13 GLN H N 1
ATOM 11041 C CA . GLN H 2 36 ? 56.403 41.936 -13.894 1.00 11.78 13 GLN H CA 1
ATOM 11042 C C . GLN H 2 36 ? 55.072 41.400 -13.420 1.00 11.90 13 GLN H C 1
ATOM 11043 O O . GLN H 2 36 ? 54.050 42.137 -13.402 1.00 14.97 13 GLN H O 1
ATOM 11049 N N . GLU H 2 37 ? 55.077 40.172 -12.995 1.00 11.33 14 GLU H N 1
ATOM 11050 C CA . GLU H 2 37 ? 53.800 39.407 -12.844 1.00 13.80 14 GLU H CA 1
ATOM 11051 C C . GLU H 2 37 ? 53.577 39.113 -11.322 1.00 12.70 14 GLU H C 1
ATOM 11052 O O . GLU H 2 37 ? 54.493 38.633 -10.688 1.00 12.66 14 GLU H O 1
ATOM 11058 N N . CYS H 2 38 ? 52.385 39.423 -10.813 1.00 13.42 15 CYS H N 1
ATOM 11059 C CA . CYS H 2 38 ? 51.996 39.182 -9.390 1.00 13.48 15 CYS H CA 1
ATOM 11060 C C . CYS H 2 38 ? 50.843 38.118 -9.438 1.00 14.51 15 CYS H C 1
ATOM 11061 O O . CYS H 2 38 ? 49.806 38.349 -10.070 1.00 15.39 15 CYS H O 1
ATOM 11064 N N . TYR H 2 39 ? 51.133 36.935 -8.879 1.00 15.94 16 TYR H N 1
ATOM 11065 C CA . TYR H 2 39 ? 50.145 35.827 -8.803 1.00 16.04 16 TYR H CA 1
ATOM 11066 C C . TYR H 2 39 ? 49.565 35.838 -7.391 1.00 17.81 16 TYR H C 1
ATOM 11067 O O . TYR H 2 39 ? 50.320 35.536 -6.474 1.00 17.43 16 TYR H O 1
ATOM 11076 N N . ALA H 2 40 ? 48.275 36.186 -7.265 1.00 14.86 17 ALA H N 1
ATOM 11077 C CA . ALA H 2 40 ? 47.539 36.302 -6.003 1.00 14.33 17 ALA H CA 1
ATOM 11078 C C . ALA H 2 40 ? 46.871 34.935 -5.758 1.00 17.71 17 ALA H C 1
ATOM 11079 O O . ALA H 2 40 ? 46.136 34.507 -6.595 1.00 16.05 17 ALA H O 1
ATOM 11081 N N . PHE H 2 41 ? 47.142 34.320 -4.597 1.00 16.23 18 PHE H N 1
ATOM 11082 C CA . PHE H 2 41 ? 46.602 32.951 -4.319 1.00 16.16 18 PHE H CA 1
ATOM 11083 C C . PHE H 2 41 ? 46.546 32.790 -2.811 1.00 13.24 18 PHE H C 1
ATOM 11084 O O . PHE H 2 41 ? 47.535 32.832 -2.137 1.00 13.92 18 PHE H O 1
ATOM 11092 N N . ASN H 2 42 ? 45.352 32.521 -2.274 1.00 14.37 19 ASN H N 1
ATOM 11093 C CA . ASN H 2 42 ? 45.244 32.058 -0.894 1.00 13.41 19 ASN H CA 1
ATOM 11094 C C . ASN H 2 42 ? 45.963 32.922 0.108 1.00 13.98 19 ASN H C 1
ATOM 11095 O O . ASN H 2 42 ? 46.542 32.443 1.044 1.00 14.90 19 ASN H O 1
ATOM 11100 N N . GLY H 2 43 ? 45.758 34.251 -0.002 1.00 16.43 20 GLY H N 1
ATOM 11101 C CA . GLY H 2 43 ? 46.323 35.255 0.873 1.00 17.70 20 GLY H CA 1
ATOM 11102 C C . GLY H 2 43 ? 47.774 35.589 0.613 1.00 18.69 20 GLY H C 1
ATOM 11103 O O . GLY H 2 43 ? 48.399 36.267 1.401 1.00 24.80 20 GLY H O 1
ATOM 11104 N N A THR H 2 44 ? 48.324 35.063 -0.472 0.31 18.40 21 THR H N 1
ATOM 11105 N N B THR H 2 44 ? 48.392 34.955 -0.379 0.69 16.52 21 THR H N 1
ATOM 11106 C CA A THR H 2 44 ? 49.722 35.208 -0.754 0.31 18.84 21 THR H CA 1
ATOM 11107 C CA B THR H 2 44 ? 49.769 35.156 -0.708 0.69 17.25 21 THR H CA 1
ATOM 11108 C C A THR H 2 44 ? 49.987 35.708 -2.174 0.31 17.75 21 THR H C 1
ATOM 11109 C C B THR H 2 44 ? 49.909 35.872 -2.090 0.69 16.51 21 THR H C 1
ATOM 11110 O O A THR H 2 44 ? 49.190 35.483 -3.099 0.31 14.49 21 THR H O 1
ATOM 11111 O O B THR H 2 44 ? 48.923 35.949 -2.879 0.69 12.91 21 THR H O 1
ATOM 11118 N N . GLN H 2 45 ? 51.152 36.341 -2.320 1.00 18.82 22 GLN H N 1
ATOM 11119 C CA . GLN H 2 45 ? 51.598 36.886 -3.599 1.00 17.67 22 GLN H CA 1
ATOM 11120 C C . GLN H 2 45 ? 52.918 36.295 -3.986 1.00 17.42 22 GLN H C 1
ATOM 11121 O O . GLN H 2 45 ? 53.785 36.104 -3.131 1.00 17.37 22 GLN H O 1
ATOM 11127 N N . ARG H 2 46 ? 53.067 35.923 -5.251 1.00 16.86 23 ARG H N 1
ATOM 11128 C CA . ARG H 2 46 ? 54.261 35.433 -5.818 1.00 16.38 23 ARG H CA 1
ATOM 11129 C C . ARG H 2 46 ? 54.588 36.352 -6.981 1.00 15.29 23 ARG H C 1
ATOM 11130 O O . ARG H 2 46 ? 53.721 36.615 -7.755 1.00 17.96 23 ARG H O 1
ATOM 11138 N N . PHE H 2 47 ? 55.819 36.796 -7.025 1.00 14.51 24 PHE H N 1
ATOM 11139 C CA . PHE H 2 47 ? 56.291 37.671 -8.068 1.00 13.96 24 PHE H CA 1
ATOM 11140 C C . PHE H 2 47 ? 57.237 36.980 -9.022 1.00 14.87 24 PHE H C 1
ATOM 11141 O O . PHE H 2 47 ? 58.213 36.453 -8.621 1.00 15.44 24 PHE H O 1
ATOM 11149 N N . LEU H 2 48 ? 57.026 37.199 -10.323 1.00 13.81 25 LEU H N 1
ATOM 11150 C CA . LEU H 2 48 ? 57.977 36.809 -11.381 1.00 13.55 25 LEU H CA 1
ATOM 11151 C C . LEU H 2 48 ? 58.342 37.994 -12.251 1.00 14.39 25 LEU H C 1
ATOM 11152 O O . LEU H 2 48 ? 57.413 38.736 -12.626 1.00 14.70 25 LEU H O 1
ATOM 11157 N N . GLU H 2 49 ? 59.617 38.191 -12.513 1.00 13.51 26 GLU H N 1
ATOM 11158 C CA . GLU H 2 49 ? 60.048 39.254 -13.423 1.00 13.64 26 GLU H CA 1
ATOM 11159 C C . GLU H 2 49 ? 60.742 38.504 -14.532 1.00 14.05 26 GLU H C 1
ATOM 11160 O O . GLU H 2 49 ? 61.740 37.802 -14.281 1.00 15.17 26 GLU H O 1
ATOM 11166 N N . ARG H 2 50 ? 60.230 38.656 -15.764 1.00 11.72 27 ARG H N 1
ATOM 11167 C CA . ARG H 2 50 ? 60.695 37.899 -16.908 1.00 11.77 27 ARG H CA 1
ATOM 11168 C C . ARG H 2 50 ? 61.365 38.849 -17.912 1.00 12.61 27 ARG H C 1
ATOM 11169 O O . ARG H 2 50 ? 60.790 39.912 -18.225 1.00 12.71 27 ARG H O 1
ATOM 11177 N N . TYR H 2 51 ? 62.480 38.441 -18.457 1.00 11.25 28 TYR H N 1
ATOM 11178 C CA . TYR H 2 51 ? 63.234 39.141 -19.501 1.00 12.79 28 TYR H CA 1
ATOM 11179 C C . TYR H 2 51 ? 63.209 38.284 -20.768 1.00 14.28 28 TYR H C 1
ATOM 11180 O O . TYR H 2 51 ? 63.691 37.111 -20.769 1.00 11.90 28 TYR H O 1
ATOM 11189 N N . ILE H 2 52 ? 62.714 38.850 -21.854 1.00 13.03 29 ILE H N 1
ATOM 11190 C CA . ILE H 2 52 ? 62.422 38.100 -23.081 1.00 13.44 29 ILE H CA 1
ATOM 11191 C C . ILE H 2 52 ? 63.007 38.855 -24.289 1.00 15.06 29 ILE H C 1
ATOM 11192 O O . ILE H 2 52 ? 62.812 40.054 -24.514 1.00 13.43 29 ILE H O 1
ATOM 11197 N N . TYR H 2 53 ? 63.780 38.116 -25.076 1.00 13.02 30 TYR H N 1
ATOM 11198 C CA . TYR H 2 53 ? 64.311 38.656 -26.284 1.00 13.89 30 TYR H CA 1
ATOM 11199 C C . TYR H 2 53 ? 63.514 38.023 -27.456 1.00 15.19 30 TYR H C 1
ATOM 11200 O O . TYR H 2 53 ? 63.467 36.807 -27.542 1.00 14.88 30 TYR H O 1
ATOM 11209 N N . ASN H 2 54 ? 62.843 38.849 -28.287 1.00 14.93 31 ASN H N 1
ATOM 11210 C CA . ASN H 2 54 ? 61.852 38.388 -29.246 1.00 15.15 31 ASN H CA 1
ATOM 11211 C C . ASN H 2 54 ? 60.807 37.562 -28.533 1.00 15.62 31 ASN H C 1
ATOM 11212 O O . ASN H 2 54 ? 59.998 38.166 -27.780 1.00 15.06 31 ASN H O 1
ATOM 11217 N N . ARG H 2 55 ? 60.763 36.244 -28.732 1.00 15.69 32 ARG H N 1
ATOM 11218 C CA . ARG H 2 55 ? 59.852 35.376 -27.983 1.00 16.22 32 ARG H CA 1
ATOM 11219 C C . ARG H 2 55 ? 60.540 34.388 -27.044 1.00 17.89 32 ARG H C 1
ATOM 11220 O O . ARG H 2 55 ? 59.925 33.428 -26.561 1.00 18.46 32 ARG H O 1
ATOM 11228 N N . GLU H 2 56 ? 61.815 34.605 -26.792 1.00 15.40 33 GLU H N 1
ATOM 11229 C CA . GLU H 2 56 ? 62.648 33.762 -25.908 1.00 17.90 33 GLU H CA 1
ATOM 11230 C C . GLU H 2 56 ? 62.856 34.383 -24.535 1.00 14.93 33 GLU H C 1
ATOM 11231 O O . GLU H 2 56 ? 63.659 35.307 -24.387 1.00 15.61 33 GLU H O 1
ATOM 11237 N N . GLU H 2 57 ? 62.146 33.848 -23.552 1.00 16.28 34 GLU H N 1
ATOM 11238 C CA . GLU H 2 57 ? 62.409 34.174 -22.123 1.00 15.89 34 GLU H CA 1
ATOM 11239 C C . GLU H 2 57 ? 63.773 33.628 -21.786 1.00 18.50 34 GLU H C 1
ATOM 11240 O O . GLU H 2 57 ? 63.981 32.411 -21.959 1.00 17.10 34 GLU H O 1
ATOM 11246 N N . PHE H 2 58 ? 64.703 34.456 -21.359 1.00 13.96 35 PHE H N 1
ATOM 11247 C CA . PHE H 2 58 ? 66.101 34.017 -21.103 1.00 15.35 35 PHE H CA 1
ATOM 11248 C C . PHE H 2 58 ? 66.620 34.106 -19.664 1.00 15.39 35 PHE H C 1
ATOM 11249 O O . PHE H 2 58 ? 67.558 33.369 -19.281 1.00 14.26 35 PHE H O 1
ATOM 11257 N N . VAL H 2 59 ? 66.017 34.970 -18.859 1.00 13.09 36 VAL H N 1
ATOM 11258 C CA . VAL H 2 59 ? 66.289 35.096 -17.433 1.00 13.17 36 VAL H CA 1
ATOM 11259 C C . VAL H 2 59 ? 65.079 35.578 -16.689 1.00 13.63 36 VAL H C 1
ATOM 11260 O O . VAL H 2 59 ? 64.200 36.264 -17.264 1.00 13.35 36 VAL H O 1
ATOM 11264 N N . ARG H 2 60 ? 64.950 35.106 -15.461 1.00 13.49 37 ARG H N 1
ATOM 11265 C CA . ARG H 2 60 ? 63.847 35.406 -14.668 1.00 16.00 37 ARG H CA 1
ATOM 11266 C C . ARG H 2 60 ? 64.212 35.553 -13.224 1.00 14.74 37 ARG H C 1
ATOM 11267 O O . ARG H 2 60 ? 65.118 34.866 -12.706 1.00 14.89 37 ARG H O 1
ATOM 11275 N N . PHE H 2 61 ? 63.482 36.395 -12.528 1.00 12.87 38 PHE H N 1
ATOM 11276 C CA . PHE H 2 61 ? 63.471 36.405 -11.039 1.00 12.97 38 PHE H CA 1
ATOM 11277 C C . PHE H 2 61 ? 62.113 35.796 -10.619 1.00 15.93 38 PHE H C 1
ATOM 11278 O O . PHE H 2 61 ? 61.090 36.184 -11.091 1.00 14.53 38 PHE H O 1
ATOM 11286 N N . ASP H 2 62 ? 62.112 34.874 -9.661 1.00 16.58 39 ASP H N 1
ATOM 11287 C CA . ASP H 2 62 ? 60.899 34.272 -9.160 1.00 17.03 39 ASP H CA 1
ATOM 11288 C C . ASP H 2 62 ? 61.014 34.301 -7.629 1.00 16.18 39 ASP H C 1
ATOM 11289 O O . ASP H 2 62 ? 62.005 33.804 -7.059 1.00 17.23 39 ASP H O 1
ATOM 11294 N N . SER H 2 63 ? 60.075 34.917 -6.993 1.00 15.53 40 SER H N 1
ATOM 11295 C CA . SER H 2 63 ? 60.159 35.109 -5.540 1.00 15.83 40 SER H CA 1
ATOM 11296 C C . SER H 2 63 ? 60.099 33.748 -4.802 1.00 19.42 40 SER H C 1
ATOM 11297 O O . SER H 2 63 ? 60.521 33.715 -3.640 1.00 20.47 40 SER H O 1
ATOM 11300 N N . ASP H 2 64 ? 59.572 32.682 -5.391 1.00 19.09 41 ASP H N 1
ATOM 11301 C CA . ASP H 2 64 ? 59.711 31.330 -4.765 1.00 23.70 41 ASP H CA 1
ATOM 11302 C C . ASP H 2 64 ? 61.134 30.807 -4.682 1.00 23.74 41 ASP H C 1
ATOM 11303 O O . ASP H 2 64 ? 61.480 30.069 -3.752 1.00 25.65 41 ASP H O 1
ATOM 11308 N N . VAL H 2 65 ? 62.000 31.235 -5.576 1.00 19.43 42 VAL H N 1
ATOM 11309 C CA . VAL H 2 65 ? 63.410 30.886 -5.609 1.00 21.08 42 VAL H CA 1
ATOM 11310 C C . VAL H 2 65 ? 64.245 31.902 -4.824 1.00 23.61 42 VAL H C 1
ATOM 11311 O O . VAL H 2 65 ? 65.206 31.537 -4.134 1.00 23.60 42 VAL H O 1
ATOM 11315 N N . GLY H 2 66 ? 63.855 33.192 -4.904 1.00 16.72 43 GLY H N 1
ATOM 11316 C CA . GLY H 2 66 ? 64.594 34.269 -4.271 1.00 17.56 43 GLY H CA 1
ATOM 11317 C C . GLY H 2 66 ? 65.807 34.781 -4.957 1.00 17.30 43 GLY H C 1
ATOM 11318 O O . GLY H 2 66 ? 66.492 35.650 -4.454 1.00 19.41 43 GLY H O 1
ATOM 11319 N N . GLU H 2 67 ? 66.088 34.302 -6.138 1.00 18.84 44 GLU H N 1
ATOM 11320 C CA . GLU H 2 67 ? 67.176 34.855 -6.923 1.00 18.56 44 GLU H CA 1
ATOM 11321 C C . GLU H 2 67 ? 66.912 34.704 -8.375 1.00 15.67 44 GLU H C 1
ATOM 11322 O O . GLU H 2 67 ? 65.896 34.079 -8.770 1.00 16.29 44 GLU H O 1
ATOM 11328 N N . PHE H 2 68 ? 67.800 35.281 -9.175 1.00 14.29 45 PHE H N 1
ATOM 11329 C CA . PHE H 2 68 ? 67.681 35.188 -10.606 1.00 12.74 45 PHE H CA 1
ATOM 11330 C C . PHE H 2 68 ? 68.069 33.788 -11.089 1.00 15.59 45 PHE H C 1
ATOM 11331 O O . PHE H 2 68 ? 68.972 33.193 -10.562 1.00 17.27 45 PHE H O 1
ATOM 11339 N N . ARG H 2 69 ? 67.455 33.338 -12.166 1.00 15.55 46 ARG H N 1
ATOM 11340 C CA . ARG H 2 69 ? 67.815 32.096 -12.810 1.00 17.67 46 ARG H CA 1
ATOM 11341 C C . ARG H 2 69 ? 67.751 32.267 -14.280 1.00 18.53 46 ARG H C 1
ATOM 11342 O O . ARG H 2 69 ? 66.779 32.842 -14.849 1.00 18.90 46 ARG H O 1
ATOM 11350 N N . ALA H 2 70 ? 68.734 31.706 -14.956 1.00 17.98 47 ALA H N 1
ATOM 11351 C CA . ALA H 2 70 ? 68.713 31.676 -16.403 1.00 18.98 47 ALA H CA 1
ATOM 11352 C C . ALA H 2 70 ? 67.710 30.654 -16.868 1.00 21.79 47 ALA H C 1
ATOM 11353 O O . ALA H 2 70 ? 67.697 29.533 -16.375 1.00 22.49 47 ALA H O 1
ATOM 11355 N N . VAL H 2 71 ? 66.868 31.032 -17.798 1.00 18.12 48 VAL H N 1
ATOM 11356 C CA . VAL H 2 71 ? 65.863 30.169 -18.349 1.00 19.49 48 VAL H CA 1
ATOM 11357 C C . VAL H 2 71 ? 66.453 29.476 -19.600 1.00 21.92 48 VAL H C 1
ATOM 11358 O O . VAL H 2 71 ? 66.062 28.347 -19.930 1.00 25.79 48 VAL H O 1
ATOM 11362 N N . THR H 2 72 ? 67.292 30.175 -20.337 1.00 21.90 49 THR H N 1
ATOM 11363 C CA . THR H 2 72 ? 68.063 29.601 -21.441 1.00 23.22 49 THR H CA 1
ATOM 11364 C C . THR H 2 72 ? 69.509 30.026 -21.364 1.00 24.44 49 THR H C 1
ATOM 11365 O O . THR H 2 72 ? 69.924 30.844 -20.539 1.00 21.42 49 THR H O 1
ATOM 11369 N N . GLU H 2 73 ? 70.319 29.483 -22.257 1.00 26.32 50 GLU H N 1
ATOM 11370 C CA . GLU H 2 73 ? 71.756 29.723 -22.200 1.00 31.49 50 GLU H CA 1
ATOM 11371 C C . GLU H 2 73 ? 72.064 31.165 -22.368 1.00 26.98 50 GLU H C 1
ATOM 11372 O O . GLU H 2 73 ? 73.015 31.672 -21.779 1.00 28.89 50 GLU H O 1
ATOM 11378 N N . LEU H 2 74 ? 71.264 31.828 -23.175 1.00 28.64 51 LEU H N 1
ATOM 11379 C CA . LEU H 2 74 ? 71.398 33.239 -23.354 1.00 27.54 51 LEU H CA 1
ATOM 11380 C C . LEU H 2 74 ? 71.432 34.024 -22.050 1.00 25.82 51 LEU H C 1
ATOM 11381 O O . LEU H 2 74 ? 71.994 35.094 -22.040 1.00 25.03 51 LEU H O 1
ATOM 11386 N N . GLY H 2 75 ? 70.786 33.576 -20.991 1.00 20.31 52 GLY H N 1
ATOM 11387 C CA . GLY H 2 75 ? 70.772 34.380 -19.787 1.00 20.15 52 GLY H CA 1
ATOM 11388 C C . GLY H 2 75 ? 71.814 34.034 -18.703 1.00 20.24 52 GLY H C 1
ATOM 11389 O O . GLY H 2 75 ? 71.711 34.511 -17.563 1.00 21.17 52 GLY H O 1
ATOM 11390 N N . ARG H 2 76 ? 72.718 33.104 -19.012 1.00 23.79 53 ARG H N 1
ATOM 11391 C CA . ARG H 2 76 ? 73.738 32.686 -18.009 1.00 25.74 53 ARG H CA 1
ATOM 11392 C C . ARG H 2 76 ? 74.608 33.816 -17.454 1.00 26.34 53 ARG H C 1
ATOM 11393 O O . ARG H 2 76 ? 74.801 33.929 -16.222 1.00 30.29 53 ARG H O 1
ATOM 11401 N N . PRO H 2 77 ? 75.019 34.727 -18.323 1.00 25.49 54 PRO H N 1
ATOM 11402 C CA . PRO H 2 77 ? 75.749 35.989 -17.947 1.00 27.83 54 PRO H CA 1
ATOM 11403 C C . PRO H 2 77 ? 74.999 36.845 -16.947 1.00 27.58 54 PRO H C 1
ATOM 11404 O O . PRO H 2 77 ? 75.550 37.364 -15.932 1.00 27.10 54 PRO H O 1
ATOM 11408 N N . ASP H 2 78 ? 73.683 36.876 -17.156 1.00 21.29 55 ASP H N 1
ATOM 11409 C CA . ASP H 2 78 ? 72.831 37.729 -16.396 1.00 22.05 55 ASP H CA 1
ATOM 11410 C C . ASP H 2 78 ? 72.646 37.107 -15.013 1.00 20.11 55 ASP H C 1
ATOM 11411 O O . ASP H 2 78 ? 72.630 37.820 -14.037 1.00 17.62 55 ASP H O 1
ATOM 11416 N N . GLU H 2 79 ? 72.390 35.788 -14.950 1.00 19.85 56 GLU H N 1
ATOM 11417 C CA . GLU H 2 79 ? 72.059 35.200 -13.666 1.00 21.21 56 GLU H CA 1
ATOM 11418 C C . GLU H 2 79 ? 73.227 35.384 -12.703 1.00 20.53 56 GLU H C 1
ATOM 11419 O O . GLU H 2 79 ? 73.028 35.840 -11.567 1.00 20.05 56 GLU H O 1
ATOM 11425 N N . GLU H 2 80 ? 74.440 35.137 -13.150 1.00 22.24 57 GLU H N 1
ATOM 11426 C CA . GLU H 2 80 ? 75.557 35.241 -12.213 1.00 24.67 57 GLU H CA 1
ATOM 11427 C C . GLU H 2 80 ? 75.892 36.662 -11.740 1.00 21.70 57 GLU H C 1
ATOM 11428 O O . GLU H 2 80 ? 76.038 36.952 -10.532 1.00 22.75 57 GLU H O 1
ATOM 11434 N N . TYR H 2 81 ? 75.847 37.586 -12.657 1.00 19.17 58 TYR H N 1
ATOM 11435 C CA . TYR H 2 81 ? 76.015 38.967 -12.271 1.00 17.90 58 TYR H CA 1
ATOM 11436 C C . TYR H 2 81 ? 74.930 39.532 -11.332 1.00 17.46 58 TYR H C 1
ATOM 11437 O O . TYR H 2 81 ? 75.237 40.135 -10.301 1.00 16.56 58 TYR H O 1
ATOM 11446 N N . TRP H 2 82 ? 73.648 39.338 -11.667 1.00 16.55 59 TRP H N 1
ATOM 11447 C CA . TRP H 2 82 ? 72.624 40.042 -10.915 1.00 17.11 59 TRP H CA 1
ATOM 11448 C C . TRP H 2 82 ? 72.507 39.348 -9.511 1.00 15.71 59 TRP H C 1
ATOM 11449 O O . TRP H 2 82 ? 72.057 39.951 -8.551 1.00 16.18 59 TRP H O 1
ATOM 11460 N N . ASN H 2 83 ? 72.860 38.062 -9.455 1.00 16.57 60 ASN H N 1
ATOM 11461 C CA . ASN H 2 83 ? 72.791 37.369 -8.166 1.00 16.50 60 ASN H CA 1
ATOM 11462 C C . ASN H 2 83 ? 73.860 37.891 -7.192 1.00 17.18 60 ASN H C 1
ATOM 11463 O O . ASN H 2 83 ? 73.755 37.668 -5.980 1.00 16.93 60 ASN H O 1
ATOM 11468 N N . SER H 2 84 ? 74.840 38.571 -7.702 1.00 16.44 61 SER H N 1
ATOM 11469 C CA . SER H 2 84 ? 75.839 39.229 -6.825 1.00 19.01 61 SER H CA 1
ATOM 11470 C C . SER H 2 84 ? 75.376 40.630 -6.304 1.00 20.10 61 SER H C 1
ATOM 11471 O O . SER H 2 84 ? 76.029 41.180 -5.429 1.00 17.95 61 SER H O 1
ATOM 11474 N N . GLN H 2 85 ? 74.309 41.196 -6.847 1.00 16.16 62 GLN H N 1
ATOM 11475 C CA . GLN H 2 85 ? 73.906 42.611 -6.564 1.00 18.88 62 GLN H CA 1
ATOM 11476 C C . GLN H 2 85 ? 72.867 42.557 -5.471 1.00 17.56 62 GLN H C 1
ATOM 11477 O O . GLN H 2 85 ? 71.711 42.352 -5.722 1.00 19.19 62 GLN H O 1
ATOM 11483 N N . LYS H 2 86 ? 73.331 42.575 -4.208 1.00 18.15 63 LYS H N 1
ATOM 11484 C CA . LYS H 2 86 ? 72.495 42.228 -3.110 1.00 18.63 63 LYS H CA 1
ATOM 11485 C C . LYS H 2 86 ? 71.429 43.311 -2.901 1.00 16.01 63 LYS H C 1
ATOM 11486 O O . LYS H 2 86 ? 70.387 42.997 -2.345 1.00 16.67 63 LYS H O 1
ATOM 11492 N N . ASP H 2 87 ? 71.676 44.569 -3.259 1.00 18.38 64 ASP H N 1
ATOM 11493 C CA . ASP H 2 87 ? 70.630 45.631 -3.137 1.00 19.98 64 ASP H CA 1
ATOM 11494 C C . ASP H 2 87 ? 69.443 45.278 -4.147 1.00 21.27 64 ASP H C 1
ATOM 11495 O O . ASP H 2 87 ? 68.271 45.528 -3.890 1.00 19.11 64 ASP H O 1
ATOM 11500 N N . ILE H 2 88 ? 69.792 44.702 -5.282 1.00 17.19 65 ILE H N 1
ATOM 11501 C CA . ILE H 2 88 ? 68.792 44.327 -6.276 1.00 16.29 65 ILE H CA 1
ATOM 11502 C C . ILE H 2 88 ? 68.017 43.128 -5.736 1.00 16.39 65 ILE H C 1
ATOM 11503 O O . ILE H 2 88 ? 66.796 43.077 -5.878 1.00 16.20 65 ILE H O 1
ATOM 11508 N N . LEU H 2 89 ? 68.689 42.124 -5.176 1.00 14.70 66 LEU H N 1
ATOM 11509 C CA . LEU H 2 89 ? 67.943 40.983 -4.584 1.00 17.07 66 LEU H CA 1
ATOM 11510 C C . LEU H 2 89 ? 67.019 41.461 -3.454 1.00 15.86 66 LEU H C 1
ATOM 11511 O O . LEU H 2 89 ? 65.889 40.979 -3.363 1.00 16.28 66 LEU H O 1
ATOM 11516 N N . GLU H 2 90 ? 67.472 42.472 -2.673 1.00 16.82 67 GLU H N 1
ATOM 11517 C CA . GLU H 2 90 ? 66.670 42.999 -1.581 1.00 16.53 67 GLU H CA 1
ATOM 11518 C C . GLU H 2 90 ? 65.357 43.566 -2.178 1.00 15.86 67 GLU H C 1
ATOM 11519 O O . GLU H 2 90 ? 64.241 43.281 -1.701 1.00 16.82 67 GLU H O 1
ATOM 11525 N N . GLU H 2 91 ? 65.513 44.318 -3.254 1.00 17.09 68 GLU H N 1
ATOM 11526 C CA . GLU H 2 91 ? 64.341 44.959 -3.847 1.00 16.55 68 GLU H CA 1
ATOM 11527 C C . GLU H 2 91 ? 63.341 43.946 -4.487 1.00 16.01 68 GLU H C 1
ATOM 11528 O O . GLU H 2 91 ? 62.133 44.004 -4.242 1.00 16.33 68 GLU H O 1
ATOM 11534 N N . GLU H 2 92 ? 63.875 42.977 -5.207 1.00 14.55 69 GLU H N 1
ATOM 11535 C CA . GLU H 2 92 ? 63.087 41.986 -5.870 1.00 14.28 69 GLU H CA 1
ATOM 11536 C C . GLU H 2 92 ? 62.366 41.106 -4.876 1.00 14.13 69 GLU H C 1
ATOM 11537 O O . GLU H 2 92 ? 61.187 40.832 -5.058 1.00 12.76 69 GLU H O 1
ATOM 11543 N N . ARG H 2 93 ? 63.060 40.702 -3.793 1.00 16.77 70 ARG H N 1
ATOM 11544 C CA . ARG H 2 93 ? 62.434 39.889 -2.716 1.00 16.16 70 ARG H CA 1
ATOM 11545 C C . ARG H 2 93 ? 61.326 40.573 -1.983 1.00 14.24 70 ARG H C 1
ATOM 11546 O O . ARG H 2 93 ? 60.413 39.966 -1.511 1.00 14.53 70 ARG H O 1
ATOM 11554 N N . ALA H 2 94 ? 61.320 41.883 -1.953 1.00 14.76 71 ALA H N 1
ATOM 11555 C CA . ALA H 2 94 ? 60.320 42.663 -1.314 1.00 17.16 71 ALA H CA 1
ATOM 11556 C C . ALA H 2 94 ? 59.040 42.925 -2.117 1.00 17.41 71 ALA H C 1
ATOM 11557 O O . ALA H 2 94 ? 58.039 43.477 -1.602 1.00 17.41 71 ALA H O 1
ATOM 11559 N N . VAL H 2 95 ? 59.109 42.579 -3.411 1.00 16.55 72 VAL H N 1
ATOM 11560 C CA . VAL H 2 95 ? 57.972 42.879 -4.320 1.00 14.44 72 VAL H CA 1
ATOM 11561 C C . VAL H 2 95 ? 56.633 42.188 -3.959 1.00 13.80 72 VAL H C 1
ATOM 11562 O O . VAL H 2 95 ? 55.655 42.853 -3.877 1.00 15.91 72 VAL H O 1
ATOM 11566 N N . PRO H 2 96 ? 56.668 40.945 -3.514 1.00 16.41 73 PRO H N 1
ATOM 11567 C CA . PRO H 2 96 ? 55.378 40.323 -3.198 1.00 17.36 73 PRO H CA 1
ATOM 11568 C C . PRO H 2 96 ? 54.572 41.070 -2.139 1.00 19.31 73 PRO H C 1
ATOM 11569 O O . PRO H 2 96 ? 53.374 41.358 -2.341 1.00 19.62 73 PRO H O 1
ATOM 11573 N N . ASP H 2 97 ? 55.263 41.438 -1.036 1.00 19.89 74 ASP H N 1
ATOM 11574 C CA . ASP H 2 97 ? 54.593 42.069 0.159 1.00 20.64 74 ASP H CA 1
ATOM 11575 C C . ASP H 2 97 ? 54.509 43.554 0.057 1.00 20.02 74 ASP H C 1
ATOM 11576 O O . ASP H 2 97 ? 53.822 44.150 0.882 1.00 22.83 74 ASP H O 1
ATOM 11581 N N . ARG H 2 98 ? 55.129 44.142 -0.966 1.00 18.85 75 ARG H N 1
ATOM 11582 C CA . ARG H 2 98 ? 55.075 45.525 -1.236 1.00 18.98 75 ARG H CA 1
ATOM 11583 C C . ARG H 2 98 ? 54.224 45.800 -2.486 1.00 22.69 75 ARG H C 1
ATOM 11584 O O . ARG H 2 98 ? 53.028 45.718 -2.360 1.00 22.21 75 ARG H O 1
ATOM 11592 N N . MET H 2 99 ? 54.814 45.989 -3.672 1.00 17.20 76 MET H N 1
ATOM 11593 C CA . MET H 2 99 ? 54.054 46.234 -4.917 1.00 14.28 76 MET H CA 1
ATOM 11594 C C . MET H 2 99 ? 52.858 45.302 -5.149 1.00 15.01 76 MET H C 1
ATOM 11595 O O . MET H 2 99 ? 51.750 45.757 -5.379 1.00 14.96 76 MET H O 1
ATOM 11600 N N . CYS H 2 100 ? 53.089 44.026 -5.113 1.00 14.50 77 CYS H N 1
ATOM 11601 C CA . CYS H 2 100 ? 51.949 43.124 -5.460 1.00 15.28 77 CYS H CA 1
ATOM 11602 C C . CYS H 2 100 ? 50.789 43.319 -4.514 1.00 15.00 77 CYS H C 1
ATOM 11603 O O . CYS H 2 100 ? 49.667 43.538 -4.932 1.00 15.51 77 CYS H O 1
ATOM 11606 N N . ARG H 2 101 ? 51.030 43.122 -3.231 1.00 16.27 78 ARG H N 1
ATOM 11607 C CA . ARG H 2 101 ? 49.994 43.235 -2.211 1.00 17.10 78 ARG H CA 1
ATOM 11608 C C . ARG H 2 101 ? 49.319 44.550 -2.240 1.00 16.55 78 ARG H C 1
ATOM 11609 O O . ARG H 2 101 ? 48.099 44.648 -2.256 1.00 17.93 78 ARG H O 1
ATOM 11617 N N . HIS H 2 102 ? 50.102 45.626 -2.257 1.00 15.96 79 HIS H N 1
ATOM 11618 C CA . HIS H 2 102 ? 49.528 46.941 -2.238 1.00 17.41 79 HIS H CA 1
ATOM 11619 C C . HIS H 2 102 ? 48.592 47.192 -3.429 1.00 14.85 79 HIS H C 1
ATOM 11620 O O . HIS H 2 102 ? 47.518 47.732 -3.272 1.00 15.43 79 HIS H O 1
ATOM 11627 N N . ASN H 2 103 ? 49.033 46.814 -4.639 1.00 14.56 80 ASN H N 1
ATOM 11628 C CA . ASN H 2 103 ? 48.271 47.083 -5.852 1.00 13.01 80 ASN H CA 1
ATOM 11629 C C . ASN H 2 103 ? 46.956 46.250 -5.839 1.00 15.81 80 ASN H C 1
ATOM 11630 O O . ASN H 2 103 ? 45.896 46.732 -6.272 1.00 16.24 80 ASN H O 1
ATOM 11635 N N . TYR H 2 104 ? 47.072 45.044 -5.373 1.00 16.33 81 TYR H N 1
ATOM 11636 C CA . TYR H 2 104 ? 45.936 44.080 -5.309 1.00 17.41 81 TYR H CA 1
ATOM 11637 C C . TYR H 2 104 ? 44.825 44.620 -4.427 1.00 19.49 81 TYR H C 1
ATOM 11638 O O . TYR H 2 104 ? 43.677 44.712 -4.877 1.00 18.62 81 TYR H O 1
ATOM 11647 N N . GLU H 2 105 ? 45.202 45.169 -3.256 1.00 19.19 82 GLU H N 1
ATOM 11648 C CA A GLU H 2 105 ? 44.247 45.813 -2.316 0.37 20.77 82 GLU H CA 1
ATOM 11649 C CA B GLU H 2 105 ? 44.239 45.750 -2.334 0.63 22.13 82 GLU H CA 1
ATOM 11650 C C . GLU H 2 105 ? 43.672 47.097 -2.845 1.00 21.27 82 GLU H C 1
ATOM 11651 O O . GLU H 2 105 ? 42.519 47.391 -2.697 1.00 20.56 82 GLU H O 1
ATOM 11662 N N . LEU H 2 106 ? 44.522 47.904 -3.460 1.00 17.99 83 LEU H N 1
ATOM 11663 C CA . LEU H 2 106 ? 44.160 49.155 -4.016 1.00 16.07 83 LEU H CA 1
ATOM 11664 C C . LEU H 2 106 ? 43.075 49.020 -5.067 1.00 18.67 83 LEU H C 1
ATOM 11665 O O . LEU H 2 106 ? 42.030 49.694 -5.040 1.00 15.68 83 LEU H O 1
ATOM 11670 N N . GLY H 2 107 ? 43.298 48.117 -6.003 1.00 18.68 84 GLY H N 1
ATOM 11671 C CA . GLY H 2 107 ? 42.373 48.064 -7.142 1.00 19.67 84 GLY H CA 1
ATOM 11672 C C . GLY H 2 107 ? 41.113 47.257 -6.867 1.00 20.19 84 GLY H C 1
ATOM 11673 O O . GLY H 2 107 ? 40.147 47.372 -7.612 1.00 22.80 84 GLY H O 1
ATOM 11674 N N . GLY H 2 108 ? 41.135 46.473 -5.808 1.00 21.27 85 GLY H N 1
ATOM 11675 C CA . GLY H 2 108 ? 40.043 45.559 -5.424 1.00 21.82 85 GLY H CA 1
ATOM 11676 C C . GLY H 2 108 ? 38.616 46.039 -5.737 1.00 22.25 85 GLY H C 1
ATOM 11677 O O . GLY H 2 108 ? 37.897 45.312 -6.392 1.00 24.85 85 GLY H O 1
ATOM 11678 N N . PRO H 2 109 ? 38.181 47.210 -5.265 1.00 20.73 86 PRO H N 1
ATOM 11679 C CA . PRO H 2 109 ? 36.817 47.700 -5.473 1.00 21.35 86 PRO H CA 1
ATOM 11680 C C . PRO H 2 109 ? 36.370 47.852 -6.914 1.00 24.87 86 PRO H C 1
ATOM 11681 O O . PRO H 2 109 ? 35.169 47.784 -7.208 1.00 23.35 86 PRO H O 1
ATOM 11685 N N . MET H 2 110 ? 37.323 47.973 -7.816 1.00 22.25 87 MET H N 1
ATOM 11686 C CA . MET H 2 110 ? 36.981 48.087 -9.290 1.00 21.56 87 MET H CA 1
ATOM 11687 C C . MET H 2 110 ? 37.450 46.915 -10.152 1.00 20.79 87 MET H C 1
ATOM 11688 O O . MET H 2 110 ? 37.199 46.913 -11.389 1.00 24.52 87 MET H O 1
ATOM 11693 N N . THR H 2 111 ? 38.119 45.923 -9.565 1.00 21.94 88 THR H N 1
ATOM 11694 C CA . THR H 2 111 ? 38.658 44.776 -10.278 1.00 20.66 88 THR H CA 1
ATOM 11695 C C . THR H 2 111 ? 38.088 43.534 -9.709 1.00 23.46 88 THR H C 1
ATOM 11696 O O . THR H 2 111 ? 37.126 43.024 -10.286 1.00 24.05 88 THR H O 1
ATOM 11700 N N . LEU H 2 112 ? 38.610 43.053 -8.570 1.00 25.90 89 LEU H N 1
ATOM 11701 C CA . LEU H 2 112 ? 38.023 41.923 -7.808 1.00 25.14 89 LEU H CA 1
ATOM 11702 C C . LEU H 2 112 ? 36.547 42.025 -7.623 1.00 23.61 89 LEU H C 1
ATOM 11703 O O . LEU H 2 112 ? 35.889 41.020 -7.689 1.00 32.85 89 LEU H O 1
ATOM 11708 N N . GLN H 2 113 ? 36.042 43.202 -7.281 1.00 21.25 90 GLN H N 1
ATOM 11709 C CA . GLN H 2 113 ? 34.649 43.424 -7.008 1.00 22.92 90 GLN H CA 1
ATOM 11710 C C . GLN H 2 113 ? 33.826 43.834 -8.223 1.00 18.16 90 GLN H C 1
ATOM 11711 O O . GLN H 2 113 ? 32.641 44.057 -8.155 1.00 19.22 90 GLN H O 1
ATOM 11717 N N . ARG H 2 114 ? 34.422 43.929 -9.382 1.00 17.77 91 ARG H N 1
ATOM 11718 C CA . ARG H 2 114 ? 33.676 44.307 -10.545 1.00 17.35 91 ARG H CA 1
ATOM 11719 C C . ARG H 2 114 ? 32.632 43.181 -10.916 1.00 17.01 91 ARG H C 1
ATOM 11720 O O . ARG H 2 114 ? 33.009 42.023 -11.032 1.00 17.10 91 ARG H O 1
ATOM 11728 N N . ARG H 2 115 ? 31.414 43.624 -11.088 1.00 18.87 92 ARG H N 1
ATOM 11729 C CA . ARG H 2 115 ? 30.261 42.724 -11.388 1.00 21.81 92 ARG H CA 1
ATOM 11730 C C . ARG H 2 115 ? 29.409 43.432 -12.417 1.00 21.87 92 ARG H C 1
ATOM 11731 O O . ARG H 2 115 ? 28.934 44.542 -12.174 1.00 23.79 92 ARG H O 1
ATOM 11739 N N . VAL H 2 116 ? 29.299 42.862 -13.621 1.00 19.05 93 VAL H N 1
ATOM 11740 C CA . VAL H 2 116 ? 28.422 43.368 -14.649 1.00 18.06 93 VAL H CA 1
ATOM 11741 C C . VAL H 2 116 ? 27.507 42.244 -15.110 1.00 16.98 93 VAL H C 1
ATOM 11742 O O . VAL H 2 116 ? 27.991 41.164 -15.410 1.00 13.14 93 VAL H O 1
ATOM 11746 N N . GLN H 2 117 ? 26.193 42.492 -15.104 1.00 15.58 94 GLN H N 1
ATOM 11747 C CA . GLN H 2 117 ? 25.222 41.398 -15.276 1.00 16.81 94 GLN H CA 1
ATOM 11748 C C . GLN H 2 117 ? 25.068 41.018 -16.733 1.00 16.97 94 GLN H C 1
ATOM 11749 O O . GLN H 2 117 ? 25.025 41.875 -17.597 1.00 18.21 94 GLN H O 1
ATOM 11755 N N . PRO H 2 118 ? 24.947 39.724 -17.002 1.00 15.84 95 PRO H N 1
ATOM 11756 C CA . PRO H 2 118 ? 24.697 39.318 -18.373 1.00 17.09 95 PRO H CA 1
ATOM 11757 C C . PRO H 2 118 ? 23.378 39.708 -18.989 1.00 19.24 95 PRO H C 1
ATOM 11758 O O . PRO H 2 118 ? 22.359 39.729 -18.353 1.00 18.76 95 PRO H O 1
ATOM 11762 N N . ARG H 2 119 ? 23.384 39.946 -20.265 1.00 16.64 96 ARG H N 1
ATOM 11763 C CA . ARG H 2 119 ? 22.153 40.044 -21.060 1.00 17.25 96 ARG H CA 1
ATOM 11764 C C . ARG H 2 119 ? 22.032 38.724 -21.829 1.00 17.88 96 ARG H C 1
ATOM 11765 O O . ARG H 2 119 ? 23.004 38.145 -22.260 1.00 15.91 96 ARG H O 1
ATOM 11773 N N . VAL H 2 120 ? 20.806 38.257 -22.012 1.00 16.26 97 VAL H N 1
ATOM 11774 C CA . VAL H 2 120 ? 20.580 36.981 -22.641 1.00 16.19 97 VAL H CA 1
ATOM 11775 C C . VAL H 2 120 ? 19.609 37.094 -23.845 1.00 16.09 97 VAL H C 1
ATOM 11776 O O . VAL H 2 120 ? 18.536 37.679 -23.734 1.00 17.63 97 VAL H O 1
ATOM 11780 N N . ASN H 2 121 ? 19.949 36.423 -24.925 1.00 15.75 98 ASN H N 1
ATOM 11781 C CA . ASN H 2 121 ? 19.109 36.427 -26.139 1.00 18.12 98 ASN H CA 1
ATOM 11782 C C . ASN H 2 121 ? 19.083 35.050 -26.702 1.00 16.64 98 ASN H C 1
ATOM 11783 O O . ASN H 2 121 ? 20.096 34.358 -26.790 1.00 18.75 98 ASN H O 1
ATOM 11788 N N . VAL H 2 122 ? 17.874 34.597 -27.004 1.00 18.13 99 VAL H N 1
ATOM 11789 C CA . VAL H 2 122 ? 17.712 33.291 -27.601 1.00 18.63 99 VAL H CA 1
ATOM 11790 C C . VAL H 2 122 ? 17.054 33.350 -29.008 1.00 20.98 99 VAL H C 1
ATOM 11791 O O . VAL H 2 122 ? 16.072 34.046 -29.192 1.00 20.97 99 VAL H O 1
ATOM 11795 N N . SER H 2 123 ? 17.709 32.744 -29.937 1.00 18.61 100 SER H N 1
ATOM 11796 C CA . SER H 2 123 ? 17.173 32.690 -31.274 1.00 22.50 100 SER H CA 1
ATOM 11797 C C . SER H 2 123 ? 17.700 31.505 -32.023 1.00 21.50 100 SER H C 1
ATOM 11798 O O . SER H 2 123 ? 18.765 30.995 -31.795 1.00 20.25 100 SER H O 1
ATOM 11801 N N . PRO H 2 124 ? 16.923 31.011 -33.026 1.00 25.79 101 PRO H N 1
ATOM 11802 C CA . PRO H 2 124 ? 17.455 29.876 -33.800 1.00 27.01 101 PRO H CA 1
ATOM 11803 C C . PRO H 2 124 ? 18.551 30.312 -34.728 1.00 33.85 101 PRO H C 1
ATOM 11804 O O . PRO H 2 124 ? 18.517 31.446 -35.130 1.00 35.16 101 PRO H O 1
ATOM 11808 N N . SER H 2 125 ? 19.501 29.435 -35.069 1.00 38.87 102 SER H N 1
ATOM 11809 C CA . SER H 2 125 ? 20.828 29.848 -35.631 1.00 49.21 102 SER H CA 1
ATOM 11810 C C . SER H 2 125 ? 20.812 30.962 -36.683 1.00 59.31 102 SER H C 1
ATOM 11811 O O . SER H 2 125 ? 20.640 30.683 -37.864 1.00 61.17 102 SER H O 1
ATOM 11814 N N . ASN H 2 134 ? 20.954 22.125 -37.073 1.00 56.95 111 ASN H N 1
ATOM 11815 C CA . ASN H 2 134 ? 19.736 22.773 -36.592 1.00 56.07 111 ASN H CA 1
ATOM 11816 C C . ASN H 2 134 ? 19.715 23.266 -35.082 1.00 47.69 111 ASN H C 1
ATOM 11817 O O . ASN H 2 134 ? 19.383 22.497 -34.184 1.00 32.57 111 ASN H O 1
ATOM 11822 N N . LEU H 2 135 ? 19.993 24.558 -34.851 1.00 40.57 112 LEU H N 1
ATOM 11823 C CA . LEU H 2 135 ? 20.558 25.024 -33.584 1.00 36.33 112 LEU H CA 1
ATOM 11824 C C . LEU H 2 135 ? 19.779 26.148 -32.934 1.00 30.45 112 LEU H C 1
ATOM 11825 O O . LEU H 2 135 ? 19.322 27.082 -33.580 1.00 30.84 112 LEU H O 1
ATOM 11830 N N . LEU H 2 136 ? 19.602 26.053 -31.618 1.00 23.14 113 LEU H N 1
ATOM 11831 C CA . LEU H 2 136 ? 18.994 27.130 -30.912 1.00 18.77 113 LEU H CA 1
ATOM 11832 C C . LEU H 2 136 ? 20.167 27.777 -30.157 1.00 19.91 113 LEU H C 1
ATOM 11833 O O . LEU H 2 136 ? 20.862 27.071 -29.469 1.00 22.47 113 LEU H O 1
ATOM 11838 N N . VAL H 2 137 ? 20.307 29.084 -30.240 1.00 19.92 114 VAL H N 1
ATOM 11839 C CA . VAL H 2 137 ? 21.484 29.789 -29.697 1.00 18.01 114 VAL H CA 1
ATOM 11840 C C . VAL H 2 137 ? 21.091 30.653 -28.500 1.00 17.71 114 VAL H C 1
ATOM 11841 O O . VAL H 2 137 ? 20.224 31.532 -28.614 1.00 18.30 114 VAL H O 1
ATOM 11845 N N . CYS H 2 138 ? 21.749 30.427 -27.365 1.00 15.63 115 CYS H N 1
ATOM 11846 C CA . CYS H 2 138 ? 21.607 31.286 -26.203 1.00 18.24 115 CYS H CA 1
ATOM 11847 C C . CYS H 2 138 ? 22.851 32.168 -26.196 1.00 16.26 115 CYS H C 1
ATOM 11848 O O . CYS H 2 138 ? 23.951 31.677 -25.926 1.00 18.14 115 CYS H O 1
ATOM 11851 N N . HIS H 2 139 ? 22.702 33.373 -26.648 1.00 15.42 116 HIS H N 1
ATOM 11852 C CA . HIS H 2 139 ? 23.787 34.336 -26.791 1.00 13.97 116 HIS H CA 1
ATOM 11853 C C . HIS H 2 139 ? 23.807 35.205 -25.551 1.00 13.63 116 HIS H C 1
ATOM 11854 O O . HIS H 2 139 ? 22.846 35.935 -25.237 1.00 14.27 116 HIS H O 1
ATOM 11861 N N . VAL H 2 140 ? 24.850 35.060 -24.751 1.00 12.33 117 VAL H N 1
ATOM 11862 C CA . VAL H 2 140 ? 24.931 35.677 -23.458 1.00 12.53 117 VAL H CA 1
ATOM 11863 C C . VAL H 2 140 ? 26.048 36.760 -23.516 1.00 11.77 117 VAL H C 1
ATOM 11864 O O . VAL H 2 140 ? 27.172 36.454 -23.848 1.00 12.88 117 VAL H O 1
ATOM 11868 N N . THR H 2 141 ? 25.705 37.982 -23.234 1.00 12.51 118 THR H N 1
ATOM 11869 C CA . THR H 2 141 ? 26.625 39.100 -23.470 1.00 13.73 118 THR H CA 1
ATOM 11870 C C . THR H 2 141 ? 26.831 40.024 -22.304 1.00 13.88 118 THR H C 1
ATOM 11871 O O . THR H 2 141 ? 26.027 40.103 -21.397 1.00 15.12 118 THR H O 1
ATOM 11875 N N . ASP H 2 142 ? 27.916 40.776 -22.376 1.00 15.01 119 ASP H N 1
ATOM 11876 C CA . ASP H 2 142 ? 28.128 42.016 -21.621 1.00 15.40 119 ASP H CA 1
ATOM 11877 C C . ASP H 2 142 ? 28.343 41.696 -20.102 1.00 16.56 119 ASP H C 1
ATOM 11878 O O . ASP H 2 142 ? 27.902 42.432 -19.269 1.00 18.79 119 ASP H O 1
ATOM 11883 N N . PHE H 2 143 ? 28.986 40.600 -19.776 1.00 14.21 120 PHE H N 1
ATOM 11884 C CA . PHE H 2 143 ? 29.157 40.233 -18.416 1.00 13.34 120 PHE H CA 1
ATOM 11885 C C . PHE H 2 143 ? 30.617 40.264 -17.924 1.00 12.59 120 PHE H C 1
ATOM 11886 O O . PHE H 2 143 ? 31.548 40.122 -18.711 1.00 11.37 120 PHE H O 1
ATOM 11894 N N . TYR H 2 144 ? 30.770 40.358 -16.590 1.00 11.03 121 TYR H N 1
ATOM 11895 C CA . TYR H 2 144 ? 32.055 40.319 -15.940 1.00 13.15 121 TYR H CA 1
ATOM 11896 C C . TYR H 2 144 ? 31.812 39.917 -14.436 1.00 12.23 121 TYR H C 1
ATOM 11897 O O . TYR H 2 144 ? 30.919 40.456 -13.849 1.00 13.64 121 TYR H O 1
ATOM 11906 N N . PRO H 2 145 ? 32.614 39.054 -13.881 1.00 13.70 122 PRO H N 1
ATOM 11907 C CA . PRO H 2 145 ? 33.744 38.292 -14.477 1.00 13.92 122 PRO H CA 1
ATOM 11908 C C . PRO H 2 145 ? 33.346 37.125 -15.410 1.00 14.35 122 PRO H C 1
ATOM 11909 O O . PRO H 2 145 ? 32.156 36.943 -15.716 1.00 15.14 122 PRO H O 1
ATOM 11913 N N . GLY H 2 146 ? 34.345 36.426 -15.901 1.00 14.32 123 GLY H N 1
ATOM 11914 C CA . GLY H 2 146 ? 34.263 35.399 -16.921 1.00 14.52 123 GLY H CA 1
ATOM 11915 C C . GLY H 2 146 ? 33.486 34.160 -16.538 1.00 18.92 123 GLY H C 1
ATOM 11916 O O . GLY H 2 146 ? 32.913 33.470 -17.436 1.00 20.78 123 GLY H O 1
ATOM 11917 N N . SER H 2 147 ? 33.527 33.770 -15.281 1.00 17.50 124 SER H N 1
ATOM 11918 C CA . SER H 2 147 ? 32.881 32.492 -14.932 1.00 19.89 124 SER H CA 1
ATOM 11919 C C . SER H 2 147 ? 31.378 32.631 -15.086 1.00 18.05 124 SER H C 1
ATOM 11920 O O . SER H 2 147 ? 30.790 33.543 -14.545 1.00 14.96 124 SER H O 1
ATOM 11923 N N . ILE H 2 148 ? 30.800 31.673 -15.772 1.00 17.38 125 ILE H N 1
ATOM 11924 C CA . ILE H 2 148 ? 29.358 31.704 -16.014 1.00 15.56 125 ILE H CA 1
ATOM 11925 C C . ILE H 2 148 ? 28.860 30.313 -16.245 1.00 17.18 125 ILE H C 1
ATOM 11926 O O . ILE H 2 148 ? 29.624 29.420 -16.652 1.00 17.09 125 ILE H O 1
ATOM 11931 N N . GLN H 2 149 ? 27.601 30.093 -15.957 1.00 15.17 126 GLN H N 1
ATOM 11932 C CA . GLN H 2 149 ? 27.036 28.762 -16.250 1.00 17.37 126 GLN H CA 1
ATOM 11933 C C . GLN H 2 149 ? 25.735 28.957 -17.044 1.00 15.59 126 GLN H C 1
ATOM 11934 O O . GLN H 2 149 ? 24.840 29.792 -16.694 1.00 16.60 126 GLN H O 1
ATOM 11940 N N . VAL H 2 150 ? 25.675 28.240 -18.135 1.00 14.11 127 VAL H N 1
ATOM 11941 C CA . VAL H 2 150 ? 24.528 28.314 -18.984 1.00 16.14 127 VAL H CA 1
ATOM 11942 C C . VAL H 2 150 ? 23.896 26.977 -19.136 1.00 17.44 127 VAL H C 1
ATOM 11943 O O . VAL H 2 150 ? 24.573 26.045 -19.526 1.00 17.88 127 VAL H O 1
ATOM 11947 N N . ARG H 2 151 ? 22.578 26.889 -18.910 1.00 17.24 128 ARG H N 1
ATOM 11948 C CA . ARG H 2 151 ? 21.939 25.569 -18.996 1.00 16.72 128 ARG H CA 1
ATOM 11949 C C . ARG H 2 151 ? 20.713 25.565 -19.918 1.00 17.14 128 ARG H C 1
ATOM 11950 O O . ARG H 2 151 ? 20.016 26.566 -19.976 1.00 17.12 128 ARG H O 1
ATOM 11958 N N . TRP H 2 152 ? 20.435 24.446 -20.577 1.00 17.48 129 TRP H N 1
ATOM 11959 C CA . TRP H 2 152 ? 19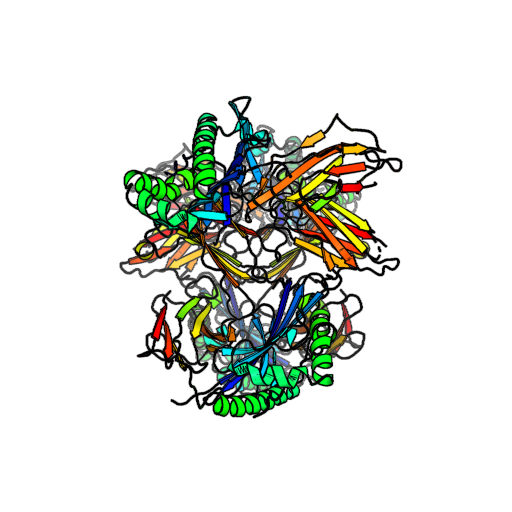.301 24.323 -21.501 1.00 17.73 129 TRP H CA 1
ATOM 11960 C C . TRP H 2 152 ? 18.279 23.369 -20.979 1.00 16.90 129 TRP H C 1
ATOM 11961 O O . TRP H 2 152 ? 18.654 22.320 -20.486 1.00 14.63 129 TRP H O 1
ATOM 11972 N N . PHE H 2 153 ? 17.026 23.705 -21.151 1.00 14.01 130 PHE H N 1
ATOM 11973 C CA . PHE H 2 153 ? 15.856 22.890 -20.768 1.00 16.91 130 PHE H CA 1
ATOM 11974 C C . PHE H 2 153 ? 14.907 22.790 -21.962 1.00 19.02 130 PHE H C 1
ATOM 11975 O O . PHE H 2 153 ? 14.710 23.792 -22.734 1.00 17.39 130 PHE H O 1
ATOM 11983 N N . LEU H 2 154 ? 14.348 21.542 -22.184 1.00 18.04 131 LEU H N 1
ATOM 11984 C CA . LEU H 2 154 ? 13.245 21.332 -23.136 1.00 18.55 131 LEU H CA 1
ATOM 11985 C C . LEU H 2 154 ? 12.085 20.795 -22.388 1.00 19.72 131 LEU H C 1
ATOM 11986 O O . LEU H 2 154 ? 12.240 19.798 -21.677 1.00 19.81 131 LEU H O 1
ATOM 11991 N N . ASN H 2 155 ? 10.936 21.485 -22.405 1.00 19.11 132 ASN H N 1
ATOM 11992 C CA . ASN H 2 155 ? 9.712 21.043 -21.731 1.00 21.83 132 ASN H CA 1
ATOM 11993 C C . ASN H 2 155 ? 9.993 20.638 -20.298 1.00 26.38 132 ASN H C 1
ATOM 11994 O O . ASN H 2 155 ? 9.564 19.582 -19.816 1.00 26.45 132 ASN H O 1
ATOM 11999 N N . GLY H 2 156 ? 10.721 21.505 -19.613 1.00 25.81 133 GLY H N 1
ATOM 12000 C CA . GLY H 2 156 ? 10.986 21.319 -18.246 1.00 23.42 133 GLY H CA 1
ATOM 12001 C C . GLY H 2 156 ? 12.137 20.374 -17.859 1.00 23.68 133 GLY H C 1
ATOM 12002 O O . GLY H 2 156 ? 12.420 20.317 -16.680 1.00 24.46 133 GLY H O 1
ATOM 12003 N N . GLN H 2 157 ? 12.822 19.737 -18.785 1.00 19.90 134 GLN H N 1
ATOM 12004 C CA . GLN H 2 157 ? 13.837 18.752 -18.435 1.00 20.41 134 GLN H CA 1
ATOM 12005 C C . GLN H 2 157 ? 15.156 19.214 -19.005 1.00 19.51 134 GLN H C 1
ATOM 12006 O O . GLN H 2 157 ? 15.289 19.593 -20.193 1.00 18.87 134 GLN H O 1
ATOM 12012 N N . GLU H 2 158 ? 16.174 19.212 -18.188 1.00 16.83 135 GLU H N 1
ATOM 12013 C CA . GLU H 2 158 ? 17.449 19.661 -18.638 1.00 18.92 135 GLU H CA 1
ATOM 12014 C C . GLU H 2 158 ? 18.156 18.808 -19.714 1.00 24.74 135 GLU H C 1
ATOM 12015 O O . GLU H 2 158 ? 18.180 17.556 -19.662 1.00 25.04 135 GLU H O 1
ATOM 12021 N N . GLU H 2 159 ? 18.745 19.491 -20.684 1.00 23.39 136 GLU H N 1
ATOM 12022 C CA . GLU H 2 159 ? 19.490 18.856 -21.781 1.00 25.63 136 GLU H CA 1
ATOM 12023 C C . GLU H 2 159 ? 20.978 19.073 -21.621 1.00 25.70 136 GLU H C 1
ATOM 12024 O O . GLU H 2 159 ? 21.374 20.211 -21.440 1.00 28.71 136 GLU H O 1
ATOM 12030 N N . THR H 2 160 ? 21.809 18.028 -21.752 1.00 27.69 137 THR H N 1
ATOM 12031 C CA . THR H 2 160 ? 23.274 18.223 -21.606 1.00 31.21 137 THR H CA 1
ATOM 12032 C C . THR H 2 160 ? 24.060 17.706 -22.778 1.00 35.06 137 THR H C 1
ATOM 12033 O O . THR H 2 160 ? 24.997 18.393 -23.307 1.00 31.49 137 THR H O 1
ATOM 12037 N N . ALA H 2 161 ? 23.757 16.485 -23.174 1.00 33.91 138 ALA H N 1
ATOM 12038 C CA . ALA H 2 161 ? 24.364 16.036 -24.414 1.00 42.37 138 ALA H CA 1
ATOM 12039 C C . ALA H 2 161 ? 23.527 16.670 -25.556 1.00 39.66 138 ALA H C 1
ATOM 12040 O O . ALA H 2 161 ? 22.331 16.903 -25.403 1.00 51.40 138 ALA H O 1
ATOM 12042 N N . GLY H 2 162 ? 24.143 17.022 -26.685 1.00 36.94 139 GLY H N 1
ATOM 12043 C CA . GLY H 2 162 ? 23.459 17.822 -27.693 1.00 32.24 139 GLY H CA 1
ATOM 12044 C C . GLY H 2 162 ? 23.793 19.333 -27.545 1.00 27.79 139 GLY H C 1
ATOM 12045 O O . GLY H 2 162 ? 23.315 20.144 -28.340 1.00 32.54 139 GLY H O 1
ATOM 12046 N N . VAL H 2 163 ? 24.508 19.697 -26.459 1.00 25.04 140 VAL H N 1
ATOM 12047 C CA . VAL H 2 163 ? 24.860 21.121 -26.197 1.00 23.35 140 VAL H CA 1
ATOM 12048 C C . VAL H 2 163 ? 26.301 21.350 -26.661 1.00 21.13 140 VAL H C 1
ATOM 12049 O O . VAL H 2 163 ? 27.209 20.577 -26.353 1.00 26.82 140 VAL H O 1
ATOM 12053 N N . VAL H 2 164 ? 26.509 22.414 -27.421 1.00 20.63 141 VAL H N 1
ATOM 12054 C CA . VAL H 2 164 ? 27.866 22.848 -27.770 1.00 20.17 141 VAL H CA 1
ATOM 12055 C C . VAL H 2 164 ? 28.000 24.354 -27.436 1.00 19.66 141 VAL H C 1
ATOM 12056 O O . VAL H 2 164 ? 26.966 25.063 -27.370 1.00 23.12 141 VAL H O 1
ATOM 12060 N N . SER H 2 165 ? 29.214 24.854 -27.336 1.00 18.67 142 SER H N 1
ATOM 12061 C CA . SER H 2 165 ? 29.376 26.265 -27.109 1.00 21.02 142 SER H CA 1
ATOM 12062 C C . SER H 2 165 ? 30.622 26.807 -27.690 1.00 21.33 142 SER H C 1
ATOM 12063 O O . SER H 2 165 ? 31.564 26.090 -27.961 1.00 20.72 142 SER H O 1
ATOM 12066 N N . THR H 2 166 ? 30.611 28.111 -27.900 1.00 20.16 143 THR H N 1
ATOM 12067 C CA . THR H 2 166 ? 31.853 28.798 -28.209 1.00 20.67 143 THR H CA 1
ATOM 12068 C C . THR H 2 166 ? 32.794 28.732 -27.024 1.00 19.76 143 THR H C 1
ATOM 12069 O O . THR H 2 166 ? 32.480 28.301 -25.886 1.00 19.93 143 THR H O 1
ATOM 12073 N N . ASN H 2 167 ? 34.006 29.231 -27.256 1.00 21.19 144 ASN H N 1
ATOM 12074 C CA . ASN H 2 167 ? 34.845 29.502 -26.117 1.00 21.08 144 ASN H CA 1
ATOM 12075 C C . ASN H 2 167 ? 34.234 30.727 -25.428 1.00 19.91 144 ASN H C 1
ATOM 12076 O O . ASN H 2 167 ? 33.380 31.418 -25.988 1.00 21.34 144 ASN H O 1
ATOM 12081 N N . LEU H 2 168 ? 34.702 30.973 -24.207 1.00 19.72 145 LEU H N 1
ATOM 12082 C CA . LEU H 2 168 ? 34.398 32.200 -23.498 1.00 19.58 145 LEU H CA 1
ATOM 12083 C C . LEU H 2 168 ? 35.120 33.316 -24.281 1.00 17.26 145 LEU H C 1
ATOM 12084 O O . LEU H 2 168 ? 36.298 33.149 -24.595 1.00 20.30 145 LEU H O 1
ATOM 12089 N N . ILE H 2 169 ? 34.401 34.305 -24.748 1.00 13.93 146 ILE H N 1
ATOM 12090 C CA . ILE H 2 169 ? 34.975 35.353 -25.634 1.00 15.39 146 ILE H CA 1
ATOM 12091 C C . ILE H 2 169 ? 35.196 36.631 -24.861 1.00 15.71 146 ILE H C 1
ATOM 12092 O O . ILE H 2 169 ? 34.280 37.163 -24.254 1.00 14.61 146 ILE H O 1
ATOM 12097 N N . ARG H 2 170 ? 36.429 37.112 -24.881 1.00 15.59 147 ARG H N 1
ATOM 12098 C CA . ARG H 2 170 ? 36.746 38.353 -24.299 1.00 16.37 147 ARG H CA 1
ATOM 12099 C C . ARG H 2 170 ? 36.547 39.475 -25.292 1.00 15.16 147 ARG H C 1
ATOM 12100 O O . ARG H 2 170 ? 37.084 39.367 -26.406 1.00 17.64 147 ARG H O 1
ATOM 12108 N N . ASN H 2 171 ? 35.841 40.562 -24.921 1.00 13.10 148 ASN H N 1
ATOM 12109 C CA . ASN H 2 171 ? 35.518 41.655 -25.842 1.00 14.21 148 ASN H CA 1
ATOM 12110 C C . ASN H 2 171 ? 36.638 42.670 -25.862 1.00 15.10 148 ASN H C 1
ATOM 12111 O O . ASN H 2 171 ? 36.679 43.576 -26.761 1.00 14.16 148 ASN H O 1
ATOM 12116 N N . GLY H 2 172 ? 37.476 42.603 -24.819 1.00 15.31 149 GLY H N 1
ATOM 12117 C CA . GLY H 2 172 ? 38.633 43.476 -24.723 1.00 15.39 149 GLY H CA 1
ATOM 12118 C C . GLY H 2 172 ? 38.324 44.767 -23.975 1.00 17.46 149 GLY H C 1
ATOM 12119 O O . GLY H 2 172 ? 39.253 45.576 -23.815 1.00 19.85 149 GLY H O 1
ATOM 12120 N N . ASP H 2 173 ? 37.077 45.000 -23.560 1.00 16.09 150 ASP H N 1
ATOM 12121 C CA . ASP H 2 173 ? 36.595 46.193 -22.934 1.00 16.31 150 ASP H CA 1
ATOM 12122 C C . ASP H 2 173 ? 36.092 45.910 -21.474 1.00 14.26 150 ASP H C 1
ATOM 12123 O O . ASP H 2 173 ? 35.202 46.564 -20.988 1.00 15.57 150 ASP H O 1
ATOM 12128 N N . TRP H 2 174 ? 36.673 44.900 -20.840 1.00 15.00 151 TRP H N 1
ATOM 12129 C CA . TRP H 2 174 ? 36.296 44.416 -19.505 1.00 13.47 151 TRP H CA 1
ATOM 12130 C C . TRP H 2 174 ? 34.876 43.778 -19.451 1.00 13.75 151 TRP H C 1
ATOM 12131 O O . TRP H 2 174 ? 34.161 43.920 -18.459 1.00 15.20 151 TRP H O 1
ATOM 12142 N N . THR H 2 175 ? 34.477 43.160 -20.550 1.00 14.76 152 THR H N 1
ATOM 12143 C CA . THR H 2 175 ? 33.275 42.367 -20.624 1.00 13.51 152 THR H CA 1
ATOM 12144 C C . THR H 2 175 ? 33.553 41.172 -21.479 1.00 12.48 152 THR H C 1
ATOM 12145 O O . THR H 2 175 ? 34.501 41.123 -22.296 1.00 12.78 152 THR H O 1
ATOM 12149 N N . PHE H 2 176 ? 32.713 40.177 -21.251 1.00 12.92 153 PHE H N 1
ATOM 12150 C CA . PHE H 2 176 ? 32.762 38.907 -21.909 1.00 11.85 153 PHE H CA 1
ATOM 12151 C C . PHE H 2 176 ? 31.427 38.583 -22.637 1.00 12.86 153 PHE H C 1
ATOM 12152 O O . PHE H 2 176 ? 30.398 39.204 -22.335 1.00 14.16 153 PHE H O 1
ATOM 12160 N N . GLN H 2 177 ? 31.496 37.625 -23.534 1.00 12.58 154 GLN H N 1
ATOM 12161 C CA . GLN H 2 177 ? 30.293 36.972 -24.065 1.00 13.89 154 GLN H CA 1
ATOM 12162 C C . GLN H 2 177 ? 30.560 35.515 -24.292 1.00 13.58 154 GLN H C 1
ATOM 12163 O O . GLN H 2 177 ? 31.671 35.024 -24.329 1.00 14.20 154 GLN H O 1
ATOM 12169 N N . ILE H 2 178 ? 29.478 34.810 -24.510 1.00 13.14 155 ILE H N 1
ATOM 12170 C CA . ILE H 2 178 ? 29.531 33.385 -24.904 1.00 14.19 155 ILE H CA 1
ATOM 12171 C C . ILE H 2 178 ? 28.236 32.951 -25.650 1.00 13.63 155 ILE H C 1
ATOM 12172 O O . ILE H 2 178 ? 27.189 33.520 -25.441 1.00 15.19 155 ILE H O 1
ATOM 12177 N N . LEU H 2 179 ? 28.364 32.011 -26.563 1.00 14.26 156 LEU H N 1
ATOM 12178 C CA . LEU H 2 179 ? 27.201 31.430 -27.227 1.00 15.87 156 LEU H CA 1
ATOM 12179 C C . LEU H 2 179 ? 27.141 29.943 -26.908 1.00 14.77 156 LEU H C 1
ATOM 12180 O O . LEU H 2 179 ? 28.132 29.211 -27.049 1.00 16.38 156 LEU H O 1
ATOM 12185 N N . VAL H 2 180 ? 25.990 29.521 -26.443 1.00 14.49 157 VAL H N 1
ATOM 12186 C CA . VAL H 2 180 ? 25.774 28.115 -26.034 1.00 16.91 157 VAL H CA 1
ATOM 12187 C C . VAL H 2 180 ? 24.549 27.703 -26.855 1.00 18.26 157 VAL H C 1
ATOM 12188 O O . VAL H 2 180 ? 23.459 28.308 -26.757 1.00 20.92 157 VAL H O 1
ATOM 12192 N N . MET H 2 181 ? 24.724 26.615 -27.562 1.00 16.87 158 MET H N 1
ATOM 12193 C CA . MET H 2 181 ? 23.806 26.149 -28.563 1.00 18.77 158 MET H CA 1
ATOM 12194 C C . MET H 2 181 ? 23.293 24.698 -28.297 1.00 21.90 158 MET H C 1
ATOM 12195 O O . MET H 2 181 ? 24.032 23.842 -27.820 1.00 21.28 158 MET H O 1
ATOM 12200 N N . LEU H 2 182 ? 22.036 24.516 -28.617 1.00 20.57 159 LEU H N 1
ATOM 12201 C CA . LEU H 2 182 ? 21.301 23.247 -28.446 1.00 21.92 159 LEU H CA 1
ATOM 12202 C C . LEU H 2 182 ? 20.870 22.767 -29.827 1.00 23.06 159 LEU H C 1
ATOM 12203 O O . LEU H 2 182 ? 20.150 23.429 -30.552 1.00 22.24 159 LEU H O 1
ATOM 12208 N N . GLU H 2 183 ? 21.308 21.581 -30.136 1.00 25.20 160 GLU H N 1
ATOM 12209 C CA . GLU H 2 183 ? 20.834 20.845 -31.294 1.00 35.10 160 GLU H CA 1
ATOM 12210 C C . GLU H 2 183 ? 19.369 20.452 -31.037 1.00 32.84 160 GLU H C 1
ATOM 12211 O O . GLU H 2 183 ? 19.027 19.824 -30.021 1.00 33.00 160 GLU H O 1
ATOM 12217 N N . MET H 2 184 ? 18.471 20.896 -31.896 1.00 28.79 161 MET H N 1
ATOM 12218 C CA . MET H 2 184 ? 17.069 20.699 -31.614 1.00 28.64 161 MET H CA 1
ATOM 12219 C C . MET H 2 184 ? 16.329 20.086 -32.814 1.00 32.46 161 MET H C 1
ATOM 12220 O O . MET H 2 184 ? 16.812 20.172 -33.928 1.00 34.11 161 MET H O 1
ATOM 12225 N N . THR H 2 185 ? 15.185 19.455 -32.518 1.00 36.99 162 THR H N 1
ATOM 12226 C CA . THR H 2 185 ? 14.238 18.972 -33.535 1.00 38.80 162 THR H CA 1
ATOM 12227 C C . THR H 2 185 ? 12.912 19.314 -32.994 1.00 35.89 162 THR H C 1
ATOM 12228 O O . THR H 2 185 ? 12.282 18.495 -32.349 1.00 38.02 162 THR H O 1
ATOM 12232 N N . PRO H 2 186 ? 12.514 20.575 -33.168 1.00 33.62 163 PRO H N 1
ATOM 12233 C CA . PRO H 2 186 ? 11.357 21.102 -32.492 1.00 35.42 163 PRO H CA 1
ATOM 12234 C C . PRO H 2 186 ? 10.022 20.705 -33.093 1.00 43.49 163 PRO H C 1
ATOM 12235 O O . PRO H 2 186 ? 9.938 20.483 -34.295 1.00 47.60 163 PRO H O 1
ATOM 12239 N N . GLN H 2 187 ? 8.999 20.635 -32.251 1.00 44.26 164 GLN H N 1
ATOM 12240 C CA . GLN H 2 187 ? 7.645 20.340 -32.679 1.00 44.79 164 GLN H CA 1
ATOM 12241 C C . GLN H 2 187 ? 6.778 21.393 -32.084 1.00 47.36 164 GLN H C 1
ATOM 12242 O O . GLN H 2 187 ? 7.104 21.936 -31.048 1.00 41.78 164 GLN H O 1
ATOM 12248 N N . GLN H 2 188 ? 5.615 21.641 -32.667 1.00 47.92 165 GLN H N 1
ATOM 12249 C CA . GLN H 2 188 ? 4.734 22.670 -32.103 1.00 51.83 165 GLN H CA 1
ATOM 12250 C C . GLN H 2 188 ? 4.400 22.279 -30.642 1.00 51.16 165 GLN H C 1
ATOM 12251 O O . GLN H 2 188 ? 4.238 21.080 -30.278 1.00 40.86 165 GLN H O 1
ATOM 12257 N N . GLY H 2 189 ? 4.346 23.287 -29.788 1.00 46.42 166 GLY H N 1
ATOM 12258 C CA . GLY H 2 189 ? 4.163 23.010 -28.366 1.00 46.84 166 GLY H CA 1
ATOM 12259 C C . GLY H 2 189 ? 5.478 22.935 -27.574 1.00 39.82 166 GLY H C 1
ATOM 12260 O O . GLY H 2 189 ? 5.442 23.223 -26.395 1.00 45.40 166 GLY H O 1
ATOM 12261 N N . ASP H 2 190 ? 6.589 22.509 -28.190 1.00 32.50 167 ASP H N 1
ATOM 12262 C CA . ASP H 2 190 ? 7.914 22.418 -27.477 1.00 30.10 167 ASP H CA 1
ATOM 12263 C C . ASP H 2 190 ? 8.330 23.799 -26.950 1.00 26.61 167 ASP H C 1
ATOM 12264 O O . ASP H 2 190 ? 8.312 24.781 -27.702 1.00 32.64 167 ASP H O 1
ATOM 12269 N N . VAL H 2 191 ? 8.680 23.873 -25.644 1.00 24.63 168 VAL H N 1
ATOM 12270 C CA . VAL H 2 191 ? 9.162 25.075 -24.976 1.00 24.00 168 VAL H CA 1
ATOM 12271 C C . VAL H 2 191 ? 10.640 24.851 -24.581 1.00 23.40 168 VAL H C 1
ATOM 12272 O O . VAL H 2 191 ? 10.968 23.860 -23.884 1.00 23.68 168 VAL H O 1
ATOM 12276 N N . TYR H 2 192 ? 11.519 25.741 -25.076 1.00 19.54 169 TYR H N 1
ATOM 12277 C CA . TYR H 2 1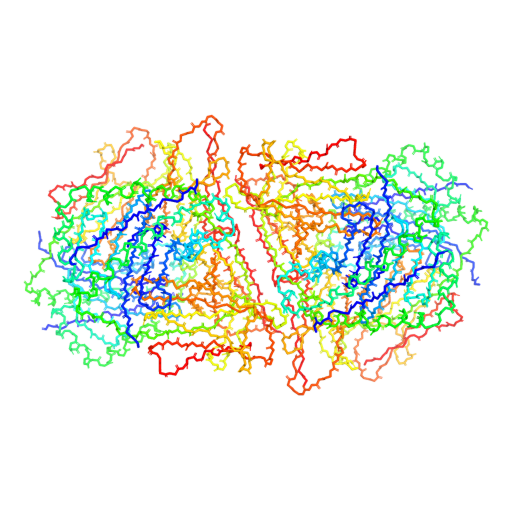92 ? 12.962 25.637 -24.778 1.00 20.33 169 TYR H CA 1
ATOM 12278 C C . TYR H 2 192 ? 13.303 26.802 -23.842 1.00 21.73 169 TYR H C 1
ATOM 12279 O O . TYR H 2 192 ? 12.731 27.863 -23.967 1.00 19.28 169 TYR H O 1
ATOM 12288 N N . THR H 2 193 ? 14.162 26.565 -22.850 1.00 18.08 170 THR H N 1
ATOM 12289 C CA . THR H 2 193 ? 14.550 27.586 -21.899 1.00 20.44 170 THR H CA 1
ATOM 12290 C C . THR H 2 193 ? 16.019 27.526 -21.697 1.00 17.37 170 THR H C 1
ATOM 12291 O O . THR H 2 193 ? 16.555 26.495 -21.461 1.00 16.76 170 THR H O 1
ATOM 12295 N N . CYS H 2 194 ? 16.667 28.695 -21.806 1.00 17.72 171 CYS H N 1
ATOM 12296 C CA . CYS H 2 194 ? 18.103 28.926 -21.510 1.00 18.22 171 CYS H CA 1
ATOM 12297 C C . CYS H 2 194 ? 18.121 29.558 -20.129 1.00 16.74 171 CYS H C 1
ATOM 12298 O O . CYS H 2 194 ? 17.423 30.567 -19.884 1.00 20.74 171 CYS H O 1
ATOM 12301 N N . GLN H 2 195 ? 18.934 29.038 -19.186 1.00 16.81 172 GLN H N 1
ATOM 12302 C CA . GLN H 2 195 ? 19.057 29.600 -17.845 1.00 15.86 172 GLN H CA 1
ATOM 12303 C C . GLN H 2 195 ? 20.510 29.966 -17.610 1.00 14.65 172 GLN H C 1
ATOM 12304 O O . GLN H 2 195 ? 21.387 29.162 -17.919 1.00 17.80 172 GLN H O 1
ATOM 12310 N N . VAL H 2 196 ? 20.751 31.164 -17.110 1.00 14.43 173 VAL H N 1
ATOM 12311 C CA . VAL H 2 196 ? 22.085 31.685 -16.948 1.00 13.28 173 VAL H CA 1
ATOM 12312 C C . VAL H 2 196 ? 22.276 31.998 -15.459 1.00 13.45 173 VAL H C 1
ATOM 12313 O O . VAL H 2 196 ? 21.428 32.746 -14.840 1.00 14.69 173 VAL H O 1
ATOM 12317 N N . GLU H 2 197 ? 23.393 31.472 -14.924 1.00 13.77 174 GLU H N 1
ATOM 12318 C CA . GLU H 2 197 ? 23.797 31.718 -13.559 1.00 16.20 174 GLU H CA 1
ATOM 12319 C C . GLU H 2 197 ? 25.171 32.454 -13.563 1.00 15.28 174 GLU H C 1
ATOM 12320 O O . GLU H 2 197 ? 26.016 32.104 -14.347 1.00 14.70 174 GLU H O 1
ATOM 12326 N N . HIS H 2 198 ? 25.240 33.511 -12.758 1.00 15.37 175 HIS H N 1
ATOM 12327 C CA . HIS H 2 198 ? 26.464 34.296 -12.747 1.00 14.24 175 HIS H CA 1
ATOM 12328 C C . HIS H 2 198 ? 26.521 35.043 -11.376 1.00 15.25 175 HIS H C 1
ATOM 12329 O O . HIS H 2 198 ? 25.495 35.448 -10.818 1.00 15.04 175 HIS H O 1
ATOM 12336 N N . THR H 2 199 ? 27.744 35.343 -10.962 1.00 13.99 176 THR H N 1
ATOM 12337 C CA . THR H 2 199 ? 27.948 35.977 -9.672 1.00 14.38 176 THR H CA 1
ATOM 12338 C C . THR H 2 199 ? 27.291 37.310 -9.532 1.00 16.53 176 THR H C 1
ATOM 12339 O O . THR H 2 199 ? 26.925 37.749 -8.391 1.00 17.78 176 THR H O 1
ATOM 12343 N N . SER H 2 200 ? 27.103 38.009 -10.624 1.00 15.35 177 SER H N 1
ATOM 12344 C CA . SER H 2 200 ? 26.434 39.275 -10.581 1.00 19.05 177 SER H CA 1
ATOM 12345 C C . SER H 2 200 ? 24.932 39.272 -10.329 1.00 19.09 177 SER H C 1
ATOM 12346 O O . SER H 2 200 ? 24.359 40.332 -10.091 1.00 19.62 177 SER H O 1
ATOM 12349 N N . LEU H 2 201 ? 24.326 38.106 -10.469 1.00 19.03 178 LEU H N 1
ATOM 12350 C CA . LEU H 2 201 ? 22.890 37.895 -10.349 1.00 19.14 178 LEU H CA 1
ATOM 12351 C C . LEU H 2 201 ? 22.492 37.306 -8.960 1.00 20.78 178 LEU H C 1
ATOM 12352 O O . LEU H 2 201 ? 23.121 36.421 -8.449 1.00 24.54 178 LEU H O 1
ATOM 12357 N N . ASP H 2 202 ? 21.426 37.805 -8.372 1.00 20.32 179 ASP H N 1
ATOM 12358 C CA . ASP H 2 202 ? 20.906 37.122 -7.120 1.00 22.61 179 ASP H CA 1
ATOM 12359 C C . ASP H 2 202 ? 19.910 35.970 -7.394 1.00 23.58 179 ASP H C 1
ATOM 12360 O O . ASP H 2 202 ? 19.510 35.242 -6.433 1.00 23.39 179 ASP H O 1
ATOM 12365 N N . SER H 2 203 ? 19.410 35.845 -8.643 1.00 16.44 180 SER H N 1
ATOM 12366 C CA . SER H 2 203 ? 18.765 34.619 -9.071 1.00 20.54 180 SER H CA 1
ATOM 12367 C C . SER H 2 203 ? 19.069 34.446 -10.568 1.00 18.37 180 SER H C 1
ATOM 12368 O O . SER H 2 203 ? 19.480 35.378 -11.205 1.00 19.34 180 SER H O 1
ATOM 12371 N N . PRO H 2 204 ? 18.837 33.286 -11.099 1.00 21.00 181 PRO H N 1
ATOM 12372 C CA . PRO H 2 204 ? 19.123 33.006 -12.512 1.00 22.03 181 PRO H CA 1
ATOM 12373 C C . PRO H 2 204 ? 18.247 33.764 -13.495 1.00 23.14 181 PRO H C 1
ATOM 12374 O O . PRO H 2 204 ? 17.111 34.109 -13.182 1.00 24.38 181 PRO H O 1
ATOM 12378 N N . VAL H 2 205 ? 18.833 34.108 -14.626 1.00 19.49 182 VAL H N 1
ATOM 12379 C CA . VAL H 2 205 ? 18.055 34.672 -15.743 1.00 20.46 182 VAL H CA 1
ATOM 12380 C C . VAL H 2 205 ? 17.574 33.544 -16.616 1.00 20.36 182 VAL H C 1
ATOM 12381 O O . VAL H 2 205 ? 18.383 32.691 -16.983 1.00 19.15 182 VAL H O 1
ATOM 12385 N N . THR H 2 206 ? 16.268 33.527 -16.963 1.00 19.91 183 THR H N 1
ATOM 12386 C CA . THR H 2 206 ? 15.760 32.514 -17.889 1.00 19.40 183 THR H CA 1
ATOM 12387 C C . THR H 2 206 ? 15.115 33.218 -19.061 1.00 18.74 183 THR H C 1
ATOM 12388 O O . THR H 2 206 ? 14.405 34.234 -18.881 1.00 21.10 183 THR H O 1
ATOM 12392 N N . VAL H 2 207 ? 15.369 32.707 -20.215 1.00 18.15 184 VAL H N 1
ATOM 12393 C CA . VAL H 2 207 ? 14.696 33.196 -21.429 1.00 19.34 184 VAL H CA 1
ATOM 12394 C C . VAL H 2 207 ? 14.101 31.974 -22.124 1.00 20.50 184 VAL H C 1
ATOM 12395 O O . VAL H 2 207 ? 14.821 31.015 -22.465 1.00 18.52 184 VAL H O 1
ATOM 12399 N N . GLU H 2 208 ? 12.831 32.070 -22.501 1.00 22.57 185 GLU H N 1
ATOM 12400 C CA . GLU H 2 208 ? 12.169 31.024 -23.252 1.00 25.04 185 GLU H CA 1
ATOM 12401 C C . GLU H 2 208 ? 12.075 31.246 -24.726 1.00 25.26 185 GLU H C 1
ATOM 12402 O O . GLU H 2 208 ? 11.984 32.360 -25.168 1.00 27.19 185 GLU H O 1
ATOM 12408 N N . TRP H 2 209 ? 12.011 30.179 -25.472 1.00 21.58 186 TRP H N 1
ATOM 12409 C CA . TRP H 2 209 ? 11.713 30.229 -26.897 1.00 25.27 186 TRP H CA 1
ATOM 12410 C C . TRP H 2 209 ? 10.710 29.114 -27.177 1.00 27.68 186 TRP H C 1
ATOM 12411 O O . TRP H 2 209 ? 10.974 27.923 -26.908 1.00 21.64 186 TRP H O 1
ATOM 12422 N N . LYS H 2 210 ? 9.584 29.486 -27.795 1.00 31.83 187 LYS H N 1
ATOM 12423 C CA . LYS H 2 210 ? 8.531 28.468 -28.194 1.00 39.41 187 LYS H CA 1
ATOM 12424 C C . LYS H 2 210 ? 8.595 28.106 -29.663 1.00 37.75 187 LYS H C 1
ATOM 12425 O O . LYS H 2 210 ? 8.791 28.969 -30.521 1.00 33.99 187 LYS H O 1
ATOM 12431 N N . ALA H 2 211 ? 8.529 26.811 -29.930 1.00 37.53 188 ALA H N 1
ATOM 12432 C CA . ALA H 2 211 ? 8.515 26.294 -31.281 1.00 45.28 188 ALA H CA 1
ATOM 12433 C C . ALA H 2 211 ? 7.083 26.338 -31.793 1.00 49.83 188 ALA H C 1
ATOM 12434 O O . ALA H 2 211 ? 6.706 27.342 -32.372 1.00 53.80 188 ALA H O 1
#